Protein 1W1W (pdb70)

Sequence (1535 aa):
GRLVGLELSNFKSYRGVTKVGFGESNFTSIIGPNGSGKSNMMDAISFVLGVLKDLIYRGPQSAYVKAFYQKGNKLVELMRIISRNGDTSYKIDGKTVSYKDYSIFLENENILIKAKNFLVFQGDVEQIAAQSPVELSRMFTFDYVSDHLDAIYRELTGNASLTKYHATPPLKRFKDMEYLSGGEKTVAALALLFAINSYQPSPFFVLDEVDAALDITNVQRIAAYIRRHRNPDLQFIVISLKNTMFEKSDALVGVYRQQQENSSKIITLDLSNYGRLVGLELSNFKSYRGVTKVGFGESNFTSIIGPNGSGKSNMMDAISFVLGVRSLKDLIYRGPQSAYVKAFYQKGNKLVELMRIISRNGDTSYKIDGKTVSYKDYSIFLENENILIKAKNFLVFQGDVEQIAAQSPVELSRMFEEVSGSIQYKKEYEELKEKIKILNQFLKIKKKRKELFEKTFDYVSDHLDAIYRELTGNASLTIEDEDEPFNAGIKYHATPPLKRFKDMEYLSGGEKTVAALALLFAINSYQPSPFFVLDEVDAALDITNVQRIAAYIRRHRNPDLQFIVISLKNTMFEKSDALVGVYRQQQENSSKIITLDLSNYGRLVGLELSNFKSYRGVTKVGFGESNFTSIIGPNGSGKSNMMDAISFVLGVRSLKDLIYRGPQSAYVKAFYQKGNKLVELMRIISRNGDTSYKIDGKTVSYKDYSIFLENENILIKAKNFLVFQGDVEQIAAQSPVELSRMFEEVSGSIQYKKEYEELKEKIKILNQFLKIKKKRKELFEKTFDYVSDHLDAIYRELTGNASLTIEDEDEPFNAGIKYHATPPLKRFKDMEYLSGGEKTVAALALLFAINSYQPSPFFVLDEVDAALDITNVQRIAAYIRRHRNPDLQFIVISLKNTMFEKSDALVGVYRQQQENSSKIITLDLSNYGRLVGLELSNFKSYRGVTKVGFGESNFTSIIGPNGSGKSNMMDAISFVLGVRSLKDLIYRGPQSAYVKAFYQKGNKLVELMRIISRNGDTSYKIDGKTVSYKDYSIFLENENILIKAKNFLVFQGDVEQIAAQSPVELSRMFEEVSGSIQYKKEYEELKEKIKILNQFLKIKKKRKELFEKTFDYVSDHLDAIYRELTGNASLTIEDEDEPFNAGIKYHATPPLKRFKDMEYLSGGEKTVAALALLFAINSYQPSPFFVLDEVDAALDITNVQRIAAYIRRHRNPDLQFIVISLKNTMFEKSDALVGVYRQQQENSSKIITLDLSNYKAIVQMAKILRKELSEEKEVIFTDVLKSQAKREASRGFFDILSLATEGCIGLSQTEAFGNIKIDAKPALFKAIVQMAKILRKELSEEKEVIFTDVLKSQAKREASRGFFDILSLATEGCIGLSQTEAFGNIKIDAKPALFKAIVQMAKILRKELSEEKEVIFTDVLKSQAKREASRGFFDILSLATEGCIGLSQTEAFGNIKIDAKPALFKAIVQMAKILRKELSEEKEVIFTDVLKSQAKREASRGFFDILSLATEGCIGLSQTEAFGNIKIDAKPALF

GO terms:
  GO:0000217 DNA secondary structure binding (F, IDA)
  GO:0003680 minor groove of adenine-thymine-rich DNA binding (F, IDA)
  GO:0003690 double-stranded DNA binding (F, IDA)
  GO:0030892 mitotic cohesin complex (C, IDA)
  GO:0007064 mitotic sister chromatid cohesion (P, IGI)
  GO:0005634 nucleus (C, HDA)
  GO:0006302 double-strand break repair (P, IMP)
  GO:0000070 mitotic sister chromatid segregation (P, IMP)
  GO:0042802 identical protein binding (F, IPI)
  GO:0005515 protein binding (F, IPI)

Nearest PDB structures (foldseek):
  1w1w-assembly1_B  TM=9.994E-01  e=2.437E-64  Saccharomyces cerevisiae
  1w1w-assembly5_A  TM=9.953E-01  e=4.715E-52  Saccharomyces cerevisiae
  6zz6-assembly1_A  TM=9.911E-01  e=1.883E-52  Saccharomyces cerevisiae S288C
  6qpq-assembly2_C  TM=9.463E-01  e=2.352E-43  Thermochaetoides thermophila DSM 1495
  6qpq-assembly1_A  TM=9.453E-01  e=1.393E-42  Thermochaetoides thermophila DSM 1495

Structure (mmCIF, N/CA/C/O backbone):
data_1W1W
#
_entry.id   1W1W
#
_cell.length_a   138.465
_cell.length_b   138.465
_cell.length_c   284.074
_cell.angle_alpha   90.00
_cell.angle_beta   90.00
_cell.angle_gamma   90.00
#
_symmetry.space_group_name_H-M   'P 43 21 2'
#
loop_
_entity.id
_entity.type
_entity.pdbx_description
1 polymer 'STRUCTURAL MAINTENANCE OF CHROMOSOME 1'
2 polymer 'SISTER CHROMATID COHESION PROTEIN 1'
3 non-polymer 'MAGNESIUM ION'
4 non-polymer 'PHOSPHOTHIOPHOSPHORIC ACID-ADENYLATE ESTER'
#
loop_
_atom_site.group_PDB
_atom_site.id
_atom_site.type_symbol
_atom_site.label_atom_id
_atom_site.label_alt_id
_atom_site.label_comp_id
_atom_site.label_asym_id
_atom_site.label_entity_id
_atom_site.label_seq_id
_atom_site.pdbx_PDB_ins_code
_atom_site.Cartn_x
_atom_site.Cartn_y
_atom_site.Cartn_z
_atom_site.occupancy
_atom_site.B_iso_or_equiv
_atom_site.auth_seq_id
_atom_site.auth_comp_id
_atom_site.auth_asym_id
_atom_site.auth_atom_id
_atom_site.pdbx_PDB_model_num
ATOM 1 N N . GLY A 1 2 ? -68.320 94.852 46.520 1.00 67.14 2 GLY A N 1
ATOM 2 C CA . GLY A 1 2 ? -68.185 95.734 45.324 1.00 72.64 2 GLY A CA 1
ATOM 3 C C . GLY A 1 2 ? -69.130 95.283 44.229 1.00 75.42 2 GLY A C 1
ATOM 4 O O . GLY A 1 2 ? -69.203 94.091 43.940 1.00 79.72 2 GLY A O 1
ATOM 5 N N . ARG A 1 3 ? -69.848 96.220 43.615 1.00 75.58 3 ARG A N 1
ATOM 6 C CA . ARG A 1 3 ? -70.816 95.892 42.571 1.00 74.23 3 ARG A CA 1
ATOM 7 C C . ARG A 1 3 ? -70.252 95.883 41.169 1.00 73.52 3 ARG A C 1
ATOM 8 O O . ARG A 1 3 ? -69.209 96.472 40.897 1.00 74.09 3 ARG A O 1
ATOM 16 N N . LEU A 1 4 ? -70.957 95.200 40.276 1.00 71.87 4 LEU A N 1
ATOM 17 C CA . LEU A 1 4 ? -70.557 95.140 38.882 1.00 68.67 4 LEU A CA 1
ATOM 18 C C . LEU A 1 4 ? -71.363 96.254 38.227 1.00 68.51 4 LEU A C 1
ATOM 19 O O . LEU A 1 4 ? -72.528 96.069 37.874 1.00 69.48 4 LEU A O 1
ATOM 24 N N . VAL A 1 5 ? -70.738 97.416 38.089 1.00 65.78 5 VAL A N 1
ATOM 25 C CA . VAL A 1 5 ? -71.386 98.587 37.515 1.00 61.56 5 VAL A CA 1
ATOM 26 C C . VAL A 1 5 ? -71.670 98.483 36.024 1.00 60.28 5 VAL A C 1
ATOM 27 O O . VAL A 1 5 ? -72.722 98.922 35.562 1.00 65.00 5 VAL A O 1
ATOM 31 N N . GLY A 1 6 ? -70.741 97.913 35.267 1.00 56.42 6 GLY A N 1
ATOM 32 C CA . GLY A 1 6 ? -70.958 97.788 33.839 1.00 51.85 6 GLY A CA 1
ATOM 33 C C . GLY A 1 6 ? -69.894 96.946 33.177 1.00 51.48 6 GLY A C 1
ATOM 34 O O . GLY A 1 6 ? -68.921 96.561 33.816 1.00 54.22 6 GLY A O 1
ATOM 35 N N . LEU A 1 7 ? -70.081 96.647 31.898 1.00 50.30 7 LEU A N 1
ATOM 36 C CA . LEU A 1 7 ? -69.116 95.851 31.149 1.00 49.56 7 LEU A CA 1
ATOM 37 C C . LEU A 1 7 ? -68.909 96.536 29.813 1.00 49.85 7 LEU A C 1
ATOM 38 O O . LEU A 1 7 ? -69.730 97.349 29.391 1.00 51.41 7 LEU A O 1
ATOM 43 N N . GLU A 1 8 ? -67.809 96.211 29.151 1.00 51.27 8 GLU A N 1
ATOM 44 C CA . GLU A 1 8 ? -67.523 96.763 27.835 1.00 52.12 8 GLU A CA 1
ATOM 45 C C . GLU A 1 8 ? -66.923 95.614 27.052 1.00 54.35 8 GLU A C 1
ATOM 46 O O . GLU A 1 8 ? -65.879 95.079 27.429 1.00 57.20 8 GLU A O 1
ATOM 52 N N . LEU A 1 9 ? -67.590 95.210 25.980 1.00 53.61 9 LEU A N 1
ATOM 53 C CA . LEU A 1 9 ? -67.092 94.104 25.193 1.00 54.74 9 LEU A CA 1
ATOM 54 C C . LEU A 1 9 ? -66.570 94.617 23.871 1.00 55.78 9 LEU A C 1
ATOM 55 O O . LEU A 1 9 ? -67.042 95.635 23.367 1.00 58.57 9 LEU A O 1
ATOM 60 N N . SER A 1 10 ? -65.598 93.900 23.316 1.00 54.40 10 SER A N 1
ATOM 61 C CA . SER A 1 10 ? -64.996 94.251 22.039 1.00 54.71 10 SER A CA 1
ATOM 62 C C . SER A 1 10 ? -64.874 92.982 21.197 1.00 53.54 10 SER A C 1
ATOM 63 O O . SER A 1 10 ? -63.982 92.164 21.418 1.00 55.44 10 SER A O 1
ATOM 66 N N . ASN A 1 11 ? -65.768 92.824 20.228 1.00 51.31 11 ASN A N 1
ATOM 67 C CA . ASN A 1 11 ? -65.774 91.632 19.387 1.00 50.23 11 ASN A CA 1
ATOM 68 C C . ASN A 1 11 ? -65.780 90.390 20.259 1.00 48.06 11 ASN A C 1
ATOM 69 O O . ASN A 1 11 ? -65.142 89.402 19.904 1.00 43.84 11 ASN A O 1
ATOM 74 N N . PHE A 1 12 ? -66.512 90.425 21.377 1.00 49.71 12 PHE A N 1
ATOM 75 C CA . PHE A 1 12 ? -66.512 89.288 22.288 1.00 51.65 12 PHE A CA 1
ATOM 76 C C . PHE A 1 12 ? -67.090 87.995 21.810 1.00 54.31 12 PHE A C 1
ATOM 77 O O . PHE A 1 12 ? -66.486 86.963 22.054 1.00 60.96 12 PHE A O 1
ATOM 85 N N . LYS A 1 13 ? -68.276 87.991 21.228 1.00 49.31 13 LYS A N 1
ATOM 86 C CA . LYS A 1 13 ? -68.751 86.724 20.689 1.00 48.79 13 LYS A CA 1
ATOM 87 C C . LYS A 1 13 ? -69.725 87.054 19.597 1.00 50.35 13 LYS A C 1
ATOM 88 O O . LYS A 1 13 ? -69.375 87.060 18.422 1.00 49.92 13 LYS A O 1
ATOM 94 N N . SER A 1 14 ? -70.953 87.342 19.979 1.00 52.16 14 SER A N 1
ATOM 95 C CA . SER A 1 14 ? -71.934 87.711 18.993 1.00 52.12 14 SER A CA 1
ATOM 96 C C . SER A 1 14 ? -72.003 89.231 19.067 1.00 52.95 14 SER A C 1
ATOM 97 O O . SER A 1 14 ? -72.755 89.857 18.331 1.00 52.97 14 SER A O 1
ATOM 100 N N . TYR A 1 15 ? -71.201 89.814 19.959 1.00 54.68 15 TYR A N 1
ATOM 101 C CA . TYR A 1 15 ? -71.170 91.260 20.139 1.00 53.06 15 TYR A CA 1
ATOM 102 C C . TYR A 1 15 ? -70.072 91.962 19.347 1.00 54.00 15 TYR A C 1
ATOM 103 O O . TYR A 1 15 ? -69.092 92.442 19.907 1.00 55.43 15 TYR A O 1
ATOM 112 N N . ARG A 1 16 ? -70.275 92.036 18.039 1.00 55.01 16 ARG A N 1
ATOM 113 C CA . ARG A 1 16 ? -69.351 92.662 17.102 1.00 55.25 16 ARG A CA 1
ATOM 114 C C . ARG A 1 16 ? -69.104 94.146 17.432 1.00 52.71 16 ARG A C 1
ATOM 115 O O . ARG A 1 16 ? -70.032 94.866 17.781 1.00 52.67 16 ARG A O 1
ATOM 123 N N . GLY A 1 17 ? -67.854 94.594 17.329 1.00 49.89 17 GLY A N 1
ATOM 124 C CA . GLY A 1 17 ? -67.537 95.978 17.637 1.00 49.10 17 GLY A CA 1
ATOM 125 C C . GLY A 1 17 ? -67.414 96.232 19.133 1.00 51.94 17 GLY A C 1
ATOM 126 O O . GLY A 1 17 ? -67.005 95.345 19.885 1.00 53.72 17 GLY A O 1
ATOM 127 N N . VAL A 1 18 ? -67.757 97.442 19.574 1.00 51.70 18 VAL A N 1
ATOM 128 C CA . VAL A 1 18 ? -67.687 97.775 20.996 1.00 50.58 18 VAL A CA 1
ATOM 129 C C . VAL A 1 18 ? -69.082 97.892 21.579 1.00 51.13 18 VAL A C 1
ATOM 130 O O . VAL A 1 18 ? -69.923 98.612 21.053 1.00 50.45 18 VAL A O 1
ATOM 134 N N . THR A 1 19 ? -69.307 97.184 22.678 1.00 51.78 19 THR A N 1
ATOM 135 C CA . THR A 1 19 ? -70.599 97.153 23.331 1.00 52.89 19 THR A CA 1
ATOM 136 C C . THR A 1 19 ? -70.495 97.581 24.779 1.00 54.90 19 THR A C 1
ATOM 137 O O . THR A 1 19 ? -69.658 97.077 25.529 1.00 56.79 19 THR A O 1
ATOM 141 N N . LYS A 1 20 ? -71.361 98.498 25.182 1.00 54.29 20 LYS A N 1
ATOM 142 C CA . LYS A 1 20 ? -71.345 98.961 26.555 1.00 53.88 20 LYS A CA 1
ATOM 143 C C . LYS A 1 20 ? -72.621 98.535 27.272 1.00 52.47 20 LYS A C 1
ATOM 144 O O . LYS A 1 20 ? -73.729 98.824 26.823 1.00 53.93 20 LYS A O 1
ATOM 150 N N . VAL A 1 21 ? -72.466 97.845 28.391 1.00 47.83 21 VAL A N 1
ATOM 151 C CA . VAL A 1 21 ? -73.616 97.417 29.153 1.00 45.18 21 VAL A CA 1
ATOM 152 C C . VAL A 1 21 ? -73.531 98.076 30.509 1.00 46.17 21 VAL A C 1
ATOM 153 O O . VAL A 1 21 ? -72.542 97.908 31.218 1.00 46.69 21 VAL A O 1
ATOM 157 N N . GLY A 1 22 ? -74.563 98.834 30.864 1.00 46.04 22 GLY A N 1
ATOM 158 C CA . GLY A 1 22 ? -74.574 99.502 32.145 1.00 46.11 22 GLY A CA 1
ATOM 159 C C . GLY A 1 22 ? -75.611 98.894 33.060 1.00 48.34 22 GLY A C 1
ATOM 160 O O . GLY A 1 22 ? -76.759 98.733 32.674 1.00 46.63 22 GLY A O 1
ATOM 161 N N . PHE A 1 23 ? -75.224 98.549 34.278 1.00 52.10 23 PHE A N 1
ATOM 162 C CA . PHE A 1 23 ? -76.191 97.966 35.191 1.00 61.51 23 PHE A CA 1
ATOM 163 C C . PHE A 1 23 ? -76.806 99.036 36.065 1.00 65.85 23 PHE A C 1
ATOM 164 O O . PHE A 1 23 ? -77.794 98.789 36.769 1.00 70.10 23 PHE A O 1
ATOM 172 N N . GLY A 1 24 ? -76.233 100.236 35.997 1.00 68.79 24 GLY A N 1
ATOM 173 C CA . GLY A 1 24 ? -76.729 101.333 36.803 1.00 68.06 24 GLY A CA 1
ATOM 174 C C . GLY A 1 24 ? -76.668 100.945 38.264 1.00 69.02 24 GLY A C 1
ATOM 175 O O . GLY A 1 24 ? -75.761 100.234 38.683 1.00 66.00 24 GLY A O 1
ATOM 176 N N . GLU A 1 25 ? -77.637 101.394 39.046 1.00 73.20 25 GLU A N 1
ATOM 177 C CA . GLU A 1 25 ? -77.638 101.063 40.458 1.00 78.34 25 GLU A CA 1
ATOM 178 C C . GLU A 1 25 ? -78.538 99.890 40.759 1.00 78.81 25 GLU A C 1
ATOM 179 O O . GLU A 1 25 ? -78.877 99.637 41.918 1.00 79.31 25 GLU A O 1
ATOM 185 N N . SER A 1 26 ? -78.919 99.169 39.710 1.00 78.37 26 SER A N 1
ATOM 186 C CA . SER A 1 26 ? -79.765 97.995 39.865 1.00 77.73 26 SER A CA 1
ATOM 187 C C . SER A 1 26 ? -79.033 96.901 40.649 1.00 76.36 26 SER A C 1
ATOM 188 O O . SER A 1 26 ? -77.855 96.622 40.406 1.00 79.19 26 SER A O 1
ATOM 191 N N . ASN A 1 27 ? -79.725 96.291 41.599 1.00 72.28 27 ASN A N 1
ATOM 192 C CA . ASN A 1 27 ? -79.129 95.225 42.384 1.00 69.21 27 ASN A CA 1
ATOM 193 C C . ASN A 1 27 ? -79.853 93.934 42.051 1.00 65.52 27 ASN A C 1
ATOM 194 O O . ASN A 1 27 ? -79.669 92.907 42.700 1.00 67.28 27 ASN A O 1
ATOM 199 N N . PHE A 1 28 ? -80.690 94.014 41.027 1.00 59.23 28 PHE A N 1
ATOM 200 C CA . PHE A 1 28 ? -81.446 92.877 40.537 1.00 53.49 28 PHE A CA 1
ATOM 201 C C . PHE A 1 28 ? -81.702 93.279 39.098 1.00 52.35 28 PHE A C 1
ATOM 202 O O . PHE A 1 28 ? -82.644 94.004 38.807 1.00 54.82 28 PHE A O 1
ATOM 210 N N . THR A 1 29 ? -80.824 92.844 38.203 1.00 48.98 29 THR A N 1
ATOM 211 C CA . THR A 1 29 ? -80.966 93.151 36.791 1.00 48.11 29 THR A CA 1
ATOM 212 C C . THR A 1 29 ? -81.324 91.852 36.112 1.00 48.74 29 THR A C 1
ATOM 213 O O . THR A 1 29 ? -80.874 90.799 36.540 1.00 53.88 29 THR A O 1
ATOM 217 N N . SER A 1 30 ? -82.156 91.914 35.081 1.00 45.84 30 SER A N 1
ATOM 218 C CA . SER A 1 30 ? -82.517 90.719 34.345 1.00 41.60 30 SER A CA 1
ATOM 219 C C . SER A 1 30 ? -82.094 90.944 32.918 1.00 43.61 30 SER A C 1
ATOM 220 O O . SER A 1 30 ? -82.343 92.012 32.364 1.00 45.59 30 SER A O 1
ATOM 223 N N . ILE A 1 31 ? -81.418 89.963 32.332 1.00 42.63 31 ILE A N 1
ATOM 224 C CA . ILE A 1 31 ? -80.976 90.080 30.950 1.00 44.78 31 ILE A CA 1
ATOM 225 C C . ILE A 1 31 ? -82.040 89.345 30.142 1.00 46.49 31 ILE A C 1
ATOM 226 O O . ILE A 1 31 ? -82.189 88.128 30.274 1.00 48.43 31 ILE A O 1
ATOM 231 N N . ILE A 1 32 ? -82.795 90.076 29.326 1.00 42.71 32 ILE A N 1
ATOM 232 C CA . ILE A 1 32 ? -83.849 89.436 28.560 1.00 42.83 32 ILE A CA 1
ATOM 233 C C . ILE A 1 32 ? -83.765 89.675 27.072 1.00 41.40 32 ILE A C 1
ATOM 234 O O . ILE A 1 32 ? -83.109 90.603 26.610 1.00 41.42 32 ILE A O 1
ATOM 239 N N . GLY A 1 33 ? -84.440 88.817 26.322 1.00 42.37 33 GLY A N 1
ATOM 240 C CA . GLY A 1 33 ? -84.408 88.923 24.874 1.00 42.71 33 GLY A CA 1
ATOM 241 C C . GLY A 1 33 ? -84.742 87.576 24.272 1.00 40.54 33 GLY A C 1
ATOM 242 O O . GLY A 1 33 ? -84.707 86.571 24.976 1.00 39.18 33 GLY A O 1
ATOM 243 N N . PRO A 1 34 ? -85.072 87.521 22.976 1.00 42.56 34 PRO A N 1
ATOM 244 C CA . PRO A 1 34 ? -85.419 86.270 22.295 1.00 40.40 34 PRO A CA 1
ATOM 245 C C . PRO A 1 34 ? -84.294 85.243 22.267 1.00 37.95 34 PRO A C 1
ATOM 246 O O . PRO A 1 34 ? -83.154 85.538 22.613 1.00 33.77 34 PRO A O 1
ATOM 250 N N . ASN A 1 35 ? -84.651 84.030 21.856 1.00 36.58 35 ASN A N 1
ATOM 251 C CA . ASN A 1 35 ? -83.725 82.915 21.750 1.00 36.78 35 ASN A CA 1
ATOM 252 C C . ASN A 1 35 ? -82.636 83.279 20.763 1.00 38.64 35 ASN A C 1
ATOM 253 O O . ASN A 1 35 ? -82.899 83.874 19.718 1.00 42.26 35 ASN A O 1
ATOM 258 N N . GLY A 1 36 ? -81.405 82.933 21.101 1.00 40.05 36 GLY A N 1
ATOM 259 C CA . GLY A 1 36 ? -80.299 83.213 20.205 1.00 41.78 36 GLY A CA 1
ATOM 260 C C . GLY A 1 36 ? -79.879 84.658 20.051 1.00 40.06 36 GLY A C 1
ATOM 261 O O . GLY A 1 36 ? -79.002 84.951 19.233 1.00 41.41 36 GLY A O 1
ATOM 262 N N . SER A 1 37 ? -80.469 85.552 20.841 1.00 38.56 37 SER A N 1
ATOM 263 C CA . SER A 1 37 ? -80.137 86.964 20.750 1.00 40.85 37 SER A CA 1
ATOM 264 C C . SER A 1 37 ? -78.735 87.264 21.275 1.00 42.71 37 SER A C 1
ATOM 265 O O . SER A 1 37 ? -78.090 88.217 20.830 1.00 46.10 37 SER A O 1
ATOM 268 N N . GLY A 1 38 ? -78.258 86.455 22.214 1.00 42.07 38 GLY A N 1
ATOM 269 C CA . GLY A 1 38 ? -76.919 86.663 22.728 1.00 39.73 38 GLY A CA 1
ATOM 270 C C . GLY A 1 38 ? -76.820 86.911 24.218 1.00 42.43 38 GLY A C 1
ATOM 271 O O . GLY A 1 38 ? -75.852 87.522 24.664 1.00 46.17 38 GLY A O 1
ATOM 272 N N . LYS A 1 39 ? -77.796 86.438 24.991 1.00 41.56 39 LYS A N 1
ATOM 273 C CA . LYS A 1 39 ? -77.796 86.624 26.445 1.00 39.19 39 LYS A CA 1
ATOM 274 C C . LYS A 1 39 ? -76.728 85.795 27.158 1.00 41.15 39 LYS A C 1
ATOM 275 O O . LYS A 1 39 ? -75.966 86.308 27.975 1.00 41.02 39 LYS A O 1
ATOM 281 N N . SER A 1 40 ? -76.663 84.506 26.857 1.00 42.65 40 SER A N 1
ATOM 282 C CA . SER A 1 40 ? -75.678 83.663 27.514 1.00 37.85 40 SER A CA 1
ATOM 283 C C . SER A 1 40 ? -74.285 84.122 27.106 1.00 38.48 40 SER A C 1
ATOM 284 O O . SER A 1 40 ? -73.346 84.021 27.893 1.00 37.07 40 SER A O 1
ATOM 287 N N . ASN A 1 41 ? -74.144 84.639 25.887 1.00 37.08 41 ASN A N 1
ATOM 288 C CA . ASN A 1 41 ? -72.844 85.122 25.455 1.00 42.88 41 ASN A CA 1
ATOM 289 C C . ASN A 1 41 ? -72.443 86.237 26.424 1.00 46.35 41 ASN A C 1
ATOM 290 O O . ASN A 1 41 ? -71.272 86.400 26.770 1.00 45.41 41 ASN A O 1
ATOM 295 N N . MET A 1 42 ? -73.434 86.989 26.883 1.00 48.51 42 MET A N 1
ATOM 296 C CA . MET A 1 42 ? -73.179 88.074 27.811 1.00 51.47 42 MET A CA 1
ATOM 297 C C . MET A 1 42 ? -72.572 87.539 29.098 1.00 50.30 42 MET A C 1
ATOM 298 O O . MET A 1 42 ? -71.621 88.105 29.612 1.00 51.83 42 MET A O 1
ATOM 303 N N . MET A 1 43 ? -73.128 86.450 29.621 1.00 49.98 43 MET A N 1
ATOM 304 C CA . MET A 1 43 ? -72.621 85.846 30.849 1.00 45.30 43 MET A CA 1
ATOM 305 C C . MET A 1 43 ? -71.249 85.273 30.563 1.00 46.89 43 MET A C 1
ATOM 306 O O . MET A 1 43 ? -70.359 85.298 31.406 1.00 47.56 43 MET A O 1
ATOM 311 N N . ASP A 1 44 ? -71.081 84.743 29.361 1.00 47.17 44 ASP A N 1
ATOM 312 C CA . ASP A 1 44 ? -69.799 84.186 28.979 1.00 48.46 44 ASP A CA 1
ATOM 313 C C . ASP A 1 44 ? -68.726 85.279 29.109 1.00 49.35 44 ASP A C 1
ATOM 314 O O . ASP A 1 44 ? -67.580 85.001 29.475 1.00 48.48 44 ASP A O 1
ATOM 319 N N . ALA A 1 45 ? -69.107 86.521 28.822 1.00 46.45 45 ALA A N 1
ATOM 320 C CA . ALA A 1 45 ? -68.170 87.627 28.911 1.00 43.24 45 ALA A CA 1
ATOM 321 C C . ALA A 1 45 ? -67.881 87.960 30.378 1.00 44.73 45 ALA A C 1
ATOM 322 O O . ALA A 1 45 ? -66.757 88.356 30.721 1.00 42.37 45 ALA A O 1
ATOM 324 N N . ILE A 1 46 ? -68.879 87.802 31.247 1.00 40.27 46 ILE A N 1
ATOM 325 C CA . ILE A 1 46 ? -68.662 88.093 32.658 1.00 42.08 46 ILE A CA 1
ATOM 326 C C . ILE A 1 46 ? -67.721 87.046 33.259 1.00 46.36 46 ILE A C 1
ATOM 327 O O . ILE A 1 46 ? -66.775 87.389 33.972 1.00 48.82 46 ILE A O 1
ATOM 332 N N . SER A 1 47 ? -67.956 85.771 32.964 1.00 47.69 47 SER A N 1
ATOM 333 C CA . SER A 1 47 ? -67.090 84.739 33.515 1.00 47.97 47 SER A CA 1
ATOM 334 C C . SER A 1 47 ? -65.703 84.835 32.885 1.00 45.02 47 SER A C 1
ATOM 335 O O . SER A 1 47 ? -64.740 84.303 33.408 1.00 49.21 47 SER A O 1
ATOM 338 N N . PHE A 1 48 ? -65.602 85.527 31.762 1.00 45.67 48 PHE A N 1
ATOM 339 C CA . PHE A 1 48 ? -64.320 85.686 31.099 1.00 46.81 48 PHE A CA 1
ATOM 340 C C . PHE A 1 48 ? -63.447 86.730 31.802 1.00 50.92 48 PHE A C 1
ATOM 341 O O . PHE A 1 48 ? -62.292 86.458 32.100 1.00 54.67 48 PHE A O 1
ATOM 349 N N . VAL A 1 49 ? -63.977 87.926 32.059 1.00 52.95 49 VAL A N 1
ATOM 350 C CA . VAL A 1 49 ? -63.179 88.952 32.737 1.00 52.22 49 VAL A CA 1
ATOM 351 C C . VAL A 1 49 ? -62.796 88.523 34.122 1.00 51.58 49 VAL A C 1
ATOM 352 O O . VAL A 1 49 ? -61.814 89.018 34.661 1.00 51.86 49 VAL A O 1
ATOM 356 N N . LEU A 1 50 ? -63.571 87.635 34.728 1.00 49.19 50 LEU A N 1
ATOM 357 C CA . LEU A 1 50 ? -63.202 87.207 36.059 1.00 53.71 50 LEU A CA 1
ATOM 358 C C . LEU A 1 50 ? -62.094 86.146 36.008 1.00 59.82 50 LEU A C 1
ATOM 359 O O . LEU A 1 50 ? -62.100 85.163 36.743 1.00 56.80 50 LEU A O 1
ATOM 364 N N . GLY A 1 51 ? -61.139 86.420 35.109 1.00 68.49 51 GLY A N 1
ATOM 365 C CA . GLY A 1 51 ? -59.925 85.642 34.872 1.00 71.93 51 GLY A CA 1
ATOM 366 C C . GLY A 1 51 ? -59.869 84.137 34.798 1.00 78.20 51 GLY A C 1
ATOM 367 O O . GLY A 1 51 ? -58.802 83.572 35.049 1.00 77.78 51 GLY A O 1
ATOM 368 N N . VAL A 1 52 ? -60.994 83.497 34.464 1.00 86.17 52 VAL A N 1
ATOM 369 C CA . VAL A 1 52 ? -61.087 82.026 34.323 1.00 91.73 52 VAL A CA 1
ATOM 370 C C . VAL A 1 52 ? -60.763 81.621 32.868 1.00 91.34 52 VAL A C 1
ATOM 371 O O . VAL A 1 52 ? -61.473 81.996 31.924 1.00 88.73 52 VAL A O 1
ATOM 375 N N . LEU A 1 62 ? -61.321 79.138 24.536 1.00 85.41 62 LEU A N 1
ATOM 376 C CA . LEU A 1 62 ? -60.841 80.517 24.417 1.00 89.73 62 LEU A CA 1
ATOM 377 C C . LEU A 1 62 ? -61.005 81.124 23.018 1.00 92.02 62 LEU A C 1
ATOM 378 O O . LEU A 1 62 ? -61.776 82.066 22.838 1.00 93.84 62 LEU A O 1
ATOM 383 N N . LYS A 1 63 ? -60.270 80.598 22.036 1.00 93.89 63 LYS A N 1
ATOM 384 C CA . LYS A 1 63 ? -60.331 81.107 20.658 1.00 94.31 63 LYS A CA 1
ATOM 385 C C . LYS A 1 63 ? -61.777 81.380 20.193 1.00 93.43 63 LYS A C 1
ATOM 386 O O . LYS A 1 63 ? -62.034 82.366 19.471 1.00 93.84 63 LYS A O 1
ATOM 392 N N . ASP A 1 64 ? -62.713 80.523 20.622 1.00 88.92 64 ASP A N 1
ATOM 393 C CA . ASP A 1 64 ? -64.123 80.667 20.255 1.00 81.93 64 ASP A CA 1
ATOM 394 C C . ASP A 1 64 ? -64.795 81.904 20.822 1.00 75.09 64 ASP A C 1
ATOM 395 O O . ASP A 1 64 ? -65.955 82.185 20.522 1.00 74.60 64 ASP A O 1
ATOM 400 N N . LEU A 1 65 ? -64.063 82.634 21.650 1.00 66.17 65 LEU A N 1
ATOM 401 C CA . LEU A 1 65 ? -64.586 83.841 22.228 1.00 59.92 65 LEU A CA 1
ATOM 402 C C . LEU A 1 65 ? -64.452 84.952 21.211 1.00 60.76 65 LEU A C 1
ATOM 403 O O . LEU A 1 65 ? -65.371 85.707 21.015 1.00 64.81 65 LEU A O 1
ATOM 408 N N . ILE A 1 66 ? -63.324 85.058 20.529 1.00 59.29 66 ILE A N 1
ATOM 409 C CA . ILE A 1 66 ? -63.215 86.113 19.536 1.00 57.03 66 ILE A CA 1
ATOM 410 C C . ILE A 1 66 ? -64.338 85.978 18.496 1.00 57.94 66 ILE A C 1
ATOM 411 O O . ILE A 1 66 ? -64.573 84.891 17.959 1.00 60.44 66 ILE A O 1
ATOM 416 N N . TYR A 1 67 ? -65.036 87.079 18.229 1.00 56.78 67 TYR A N 1
ATOM 417 C CA . TYR A 1 67 ? -66.140 87.107 17.264 1.00 56.61 67 TYR A CA 1
ATOM 418 C C . TYR A 1 67 ? -65.730 86.636 15.864 1.00 56.00 67 TYR A C 1
ATOM 419 O O . TYR A 1 67 ? -64.590 86.810 15.459 1.00 53.97 67 TYR A O 1
ATOM 428 N N . ARG A 1 68 ? -66.676 86.054 15.131 1.00 61.12 68 ARG A N 1
ATOM 429 C CA . ARG A 1 68 ? -66.444 85.560 13.762 1.00 68.57 68 ARG A CA 1
ATOM 430 C C . ARG A 1 68 ? -67.512 86.059 12.767 1.00 72.32 68 ARG A C 1
ATOM 431 O O . ARG A 1 68 ? -68.594 86.493 13.175 1.00 78.07 68 ARG A O 1
ATOM 439 N N . GLY A 1 69 ? -67.214 85.991 11.468 1.00 72.80 69 GLY A N 1
ATOM 440 C CA . GLY A 1 69 ? -68.165 86.441 10.460 1.00 68.93 69 GLY A CA 1
ATOM 441 C C . GLY A 1 69 ? -68.423 85.415 9.367 1.00 68.67 69 GLY A C 1
ATOM 442 O O . GLY A 1 69 ? -67.520 84.695 8.926 1.00 66.99 69 GLY A O 1
ATOM 443 N N . PRO A 1 89 ? -60.942 90.398 12.723 1.00 71.40 89 PRO A N 1
ATOM 444 C CA . PRO A 1 89 ? -61.096 90.410 14.186 1.00 69.60 89 PRO A CA 1
ATOM 445 C C . PRO A 1 89 ? -60.043 89.494 14.815 1.00 70.23 89 PRO A C 1
ATOM 446 O O . PRO A 1 89 ? -60.315 88.328 15.102 1.00 70.78 89 PRO A O 1
ATOM 450 N N . GLN A 1 90 ? -58.842 90.027 15.026 1.00 70.05 90 GLN A N 1
ATOM 451 C CA . GLN A 1 90 ? -57.740 89.244 15.580 1.00 68.60 90 GLN A CA 1
ATOM 452 C C . GLN A 1 90 ? -57.700 89.082 17.096 1.00 66.60 90 GLN A C 1
ATOM 453 O O . GLN A 1 90 ? -57.036 88.181 17.611 1.00 63.25 90 GLN A O 1
ATOM 459 N N . SER A 1 91 ? -58.407 89.950 17.809 1.00 65.52 91 SER A N 1
ATOM 460 C CA . SER A 1 91 ? -58.453 89.875 19.263 1.00 62.04 91 SER A CA 1
ATOM 461 C C . SER A 1 91 ? -59.799 90.352 19.799 1.00 60.29 91 SER A C 1
ATOM 462 O O . SER A 1 91 ? -60.549 91.061 19.117 1.00 59.36 91 SER A O 1
ATOM 465 N N . ALA A 1 92 ? -60.096 89.952 21.029 1.00 55.75 92 ALA A N 1
ATOM 466 C CA . ALA A 1 92 ? -61.336 90.334 21.681 1.00 51.58 92 ALA A CA 1
ATOM 467 C C . ALA A 1 92 ? -61.003 90.668 23.122 1.00 52.00 92 ALA A C 1
ATOM 468 O O . ALA A 1 92 ? -60.075 90.102 23.690 1.00 54.32 92 ALA A O 1
ATOM 470 N N . TYR A 1 93 ? -61.738 91.596 23.717 1.00 50.56 93 TYR A N 1
ATOM 471 C CA . TYR A 1 93 ? -61.486 91.926 25.107 1.00 47.79 93 TYR A CA 1
ATOM 472 C C . TYR A 1 93 ? -62.786 92.204 25.830 1.00 45.08 93 TYR A C 1
ATOM 473 O O . TYR A 1 93 ? -63.822 92.405 25.207 1.00 44.29 93 TYR A O 1
ATOM 482 N N . VAL A 1 94 ? -62.721 92.201 27.152 1.00 44.40 94 VAL A N 1
ATOM 483 C CA . VAL A 1 94 ? -63.873 92.488 27.984 1.00 44.14 94 VAL A CA 1
ATOM 484 C C . VAL A 1 94 ? -63.410 93.298 29.186 1.00 49.65 94 VAL A C 1
ATOM 485 O O . VAL A 1 94 ? -62.377 93.000 29.812 1.00 48.22 94 VAL A O 1
ATOM 489 N N . LYS A 1 95 ? -64.179 94.331 29.503 1.00 52.20 95 LYS A N 1
ATOM 490 C CA . LYS A 1 95 ? -63.875 95.180 30.640 1.00 50.31 95 LYS A CA 1
ATOM 491 C C . LYS A 1 95 ? -65.010 95.115 31.645 1.00 52.10 95 LYS A C 1
ATOM 492 O O . LYS A 1 95 ? -66.192 95.106 31.284 1.00 53.22 95 LYS A O 1
ATOM 498 N N . ALA A 1 96 ? -64.640 95.057 32.913 1.00 52.08 96 ALA A N 1
ATOM 499 C CA . ALA A 1 96 ? -65.609 95.018 33.985 1.00 54.04 96 ALA A CA 1
ATOM 500 C C . ALA A 1 96 ? -65.293 96.236 34.839 1.00 57.92 96 ALA A C 1
ATOM 501 O O . ALA A 1 96 ? -64.124 96.538 35.103 1.00 57.44 96 ALA A O 1
ATOM 503 N N . PHE A 1 97 ? -66.333 96.955 35.246 1.00 60.53 97 PHE A N 1
ATOM 504 C CA . PHE A 1 97 ? -66.155 98.123 36.084 1.00 57.70 97 PHE A CA 1
ATOM 505 C C . PHE A 1 97 ? -66.688 97.771 37.452 1.00 59.43 97 PHE A C 1
ATOM 506 O O . PHE A 1 97 ? -67.887 97.856 37.717 1.00 62.11 97 PHE A O 1
ATOM 514 N N . TYR A 1 98 ? -65.762 97.345 38.303 1.00 61.08 98 TYR A N 1
ATOM 515 C CA . TYR A 1 98 ? -66.033 96.921 39.669 1.00 62.78 98 TYR A CA 1
ATOM 516 C C . TYR A 1 98 ? -66.040 98.113 40.623 1.00 67.78 98 TYR A C 1
ATOM 517 O O . TYR A 1 98 ? -65.195 99.001 40.527 1.00 69.68 98 TYR A O 1
ATOM 526 N N . GLN A 1 99 ? -66.990 98.124 41.548 1.00 71.84 99 GLN A N 1
ATOM 527 C CA . GLN A 1 99 ? -67.108 99.206 42.520 1.00 76.62 99 GLN A CA 1
ATOM 528 C C . GLN A 1 99 ? -66.455 98.795 43.835 1.00 79.02 99 GLN A C 1
ATOM 529 O O . GLN A 1 99 ? -67.115 98.226 44.701 1.00 79.04 99 GLN A O 1
ATOM 535 N N . LYS A 1 100 ? -65.163 99.074 43.982 1.00 82.96 100 LYS A N 1
ATOM 536 C CA . LYS A 1 100 ? -64.441 98.732 45.209 1.00 87.44 100 LYS A CA 1
ATOM 537 C C . LYS A 1 100 ? -64.302 99.975 46.079 1.00 90.10 100 LYS A C 1
ATOM 538 O O . LYS A 1 100 ? -63.332 100.728 45.962 1.00 89.55 100 LYS A O 1
ATOM 544 N N . GLY A 1 101 ? -65.283 100.187 46.951 1.00 92.25 101 GLY A N 1
ATOM 545 C CA . GLY A 1 101 ? -65.257 101.350 47.812 1.00 93.82 101 GLY A CA 1
ATOM 546 C C . GLY A 1 101 ? -65.550 102.622 47.039 1.00 94.90 101 GLY A C 1
ATOM 547 O O . GLY A 1 101 ? -66.467 102.669 46.217 1.00 96.87 101 GLY A O 1
ATOM 548 N N . ASN A 1 102 ? -64.761 103.657 47.298 1.00 94.94 102 ASN A N 1
ATOM 549 C CA . ASN A 1 102 ? -64.940 104.942 46.638 1.00 94.97 102 ASN A CA 1
ATOM 550 C C . ASN A 1 102 ? -64.513 104.845 45.190 1.00 91.98 102 ASN A C 1
ATOM 551 O O . ASN A 1 102 ? -65.138 105.429 44.307 1.00 92.11 102 ASN A O 1
ATOM 556 N N . LYS A 1 103 ? -63.435 104.104 44.960 1.00 88.97 103 LYS A N 1
ATOM 557 C CA . LYS A 1 103 ? -62.886 103.945 43.619 1.00 84.79 103 LYS A CA 1
ATOM 558 C C . LYS A 1 103 ? -63.611 102.920 42.759 1.00 80.40 103 LYS A C 1
ATOM 559 O O . LYS A 1 103 ? -64.157 101.931 43.255 1.00 79.86 103 LYS A O 1
ATOM 565 N N . LEU A 1 104 ? -63.603 103.181 41.458 1.00 74.14 104 LEU A N 1
ATOM 566 C CA . LEU A 1 104 ? -64.226 102.316 40.473 1.00 69.30 104 LEU A CA 1
ATOM 567 C C . LEU A 1 104 ? -63.071 101.638 39.720 1.00 68.30 104 LEU A C 1
ATOM 568 O O . LEU A 1 104 ? -62.385 102.269 38.917 1.00 68.64 104 LEU A O 1
ATOM 573 N N . VAL A 1 105 ? -62.852 100.356 39.984 1.00 67.47 105 VAL A N 1
ATOM 574 C CA . VAL A 1 105 ? -61.768 99.624 39.335 1.00 64.95 105 VAL A CA 1
ATOM 575 C C . VAL A 1 105 ? -62.168 99.019 37.997 1.00 63.15 105 VAL A C 1
ATOM 576 O O . VAL A 1 105 ? -63.245 98.440 37.865 1.00 62.60 105 VAL A O 1
ATOM 580 N N . GLU A 1 106 ? -61.300 99.153 37.002 1.00 61.86 106 GLU A N 1
ATOM 581 C CA . GLU A 1 106 ? -61.573 98.577 35.695 1.00 62.34 106 GLU A CA 1
ATOM 582 C C . GLU A 1 106 ? -60.752 97.318 35.497 1.00 64.47 106 GLU A C 1
ATOM 583 O O . GLU A 1 106 ? -59.524 97.366 35.486 1.00 66.17 106 GLU A O 1
ATOM 589 N N . LEU A 1 107 ? -61.431 96.190 35.348 1.00 63.13 107 LEU A N 1
ATOM 590 C CA . LEU A 1 107 ? -60.750 94.935 35.106 1.00 59.77 107 LEU A CA 1
ATOM 591 C C . LEU A 1 107 ? -60.871 94.672 33.605 1.00 60.60 107 LEU A C 1
ATOM 592 O O . LEU A 1 107 ? -61.956 94.810 33.034 1.00 62.90 107 LEU A O 1
ATOM 597 N N . MET A 1 108 ? -59.767 94.322 32.955 1.00 59.22 108 MET A N 1
ATOM 598 C CA . MET A 1 108 ? -59.816 94.028 31.528 1.00 58.15 108 MET A CA 1
ATOM 599 C C . MET A 1 108 ? -59.120 92.703 31.248 1.00 59.39 108 MET A C 1
ATOM 600 O O . MET A 1 108 ? -58.225 92.298 31.991 1.00 62.66 108 MET A O 1
ATOM 605 N N . ARG A 1 109 ? -59.552 92.011 30.200 1.00 57.22 109 ARG A N 1
ATOM 606 C CA . ARG A 1 109 ? -58.935 90.745 29.823 1.00 57.20 109 ARG A CA 1
ATOM 607 C C . ARG A 1 109 ? -58.996 90.685 28.312 1.00 57.13 109 ARG A C 1
ATOM 608 O O . ARG A 1 109 ? -60.010 91.029 27.709 1.00 58.71 109 ARG A O 1
ATOM 616 N N . ILE A 1 110 ? -57.911 90.231 27.701 1.00 55.90 110 ILE A N 1
ATOM 617 C CA . ILE A 1 110 ? -57.821 90.186 26.255 1.00 51.67 110 ILE A CA 1
ATOM 618 C C . ILE A 1 110 ? -57.404 88.812 25.758 1.00 54.81 110 ILE A C 1
ATOM 619 O O . ILE A 1 110 ? -56.613 88.150 26.410 1.00 59.71 110 ILE A O 1
ATOM 624 N N . ILE A 1 111 ? -57.948 88.382 24.619 1.00 55.80 111 ILE A N 1
ATOM 625 C CA . ILE A 1 111 ? -57.578 87.103 24.012 1.00 55.72 111 ILE A CA 1
ATOM 626 C C . ILE A 1 111 ? -57.141 87.421 22.610 1.00 57.27 111 ILE A C 1
ATOM 627 O O . ILE A 1 111 ? -57.873 88.086 21.883 1.00 57.81 111 ILE A O 1
ATOM 632 N N . SER A 1 112 ? -55.958 86.963 22.230 1.00 59.02 112 SER A N 1
ATOM 633 C CA . SER A 1 112 ? -55.484 87.191 20.880 1.00 65.68 112 SER A CA 1
ATOM 634 C C . SER A 1 112 ? -55.898 85.939 20.125 1.00 68.48 112 SER A C 1
ATOM 635 O O . SER A 1 112 ? -56.262 84.945 20.749 1.00 69.63 112 SER A O 1
ATOM 638 N N . ARG A 1 113 ? -55.867 85.966 18.801 1.00 71.58 113 ARG A N 1
ATOM 639 C CA . ARG A 1 113 ? -56.308 84.790 18.068 1.00 77.32 113 ARG A CA 1
ATOM 640 C C . ARG A 1 113 ? -55.464 83.552 18.370 1.00 77.25 113 ARG A C 1
ATOM 641 O O . ARG A 1 113 ? -55.915 82.422 18.140 1.00 77.13 113 ARG A O 1
ATOM 649 N N . ASN A 1 114 ? -54.256 83.760 18.902 1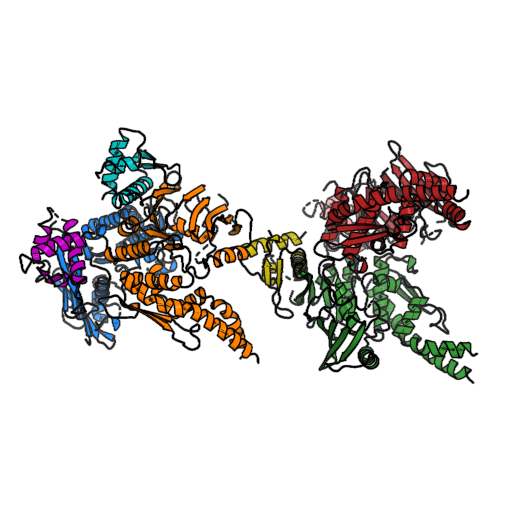.00 77.49 114 ASN A N 1
ATOM 650 C CA . ASN A 1 114 ? -53.352 82.648 19.230 1.00 76.05 114 ASN A CA 1
ATOM 651 C C . ASN A 1 114 ? -53.707 81.961 20.536 1.00 72.09 114 ASN A C 1
ATOM 652 O O . ASN A 1 114 ? -53.179 80.898 20.844 1.00 71.43 114 ASN A O 1
ATOM 657 N N . GLY A 1 115 ? -54.603 82.574 21.300 1.00 69.27 115 GLY A N 1
ATOM 658 C CA . GLY A 1 115 ? -55.036 81.986 22.553 1.00 65.06 115 GLY A CA 1
ATOM 659 C C . GLY A 1 115 ? -54.434 82.659 23.765 1.00 66.59 115 GLY A C 1
ATOM 660 O O . GLY A 1 115 ? -54.855 82.419 24.900 1.00 62.58 115 GLY A O 1
ATOM 661 N N . ASP A 1 116 ? -53.444 83.512 23.522 1.00 68.17 116 ASP A N 1
ATOM 662 C CA . ASP A 1 116 ? -52.760 84.219 24.597 1.00 67.40 116 ASP A CA 1
ATOM 663 C C . ASP A 1 116 ? -53.632 85.244 25.292 1.00 63.67 116 ASP A C 1
ATOM 664 O O . ASP A 1 116 ? -54.046 86.235 24.690 1.00 64.12 116 ASP A O 1
ATOM 669 N N . THR A 1 117 ? -53.910 85.014 26.564 1.00 60.89 117 THR A N 1
ATOM 670 C CA . THR A 1 117 ? -54.693 85.982 27.292 1.00 58.25 117 THR A CA 1
ATOM 671 C C . THR A 1 117 ? -53.751 86.989 27.921 1.00 59.94 117 THR A C 1
ATOM 672 O O . THR A 1 117 ? -52.566 86.718 28.150 1.00 59.34 117 THR A O 1
ATOM 676 N N . SER A 1 118 ? -54.298 88.171 28.163 1.00 62.75 118 SER A N 1
ATOM 677 C CA . SER A 1 118 ? -53.579 89.279 28.764 1.00 63.49 118 SER A CA 1
ATOM 678 C C . SER A 1 118 ? -54.525 89.953 29.757 1.00 62.64 118 SER A C 1
ATOM 679 O O . SER A 1 118 ? -55.706 90.144 29.476 1.00 58.86 118 SER A O 1
ATOM 682 N N . TYR A 1 119 ? -54.012 90.305 30.922 1.00 62.21 119 TYR A N 1
ATOM 683 C CA . TYR A 1 119 ? -54.866 90.910 31.904 1.00 62.66 119 TYR A CA 1
ATOM 684 C C . TYR A 1 119 ? -54.439 92.358 32.153 1.00 63.50 119 TYR A C 1
ATOM 685 O O . TYR A 1 119 ? -53.356 92.763 31.739 1.00 62.87 119 TYR A O 1
ATOM 694 N N . LYS A 1 120 ? -55.317 93.140 32.783 1.00 65.03 120 LYS A N 1
ATOM 695 C CA . LYS A 1 120 ? -55.062 94.553 33.115 1.00 65.05 120 LYS A CA 1
ATOM 696 C C . LYS A 1 120 ? -55.950 95.105 34.233 1.00 64.08 120 LYS A C 1
ATOM 697 O O . LYS A 1 120 ? -57.146 94.821 34.281 1.00 67.19 120 LYS A O 1
ATOM 703 N N . ILE A 1 121 ? -55.370 95.901 35.126 1.00 60.68 121 ILE A N 1
ATOM 704 C CA . ILE A 1 121 ? -56.148 96.494 36.198 1.00 56.64 121 ILE A CA 1
ATOM 705 C C . ILE A 1 121 ? -55.958 97.994 36.128 1.00 56.46 121 ILE A C 1
ATOM 706 O O . ILE A 1 121 ? -54.849 98.496 36.195 1.00 55.20 121 ILE A O 1
ATOM 711 N N . ASP A 1 122 ? -57.060 98.703 35.954 1.00 59.23 122 ASP A N 1
ATOM 712 C CA . ASP A 1 122 ? -57.052 100.155 35.861 1.00 60.51 122 ASP A CA 1
ATOM 713 C C . ASP A 1 122 ? -56.178 100.687 34.750 1.00 60.19 122 ASP A C 1
ATOM 714 O O . ASP A 1 122 ? -55.733 101.816 34.812 1.00 60.95 122 ASP A O 1
ATOM 719 N N . GLY A 1 123 ? -55.931 99.880 33.727 1.00 64.35 123 GLY A N 1
ATOM 720 C CA . GLY A 1 123 ? -55.116 100.349 32.615 1.00 62.63 123 GLY A CA 1
ATOM 721 C C . GLY A 1 123 ? -53.701 99.813 32.558 1.00 66.47 123 GLY A C 1
ATOM 722 O O . GLY A 1 123 ? -53.103 99.799 31.490 1.00 62.67 123 GLY A O 1
ATOM 723 N N . LYS A 1 124 ? -53.171 99.375 33.701 1.00 71.14 124 LYS A N 1
ATOM 724 C CA . LYS A 1 124 ? -51.812 98.842 33.790 1.00 74.84 124 LYS A CA 1
ATOM 725 C C . LYS A 1 124 ? -51.809 97.315 33.686 1.00 76.55 124 LYS A C 1
ATOM 726 O O . LYS A 1 124 ? -52.629 96.643 34.326 1.00 83.03 124 LYS A O 1
ATOM 732 N N . THR A 1 125 ? -50.888 96.769 32.897 1.00 71.55 125 THR A N 1
ATOM 733 C CA . THR A 1 125 ? -50.806 95.325 32.746 1.00 71.40 125 THR A CA 1
ATOM 734 C C . THR A 1 125 ? -50.433 94.605 34.028 1.00 68.43 125 THR A C 1
ATOM 735 O O . THR A 1 125 ? -49.730 95.146 34.870 1.00 68.94 125 THR A O 1
ATOM 739 N N . VAL A 1 126 ? -50.913 93.381 34.171 1.00 64.95 126 VAL A N 1
ATOM 740 C CA . VAL A 1 126 ? -50.600 92.603 35.337 1.00 64.20 126 VAL A CA 1
ATOM 741 C C . VAL A 1 126 ? -50.512 91.175 34.860 1.00 62.96 126 VAL A C 1
ATOM 742 O O . VAL A 1 126 ? -51.336 90.720 34.081 1.00 65.72 126 VAL A O 1
ATOM 746 N N . SER A 1 127 ? -49.460 90.493 35.264 1.00 61.15 127 SER A N 1
ATOM 747 C CA . SER A 1 127 ? -49.299 89.108 34.888 1.00 61.65 127 SER A CA 1
ATOM 748 C C . SER A 1 127 ? -50.591 88.408 35.312 1.00 61.66 127 SER A C 1
ATOM 749 O O . SER A 1 127 ? -51.259 88.877 36.227 1.00 60.21 127 SER A O 1
ATOM 752 N N . TYR A 1 128 ? -50.958 87.309 34.653 1.00 61.46 128 TYR A N 1
ATOM 753 C CA . TYR A 1 128 ? -52.173 86.603 35.035 1.00 64.53 128 TYR A CA 1
ATOM 754 C C . TYR A 1 128 ? -52.151 86.606 36.564 1.00 66.24 128 TYR A C 1
ATOM 755 O O . TYR A 1 128 ? -53.167 86.869 37.213 1.00 67.18 128 TYR A O 1
ATOM 764 N N . LYS A 1 129 ? -50.971 86.361 37.135 1.00 65.83 129 LYS A N 1
ATOM 765 C CA . LYS A 1 129 ? -50.826 86.310 38.583 1.00 66.40 129 LYS A CA 1
ATOM 766 C C . LYS A 1 129 ? -51.234 87.591 39.329 1.00 64.89 129 LYS A C 1
ATOM 767 O O . LYS A 1 129 ? -51.912 87.513 40.358 1.00 65.18 129 LYS A O 1
ATOM 773 N N . ASP A 1 130 ? -50.846 88.762 38.836 1.00 62.79 130 ASP A N 1
ATOM 774 C CA . ASP A 1 130 ? -51.241 90.003 39.511 1.00 62.51 130 ASP A CA 1
ATOM 775 C C . ASP A 1 130 ? -52.764 90.236 39.428 1.00 61.09 130 ASP A C 1
ATOM 776 O O . ASP A 1 130 ? -53.378 90.773 40.356 1.00 60.71 130 ASP A O 1
ATOM 781 N N . TYR A 1 131 ? -53.363 89.833 38.309 1.00 58.41 131 TYR A N 1
ATOM 782 C CA . TYR A 1 131 ? -54.799 89.982 38.092 1.00 54.95 131 TYR A CA 1
ATOM 783 C C . TYR A 1 131 ? -55.515 89.024 39.009 1.00 54.95 131 TYR A C 1
ATOM 784 O O . TYR A 1 131 ? -56.593 89.317 39.520 1.00 58.28 131 TYR A O 1
ATOM 793 N N . SER A 1 132 ? -54.922 87.857 39.191 1.00 52.80 132 SER A N 1
ATOM 794 C CA . SER A 1 132 ? -55.515 86.876 40.065 1.00 53.61 132 SER A CA 1
ATOM 795 C C . SER A 1 132 ? -55.505 87.388 41.504 1.00 56.76 132 SER A C 1
ATOM 796 O O . SER A 1 132 ? -56.451 87.134 42.247 1.00 55.36 132 SER A O 1
ATOM 799 N N . ILE A 1 133 ? -54.461 88.110 41.917 1.00 57.53 133 ILE A N 1
ATOM 800 C CA . ILE A 1 133 ? -54.468 88.585 43.296 1.00 62.79 133 ILE A CA 1
ATOM 801 C C . ILE A 1 133 ? -55.508 89.668 43.486 1.00 64.24 133 ILE A C 1
ATOM 802 O O . ILE A 1 133 ? -55.826 90.022 44.614 1.00 68.14 133 ILE A O 1
ATOM 807 N N . PHE A 1 134 ? -56.051 90.197 42.395 1.00 64.38 134 PHE A N 1
ATOM 808 C CA . PHE A 1 134 ? -57.082 91.215 42.537 1.00 62.72 134 PHE A CA 1
ATOM 809 C C . PHE A 1 134 ? -58.437 90.550 42.658 1.00 60.61 134 PHE A C 1
ATOM 810 O O . PHE A 1 134 ? -59.242 90.915 43.502 1.00 61.11 134 PHE A O 1
ATOM 818 N N . LEU A 1 135 ? -58.692 89.584 41.790 1.00 59.68 135 LEU A N 1
ATOM 819 C CA . LEU A 1 135 ? -59.957 88.873 41.811 1.00 61.16 135 LEU A CA 1
ATOM 820 C C . LEU A 1 135 ? -60.112 88.104 43.115 1.00 63.16 135 LEU A C 1
ATOM 821 O O . LEU A 1 135 ? -61.220 87.797 43.539 1.00 62.95 135 LEU A O 1
ATOM 826 N N . GLU A 1 136 ? -58.989 87.808 43.756 1.00 66.51 136 GLU A N 1
ATOM 827 C CA . GLU A 1 136 ? -58.993 87.051 44.995 1.00 69.24 136 GLU A CA 1
ATOM 828 C C . GLU A 1 136 ? -59.341 87.917 46.204 1.00 70.89 136 GLU A C 1
ATOM 829 O O . GLU A 1 136 ? -60.122 87.515 47.064 1.00 70.52 136 GLU A O 1
ATOM 835 N N . ASN A 1 137 ? -58.756 89.109 46.261 1.00 74.38 137 ASN A N 1
ATOM 836 C CA . ASN A 1 137 ? -58.995 90.043 47.359 1.00 77.51 137 ASN A CA 1
ATOM 837 C C . ASN A 1 137 ? -60.444 90.546 47.377 1.00 79.92 137 ASN A C 1
ATOM 838 O O . ASN A 1 137 ? -60.898 91.103 48.381 1.00 81.38 137 ASN A O 1
ATOM 843 N N . GLU A 1 138 ? -61.154 90.353 46.263 1.00 80.18 138 GLU A N 1
ATOM 844 C CA . GLU A 1 138 ? -62.548 90.780 46.124 1.00 78.89 138 GLU A CA 1
ATOM 845 C C . GLU A 1 138 ? -63.466 89.582 46.091 1.00 79.58 138 GLU A C 1
ATOM 846 O O . GLU A 1 138 ? -64.519 89.613 45.467 1.00 80.65 138 GLU A O 1
ATOM 852 N N . ASN A 1 139 ? -63.053 88.527 46.773 1.00 81.54 139 ASN A N 1
ATOM 853 C CA . ASN A 1 139 ? -63.816 87.295 46.837 1.00 86.06 139 ASN A CA 1
ATOM 854 C C . ASN A 1 139 ? -64.492 86.907 45.519 1.00 87.41 139 ASN A C 1
ATOM 855 O O . ASN A 1 139 ? -65.593 86.356 45.516 1.00 88.95 139 ASN A O 1
ATOM 860 N N . ILE A 1 140 ? -63.841 87.212 44.401 1.00 89.34 140 ILE A N 1
ATOM 861 C CA . ILE A 1 140 ? -64.362 86.836 43.091 1.00 89.69 140 ILE A CA 1
ATOM 862 C C . ILE A 1 140 ? -63.648 85.519 42.746 1.00 95.79 140 ILE A C 1
ATOM 863 O O . ILE A 1 140 ? -63.098 85.349 41.654 1.00 92.66 140 ILE A O 1
ATOM 868 N N . LEU A 1 141 ? -63.648 84.610 43.727 1.00 101.80 141 LEU A N 1
ATOM 869 C CA . LEU A 1 141 ? -63.033 83.281 43.624 1.00 106.29 141 LEU A CA 1
ATOM 870 C C . LEU A 1 141 ? -63.764 82.481 42.553 1.00 108.98 141 LEU A C 1
ATOM 871 O O . LEU A 1 141 ? -64.509 81.538 42.845 1.00 110.47 141 LEU A O 1
ATOM 876 N N . ILE A 1 142 ? -63.547 82.887 41.308 1.00 110.45 142 ILE A N 1
ATOM 877 C CA . ILE A 1 142 ? -64.158 82.254 40.151 1.00 111.36 142 ILE A CA 1
ATOM 878 C C . ILE A 1 142 ? -63.741 80.794 40.014 1.00 114.15 142 ILE A C 1
ATOM 879 O O . ILE A 1 142 ? -64.006 80.175 38.985 1.00 114.56 142 ILE A O 1
ATOM 884 N N . LYS A 1 143 ? -63.091 80.250 41.045 1.00 117.17 143 LYS A N 1
ATOM 885 C CA . LYS A 1 143 ? -62.630 78.859 41.026 1.00 120.63 143 LYS A CA 1
ATOM 886 C C . LYS A 1 143 ? -63.731 77.883 41.470 1.00 122.49 143 LYS A C 1
ATOM 887 O O . LYS A 1 143 ? -63.992 76.879 40.791 1.00 122.80 143 LYS A O 1
ATOM 893 N N . ALA A 1 144 ? -64.367 78.162 42.606 1.00 122.43 144 ALA A N 1
ATOM 894 C CA . ALA A 1 144 ? -65.455 77.310 43.073 1.00 122.25 144 ALA A CA 1
ATOM 895 C C . ALA A 1 144 ? -66.616 77.506 42.095 1.00 122.37 144 ALA A C 1
ATOM 896 O O . ALA A 1 144 ? -67.490 76.645 41.963 1.00 123.24 144 ALA A O 1
ATOM 898 N N . LYS A 1 145 ? -66.603 78.652 41.411 1.00 121.01 145 LYS A N 1
ATOM 899 C CA . LYS A 1 145 ? -67.629 79.010 40.428 1.00 118.15 145 LYS A CA 1
ATOM 900 C C . LYS A 1 145 ? -69.019 78.992 41.052 1.00 114.71 145 LYS A C 1
ATOM 901 O O . LYS A 1 145 ? -70.030 79.031 40.346 1.00 114.88 145 LYS A O 1
ATOM 907 N N . ASN A 1 146 ? -69.057 78.937 42.378 1.00 108.60 146 ASN A N 1
ATOM 908 C CA . ASN A 1 146 ? -70.307 78.887 43.115 1.00 101.11 146 ASN A CA 1
ATOM 909 C C . ASN A 1 146 ? -71.162 80.157 43.038 1.00 93.77 146 ASN A C 1
ATOM 910 O O . ASN A 1 146 ? -72.173 80.262 43.735 1.00 95.38 146 ASN A O 1
ATOM 915 N N . PHE A 1 147 ? -70.761 81.124 42.218 1.00 83.52 147 PHE A N 1
ATOM 916 C CA . PHE A 1 147 ? -71.551 82.343 42.070 1.00 74.31 147 PHE A CA 1
ATOM 917 C C . PHE A 1 147 ? -72.032 82.528 40.613 1.00 68.09 147 PHE A C 1
ATOM 918 O O . PHE A 1 147 ? -72.666 83.519 40.271 1.00 68.75 147 PHE A O 1
ATOM 926 N N . LEU A 1 148 ? -71.733 81.556 39.760 1.00 60.43 148 LEU A N 1
ATOM 927 C CA . LEU A 1 148 ? -72.150 81.593 38.367 1.00 52.74 148 LEU A CA 1
ATOM 928 C C . LEU A 1 148 ? -72.878 80.292 38.076 1.00 51.85 148 LEU A C 1
ATOM 929 O O . LEU A 1 148 ? -72.308 79.222 38.257 1.00 58.93 148 LEU A O 1
ATOM 934 N N . VAL A 1 149 ? -74.133 80.363 37.650 1.00 45.90 149 VAL A N 1
ATOM 935 C CA . VAL A 1 149 ? -74.873 79.144 37.321 1.00 40.14 149 VAL A CA 1
ATOM 936 C C . VAL A 1 149 ? -75.161 79.220 35.825 1.00 39.53 149 VAL A C 1
ATOM 937 O O . VAL A 1 149 ? -76.013 79.990 35.400 1.00 36.96 149 VAL A O 1
ATOM 941 N N . PHE A 1 150 ? -74.435 78.437 35.030 1.00 39.94 150 PHE A N 1
ATOM 942 C CA . PHE A 1 150 ? -74.613 78.459 33.580 1.00 40.40 150 PHE A CA 1
ATOM 943 C C . PHE A 1 150 ? -75.880 77.780 33.076 1.00 42.20 150 PHE A C 1
ATOM 944 O O . PHE A 1 150 ? -76.422 76.880 33.726 1.00 41.95 150 PHE A O 1
ATOM 952 N N . GLN A 1 151 ? -76.349 78.233 31.911 1.00 43.89 151 GLN A N 1
ATOM 953 C CA . GLN A 1 151 ? -77.564 77.700 31.304 1.00 43.74 151 GLN A CA 1
ATOM 954 C C . GLN A 1 151 ? -77.552 76.184 31.357 1.00 44.75 151 GLN A C 1
ATOM 955 O O . GLN A 1 151 ? -76.533 75.555 31.070 1.00 41.80 151 GLN A O 1
ATOM 961 N N . GLY A 1 152 ? -78.690 75.616 31.755 1.00 48.81 152 GLY A N 1
ATOM 962 C CA . GLY A 1 152 ? -78.834 74.174 31.860 1.00 50.73 152 GLY A CA 1
ATOM 963 C C . GLY A 1 152 ? -78.162 73.482 33.046 1.00 51.53 152 GLY A C 1
ATOM 964 O O . GLY A 1 152 ? -78.388 72.294 33.256 1.00 50.41 152 GLY A O 1
ATOM 965 N N . ASP A 1 153 ? -77.371 74.204 33.837 1.00 51.98 153 ASP A N 1
ATOM 966 C CA . ASP A 1 153 ? -76.662 73.595 34.959 1.00 54.37 153 ASP A CA 1
ATOM 967 C C . ASP A 1 153 ? -77.260 73.695 36.351 1.00 57.54 153 ASP A C 1
ATOM 968 O O . ASP A 1 153 ? -76.716 73.122 37.279 1.00 58.61 153 ASP A O 1
ATOM 973 N N . VAL A 1 154 ? -78.370 74.399 36.521 1.00 62.04 154 VAL A N 1
ATOM 974 C CA . VAL A 1 154 ? -78.913 74.553 37.862 1.00 62.12 154 VAL A CA 1
ATOM 975 C C . VAL A 1 154 ? -79.213 73.264 38.607 1.00 70.07 154 VAL A C 1
ATOM 976 O O . VAL A 1 154 ? -78.744 73.092 39.732 1.00 69.68 154 VAL A O 1
ATOM 980 N N . GLU A 1 155 ? -79.968 72.354 37.992 1.00 78.31 155 GLU A N 1
ATOM 981 C CA . GLU A 1 155 ? -80.356 71.110 38.666 1.00 87.37 155 GLU A CA 1
ATOM 982 C C . GLU A 1 155 ? -79.237 70.196 39.114 1.00 92.37 155 GLU A C 1
ATOM 983 O O . GLU A 1 155 ? -79.469 69.282 39.903 1.00 95.84 155 GLU A O 1
ATOM 989 N N . GLN A 1 156 ? -78.031 70.438 38.619 1.00 97.63 156 GLN A N 1
ATOM 990 C CA . GLN A 1 156 ? -76.892 69.615 38.987 1.00 101.25 156 GLN A CA 1
ATOM 991 C C . GLN A 1 156 ? -76.306 69.954 40.355 1.00 102.58 156 GLN A C 1
ATOM 992 O O . GLN A 1 156 ? -75.731 69.090 41.012 1.00 103.50 156 GLN A O 1
ATOM 998 N N . ILE A 1 157 ? -76.449 71.204 40.787 1.00 105.31 157 ILE A N 1
ATOM 999 C CA . ILE A 1 157 ? -75.931 71.621 42.094 1.00 109.63 157 ILE A CA 1
ATOM 1000 C C . ILE A 1 157 ? -76.501 70.719 43.192 1.00 112.86 157 ILE A C 1
ATOM 1001 O O . ILE A 1 157 ? -75.874 70.505 44.233 1.00 112.82 157 ILE A O 1
ATOM 1006 N N . ALA A 1 158 ? -77.700 70.200 42.948 1.00 116.09 158 ALA A N 1
ATOM 1007 C CA . ALA A 1 158 ? -78.382 69.328 43.897 1.00 119.80 158 ALA A CA 1
ATOM 1008 C C . ALA A 1 158 ? -78.185 67.853 43.544 1.00 121.70 158 ALA A C 1
ATOM 1009 O O . ALA A 1 158 ? -77.785 67.053 44.389 1.00 120.22 158 ALA A O 1
ATOM 1011 N N . ALA A 1 159 ? -78.468 67.510 42.288 1.00 124.25 159 ALA A N 1
ATOM 1012 C CA . ALA A 1 159 ? -78.349 66.139 41.798 1.00 126.15 159 ALA A CA 1
ATOM 1013 C C . ALA A 1 159 ? -76.910 65.616 41.695 1.00 127.71 159 ALA A C 1
ATOM 1014 O O . ALA A 1 159 ? -76.694 64.482 41.255 1.00 126.93 159 ALA A O 1
ATOM 1016 N N . GLN A 1 160 ? -75.932 66.429 42.095 1.00 129.03 160 GLN A N 1
ATOM 1017 C CA . GLN A 1 160 ? -74.535 66.000 42.046 1.00 131.10 160 GLN A CA 1
ATOM 1018 C C . GLN A 1 160 ? -74.320 64.938 43.129 1.00 132.70 160 GLN A C 1
ATOM 1019 O O . GLN A 1 160 ? -75.032 64.927 44.133 1.00 133.73 160 GLN A O 1
ATOM 1025 N N . SER A 1 161 ? -73.349 64.046 42.926 1.00 133.67 161 SER A N 1
ATOM 1026 C CA . SER A 1 161 ? -73.071 62.978 43.891 1.00 132.93 161 SER A CA 1
ATOM 1027 C C . SER A 1 161 ? -72.483 63.513 45.201 1.00 132.61 161 SER A C 1
ATOM 1028 O O . SER A 1 161 ? -71.881 64.593 45.227 1.00 131.94 161 SER A O 1
ATOM 1031 N N . PRO A 1 162 ? -72.658 62.761 46.308 1.00 132.03 162 PRO A N 1
ATOM 1032 C CA . PRO A 1 162 ? -72.139 63.167 47.623 1.00 131.81 162 PRO A CA 1
ATOM 1033 C C . PRO A 1 162 ? -70.630 63.394 47.622 1.00 132.92 162 PRO A C 1
ATOM 1034 O O . PRO A 1 162 ? -70.102 64.148 48.438 1.00 132.46 162 PRO A O 1
ATOM 1038 N N . VAL A 1 163 ? -69.938 62.740 46.695 1.00 135.00 163 VAL A N 1
ATOM 1039 C CA . VAL A 1 163 ? -68.494 62.897 46.574 1.00 135.78 163 VAL A CA 1
ATOM 1040 C C . VAL A 1 163 ? -68.221 64.257 45.924 1.00 136.80 163 VAL A C 1
ATOM 1041 O O . VAL A 1 163 ? -67.393 65.032 46.401 1.00 135.66 163 VAL A O 1
ATOM 1045 N N . GLU A 1 164 ? -68.939 64.539 44.841 1.00 138.42 164 GLU A N 1
ATOM 1046 C CA . GLU A 1 164 ? -68.801 65.797 44.114 1.00 140.13 164 GLU A CA 1
ATOM 1047 C C . GLU A 1 164 ? -69.146 66.990 45.002 1.00 141.38 164 GLU A C 1
ATOM 1048 O O . GLU A 1 164 ? -68.483 68.029 44.948 1.00 140.95 164 GLU A O 1
ATOM 1054 N N . LEU A 1 165 ? -70.194 66.836 45.809 1.00 142.73 165 LEU A N 1
ATOM 1055 C CA . LEU A 1 165 ? -70.641 67.894 46.713 1.00 144.16 165 LEU A CA 1
ATOM 1056 C C . LEU A 1 165 ? -69.574 68.140 47.779 1.00 144.40 165 LEU A C 1
ATOM 1057 O O . LEU A 1 165 ? -69.342 69.277 48.200 1.00 144.61 165 LEU A O 1
ATOM 1062 N N . SER A 1 166 ? -68.934 67.064 48.219 1.00 144.42 166 SER A N 1
ATOM 1063 C CA . SER A 1 166 ? -67.889 67.173 49.222 1.00 144.77 166 SER A CA 1
ATOM 1064 C C . SER A 1 166 ? -66.703 67.893 48.589 1.00 147.08 166 SER A C 1
ATOM 1065 O O . SER A 1 166 ? -66.079 68.760 49.206 1.00 147.46 166 SER A O 1
ATOM 1068 N N . ARG A 1 167 ? -66.413 67.527 47.343 1.00 149.19 167 ARG A N 1
ATOM 1069 C CA . ARG A 1 167 ? -65.312 68.108 46.581 1.00 150.94 167 ARG A CA 1
ATOM 1070 C C . ARG A 1 167 ? -65.510 69.618 46.466 1.00 150.69 167 ARG A C 1
ATOM 1071 O O . ARG A 1 167 ? -64.545 70.387 46.462 1.00 150.95 167 ARG A O 1
ATOM 1079 N N . MET A 1 168 ? -66.771 70.032 46.385 1.00 150.16 168 MET A N 1
ATOM 1080 C CA . MET A 1 168 ? -67.114 71.444 46.271 1.00 149.48 168 MET A CA 1
ATOM 1081 C C . MET A 1 168 ? -66.559 72.244 47.467 1.00 147.37 168 MET A C 1
ATOM 1082 O O . MET A 1 168 ? -66.589 73.479 47.462 1.00 147.03 168 MET A O 1
ATOM 1087 N N . PHE A 1 169 ? -66.028 71.539 48.473 1.00 143.54 169 PHE A N 1
ATOM 1088 C CA . PHE A 1 169 ? -65.450 72.183 49.659 1.00 139.13 169 PHE A CA 1
ATOM 1089 C C . PHE A 1 169 ? -63.973 72.530 49.476 1.00 138.43 169 PHE A C 1
ATOM 1090 O O . PHE A 1 169 ? -63.409 73.310 50.247 1.00 137.16 169 PHE A O 1
ATOM 1098 N N . THR A 1 272 ? -66.475 76.051 57.003 1.00 137.76 1067 THR A N 1
ATOM 1099 C CA . THR A 1 272 ? -67.320 76.530 55.913 1.00 138.47 1067 THR A CA 1
ATOM 1100 C C . THR A 1 272 ? -68.581 75.666 55.784 1.00 138.83 1067 THR A C 1
ATOM 1101 O O . THR A 1 272 ? -69.626 76.150 55.343 1.00 139.06 1067 THR A O 1
ATOM 1105 N N . PHE A 1 273 ? -68.475 74.394 56.178 1.00 138.63 1068 PHE A N 1
ATOM 1106 C CA . PHE A 1 273 ? -69.596 73.444 56.125 1.00 136.77 1068 PHE A CA 1
ATOM 1107 C C . PHE A 1 273 ? -70.637 73.745 57.202 1.00 135.62 1068 PHE A C 1
ATOM 1108 O O . PHE A 1 273 ? -71.833 73.837 56.920 1.00 136.04 1068 PHE A O 1
ATOM 1116 N N . ASP A 1 274 ? -70.172 73.875 58.441 1.00 133.92 1069 ASP A N 1
ATOM 1117 C CA . ASP A 1 274 ? -71.052 74.160 59.568 1.00 130.76 1069 ASP A CA 1
ATOM 1118 C C . ASP A 1 274 ? -71.961 75.352 59.287 1.00 127.33 1069 ASP A C 1
ATOM 1119 O O . ASP A 1 274 ? -73.168 75.276 59.496 1.00 125.09 1069 ASP A O 1
ATOM 1124 N N . TYR A 1 275 ? -71.375 76.447 58.808 1.00 125.12 1070 TYR A N 1
ATOM 1125 C CA . TYR A 1 275 ? -72.137 77.659 58.507 1.00 122.48 1070 TYR A CA 1
ATOM 1126 C C . TYR A 1 275 ? -73.239 77.386 57.489 1.00 120.50 1070 TYR A C 1
ATOM 1127 O O . TYR A 1 275 ? -74.394 77.760 57.688 1.00 119.78 1070 TYR A O 1
ATOM 1136 N N . VAL A 1 276 ? -72.863 76.741 56.390 1.00 118.70 1071 VAL A N 1
ATOM 1137 C CA . VAL A 1 276 ? -73.794 76.404 55.321 1.00 115.85 1071 VAL A CA 1
ATOM 1138 C C . VAL A 1 276 ? -74.957 75.569 55.846 1.00 113.55 1071 VAL A C 1
ATOM 1139 O O . VAL A 1 276 ? -76.124 75.924 55.676 1.00 110.50 1071 VAL A O 1
ATOM 1143 N N . SER A 1 277 ? -74.626 74.462 56.496 1.00 112.55 1072 SER A N 1
ATOM 1144 C CA . SER A 1 277 ? -75.633 73.570 57.043 1.00 111.10 1072 SER A CA 1
ATOM 1145 C C . SER A 1 277 ? -76.637 74.326 57.911 1.00 111.07 1072 SER A C 1
ATOM 1146 O O . SER A 1 277 ? -77.841 74.125 57.796 1.00 109.25 1072 SER A O 1
ATOM 1149 N N . ASP A 1 278 ? -76.132 75.201 58.776 1.00 114.18 1073 ASP A N 1
ATOM 1150 C CA . ASP A 1 278 ? -76.979 75.990 59.676 1.00 115.05 1073 ASP A CA 1
ATOM 1151 C C . ASP A 1 278 ? -77.977 76.878 58.927 1.00 112.92 1073 ASP A C 1
ATOM 1152 O O . ASP A 1 278 ? -79.137 76.981 59.320 1.00 112.10 1073 ASP A O 1
ATOM 1157 N N . HIS A 1 279 ? -77.522 77.513 57.848 1.00 111.09 1074 HIS A N 1
ATOM 1158 C CA . HIS A 1 279 ? -78.370 78.411 57.063 1.00 108.01 1074 HIS A CA 1
ATOM 1159 C C . HIS A 1 279 ? -79.142 77.725 55.946 1.00 105.62 1074 HIS A C 1
ATOM 1160 O O . HIS A 1 279 ? -80.018 78.333 55.330 1.00 105.11 1074 HIS A O 1
ATOM 1167 N N . LEU A 1 280 ? -78.818 76.463 55.684 1.00 101.69 1075 LEU A N 1
ATOM 1168 C CA . LEU A 1 280 ? -79.473 75.715 54.616 1.00 96.57 1075 LEU A CA 1
ATOM 1169 C C . LEU A 1 280 ? -80.989 75.569 54.767 1.00 95.43 1075 LEU A C 1
ATOM 1170 O O . LEU A 1 280 ? -81.742 75.949 53.874 1.00 95.38 1075 LEU A O 1
ATOM 1175 N N . ASP A 1 281 ? -81.441 75.033 55.894 1.00 94.46 1076 ASP A N 1
ATOM 1176 C CA . ASP A 1 281 ? -82.870 74.840 56.101 1.00 93.96 1076 ASP A CA 1
ATOM 1177 C C . ASP A 1 281 ? -83.675 76.138 56.027 1.00 91.11 1076 ASP A C 1
ATOM 1178 O O . ASP A 1 281 ? -84.762 76.163 55.453 1.00 89.86 1076 ASP A O 1
ATOM 1183 N N . ALA A 1 282 ? -83.144 77.214 56.597 1.00 87.73 1077 ALA A N 1
ATOM 1184 C CA . ALA A 1 282 ? -83.845 78.493 56.584 1.00 85.99 1077 ALA A CA 1
ATOM 1185 C C . ALA A 1 282 ? -84.101 78.969 55.161 1.00 84.81 1077 ALA A C 1
ATOM 1186 O O . ALA A 1 282 ? -85.205 79.410 54.829 1.00 83.39 1077 ALA A O 1
ATOM 1188 N N . ILE A 1 283 ? -83.069 78.882 54.326 1.00 83.85 1078 ILE A N 1
ATOM 1189 C CA . ILE A 1 283 ? -83.169 79.304 52.932 1.00 81.86 1078 ILE A CA 1
ATOM 1190 C C . ILE A 1 283 ? -84.160 78.435 52.153 1.00 79.41 1078 ILE A C 1
ATOM 1191 O O . ILE A 1 283 ? -85.015 78.954 51.434 1.00 77.02 1078 ILE A O 1
ATOM 1196 N N . TYR A 1 284 ? -84.058 77.118 52.306 1.00 76.54 1079 TYR A N 1
ATOM 1197 C CA . TYR A 1 284 ? -84.970 76.222 51.610 1.00 75.91 1079 TYR A CA 1
ATOM 1198 C C . TYR A 1 284 ? -86.430 76.526 51.962 1.00 78.75 1079 TYR A C 1
ATOM 1199 O O . TYR A 1 284 ? -87.288 76.625 51.078 1.00 78.96 1079 TYR A O 1
ATOM 1208 N N . ARG A 1 285 ? -86.716 76.667 53.255 1.00 81.81 1080 ARG A N 1
ATOM 1209 C CA . ARG A 1 285 ? -88.077 76.965 53.692 1.00 80.69 1080 ARG A CA 1
ATOM 1210 C C . ARG A 1 285 ? -88.558 78.278 53.089 1.00 77.05 1080 ARG A C 1
ATOM 1211 O O . ARG A 1 285 ? -89.728 78.402 52.732 1.00 75.61 1080 ARG A O 1
ATOM 1219 N N . GLU A 1 286 ? -87.659 79.251 52.953 1.00 74.04 1081 GLU A N 1
ATOM 1220 C CA . GLU A 1 286 ? -88.053 80.528 52.373 1.00 71.88 1081 GLU A CA 1
ATOM 1221 C C . GLU A 1 286 ? -88.448 80.361 50.916 1.00 71.73 1081 GLU A C 1
ATOM 1222 O O . GLU A 1 286 ? -89.405 80.981 50.452 1.00 67.99 1081 GLU A O 1
ATOM 1228 N N . LEU A 1 287 ? -87.699 79.531 50.193 1.00 72.95 1082 LEU A N 1
ATOM 1229 C CA . LEU A 1 287 ? -87.988 79.272 48.788 1.00 71.97 1082 LEU A CA 1
ATOM 1230 C C . LEU A 1 287 ? -89.214 78.380 48.689 1.00 76.06 1082 LEU A C 1
ATOM 1231 O O . LEU A 1 287 ? -89.482 77.788 47.648 1.00 78.46 1082 LEU A O 1
ATOM 1236 N N . THR A 1 288 ? -89.964 78.309 49.785 1.00 79.91 1083 THR A N 1
ATOM 1237 C CA . THR A 1 288 ? -91.168 77.491 49.859 1.00 79.55 1083 THR A CA 1
ATOM 1238 C C . THR A 1 288 ? -92.229 78.118 50.778 1.00 80.80 1083 THR A C 1
ATOM 1239 O O . THR A 1 288 ? -92.835 79.152 50.465 1.00 80.93 1083 THR A O 1
ATOM 1243 N N . GLY A 1 300 ? -91.630 73.017 54.111 1.00 89.13 1095 GLY A N 1
ATOM 1244 C CA . GLY A 1 300 ? -90.381 72.592 53.504 1.00 89.87 1095 GLY A CA 1
ATOM 1245 C C . GLY A 1 300 ? -89.287 72.281 54.509 1.00 91.83 1095 GLY A C 1
ATOM 1246 O O . GLY A 1 300 ? -89.334 72.720 55.657 1.00 93.44 1095 GLY A O 1
ATOM 1247 N N . ASN A 1 301 ? -88.294 71.511 54.081 1.00 93.28 1096 ASN A N 1
ATOM 1248 C CA . ASN A 1 301 ? -87.188 71.158 54.959 1.00 94.39 1096 ASN A CA 1
ATOM 1249 C C . ASN A 1 301 ? -86.005 70.514 54.228 1.00 93.42 1096 ASN A C 1
ATOM 1250 O O . ASN A 1 301 ? -86.164 69.538 53.489 1.00 91.97 1096 ASN A O 1
ATOM 1255 N N . ALA A 1 302 ? -84.816 71.068 54.451 1.00 92.01 1097 ALA A N 1
ATOM 1256 C CA . ALA A 1 302 ? -83.603 70.569 53.817 1.00 91.03 1097 ALA A CA 1
ATOM 1257 C C . ALA A 1 302 ? -82.500 70.349 54.848 1.00 91.18 1097 ALA A C 1
ATOM 1258 O O . ALA A 1 302 ? -82.473 71.013 55.882 1.00 91.83 1097 ALA A O 1
ATOM 1260 N N . SER A 1 303 ? -81.585 69.425 54.560 1.00 91.83 1098 SER A N 1
ATOM 1261 C CA . SER A 1 303 ? -80.496 69.128 55.484 1.00 92.07 1098 SER A CA 1
ATOM 1262 C C . SER A 1 303 ? -79.267 68.503 54.839 1.00 93.86 1098 SER A C 1
ATOM 1263 O O . SER A 1 303 ? -79.353 67.807 53.826 1.00 93.86 1098 SER A O 1
ATOM 1266 N N . LEU A 1 304 ? -78.119 68.750 55.451 1.00 95.20 1099 LEU A N 1
ATOM 1267 C CA . LEU A 1 304 ? -76.871 68.193 54.966 1.00 97.44 1099 LEU A CA 1
ATOM 1268 C C . LEU A 1 304 ? -76.471 67.135 56.004 1.00 97.18 1099 LEU A C 1
ATOM 1269 O O . LEU A 1 304 ? -76.221 67.462 57.164 1.00 97.11 1099 LEU A O 1
ATOM 1274 N N . THR A 1 305 ? -76.459 65.864 55.596 1.00 95.70 1100 THR A N 1
ATOM 1275 C CA . THR A 1 305 ? -76.107 64.771 56.507 1.00 93.59 1100 THR A CA 1
ATOM 1276 C C . THR A 1 305 ? -74.941 63.922 55.997 1.00 91.97 1100 THR A C 1
ATOM 1277 O O . THR A 1 305 ? -74.078 63.496 56.772 1.00 90.50 1100 THR A O 1
ATOM 1281 N N . LYS A 1 318 ? -74.065 64.353 51.919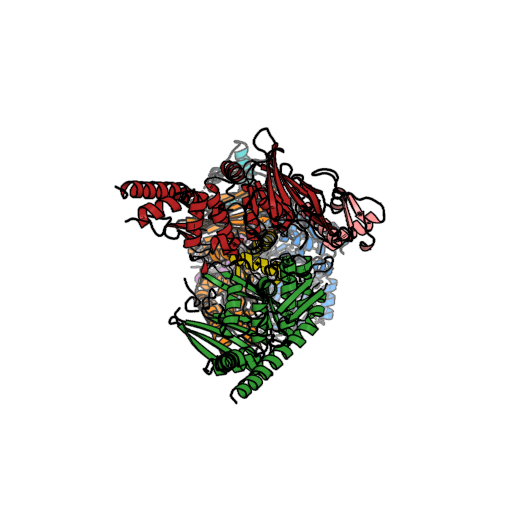 1.00 99.61 1113 LYS A N 1
ATOM 1282 C CA . LYS A 1 318 ? -75.415 63.849 51.666 1.00 103.53 1113 LYS A CA 1
ATOM 1283 C C . LYS A 1 318 ? -76.504 64.919 51.850 1.00 103.86 1113 LYS A C 1
ATOM 1284 O O . LYS A 1 318 ? -76.924 65.230 52.976 1.00 102.62 1113 LYS A O 1
ATOM 1290 N N . TYR A 1 319 ? -76.964 65.465 50.726 1.00 103.13 1114 TYR A N 1
ATOM 1291 C CA . TYR A 1 319 ? -77.984 66.510 50.720 1.00 100.59 1114 TYR A CA 1
ATOM 1292 C C . TYR A 1 319 ? -79.387 65.914 50.705 1.00 100.09 1114 TYR A C 1
ATOM 1293 O O . TYR A 1 319 ? -79.691 65.002 49.932 1.00 99.33 1114 TYR A O 1
ATOM 1302 N N . HIS A 1 320 ? -80.234 66.440 51.580 1.00 100.10 1115 HIS A N 1
ATOM 1303 C CA . HIS A 1 320 ? -81.614 65.989 51.702 1.00 100.12 1115 HIS A CA 1
ATOM 1304 C C . HIS A 1 320 ? -82.568 67.170 51.652 1.00 98.05 1115 HIS A C 1
ATOM 1305 O O . HIS A 1 320 ? -82.471 68.097 52.453 1.00 97.76 1115 HIS A O 1
ATOM 1312 N N . ALA A 1 321 ? -83.491 67.137 50.704 1.00 95.57 1116 ALA A N 1
ATOM 1313 C CA . ALA A 1 321 ? -84.463 68.205 50.573 1.00 92.79 1116 ALA A CA 1
ATOM 1314 C C . ALA A 1 321 ? -85.823 67.553 50.480 1.00 92.41 1116 ALA A C 1
ATOM 1315 O O . ALA A 1 321 ? -85.994 66.544 49.794 1.00 90.26 1116 ALA A O 1
ATOM 1317 N N . THR A 1 322 ? -86.787 68.123 51.189 1.00 91.14 1117 THR A N 1
ATOM 1318 C CA . THR A 1 322 ? -88.137 67.588 51.187 1.00 90.17 1117 THR A CA 1
ATOM 1319 C C . THR A 1 322 ? -89.118 68.712 50.885 1.00 89.38 1117 THR A C 1
ATOM 1320 O O . THR A 1 322 ? -89.384 69.547 51.741 1.00 90.59 1117 THR A O 1
ATOM 1324 N N . PRO A 1 323 ? -89.656 68.762 49.654 1.00 89.14 1118 PRO A N 1
ATOM 1325 C CA . PRO A 1 323 ? -90.607 69.830 49.335 1.00 88.77 1118 PRO A CA 1
ATOM 1326 C C . PRO A 1 323 ? -91.743 69.761 50.337 1.00 90.27 1118 PRO A C 1
ATOM 1327 O O . PRO A 1 323 ? -92.005 68.706 50.903 1.00 91.46 1118 PRO A O 1
ATOM 1331 N N . PRO A 1 324 ? -92.438 70.882 50.561 1.00 91.88 1119 PRO A N 1
ATOM 1332 C CA . PRO A 1 324 ? -93.554 70.976 51.508 1.00 93.66 1119 PRO A CA 1
ATOM 1333 C C . PRO A 1 324 ? -94.501 69.785 51.648 1.00 95.02 1119 PRO A C 1
ATOM 1334 O O . PRO A 1 324 ? -94.164 68.785 52.280 1.00 98.65 1119 PRO A O 1
ATOM 1338 N N . LEU A 1 325 ? -95.685 69.900 51.064 1.00 93.79 1120 LEU A N 1
ATOM 1339 C CA . LEU A 1 325 ? -96.713 68.867 51.158 1.00 92.76 1120 LEU A CA 1
ATOM 1340 C C . LEU A 1 325 ? -96.342 67.424 50.810 1.00 93.98 1120 LEU A C 1
ATOM 1341 O O . LEU A 1 325 ? -97.222 66.615 50.511 1.00 92.70 1120 LEU A O 1
ATOM 1346 N N . LYS A 1 326 ? -95.056 67.096 50.852 1.00 97.28 1121 LYS A N 1
ATOM 1347 C CA . LYS A 1 326 ? -94.604 65.741 50.544 1.00 100.18 1121 LYS A CA 1
ATOM 1348 C C . LYS A 1 326 ? -93.750 65.181 51.681 1.00 103.03 1121 LYS A C 1
ATOM 1349 O O . LYS A 1 326 ? -93.720 65.740 52.779 1.00 102.00 1121 LYS A O 1
ATOM 1355 N N . ARG A 1 327 ? -93.062 64.073 51.430 1.00 107.17 1122 ARG A N 1
ATOM 1356 C CA . ARG A 1 327 ? -92.215 63.497 52.462 1.00 112.03 1122 ARG A CA 1
ATOM 1357 C C . ARG A 1 327 ? -91.291 62.415 51.924 1.00 114.22 1122 ARG A C 1
ATOM 1358 O O . ARG A 1 327 ? -91.602 61.229 51.967 1.00 115.39 1122 ARG A O 1
ATOM 1366 N N . PHE A 1 328 ? -90.151 62.852 51.409 1.00 116.79 1123 PHE A N 1
ATOM 1367 C CA . PHE A 1 328 ? -89.132 61.974 50.852 1.00 120.37 1123 PHE A CA 1
ATOM 1368 C C . PHE A 1 328 ? -87.851 62.760 51.064 1.00 121.00 1123 PHE A C 1
ATOM 1369 O O . PHE A 1 328 ? -87.907 63.896 51.527 1.00 121.34 1123 PHE A O 1
ATOM 1377 N N . LYS A 1 329 ? -86.701 62.182 50.740 1.00 121.83 1124 LYS A N 1
ATOM 1378 C CA . LYS A 1 329 ? -85.451 62.902 50.949 1.00 122.54 1124 LYS A CA 1
ATOM 1379 C C . LYS A 1 329 ? -84.402 62.693 49.865 1.00 123.70 1124 LYS A C 1
ATOM 1380 O O . LYS A 1 329 ? -83.612 63.601 49.580 1.00 125.75 1124 LYS A O 1
ATOM 1386 N N . ASP A 1 330 ? -84.385 61.509 49.262 1.00 123.08 1125 ASP A N 1
ATOM 1387 C CA . ASP A 1 330 ? -83.418 61.235 48.210 1.00 122.78 1125 ASP A CA 1
ATOM 1388 C C . ASP A 1 330 ? -83.732 62.081 46.989 1.00 120.85 1125 ASP A C 1
ATOM 1389 O O . ASP A 1 330 ? -84.812 61.972 46.410 1.00 119.07 1125 ASP A O 1
ATOM 1394 N N . MET A 1 331 ? -82.783 62.933 46.616 1.00 119.53 1126 MET A N 1
ATOM 1395 C CA . MET A 1 331 ? -82.935 63.802 45.459 1.00 119.09 1126 MET A CA 1
ATOM 1396 C C . MET A 1 331 ? -83.538 63.022 44.288 1.00 118.25 1126 MET A C 1
ATOM 1397 O O . MET A 1 331 ? -84.144 63.611 43.396 1.00 120.05 1126 MET A O 1
ATOM 1402 N N . GLU A 1 332 ? -83.366 61.699 44.308 1.00 116.38 1127 GLU A N 1
ATOM 1403 C CA . GLU A 1 332 ? -83.858 60.797 43.261 1.00 112.71 1127 GLU A CA 1
ATOM 1404 C C . GLU A 1 332 ? -85.368 60.854 43.069 1.00 108.84 1127 GLU A C 1
ATOM 1405 O O . GLU A 1 332 ? -85.883 60.521 41.999 1.00 107.84 1127 GLU A O 1
ATOM 1411 N N . TYR A 1 333 ? -86.073 61.260 44.117 1.00 105.61 1128 TYR A N 1
ATOM 1412 C CA . TYR A 1 333 ? -87.530 61.327 44.077 1.00 102.07 1128 TYR A CA 1
ATOM 1413 C C . TYR A 1 333 ? -88.105 62.696 43.715 1.00 95.11 1128 TYR A C 1
ATOM 1414 O O . TYR A 1 333 ? -89.270 62.804 43.337 1.00 94.03 1128 TYR A O 1
ATOM 1423 N N . LEU A 1 334 ? -87.298 63.739 43.840 1.00 86.73 1129 LEU A N 1
ATOM 1424 C CA . LEU A 1 334 ? -87.753 65.072 43.503 1.00 79.00 1129 LEU A CA 1
ATOM 1425 C C . LEU A 1 334 ? -88.000 65.189 41.994 1.00 78.25 1129 LEU A C 1
ATOM 1426 O O . LEU A 1 334 ? -87.389 64.469 41.197 1.00 78.75 1129 LEU A O 1
ATOM 1431 N N . SER A 1 335 ? -88.899 66.093 41.607 1.00 74.50 1130 SER A N 1
ATOM 1432 C CA . SER A 1 335 ? -89.215 66.320 40.200 1.00 69.29 1130 SER A CA 1
ATOM 1433 C C . SER A 1 335 ? -88.293 67.396 39.627 1.00 68.91 1130 SER A C 1
ATOM 1434 O O . SER A 1 335 ? -87.477 67.990 40.343 1.00 68.92 1130 SER A O 1
ATOM 1437 N N . GLY A 1 336 ? -88.443 67.653 38.332 1.00 64.91 1131 GLY A N 1
ATOM 1438 C CA . GLY A 1 336 ? -87.624 68.657 37.690 1.00 61.64 1131 GLY A CA 1
ATOM 1439 C C . GLY A 1 336 ? -87.679 69.951 38.464 1.00 59.20 1131 GLY A C 1
ATOM 1440 O O . GLY A 1 336 ? -86.649 70.464 38.906 1.00 61.19 1131 GLY A O 1
ATOM 1441 N N . GLY A 1 337 ? -88.889 70.470 38.638 1.00 55.05 1132 G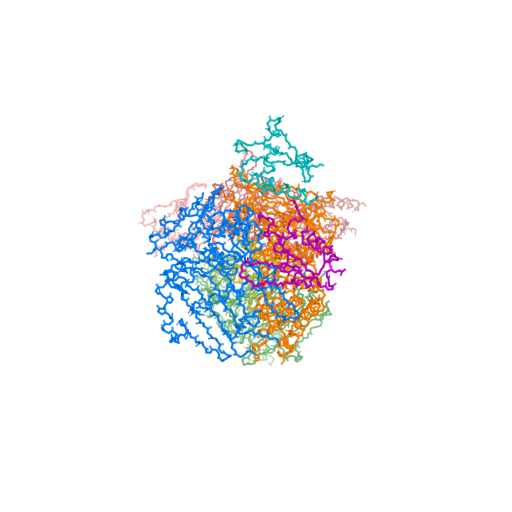LY A N 1
ATOM 1442 C CA . GLY A 1 337 ? -89.054 71.712 39.359 1.00 52.33 1132 GLY A CA 1
ATOM 1443 C C . GLY A 1 337 ? -88.523 71.608 40.769 1.00 49.88 1132 GLY A C 1
ATOM 1444 O O . GLY A 1 337 ? -87.739 72.447 41.223 1.00 47.74 1132 GLY A O 1
ATOM 1445 N N . GLU A 1 338 ? -88.933 70.556 41.460 1.00 47.22 1133 GLU A N 1
ATOM 1446 C CA . GLU A 1 338 ? -88.502 70.380 42.822 1.00 48.63 1133 GLU A CA 1
ATOM 1447 C C . GLU A 1 338 ? -86.991 70.380 42.949 1.00 52.59 1133 GLU A C 1
ATOM 1448 O O . GLU A 1 338 ? -86.435 71.068 43.807 1.00 54.29 1133 GLU A O 1
ATOM 1454 N N . LYS A 1 339 ? -86.323 69.643 42.070 1.00 57.01 1134 LYS A N 1
ATOM 1455 C CA . LYS A 1 339 ? -84.866 69.566 42.090 1.00 59.03 1134 LYS A CA 1
ATOM 1456 C C . LYS A 1 339 ? -84.241 70.951 41.863 1.00 58.41 1134 LYS A C 1
ATOM 1457 O O . LYS A 1 339 ? -83.201 71.280 42.453 1.00 58.59 1134 LYS A O 1
ATOM 1463 N N . THR A 1 340 ? -84.884 71.756 41.015 1.00 55.15 1135 THR A N 1
ATOM 1464 C CA . THR A 1 340 ? -84.412 73.100 40.723 1.00 53.82 1135 THR A CA 1
ATOM 1465 C C . THR A 1 340 ? -84.441 73.945 41.978 1.00 55.60 1135 THR A C 1
ATOM 1466 O O . THR A 1 340 ? -83.458 74.611 42.306 1.00 58.70 1135 THR A O 1
ATOM 1470 N N . VAL A 1 341 ? -85.570 73.928 42.680 1.00 54.61 1136 VAL A N 1
ATOM 1471 C CA . VAL A 1 341 ? -85.689 74.717 43.898 1.00 54.12 1136 VAL A CA 1
ATOM 1472 C C . VAL A 1 341 ? -84.682 74.237 44.929 1.00 53.15 1136 VAL A C 1
ATOM 1473 O O . VAL A 1 341 ? -84.057 75.048 45.612 1.00 53.53 1136 VAL A O 1
ATOM 1477 N N . ALA A 1 342 ? -84.513 72.921 45.022 1.00 52.18 1137 ALA A N 1
ATOM 1478 C CA . ALA A 1 342 ? -83.574 72.340 45.974 1.00 55.58 1137 ALA A CA 1
ATOM 1479 C C . ALA A 1 342 ? -82.165 72.811 45.657 1.00 55.56 1137 ALA A C 1
ATOM 1480 O O . ALA A 1 342 ? -81.398 73.176 46.556 1.00 57.43 1137 ALA A O 1
ATOM 1482 N N . ALA A 1 343 ? -81.837 72.801 44.371 1.00 54.23 1138 ALA A N 1
ATOM 1483 C CA . ALA A 1 343 ? -80.528 73.233 43.905 1.00 54.37 1138 ALA A CA 1
ATOM 1484 C C . ALA A 1 343 ? -80.283 74.701 44.219 1.00 54.07 1138 ALA A C 1
ATOM 1485 O O . ALA A 1 343 ? -79.210 75.068 44.688 1.00 53.18 1138 ALA A O 1
ATOM 1487 N N . LEU A 1 344 ? -81.273 75.542 43.945 1.00 53.71 1139 LEU A N 1
ATOM 1488 C CA . LEU A 1 344 ? -81.124 76.953 44.226 1.00 57.25 1139 LEU A CA 1
ATOM 1489 C C . LEU A 1 344 ? -80.914 77.181 45.729 1.00 60.50 1139 LEU A C 1
ATOM 1490 O O . LEU A 1 344 ? -80.195 78.100 46.132 1.00 61.24 1139 LEU A O 1
ATOM 1495 N N . ALA A 1 345 ? -81.520 76.336 46.560 1.00 61.44 1140 ALA A N 1
ATOM 1496 C CA . ALA A 1 345 ? -81.367 76.479 48.004 1.00 61.40 1140 ALA A CA 1
ATOM 1497 C C . ALA A 1 345 ? -79.921 76.194 48.393 1.00 61.06 1140 ALA A C 1
ATOM 1498 O O . ALA A 1 345 ? -79.281 77.008 49.054 1.00 63.29 1140 ALA A O 1
ATOM 1500 N N . LEU A 1 346 ? -79.404 75.047 47.969 1.00 59.27 1141 LEU A N 1
ATOM 1501 C CA . LEU A 1 346 ? -78.028 74.682 48.280 1.00 61.97 1141 LEU A CA 1
ATOM 1502 C C . LEU A 1 346 ? -77.072 75.772 47.773 1.00 65.39 1141 LEU A C 1
ATOM 1503 O O . LEU A 1 346 ? -76.185 76.239 48.497 1.00 66.56 1141 LEU A O 1
ATOM 1508 N N . LEU A 1 347 ? -77.263 76.169 46.519 1.00 68.48 1142 LEU A N 1
ATOM 1509 C CA . LEU A 1 347 ? -76.444 77.196 45.889 1.00 69.59 1142 LEU A CA 1
ATOM 1510 C C . LEU A 1 347 ? -76.351 78.448 46.771 1.00 69.92 1142 LEU A C 1
ATOM 1511 O O . LEU A 1 347 ? -75.258 78.944 47.040 1.00 69.20 1142 LEU A O 1
ATOM 1516 N N . PHE A 1 348 ? -77.494 78.951 47.225 1.00 69.29 1143 PHE A N 1
ATOM 1517 C CA . PHE A 1 348 ? -77.508 80.136 48.070 1.00 70.30 1143 PHE A CA 1
ATOM 1518 C C . PHE A 1 348 ? -76.903 79.835 49.443 1.00 72.11 1143 PHE A C 1
ATOM 1519 O O . PHE A 1 348 ? -76.161 80.647 49.999 1.00 72.57 1143 PHE A O 1
ATOM 1527 N N . ALA A 1 349 ? -77.216 78.667 49.987 1.00 72.31 1144 ALA A N 1
ATOM 1528 C CA . ALA A 1 349 ? -76.688 78.297 51.286 1.00 75.20 1144 ALA A CA 1
ATOM 1529 C C . ALA A 1 349 ? -75.170 78.343 51.220 1.00 77.03 1144 ALA A C 1
ATOM 1530 O O . ALA A 1 349 ? -74.526 79.069 51.971 1.00 78.36 1144 ALA A O 1
ATOM 1532 N N . ILE A 1 350 ? -74.600 77.572 50.307 1.00 78.99 1145 ILE A N 1
ATOM 1533 C CA . ILE A 1 350 ? -73.158 77.539 50.155 1.00 81.82 1145 ILE A CA 1
ATOM 1534 C C . ILE A 1 350 ? -72.554 78.929 50.049 1.00 85.72 1145 ILE A C 1
ATOM 1535 O O . ILE A 1 350 ? -71.585 79.234 50.729 1.00 90.22 1145 ILE A O 1
ATOM 1540 N N . ASN A 1 351 ? -73.125 79.778 49.206 1.00 89.37 1146 ASN A N 1
ATOM 1541 C CA . ASN A 1 351 ? -72.585 81.117 49.029 1.00 93.42 1146 ASN A CA 1
ATOM 1542 C C . ASN A 1 351 ? -72.780 82.051 50.232 1.00 94.40 1146 ASN A C 1
ATOM 1543 O O . ASN A 1 351 ? -72.212 83.140 50.265 1.00 95.43 1146 ASN A O 1
ATOM 1548 N N . SER A 1 352 ? -73.549 81.631 51.231 1.00 95.58 1147 SER A N 1
ATOM 1549 C CA . SER A 1 352 ? -73.778 82.496 52.385 1.00 97.48 1147 SER A CA 1
ATOM 1550 C C . SER A 1 352 ? -72.564 82.602 53.304 1.00 98.20 1147 SER A C 1
ATOM 1551 O O . SER A 1 352 ? -72.472 83.538 54.105 1.00 96.70 1147 SER A O 1
ATOM 1554 N N . TYR A 1 353 ? -71.629 81.660 53.189 1.00 99.16 1148 TYR A N 1
ATOM 1555 C CA . TYR A 1 353 ? -70.447 81.695 54.047 1.00 102.69 1148 TYR A CA 1
ATOM 1556 C C . TYR A 1 353 ? -69.564 82.907 53.761 1.00 100.54 1148 TYR A C 1
ATOM 1557 O O . TYR A 1 353 ? -69.441 83.808 54.599 1.00 102.25 1148 TYR A O 1
ATOM 1566 N N . GLN A 1 354 ? -68.940 82.916 52.588 1.00 96.39 1149 GLN A N 1
ATOM 1567 C CA . GLN A 1 354 ? -68.091 84.027 52.179 1.00 92.93 1149 GLN A CA 1
ATOM 1568 C C . GLN A 1 354 ? -68.781 84.639 50.978 1.00 89.64 1149 GLN A C 1
ATOM 1569 O O . GLN A 1 354 ? -68.365 84.457 49.837 1.00 88.15 1149 GLN A O 1
ATOM 1575 N N . PRO A 1 355 ? -69.858 85.384 51.235 1.00 87.02 1150 PRO A N 1
ATOM 1576 C CA . PRO A 1 355 ? -70.669 86.047 50.224 1.00 86.11 1150 PRO A CA 1
ATOM 1577 C C . PRO A 1 355 ? -69.910 86.662 49.073 1.00 85.91 1150 PRO A C 1
ATOM 1578 O O . PRO A 1 355 ? -69.018 87.480 49.273 1.00 87.62 1150 PRO A O 1
ATOM 1582 N N . SER A 1 356 ? -70.257 86.250 47.863 1.00 84.94 1151 SER A N 1
ATOM 1583 C CA . SER A 1 356 ? -69.651 86.835 46.686 1.00 81.64 1151 SER A CA 1
ATOM 1584 C C . SER A 1 356 ? -70.474 88.116 46.499 1.00 77.51 1151 SER A C 1
ATOM 1585 O O . SER A 1 356 ? -71.610 88.206 46.962 1.00 75.98 1151 SER A O 1
ATOM 1588 N N . PRO A 1 357 ? -69.914 89.130 45.836 1.00 74.21 1152 PRO A N 1
ATOM 1589 C CA . PRO A 1 357 ? -70.702 90.352 45.661 1.00 72.32 1152 PRO A CA 1
ATOM 1590 C C . PRO A 1 357 ? -71.879 90.253 44.691 1.00 71.10 1152 PRO A C 1
ATOM 1591 O O . PRO A 1 357 ? -72.765 91.109 44.710 1.00 73.11 1152 PRO A O 1
ATOM 1595 N N . PHE A 1 358 ? -71.899 89.221 43.851 1.00 68.80 1153 PHE A N 1
ATOM 1596 C CA . PHE A 1 358 ? -72.992 89.075 42.901 1.00 65.57 1153 PHE A CA 1
ATOM 1597 C C . PHE A 1 358 ? -73.152 87.667 42.357 1.00 63.25 1153 PHE A C 1
ATOM 1598 O O . PHE A 1 358 ? -72.212 86.878 42.391 1.00 66.59 1153 PHE A O 1
ATOM 1606 N N . PHE A 1 359 ? -74.357 87.364 41.877 1.00 58.63 1154 PHE A N 1
ATOM 1607 C CA . PHE A 1 359 ? -74.682 86.075 41.267 1.00 54.09 1154 PHE A CA 1
ATOM 1608 C C . PHE A 1 359 ? -75.062 86.319 39.819 1.00 54.76 1154 PHE A C 1
ATOM 1609 O O . PHE A 1 359 ? -75.724 87.319 39.508 1.00 55.34 1154 PHE A O 1
ATOM 1617 N N . VAL A 1 360 ? -74.669 85.405 38.940 1.00 50.82 1155 VAL A N 1
ATOM 1618 C CA . VAL A 1 360 ? -75.066 85.507 37.547 1.00 50.39 1155 VAL A CA 1
ATOM 1619 C C . VAL A 1 360 ? -75.787 84.191 37.271 1.00 51.78 1155 VAL A C 1
ATOM 1620 O O . VAL A 1 360 ? -75.147 83.153 37.125 1.00 57.12 1155 VAL A O 1
ATOM 1624 N N . LEU A 1 361 ? -77.117 84.233 37.238 1.00 49.51 1156 LEU A N 1
ATOM 1625 C CA . LEU A 1 361 ? -77.926 83.035 37.011 1.00 51.71 1156 LEU A CA 1
ATOM 1626 C C . LEU A 1 361 ? -78.469 83.020 35.598 1.00 51.90 1156 LEU A C 1
ATOM 1627 O O . LEU A 1 361 ? -79.152 83.972 35.215 1.00 52.41 1156 LEU A O 1
ATOM 1632 N N . ASP A 1 362 ? -78.179 81.966 34.819 1.00 52.64 1157 ASP A N 1
ATOM 1633 C CA . ASP A 1 362 ? -78.684 81.914 33.446 1.00 50.80 1157 ASP A CA 1
ATOM 1634 C C . ASP A 1 362 ? -80.123 81.480 33.521 1.00 50.47 1157 ASP A C 1
ATOM 1635 O O . ASP A 1 362 ? -80.905 82.150 34.168 1.00 60.45 1157 ASP A O 1
ATOM 1640 N N . GLU A 1 363 ? -80.521 80.373 32.926 1.00 48.64 1158 GLU A N 1
ATOM 1641 C CA . GLU A 1 363 ? -81.952 80.075 32.999 1.00 47.25 1158 GLU A CA 1
ATOM 1642 C C . GLU A 1 363 ? -82.387 79.167 34.136 1.00 45.00 1158 GLU A C 1
ATOM 1643 O O . GLU A 1 363 ? -83.053 78.158 33.932 1.00 42.06 1158 GLU A O 1
ATOM 1649 N N . VAL A 1 364 ? -82.025 79.551 35.350 1.00 45.86 1159 VAL A N 1
ATOM 1650 C CA . VAL A 1 364 ? -82.363 78.765 36.524 1.00 43.74 1159 VAL A CA 1
ATOM 1651 C C . VAL A 1 364 ? -83.860 78.501 36.693 1.00 44.62 1159 VAL A C 1
ATOM 1652 O O . VAL A 1 364 ? -84.238 77.551 37.364 1.00 45.21 1159 VAL A O 1
ATOM 1656 N N . ASP A 1 365 ? -84.713 79.317 36.079 1.00 44.79 1160 ASP A N 1
ATOM 1657 C CA . ASP A 1 365 ? -86.156 79.132 36.226 1.00 47.03 1160 ASP A CA 1
ATOM 1658 C C . ASP A 1 365 ? -86.843 78.304 35.143 1.00 46.91 1160 ASP A C 1
ATOM 1659 O O . ASP A 1 365 ? -88.069 78.250 35.099 1.00 47.23 1160 ASP A O 1
ATOM 1664 N N . ALA A 1 366 ? -86.070 77.646 34.287 1.00 46.63 1161 ALA A N 1
ATOM 1665 C CA . ALA A 1 366 ? -86.633 76.858 33.183 1.00 45.25 1161 ALA A CA 1
ATOM 1666 C C . ALA A 1 366 ? -87.624 75.740 33.522 1.00 44.18 1161 ALA A C 1
ATOM 1667 O O . ALA A 1 366 ? -88.612 75.558 32.813 1.00 42.59 1161 ALA A O 1
ATOM 1669 N N . ALA A 1 367 ? -87.366 74.997 34.591 1.00 43.29 1162 ALA A N 1
ATOM 1670 C CA . ALA A 1 367 ? -88.238 73.888 34.974 1.00 45.72 1162 ALA A CA 1
ATOM 1671 C C . ALA A 1 367 ? -89.343 74.256 35.955 1.00 47.46 1162 ALA A C 1
ATOM 1672 O O . ALA A 1 367 ? -90.144 73.401 36.339 1.00 47.13 1162 ALA A O 1
ATOM 1674 N N . LEU A 1 368 ? -89.403 75.532 36.326 1.00 49.65 1163 LEU A N 1
ATOM 1675 C CA . LEU A 1 368 ? -90.352 76.007 37.322 1.00 49.05 1163 LEU A CA 1
ATOM 1676 C C . LEU A 1 368 ? -91.786 76.380 36.974 1.00 51.51 1163 LEU A C 1
ATOM 1677 O O . LEU A 1 368 ? -92.113 76.793 35.865 1.00 46.53 1163 LEU A O 1
ATOM 1682 N N . ASP A 1 369 ? -92.614 76.223 38.005 1.00 57.77 1164 ASP A N 1
ATOM 1683 C CA . ASP A 1 369 ? -94.041 76.547 38.059 1.00 60.51 1164 ASP A CA 1
ATOM 1684 C C . ASP A 1 369 ? -94.136 78.039 37.896 1.00 61.27 1164 ASP A C 1
ATOM 1685 O O . ASP A 1 369 ? -93.131 78.740 37.976 1.00 64.30 1164 ASP A O 1
ATOM 1690 N N . ILE A 1 370 ? -95.343 78.546 37.709 1.00 61.10 1165 ILE A N 1
ATOM 1691 C CA . ILE A 1 370 ? -95.473 79.987 37.647 1.00 60.89 1165 ILE A CA 1
ATOM 1692 C C . ILE A 1 370 ? -95.409 80.396 39.129 1.00 60.13 1165 ILE A C 1
ATOM 1693 O O . ILE A 1 370 ? -94.979 81.507 39.476 1.00 57.75 1165 ILE A O 1
ATOM 1698 N N . THR A 1 371 ? -95.821 79.466 39.991 1.00 54.67 1166 THR A N 1
ATOM 1699 C CA . THR A 1 371 ? -95.798 79.678 41.428 1.00 57.31 1166 THR A CA 1
ATOM 1700 C C . THR A 1 371 ? -94.359 79.711 41.918 1.00 58.14 1166 THR A C 1
ATOM 1701 O O . THR A 1 371 ? -93.960 80.601 42.672 1.00 55.36 1166 THR A O 1
ATOM 1705 N N . ASN A 1 372 ? -93.583 78.722 41.489 1.00 60.20 1167 ASN A N 1
ATOM 1706 C CA . ASN A 1 372 ? -92.191 78.645 41.892 1.00 59.16 1167 ASN A CA 1
ATOM 1707 C C . ASN A 1 372 ? -91.357 79.800 41.315 1.00 59.78 1167 ASN A C 1
ATOM 1708 O O . ASN A 1 372 ? -90.479 80.340 42.000 1.00 60.12 1167 ASN A O 1
ATOM 1713 N N . VAL A 1 373 ? -91.621 80.190 40.071 1.00 56.44 1168 VAL A N 1
ATOM 1714 C CA . VAL A 1 373 ? -90.873 81.299 39.503 1.00 56.52 1168 VAL A CA 1
ATOM 1715 C C . VAL A 1 373 ? -91.059 82.473 40.449 1.00 59.07 1168 VAL A C 1
ATOM 1716 O O . VAL A 1 373 ? -90.113 83.188 40.752 1.00 61.46 1168 VAL A O 1
ATOM 1720 N N . GLN A 1 374 ? -92.289 82.653 40.924 1.00 60.83 1169 GLN A N 1
ATOM 1721 C CA . GLN A 1 374 ? -92.619 83.740 41.841 1.00 60.30 1169 GLN A CA 1
ATOM 1722 C C . GLN A 1 374 ? -91.843 83.669 43.148 1.00 58.75 1169 GLN A C 1
ATOM 1723 O O . GLN A 1 374 ? -91.398 84.697 43.662 1.00 61.42 1169 GLN A O 1
ATOM 1729 N N . ARG A 1 375 ? -91.675 82.469 43.690 1.00 54.20 1170 ARG A N 1
ATOM 1730 C CA . ARG A 1 375 ? -90.955 82.342 44.940 1.00 52.82 1170 ARG A CA 1
ATOM 1731 C C . ARG A 1 375 ? -89.507 82.735 44.760 1.00 54.09 1170 ARG A C 1
ATOM 1732 O O . ARG A 1 375 ? -88.935 83.419 45.606 1.00 57.36 1170 ARG A O 1
ATOM 1740 N N . ILE A 1 376 ? -88.903 82.316 43.658 1.00 52.10 1171 ILE A N 1
ATOM 1741 C CA . ILE A 1 376 ? -87.513 82.663 43.425 1.00 50.45 1171 ILE A CA 1
ATOM 1742 C C . ILE A 1 376 ? -87.407 84.178 43.239 1.00 50.76 1171 ILE A C 1
ATOM 1743 O O . ILE A 1 376 ? -86.521 84.822 43.808 1.00 45.10 1171 ILE A O 1
ATOM 1748 N N . ALA A 1 377 ? -88.326 84.745 42.459 1.00 52.89 1172 ALA A N 1
ATOM 1749 C CA . ALA A 1 377 ? -88.340 86.187 42.212 1.00 58.60 1172 ALA A CA 1
ATOM 1750 C C . ALA A 1 377 ? -88.480 86.886 43.549 1.00 61.20 1172 ALA A C 1
ATOM 1751 O O . ALA A 1 377 ? -87.803 87.879 43.820 1.00 62.76 1172 ALA A O 1
ATOM 1753 N N . ALA A 1 378 ? -89.370 86.355 44.379 1.00 60.42 1173 ALA A N 1
ATOM 1754 C CA . ALA A 1 378 ? -89.592 86.898 45.707 1.00 60.93 1173 ALA A CA 1
ATOM 1755 C C . ALA A 1 378 ? -88.251 86.950 46.429 1.00 60.80 1173 ALA A C 1
ATOM 1756 O O . ALA A 1 378 ? -87.757 88.021 46.774 1.00 62.61 1173 ALA A O 1
ATOM 1758 N N . TYR A 1 379 ? -87.676 85.772 46.644 1.00 60.58 1174 TYR A N 1
ATOM 1759 C CA . TYR A 1 379 ? -86.393 85.616 47.318 1.00 58.67 1174 TYR A CA 1
ATOM 1760 C C . TYR A 1 379 ? -85.330 86.589 46.798 1.00 59.82 1174 TYR A C 1
ATOM 1761 O O . TYR A 1 379 ? -84.692 87.299 47.576 1.00 60.96 1174 TYR A O 1
ATOM 1770 N N . ILE A 1 380 ? -85.127 86.613 45.486 1.00 59.29 1175 ILE A N 1
ATOM 1771 C CA . ILE A 1 380 ? -84.129 87.506 44.914 1.00 60.68 1175 ILE A CA 1
ATOM 1772 C C . ILE A 1 380 ? -84.402 88.942 45.333 1.00 60.50 1175 ILE A C 1
ATOM 1773 O O . ILE A 1 380 ? -83.536 89.603 45.888 1.00 59.12 1175 ILE A O 1
ATOM 1778 N N . ARG A 1 381 ? -85.619 89.409 45.085 1.00 63.11 1176 ARG A N 1
ATOM 1779 C CA . ARG A 1 381 ? -85.996 90.779 45.415 1.00 64.80 1176 ARG A CA 1
ATOM 1780 C C . ARG A 1 381 ? -85.788 91.073 46.891 1.00 64.02 1176 ARG A C 1
ATOM 1781 O O . ARG A 1 381 ? -85.230 92.107 47.260 1.00 65.12 1176 ARG A O 1
ATOM 1789 N N . ARG A 1 382 ? -86.226 90.143 47.727 1.00 64.37 1177 ARG A N 1
ATOM 1790 C CA . ARG A 1 382 ? -86.120 90.272 49.169 1.00 66.02 1177 ARG A CA 1
ATOM 1791 C C . ARG A 1 382 ? -84.693 90.227 49.697 1.00 66.05 1177 ARG A C 1
ATOM 1792 O O . ARG A 1 382 ? -84.446 90.640 50.821 1.00 69.56 1177 ARG A O 1
ATOM 1800 N N . HIS A 1 383 ? -83.751 89.732 48.899 1.00 66.39 1178 HIS A N 1
ATOM 1801 C CA . HIS A 1 383 ? -82.358 89.645 49.336 1.00 63.46 1178 HIS A CA 1
ATOM 1802 C C . HIS A 1 383 ? -81.379 90.504 48.552 1.00 63.40 1178 HIS A C 1
ATOM 1803 O O . HIS A 1 383 ? -80.239 90.673 48.966 1.00 61.68 1178 HIS A O 1
ATOM 1810 N N . ARG A 1 384 ? -81.805 91.035 47.416 1.00 65.85 1179 ARG A N 1
ATOM 1811 C CA . ARG A 1 384 ? -80.911 91.867 46.626 1.00 68.07 1179 ARG A CA 1
ATOM 1812 C C . ARG A 1 384 ? -80.658 93.144 47.396 1.00 69.00 1179 ARG A C 1
ATOM 1813 O O . ARG A 1 384 ? -81.554 93.664 48.057 1.00 71.39 1179 ARG A O 1
ATOM 1821 N N . ASN A 1 385 ? -79.429 93.636 47.319 1.00 71.32 1180 ASN A N 1
ATOM 1822 C CA . ASN A 1 385 ? -79.043 94.864 48.001 1.00 73.40 1180 ASN A CA 1
ATOM 1823 C C . ASN A 1 385 ? -77.675 95.337 47.490 1.00 73.27 1180 ASN A C 1
ATOM 1824 O O . ASN A 1 385 ? -77.045 94.663 46.678 1.00 71.05 1180 ASN A O 1
ATOM 1829 N N . PRO A 1 386 ? -77.204 96.506 47.953 1.00 74.52 1181 PRO A N 1
ATOM 1830 C CA . PRO A 1 386 ? -75.906 97.000 47.487 1.00 75.32 1181 PRO A CA 1
ATOM 1831 C C . PRO A 1 386 ? -74.762 96.007 47.638 1.00 75.05 1181 PRO A C 1
ATOM 1832 O O . PRO A 1 386 ? -73.780 96.074 46.909 1.00 75.75 1181 PRO A O 1
ATOM 1836 N N . ASP A 1 387 ? -74.889 95.083 48.581 1.00 73.77 1182 ASP A N 1
ATOM 1837 C CA . ASP A 1 387 ? -73.839 94.096 48.805 1.00 74.17 1182 ASP A CA 1
ATOM 1838 C C . ASP A 1 387 ? -74.028 92.781 48.060 1.00 73.35 1182 ASP A C 1
ATOM 1839 O O . ASP A 1 387 ? -73.078 92.020 47.906 1.00 74.60 1182 ASP A O 1
ATOM 1844 N N . LEU A 1 388 ? -75.252 92.500 47.622 1.00 70.78 1183 LEU A N 1
ATOM 1845 C CA . LEU A 1 388 ? -75.541 91.257 46.910 1.00 63.79 1183 LEU A CA 1
ATOM 1846 C C . LEU A 1 388 ? -76.327 91.548 45.643 1.00 62.80 1183 LEU A C 1
ATOM 1847 O O . LEU A 1 388 ? -77.550 91.670 45.669 1.00 64.72 1183 LEU A O 1
ATOM 1852 N N . GLN A 1 389 ? -75.614 91.646 44.533 1.00 58.80 1184 GLN A N 1
ATOM 1853 C CA . GLN A 1 389 ? -76.216 91.939 43.241 1.00 58.43 1184 GLN A CA 1
ATOM 1854 C C . GLN A 1 389 ? -76.646 90.666 42.483 1.00 57.94 1184 GLN A C 1
ATOM 1855 O O . GLN A 1 389 ? -75.895 89.695 42.418 1.00 58.78 1184 GLN A O 1
ATOM 1861 N N . PHE A 1 390 ? -77.860 90.667 41.929 1.00 55.59 1185 PHE A N 1
ATOM 1862 C CA . PHE A 1 390 ? -78.361 89.520 41.177 1.00 52.94 1185 PHE A CA 1
ATOM 1863 C C . PHE A 1 390 ? -78.564 89.843 39.707 1.00 52.90 1185 PHE A C 1
ATOM 1864 O O . PHE A 1 390 ? -79.428 90.647 39.362 1.00 52.92 1185 PHE A O 1
ATOM 1872 N N . ILE A 1 391 ? -77.778 89.209 38.841 1.00 51.51 1186 ILE A N 1
ATOM 1873 C CA . ILE A 1 391 ? -77.918 89.398 37.398 1.00 49.19 1186 ILE A CA 1
ATOM 1874 C C . ILE A 1 391 ? -78.564 88.106 36.894 1.00 46.70 1186 ILE A C 1
ATOM 1875 O O . ILE A 1 391 ? -77.947 87.053 36.932 1.00 50.90 1186 ILE A O 1
ATOM 1880 N N . VAL A 1 392 ? -79.811 88.188 36.445 1.00 42.70 1187 VAL A N 1
ATOM 1881 C CA . VAL A 1 392 ? -80.535 87.012 35.994 1.00 43.98 1187 VAL A CA 1
ATOM 1882 C C . VAL A 1 392 ? -80.961 86.988 34.533 1.00 45.29 1187 VAL A C 1
ATOM 1883 O O . VAL A 1 392 ? -81.499 87.966 34.018 1.00 46.81 1187 VAL A O 1
ATOM 1887 N N . ILE A 1 393 ? -80.732 85.857 33.868 1.00 44.13 1188 ILE A N 1
ATOM 1888 C CA . ILE A 1 393 ? -81.139 85.712 32.471 1.00 42.65 1188 ILE A CA 1
ATOM 1889 C C . ILE A 1 393 ? -82.406 84.880 32.485 1.00 42.13 1188 ILE A C 1
ATOM 1890 O O . ILE A 1 393 ? -82.394 83.748 32.941 1.00 43.37 1188 ILE A O 1
ATOM 1895 N N . SER A 1 394 ? -83.507 85.442 32.005 1.00 41.51 1189 SER A N 1
ATOM 1896 C CA . SER A 1 394 ? -84.756 84.709 32.017 1.00 40.87 1189 SER A CA 1
ATOM 1897 C C . SER A 1 394 ? -85.584 85.029 30.808 1.00 41.50 1189 SER A C 1
ATOM 1898 O O . SER A 1 394 ? -85.433 86.076 30.202 1.00 43.72 1189 SER A O 1
ATOM 1901 N N . LEU A 1 395 ? -86.457 84.102 30.451 1.00 43.48 1190 LEU A N 1
ATOM 1902 C CA . LEU A 1 395 ? -87.344 84.294 29.324 1.00 42.01 1190 LEU A CA 1
ATOM 1903 C C . LEU A 1 395 ? -88.732 84.564 29.886 1.00 43.88 1190 LEU A C 1
ATOM 1904 O O . LEU A 1 395 ? -89.626 85.019 29.175 1.00 46.43 1190 LEU A O 1
ATOM 1909 N N . LYS A 1 396 ? -88.892 84.308 31.178 1.00 42.31 1191 LYS A N 1
ATOM 1910 C CA . LYS A 1 396 ? -90.176 84.463 31.836 1.00 47.44 1191 LYS A CA 1
ATOM 1911 C C . LYS A 1 396 ? -90.542 85.828 32.443 1.00 49.98 1191 LYS A C 1
ATOM 1912 O O . LYS A 1 396 ? -89.879 86.310 33.365 1.00 50.41 1191 LYS A O 1
ATOM 1918 N N . ASN A 1 397 ? -91.613 86.440 31.940 1.00 50.29 1192 ASN A N 1
ATOM 1919 C CA . ASN A 1 397 ? -92.074 87.717 32.481 1.00 52.73 1192 ASN A CA 1
ATOM 1920 C C . ASN A 1 397 ? -92.193 87.646 33.993 1.00 50.66 1192 ASN A C 1
ATOM 1921 O O . ASN A 1 397 ? -91.812 88.565 34.694 1.00 50.88 1192 ASN A O 1
ATOM 1926 N N . THR A 1 398 ? -92.728 86.544 34.492 1.00 50.18 1193 THR A N 1
ATOM 1927 C CA . THR A 1 398 ? -92.910 86.371 35.917 1.00 50.81 1193 THR A CA 1
ATOM 1928 C C . THR A 1 398 ? -91.642 86.619 36.701 1.00 55.28 1193 THR A C 1
ATOM 1929 O O . THR A 1 398 ? -91.708 86.991 37.875 1.00 56.99 1193 THR A O 1
ATOM 1933 N N . MET A 1 399 ? -90.492 86.398 36.059 1.00 58.90 1194 MET A N 1
ATOM 1934 C CA . MET A 1 399 ? -89.184 86.610 36.695 1.00 59.75 1194 MET A CA 1
ATOM 1935 C C . MET A 1 399 ? -88.691 88.047 36.537 1.00 62.10 1194 MET A C 1
ATOM 1936 O O . MET A 1 399 ? -88.515 88.756 37.523 1.00 63.37 1194 MET A O 1
ATOM 1941 N N . PHE A 1 400 ? -88.477 88.486 35.297 1.00 63.01 1195 PHE A N 1
ATOM 1942 C CA . PHE A 1 400 ? -87.964 89.829 35.080 1.00 63.78 1195 PHE A CA 1
ATOM 1943 C C . PHE A 1 400 ? -88.888 91.022 35.357 1.00 65.28 1195 PHE A C 1
ATOM 1944 O O . PHE A 1 400 ? -88.421 92.161 35.395 1.00 68.16 1195 PHE A O 1
ATOM 1952 N N . GLU A 1 401 ? -90.180 90.780 35.562 1.00 65.01 1196 GLU A N 1
ATOM 1953 C CA . GLU A 1 401 ? -91.104 91.873 35.871 1.00 61.97 1196 GLU A CA 1
ATOM 1954 C C . GLU A 1 401 ? -90.584 92.536 37.124 1.00 61.68 1196 GLU A C 1
ATOM 1955 O O . GLU A 1 401 ? -90.526 93.759 37.222 1.00 64.09 1196 GLU A O 1
ATOM 1961 N N . LYS A 1 402 ? -90.205 91.698 38.081 1.00 59.65 1197 LYS A N 1
ATOM 1962 C CA . LYS A 1 402 ? -89.742 92.147 39.381 1.00 59.59 1197 LYS A CA 1
ATOM 1963 C C . LYS A 1 402 ? -88.308 92.646 39.483 1.00 59.21 1197 LYS A C 1
ATOM 1964 O O . LYS A 1 402 ? -87.775 92.804 40.579 1.00 60.53 1197 LYS A O 1
ATOM 1970 N N . SER A 1 403 ? -87.688 92.914 38.342 1.00 61.38 1198 SER A N 1
ATOM 1971 C CA . SER A 1 403 ? -86.312 93.415 38.315 1.00 60.31 1198 SER A CA 1
ATOM 1972 C C . SER A 1 403 ? -86.266 94.908 38.638 1.00 58.08 1198 SER A C 1
ATOM 1973 O O . SER A 1 403 ? -87.276 95.609 38.560 1.00 58.18 1198 SER A O 1
ATOM 1976 N N . ASP A 1 404 ? -85.078 95.382 38.988 1.00 56.60 1199 ASP A N 1
ATOM 1977 C CA . ASP A 1 404 ? -84.862 96.789 39.266 1.00 53.76 1199 ASP A CA 1
ATOM 1978 C C . ASP A 1 404 ? -84.595 97.414 37.912 1.00 54.81 1199 ASP A C 1
ATOM 1979 O O . ASP A 1 404 ? -85.085 98.495 37.610 1.00 60.43 1199 ASP A O 1
ATOM 1984 N N . ALA A 1 405 ? -83.818 96.723 37.089 1.00 52.81 1200 ALA A N 1
ATOM 1985 C CA . ALA A 1 405 ? -83.508 97.216 35.756 1.00 52.82 1200 ALA A CA 1
ATOM 1986 C C . ALA A 1 405 ? -83.476 96.033 34.803 1.00 53.35 1200 ALA A C 1
ATOM 1987 O O . ALA A 1 405 ? -83.542 94.880 35.237 1.00 55.73 1200 ALA A O 1
ATOM 1989 N N . LEU A 1 406 ? -83.374 96.321 33.512 1.00 48.56 1201 LEU A N 1
ATOM 1990 C CA . LEU A 1 406 ? -83.350 95.282 32.510 1.00 48.22 1201 LEU A CA 1
ATOM 1991 C C . LEU A 1 406 ? -82.286 95.563 31.469 1.00 52.71 1201 LEU A C 1
ATOM 1992 O O . LEU A 1 406 ? -82.040 96.717 31.106 1.00 55.08 1201 LEU A O 1
ATOM 1997 N N . VAL A 1 407 ? -81.649 94.499 30.992 1.00 53.29 1202 VAL A N 1
ATOM 1998 C CA . VAL A 1 407 ? -80.664 94.617 29.940 1.00 50.18 1202 VAL A CA 1
ATOM 1999 C C . VAL A 1 407 ? -81.288 93.801 28.820 1.00 52.20 1202 VAL A C 1
ATOM 2000 O O . VAL A 1 407 ? -81.356 92.578 28.897 1.00 56.03 1202 VAL A O 1
ATOM 2004 N N . GLY A 1 408 ? -81.793 94.489 27.804 1.00 52.27 1203 GLY A N 1
ATOM 2005 C CA . GLY A 1 408 ? -82.425 93.817 26.689 1.00 48.13 1203 GLY A CA 1
ATOM 2006 C C . GLY A 1 408 ? -81.417 93.534 25.600 1.00 49.58 1203 GLY A C 1
ATOM 2007 O O . GLY A 1 408 ? -80.658 94.407 25.182 1.00 52.13 1203 GLY A O 1
ATOM 2008 N N . VAL A 1 409 ? -81.402 92.300 25.132 1.00 48.95 1204 VAL A N 1
ATOM 2009 C CA . VAL A 1 409 ? -80.475 91.918 24.094 1.00 46.65 1204 VAL A CA 1
ATOM 2010 C C . VAL A 1 409 ? -81.312 91.604 22.874 1.00 47.13 1204 VAL A C 1
ATOM 2011 O O . VAL A 1 409 ? -82.388 91.020 23.002 1.00 44.51 1204 VAL A O 1
ATOM 2015 N N . TYR A 1 410 ? -80.832 92.006 21.699 1.00 47.60 1205 TYR A N 1
ATOM 2016 C CA . TYR A 1 410 ? -81.539 91.724 20.452 1.00 51.73 1205 TYR A CA 1
ATOM 2017 C C . TYR A 1 410 ? -80.515 91.569 19.335 1.00 51.93 1205 TYR A C 1
ATOM 2018 O O . TYR A 1 410 ? -79.370 91.958 19.503 1.00 51.51 1205 TYR A O 1
ATOM 2027 N N . ARG A 1 411 ? -80.916 90.980 18.210 1.00 54.58 1206 ARG A N 1
ATOM 2028 C CA . ARG A 1 411 ? -80.004 90.806 17.083 1.00 57.94 1206 ARG A CA 1
ATOM 2029 C C . ARG A 1 411 ? -80.258 91.924 16.080 1.00 59.71 1206 ARG A C 1
ATOM 2030 O O . ARG A 1 411 ? -81.321 92.534 16.073 1.00 60.91 1206 ARG A O 1
ATOM 2038 N N . GLN A 1 412 ? -79.263 92.198 15.249 1.00 61.67 1207 GLN A N 1
ATOM 2039 C CA . GLN A 1 412 ? -79.360 93.208 14.211 1.00 64.35 1207 GLN A CA 1
ATOM 2040 C C . GLN A 1 412 ? -78.766 92.457 13.034 1.00 68.37 1207 GLN A C 1
ATOM 2041 O O . GLN A 1 412 ? -77.618 92.673 12.643 1.00 68.97 1207 GLN A O 1
ATOM 2047 N N . GLN A 1 413 ? -79.575 91.548 12.499 1.00 71.85 1208 GLN A N 1
ATOM 2048 C CA . GLN A 1 413 ? -79.208 90.655 11.403 1.00 72.14 1208 GLN A CA 1
ATOM 2049 C C . GLN A 1 413 ? -78.291 91.148 10.301 1.00 71.35 1208 GLN A C 1
ATOM 2050 O O . GLN A 1 413 ? -77.372 90.431 9.917 1.00 70.30 1208 GLN A O 1
ATOM 2056 N N . GLN A 1 414 ? -78.539 92.346 9.778 1.00 72.73 1209 GLN A N 1
ATOM 2057 C CA . GLN A 1 414 ? -77.705 92.886 8.702 1.00 72.93 1209 GLN A CA 1
ATOM 2058 C C . GLN A 1 414 ? -76.267 92.898 9.181 1.00 71.75 1209 GLN A C 1
ATOM 2059 O O . GLN A 1 414 ? -75.378 92.287 8.588 1.00 67.38 1209 GLN A O 1
ATOM 2065 N N . GLU A 1 415 ? -76.076 93.605 10.286 1.00 71.46 1210 GLU A N 1
ATOM 2066 C CA . GLU A 1 415 ? -74.785 93.786 10.917 1.00 72.00 1210 GLU A CA 1
ATOM 2067 C C . GLU A 1 415 ? -74.271 92.497 11.582 1.00 70.18 1210 GLU A C 1
ATOM 2068 O O . GLU A 1 415 ? -73.109 92.429 12.002 1.00 69.06 1210 GLU A O 1
ATOM 2074 N N . ASN A 1 416 ? -75.137 91.481 11.652 1.00 68.30 1211 ASN A N 1
ATOM 2075 C CA . ASN A 1 416 ? -74.827 90.175 12.266 1.00 64.91 1211 ASN A CA 1
ATOM 2076 C C . ASN A 1 416 ? -74.170 90.316 13.636 1.00 61.66 1211 ASN A C 1
ATOM 2077 O O . ASN A 1 416 ? -73.071 89.807 13.875 1.00 58.43 1211 ASN A O 1
ATOM 2082 N N . SER A 1 417 ? -74.874 90.988 14.539 1.00 59.39 1212 SER A N 1
ATOM 2083 C CA . SER A 1 417 ? -74.358 91.256 15.870 1.00 54.70 1212 SER A CA 1
ATOM 2084 C C . SER A 1 417 ? -75.464 91.337 16.902 1.00 52.32 1212 SER A C 1
ATOM 2085 O O . SER A 1 417 ? -76.630 91.465 16.568 1.00 53.10 1212 SER A O 1
ATOM 2088 N N . SER A 1 418 ? -75.088 91.232 18.166 1.00 52.42 1213 SER A N 1
ATOM 2089 C CA . SER A 1 418 ? -76.041 91.349 19.250 1.00 51.69 1213 SER A CA 1
ATOM 2090 C C . SER A 1 418 ? -75.959 92.816 19.637 1.00 51.20 1213 SER A C 1
ATOM 2091 O O . SER A 1 418 ? -74.967 93.484 19.357 1.00 52.50 1213 SER A O 1
ATOM 2094 N N . LYS A 1 419 ? -77.009 93.328 20.258 1.00 49.49 1214 LYS A N 1
ATOM 2095 C CA . LYS A 1 419 ? -77.027 94.717 20.646 1.00 47.43 1214 LYS A CA 1
ATOM 2096 C C . LYS A 1 419 ? -77.649 94.819 22.013 1.00 49.94 1214 LYS A C 1
ATOM 2097 O O . LYS A 1 419 ? -78.283 93.884 22.497 1.00 50.60 1214 LYS A O 1
ATOM 2103 N N . ILE A 1 420 ? -77.473 95.978 22.627 1.00 52.35 1215 ILE A N 1
ATOM 2104 C CA . ILE A 1 420 ? -77.979 96.225 23.960 1.00 50.49 1215 ILE A CA 1
ATOM 2105 C C . ILE A 1 420 ? -78.756 97.532 24.031 1.00 54.32 1215 ILE A C 1
ATOM 2106 O O . ILE A 1 420 ? -78.491 98.466 23.271 1.00 59.20 1215 ILE A O 1
ATOM 2111 N N . ILE A 1 421 ? -79.745 97.569 24.916 1.00 55.76 1216 ILE A N 1
ATOM 2112 C CA . ILE A 1 421 ? -80.523 98.774 25.203 1.00 56.29 1216 ILE A CA 1
ATOM 2113 C C . ILE A 1 421 ? -80.915 98.484 26.634 1.00 57.22 1216 ILE A C 1
ATOM 2114 O O . ILE A 1 421 ? -81.088 97.328 26.998 1.00 56.20 1216 ILE A O 1
ATOM 2119 N N . THR A 1 422 ? -81.017 99.510 27.461 1.00 59.19 1217 THR A N 1
ATOM 2120 C CA . THR A 1 422 ? -81.364 99.286 28.854 1.00 61.45 1217 THR A CA 1
ATOM 2121 C C . THR A 1 422 ? -82.636 100.001 29.239 1.00 62.34 1217 THR A C 1
ATOM 2122 O O . THR A 1 422 ? -83.065 100.919 28.547 1.00 65.53 1217 THR A O 1
ATOM 2126 N N . LEU A 1 423 ? -83.238 99.569 30.342 1.00 63.07 1218 LEU A N 1
ATOM 2127 C CA . LEU A 1 423 ? -84.488 100.145 30.826 1.00 65.87 1218 LEU A CA 1
ATOM 2128 C C . LEU A 1 423 ? -84.529 100.021 32.347 1.00 66.54 1218 LEU A C 1
ATOM 2129 O O . LEU A 1 423 ? -84.218 98.972 32.908 1.00 66.49 1218 LEU A O 1
ATOM 2134 N N . ASP A 1 424 ? -84.912 101.100 33.013 1.00 68.15 1219 ASP A N 1
ATOM 2135 C CA . ASP A 1 424 ? -85.002 101.087 34.456 1.00 69.01 1219 ASP A CA 1
ATOM 2136 C C . ASP A 1 424 ? -86.465 100.867 34.834 1.00 70.80 1219 ASP A C 1
ATOM 2137 O O . ASP A 1 424 ? -87.316 101.689 34.511 1.00 73.01 1219 ASP A O 1
ATOM 2142 N N . LEU A 1 425 ? -86.758 99.757 35.507 1.00 72.15 1220 LEU A N 1
ATOM 2143 C CA . LEU A 1 425 ? -88.132 99.437 35.903 1.00 73.33 1220 LEU A CA 1
ATOM 2144 C C . LEU A 1 425 ? -88.530 99.963 37.271 1.00 75.92 1220 LEU A C 1
ATOM 2145 O O . LEU A 1 425 ? -89.681 99.805 37.676 1.00 76.62 1220 LEU A O 1
ATOM 2150 N N . SER A 1 426 ? -87.593 100.563 37.996 1.00 78.36 1221 SER A N 1
ATOM 2151 C CA . SER A 1 426 ? -87.912 101.076 39.328 1.00 82.70 1221 SER A CA 1
ATOM 2152 C C . SER A 1 426 ? -88.876 102.276 39.258 1.00 83.02 1221 SER A C 1
ATOM 2153 O O . SER A 1 426 ? -89.466 102.682 40.267 1.00 84.01 1221 SER A O 1
ATOM 2156 N N . ASN A 1 427 ? -89.042 102.819 38.054 1.00 81.22 1222 ASN A N 1
ATOM 2157 C CA . ASN A 1 427 ? -89.922 103.960 37.816 1.00 78.24 1222 ASN A CA 1
ATOM 2158 C C . ASN A 1 427 ? -91.377 103.562 37.632 1.00 75.95 1222 ASN A C 1
ATOM 2159 O O . ASN A 1 427 ? -92.267 104.399 37.724 1.00 77.13 1222 ASN A O 1
ATOM 2164 N N . TYR A 1 428 ? -91.615 102.286 37.356 1.00 72.37 1223 TYR A N 1
ATOM 2165 C CA . TYR A 1 428 ? -92.970 101.796 37.165 1.00 65.94 1223 TYR A CA 1
ATOM 2166 C C . TYR A 1 428 ? -93.319 100.849 38.325 1.00 67.01 1223 TYR A C 1
ATOM 2167 O O . TYR A 1 428 ? -94.123 101.162 39.210 1.00 64.24 1223 TYR A O 1
ATOM 2176 N N . GLY B 1 2 ? -102.128 53.179 14.476 1.00 68.53 2 GLY B N 1
ATOM 2177 C CA . GLY B 1 2 ? -102.957 52.912 15.700 1.00 71.06 2 GLY B CA 1
ATOM 2178 C C . GLY B 1 2 ? -102.931 54.097 16.639 1.00 70.52 2 GLY B C 1
ATOM 2179 O O . GLY B 1 2 ? -102.220 55.061 16.368 1.00 74.81 2 GLY B O 1
ATOM 2180 N N . ARG B 1 3 ? -103.693 54.044 17.731 1.00 69.44 3 ARG B N 1
ATOM 2181 C CA . ARG B 1 3 ? -103.729 55.149 18.697 1.00 69.65 3 ARG B CA 1
ATOM 2182 C C . ARG B 1 3 ? -103.744 54.683 20.131 1.00 67.26 3 ARG B C 1
ATOM 2183 O O . ARG B 1 3 ? -104.234 53.600 20.443 1.00 67.78 3 ARG B O 1
ATOM 2191 N N . LEU B 1 4 ? -103.201 55.517 21.005 1.00 64.50 4 LEU B N 1
ATOM 2192 C CA . LEU B 1 4 ? -103.175 55.211 22.418 1.00 62.38 4 LEU B CA 1
ATOM 2193 C C . LEU B 1 4 ? -104.478 55.817 22.920 1.00 63.94 4 LEU B C 1
ATOM 2194 O O . LEU B 1 4 ? -104.561 57.032 23.124 1.00 67.02 4 LEU B O 1
ATOM 2199 N N . VAL B 1 5 ? -105.497 54.980 23.090 1.00 60.85 5 VAL B N 1
ATOM 2200 C CA . VAL B 1 5 ? -106.795 55.447 23.551 1.00 57.48 5 VAL B CA 1
ATOM 2201 C C . VAL B 1 5 ? -106.813 55.835 25.021 1.00 56.90 5 VAL B C 1
ATOM 2202 O O . VAL B 1 5 ? -107.460 56.818 25.399 1.00 59.89 5 VAL B O 1
ATOM 2206 N N . GLY B 1 6 ? -106.110 55.073 25.851 1.00 52.14 6 GLY B N 1
ATOM 2207 C CA . GLY B 1 6 ? -106.092 55.389 27.264 1.00 50.09 6 GLY B CA 1
ATOM 2208 C C . GLY B 1 6 ? -105.162 54.520 28.079 1.00 51.65 6 GLY B C 1
ATOM 2209 O O . GLY B 1 6 ? -104.536 53.596 27.556 1.00 52.05 6 GLY B O 1
ATOM 2210 N N . LEU B 1 7 ? -105.078 54.818 29.371 1.00 50.45 7 LEU B N 1
ATOM 2211 C CA . LEU B 1 7 ? -104.220 54.072 30.272 1.00 50.63 7 LEU B CA 1
ATOM 2212 C C . LEU B 1 7 ? -104.977 53.696 31.537 1.00 53.39 7 LEU B C 1
ATOM 2213 O O . LEU B 1 7 ? -106.058 54.229 31.806 1.00 54.23 7 LEU B O 1
ATOM 2218 N N . GLU B 1 8 ? -104.408 52.768 32.302 1.00 52.94 8 GLU B N 1
ATOM 2219 C CA . GLU B 1 8 ? -104.972 52.384 33.584 1.00 54.64 8 GLU B CA 1
ATOM 2220 C C . GLU B 1 8 ? -103.800 52.055 34.478 1.00 55.53 8 GLU B C 1
ATOM 2221 O O . GLU B 1 8 ? -103.047 51.131 34.200 1.00 59.16 8 GLU B O 1
ATOM 2227 N N . LEU B 1 9 ? -103.623 52.829 35.539 1.00 56.38 9 LEU B N 1
ATOM 2228 C CA . LEU B 1 9 ? -102.510 52.594 36.443 1.00 59.01 9 LEU B CA 1
ATOM 2229 C C . LEU B 1 9 ? -103.013 52.043 37.762 1.00 61.62 9 LEU B C 1
ATOM 2230 O O . LEU B 1 9 ? -104.105 52.382 38.214 1.00 64.22 9 LEU B O 1
ATOM 2235 N N . SER B 1 10 ? -102.204 51.189 38.376 1.00 61.12 10 SER B N 1
ATOM 2236 C CA . SER B 1 10 ? -102.547 50.611 39.664 1.00 58.61 10 SER B CA 1
ATOM 2237 C C . SER B 1 10 ? -101.333 50.751 40.571 1.00 56.69 10 SER B C 1
ATOM 2238 O O . SER B 1 10 ? -100.339 50.051 40.413 1.00 55.03 10 SER B O 1
ATOM 2241 N N . ASN B 1 11 ? -101.414 51.677 41.515 1.00 55.48 11 ASN B N 1
ATOM 2242 C CA . ASN B 1 11 ? -100.305 51.922 42.417 1.00 55.91 11 ASN B CA 1
ATOM 2243 C C . ASN B 1 11 ? -99.032 52.095 41.599 1.00 54.69 11 ASN B C 1
ATOM 2244 O O . ASN B 1 11 ? -97.990 51.583 41.992 1.00 54.20 11 ASN B O 1
ATOM 2249 N N . PHE B 1 12 ? -99.093 52.825 40.481 1.00 56.59 12 PHE B N 1
ATOM 2250 C CA . PHE B 1 12 ? -97.891 52.975 39.669 1.00 56.02 12 PHE B CA 1
ATOM 2251 C C . PHE B 1 12 ? -96.747 53.740 40.303 1.00 55.96 12 PHE B C 1
ATOM 2252 O O . PHE B 1 12 ? -95.677 53.171 40.534 1.00 61.29 12 PHE B O 1
ATOM 2260 N N . LYS B 1 13 ? -96.901 55.026 40.550 1.00 52.03 13 LYS B N 1
ATOM 2261 C CA . LYS B 1 13 ? -95.787 55.684 41.212 1.00 54.61 13 LYS B CA 1
ATOM 2262 C C . LYS B 1 13 ? -96.367 56.577 42.269 1.00 57.26 13 LYS B C 1
ATOM 2263 O O . LYS B 1 13 ? -96.316 56.267 43.450 1.00 61.33 13 LYS B O 1
ATOM 2269 N N . SER B 1 14 ? -96.949 57.679 41.835 1.00 58.45 14 SER B N 1
ATOM 2270 C CA . SER B 1 14 ? -97.548 58.615 42.748 1.00 56.36 14 SER B CA 1
ATOM 2271 C C . SER B 1 14 ? -99.038 58.432 42.543 1.00 58.37 14 SER B C 1
ATOM 2272 O O . SER B 1 14 ? -99.850 59.122 43.158 1.00 59.59 14 SER B O 1
ATOM 2275 N N . TYR B 1 15 ? -99.385 57.489 41.672 1.00 57.52 15 TYR B N 1
ATOM 2276 C CA . TYR B 1 15 ? -100.779 57.213 41.362 1.00 59.48 15 TYR B CA 1
ATOM 2277 C C . TYR B 1 15 ? -101.430 56.077 42.160 1.00 60.46 15 TYR B C 1
ATOM 2278 O O . TYR B 1 15 ? -101.905 55.080 41.596 1.00 60.58 15 TYR B O 1
ATOM 2287 N N . ARG B 1 16 ? -101.458 56.269 43.474 1.00 58.94 16 ARG B N 1
ATOM 2288 C CA . ARG B 1 16 ? -102.046 55.336 44.423 1.00 60.38 16 ARG B CA 1
ATOM 2289 C C . ARG B 1 16 ? -103.425 54.804 43.979 1.00 56.96 16 ARG B C 1
ATOM 2290 O O . ARG B 1 16 ? -104.233 55.545 43.432 1.00 57.20 16 ARG B O 1
ATOM 2298 N N . GLY B 1 17 ? -103.682 53.518 44.210 1.00 52.05 17 GLY B N 1
ATOM 2299 C CA . GLY B 1 17 ? -104.953 52.941 43.813 1.00 52.26 17 GLY B CA 1
ATOM 2300 C C . GLY B 1 17 ? -105.085 52.724 42.315 1.00 55.12 17 GLY B C 1
ATOM 2301 O O . GLY B 1 17 ? -104.103 52.450 41.627 1.00 58.79 17 GLY B O 1
ATOM 2302 N N . VAL B 1 18 ? -106.305 52.836 41.803 1.00 55.96 18 VAL B N 1
ATOM 2303 C CA . VAL B 1 18 ? -106.555 52.659 40.375 1.00 56.58 18 VAL B CA 1
ATOM 2304 C C . VAL B 1 18 ? -106.887 53.990 39.697 1.00 58.46 18 VAL B C 1
ATOM 2305 O O . VAL B 1 18 ? -107.805 54.700 40.110 1.00 60.80 18 VAL B O 1
ATOM 2309 N N . THR B 1 19 ? -106.143 54.315 38.645 1.00 56.30 19 THR B N 1
ATOM 2310 C CA . THR B 1 19 ? -106.337 55.558 37.921 1.00 52.59 19 THR B CA 1
ATOM 2311 C C . THR B 1 19 ? -106.649 55.305 36.466 1.00 54.56 19 THR B C 1
ATOM 2312 O O . THR B 1 19 ? -105.962 54.530 35.818 1.00 59.45 19 THR B O 1
ATOM 2316 N N . LYS B 1 20 ? -107.669 55.956 35.933 1.00 54.62 20 LYS B N 1
ATOM 2317 C CA . LYS B 1 20 ? -107.971 55.772 34.524 1.00 58.65 20 LYS B CA 1
ATOM 2318 C C . LYS B 1 20 ? -107.685 57.080 33.802 1.00 59.97 20 LYS B C 1
ATOM 2319 O O . LYS B 1 20 ? -108.035 58.148 34.296 1.00 65.93 20 LYS B O 1
ATOM 2325 N N . VAL B 1 21 ? -107.024 57.007 32.653 1.00 56.32 21 VAL B N 1
ATOM 2326 C CA . VAL B 1 21 ? -106.736 58.209 31.887 1.00 51.08 21 VAL B CA 1
ATOM 2327 C C . VAL B 1 21 ? -107.271 58.008 30.493 1.00 50.51 21 VAL B C 1
ATOM 2328 O O . VAL B 1 21 ? -106.845 57.096 29.798 1.00 53.28 21 VAL B O 1
ATOM 2332 N N . GLY B 1 22 ? -108.218 58.843 30.089 1.00 48.92 22 GLY B N 1
ATOM 2333 C CA . GLY B 1 22 ? -108.781 58.717 28.762 1.00 50.86 22 GLY B CA 1
ATOM 2334 C C . GLY B 1 22 ? -108.305 59.838 27.857 1.00 55.59 22 GLY B C 1
ATOM 2335 O O . GLY B 1 22 ? -108.435 61.012 28.196 1.00 56.89 22 GLY B O 1
ATOM 2336 N N . PHE B 1 23 ? -107.742 59.495 26.708 1.00 57.15 23 PHE B N 1
ATOM 2337 C CA . PHE B 1 23 ? -107.277 60.526 25.798 1.00 59.98 23 PHE B CA 1
ATOM 2338 C C . PHE B 1 23 ? -108.378 60.910 24.821 1.00 61.53 23 PHE B C 1
ATOM 2339 O O . PHE B 1 23 ? -108.265 61.897 24.089 1.00 60.61 23 PHE B O 1
ATOM 2347 N N . GLY B 1 24 ? -109.460 60.140 24.837 1.00 63.06 24 GLY B N 1
ATOM 2348 C CA . GLY B 1 24 ? -110.554 60.414 23.928 1.00 63.43 24 GLY B CA 1
ATOM 2349 C C . GLY B 1 24 ? -110.035 60.331 22.508 1.00 64.30 24 GLY B C 1
ATOM 2350 O O . GLY B 1 24 ? -109.097 59.573 22.227 1.00 65.86 24 GLY B O 1
ATOM 2351 N N . GLU B 1 25 ? -110.625 61.109 21.607 1.00 63.88 25 GLU B N 1
ATOM 2352 C CA . GLU B 1 25 ? -110.187 61.098 20.221 1.00 65.30 25 GLU B CA 1
ATOM 2353 C C . GLU B 1 25 ? -109.151 62.178 19.926 1.00 63.08 25 GLU B C 1
ATOM 2354 O O . GLU B 1 25 ? -108.910 62.537 18.782 1.00 59.88 25 GLU B O 1
ATOM 2360 N N . SER B 1 26 ? -108.525 62.674 20.983 1.00 62.91 26 SER B N 1
ATOM 2361 C CA . SER B 1 26 ? -107.513 63.702 20.864 1.00 60.83 26 SER B CA 1
ATOM 2362 C C . SER B 1 26 ? -106.289 63.158 20.156 1.00 61.22 26 SER B C 1
ATOM 2363 O O . SER B 1 26 ? -105.822 62.059 20.456 1.00 61.70 26 SER B O 1
ATOM 2366 N N . ASN B 1 27 ? -105.775 63.928 19.205 1.00 59.65 27 ASN B N 1
ATOM 2367 C CA . ASN B 1 27 ? -104.583 63.530 18.480 1.00 57.91 27 ASN B CA 1
ATOM 2368 C C . ASN B 1 27 ? -103.490 64.496 18.865 1.00 56.98 27 ASN B C 1
ATOM 2369 O O . ASN B 1 27 ? -102.411 64.493 18.288 1.00 59.84 27 ASN B O 1
ATOM 2374 N N . PHE B 1 28 ? -103.800 65.326 19.855 1.00 53.33 28 PHE B N 1
ATOM 2375 C CA . PHE B 1 28 ? -102.871 66.307 20.406 1.00 51.42 28 PHE B CA 1
ATOM 2376 C C . PHE B 1 28 ? -103.356 66.551 21.829 1.00 49.80 28 PHE B C 1
ATOM 2377 O O . PHE B 1 28 ? -104.243 67.366 22.064 1.00 51.37 28 PHE B O 1
ATOM 2385 N N . THR B 1 29 ? -102.769 65.829 22.773 1.00 44.82 29 THR B N 1
ATOM 2386 C CA . THR B 1 29 ? -103.141 65.941 24.166 1.00 43.12 29 THR B CA 1
ATOM 2387 C C . THR B 1 29 ? -101.995 66.511 24.991 1.00 44.67 29 THR B C 1
ATOM 2388 O O . THR B 1 29 ? -100.851 66.096 24.832 1.00 49.19 29 THR B O 1
ATOM 2392 N N . SER B 1 30 ? -102.284 67.461 25.870 1.00 42.83 30 SER B N 1
ATOM 2393 C CA . SER B 1 30 ? -101.233 68.015 26.711 1.00 42.67 30 SER B CA 1
ATOM 2394 C C . SER B 1 30 ? -101.514 67.565 28.126 1.00 44.75 30 SER B C 1
ATOM 2395 O O . SER B 1 30 ? -102.662 67.619 28.565 1.00 50.88 30 SER B O 1
ATOM 2398 N N . ILE B 1 31 ? -100.490 67.091 28.832 1.00 43.87 31 ILE B N 1
ATOM 2399 C CA . ILE B 1 31 ? -100.651 66.652 30.225 1.00 43.67 31 ILE B CA 1
ATOM 2400 C C . ILE B 1 31 ? -100.118 67.816 31.057 1.00 46.18 31 ILE B C 1
ATOM 2401 O O . ILE B 1 31 ? -98.909 68.006 31.175 1.00 49.27 31 ILE B O 1
ATOM 2406 N N . ILE B 1 32 ? -101.021 68.608 31.623 1.00 47.90 32 ILE B N 1
ATOM 2407 C CA . ILE B 1 32 ? -100.607 69.785 32.380 1.00 50.13 32 ILE B CA 1
ATOM 2408 C C . ILE B 1 32 ? -100.908 69.686 33.859 1.00 48.54 32 ILE B C 1
ATOM 2409 O O . ILE B 1 32 ? -101.758 68.904 34.287 1.00 51.52 32 ILE B O 1
ATOM 2414 N N . GLY B 1 33 ? -100.207 70.492 34.640 1.00 45.61 33 GLY B N 1
ATOM 2415 C CA . GLY B 1 33 ? -100.394 70.452 36.072 1.00 42.04 33 GLY B CA 1
ATOM 2416 C C . GLY B 1 33 ? -99.196 71.096 36.721 1.00 42.27 33 GLY B C 1
ATOM 2417 O O . GLY B 1 33 ? -98.178 71.285 36.063 1.00 39.92 33 GLY B O 1
ATOM 2418 N N . PRO B 1 34 ? -99.291 71.475 38.003 1.00 45.83 34 PRO B N 1
ATOM 2419 C CA . PRO B 1 34 ? -98.175 72.109 38.710 1.00 46.38 34 PRO B CA 1
ATOM 2420 C C . PRO B 1 34 ? -96.975 71.195 38.950 1.00 46.77 34 PRO B C 1
ATOM 2421 O O . PRO B 1 34 ? -97.061 69.969 38.824 1.00 45.00 34 PRO B O 1
ATOM 2425 N N . ASN B 1 35 ? -95.855 71.818 39.296 1.00 46.99 35 ASN B N 1
ATOM 2426 C CA . ASN B 1 35 ? -94.619 71.106 39.595 1.00 46.71 35 ASN B CA 1
ATOM 2427 C C . ASN B 1 35 ? -94.876 70.050 40.678 1.00 47.56 35 ASN B C 1
ATOM 2428 O O . ASN B 1 35 ? -95.603 70.286 41.650 1.00 52.24 35 ASN B O 1
ATOM 2433 N N . GLY B 1 36 ? -94.290 68.878 40.497 1.00 45.21 36 GLY B N 1
ATOM 2434 C CA . GLY B 1 36 ? -94.448 67.815 41.466 1.00 42.04 36 GLY B CA 1
ATOM 2435 C C . GLY B 1 36 ? -95.779 67.100 41.449 1.00 41.39 36 GLY B C 1
ATOM 2436 O O . GLY B 1 36 ? -95.948 66.159 42.224 1.00 43.76 36 GLY B O 1
ATOM 2437 N N . SER B 1 37 ? -96.706 67.493 40.575 1.00 39.05 37 SER B N 1
ATOM 2438 C CA . SER B 1 37 ? -98.017 66.848 40.578 1.00 41.76 37 SER B CA 1
ATOM 2439 C C . SER B 1 37 ? -98.009 65.417 40.056 1.00 41.29 37 SER B C 1
ATOM 2440 O O . SER B 1 37 ? -98.866 64.620 40.433 1.00 45.32 37 SER B O 1
ATOM 2443 N N . GLY B 1 38 ? -97.049 65.074 39.206 1.00 39.25 38 GLY B N 1
ATOM 2444 C CA . GLY B 1 38 ? -96.990 63.708 38.722 1.00 39.44 38 GLY B CA 1
ATOM 2445 C C . GLY B 1 38 ? -97.152 63.504 37.231 1.00 43.10 38 GLY B C 1
ATOM 2446 O O . GLY B 1 38 ? -97.582 62.434 36.784 1.00 39.46 38 GLY B O 1
ATOM 2447 N N . LYS B 1 39 ? -96.791 64.519 36.453 1.00 45.64 39 LYS B N 1
ATOM 2448 C CA . LYS B 1 39 ? -96.915 64.434 35.004 1.00 47.03 39 LYS B CA 1
ATOM 2449 C C . LYS B 1 39 ? -95.894 63.484 34.385 1.00 48.98 39 LYS B C 1
ATOM 2450 O O . LYS B 1 39 ? -96.237 62.634 33.555 1.00 47.99 39 LYS B O 1
ATOM 2456 N N . SER B 1 40 ? -94.639 63.620 34.789 1.00 48.12 40 SER B N 1
ATOM 2457 C CA . SER B 1 40 ? -93.612 62.760 34.245 1.00 45.19 40 SER B CA 1
ATOM 2458 C C . SER B 1 40 ? -93.841 61.317 34.676 1.00 49.71 40 SER B C 1
ATOM 2459 O O . SER B 1 40 ? -93.526 60.400 33.921 1.00 54.30 40 SER B O 1
ATOM 2462 N N . ASN B 1 41 ? -94.395 61.103 35.874 1.00 51.97 41 ASN B N 1
ATOM 2463 C CA . ASN B 1 41 ? -94.683 59.742 36.344 1.00 47.81 41 ASN B CA 1
ATOM 2464 C C . ASN B 1 41 ? -95.647 59.137 35.338 1.00 47.35 41 ASN B C 1
ATOM 2465 O O . ASN B 1 41 ? -95.593 57.956 35.054 1.00 49.44 41 ASN B O 1
ATOM 2470 N N . MET B 1 42 ? -96.519 59.969 34.786 1.00 47.82 42 MET B N 1
ATOM 2471 C CA . MET B 1 42 ? -97.495 59.531 33.804 1.00 50.41 42 MET B CA 1
ATOM 2472 C C . MET B 1 42 ? -96.829 59.082 32.511 1.00 51.39 42 MET B C 1
ATOM 2473 O O . MET B 1 42 ? -97.356 58.243 31.784 1.00 51.32 42 MET B O 1
ATOM 2478 N N . MET B 1 43 ? -95.681 59.670 32.201 1.00 51.82 43 MET B N 1
ATOM 2479 C CA . MET B 1 43 ? -94.958 59.287 30.997 1.00 51.84 43 MET B CA 1
ATOM 2480 C C . MET B 1 43 ? -94.176 58.028 31.349 1.00 53.00 43 MET B C 1
ATOM 2481 O O . MET B 1 43 ? -94.011 57.129 30.519 1.00 52.20 43 MET B O 1
ATOM 2486 N N . ASP B 1 44 ? -93.698 57.973 32.589 1.00 50.84 44 ASP B N 1
ATOM 2487 C CA . ASP B 1 44 ? -92.960 56.820 33.071 1.00 50.12 44 ASP B CA 1
ATOM 2488 C C . ASP B 1 44 ? -93.856 55.592 32.972 1.00 51.19 44 ASP B C 1
ATOM 2489 O O . ASP B 1 44 ? -93.377 54.481 32.759 1.00 55.15 44 ASP B O 1
ATOM 2494 N N . ALA B 1 45 ? -95.162 55.798 33.110 1.00 48.52 45 ALA B N 1
ATOM 2495 C CA . ALA B 1 45 ? -96.116 54.703 33.020 1.00 45.48 45 ALA B CA 1
ATOM 2496 C C . ALA B 1 45 ? -96.246 54.261 31.569 1.00 42.99 45 ALA B C 1
ATOM 2497 O O . ALA B 1 45 ? -96.323 53.071 31.281 1.00 45.19 45 ALA B O 1
ATOM 2499 N N . ILE B 1 46 ? -96.274 55.214 30.650 1.00 39.72 46 ILE B N 1
ATOM 2500 C CA . ILE B 1 46 ? -96.392 54.867 29.248 1.00 38.76 46 ILE B CA 1
ATOM 2501 C C . ILE B 1 46 ? -95.142 54.130 28.796 1.00 43.00 46 ILE B C 1
ATOM 2502 O O . ILE B 1 46 ? -95.228 53.099 28.131 1.00 46.47 46 ILE B O 1
ATOM 2507 N N . SER B 1 47 ? -93.969 54.627 29.166 1.00 43.73 47 SER B N 1
ATOM 2508 C CA . SER B 1 47 ? -92.767 53.950 28.721 1.00 45.15 47 SER B CA 1
ATOM 2509 C C . SER B 1 47 ? -92.698 52.571 29.330 1.00 44.88 47 SER B C 1
ATOM 2510 O O . SER B 1 47 ? -92.204 51.653 28.695 1.00 48.25 47 SER B O 1
ATOM 2513 N N . PHE B 1 48 ? -93.211 52.428 30.551 1.00 46.19 48 PHE B N 1
ATOM 2514 C CA . PHE B 1 48 ? -93.214 51.149 31.271 1.00 43.45 48 PHE B CA 1
ATOM 2515 C C . PHE B 1 48 ? -94.053 50.054 30.599 1.00 44.94 48 PHE B C 1
ATOM 2516 O O . PHE B 1 48 ? -93.563 48.933 30.419 1.00 42.40 48 PHE B O 1
ATOM 2524 N N . VAL B 1 49 ? -95.305 50.352 30.244 1.00 43.94 49 VAL B N 1
ATOM 2525 C CA . VAL B 1 49 ? -96.126 49.339 29.582 1.00 48.11 49 VAL B CA 1
ATOM 2526 C C . VAL B 1 49 ? -95.530 48.891 28.266 1.00 50.24 49 VAL B C 1
ATOM 2527 O O . VAL B 1 49 ? -95.738 47.757 27.838 1.00 53.59 49 VAL B O 1
ATOM 2531 N N . LEU B 1 50 ? -94.804 49.787 27.612 1.00 48.80 50 LEU B N 1
ATOM 2532 C CA . LEU B 1 50 ? -94.224 49.473 26.323 1.00 46.98 50 LEU B CA 1
ATOM 2533 C C . LEU B 1 50 ? -92.898 48.717 26.344 1.00 47.22 50 LEU B C 1
ATOM 2534 O O . LEU B 1 50 ? -92.377 48.391 25.287 1.00 46.65 50 LEU B O 1
ATOM 2539 N N . GLY B 1 51 ? -92.372 48.402 27.525 1.00 47.81 51 GLY B N 1
ATOM 2540 C CA . GLY B 1 51 ? -91.084 47.730 27.601 1.00 52.76 51 GLY B CA 1
ATOM 2541 C C . GLY B 1 51 ? -90.174 48.893 27.911 1.00 58.65 51 GLY B C 1
ATOM 2542 O O . GLY B 1 51 ? -90.442 49.611 28.854 1.00 68.06 51 GLY B O 1
ATOM 2543 N N . VAL B 1 52 ? -89.115 49.120 27.156 1.00 62.00 52 VAL B N 1
ATOM 2544 C CA . VAL B 1 52 ? -88.260 50.287 27.422 1.00 65.79 52 VAL B CA 1
ATOM 2545 C C . VAL B 1 52 ? -87.492 50.287 28.748 1.00 70.09 52 VAL B C 1
ATOM 2546 O O . VAL B 1 52 ? -88.081 50.257 29.832 1.00 65.15 52 VAL B O 1
ATOM 2550 N N . ARG B 1 53 ? -86.165 50.350 28.632 1.00 79.21 53 ARG B N 1
ATOM 2551 C CA . ARG B 1 53 ? -85.254 50.353 29.778 1.00 87.89 53 ARG B CA 1
ATOM 2552 C C . ARG B 1 53 ? -84.181 51.441 29.544 1.00 91.63 53 ARG B C 1
ATOM 2553 O O . ARG B 1 53 ? -83.047 51.139 29.171 1.00 93.52 53 ARG B O 1
ATOM 2561 N N . SER B 1 54 ? -84.543 52.707 29.757 1.00 95.71 54 SER B N 1
ATOM 2562 C CA . SER B 1 54 ? -83.598 53.816 29.549 1.00 98.75 54 SER B CA 1
ATOM 2563 C C . SER B 1 54 ? -82.613 54.010 30.704 1.00 98.68 54 SER B C 1
ATOM 2564 O O . SER B 1 54 ? -82.819 53.513 31.814 1.00 99.23 54 SER B O 1
ATOM 2567 N N . LEU B 1 62 ? -86.419 48.976 39.725 1.00 91.63 62 LEU B N 1
ATOM 2568 C CA . LEU B 1 62 ? -87.739 48.621 39.199 1.00 95.22 62 LEU B CA 1
ATOM 2569 C C . LEU B 1 62 ? -88.844 48.677 40.260 1.00 96.91 62 LEU B C 1
ATOM 2570 O O . LEU B 1 62 ? -89.871 49.324 40.050 1.00 98.36 62 LEU B O 1
ATOM 2575 N N . LYS B 1 63 ? -88.645 48.000 41.392 1.00 98.95 63 LYS B N 1
ATOM 2576 C CA . LYS B 1 63 ? -89.641 48.010 42.472 1.00 98.92 63 LYS B CA 1
ATOM 2577 C C . LYS B 1 63 ? -89.861 49.458 42.925 1.00 98.41 63 LYS B C 1
ATOM 2578 O O . LYS B 1 63 ? -90.826 49.752 43.646 1.00 99.74 63 LYS B O 1
ATOM 2584 N N . ASP B 1 64 ? -88.954 50.351 42.509 1.00 96.24 64 ASP B N 1
ATOM 2585 C CA . ASP B 1 64 ? -89.044 51.772 42.857 1.00 90.99 64 ASP B CA 1
ATOM 2586 C C . ASP B 1 64 ? -90.185 52.464 42.126 1.00 84.49 64 ASP B C 1
ATOM 2587 O O . ASP B 1 64 ? -90.393 53.669 42.278 1.00 83.18 64 ASP B O 1
ATOM 2592 N N . LEU B 1 65 ? -90.894 51.696 41.305 1.00 77.61 65 LEU B N 1
ATOM 2593 C CA . LEU B 1 65 ? -92.065 52.204 40.619 1.00 73.12 65 LEU B CA 1
ATOM 2594 C C . LEU B 1 65 ? -93.077 51.926 41.742 1.00 74.03 65 LEU B C 1
ATOM 2595 O O . LEU B 1 65 ? -93.060 52.654 42.725 1.00 79.67 65 LEU B O 1
ATOM 2600 N N . ILE B 1 66 ? -93.915 50.895 41.659 1.00 71.44 66 ILE B N 1
ATOM 2601 C CA . ILE B 1 66 ? -94.846 50.572 42.769 1.00 69.07 66 ILE B CA 1
ATOM 2602 C C . ILE B 1 66 ? -95.072 51.668 43.847 1.00 70.75 66 ILE B C 1
ATOM 2603 O O . ILE B 1 66 ? -94.155 52.001 44.617 1.00 65.56 66 ILE B O 1
ATOM 2608 N N . TYR B 1 67 ? -96.300 52.181 43.935 1.00 72.02 67 TYR B N 1
ATOM 2609 C CA . TYR B 1 67 ? -96.644 53.220 44.907 1.00 76.00 67 TYR B CA 1
ATOM 2610 C C . TYR B 1 67 ? -96.077 53.003 46.312 1.00 78.99 67 TYR B C 1
ATOM 2611 O O . TYR B 1 67 ? -95.849 51.872 46.735 1.00 78.39 67 TYR B O 1
ATOM 2620 N N . ARG B 1 68 ? -95.875 54.107 47.033 1.00 85.00 68 ARG B N 1
ATOM 2621 C CA . ARG B 1 68 ? -95.341 54.093 48.405 1.00 90.16 68 ARG B CA 1
ATOM 2622 C C . ARG B 1 68 ? -96.048 55.106 49.310 1.00 91.96 68 ARG B C 1
ATOM 2623 O O . ARG B 1 68 ? -95.979 56.317 49.068 1.00 93.80 68 ARG B O 1
ATOM 2631 N N . GLY B 1 69 ? -96.707 54.609 50.357 1.00 91.19 69 GLY B N 1
ATOM 2632 C CA . GLY B 1 69 ? -97.417 55.482 51.276 1.00 91.10 69 GLY B CA 1
ATOM 2633 C C . GLY B 1 69 ? -96.633 56.716 51.689 1.00 90.57 69 GLY B C 1
ATOM 2634 O O . GLY B 1 69 ? -96.002 56.743 52.747 1.00 90.19 69 GLY B O 1
ATOM 2635 N N . PRO B 1 89 ? -98.739 48.755 48.840 1.00 73.92 89 PRO B N 1
ATOM 2636 C CA . PRO B 1 89 ? -99.062 47.583 48.022 1.00 74.47 89 PRO B CA 1
ATOM 2637 C C . PRO B 1 89 ? -97.814 46.771 47.697 1.00 76.25 89 PRO B C 1
ATOM 2638 O O . PRO B 1 89 ? -96.687 47.218 47.945 1.00 78.67 89 PRO B O 1
ATOM 2642 N N . GLN B 1 90 ? -98.010 45.578 47.146 1.00 76.51 90 GLN B N 1
ATOM 2643 C CA . GLN B 1 90 ? -96.885 44.716 46.817 1.00 76.77 90 GLN B CA 1
ATOM 2644 C C . GLN B 1 90 ? -96.581 44.646 45.331 1.00 74.59 90 GLN B C 1
ATOM 2645 O O . GLN B 1 90 ? -95.482 44.259 44.938 1.00 76.76 90 GLN B O 1
ATOM 2651 N N . SER B 1 91 ? -97.551 45.016 44.505 1.00 70.83 91 SER B N 1
ATOM 2652 C CA . SER B 1 91 ? -97.345 44.993 43.067 1.00 68.75 91 SER B CA 1
ATOM 2653 C C . SER B 1 91 ? -98.063 46.161 42.406 1.00 68.69 91 SER B C 1
ATOM 2654 O O . SER B 1 91 ? -99.027 46.705 42.956 1.00 70.63 91 SER B O 1
ATOM 2657 N N . ALA B 1 92 ? -97.587 46.536 41.220 1.00 64.51 92 ALA B N 1
ATOM 2658 C CA . ALA B 1 92 ? -98.161 47.639 40.468 1.00 57.21 92 ALA B CA 1
ATOM 2659 C C . ALA B 1 92 ? -98.308 47.188 39.046 1.00 53.97 92 ALA B C 1
ATOM 2660 O O . ALA B 1 92 ? -97.551 46.343 38.587 1.00 54.75 92 ALA B O 1
ATOM 2662 N N . TYR B 1 93 ? -99.292 47.732 38.348 1.00 51.92 93 TYR B N 1
ATOM 2663 C CA . TYR B 1 93 ? -99.468 47.378 36.955 1.00 52.06 93 TYR B CA 1
ATOM 2664 C C . TYR B 1 93 ? -99.919 48.591 36.161 1.00 50.28 93 TYR B C 1
ATOM 2665 O O . TYR B 1 93 ? -100.414 49.553 36.740 1.00 54.06 93 TYR B O 1
ATOM 2674 N N . VAL B 1 94 ? -99.719 48.554 34.846 1.00 46.22 94 VAL B N 1
ATOM 2675 C CA . VAL B 1 94 ? -100.158 49.633 33.967 1.00 43.91 94 VAL B CA 1
ATOM 2676 C C . VAL B 1 94 ? -100.789 48.981 32.746 1.00 44.19 94 VAL B C 1
ATOM 2677 O O . VAL B 1 94 ? -100.307 47.965 32.269 1.00 47.07 94 VAL B O 1
ATOM 2681 N N . LYS B 1 95 ? -101.883 49.534 32.254 1.00 43.75 95 LYS B N 1
ATOM 2682 C CA . LYS B 1 95 ? -102.513 48.974 31.072 1.00 45.83 95 LYS B CA 1
ATOM 2683 C C . LYS B 1 95 ? -102.604 50.089 30.057 1.00 48.40 95 LYS B C 1
ATOM 2684 O O . LYS B 1 95 ? -102.813 51.246 30.421 1.00 52.13 95 LYS B O 1
ATOM 2690 N N . ALA B 1 96 ? -102.458 49.739 28.787 1.00 47.12 96 ALA B N 1
ATOM 2691 C CA . ALA B 1 96 ? -102.541 50.709 27.708 1.00 47.53 96 ALA B CA 1
ATOM 2692 C C . ALA B 1 96 ? -103.569 50.182 26.733 1.00 48.34 96 ALA B C 1
ATOM 2693 O O . ALA B 1 96 ? -103.549 49.009 26.383 1.00 48.68 96 ALA B O 1
ATOM 2695 N N . PHE B 1 97 ? -104.479 51.034 26.295 1.00 51.19 97 PHE B N 1
ATOM 2696 C CA . PHE B 1 97 ? -105.478 50.573 25.352 1.00 56.44 97 PHE B CA 1
ATOM 2697 C C . PHE B 1 97 ? -105.148 51.105 23.968 1.00 57.84 97 PHE B C 1
ATOM 2698 O O . PHE B 1 97 ? -105.408 52.256 23.630 1.00 60.21 97 PHE B O 1
ATOM 2706 N N . TYR B 1 98 ? -104.543 50.225 23.185 1.00 59.87 98 TYR B N 1
ATOM 2707 C CA . TYR B 1 98 ? -104.113 50.508 21.835 1.00 60.27 98 TYR B CA 1
ATOM 2708 C C . TYR B 1 98 ? -105.211 50.174 20.834 1.00 62.14 98 TYR B C 1
ATOM 2709 O O . TYR B 1 98 ? -105.893 49.161 20.957 1.00 60.74 98 TYR B O 1
ATOM 2718 N N . GLN B 1 99 ? -105.357 51.032 19.834 1.00 65.35 99 GLN B N 1
ATOM 2719 C CA . GLN B 1 99 ? -106.370 50.875 18.799 1.00 69.18 99 GLN B CA 1
ATOM 2720 C C . GLN B 1 99 ? -105.751 50.278 17.540 1.00 71.48 99 GLN B C 1
ATOM 2721 O O . GLN B 1 99 ? -105.268 51.002 16.675 1.00 73.86 99 GLN B O 1
ATOM 2727 N N . LYS B 1 100 ? -105.757 48.958 17.437 1.00 73.72 100 LYS B N 1
ATOM 2728 C CA . LYS B 1 100 ? -105.200 48.296 16.263 1.00 74.82 100 LYS B CA 1
ATOM 2729 C C . LYS B 1 100 ? -106.339 47.938 15.315 1.00 76.96 100 LYS B C 1
ATOM 2730 O O . LYS B 1 100 ? -106.917 46.853 15.398 1.00 78.79 100 LYS B O 1
ATOM 2736 N N . GLY B 1 101 ? -106.669 48.858 14.417 1.00 77.81 101 GLY B N 1
ATOM 2737 C CA . GLY B 1 101 ? -107.754 48.600 13.494 1.00 81.85 101 GLY B CA 1
ATOM 2738 C C . GLY B 1 101 ? -109.089 48.625 14.216 1.00 85.73 101 GLY B C 1
ATOM 2739 O O . GLY B 1 101 ? -109.316 49.476 15.081 1.00 87.91 101 GLY B O 1
ATOM 2740 N N . ASN B 1 102 ? -109.967 47.685 13.878 1.00 86.59 102 ASN B N 1
ATOM 2741 C CA . ASN B 1 102 ? -111.292 47.617 14.486 1.00 88.75 102 ASN B CA 1
ATOM 2742 C C . ASN B 1 102 ? -111.214 47.304 15.967 1.00 88.35 102 ASN B C 1
ATOM 2743 O O . ASN B 1 102 ? -111.913 47.910 16.784 1.00 89.74 102 ASN B O 1
ATOM 2748 N N . LYS B 1 103 ? -110.353 46.349 16.301 1.00 86.51 103 LYS B N 1
ATOM 2749 C CA . LYS B 1 103 ? -110.188 45.903 17.677 1.00 83.98 103 LYS B CA 1
ATOM 2750 C C . LYS B 1 103 ? -109.378 46.848 18.567 1.00 79.62 103 LYS B C 1
ATOM 2751 O O . LYS B 1 103 ? -108.507 47.579 18.098 1.00 77.55 103 LYS B O 1
ATOM 2757 N N . LEU B 1 104 ? -109.688 46.822 19.858 1.00 73.49 104 LEU B N 1
ATOM 2758 C CA . LEU B 1 104 ? -109.007 47.646 20.836 1.00 70.41 104 LEU B CA 1
ATOM 2759 C C . LEU B 1 104 ? -108.152 46.698 21.659 1.00 68.84 104 LEU B C 1
ATOM 2760 O O . LEU B 1 104 ? -108.680 45.950 22.472 1.00 72.26 104 LEU B O 1
ATOM 2765 N N . VAL B 1 105 ? -106.838 46.722 21.460 1.00 65.34 105 VAL B N 1
ATOM 2766 C CA . VAL B 1 105 ? -105.952 45.831 22.207 1.00 62.29 105 VAL B CA 1
ATOM 2767 C C . VAL B 1 105 ? -105.564 46.347 23.587 1.00 61.59 105 VAL B C 1
ATOM 2768 O O . VAL B 1 105 ? -105.278 47.525 23.759 1.00 60.32 105 VAL B O 1
ATOM 2772 N N . GLU B 1 106 ? -105.552 45.456 24.570 1.00 61.24 106 GLU B N 1
ATOM 2773 C CA . GLU B 1 106 ? -105.154 45.832 25.919 1.00 63.27 106 GLU B CA 1
ATOM 2774 C C . GLU B 1 106 ? -103.734 45.316 26.174 1.00 64.37 106 GLU B C 1
ATOM 2775 O O . GLU B 1 106 ? -103.491 44.111 26.118 1.00 66.87 106 GLU B O 1
ATOM 2781 N N . LEU B 1 107 ? -102.799 46.227 26.435 1.00 61.18 107 LEU B N 1
ATOM 2782 C CA . LEU B 1 107 ? -101.414 45.856 26.711 1.00 58.30 107 LEU B CA 1
ATOM 2783 C C . LEU B 1 107 ? -101.184 46.070 28.187 1.00 55.91 107 LEU B C 1
ATOM 2784 O O . LEU B 1 107 ? -101.362 47.171 28.678 1.00 62.18 107 LEU B O 1
ATOM 2789 N N . MET B 1 108 ? -100.783 45.033 28.902 1.00 52.82 108 MET B N 1
ATOM 2790 C CA . MET B 1 108 ? -100.573 45.177 30.333 1.00 50.95 108 MET B CA 1
ATOM 2791 C C . MET B 1 108 ? -99.190 44.736 30.770 1.00 49.48 108 MET B C 1
ATOM 2792 O O . MET B 1 108 ? -98.560 43.915 30.120 1.00 53.08 108 MET B O 1
ATOM 2797 N N . ARG B 1 109 ? -98.709 45.295 31.867 1.00 45.37 109 ARG B N 1
ATOM 2798 C CA . ARG B 1 109 ? -97.418 44.903 32.385 1.00 45.33 109 ARG B CA 1
ATOM 2799 C C . ARG B 1 109 ? -97.485 45.072 33.884 1.00 48.94 109 ARG B C 1
ATOM 2800 O O . ARG B 1 109 ? -98.031 46.059 34.378 1.00 51.15 109 ARG B O 1
ATOM 2808 N N . ILE B 1 110 ? -96.908 44.118 34.602 1.00 47.99 110 ILE B N 1
ATOM 2809 C CA . ILE B 1 110 ? -96.942 44.125 36.048 1.00 50.14 110 ILE B CA 1
ATOM 2810 C C . ILE B 1 110 ? -95.548 44.033 36.643 1.00 55.08 110 ILE B C 1
ATOM 2811 O O . ILE B 1 110 ? -94.631 43.553 35.994 1.00 56.51 110 ILE B O 1
ATOM 2816 N N . ILE B 1 111 ? -95.390 44.518 37.868 1.00 60.26 111 ILE B N 1
ATOM 2817 C CA . ILE B 1 111 ? -94.116 44.425 38.576 1.00 70.21 111 ILE B CA 1
ATOM 2818 C C . ILE B 1 111 ? -94.489 44.001 39.972 1.00 76.03 111 ILE B C 1
ATOM 2819 O O . ILE B 1 111 ? -95.398 44.578 40.567 1.00 81.02 111 ILE B O 1
ATOM 2824 N N . SER B 1 112 ? -93.809 42.993 40.497 1.00 79.05 112 SER B N 1
ATOM 2825 C CA . SER B 1 112 ? -94.082 42.556 41.853 1.00 81.80 112 SER B CA 1
ATOM 2826 C C . SER B 1 112 ? -92.962 43.203 42.652 1.00 83.45 112 SER B C 1
ATOM 2827 O O . SER B 1 112 ? -92.006 43.702 42.059 1.00 82.80 112 SER B O 1
ATOM 2830 N N . ARG B 1 113 ? -93.064 43.217 43.977 1.00 86.76 113 ARG B N 1
ATOM 2831 C CA . ARG B 1 113 ? -92.031 43.874 44.764 1.00 90.92 113 ARG B CA 1
ATOM 2832 C C . ARG B 1 113 ? -90.652 43.230 44.653 1.00 90.69 113 ARG B C 1
ATOM 2833 O O . ARG B 1 113 ? -89.649 43.844 45.018 1.00 90.38 113 ARG B O 1
ATOM 2841 N N . ASN B 1 114 ? -90.602 42.002 44.143 1.00 90.76 114 ASN B N 1
ATOM 2842 C CA . ASN B 1 114 ? -89.336 41.287 43.966 1.00 89.99 114 ASN B CA 1
ATOM 2843 C C . ASN B 1 114 ? -88.615 41.691 42.674 1.00 90.98 114 ASN B C 1
ATOM 2844 O O . ASN B 1 114 ? -87.432 41.393 42.497 1.00 92.95 114 ASN B O 1
ATOM 2849 N N . GLY B 1 115 ? -89.330 42.362 41.773 1.00 89.24 115 GLY B N 1
ATOM 2850 C CA . GLY B 1 115 ? -88.723 42.803 40.530 1.00 85.04 115 GLY B CA 1
ATOM 2851 C C . GLY B 1 115 ? -89.208 42.042 39.317 1.00 82.33 115 GLY B C 1
ATOM 2852 O O . GLY B 1 115 ? -88.936 42.429 38.176 1.00 84.06 115 GLY B O 1
ATOM 2853 N N . ASP B 1 116 ? -89.937 40.962 39.562 1.00 77.76 116 ASP B N 1
ATOM 2854 C CA . ASP B 1 116 ? -90.451 40.138 38.482 1.00 77.11 116 ASP B CA 1
ATOM 2855 C C . ASP B 1 116 ? -91.531 40.821 37.660 1.00 74.76 116 ASP B C 1
ATOM 2856 O O . ASP B 1 116 ? -92.594 41.151 38.180 1.00 77.06 116 ASP B O 1
ATOM 2861 N N . THR B 1 117 ? -91.269 41.034 36.374 1.00 71.56 117 THR B N 1
ATOM 2862 C CA . THR B 1 117 ? -92.274 41.650 35.520 1.00 68.56 117 THR B CA 1
ATOM 2863 C C . THR B 1 117 ? -92.993 40.550 34.777 1.00 64.00 117 THR B C 1
ATOM 2864 O O . THR B 1 117 ? -92.523 39.418 34.711 1.00 64.24 117 THR B O 1
ATOM 2868 N N . SER B 1 118 ? -94.134 40.896 34.206 1.00 60.26 118 SER B N 1
ATOM 2869 C CA . SER B 1 118 ? -94.945 39.950 33.471 1.00 54.65 118 SER B CA 1
ATOM 2870 C C . SER B 1 118 ? -95.675 40.765 32.445 1.00 53.63 118 SER B C 1
ATOM 2871 O O . SER B 1 118 ? -96.039 41.898 32.727 1.00 58.03 118 SER B O 1
ATOM 2874 N N . TYR B 1 119 ? -95.884 40.218 31.255 1.00 51.62 119 TYR B N 1
ATOM 2875 C CA . TYR B 1 119 ? -96.600 40.957 30.218 1.00 50.68 119 TYR B CA 1
ATOM 2876 C C . TYR B 1 119 ? -97.846 40.209 29.816 1.00 52.38 119 TYR B C 1
ATOM 2877 O O . TYR B 1 119 ? -97.900 38.988 29.908 1.00 55.04 119 TYR B O 1
ATOM 2886 N N . LYS B 1 120 ? -98.849 40.947 29.365 1.00 53.92 120 LYS B N 1
ATOM 2887 C CA . LYS B 1 120 ? -100.113 40.358 28.951 1.00 55.34 120 LYS B CA 1
ATOM 2888 C C . LYS B 1 120 ? -100.656 41.094 27.741 1.00 56.37 120 LYS B C 1
ATOM 2889 O O . LYS B 1 120 ? -100.360 42.268 27.529 1.00 57.53 120 LYS B O 1
ATOM 2895 N N . ILE B 1 121 ? -101.439 40.395 26.934 1.00 57.26 121 ILE B N 1
ATOM 2896 C CA . ILE B 1 121 ? -102.065 41.015 25.780 1.00 58.19 121 ILE B CA 1
ATOM 2897 C C . ILE B 1 121 ? -103.505 40.530 25.754 1.00 61.68 121 ILE B C 1
ATOM 2898 O O . ILE B 1 121 ? -103.770 39.330 25.703 1.00 63.62 121 ILE B O 1
ATOM 2903 N N . ASP B 1 122 ? -104.435 41.473 25.809 1.00 63.71 122 ASP B N 1
ATOM 2904 C CA . ASP B 1 122 ? -105.841 41.133 25.825 1.00 63.45 122 ASP B CA 1
ATOM 2905 C C . ASP B 1 122 ? -106.121 40.143 26.949 1.00 63.31 122 ASP B C 1
ATOM 2906 O O . ASP B 1 122 ? -106.943 39.244 26.812 1.00 62.85 122 ASP B O 1
ATOM 2911 N N . GLY B 1 123 ? -105.406 40.312 28.055 1.00 63.62 123 GLY B N 1
ATOM 2912 C CA . GLY B 1 123 ? -105.613 39.466 29.213 1.00 65.10 123 GLY B CA 1
ATOM 2913 C C . GLY B 1 123 ? -104.789 38.201 29.298 1.00 66.95 123 GLY B C 1
ATOM 2914 O O . GLY B 1 123 ? -104.577 37.673 30.394 1.00 69.60 123 GLY B O 1
ATOM 2915 N N . LYS B 1 124 ? -104.320 37.705 28.159 1.00 66.33 124 LYS B N 1
ATOM 2916 C CA . LYS B 1 124 ? -103.537 36.479 28.157 1.00 65.35 124 LYS B CA 1
ATOM 2917 C C . LYS B 1 124 ? -102.044 36.748 28.274 1.00 63.36 124 LYS B C 1
ATOM 2918 O O . LYS B 1 124 ? -101.469 37.456 27.456 1.00 61.51 124 LYS B O 1
ATOM 2924 N N . THR B 1 125 ? -101.424 36.180 29.302 1.00 62.67 125 THR B N 1
ATOM 2925 C CA . THR B 1 125 ? -99.990 36.337 29.538 1.00 63.10 125 THR B CA 1
ATOM 2926 C C . THR B 1 125 ? -99.164 35.984 28.293 1.00 64.21 125 THR B C 1
ATOM 2927 O O . THR B 1 125 ? -99.569 35.138 27.496 1.00 67.56 125 THR B O 1
ATOM 2931 N N . VAL B 1 126 ? -98.019 36.643 28.120 1.00 61.70 126 VAL B N 1
ATOM 2932 C CA . VAL B 1 126 ? -97.139 36.376 26.983 1.00 60.62 126 VAL B CA 1
ATOM 2933 C C . VAL B 1 126 ? -95.707 36.706 27.347 1.00 63.52 126 VAL B C 1
ATOM 2934 O O . VAL B 1 126 ? -95.449 37.280 28.403 1.00 65.68 126 VAL B O 1
ATOM 2938 N N . SER B 1 127 ? -94.781 36.363 26.457 1.00 64.94 127 SER B N 1
ATOM 2939 C CA . SER B 1 127 ? -93.359 36.611 26.689 1.00 66.52 127 SER B CA 1
ATOM 2940 C C . SER B 1 127 ? -92.940 37.957 26.138 1.00 67.52 127 SER B C 1
ATOM 2941 O O . SER B 1 127 ? -93.560 38.470 25.204 1.00 65.10 127 SER B O 1
ATOM 2944 N N . TYR B 1 128 ? -91.859 38.504 26.689 1.00 68.42 128 TYR B N 1
ATOM 2945 C CA . TYR B 1 128 ? -91.359 39.798 26.240 1.00 71.10 128 TYR B CA 1
ATOM 2946 C C . TYR B 1 128 ? -90.990 39.808 24.753 1.00 70.86 128 TYR B C 1
ATOM 2947 O O . TYR B 1 128 ? -90.951 40.868 24.126 1.00 70.77 128 TYR B O 1
ATOM 2956 N N . LYS B 1 129 ? -90.722 38.634 24.185 1.00 72.80 129 LYS B N 1
ATOM 2957 C CA . LYS B 1 129 ? -90.378 38.563 22.768 1.00 72.95 129 LYS B CA 1
ATOM 2958 C C . LYS B 1 129 ? -91.652 38.782 21.979 1.00 71.08 129 LYS B C 1
ATOM 2959 O O . LYS B 1 129 ? -91.686 39.608 21.070 1.00 71.00 129 LYS B O 1
ATOM 2965 N N . ASP B 1 130 ? -92.701 38.042 22.329 1.00 68.51 130 ASP B N 1
ATOM 2966 C CA . ASP B 1 130 ? -93.977 38.193 21.642 1.00 69.35 130 ASP B CA 1
ATOM 2967 C C . ASP B 1 130 ? -94.487 39.625 21.821 1.00 66.04 130 ASP B C 1
ATOM 2968 O O . ASP B 1 130 ? -95.104 40.188 20.914 1.00 64.78 130 ASP B O 1
ATOM 2973 N N . TYR B 1 131 ? -94.228 40.194 23.001 1.00 61.78 131 TYR B N 1
ATOM 2974 C CA . TYR B 1 131 ? -94.639 41.555 23.334 1.00 56.16 131 TYR B CA 1
ATOM 2975 C C . TYR B 1 131 ? -93.881 42.548 22.466 1.00 55.70 131 TYR B C 1
ATOM 2976 O O . TYR B 1 131 ? -94.477 43.361 21.765 1.00 54.56 131 TYR B O 1
ATOM 2985 N N . SER B 1 132 ? -92.556 42.477 22.525 1.00 54.44 132 SER B N 1
ATOM 2986 C CA . SER B 1 132 ? -91.712 43.353 21.731 1.00 56.03 132 SER B CA 1
ATOM 2987 C C . SER B 1 132 ? -92.102 43.352 20.257 1.00 55.41 132 SER B C 1
ATOM 2988 O O . SER B 1 132 ? -92.127 44.388 19.613 1.00 53.95 132 SER B O 1
ATOM 2991 N N . ILE B 1 133 ? -92.393 42.177 19.722 1.00 57.44 133 ILE B N 1
ATOM 2992 C CA . ILE B 1 133 ? -92.774 42.064 18.326 1.00 57.27 133 ILE B CA 1
ATOM 2993 C C . ILE B 1 133 ? -94.097 42.765 18.055 1.00 56.35 133 ILE B C 1
ATOM 2994 O O . ILE B 1 133 ? -94.215 43.525 17.100 1.00 56.44 133 ILE B O 1
ATOM 2999 N N . PHE B 1 134 ? -95.098 42.522 18.889 1.00 57.15 134 PHE B N 1
ATOM 3000 C CA . PHE B 1 134 ? -96.386 43.166 18.668 1.00 58.55 134 PHE B CA 1
ATOM 3001 C C . PHE B 1 134 ? -96.158 44.658 18.445 1.00 60.44 134 PHE B C 1
ATOM 3002 O O . PHE B 1 134 ? -96.615 45.233 17.446 1.00 59.32 134 PHE B O 1
ATOM 3010 N N . LEU B 1 135 ? -95.437 45.266 19.387 1.00 59.73 135 LEU B N 1
ATOM 3011 C CA . LEU B 1 135 ? -95.122 46.684 19.344 1.00 58.99 135 LEU B CA 1
ATOM 3012 C C . LEU B 1 135 ? -94.201 47.008 18.171 1.00 61.54 135 LEU B C 1
ATOM 3013 O O . LEU B 1 135 ? -94.453 47.936 17.401 1.00 61.66 135 LEU B O 1
ATOM 3018 N N . GLU B 1 136 ? -93.137 46.226 18.041 1.00 64.18 136 GLU B N 1
ATOM 3019 C CA . GLU B 1 136 ? -92.155 46.414 16.985 1.00 65.54 136 GLU B CA 1
ATOM 3020 C C . GLU B 1 136 ? -92.828 46.384 15.627 1.00 64.57 136 GLU B C 1
ATOM 3021 O O . GLU B 1 136 ? -92.292 46.890 14.651 1.00 66.55 136 GLU B O 1
ATOM 3027 N N . ASN B 1 137 ? -94.015 45.802 15.563 1.00 65.23 137 ASN B N 1
ATOM 3028 C CA . ASN B 1 137 ? -94.730 45.730 14.301 1.00 66.41 137 ASN B CA 1
ATOM 3029 C C . ASN B 1 137 ? -95.589 46.957 14.075 1.00 66.46 137 ASN B C 1
ATOM 3030 O O . ASN B 1 137 ? -95.855 47.323 12.937 1.00 66.51 137 ASN B O 1
ATOM 3035 N N . GLU B 1 138 ? -96.031 47.593 15.155 1.00 67.94 138 GLU B N 1
ATOM 3036 C CA . GLU B 1 138 ? -96.849 48.797 15.026 1.00 64.76 138 GLU B CA 1
ATOM 3037 C C . GLU B 1 138 ? -95.947 50.024 14.978 1.00 61.15 138 GLU B C 1
ATOM 3038 O O . GLU B 1 138 ? -96.397 51.145 15.141 1.00 60.98 138 GLU B O 1
ATOM 3044 N N . ASN B 1 139 ? -94.667 49.783 14.739 1.00 58.65 139 ASN B N 1
ATOM 3045 C CA . ASN B 1 139 ? -93.669 50.835 14.655 1.00 58.22 139 ASN B CA 1
ATOM 3046 C C . ASN B 1 139 ? -93.263 51.500 15.961 1.00 57.61 139 ASN B C 1
ATOM 3047 O O . ASN B 1 139 ? -92.750 52.617 15.972 1.00 59.13 139 ASN B O 1
ATOM 3052 N N . ILE B 1 140 ? -93.480 50.795 17.060 1.00 54.86 140 ILE B N 1
ATOM 3053 C CA . ILE B 1 140 ? -93.097 51.290 18.362 1.00 52.57 140 ILE B CA 1
ATOM 3054 C C . ILE B 1 140 ? -91.795 50.551 18.687 1.00 55.20 140 ILE B C 1
ATOM 3055 O O . ILE B 1 140 ? -91.813 49.431 19.202 1.00 55.02 140 ILE B O 1
ATOM 3060 N N . LEU B 1 141 ? -90.664 51.171 18.354 1.00 56.57 141 LEU B N 1
ATOM 3061 C CA . LEU B 1 141 ? -89.354 50.578 18.609 1.00 56.88 141 LEU B CA 1
ATOM 3062 C C . LEU B 1 141 ? -88.859 51.006 19.982 1.00 57.42 141 LEU B C 1
ATOM 3063 O O . LEU B 1 141 ? -88.190 52.023 20.121 1.00 55.86 141 LEU B O 1
ATOM 3068 N N . ILE B 1 142 ? -89.184 50.218 20.995 1.00 60.43 142 ILE B N 1
ATOM 3069 C CA . ILE B 1 142 ? -88.775 50.526 22.356 1.00 64.40 142 ILE B CA 1
ATOM 3070 C C . ILE B 1 142 ? -87.269 50.426 22.506 1.00 64.99 142 ILE B C 1
ATOM 3071 O O . ILE B 1 142 ? -86.723 50.671 23.585 1.00 63.87 142 ILE B O 1
ATOM 3076 N N . LYS B 1 143 ? -86.614 50.061 21.405 1.00 67.88 143 LYS B N 1
ATOM 3077 C CA . LYS B 1 143 ? -85.162 49.909 21.332 1.00 69.14 143 LYS B CA 1
ATOM 3078 C C . LYS B 1 143 ? -84.522 51.267 21.100 1.00 67.10 143 LYS B C 1
ATOM 3079 O O . LYS B 1 143 ? -83.611 51.679 21.821 1.00 64.54 143 LYS B O 1
ATOM 3085 N N . ALA B 1 144 ? -85.015 51.958 20.081 1.00 65.86 144 ALA B N 1
ATOM 3086 C CA . ALA B 1 144 ? -84.501 53.270 19.737 1.00 65.24 144 ALA B CA 1
ATOM 3087 C C . ALA B 1 144 ? -85.043 54.341 20.680 1.00 64.60 144 ALA B C 1
ATOM 3088 O O . ALA B 1 144 ? -84.376 55.339 20.940 1.00 61.29 144 ALA B O 1
ATOM 3090 N N . LYS B 1 145 ? -86.250 54.113 21.197 1.00 66.77 145 LYS B N 1
ATOM 3091 C CA . LYS B 1 145 ? -86.925 55.053 22.102 1.00 68.57 145 LYS B CA 1
ATOM 3092 C C . LYS B 1 145 ? -87.127 56.400 21.404 1.00 68.78 145 LYS B C 1
ATOM 3093 O O . LYS B 1 145 ? -87.499 57.383 22.045 1.00 68.58 145 LYS B O 1
ATOM 3099 N N . ASN B 1 146 ? -86.874 56.429 20.096 1.00 67.13 146 ASN B N 1
ATOM 3100 C CA . ASN B 1 146 ? -86.976 57.635 19.274 1.00 64.56 146 ASN B CA 1
ATOM 3101 C C . ASN B 1 146 ? -88.355 58.283 19.203 1.00 62.36 146 ASN B C 1
ATOM 3102 O O . ASN B 1 146 ? -88.565 59.192 18.396 1.00 63.35 146 ASN B O 1
ATOM 3107 N N . PHE B 1 147 ? -89.296 57.803 20.011 1.00 56.28 147 PHE B N 1
ATOM 3108 C CA . PHE B 1 147 ? -90.636 58.366 20.021 1.00 51.47 147 PHE B CA 1
ATOM 3109 C C . PHE B 1 147 ? -90.962 58.897 21.416 1.00 48.37 147 PHE B C 1
ATOM 3110 O O . PHE B 1 147 ? -92.049 59.409 21.659 1.00 47.70 147 PHE B O 1
ATOM 3118 N N . LEU B 1 148 ? -90.003 58.777 22.326 1.00 43.84 148 LEU B N 1
ATOM 3119 C CA . LEU B 1 148 ? -90.160 59.240 23.696 1.00 40.28 148 LEU B CA 1
ATOM 3120 C C . LEU B 1 148 ? -89.068 60.221 24.045 1.00 40.51 148 LEU B C 1
ATOM 3121 O O . LEU B 1 148 ? -87.910 59.848 24.057 1.00 46.10 148 LEU B O 1
ATOM 3126 N N . VAL B 1 149 ? -89.404 61.467 24.338 1.00 39.86 149 VAL B N 1
ATOM 3127 C CA . VAL B 1 149 ? -88.362 62.401 24.732 1.00 37.39 149 VAL B CA 1
ATOM 3128 C C . VAL B 1 149 ? -88.616 62.710 26.211 1.00 39.02 149 VAL B C 1
ATOM 3129 O O . VAL B 1 149 ? -89.549 63.420 26.542 1.00 39.40 149 VAL B O 1
ATOM 3133 N N . PHE B 1 150 ? -87.803 62.135 27.097 1.00 43.06 150 PHE B N 1
ATOM 3134 C CA . PHE B 1 150 ? -87.937 62.344 28.541 1.00 42.75 150 PHE B CA 1
ATOM 3135 C C . PHE B 1 150 ? -87.484 63.724 28.999 1.00 43.93 150 PHE B C 1
ATOM 3136 O O . PHE B 1 150 ? -86.609 64.351 28.388 1.00 43.60 150 PHE B O 1
ATOM 3144 N N . GLN B 1 151 ? -88.078 64.179 30.101 1.00 47.14 151 GLN B N 1
ATOM 3145 C CA . GLN B 1 151 ? -87.777 65.487 30.687 1.00 46.20 151 GLN B CA 1
ATOM 3146 C C . GLN B 1 151 ? -86.275 65.770 30.783 1.00 45.90 151 GLN B C 1
ATOM 3147 O O . GLN B 1 151 ? -85.505 64.976 31.318 1.00 43.92 151 GLN B O 1
ATOM 3153 N N . GLY B 1 152 ? -85.876 66.907 30.223 1.00 48.39 152 GLY B N 1
ATOM 3154 C CA . GLY B 1 152 ? -84.494 67.334 30.258 1.00 45.45 152 GLY B CA 1
ATOM 3155 C C . GLY B 1 152 ? -83.621 66.748 29.183 1.00 46.92 152 GLY B C 1
ATOM 3156 O O . GLY B 1 152 ? -82.450 67.098 29.100 1.00 49.85 152 GLY B O 1
ATOM 3157 N N . ASP B 1 153 ? -84.176 65.885 28.337 1.00 47.91 153 ASP B N 1
ATOM 3158 C CA . ASP B 1 153 ? -83.364 65.241 27.300 1.00 50.05 153 ASP B CA 1
ATOM 3159 C C . ASP B 1 153 ? -83.472 65.743 25.864 1.00 47.27 153 ASP B C 1
ATOM 3160 O O . ASP B 1 153 ? -82.715 65.318 25.003 1.00 49.26 153 ASP B O 1
ATOM 3165 N N . VAL B 1 154 ? -84.395 66.647 25.590 1.00 47.30 154 VAL B N 1
ATOM 3166 C CA . VAL B 1 154 ? -84.568 67.104 24.224 1.00 42.87 154 VAL B CA 1
ATOM 3167 C C . VAL B 1 154 ? -83.323 67.663 23.540 1.00 45.89 154 VAL B C 1
ATOM 3168 O O . VAL B 1 154 ? -83.012 67.262 22.425 1.00 49.19 154 VAL B O 1
ATOM 3172 N N . GLU B 1 155 ? -82.593 68.565 24.189 1.00 47.17 155 GLU B N 1
ATOM 3173 C CA . GLU B 1 155 ? -81.411 69.146 23.553 1.00 50.05 155 GLU B CA 1
ATOM 3174 C C . GLU B 1 155 ? -80.326 68.148 23.145 1.00 54.07 155 GLU B C 1
ATOM 3175 O O . GLU B 1 155 ? -79.585 68.389 22.182 1.00 54.48 155 GLU B O 1
ATOM 3181 N N . GLN B 1 156 ? -80.238 67.024 23.857 1.00 56.05 156 GLN B N 1
ATOM 3182 C CA . GLN B 1 156 ? -79.228 66.016 23.548 1.00 53.64 156 GLN B CA 1
ATOM 3183 C C . GLN B 1 156 ? -79.395 65.386 22.192 1.00 52.41 156 GLN B C 1
ATOM 3184 O O . GLN B 1 156 ? -78.400 65.054 21.555 1.00 51.58 156 GLN B O 1
ATOM 3190 N N . ILE B 1 157 ? -80.638 65.212 21.745 1.00 49.64 157 ILE B N 1
ATOM 3191 C CA . ILE B 1 157 ? -80.867 64.617 20.431 1.00 47.94 157 ILE B CA 1
ATOM 3192 C C . ILE B 1 157 ? -80.009 65.337 19.381 1.00 49.29 157 ILE B C 1
ATOM 3193 O O . ILE B 1 157 ? -79.566 64.738 18.401 1.00 48.12 157 ILE B O 1
ATOM 3198 N N . ALA B 1 158 ? -79.765 66.623 19.592 1.00 48.90 158 ALA B N 1
ATOM 3199 C CA . ALA B 1 158 ? -78.961 67.378 18.644 1.00 50.99 158 ALA B CA 1
ATOM 3200 C C . ALA B 1 158 ? -77.515 67.391 19.080 1.00 51.06 158 ALA B C 1
ATOM 3201 O O . ALA B 1 158 ? -76.614 67.083 18.288 1.00 52.58 158 ALA B O 1
ATOM 3203 N N . ALA B 1 159 ? -77.315 67.737 20.351 1.00 48.41 159 ALA B N 1
ATOM 3204 C CA . ALA B 1 159 ? -75.995 67.845 20.952 1.00 46.03 159 ALA B CA 1
ATOM 3205 C C . ALA B 1 159 ? -75.201 66.547 21.135 1.00 45.03 159 ALA B C 1
ATOM 3206 O O . ALA B 1 159 ? -74.042 66.584 21.544 1.00 46.46 159 ALA B O 1
ATOM 3208 N N . GLN B 1 160 ? -75.800 65.400 20.852 1.00 43.29 160 GLN B N 1
ATOM 3209 C CA . GLN B 1 160 ? -75.061 64.159 21.014 1.00 43.56 160 GLN B CA 1
ATOM 3210 C C . GLN B 1 160 ? -73.907 64.173 20.029 1.00 43.84 160 GLN B C 1
ATOM 3211 O O . GLN B 1 160 ? -73.893 64.976 19.109 1.00 45.53 160 GLN B O 1
ATOM 3217 N N . SER B 1 161 ? -72.939 63.288 20.228 1.00 45.61 161 SER B N 1
ATOM 3218 C CA . SER B 1 161 ? -71.777 63.208 19.355 1.00 47.94 161 SER B CA 1
ATOM 3219 C C . SER B 1 161 ? -72.098 62.475 18.064 1.00 48.77 161 SER B C 1
ATOM 3220 O O . SER B 1 161 ? -73.024 61.648 18.017 1.00 47.49 161 SER B O 1
ATOM 3223 N N . PRO B 1 162 ? -71.329 62.759 16.994 1.00 49.58 162 PRO B N 1
ATOM 3224 C CA . PRO B 1 162 ? -71.551 62.094 15.700 1.00 51.72 162 PRO B CA 1
ATOM 3225 C C . PRO B 1 162 ? -71.548 60.570 15.837 1.00 52.27 162 PRO B C 1
ATOM 3226 O O . PRO B 1 162 ? -72.338 59.875 15.179 1.00 52.49 162 PRO B O 1
ATOM 3230 N N . VAL B 1 163 ? -70.677 60.059 16.711 1.00 51.48 163 VAL B N 1
ATOM 3231 C CA . VAL B 1 163 ? -70.602 58.619 16.949 1.00 49.56 163 VAL B CA 1
ATOM 3232 C C . VAL B 1 163 ? -71.935 58.162 17.526 1.00 49.95 163 VAL B C 1
ATOM 3233 O O . VAL B 1 163 ? -72.494 57.149 17.086 1.00 50.73 163 VAL B O 1
ATOM 3237 N N . GLU B 1 164 ? -72.449 58.916 18.500 1.00 50.12 164 GLU B N 1
ATOM 3238 C CA . GLU B 1 164 ? -73.734 58.587 19.134 1.00 52.01 164 GLU B CA 1
ATOM 3239 C C . GLU B 1 164 ? -74.896 58.654 18.137 1.00 50.86 164 GLU B C 1
ATOM 3240 O O . GLU B 1 164 ? -75.753 57.756 18.113 1.00 48.10 164 GLU B O 1
ATOM 3246 N N . LEU B 1 165 ? -74.912 59.713 17.319 1.00 47.21 165 LEU B N 1
ATOM 3247 C CA . LEU B 1 165 ? -75.948 59.892 16.306 1.00 44.77 165 LEU B CA 1
ATOM 3248 C C . LEU B 1 165 ? -75.900 58.700 15.362 1.00 46.58 165 LEU B C 1
ATOM 3249 O O . LEU B 1 165 ? -76.937 58.172 14.938 1.00 45.19 165 LEU B O 1
ATOM 3254 N N . SER B 1 166 ? -74.684 58.282 15.026 1.00 44.64 166 SER B N 1
ATOM 3255 C CA . SER B 1 166 ? -74.520 57.144 14.144 1.00 45.72 166 SER B CA 1
ATOM 3256 C C . SER B 1 166 ? -75.127 55.894 14.783 1.00 48.12 166 SER B C 1
ATOM 3257 O O . SER B 1 166 ? -75.877 55.139 14.145 1.00 48.01 166 SER B O 1
ATOM 3260 N N . ARG B 1 167 ? -74.809 55.703 16.059 1.00 48.86 167 ARG B N 1
ATOM 3261 C CA . ARG B 1 167 ? -75.293 54.571 16.830 1.00 48.92 167 ARG B CA 1
ATOM 3262 C C . ARG B 1 167 ? -76.813 54.537 16.819 1.00 47.02 167 ARG B C 1
ATOM 3263 O O . ARG B 1 167 ? -77.411 53.476 16.684 1.00 46.16 167 ARG B O 1
ATOM 3271 N N . MET B 1 168 ? -77.434 55.707 16.956 1.00 48.16 168 MET B N 1
ATOM 3272 C CA . MET B 1 168 ? -78.897 55.816 16.942 1.00 47.67 168 MET B CA 1
ATOM 3273 C C . MET B 1 168 ? -79.466 55.405 15.590 1.00 47.39 168 MET B C 1
ATOM 3274 O O . MET B 1 168 ? -80.470 54.686 15.527 1.00 43.16 168 MET B O 1
ATOM 3279 N N . PHE B 1 169 ? -78.838 55.888 14.513 1.00 46.60 169 PHE B N 1
ATOM 3280 C CA . PHE B 1 169 ? -79.279 55.547 13.167 1.00 47.30 169 PHE B CA 1
ATOM 3281 C C . PHE B 1 169 ? -79.222 54.038 13.038 1.00 51.00 169 PHE B C 1
ATOM 3282 O O . PHE B 1 169 ? -80.169 53.386 12.565 1.00 48.66 169 PHE B O 1
ATOM 3290 N N . GLU B 1 170 ? -78.102 53.489 13.487 1.00 52.49 170 GLU B N 1
ATOM 3291 C CA . GLU B 1 170 ? -77.905 52.058 13.460 1.00 54.87 170 GLU B CA 1
ATOM 3292 C C . GLU B 1 170 ? -79.004 51.390 14.282 1.00 56.33 170 GLU B C 1
ATOM 3293 O O . GLU B 1 170 ? -79.496 50.315 13.936 1.00 54.91 170 GLU B O 1
ATOM 3299 N N . GLU B 1 171 ? -79.397 52.056 15.366 1.00 58.74 171 GLU B N 1
ATOM 3300 C CA . GLU B 1 171 ? -80.435 51.554 16.254 1.00 57.86 171 GLU B CA 1
ATOM 3301 C C . GLU B 1 171 ? -81.846 51.704 15.672 1.00 56.05 171 GLU B C 1
ATOM 3302 O O . GLU B 1 171 ? -82.690 50.826 15.833 1.00 55.73 171 GLU B O 1
ATOM 3308 N N . VAL B 1 172 ? -82.108 52.807 14.985 1.00 55.32 172 VAL B N 1
ATOM 3309 C CA . VAL B 1 172 ? -83.436 53.004 14.430 1.00 54.67 172 VAL B CA 1
ATOM 3310 C C . VAL B 1 172 ? -83.678 52.193 13.164 1.00 54.23 172 VAL B C 1
ATOM 3311 O O . VAL B 1 172 ? -84.767 51.665 12.961 1.00 54.48 172 VAL B O 1
ATOM 3315 N N . SER B 1 173 ? -82.664 52.088 12.316 1.00 53.16 173 SER B N 1
ATOM 3316 C CA . SER B 1 173 ? -82.798 51.334 11.073 1.00 52.28 173 SER B CA 1
ATOM 3317 C C . SER B 1 173 ? -82.874 49.849 11.347 1.00 52.12 173 SER B C 1
ATOM 3318 O O . SER B 1 173 ? -83.600 49.122 10.672 1.00 50.82 173 SER B O 1
ATOM 3321 N N . GLY B 1 174 ? -82.111 49.414 12.347 1.00 53.79 174 GLY B N 1
ATOM 3322 C CA . GLY B 1 174 ? -82.063 48.010 12.713 1.00 54.68 174 GLY B CA 1
ATOM 3323 C C . GLY B 1 174 ? -80.699 47.423 12.386 1.00 56.80 174 GLY B C 1
ATOM 3324 O O . GLY B 1 174 ? -80.378 46.296 12.770 1.00 58.69 174 GLY B O 1
ATOM 3325 N N . SER B 1 175 ? -79.886 48.200 11.679 1.00 56.10 175 SER B N 1
ATOM 3326 C CA . SER B 1 175 ? -78.558 47.758 11.289 1.00 56.34 175 SER B CA 1
ATOM 3327 C C . SER B 1 175 ? -77.686 47.327 12.470 1.00 58.74 175 SER B C 1
ATOM 3328 O O . SER B 1 175 ? -76.638 46.710 12.275 1.00 58.96 175 SER B O 1
ATOM 3331 N N . ILE B 1 176 ? -78.106 47.645 13.692 1.00 59.86 176 ILE B N 1
ATOM 3332 C CA . ILE B 1 176 ? -77.301 47.291 14.858 1.00 59.35 176 ILE B CA 1
ATOM 3333 C C . ILE B 1 176 ? -77.246 45.792 15.055 1.00 61.64 176 ILE B C 1
ATOM 3334 O O . ILE B 1 176 ? -76.280 45.282 15.622 1.00 63.31 176 ILE B O 1
ATOM 3339 N N . GLN B 1 177 ? -78.268 45.081 14.579 1.00 60.87 177 GLN B N 1
ATOM 3340 C CA . GLN B 1 177 ? -78.284 43.633 14.724 1.00 60.15 177 GLN B CA 1
ATOM 3341 C C . GLN B 1 177 ? -77.000 43.026 14.142 1.00 61.45 177 GLN B C 1
ATOM 3342 O O . GLN B 1 177 ? -76.239 42.369 14.855 1.00 64.71 177 GLN B O 1
ATOM 3348 N N . TYR B 1 178 ? -76.741 43.275 12.862 1.00 60.80 178 TYR B N 1
ATOM 3349 C CA . TYR B 1 178 ? -75.554 42.736 12.206 1.00 60.53 178 TYR B CA 1
ATOM 3350 C C . TYR B 1 178 ? -74.252 43.242 12.819 1.00 62.76 178 TYR B C 1
ATOM 3351 O O . TYR B 1 178 ? -73.169 42.915 12.326 1.00 61.32 178 TYR B O 1
ATOM 3360 N N . LYS B 1 179 ? -74.355 44.040 13.881 1.00 64.77 179 LYS B N 1
ATOM 3361 C CA . LYS B 1 179 ? -73.175 44.595 14.547 1.00 68.46 179 LYS B CA 1
ATOM 3362 C C . LYS B 1 179 ? -72.274 43.524 15.170 1.00 71.65 179 LYS B C 1
ATOM 3363 O O . LYS B 1 179 ? -71.050 43.572 15.015 1.00 71.45 179 LYS B O 1
ATOM 3369 N N . LYS B 1 180 ? -72.879 42.561 15.867 1.00 73.99 180 LYS B N 1
ATOM 3370 C CA . LYS B 1 180 ? -72.123 41.484 16.503 1.00 74.17 180 LYS B CA 1
ATOM 3371 C C . LYS B 1 180 ? -71.372 40.648 15.465 1.00 74.77 180 LYS B C 1
ATOM 3372 O O . LYS B 1 180 ? -70.141 40.691 15.388 1.00 70.72 180 LYS B O 1
ATOM 3378 N N . GLU B 1 181 ? -72.128 39.893 14.671 1.00 75.71 181 GLU B N 1
ATOM 3379 C CA . GLU B 1 181 ? -71.556 39.044 13.630 1.00 79.73 181 GLU B CA 1
ATOM 3380 C C . GLU B 1 181 ? -70.489 39.777 12.813 1.00 81.55 181 GLU B C 1
ATOM 3381 O O . GLU B 1 181 ? -69.392 39.260 12.593 1.00 81.01 181 GLU B O 1
ATOM 3387 N N . TYR B 1 182 ? -70.821 40.981 12.361 1.00 83.32 182 TYR B N 1
ATOM 3388 C CA . TYR B 1 182 ? -69.898 41.796 11.580 1.00 84.63 182 TYR B CA 1
ATOM 3389 C C . TYR B 1 182 ? -68.574 41.944 12.324 1.00 86.88 182 TYR B C 1
ATOM 3390 O O . TYR B 1 182 ? -67.509 41.966 11.713 1.00 85.53 182 TYR B O 1
ATOM 3399 N N . GLU B 1 183 ? -68.648 42.056 13.646 1.00 89.84 183 GLU B N 1
ATOM 3400 C CA . GLU B 1 183 ? -67.447 42.202 14.455 1.00 94.54 183 GLU B CA 1
ATOM 3401 C C . GLU B 1 183 ? -66.670 40.889 14.532 1.00 95.96 183 GLU B C 1
ATOM 3402 O O . GLU B 1 183 ? -65.440 40.879 14.422 1.00 95.27 183 GLU B O 1
ATOM 3408 N N . GLU B 1 184 ? -67.395 39.787 14.715 1.00 97.01 184 GLU B N 1
ATOM 3409 C CA . GLU B 1 184 ? -66.786 38.460 14.794 1.00 96.85 184 GLU B CA 1
ATOM 3410 C C . GLU B 1 184 ? -65.984 38.159 13.518 1.00 97.65 184 GLU B C 1
ATOM 3411 O O . GLU B 1 184 ? -64.778 37.898 13.578 1.00 97.26 184 GLU B O 1
ATOM 3417 N N . LEU B 1 185 ? -66.664 38.210 12.372 1.00 97.64 185 LEU B N 1
ATOM 3418 C CA . LEU B 1 185 ? -66.046 37.957 11.071 1.00 96.32 185 LEU B CA 1
ATOM 3419 C C . LEU B 1 185 ? -64.995 39.008 10.724 1.00 98.29 185 LEU B C 1
ATOM 3420 O O . LEU B 1 185 ? -64.077 38.745 9.953 1.00 98.97 185 LEU B O 1
ATOM 3425 N N . LYS B 1 186 ? -65.142 40.201 11.288 1.00 101.92 186 LYS B N 1
ATOM 3426 C CA . LYS B 1 186 ? -64.202 41.296 11.050 1.00 106.17 186 LYS B CA 1
ATOM 3427 C C . LYS B 1 186 ? -62.833 40.987 11.652 1.00 108.35 186 LYS B C 1
ATOM 3428 O O . LYS B 1 186 ? -61.798 41.357 11.094 1.00 108.14 186 LYS B O 1
ATOM 3434 N N . GLU B 1 187 ? -62.845 40.302 12.793 1.00 111.06 187 GLU B N 1
ATOM 3435 C CA . GLU B 1 187 ? -61.625 39.956 13.520 1.00 113.16 187 GLU B CA 1
ATOM 3436 C C . GLU B 1 187 ? -60.856 38.771 12.939 1.00 113.55 187 GLU B C 1
ATOM 3437 O O . GLU B 1 187 ? -59.626 38.822 12.828 1.00 113.80 187 GLU B O 1
ATOM 3443 N N . LYS B 1 188 ? -61.578 37.709 12.579 1.00 113.62 188 LYS B N 1
ATOM 3444 C CA . LYS B 1 188 ? -60.964 36.508 12.009 1.00 112.48 188 LYS B CA 1
ATOM 3445 C C . LYS B 1 188 ? -59.875 36.866 11.000 1.00 112.01 188 LYS B C 1
ATOM 3446 O O . LYS B 1 188 ? -58.768 36.322 11.049 1.00 113.64 188 LYS B O 1
ATOM 3452 N N . ILE B 1 189 ? -60.192 37.789 10.095 1.00 110.26 189 ILE B N 1
ATOM 3453 C CA . ILE B 1 189 ? -59.244 38.228 9.076 1.00 107.60 189 ILE B CA 1
ATOM 3454 C C . ILE B 1 189 ? -58.300 39.294 9.639 1.00 106.80 189 ILE B C 1
ATOM 3455 O O . ILE B 1 189 ? -57.685 39.109 10.693 1.00 104.66 189 ILE B O 1
ATOM 3460 N N . LYS B 1 253 ? -62.356 32.566 2.045 1.00 103.23 1048 LYS B N 1
ATOM 3461 C CA . LYS B 1 253 ? -63.746 32.167 1.859 1.00 105.86 1048 LYS B CA 1
ATOM 3462 C C . LYS B 1 253 ? -64.627 32.636 3.012 1.00 106.90 1048 LYS B C 1
ATOM 3463 O O . LYS B 1 253 ? -65.855 32.674 2.893 1.00 106.38 1048 LYS B O 1
ATOM 3469 N N . ILE B 1 254 ? -63.994 32.980 4.132 1.00 107.59 1049 ILE B N 1
ATOM 3470 C CA . ILE B 1 254 ? -64.714 33.466 5.311 1.00 106.70 1049 ILE B CA 1
ATOM 3471 C C . ILE B 1 254 ? -65.046 34.949 5.084 1.00 106.80 1049 ILE B C 1
ATOM 3472 O O . ILE B 1 254 ? -65.767 35.568 5.865 1.00 107.41 1049 ILE B O 1
ATOM 3477 N N . LEU B 1 255 ? -64.506 35.501 3.999 1.00 106.12 1050 LEU B N 1
ATOM 3478 C CA . LEU B 1 255 ? -64.708 36.898 3.629 1.00 103.32 1050 LEU B CA 1
ATOM 3479 C C . LEU B 1 255 ? -66.036 37.147 2.917 1.00 103.42 1050 LEU B C 1
ATOM 3480 O O . LEU B 1 255 ? -66.545 38.262 2.918 1.00 104.54 1050 LEU B O 1
ATOM 3485 N N . ASN B 1 256 ? -66.589 36.117 2.295 1.00 103.68 1051 ASN B N 1
ATOM 3486 C CA . ASN B 1 256 ? -67.862 36.261 1.604 1.00 104.85 1051 ASN B CA 1
ATOM 3487 C C . ASN B 1 256 ? -68.966 36.354 2.628 1.00 104.60 1051 ASN B C 1
ATOM 3488 O O . ASN B 1 256 ? -70.027 36.913 2.373 1.00 106.03 1051 ASN B O 1
ATOM 3493 N N . GLN B 1 257 ? -68.698 35.797 3.798 1.00 104.73 1052 GLN B N 1
ATOM 3494 C CA . GLN B 1 257 ? -69.654 35.807 4.890 1.00 104.12 1052 GLN B CA 1
ATOM 3495 C C . GLN B 1 257 ? -69.583 37.188 5.541 1.00 99.90 1052 GLN B C 1
ATOM 3496 O O . GLN B 1 257 ? -70.481 37.591 6.285 1.00 101.05 1052 GLN B O 1
ATOM 3502 N N . PHE B 1 258 ? -68.504 37.909 5.242 1.00 93.30 1053 PHE B N 1
ATOM 3503 C CA . PHE B 1 258 ? -68.292 39.247 5.777 1.00 86.21 1053 PHE B CA 1
ATOM 3504 C C . PHE B 1 258 ? -68.823 40.329 4.853 1.00 83.38 1053 PHE B C 1
ATOM 3505 O O . PHE B 1 258 ? -69.279 41.372 5.309 1.00 82.83 1053 PHE B O 1
ATOM 3513 N N . LEU B 1 259 ? -68.722 40.093 3.551 1.00 80.91 1054 LEU B N 1
ATOM 3514 C CA . LEU B 1 259 ? -69.214 41.048 2.574 1.00 78.23 1054 LEU B CA 1
ATOM 3515 C C . LEU B 1 259 ? -70.731 40.957 2.593 1.00 76.93 1054 LEU B C 1
ATOM 3516 O O . LEU B 1 259 ? -71.427 41.977 2.574 1.00 76.24 1054 LEU B O 1
ATOM 3521 N N . LYS B 1 260 ? -71.224 39.721 2.651 1.00 75.51 1055 LYS B N 1
ATOM 3522 C CA . LYS B 1 260 ? -72.655 39.424 2.676 1.00 75.44 1055 LYS B CA 1
ATOM 3523 C C . LYS B 1 260 ? -73.362 40.154 3.816 1.00 74.37 1055 LYS B C 1
ATOM 3524 O O . LYS B 1 260 ? -74.445 40.725 3.630 1.00 71.33 1055 LYS B O 1
ATOM 3530 N N . ILE B 1 261 ? -72.745 40.124 4.996 1.00 72.91 1056 ILE B N 1
ATOM 3531 C CA . ILE B 1 261 ? -73.308 40.781 6.164 1.00 72.08 1056 ILE B CA 1
ATOM 3532 C C . ILE B 1 261 ? -73.065 42.292 6.112 1.00 72.26 1056 ILE B C 1
ATOM 3533 O O . ILE B 1 261 ? -73.922 43.068 6.536 1.00 73.24 1056 ILE B O 1
ATOM 3538 N N . LYS B 1 262 ? -71.915 42.709 5.581 1.00 69.97 1057 LYS B N 1
ATOM 3539 C CA . LYS B 1 262 ? -71.601 44.133 5.462 1.00 66.00 1057 LYS B CA 1
ATOM 3540 C C . LYS B 1 262 ? -72.655 44.782 4.569 1.00 64.68 1057 LYS B C 1
ATOM 3541 O O . LYS B 1 262 ? -73.136 45.884 4.853 1.00 62.55 1057 LYS B O 1
ATOM 3547 N N . LYS B 1 263 ? -73.017 44.084 3.495 1.00 62.89 1058 LYS B N 1
ATOM 3548 C CA . LYS B 1 263 ? -74.032 44.575 2.555 1.00 63.71 1058 LYS B CA 1
ATOM 3549 C C . LYS B 1 263 ? -75.405 44.761 3.220 1.00 64.12 1058 LYS B C 1
ATOM 3550 O O . LYS B 1 263 ? -76.225 45.553 2.766 1.00 65.78 1058 LYS B O 1
ATOM 3556 N N . LYS B 1 264 ? -75.660 44.021 4.289 1.00 64.13 1059 LYS B N 1
ATOM 3557 C CA . LYS B 1 264 ? -76.935 44.140 4.973 1.00 62.85 1059 LYS B CA 1
ATOM 3558 C C . LYS B 1 264 ? -76.915 45.250 6.025 1.00 60.71 1059 LYS B C 1
ATOM 3559 O O . LYS B 1 264 ? -77.841 46.057 6.107 1.00 58.32 1059 LYS B O 1
ATOM 3565 N N . ARG B 1 265 ? -75.860 45.283 6.831 1.00 56.50 1060 ARG B N 1
ATOM 3566 C CA . ARG B 1 265 ? -75.737 46.304 7.856 1.00 55.37 1060 ARG B CA 1
ATOM 3567 C C . ARG B 1 265 ? -75.751 47.658 7.144 1.00 56.63 1060 ARG B C 1
ATOM 3568 O O . ARG B 1 265 ? -76.420 48.603 7.577 1.00 56.13 1060 ARG B O 1
ATOM 3576 N N . LYS B 1 266 ? -75.031 47.739 6.030 1.00 55.43 1061 LYS B N 1
ATOM 3577 C CA . LYS B 1 266 ? -74.950 48.988 5.288 1.00 52.49 1061 LYS B CA 1
ATOM 3578 C C . LYS B 1 266 ? -76.238 49.375 4.566 1.00 50.77 1061 LYS B C 1
ATOM 3579 O O . LYS B 1 266 ? -76.692 50.515 4.667 1.00 48.15 1061 LYS B O 1
ATOM 3585 N N . GLU B 1 267 ? -76.836 48.440 3.841 1.00 50.24 1062 GLU B N 1
ATOM 3586 C CA . GLU B 1 267 ? -78.061 48.768 3.118 1.00 50.97 1062 GLU B CA 1
ATOM 3587 C C . GLU B 1 267 ? -79.225 49.075 4.047 1.00 49.59 1062 GLU B C 1
ATOM 3588 O O . GLU B 1 267 ? -80.016 49.961 3.763 1.00 52.58 1062 GLU B O 1
ATOM 3594 N N . LEU B 1 268 ? -79.308 48.362 5.167 1.00 50.79 1063 LEU B N 1
ATOM 3595 C CA . LEU B 1 268 ? -80.370 48.568 6.146 1.00 45.28 1063 LEU B CA 1
ATOM 3596 C C . LEU B 1 268 ? -80.156 49.923 6.794 1.00 45.28 1063 LEU B C 1
ATOM 3597 O O . LEU B 1 268 ? -81.112 50.639 7.087 1.00 44.89 1063 LEU B O 1
ATOM 3602 N N . PHE B 1 269 ? -78.891 50.265 7.019 1.00 42.95 1064 PHE B N 1
ATOM 3603 C CA . PHE B 1 269 ? -78.544 51.539 7.625 1.00 43.36 1064 PHE B CA 1
ATOM 3604 C C . PHE B 1 269 ? -78.891 52.680 6.689 1.00 46.53 1064 PHE B C 1
ATOM 3605 O O . PHE B 1 269 ? -79.366 53.723 7.118 1.00 51.74 1064 PHE B O 1
ATOM 3613 N N . GLU B 1 270 ? -78.648 52.484 5.402 1.00 48.67 1065 GLU B N 1
ATOM 3614 C CA . GLU B 1 270 ? -78.932 53.519 4.418 1.00 48.38 1065 GLU B CA 1
ATOM 3615 C C . GLU B 1 270 ? -80.418 53.632 4.122 1.00 49.40 1065 GLU B C 1
ATOM 3616 O O . GLU B 1 270 ? -80.924 54.717 3.819 1.00 49.43 1065 GLU B O 1
ATOM 3622 N N . LYS B 1 271 ? -81.114 52.507 4.223 1.00 48.52 1066 LYS B N 1
ATOM 3623 C CA . LYS B 1 271 ? -82.547 52.469 3.964 1.00 50.17 1066 LYS B CA 1
ATOM 3624 C C . LYS B 1 271 ? -83.256 53.472 4.878 1.00 50.75 1066 LYS B C 1
ATOM 3625 O O . LYS B 1 271 ? -84.301 54.016 4.522 1.00 50.78 1066 LYS B O 1
ATOM 3631 N N . THR B 1 272 ? -82.662 53.728 6.041 1.00 48.29 1067 THR B N 1
ATOM 3632 C CA . THR B 1 272 ? -83.227 54.653 7.006 1.00 46.98 1067 THR B CA 1
ATOM 3633 C C . THR B 1 272 ? -82.581 56.020 6.895 1.00 47.09 1067 THR B C 1
ATOM 3634 O O . THR B 1 272 ? -83.272 57.027 6.823 1.00 52.79 1067 THR B O 1
ATOM 3638 N N . PHE B 1 273 ? -81.257 56.060 6.872 1.00 45.05 1068 PHE B N 1
ATOM 3639 C CA . PHE B 1 273 ? -80.544 57.329 6.815 1.00 42.00 1068 PHE B CA 1
ATOM 3640 C C . PHE B 1 273 ? -80.943 58.212 5.638 1.00 44.03 1068 PHE B C 1
ATOM 3641 O O . PHE B 1 273 ? -81.243 59.397 5.818 1.00 41.85 1068 PHE B O 1
ATOM 3649 N N . ASP B 1 274 ? -80.941 57.628 4.440 1.00 45.41 1069 ASP B N 1
ATOM 3650 C CA . ASP B 1 274 ? -81.285 58.357 3.224 1.00 43.80 1069 ASP B CA 1
ATOM 3651 C C . ASP B 1 274 ? -82.639 59.042 3.331 1.00 43.32 1069 ASP B C 1
ATOM 3652 O O . ASP B 1 274 ? -82.780 60.213 2.967 1.00 43.28 1069 ASP B O 1
ATOM 3657 N N . TYR B 1 275 ? -83.629 58.319 3.843 1.00 40.49 1070 TYR B N 1
ATOM 3658 C CA . TYR B 1 275 ? -84.955 58.881 3.963 1.00 40.79 1070 TYR B CA 1
ATOM 3659 C C . TYR B 1 275 ? -84.904 60.055 4.923 1.00 41.20 1070 TYR B C 1
ATOM 3660 O O . TYR B 1 275 ? -85.371 61.158 4.612 1.00 43.21 1070 TYR B O 1
ATOM 3669 N N . VAL B 1 276 ? -84.318 59.823 6.087 1.00 38.96 1071 VAL B N 1
ATOM 3670 C CA . VAL B 1 276 ? -84.224 60.865 7.088 1.00 41.14 1071 VAL B CA 1
ATOM 3671 C C . VAL B 1 276 ? -83.529 62.092 6.547 1.00 40.63 1071 VAL B C 1
ATOM 3672 O O . VAL B 1 276 ? -84.001 63.207 6.727 1.00 43.02 1071 VAL B O 1
ATOM 3676 N N . SER B 1 277 ? -82.409 61.892 5.874 1.00 40.91 1072 SER B N 1
ATOM 3677 C CA . SER B 1 277 ? -81.659 63.011 5.338 1.00 41.68 1072 SER B CA 1
ATOM 3678 C C . SER B 1 277 ? -82.492 63.847 4.372 1.00 42.91 1072 SER B C 1
ATOM 3679 O O . SER B 1 277 ? -82.536 65.082 4.463 1.00 44.37 1072 SER B O 1
ATOM 3682 N N . ASP B 1 278 ? -83.175 63.164 3.460 1.00 42.55 1073 ASP B N 1
ATOM 3683 C CA . ASP B 1 278 ? -84.009 63.824 2.462 1.00 41.70 1073 ASP B CA 1
ATOM 3684 C C . ASP B 1 278 ? -85.147 64.665 3.052 1.00 43.30 1073 ASP B C 1
ATOM 3685 O O . ASP B 1 278 ? -85.502 65.700 2.485 1.00 49.03 1073 ASP B O 1
ATOM 3690 N N . HIS B 1 279 ? -85.715 64.237 4.183 1.00 42.13 1074 HIS B N 1
ATOM 3691 C CA . HIS B 1 279 ? -86.816 64.968 4.812 1.00 41.62 1074 HIS B CA 1
ATOM 3692 C C . HIS B 1 279 ? -86.413 65.913 5.939 1.00 42.78 1074 HIS B C 1
ATOM 3693 O O . HIS B 1 279 ? -87.240 66.665 6.444 1.00 43.77 1074 HIS B O 1
ATOM 3700 N N . LEU B 1 280 ? -85.143 65.880 6.325 1.00 44.96 1075 LEU B N 1
ATOM 3701 C CA . LEU B 1 280 ? -84.646 66.714 7.417 1.00 44.49 1075 LEU B CA 1
ATOM 3702 C C . LEU B 1 280 ? -84.785 68.212 7.168 1.00 45.67 1075 LEU B C 1
ATOM 3703 O O . LEU B 1 280 ? -85.394 68.923 7.968 1.00 47.26 1075 LEU B O 1
ATOM 3708 N N . ASP B 1 281 ? -84.253 68.690 6.048 1.00 45.26 1076 ASP B N 1
ATOM 3709 C CA . ASP B 1 281 ? -84.298 70.114 5.751 1.00 44.86 1076 ASP B CA 1
ATOM 3710 C C . ASP B 1 281 ? -85.704 70.733 5.695 1.00 46.35 1076 ASP B C 1
ATOM 3711 O O . ASP B 1 281 ? -85.919 71.841 6.178 1.00 49.82 1076 ASP B O 1
ATOM 3716 N N . ALA B 1 282 ? -86.667 70.024 5.124 1.00 45.71 1077 ALA B N 1
ATOM 3717 C CA . ALA B 1 282 ? -88.025 70.547 5.048 1.00 42.59 1077 ALA B CA 1
ATOM 3718 C C . ALA B 1 282 ? -88.590 70.762 6.439 1.00 44.41 1077 ALA B C 1
ATOM 3719 O O . ALA B 1 282 ? -89.240 71.771 6.706 1.00 45.52 1077 ALA B O 1
ATOM 3721 N N . ILE B 1 283 ? -88.348 69.790 7.315 1.00 43.87 1078 ILE B N 1
ATOM 3722 C CA . ILE B 1 283 ? -88.843 69.827 8.682 1.00 40.48 1078 ILE B CA 1
ATOM 3723 C C . ILE B 1 283 ? -88.173 70.942 9.458 1.00 40.49 1078 ILE B C 1
ATOM 3724 O O . ILE B 1 283 ? -88.836 71.693 10.178 1.00 43.00 1078 ILE B O 1
ATOM 3729 N N . TYR B 1 284 ? -86.864 71.076 9.314 1.00 38.52 1079 TYR B N 1
ATOM 3730 C CA . TYR B 1 284 ? -86.201 72.133 10.044 1.00 40.18 1079 TYR B CA 1
ATOM 3731 C C . TYR B 1 284 ? -86.759 73.475 9.614 1.00 41.06 1079 TYR B C 1
ATOM 3732 O O . TYR B 1 284 ? -87.091 74.305 10.456 1.00 41.40 1079 TYR B O 1
ATOM 3741 N N . ARG B 1 285 ? -86.873 73.681 8.304 1.00 43.37 1080 ARG B N 1
ATOM 3742 C CA . ARG B 1 285 ? -87.411 74.938 7.781 1.00 46.64 1080 ARG B CA 1
ATOM 3743 C C . ARG B 1 285 ? -88.815 75.246 8.301 1.00 43.77 1080 ARG B C 1
ATOM 3744 O O . ARG B 1 285 ? -89.127 76.388 8.615 1.00 40.64 1080 ARG B O 1
ATOM 3752 N N . GLU B 1 286 ? -89.657 74.229 8.408 1.00 45.32 1081 GLU B N 1
ATOM 3753 C CA . GLU B 1 286 ? -91.002 74.446 8.910 1.00 48.81 1081 GLU B CA 1
ATOM 3754 C C . GLU B 1 286 ? -90.935 74.918 10.364 1.00 52.64 1081 GLU B C 1
ATOM 3755 O O . GLU B 1 286 ? -91.671 75.825 10.768 1.00 56.17 1081 GLU B O 1
ATOM 3761 N N . LEU B 1 287 ? -90.042 74.323 11.149 1.00 52.65 1082 LEU B N 1
ATOM 3762 C CA . LEU B 1 287 ? -89.899 74.726 12.538 1.00 49.99 1082 LEU B CA 1
ATOM 3763 C C . LEU B 1 287 ? -89.214 76.092 12.646 1.00 49.36 1082 LEU B C 1
ATOM 3764 O O . LEU B 1 287 ? -88.911 76.562 13.740 1.00 50.29 1082 LEU B O 1
ATOM 3769 N N . THR B 1 288 ? -88.981 76.737 11.511 1.00 48.32 1083 THR B N 1
ATOM 3770 C CA . THR B 1 288 ? -88.329 78.039 11.517 1.00 51.32 1083 THR B CA 1
ATOM 3771 C C . THR B 1 288 ? -89.240 79.216 11.126 1.00 52.91 1083 THR B C 1
ATOM 3772 O O . THR B 1 288 ? -89.527 79.479 9.949 1.00 53.74 1083 THR B O 1
ATOM 3776 N N . GLY B 1 300 ? -84.457 78.856 7.308 1.00 54.29 1095 GLY B N 1
ATOM 3777 C CA . GLY B 1 300 ? -83.708 77.888 8.103 1.00 57.07 1095 GLY B CA 1
ATOM 3778 C C . GLY B 1 300 ? -83.064 76.777 7.276 1.00 58.65 1095 GLY B C 1
ATOM 3779 O O . GLY B 1 300 ? -83.535 76.462 6.180 1.00 59.35 1095 GLY B O 1
ATOM 3780 N N . ASN B 1 301 ? -81.991 76.167 7.781 1.00 58.25 1096 ASN B N 1
ATOM 3781 C CA . ASN B 1 301 ? -81.321 75.101 7.026 1.00 57.03 1096 ASN B CA 1
ATOM 3782 C C . ASN B 1 301 ? -80.545 74.035 7.828 1.00 53.08 1096 ASN B C 1
ATOM 3783 O O . ASN B 1 301 ? -79.650 74.348 8.620 1.00 51.40 1096 ASN B O 1
ATOM 3788 N N . ALA B 1 302 ? -80.871 72.767 7.584 1.00 48.98 1097 ALA B N 1
ATOM 3789 C CA . ALA B 1 302 ? -80.235 71.665 8.301 1.00 46.66 1097 ALA B CA 1
ATOM 3790 C C . ALA B 1 302 ? -79.818 70.512 7.406 1.00 45.34 1097 ALA B C 1
ATOM 3791 O O . ALA B 1 302 ? -80.420 70.274 6.365 1.00 47.09 1097 ALA B O 1
ATOM 3793 N N . SER B 1 303 ? -78.800 69.772 7.831 1.00 43.83 1098 SER B N 1
ATOM 3794 C CA . SER B 1 303 ? -78.319 68.645 7.044 1.00 44.02 1098 SER B CA 1
ATOM 3795 C C . SER B 1 303 ? -77.556 67.588 7.854 1.00 45.09 1098 SER B C 1
ATOM 3796 O O . SER B 1 303 ? -77.061 67.852 8.946 1.00 47.64 1098 SER B O 1
ATOM 3799 N N . LEU B 1 304 ? -77.472 66.384 7.302 1.00 43.10 1099 LEU B N 1
ATOM 3800 C CA . LEU B 1 304 ? -76.761 65.284 7.933 1.00 41.30 1099 LEU B CA 1
ATOM 3801 C C . LEU B 1 304 ? -75.590 64.915 7.023 1.00 45.07 1099 LEU B C 1
ATOM 3802 O O . LEU B 1 304 ? -75.707 64.981 5.807 1.00 51.59 1099 LEU B O 1
ATOM 3807 N N . THR B 1 305 ? -74.462 64.526 7.600 1.00 45.96 1100 THR B N 1
ATOM 3808 C CA . THR B 1 305 ? -73.306 64.170 6.797 1.00 45.21 1100 THR B CA 1
ATOM 3809 C C . THR B 1 305 ? -72.573 62.937 7.323 1.00 48.57 1100 THR B C 1
ATOM 3810 O O . THR B 1 305 ? -72.099 62.917 8.459 1.00 47.60 1100 THR B O 1
ATOM 3814 N N . ILE B 1 306 ? -72.490 61.913 6.474 1.00 49.65 1101 ILE B N 1
ATOM 3815 C CA . ILE B 1 306 ? -71.817 60.658 6.791 1.00 45.98 1101 ILE B CA 1
ATOM 3816 C C . ILE B 1 306 ? -70.319 60.891 6.728 1.00 48.20 1101 ILE B C 1
ATOM 3817 O O . ILE B 1 306 ? -69.845 61.574 5.835 1.00 47.64 1101 ILE B O 1
ATOM 3822 N N . GLU B 1 307 ? -69.572 60.342 7.680 1.00 53.50 1102 GLU B N 1
ATOM 3823 C CA . GLU B 1 307 ? -68.123 60.533 7.696 1.00 58.25 1102 GLU B CA 1
ATOM 3824 C C . GLU B 1 307 ? -67.356 59.382 7.055 1.00 59.22 1102 GLU B C 1
ATOM 3825 O O . GLU B 1 307 ? -66.470 59.596 6.222 1.00 60.13 1102 GLU B O 1
ATOM 3831 N N . ASP B 1 308 ? -67.671 58.161 7.458 1.00 60.13 1103 ASP B N 1
ATOM 3832 C CA . ASP B 1 308 ? -67.020 57.016 6.853 1.00 63.09 1103 ASP B CA 1
ATOM 3833 C C . ASP B 1 308 ? -67.998 56.587 5.775 1.00 63.06 1103 ASP B C 1
ATOM 3834 O O . ASP B 1 308 ? -68.934 55.832 6.031 1.00 63.98 1103 ASP B O 1
ATOM 3839 N N . GLU B 1 309 ? -67.782 57.085 4.565 1.00 62.78 1104 GLU B N 1
ATOM 3840 C CA . GLU B 1 309 ? -68.681 56.783 3.469 1.00 62.48 1104 GLU B CA 1
ATOM 3841 C C . GLU B 1 309 ? -68.848 55.307 3.150 1.00 58.81 1104 GLU B C 1
ATOM 3842 O O . GLU B 1 309 ? -69.963 54.870 2.874 1.00 53.57 1104 GLU B O 1
ATOM 3848 N N . ASP B 1 310 ? -67.756 54.540 3.191 1.00 59.44 1105 ASP B N 1
ATOM 3849 C CA . ASP B 1 310 ? -67.829 53.114 2.872 1.00 60.16 1105 ASP B CA 1
ATOM 3850 C C . ASP B 1 310 ? -68.535 52.323 3.956 1.00 59.37 1105 ASP B C 1
ATOM 3851 O O . ASP B 1 310 ? -69.297 51.401 3.681 1.00 54.95 1105 ASP B O 1
ATOM 3856 N N . GLU B 1 311 ? -68.264 52.690 5.198 1.00 61.99 1106 GLU B N 1
ATOM 3857 C CA . GLU B 1 311 ? -68.890 52.045 6.338 1.00 64.53 1106 GLU B CA 1
ATOM 3858 C C . GLU B 1 311 ? -69.380 53.125 7.289 1.00 62.36 1106 GLU B C 1
ATOM 3859 O O . GLU B 1 311 ? -68.779 53.374 8.333 1.00 62.11 1106 GLU B O 1
ATOM 3865 N N . PRO B 1 312 ? -70.490 53.785 6.927 1.00 60.88 1107 PRO B N 1
ATOM 3866 C CA . PRO B 1 312 ? -71.042 54.847 7.767 1.00 59.30 1107 PRO B CA 1
ATOM 3867 C C . PRO B 1 312 ? -71.246 54.441 9.224 1.00 56.75 1107 PRO B C 1
ATOM 3868 O O . PRO B 1 312 ? -70.989 55.229 10.126 1.00 55.81 1107 PRO B O 1
ATOM 3872 N N . PHE B 1 313 ? -71.677 53.211 9.462 1.00 55.74 1108 PHE B N 1
ATOM 3873 C CA . PHE B 1 313 ? -71.898 52.767 10.834 1.00 60.14 1108 PHE B CA 1
ATOM 3874 C C . PHE B 1 313 ? -70.652 52.687 11.712 1.00 60.12 1108 PHE B C 1
ATOM 3875 O O . PHE B 1 313 ? -70.760 52.449 12.912 1.00 63.07 1108 PHE B O 1
ATOM 3883 N N . ASN B 1 314 ? -69.475 52.889 11.127 1.00 60.66 1109 ASN B N 1
ATOM 3884 C CA . ASN B 1 314 ? -68.231 52.826 11.892 1.00 58.24 1109 ASN B CA 1
ATOM 3885 C C . ASN B 1 314 ? -67.640 54.203 12.105 1.00 54.81 1109 ASN B C 1
ATOM 3886 O O . ASN B 1 314 ? -66.432 54.352 12.242 1.00 55.22 1109 ASN B O 1
ATOM 3891 N N . ALA B 1 315 ? -68.497 55.212 12.134 1.00 52.63 1110 ALA B N 1
ATOM 3892 C CA . ALA B 1 315 ? -68.037 56.578 12.353 1.00 54.68 1110 ALA B CA 1
ATOM 3893 C C . ALA B 1 315 ? -69.196 57.517 12.651 1.00 55.49 1110 ALA B C 1
ATOM 3894 O O . ALA B 1 315 ? -70.361 57.109 12.698 1.00 54.18 1110 ALA B O 1
ATOM 3896 N N . GLY B 1 316 ? -68.876 58.786 12.847 1.00 54.05 1111 GLY B N 1
ATOM 3897 C CA . GLY B 1 316 ? -69.927 59.720 13.163 1.00 55.61 1111 GLY B CA 1
ATOM 3898 C C . GLY B 1 316 ? -70.777 60.188 12.003 1.00 55.68 1111 GLY B C 1
ATOM 3899 O O . GLY B 1 316 ? -70.439 60.002 10.830 1.00 55.55 1111 GLY B O 1
ATOM 3900 N N . ILE B 1 317 ? -71.913 60.773 12.371 1.00 55.36 1112 ILE B N 1
ATOM 3901 C CA . ILE B 1 317 ? -72.863 61.372 11.449 1.00 52.89 1112 ILE B CA 1
ATOM 3902 C C . ILE B 1 317 ? -72.895 62.812 11.962 1.00 52.57 1112 ILE B C 1
ATOM 3903 O O . ILE B 1 317 ? -73.349 63.074 13.076 1.00 51.74 1112 ILE B O 1
ATOM 3908 N N . LYS B 1 318 ? -72.383 63.733 11.161 1.00 50.74 1113 LYS B N 1
ATOM 3909 C CA . LYS B 1 318 ? -72.338 65.125 11.546 1.00 51.85 1113 LYS B CA 1
ATOM 3910 C C . LYS B 1 318 ? -73.644 65.843 11.224 1.00 51.73 1113 LYS B C 1
ATOM 3911 O O . LYS B 1 318 ? -73.980 66.035 10.053 1.00 51.64 1113 LYS B O 1
ATOM 3917 N N . TYR B 1 319 ? -74.371 66.237 12.270 1.00 50.71 1114 TYR B N 1
ATOM 3918 C CA . TYR B 1 319 ? -75.630 66.967 12.124 1.00 48.61 1114 TYR B CA 1
ATOM 3919 C C . TYR B 1 319 ? -75.349 68.466 12.115 1.00 48.89 1114 TYR B C 1
ATOM 3920 O O . TYR B 1 319 ? -74.674 68.988 12.999 1.00 48.08 1114 TYR B O 1
ATOM 3929 N N . HIS B 1 320 ? -75.866 69.153 11.105 1.00 51.89 1115 HIS B N 1
ATOM 3930 C CA . HIS B 1 320 ? -75.669 70.589 10.975 1.00 54.36 1115 HIS B CA 1
ATOM 3931 C C . HIS B 1 320 ? -76.989 71.310 10.887 1.00 54.30 1115 HIS B C 1
ATOM 3932 O O . HIS B 1 320 ? -77.849 70.937 10.093 1.00 54.48 1115 HIS B O 1
ATOM 3939 N N . ALA B 1 321 ? -77.149 72.340 11.706 1.00 53.98 1116 ALA B N 1
ATOM 3940 C CA . ALA B 1 321 ? -78.364 73.133 11.681 1.00 53.21 1116 ALA B CA 1
ATOM 3941 C C . ALA B 1 321 ? -77.946 74.588 11.742 1.00 54.97 1116 ALA B C 1
ATOM 3942 O O . ALA B 1 321 ? -77.035 74.953 12.486 1.00 52.49 1116 ALA B O 1
ATOM 3944 N N . THR B 1 322 ? -78.604 75.409 10.935 1.00 55.48 1117 THR B N 1
ATOM 3945 C CA . THR B 1 322 ? -78.310 76.833 10.878 1.00 56.21 1117 THR B CA 1
ATOM 3946 C C . THR B 1 322 ? -79.593 77.626 11.086 1.00 54.87 1117 THR B C 1
ATOM 3947 O O . THR B 1 322 ? -80.382 77.777 10.154 1.00 53.99 1117 THR B O 1
ATOM 3951 N N . PRO B 1 323 ? -79.825 78.144 12.305 1.00 53.67 1118 PRO B N 1
ATOM 3952 C CA . PRO B 1 323 ? -81.064 78.903 12.485 1.00 53.62 1118 PRO B CA 1
ATOM 3953 C C . PRO B 1 323 ? -81.119 79.971 11.409 1.00 57.26 1118 PRO B C 1
ATOM 3954 O O . PRO B 1 323 ? -80.081 80.389 10.899 1.00 56.06 1118 PRO B O 1
ATOM 3958 N N . PRO B 1 324 ? -82.329 80.407 11.033 1.00 61.45 1119 PRO B N 1
ATOM 3959 C CA . PRO B 1 324 ? -82.529 81.423 9.998 1.00 64.52 1119 PRO B CA 1
ATOM 3960 C C . PRO B 1 324 ? -81.542 82.591 9.912 1.00 67.95 1119 PRO B C 1
ATOM 3961 O O . PRO B 1 324 ? -80.424 82.421 9.439 1.00 71.99 1119 PRO B O 1
ATOM 3965 N N . LEU B 1 325 ? -81.945 83.770 10.361 1.00 71.73 1120 LEU B N 1
ATOM 3966 C CA . LEU B 1 325 ? -81.104 84.968 10.264 1.00 75.03 1120 LEU B CA 1
ATOM 3967 C C . LEU B 1 325 ? -79.628 84.869 10.691 1.00 75.58 1120 LEU B C 1
ATOM 3968 O O . LEU B 1 325 ? -78.945 85.890 10.824 1.00 76.09 1120 LEU B O 1
ATOM 3973 N N . LYS B 1 326 ? -79.130 83.659 10.906 1.00 75.65 1121 LYS B N 1
ATOM 3974 C CA . LYS B 1 326 ? -77.747 83.491 11.317 1.00 74.54 1121 LYS B CA 1
ATOM 3975 C C . LYS B 1 326 ? -76.970 82.717 10.284 1.00 77.74 1121 LYS B C 1
ATOM 3976 O O . LYS B 1 326 ? -77.458 82.481 9.179 1.00 76.70 1121 LYS B O 1
ATOM 3982 N N . ARG B 1 327 ? -75.751 82.325 10.640 1.00 82.55 1122 ARG B N 1
ATOM 3983 C CA . ARG B 1 327 ? -74.920 81.572 9.716 1.00 88.63 1122 ARG B CA 1
ATOM 3984 C C . ARG B 1 327 ? -73.737 80.900 10.405 1.00 88.91 1122 ARG B C 1
ATOM 3985 O O . ARG B 1 327 ? -72.669 81.484 10.540 1.00 90.09 1122 ARG B O 1
ATOM 3993 N N . PHE B 1 328 ? -73.961 79.664 10.841 1.00 89.50 1123 PHE B N 1
ATOM 3994 C CA . PHE B 1 328 ? -72.974 78.829 11.521 1.00 90.81 1123 PHE B CA 1
ATOM 3995 C C . PHE B 1 328 ? -73.503 77.421 11.308 1.00 90.01 1123 PHE B C 1
ATOM 3996 O O . PHE B 1 328 ? -74.561 77.257 10.710 1.00 90.14 1123 PHE B O 1
ATOM 4004 N N . LYS B 1 329 ? -72.794 76.402 11.780 1.00 88.81 1124 LYS B N 1
ATOM 4005 C CA . LYS B 1 329 ? -73.281 75.041 11.587 1.00 87.35 1124 LYS B CA 1
ATOM 4006 C C . LYS B 1 329 ? -73.044 74.096 12.756 1.00 88.19 1124 LYS B C 1
ATOM 4007 O O . LYS B 1 329 ? -73.895 73.258 13.054 1.00 90.37 1124 LYS B O 1
ATOM 4013 N N . ASP B 1 330 ? -71.900 74.228 13.419 1.00 88.83 1125 ASP B N 1
ATOM 4014 C CA . ASP B 1 330 ? -71.586 73.369 14.559 1.00 88.50 1125 ASP B CA 1
ATOM 4015 C C . ASP B 1 330 ? -72.538 73.579 15.728 1.00 84.20 1125 ASP B C 1
ATOM 4016 O O . ASP B 1 330 ? -72.665 74.685 16.246 1.00 82.21 1125 ASP B O 1
ATOM 4021 N N . MET B 1 331 ? -73.199 72.507 16.146 1.00 79.35 1126 MET B N 1
ATOM 4022 C CA . MET B 1 331 ? -74.137 72.575 17.257 1.00 78.76 1126 MET B CA 1
ATOM 4023 C C . MET B 1 331 ? -73.562 73.347 18.438 1.00 78.14 1126 MET B C 1
ATOM 4024 O O . MET B 1 331 ? -74.305 73.822 19.296 1.00 77.41 1126 MET B O 1
ATOM 4029 N N . GLU B 1 332 ? -72.236 73.455 18.476 1.00 78.70 1127 GLU B N 1
ATOM 4030 C CA . GLU B 1 332 ? -71.520 74.146 19.552 1.00 79.08 1127 GLU B CA 1
ATOM 4031 C C . GLU B 1 332 ? -71.926 75.609 19.662 1.00 76.06 1127 GLU B C 1
ATOM 4032 O O . GLU B 1 332 ? -71.922 76.195 20.741 1.00 74.71 1127 GLU B O 1
ATOM 4038 N N . TYR B 1 333 ? -72.271 76.196 18.527 1.00 74.03 1128 TYR B N 1
ATOM 4039 C CA . TYR B 1 333 ? -72.635 77.603 18.470 1.00 73.44 1128 TYR B CA 1
ATOM 4040 C C . TYR B 1 333 ? -74.111 77.918 18.751 1.00 66.10 1128 TYR B C 1
ATOM 4041 O O . TYR B 1 333 ? -74.449 79.031 19.141 1.00 67.95 1128 TYR B O 1
ATOM 4050 N N . LEU B 1 334 ? -74.984 76.942 18.563 1.00 57.16 1129 LEU B N 1
ATOM 4051 C CA . LEU B 1 334 ? -76.395 77.157 18.798 1.00 50.30 1129 LEU B CA 1
ATOM 4052 C C . LEU B 1 334 ? -76.675 77.392 20.275 1.00 50.20 1129 LEU B C 1
ATOM 4053 O O . LEU B 1 334 ? -75.982 76.861 21.142 1.00 51.47 1129 LEU B O 1
ATOM 4058 N N . SER B 1 335 ? -77.698 78.192 20.558 1.00 46.74 1130 SER B N 1
ATOM 4059 C CA . SER B 1 335 ? -78.078 78.495 21.930 1.00 44.58 1130 SER B CA 1
ATOM 4060 C C . SER B 1 335 ? -79.047 77.423 22.410 1.00 44.41 1130 SER B C 1
ATOM 4061 O O . SER B 1 335 ? -79.422 76.547 21.642 1.00 46.23 1130 SER B O 1
ATOM 4064 N N . GLY B 1 336 ? -79.467 77.507 23.669 1.00 41.02 1131 GLY B N 1
ATOM 4065 C CA . GLY B 1 336 ? -80.408 76.536 24.204 1.00 40.09 1131 GLY B CA 1
ATOM 4066 C C . GLY B 1 336 ? -81.712 76.402 23.416 1.00 40.86 1131 GLY B C 1
ATOM 4067 O O . GLY B 1 336 ? -82.157 75.297 23.090 1.00 39.78 1131 GLY B O 1
ATOM 4068 N N . GLY B 1 337 ? -82.349 77.524 23.116 1.00 39.15 1132 GLY B N 1
ATOM 4069 C CA . GLY B 1 337 ? -83.578 77.464 22.363 1.00 36.44 1132 GLY B CA 1
ATOM 4070 C C . GLY B 1 337 ? -83.281 77.020 20.945 1.00 39.19 1132 GLY B C 1
ATOM 4071 O O . GLY B 1 337 ? -84.079 76.319 20.333 1.00 42.04 1132 GLY B O 1
ATOM 4072 N N . GLU B 1 338 ? -82.134 77.419 20.406 1.00 39.43 1133 GLU B N 1
ATOM 4073 C CA . GLU B 1 338 ? -81.790 77.032 19.046 1.00 39.80 1133 GLU B CA 1
ATOM 4074 C C . GLU B 1 338 ? -81.502 75.550 18.954 1.00 40.11 1133 GLU B C 1
ATOM 4075 O O . GLU B 1 338 ? -81.904 74.877 18.000 1.00 39.11 1133 GLU B O 1
ATOM 4081 N N . LYS B 1 339 ? -80.814 75.044 19.969 1.00 42.24 1134 LYS B N 1
ATOM 4082 C CA . LYS B 1 339 ? -80.446 73.635 20.034 1.00 40.30 1134 LYS B CA 1
ATOM 4083 C C . LYS B 1 339 ? -81.719 72.816 20.186 1.00 38.45 1134 LYS B C 1
ATOM 4084 O O . LYS B 1 339 ? -81.840 71.742 19.616 1.00 38.46 1134 LYS B O 1
ATOM 4090 N N . THR B 1 340 ? -82.679 73.338 20.939 1.00 37.17 1135 THR B N 1
ATOM 4091 C CA . THR B 1 340 ? -83.931 72.624 21.128 1.00 38.30 1135 THR B CA 1
ATOM 4092 C C . THR B 1 340 ? -84.659 72.443 19.800 1.00 39.97 1135 THR B C 1
ATOM 4093 O O . THR B 1 340 ? -85.064 71.330 19.447 1.00 42.91 1135 THR B O 1
ATOM 4097 N N . VAL B 1 341 ? -84.813 73.531 19.055 1.00 38.28 1136 VAL B N 1
ATOM 4098 C CA . VAL B 1 341 ? -85.501 73.473 17.767 1.00 34.10 1136 VAL B CA 1
ATOM 4099 C C . VAL B 1 341 ? -84.769 72.570 16.787 1.00 34.49 1136 VAL B C 1
ATOM 4100 O O . VAL B 1 341 ? -85.396 71.849 16.022 1.00 31.95 1136 VAL B O 1
ATOM 4104 N N . ALA B 1 342 ? -83.441 72.603 16.804 1.00 34.12 1137 ALA B N 1
ATOM 4105 C CA . ALA B 1 342 ? -82.688 71.753 15.896 1.00 33.60 1137 ALA B CA 1
ATOM 4106 C C . ALA B 1 342 ? -82.961 70.305 16.270 1.00 34.76 1137 ALA B C 1
ATOM 4107 O O . ALA B 1 342 ? -83.137 69.439 15.399 1.00 33.40 1137 ALA B O 1
ATOM 4109 N N . ALA B 1 343 ? -83.026 70.059 17.576 1.00 33.92 1138 ALA B N 1
ATOM 4110 C CA . ALA B 1 343 ? -83.276 68.719 18.099 1.00 36.09 1138 ALA B CA 1
ATOM 4111 C C . ALA B 1 343 ? -84.666 68.202 17.735 1.00 34.39 1138 ALA B C 1
ATOM 4112 O O . ALA B 1 343 ? -84.832 67.061 17.318 1.00 31.24 1138 ALA B O 1
ATOM 4114 N N . LEU B 1 344 ? -85.675 69.035 17.909 1.00 33.82 1139 LEU B N 1
ATOM 4115 C CA . LEU B 1 344 ? -87.008 68.592 17.584 1.00 37.31 1139 LEU B CA 1
ATOM 4116 C C . LEU B 1 344 ? -87.102 68.285 16.089 1.00 38.49 1139 LEU B C 1
ATOM 4117 O O . LEU B 1 344 ? -87.882 67.436 15.676 1.00 40.63 1139 LEU B O 1
ATOM 4122 N N . ALA B 1 345 ? -86.297 68.954 15.274 1.00 40.60 1140 ALA B N 1
ATOM 4123 C CA . ALA B 1 345 ? -86.347 68.712 13.840 1.00 40.08 1140 ALA B CA 1
ATOM 4124 C C . ALA B 1 345 ? -85.747 67.349 13.555 1.00 41.39 1140 ALA B C 1
ATOM 4125 O O . ALA B 1 345 ? -86.354 66.552 12.827 1.00 41.71 1140 ALA B O 1
ATOM 4127 N N . LEU B 1 346 ? -84.569 67.075 14.127 1.00 37.76 1141 LEU B N 1
ATOM 4128 C CA . LEU B 1 346 ? -83.918 65.781 13.929 1.00 36.08 1141 LEU B CA 1
ATOM 4129 C C . LEU B 1 346 ? -84.868 64.696 14.417 1.00 38.89 1141 LEU B C 1
ATOM 4130 O O . LEU B 1 346 ? -85.139 63.722 13.717 1.00 43.33 1141 LEU B O 1
ATOM 4135 N N . LEU B 1 347 ? -85.382 64.877 15.628 1.00 39.54 1142 LEU B N 1
ATOM 4136 C CA . LEU B 1 347 ? -86.294 63.928 16.237 1.00 37.64 1142 LEU B CA 1
ATOM 4137 C C . LEU B 1 347 ? -87.424 63.575 15.287 1.00 40.42 1142 LEU B C 1
ATOM 4138 O O . LEU B 1 347 ? -87.735 62.400 15.094 1.00 43.37 1142 LEU B O 1
ATOM 4143 N N . PHE B 1 348 ? -88.040 64.587 14.682 1.00 42.55 1143 PHE B N 1
ATOM 4144 C CA . PHE B 1 348 ? -89.147 64.348 13.749 1.00 41.88 1143 PHE B CA 1
ATOM 4145 C C . PHE B 1 348 ? -88.660 63.754 12.424 1.00 41.64 1143 PHE B C 1
ATOM 4146 O O . PHE B 1 348 ? -89.331 62.911 11.837 1.00 41.53 1143 PHE B O 1
ATOM 4154 N N . ALA B 1 349 ? -87.503 64.198 11.945 1.00 38.23 1144 ALA B N 1
ATOM 4155 C CA . ALA B 1 349 ? -86.988 63.660 10.698 1.00 38.85 1144 ALA B CA 1
ATOM 4156 C C . ALA B 1 349 ? -86.736 62.157 10.859 1.00 39.16 1144 ALA B C 1
ATOM 4157 O O . ALA B 1 349 ? -87.222 61.351 10.070 1.00 40.54 1144 ALA B O 1
ATOM 4159 N N . ILE B 1 350 ? -85.991 61.776 11.886 1.00 38.02 1145 ILE B N 1
ATOM 4160 C CA . ILE B 1 350 ? -85.708 60.367 12.119 1.00 40.58 1145 ILE B CA 1
ATOM 4161 C C . ILE B 1 350 ? -86.966 59.514 12.240 1.00 42.04 1145 ILE B C 1
ATOM 4162 O O . ILE B 1 350 ? -86.977 58.362 11.840 1.00 44.70 1145 ILE B O 1
ATOM 4167 N N . ASN B 1 351 ? -88.030 60.062 12.802 1.00 43.93 1146 ASN B N 1
ATOM 4168 C CA . ASN B 1 351 ? -89.237 59.270 12.953 1.00 46.16 1146 ASN B CA 1
ATOM 4169 C C . ASN B 1 351 ? -90.048 59.208 11.657 1.00 47.60 1146 ASN B C 1
ATOM 4170 O O . ASN B 1 351 ? -90.952 58.386 11.507 1.00 47.77 1146 ASN B O 1
ATOM 4175 N N . SER B 1 352 ? -89.709 60.053 10.697 1.00 49.78 1147 SER B N 1
ATOM 4176 C CA . SER B 1 352 ? -90.467 60.069 9.461 1.00 51.29 1147 SER B CA 1
ATOM 4177 C C . SER B 1 352 ? -90.321 58.812 8.622 1.00 56.34 1147 SER B C 1
ATOM 4178 O O . SER B 1 352 ? -91.152 58.562 7.757 1.00 58.37 1147 SER B O 1
ATOM 4181 N N . TYR B 1 353 ? -89.278 58.021 8.867 1.00 61.72 1148 TYR B N 1
ATOM 4182 C CA . TYR B 1 353 ? -89.066 56.811 8.079 1.00 65.54 1148 TYR B CA 1
ATOM 4183 C C . TYR B 1 353 ? -90.119 55.749 8.347 1.00 64.06 1148 TYR B C 1
ATOM 4184 O O . TYR B 1 353 ? -90.904 55.418 7.463 1.00 65.49 1148 TYR B O 1
ATOM 4193 N N . GLN B 1 354 ? -90.109 55.196 9.555 1.00 60.94 1149 GLN B N 1
ATOM 4194 C CA . GLN B 1 354 ? -91.099 54.202 9.959 1.00 59.97 1149 GLN B CA 1
ATOM 4195 C C . GLN B 1 354 ? -91.829 54.844 11.132 1.00 56.13 1149 GLN B C 1
ATOM 4196 O O . GLN B 1 354 ? -91.574 54.519 12.288 1.00 56.48 1149 GLN B O 1
ATOM 4202 N N . PRO B 1 355 ? -92.754 55.770 10.837 1.00 53.40 1150 PRO B N 1
ATOM 4203 C CA . PRO B 1 355 ? -93.587 56.545 11.758 1.00 51.53 1150 PRO B CA 1
ATOM 4204 C C . PRO B 1 355 ? -94.197 55.827 12.943 1.00 52.96 1150 PRO B C 1
ATOM 4205 O O . PRO B 1 355 ? -95.029 54.929 12.779 1.00 52.96 1150 PRO B O 1
ATOM 4209 N N . SER B 1 356 ? -93.790 56.230 14.140 1.00 51.91 1151 SER B N 1
ATOM 4210 C CA . SER B 1 356 ? -94.367 55.660 15.340 1.00 51.82 1151 SER B CA 1
ATOM 4211 C C . SER B 1 356 ? -95.793 56.210 15.338 1.00 51.29 1151 SER B C 1
ATOM 4212 O O . SER B 1 356 ? -96.061 57.243 14.713 1.00 52.50 1151 SER B O 1
ATOM 4215 N N . PRO B 1 357 ? -96.734 55.529 16.012 1.00 49.34 1152 PRO B N 1
ATOM 4216 C CA . PRO B 1 357 ? -98.103 56.062 16.006 1.00 46.30 1152 PRO B CA 1
ATOM 4217 C C . PRO B 1 357 ? -98.295 57.255 16.945 1.00 47.85 1152 PRO B C 1
ATOM 4218 O O . PRO B 1 357 ? -99.252 58.014 16.807 1.00 45.15 1152 PRO B O 1
ATOM 4222 N N . PHE B 1 358 ? -97.377 57.433 17.890 1.00 47.48 1153 PHE B N 1
ATOM 4223 C CA . PHE B 1 358 ? -97.494 58.547 18.815 1.00 47.17 1153 PHE B CA 1
ATOM 4224 C C . PHE B 1 358 ? -96.177 58.995 19.430 1.00 46.71 1153 PHE B C 1
ATOM 4225 O O . PHE B 1 358 ? -95.215 58.229 19.485 1.00 51.20 1153 PHE B O 1
ATOM 4233 N N . PHE B 1 359 ? -96.137 60.250 19.864 1.00 43.09 1154 PHE B N 1
ATOM 4234 C CA . PHE B 1 359 ? -94.957 60.818 20.504 1.00 42.31 1154 PHE B CA 1
ATOM 4235 C C . PHE B 1 359 ? -95.365 61.178 21.921 1.00 43.06 1154 PHE B C 1
ATOM 4236 O O . PHE B 1 359 ? -96.519 61.521 22.161 1.00 46.05 1154 PHE B O 1
ATOM 4244 N N . VAL B 1 360 ? -94.429 61.104 22.854 1.00 38.52 1155 VAL B N 1
ATOM 4245 C CA . VAL B 1 360 ? -94.696 61.497 24.224 1.00 40.09 1155 VAL B CA 1
ATOM 4246 C C . VAL B 1 360 ? -93.518 62.387 24.529 1.00 42.72 1155 VAL B C 1
ATOM 4247 O O . VAL B 1 360 ? -92.401 61.919 24.760 1.00 44.35 1155 VAL B O 1
ATOM 4251 N N . LEU B 1 361 ? -93.767 63.686 24.477 1.00 44.87 1156 LEU B N 1
ATOM 4252 C CA . LEU B 1 361 ? -92.724 64.679 24.709 1.00 47.95 1156 LEU B CA 1
ATOM 4253 C C . LEU B 1 361 ? -92.922 65.308 26.078 1.00 49.65 1156 LEU B C 1
ATOM 4254 O O . LEU B 1 361 ? -93.993 65.863 26.342 1.00 48.70 1156 LEU B O 1
ATOM 4259 N N . ASP B 1 362 ? -91.911 65.219 26.949 1.00 51.02 1157 ASP B N 1
ATOM 4260 C CA . ASP B 1 362 ? -92.023 65.826 28.273 1.00 54.27 1157 ASP B CA 1
ATOM 4261 C C . ASP B 1 362 ? -91.828 67.333 28.104 1.00 57.91 1157 ASP B C 1
ATOM 4262 O O . ASP B 1 362 ? -92.465 67.942 27.240 1.00 66.28 1157 ASP B O 1
ATOM 4267 N N . GLU B 1 363 ? -90.956 67.967 28.865 1.00 54.09 1158 GLU B N 1
ATOM 4268 C CA . GLU B 1 363 ? -90.879 69.417 28.706 1.00 51.29 1158 GLU B CA 1
ATOM 4269 C C . GLU B 1 363 ? -90.001 69.904 27.572 1.00 48.08 1158 GLU B C 1
ATOM 4270 O O . GLU B 1 363 ? -89.109 70.714 27.785 1.00 44.73 1158 GLU B O 1
ATOM 4276 N N . VAL B 1 364 ? -90.272 69.437 26.361 1.00 44.89 1159 VAL B N 1
ATOM 4277 C CA . VAL B 1 364 ? -89.449 69.818 25.228 1.00 43.57 1159 VAL B CA 1
ATOM 4278 C C . VAL B 1 364 ? -89.345 71.316 25.002 1.00 45.08 1159 VAL B C 1
ATOM 4279 O O . VAL B 1 364 ? -88.351 71.785 24.447 1.00 47.66 1159 VAL B O 1
ATOM 4283 N N . ASP B 1 365 ? -90.350 72.070 25.447 1.00 44.73 1160 ASP B N 1
ATOM 4284 C CA . ASP B 1 365 ? -90.368 73.528 25.253 1.00 43.57 1160 ASP B CA 1
ATOM 4285 C C . ASP B 1 365 ? -89.715 74.395 26.341 1.00 41.67 1160 ASP B C 1
ATOM 4286 O O . ASP B 1 365 ? -89.740 75.610 26.273 1.00 39.47 1160 ASP B O 1
ATOM 4291 N N . ALA B 1 366 ? -89.111 73.763 27.331 1.00 41.85 1161 ALA B N 1
ATOM 4292 C CA . ALA B 1 366 ? -88.486 74.469 28.432 1.00 39.59 1161 ALA B CA 1
ATOM 4293 C C . ALA B 1 366 ? -87.535 75.604 28.088 1.00 40.47 1161 ALA B C 1
ATOM 4294 O O . ALA B 1 366 ? -87.496 76.601 28.796 1.00 49.41 1161 ALA B O 1
ATOM 4296 N N . ALA B 1 367 ? -86.771 75.469 27.016 1.00 40.68 1162 ALA B N 1
ATOM 4297 C CA . ALA B 1 367 ? -85.799 76.493 26.665 1.00 41.74 1162 ALA B CA 1
ATOM 4298 C C . ALA B 1 367 ? -86.249 77.439 25.577 1.00 45.55 1162 ALA B C 1
ATOM 4299 O O . ALA B 1 367 ? -85.476 78.303 25.146 1.00 47.91 1162 ALA B O 1
ATOM 4301 N N . LEU B 1 368 ? -87.499 77.299 25.154 1.00 43.96 1163 LEU B N 1
ATOM 4302 C CA . LEU B 1 368 ? -88.022 78.103 24.067 1.00 44.15 1163 LEU B CA 1
ATOM 4303 C C . LEU B 1 368 ? -88.624 79.479 24.328 1.00 46.20 1163 LEU B C 1
ATOM 4304 O O . LEU B 1 368 ? -89.131 79.783 25.399 1.00 44.88 1163 LEU B O 1
ATOM 4309 N N . ASP B 1 369 ? -88.532 80.284 23.278 1.00 51.05 1164 ASP B N 1
ATOM 4310 C CA . ASP B 1 369 ? -89.075 81.634 23.145 1.00 54.38 1164 ASP B CA 1
ATOM 4311 C C . ASP B 1 369 ? -90.570 81.450 23.223 1.00 56.67 1164 ASP B C 1
ATOM 4312 O O . ASP B 1 369 ? -91.054 80.328 23.262 1.00 60.10 1164 ASP B O 1
ATOM 4317 N N . ILE B 1 370 ? -91.311 82.547 23.190 1.00 59.45 1165 ILE B N 1
ATOM 4318 C CA . ILE B 1 370 ? -92.758 82.424 23.171 1.00 62.85 1165 ILE B CA 1
ATOM 4319 C C . ILE B 1 370 ? -93.060 82.204 21.693 1.00 61.82 1165 ILE B C 1
ATOM 4320 O O . ILE B 1 370 ? -94.023 81.528 21.323 1.00 64.05 1165 ILE B O 1
ATOM 4325 N N . THR B 1 371 ? -92.203 82.780 20.856 1.00 59.20 1166 THR B N 1
ATOM 4326 C CA . THR B 1 371 ? -92.313 82.665 19.413 1.00 55.55 1166 THR B CA 1
ATOM 4327 C C . THR B 1 371 ? -92.056 81.222 19.018 1.00 56.90 1166 THR B C 1
ATOM 4328 O O . THR B 1 371 ? -92.825 80.635 18.255 1.00 54.54 1166 THR B O 1
ATOM 4332 N N . ASN B 1 372 ? -90.967 80.651 19.538 1.00 56.88 1167 ASN B N 1
ATOM 4333 C CA . ASN B 1 372 ? -90.622 79.261 19.238 1.00 52.17 1167 ASN B CA 1
ATOM 4334 C C . ASN B 1 372 ? -91.641 78.277 19.809 1.00 50.67 1167 ASN B C 1
ATOM 4335 O O . ASN B 1 372 ? -91.981 77.295 19.146 1.00 50.70 1167 ASN B O 1
ATOM 4340 N N . VAL B 1 373 ? -92.144 78.529 21.019 1.00 46.39 1168 VAL B N 1
ATOM 4341 C CA . VAL B 1 373 ? -93.150 77.635 21.571 1.00 41.73 1168 VAL B CA 1
ATOM 4342 C C . VAL B 1 373 ? -94.286 77.610 20.558 1.00 43.51 1168 VAL B C 1
ATOM 4343 O O . VAL B 1 373 ? -94.854 76.565 20.258 1.00 45.00 1168 VAL B O 1
ATOM 4347 N N . GLN B 1 374 ? -94.604 78.772 20.007 1.00 45.01 1169 GLN B N 1
ATOM 4348 C CA . GLN B 1 374 ? -95.661 78.859 19.007 1.00 44.75 1169 GLN B CA 1
ATOM 4349 C C . GLN B 1 374 ? -95.415 78.008 17.758 1.00 41.39 1169 GLN B C 1
ATOM 4350 O O . GLN B 1 374 ? -96.341 77.372 17.244 1.00 39.12 1169 GLN B O 1
ATOM 4356 N N . ARG B 1 375 ? -94.175 77.994 17.275 1.00 38.96 1170 ARG B N 1
ATOM 4357 C CA . ARG B 1 375 ? -93.850 77.230 16.079 1.00 38.89 1170 ARG B CA 1
ATOM 4358 C C . ARG B 1 375 ? -93.965 75.734 16.336 1.00 40.91 1170 ARG B C 1
ATOM 4359 O O . ARG B 1 375 ? -94.454 74.984 15.477 1.00 40.05 1170 ARG B O 1
ATOM 4367 N N . ILE B 1 376 ? -93.503 75.289 17.503 1.00 37.50 1171 ILE B N 1
ATOM 4368 C CA . ILE B 1 376 ? -93.604 73.877 17.814 1.00 38.67 1171 ILE B CA 1
ATOM 4369 C C . ILE B 1 376 ? -95.083 73.514 17.910 1.00 41.34 1171 ILE B C 1
ATOM 4370 O O . ILE B 1 376 ? -95.531 72.537 17.300 1.00 44.51 1171 ILE B O 1
ATOM 4375 N N . ALA B 1 377 ? -95.848 74.312 18.650 1.00 41.73 1172 ALA B N 1
ATOM 4376 C CA . ALA B 1 377 ? -97.286 74.065 18.793 1.00 41.58 1172 ALA B CA 1
ATOM 4377 C C . ALA B 1 377 ? -97.957 74.044 17.414 1.00 39.88 1172 ALA B C 1
ATOM 4378 O O . ALA B 1 377 ? -98.799 73.188 17.129 1.00 36.13 1172 ALA B O 1
ATOM 4380 N N . ALA B 1 378 ? -97.572 74.992 16.564 1.00 39.73 1173 ALA B N 1
ATOM 4381 C CA . ALA B 1 378 ? -98.103 75.076 15.206 1.00 38.92 1173 ALA B CA 1
ATOM 4382 C C . ALA B 1 378 ? -97.805 73.773 14.472 1.00 40.80 1173 ALA B C 1
ATOM 4383 O O . ALA B 1 378 ? -98.691 73.164 13.889 1.00 42.20 1173 ALA B O 1
ATOM 4385 N N . TYR B 1 379 ? -96.542 73.352 14.510 1.00 44.57 1174 TYR B N 1
ATOM 4386 C CA . TYR B 1 379 ? -96.121 72.131 13.843 1.00 43.80 1174 TYR B CA 1
ATOM 4387 C C . TYR B 1 379 ? -96.918 70.930 14.328 1.00 46.90 1174 TYR B C 1
ATOM 4388 O O . TYR B 1 379 ? -97.429 70.147 13.516 1.00 47.95 1174 TYR B O 1
ATOM 4397 N N . ILE B 1 380 ? -96.997 70.772 15.648 1.00 45.01 1175 ILE B N 1
ATOM 4398 C CA . ILE B 1 380 ? -97.733 69.661 16.230 1.00 46.83 1175 ILE B CA 1
ATOM 4399 C C . ILE B 1 380 ? -99.174 69.671 15.738 1.00 48.93 1175 ILE B C 1
ATOM 4400 O O . ILE B 1 380 ? -99.687 68.673 15.236 1.00 49.37 1175 ILE B O 1
ATOM 4405 N N . ARG B 1 381 ? -99.830 70.811 15.870 1.00 52.77 1176 ARG B N 1
ATOM 4406 C CA . ARG B 1 381 ? -101.213 70.914 15.435 1.00 56.95 1176 ARG B CA 1
ATOM 4407 C C . ARG B 1 381 ? -101.349 70.601 13.941 1.00 55.72 1176 ARG B C 1
ATOM 4408 O O . ARG B 1 381 ? -102.200 69.815 13.532 1.00 57.87 1176 ARG B O 1
ATOM 4416 N N . ARG B 1 382 ? -100.483 71.203 13.139 1.00 54.40 1177 ARG B N 1
ATOM 4417 C CA . ARG B 1 382 ? -100.483 71.017 11.698 1.00 56.46 1177 ARG B CA 1
ATOM 4418 C C . ARG B 1 382 ? -100.259 69.574 11.231 1.00 59.16 1177 ARG B C 1
ATOM 4419 O O . ARG B 1 382 ? -100.728 69.184 10.159 1.00 60.02 1177 ARG B O 1
ATOM 4427 N N . HIS B 1 383 ? -99.555 68.774 12.028 1.00 59.41 1178 HIS B N 1
ATOM 4428 C CA . HIS B 1 383 ? -99.269 67.396 11.636 1.00 56.45 1178 HIS B CA 1
ATOM 4429 C C . HIS B 1 383 ? -100.033 66.325 12.402 1.00 58.04 1178 HIS B C 1
ATOM 4430 O O . HIS B 1 383 ? -100.080 65.169 11.967 1.00 55.88 1178 HIS B O 1
ATOM 4437 N N . ARG B 1 384 ? -100.624 66.689 13.538 1.00 57.88 1179 ARG B N 1
ATOM 4438 C CA . ARG B 1 384 ? -101.348 65.699 14.320 1.00 60.38 1179 ARG B CA 1
ATOM 4439 C C . ARG B 1 384 ? -102.511 65.174 13.495 1.00 61.73 1179 ARG B C 1
ATOM 4440 O O . ARG B 1 384 ? -103.076 65.901 12.679 1.00 64.93 1179 ARG B O 1
ATOM 4448 N N . ASN B 1 385 ? -102.841 63.902 13.679 1.00 62.09 1180 ASN B N 1
ATOM 4449 C CA . ASN B 1 385 ? -103.954 63.285 12.964 1.00 60.93 1180 ASN B CA 1
ATOM 4450 C C . ASN B 1 385 ? -104.163 61.881 13.532 1.00 60.73 1180 ASN B C 1
ATOM 4451 O O . ASN B 1 385 ? -103.382 61.426 14.371 1.00 60.44 1180 ASN B O 1
ATOM 4456 N N . PRO B 1 386 ? -105.219 61.180 13.097 1.00 60.44 1181 PRO B N 1
ATOM 4457 C CA . PRO B 1 386 ? -105.495 59.831 13.602 1.00 59.63 1181 PRO B CA 1
ATOM 4458 C C . PRO B 1 386 ? -104.326 58.846 13.578 1.00 60.62 1181 PRO B C 1
ATOM 4459 O O . PRO B 1 386 ? -104.296 57.913 14.381 1.00 59.75 1181 PRO B O 1
ATOM 4463 N N . ASP B 1 387 ? -103.372 59.045 12.667 1.00 60.78 1182 ASP B N 1
ATOM 4464 C CA . ASP B 1 387 ? -102.211 58.155 12.578 1.00 61.18 1182 ASP B CA 1
ATOM 4465 C C . ASP B 1 387 ? -101.007 58.647 13.369 1.00 60.22 1182 ASP B C 1
ATOM 4466 O O . ASP B 1 387 ? -100.141 57.852 13.735 1.00 65.36 1182 ASP B O 1
ATOM 4471 N N . LEU B 1 388 ? -100.945 59.952 13.626 1.00 57.23 1183 LEU B N 1
ATOM 4472 C CA . LEU B 1 388 ? -99.843 60.534 14.390 1.00 51.92 1183 LEU B CA 1
ATOM 4473 C C . LEU B 1 388 ? -100.414 61.334 15.558 1.00 51.36 1183 LEU B C 1
ATOM 4474 O O . LEU B 1 388 ? -100.887 62.452 15.391 1.00 50.36 1183 LEU B O 1
ATOM 4479 N N . GLN B 1 389 ? -100.347 60.742 16.740 1.00 50.18 1184 GLN B N 1
ATOM 4480 C CA . GLN B 1 389 ? -100.857 61.343 17.959 1.00 49.70 1184 GLN B CA 1
ATOM 4481 C C . GLN B 1 389 ? -99.716 61.957 18.793 1.00 48.08 1184 GLN B C 1
ATOM 4482 O O . GLN B 1 389 ? -98.656 61.358 18.951 1.00 50.89 1184 GLN B O 1
ATOM 4488 N N . PHE B 1 390 ? -99.925 63.162 19.311 1.00 46.07 1185 PHE B N 1
ATOM 4489 C CA . PHE B 1 390 ? -98.909 63.824 20.132 1.00 42.81 1185 PHE B CA 1
ATOM 4490 C C . PHE B 1 390 ? -99.353 63.981 21.592 1.00 43.56 1185 PHE B C 1
ATOM 4491 O O . PHE B 1 390 ? -100.353 64.644 21.865 1.00 44.99 1185 PHE B O 1
ATOM 4499 N N . ILE B 1 391 ? -98.623 63.382 22.526 1.00 37.44 1186 ILE B N 1
ATOM 4500 C CA . ILE B 1 391 ? -98.940 63.538 23.933 1.00 35.93 1186 ILE B CA 1
ATOM 4501 C C . ILE B 1 391 ? -97.811 64.413 24.462 1.00 38.40 1186 ILE B C 1
ATOM 4502 O O . ILE B 1 391 ? -96.653 63.990 24.489 1.00 40.63 1186 ILE B O 1
ATOM 4507 N N . VAL B 1 392 ? -98.144 65.639 24.860 1.00 37.73 1187 VAL B N 1
ATOM 4508 C CA . VAL B 1 392 ? -97.140 66.595 25.341 1.00 40.37 1187 VAL B CA 1
ATOM 4509 C C . VAL B 1 392 ? -97.318 67.042 26.781 1.00 42.95 1187 VAL B C 1
ATOM 4510 O O . VAL B 1 392 ? -98.437 67.299 27.233 1.00 45.32 1187 VAL B O 1
ATOM 4514 N N . ILE B 1 393 ? -96.208 67.147 27.501 1.00 43.68 1188 ILE B N 1
ATOM 4515 C CA . ILE B 1 393 ? -96.253 67.603 28.888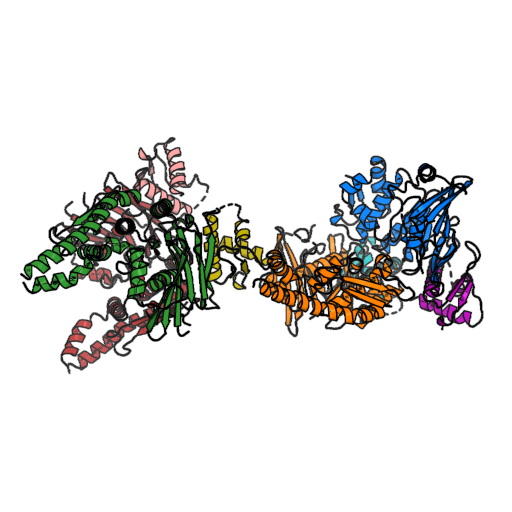 1.00 45.63 1188 ILE B CA 1
ATOM 4516 C C . ILE B 1 393 ? -95.641 68.985 28.865 1.00 46.60 1188 ILE B C 1
ATOM 4517 O O . ILE B 1 393 ? -94.450 69.120 28.611 1.00 47.30 1188 ILE B O 1
ATOM 4522 N N . SER B 1 394 ? -96.444 70.013 29.114 1.00 45.04 1189 SER B N 1
ATOM 4523 C CA . SER B 1 394 ? -95.919 71.369 29.091 1.00 43.88 1189 SER B CA 1
ATOM 4524 C C . SER B 1 394 ? -96.437 72.195 30.229 1.00 42.93 1189 SER B C 1
ATOM 4525 O O . SER B 1 394 ? -97.543 71.979 30.706 1.00 44.15 1189 SER B O 1
ATOM 4528 N N . LEU B 1 395 ? -95.629 73.140 30.680 1.00 44.77 1190 LEU B N 1
ATOM 4529 C CA . LEU B 1 395 ? -96.069 74.024 31.750 1.00 46.91 1190 LEU B CA 1
ATOM 4530 C C . LEU B 1 395 ? -96.570 75.326 31.129 1.00 50.92 1190 LEU B C 1
ATOM 4531 O O . LEU B 1 395 ? -97.196 76.141 31.808 1.00 54.22 1190 LEU B O 1
ATOM 4536 N N . LYS B 1 396 ? -96.303 75.490 29.832 1.00 52.39 1191 LYS B N 1
ATOM 4537 C CA . LYS B 1 396 ? -96.647 76.692 29.075 1.00 52.83 1191 LYS B CA 1
ATOM 4538 C C . LYS B 1 396 ? -98.017 76.725 28.390 1.00 53.65 1191 LYS B C 1
ATOM 4539 O O . LYS B 1 396 ? -98.351 75.852 27.585 1.00 53.97 1191 LYS B O 1
ATOM 4545 N N . ASN B 1 397 ? -98.807 77.749 28.714 1.00 55.66 1192 ASN B N 1
ATOM 4546 C CA . ASN B 1 397 ? -100.137 77.923 28.131 1.00 53.91 1192 ASN B CA 1
ATOM 4547 C C . ASN B 1 397 ? -100.014 77.991 26.630 1.00 51.58 1192 ASN B C 1
ATOM 4548 O O . ASN B 1 397 ? -100.811 77.402 25.914 1.00 50.25 1192 ASN B O 1
ATOM 4553 N N . THR B 1 398 ? -99.004 78.727 26.171 1.00 51.09 1193 THR B N 1
ATOM 4554 C CA . THR B 1 398 ? -98.730 78.894 24.748 1.00 50.34 1193 THR B CA 1
ATOM 4555 C C . THR B 1 398 ? -98.764 77.544 24.054 1.00 50.85 1193 THR B C 1
ATOM 4556 O O . THR B 1 398 ? -99.212 77.436 22.917 1.00 54.92 1193 THR B O 1
ATOM 4560 N N . MET B 1 399 ? -98.282 76.521 24.756 1.00 51.11 1194 MET B N 1
ATOM 4561 C CA . MET B 1 399 ? -98.249 75.155 24.252 1.00 50.41 1194 MET B CA 1
ATOM 4562 C C . MET B 1 399 ? -99.595 74.448 24.378 1.00 49.52 1194 MET B C 1
ATOM 4563 O O . MET B 1 399 ? -100.222 74.118 23.375 1.00 47.64 1194 MET B O 1
ATOM 4568 N N . PHE B 1 400 ? -100.064 74.232 25.601 1.00 48.31 1195 PHE B N 1
ATOM 4569 C CA . PHE B 1 400 ? -101.303 73.499 25.734 1.00 50.30 1195 PHE B CA 1
ATOM 4570 C C . PHE B 1 400 ? -102.604 74.174 25.323 1.00 53.29 1195 PHE B C 1
ATOM 4571 O O . PHE B 1 400 ? -103.631 73.514 25.224 1.00 55.65 1195 PHE B O 1
ATOM 4579 N N . GLU B 1 401 ? -102.576 75.475 25.063 1.00 57.01 1196 GLU B N 1
ATOM 4580 C CA . GLU B 1 401 ? -103.782 76.168 24.620 1.00 57.31 1196 GLU B CA 1
ATOM 4581 C C . GLU B 1 401 ? -104.252 75.519 23.336 1.00 58.33 1196 GLU B C 1
ATOM 4582 O O . GLU B 1 401 ? -105.434 75.268 23.158 1.00 62.89 1196 GLU B O 1
ATOM 4588 N N . LYS B 1 402 ? -103.313 75.261 22.433 1.00 58.37 1197 LYS B N 1
ATOM 4589 C CA . LYS B 1 402 ? -103.643 74.701 21.130 1.00 61.45 1197 LYS B CA 1
ATOM 4590 C C . LYS B 1 402 ? -103.927 73.204 21.053 1.00 61.74 1197 LYS B C 1
ATOM 4591 O O . LYS B 1 402 ? -104.038 72.644 19.959 1.00 64.41 1197 LYS B O 1
ATOM 4597 N N . SER B 1 403 ? -104.070 72.566 22.211 1.00 61.31 1198 SER B N 1
ATOM 4598 C CA . SER B 1 403 ? -104.337 71.137 22.280 1.00 59.28 1198 SER B CA 1
ATOM 4599 C C . SER B 1 403 ? -105.764 70.801 21.889 1.00 58.70 1198 SER B C 1
ATOM 4600 O O . SER B 1 403 ? -106.618 71.680 21.807 1.00 59.95 1198 SER B O 1
ATOM 4603 N N . ASP B 1 404 ? -106.006 69.517 21.639 1.00 56.16 1199 ASP B N 1
ATOM 4604 C CA . ASP B 1 404 ? -107.332 69.025 21.301 1.00 51.32 1199 ASP B CA 1
ATOM 4605 C C . ASP B 1 404 ? -108.006 68.706 22.618 1.00 50.48 1199 ASP B C 1
ATOM 4606 O O . ASP B 1 404 ? -109.200 68.895 22.776 1.00 53.65 1199 ASP B O 1
ATOM 4611 N N . ALA B 1 405 ? -107.224 68.214 23.568 1.00 49.60 1200 ALA B N 1
ATOM 4612 C CA . ALA B 1 405 ? -107.742 67.867 24.881 1.00 48.51 1200 ALA B CA 1
ATOM 4613 C C . ALA B 1 405 ? -106.642 68.048 25.930 1.00 49.52 1200 ALA B C 1
ATOM 4614 O O . ALA B 1 405 ? -105.464 68.225 25.586 1.00 50.15 1200 ALA B O 1
ATOM 4616 N N . LEU B 1 406 ? -107.018 68.018 27.204 1.00 46.12 1201 LEU B N 1
ATOM 4617 C CA . LEU B 1 406 ? -106.039 68.184 28.266 1.00 48.04 1201 LEU B CA 1
ATOM 4618 C C . LEU B 1 406 ? -106.171 67.124 29.345 1.00 50.27 1201 LEU B C 1
ATOM 4619 O O . LEU B 1 406 ? -107.279 66.723 29.708 1.00 54.05 1201 LEU B O 1
ATOM 4624 N N . VAL B 1 407 ? -105.039 66.659 29.857 1.00 48.45 1202 VAL B N 1
ATOM 4625 C CA . VAL B 1 407 ? -105.064 65.687 30.941 1.00 47.38 1202 VAL B CA 1
ATOM 4626 C C . VAL B 1 407 ? -104.445 66.444 32.109 1.00 49.81 1202 VAL B C 1
ATOM 4627 O O . VAL B 1 407 ? -103.223 66.612 32.187 1.00 52.27 1202 VAL B O 1
ATOM 4631 N N . GLY B 1 408 ? -105.299 66.929 33.000 1.00 48.18 1203 GLY B N 1
ATOM 4632 C CA . GLY B 1 408 ? -104.811 67.687 34.132 1.00 47.90 1203 GLY B CA 1
ATOM 4633 C C . GLY B 1 408 ? -104.422 66.801 35.281 1.00 47.85 1203 GLY B C 1
ATOM 4634 O O . GLY B 1 408 ? -105.190 65.926 35.679 1.00 51.23 1203 GLY B O 1
ATOM 4635 N N . VAL B 1 409 ? -103.230 67.024 35.818 1.00 46.38 1204 VAL B N 1
ATOM 4636 C CA . VAL B 1 409 ? -102.750 66.218 36.930 1.00 44.67 1204 VAL B CA 1
ATOM 4637 C C . VAL B 1 409 ? -102.634 67.112 38.147 1.00 48.57 1204 VAL B C 1
ATOM 4638 O O . VAL B 1 409 ? -102.101 68.222 38.061 1.00 45.82 1204 VAL B O 1
ATOM 4642 N N . TYR B 1 410 ? -103.143 66.630 39.277 1.00 50.07 1205 TYR B N 1
ATOM 4643 C CA . TYR B 1 410 ? -103.068 67.392 40.514 1.00 51.83 1205 TYR B CA 1
ATOM 4644 C C . TYR B 1 410 ? -102.828 66.460 41.681 1.00 51.80 1205 TYR B C 1
ATOM 4645 O O . TYR B 1 410 ? -103.062 65.262 41.577 1.00 50.89 1205 TYR B O 1
ATOM 4654 N N . ARG B 1 411 ? -102.329 67.006 42.781 1.00 55.09 1206 ARG B N 1
ATOM 4655 C CA . ARG B 1 411 ? -102.084 66.201 43.966 1.00 62.20 1206 ARG B CA 1
ATOM 4656 C C . ARG B 1 411 ? -103.285 66.311 44.898 1.00 66.53 1206 ARG B C 1
ATOM 4657 O O . ARG B 1 411 ? -104.069 67.257 44.816 1.00 69.51 1206 ARG B O 1
ATOM 4665 N N . GLN B 1 412 ? -103.432 65.322 45.766 1.00 69.13 1207 GLN B N 1
ATOM 4666 C CA . GLN B 1 412 ? -104.509 65.278 46.741 1.00 70.26 1207 GLN B CA 1
ATOM 4667 C C . GLN B 1 412 ? -103.750 64.873 48.002 1.00 71.84 1207 GLN B C 1
ATOM 4668 O O . GLN B 1 412 ? -103.758 63.714 48.413 1.00 71.01 1207 GLN B O 1
ATOM 4674 N N . GLN B 1 413 ? -103.071 65.858 48.581 1.00 73.60 1208 GLN B N 1
ATOM 4675 C CA . GLN B 1 413 ? -102.232 65.693 49.763 1.00 78.82 1208 GLN B CA 1
ATOM 4676 C C . GLN B 1 413 ? -102.686 64.770 50.890 1.00 79.26 1208 GLN B C 1
ATOM 4677 O O . GLN B 1 413 ? -101.863 64.042 51.452 1.00 79.75 1208 GLN B O 1
ATOM 4683 N N . GLN B 1 414 ? -103.970 64.795 51.237 1.00 80.85 1209 GLN B N 1
ATOM 4684 C CA . GLN B 1 414 ? -104.467 63.926 52.310 1.00 82.72 1209 GLN B CA 1
ATOM 4685 C C . GLN B 1 414 ? -104.197 62.491 51.893 1.00 80.77 1209 GLN B C 1
ATOM 4686 O O . GLN B 1 414 ? -103.521 61.731 52.582 1.00 81.27 1209 GLN B O 1
ATOM 4692 N N . GLU B 1 415 ? -104.724 62.152 50.729 1.00 79.16 1210 GLU B N 1
ATOM 4693 C CA . GLU B 1 415 ? -104.603 60.831 50.151 1.00 77.19 1210 GLU B CA 1
ATOM 4694 C C . GLU B 1 415 ? -103.201 60.528 49.603 1.00 75.15 1210 GLU B C 1
ATOM 4695 O O . GLU B 1 415 ? -102.922 59.391 49.217 1.00 75.64 1210 GLU B O 1
ATOM 4701 N N . ASN B 1 416 ? -102.326 61.538 49.595 1.00 71.77 1211 ASN B N 1
ATOM 4702 C CA . ASN B 1 416 ? -100.956 61.417 49.077 1.00 67.11 1211 ASN B CA 1
ATOM 4703 C C . ASN B 1 416 ? -100.909 60.642 47.762 1.00 65.43 1211 ASN B C 1
ATOM 4704 O O . ASN B 1 416 ? -100.296 59.583 47.669 1.00 65.53 1211 ASN B O 1
ATOM 4709 N N . SER B 1 417 ? -101.551 61.190 46.738 1.00 62.87 1212 SER B N 1
ATOM 4710 C CA . SER B 1 417 ? -101.609 60.541 45.440 1.00 60.34 1212 SER B CA 1
ATOM 4711 C C . SER B 1 417 ? -101.873 61.549 44.331 1.00 59.45 1212 SER B C 1
ATOM 4712 O O . SER B 1 417 ? -102.389 62.628 44.573 1.00 61.82 1212 SER B O 1
ATOM 4715 N N . SER B 1 418 ? -101.497 61.209 43.111 1.00 56.75 1213 SER B N 1
ATOM 4716 C CA . SER B 1 418 ? -101.763 62.107 42.009 1.00 57.34 1213 SER B CA 1
ATOM 4717 C C . SER B 1 418 ? -103.168 61.747 41.565 1.00 55.64 1213 SER B C 1
ATOM 4718 O O . SER B 1 418 ? -103.637 60.645 41.833 1.00 54.57 1213 SER B O 1
ATOM 4721 N N . LYS B 1 419 ? -103.843 62.678 40.905 1.00 54.97 1214 LYS B N 1
ATOM 4722 C CA . LYS B 1 419 ? -105.203 62.441 40.442 1.00 55.06 1214 LYS B CA 1
ATOM 4723 C C . LYS B 1 419 ? -105.353 62.998 39.049 1.00 53.58 1214 LYS B C 1
ATOM 4724 O O . LYS B 1 419 ? -104.568 63.841 38.626 1.00 55.73 1214 LYS B O 1
ATOM 4730 N N . ILE B 1 420 ? -106.390 62.561 38.352 1.00 51.76 1215 ILE B N 1
ATOM 4731 C CA . ILE B 1 420 ? -106.603 62.999 36.987 1.00 54.23 1215 ILE B CA 1
ATOM 4732 C C . ILE B 1 420 ? -108.001 63.527 36.719 1.00 56.69 1215 ILE B C 1
ATOM 4733 O O . ILE B 1 420 ? -108.972 63.041 37.287 1.00 60.68 1215 ILE B O 1
ATOM 4738 N N . ILE B 1 421 ? -108.090 64.548 35.876 1.00 56.77 1216 ILE B N 1
ATOM 4739 C CA . ILE B 1 421 ? -109.372 65.085 35.439 1.00 59.44 1216 ILE B CA 1
ATOM 4740 C C . ILE B 1 421 ? -109.083 65.438 33.985 1.00 60.89 1216 ILE B C 1
ATOM 4741 O O . ILE B 1 421 ? -107.959 65.805 33.649 1.00 61.74 1216 ILE B O 1
ATOM 4746 N N . THR B 1 422 ? -110.072 65.292 33.117 1.00 61.15 1217 THR B N 1
ATOM 4747 C CA . THR B 1 422 ? -109.866 65.579 31.715 1.00 62.16 1217 THR B CA 1
ATOM 4748 C C . THR B 1 422 ? -110.779 66.678 31.233 1.00 62.46 1217 THR B C 1
ATOM 4749 O O . THR B 1 422 ? -111.827 66.925 31.822 1.00 62.92 1217 THR B O 1
ATOM 4753 N N . LEU B 1 423 ? -110.371 67.322 30.144 1.00 62.94 1218 LEU B N 1
ATOM 4754 C CA . LEU B 1 423 ? -111.113 68.425 29.552 1.00 60.53 1218 LEU B CA 1
ATOM 4755 C C . LEU B 1 423 ? -110.916 68.393 28.039 1.00 59.84 1218 LEU B C 1
ATOM 4756 O O . LEU B 1 423 ? -109.805 68.193 27.556 1.00 61.21 1218 LEU B O 1
ATOM 4761 N N . ASP B 1 424 ? -111.995 68.597 27.297 1.00 59.72 1219 ASP B N 1
ATOM 4762 C CA . ASP B 1 424 ? -111.928 68.606 25.847 1.00 60.07 1219 ASP B CA 1
ATOM 4763 C C . ASP B 1 424 ? -111.934 70.045 25.346 1.00 60.88 1219 ASP B C 1
ATOM 4764 O O . ASP B 1 424 ? -112.952 70.723 25.448 1.00 64.14 1219 ASP B O 1
ATOM 4769 N N . LEU B 1 425 ? -110.813 70.505 24.792 1.00 61.56 1220 LEU B N 1
ATOM 4770 C CA . LEU B 1 425 ? -110.699 71.878 24.283 1.00 60.92 1220 LEU B CA 1
ATOM 4771 C C . LEU B 1 425 ? -111.155 72.080 22.846 1.00 62.38 1220 LEU B C 1
ATOM 4772 O O . LEU B 1 425 ? -111.087 73.199 22.341 1.00 61.25 1220 LEU B O 1
ATOM 4777 N N . SER B 1 426 ? -111.606 71.019 22.178 1.00 65.60 1221 SER B N 1
ATOM 4778 C CA . SER B 1 426 ? -112.037 71.147 20.780 1.00 70.70 1221 SER B CA 1
ATOM 4779 C C . SER B 1 426 ? -113.353 71.922 20.650 1.00 73.35 1221 SER B C 1
ATOM 4780 O O . SER B 1 426 ? -113.773 72.302 19.547 1.00 72.54 1221 SER B O 1
ATOM 4783 N N . ASN B 1 427 ? -113.979 72.169 21.797 1.00 76.25 1222 ASN B N 1
ATOM 4784 C CA . ASN B 1 427 ? -115.245 72.890 21.878 1.00 76.14 1222 ASN B CA 1
ATOM 4785 C C . ASN B 1 427 ? -115.059 74.413 22.026 1.00 73.13 1222 ASN B C 1
ATOM 4786 O O . ASN B 1 427 ? -115.774 75.187 21.397 1.00 74.07 1222 ASN B O 1
ATOM 4791 N N . TYR B 1 428 ? -114.102 74.832 22.853 1.00 68.13 1223 TYR B N 1
ATOM 4792 C CA . TYR B 1 428 ? -113.834 76.249 23.090 1.00 62.54 1223 TYR B CA 1
ATOM 4793 C C . TYR B 1 428 ? -113.088 76.935 21.950 1.00 61.44 1223 TYR B C 1
ATOM 4794 O O . TYR B 1 428 ? -113.099 76.468 20.818 1.00 59.58 1223 TYR B O 1
ATOM 4803 N N . GLY C 1 2 ? -59.259 3.656 16.985 1.00 63.64 2 GLY C N 1
ATOM 4804 C CA . GLY C 1 2 ? -59.926 4.826 16.341 1.00 67.04 2 GLY C CA 1
ATOM 4805 C C . GLY C 1 2 ? -61.200 5.174 17.076 1.00 67.37 2 GLY C C 1
ATOM 4806 O O . GLY C 1 2 ? -61.730 4.331 17.791 1.00 72.64 2 GLY C O 1
ATOM 4807 N N . ARG C 1 3 ? -61.704 6.392 16.903 1.00 66.29 3 ARG C N 1
ATOM 4808 C CA . ARG C 1 3 ? -62.919 6.827 17.594 1.00 65.07 3 ARG C CA 1
ATOM 4809 C C . ARG C 1 3 ? -64.010 7.294 16.669 1.00 61.31 3 ARG C C 1
ATOM 4810 O O . ARG C 1 3 ? -63.759 7.668 15.532 1.00 61.55 3 ARG C O 1
ATOM 4818 N N . LEU C 1 4 ? -65.235 7.274 17.172 1.00 59.21 4 LEU C N 1
ATOM 4819 C CA . LEU C 1 4 ? -66.363 7.735 16.388 1.00 56.13 4 LEU C CA 1
ATOM 4820 C C . LEU C 1 4 ? -66.468 9.219 16.726 1.00 55.08 4 LEU C C 1
ATOM 4821 O O . LEU C 1 4 ? -67.003 9.582 17.771 1.00 55.10 4 LEU C O 1
ATOM 4826 N N . VAL C 1 5 ? -65.933 10.066 15.845 1.00 53.46 5 VAL C N 1
ATOM 4827 C CA . VAL C 1 5 ? -65.931 11.523 16.029 1.00 50.08 5 VAL C CA 1
ATOM 4828 C C . VAL C 1 5 ? -67.288 12.212 15.889 1.00 46.96 5 VAL C C 1
ATOM 4829 O O . VAL C 1 5 ? -67.589 13.147 16.629 1.00 44.61 5 VAL C O 1
ATOM 4833 N N . GLY C 1 6 ? -68.088 11.761 14.927 1.00 44.70 6 GLY C N 1
ATOM 4834 C CA . GLY C 1 6 ? -69.398 12.349 14.715 1.00 40.81 6 GLY C CA 1
ATOM 4835 C C . GLY C 1 6 ? -70.211 11.605 13.667 1.00 41.91 6 GLY C C 1
ATOM 4836 O O . GLY C 1 6 ? -69.749 10.648 13.057 1.00 42.72 6 GLY C O 1
ATOM 4837 N N . LEU C 1 7 ? -71.438 12.049 13.456 1.00 42.58 7 LEU C N 1
ATOM 4838 C CA . LEU C 1 7 ? -72.313 11.427 12.484 1.00 44.02 7 LEU C CA 1
ATOM 4839 C C . LEU C 1 7 ? -73.039 12.528 11.747 1.00 45.21 7 LEU C C 1
ATOM 4840 O O . LEU C 1 7 ? -73.076 13.671 12.202 1.00 48.31 7 LEU C O 1
ATOM 4845 N N . GLU C 1 8 ? -73.617 12.180 10.608 1.00 45.42 8 GLU C N 1
ATOM 4846 C CA . GLU C 1 8 ? -74.404 13.121 9.839 1.00 45.41 8 GLU C CA 1
ATOM 4847 C C . GLU C 1 8 ? -75.554 12.312 9.263 1.00 46.41 8 GLU C C 1
ATOM 4848 O O . GLU C 1 8 ? -75.344 11.349 8.533 1.00 45.93 8 GLU C O 1
ATOM 4854 N N . LEU C 1 9 ? -76.771 12.685 9.619 1.00 46.24 9 LEU C N 1
ATOM 4855 C CA . LEU C 1 9 ? -77.921 11.960 9.146 1.00 48.85 9 LEU C CA 1
ATOM 4856 C C . LEU C 1 9 ? -78.711 12.832 8.187 1.00 53.52 9 LEU C C 1
ATOM 4857 O O . LEU C 1 9 ? -78.774 14.049 8.355 1.00 57.16 9 LEU C O 1
ATOM 4862 N N . SER C 1 10 ? -79.315 12.205 7.184 1.00 53.96 10 SER C N 1
ATOM 4863 C CA . SER C 1 10 ? -80.146 12.913 6.224 1.00 54.09 10 SER C CA 1
ATOM 4864 C C . SER C 1 10 ? -81.456 12.137 6.070 1.00 53.89 10 SER C C 1
ATOM 4865 O O . SER C 1 10 ? -81.497 11.061 5.471 1.00 51.71 10 SER C O 1
ATOM 4868 N N . ASN C 1 11 ? -82.526 12.690 6.624 1.00 53.34 11 ASN C N 1
ATOM 4869 C CA . ASN C 1 11 ? -83.827 12.042 6.581 1.00 54.34 11 ASN C CA 1
ATOM 4870 C C . ASN C 1 11 ? -83.722 10.598 7.033 1.00 51.84 11 ASN C C 1
ATOM 4871 O O . ASN C 1 11 ? -84.331 9.727 6.414 1.00 47.66 11 ASN C O 1
ATOM 4876 N N . PHE C 1 12 ? -82.977 10.340 8.115 1.00 53.52 12 PHE C N 1
ATOM 4877 C CA . PHE C 1 12 ? -82.814 8.967 8.582 1.00 52.15 12 PHE C CA 1
ATOM 4878 C C . PHE C 1 12 ? -84.044 8.294 9.153 1.00 53.94 12 PHE C C 1
ATOM 4879 O O . PHE C 1 12 ? -84.490 7.272 8.620 1.00 60.11 12 PHE C O 1
ATOM 4887 N N . LYS C 1 13 ? -84.587 8.785 10.250 1.00 49.54 13 LYS C N 1
ATOM 4888 C CA . LYS C 1 13 ? -85.800 8.128 10.721 1.00 54.75 13 LYS C CA 1
ATOM 4889 C C . LYS C 1 13 ? -86.719 9.204 11.209 1.00 56.66 13 LYS C C 1
ATOM 4890 O O . LYS C 1 13 ? -87.664 9.557 10.535 1.00 61.66 13 LYS C O 1
ATOM 4896 N N . SER C 1 14 ? -86.427 9.738 12.381 1.00 57.28 14 SER C N 1
ATOM 4897 C CA . SER C 1 14 ? -87.220 10.807 12.924 1.00 54.70 14 SER C CA 1
ATOM 4898 C C . SER C 1 14 ? -86.351 12.056 12.784 1.00 54.97 14 SER C C 1
ATOM 4899 O O . SER C 1 14 ? -86.713 13.134 13.254 1.00 55.21 14 SER C O 1
ATOM 4902 N N . TYR C 1 15 ? -85.197 11.902 12.140 1.00 52.27 15 TYR C N 1
ATOM 4903 C CA . TYR C 1 15 ? -84.295 13.025 11.941 1.00 53.57 15 TYR C CA 1
ATOM 4904 C C . TYR C 1 15 ? -84.398 13.663 10.550 1.00 58.28 15 TYR C C 1
ATOM 4905 O O . TYR C 1 15 ? -83.473 13.597 9.728 1.00 55.94 15 TYR C O 1
ATOM 4914 N N . ARG C 1 16 ? -85.545 14.296 10.320 1.00 61.24 16 ARG C N 1
ATOM 4915 C CA . ARG C 1 16 ? -85.869 14.988 9.079 1.00 60.54 16 ARG C CA 1
ATOM 4916 C C . ARG C 1 16 ? -84.775 15.988 8.692 1.00 58.68 16 ARG C C 1
ATOM 4917 O O . ARG C 1 16 ? -84.259 16.708 9.548 1.00 58.86 16 ARG C O 1
ATOM 4925 N N . GLY C 1 17 ? -84.425 16.025 7.407 1.00 54.81 17 GLY C N 1
ATOM 4926 C CA . GLY C 1 17 ? -83.393 16.942 6.951 1.00 51.73 17 GLY C CA 1
ATOM 4927 C C . GLY C 1 17 ? -81.965 16.496 7.228 1.00 50.51 17 GLY C C 1
ATOM 4928 O O . GLY C 1 17 ? -81.655 15.309 7.163 1.00 54.94 17 GLY C O 1
ATOM 4929 N N . VAL C 1 18 ? -81.079 17.441 7.518 1.00 47.41 18 VAL C N 1
ATOM 4930 C CA . VAL C 1 18 ? -79.697 17.090 7.813 1.00 47.28 18 VAL C CA 1
ATOM 4931 C C . VAL C 1 18 ? -79.381 17.353 9.283 1.00 47.17 18 VAL C C 1
ATOM 4932 O O . VAL C 1 18 ? -79.615 18.441 9.803 1.00 45.60 18 VAL C O 1
ATOM 4936 N N . THR C 1 19 ? -78.853 16.338 9.951 1.00 46.91 19 THR C N 1
ATOM 4937 C CA . THR C 1 19 ? -78.524 16.464 11.355 1.00 46.51 19 THR C CA 1
ATOM 4938 C C . THR C 1 19 ? -77.063 16.136 11.570 1.00 46.31 19 THR C C 1
ATOM 4939 O O . THR C 1 19 ? -76.540 15.178 11.008 1.00 47.02 19 THR C O 1
ATOM 4943 N N . LYS C 1 20 ? -76.401 16.932 12.389 1.00 45.03 20 LYS C N 1
ATOM 4944 C CA . LYS C 1 20 ? -75.005 16.681 12.666 1.00 46.39 20 LYS C CA 1
ATOM 4945 C C . LYS C 1 20 ? -74.863 16.392 14.141 1.00 46.51 20 LYS C C 1
ATOM 4946 O O . LYS C 1 20 ? -75.370 17.141 14.969 1.00 45.90 20 LYS C O 1
ATOM 4952 N N . VAL C 1 21 ? -74.176 15.303 14.466 1.00 45.78 21 VAL C N 1
ATOM 4953 C CA . VAL C 1 21 ? -73.956 14.939 15.852 1.00 46.53 21 VAL C CA 1
ATOM 4954 C C . VAL C 1 21 ? -72.460 14.889 16.080 1.00 45.64 21 VAL C C 1
ATOM 4955 O O . VAL C 1 21 ? -71.771 14.108 15.445 1.00 47.27 21 VAL C O 1
ATOM 4959 N N . GLY C 1 22 ? -71.954 15.730 16.975 1.00 46.68 22 GLY C N 1
ATOM 4960 C CA . GLY C 1 22 ? -70.525 15.744 17.258 1.00 46.73 22 GLY C CA 1
ATOM 4961 C C . GLY C 1 22 ? -70.239 15.169 18.632 1.00 48.67 22 GLY C C 1
ATOM 4962 O O . GLY C 1 22 ? -70.802 15.611 19.629 1.00 52.84 22 GLY C O 1
ATOM 4963 N N . PHE C 1 23 ? -69.373 14.174 18.710 1.00 48.63 23 PHE C N 1
ATOM 4964 C CA . PHE C 1 23 ? -69.088 13.586 20.006 1.00 50.77 23 PHE C CA 1
ATOM 4965 C C . PHE C 1 23 ? -67.897 14.283 20.658 1.00 51.97 23 PHE C C 1
ATOM 4966 O O . PHE C 1 23 ? -67.549 14.016 21.811 1.00 52.83 23 PHE C O 1
ATOM 4974 N N . GLY C 1 24 ? -67.279 15.194 19.919 1.00 52.55 24 GLY C N 1
ATOM 4975 C CA . GLY C 1 24 ? -66.135 15.890 20.468 1.00 54.30 24 GLY C CA 1
ATOM 4976 C C . GLY C 1 24 ? -65.120 14.863 20.907 1.00 56.83 24 GLY C C 1
ATOM 4977 O O . GLY C 1 24 ? -65.049 13.782 20.320 1.00 60.51 24 GLY C O 1
ATOM 4978 N N . GLU C 1 25 ? -64.345 15.170 21.940 1.00 57.74 25 GLU C N 1
ATOM 4979 C CA . GLU C 1 25 ? -63.337 14.227 22.403 1.00 59.72 25 GLU C CA 1
ATOM 4980 C C . GLU C 1 25 ? -63.818 13.357 23.550 1.00 57.12 25 GLU C C 1
ATOM 4981 O O . GLU C 1 25 ? -63.019 12.764 24.272 1.00 57.72 25 GLU C O 1
ATOM 4987 N N . SER C 1 26 ? -65.132 13.278 23.709 1.00 54.47 26 SER C N 1
ATOM 4988 C CA . SER C 1 26 ? -65.715 12.471 24.768 1.00 53.51 26 SER C CA 1
ATOM 4989 C C . SER C 1 26 ? -65.486 10.988 24.524 1.00 54.10 26 SER C C 1
ATOM 4990 O O . SER C 1 26 ? -65.639 10.494 23.408 1.00 57.55 26 SER C O 1
ATOM 4993 N N . ASN C 1 27 ? -65.114 10.282 25.577 1.00 52.93 27 ASN C N 1
ATOM 4994 C CA . ASN C 1 27 ? -64.900 8.854 25.488 1.00 51.48 27 ASN C CA 1
ATOM 4995 C C . ASN C 1 27 ? -65.987 8.157 26.299 1.00 50.25 27 ASN C C 1
ATOM 4996 O O . ASN C 1 27 ? -65.989 6.941 26.480 1.00 50.18 27 ASN C O 1
ATOM 5001 N N . PHE C 1 28 ? -66.919 8.974 26.774 1.00 47.35 28 PHE C N 1
ATOM 5002 C CA . PHE C 1 28 ? -68.073 8.526 27.538 1.00 43.94 28 PHE C CA 1
ATOM 5003 C C . PHE C 1 28 ? -69.155 9.546 27.229 1.00 41.24 28 PHE C C 1
ATOM 5004 O O . PHE C 1 28 ? -69.253 10.562 27.886 1.00 47.18 28 PHE C O 1
ATOM 5012 N N . THR C 1 29 ? -69.954 9.268 26.212 1.00 36.88 29 THR C N 1
ATOM 5013 C CA . THR C 1 29 ? -71.011 10.152 25.787 1.00 33.25 29 THR C CA 1
ATOM 5014 C C . THR C 1 29 ? -72.349 9.488 26.085 1.00 38.08 29 THR C C 1
ATOM 5015 O O . THR C 1 29 ? -72.553 8.319 25.757 1.00 41.68 29 THR C O 1
ATOM 5019 N N . SER C 1 30 ? -73.258 10.218 26.721 1.00 36.80 30 SER C N 1
ATOM 5020 C CA . SER C 1 30 ? -74.567 9.670 27.010 1.00 35.46 30 SER C CA 1
ATOM 5021 C C . SER C 1 30 ? -75.542 10.377 26.108 1.00 36.97 30 SER C C 1
ATOM 5022 O O . SER C 1 30 ? -75.476 11.594 25.963 1.00 40.73 30 SER C O 1
ATOM 5025 N N . ILE C 1 31 ? -76.431 9.625 25.481 1.00 36.09 31 ILE C N 1
ATOM 5026 C CA . ILE C 1 31 ? -77.430 10.222 24.610 1.00 35.79 31 ILE C CA 1
ATOM 5027 C C . ILE C 1 31 ? -78.640 10.209 25.516 1.00 37.40 31 ILE C C 1
ATOM 5028 O O . ILE C 1 31 ? -79.081 9.140 25.938 1.00 38.07 31 ILE C O 1
ATOM 5033 N N . ILE C 1 32 ? -79.150 11.396 25.849 1.00 37.91 32 ILE C N 1
ATOM 5034 C CA . ILE C 1 32 ? -80.298 11.514 26.752 1.00 36.23 32 ILE C CA 1
ATOM 5035 C C . ILE C 1 32 ? -81.415 12.348 26.148 1.00 37.88 32 ILE C C 1
ATOM 5036 O O . ILE C 1 32 ? -81.185 13.157 25.236 1.00 39.01 32 ILE C O 1
ATOM 5041 N N . GLY C 1 33 ? -82.622 12.151 26.675 1.00 36.54 33 GLY C N 1
ATOM 5042 C CA . GLY C 1 33 ? -83.780 12.876 26.187 1.00 33.04 33 GLY C CA 1
ATOM 5043 C C . GLY C 1 33 ? -85.044 12.156 26.608 1.00 34.81 33 GLY C C 1
ATOM 5044 O O . GLY C 1 33 ? -84.987 11.003 27.025 1.00 35.50 33 GLY C O 1
ATOM 5045 N N . PRO C 1 34 ? -86.212 12.802 26.513 1.00 35.83 34 PRO C N 1
ATOM 5046 C CA . PRO C 1 34 ? -87.464 12.152 26.910 1.00 33.54 34 PRO C CA 1
ATOM 5047 C C . PRO C 1 34 ? -87.836 10.942 26.060 1.00 34.58 34 PRO C C 1
ATOM 5048 O O . PRO C 1 34 ? -87.181 10.635 25.066 1.00 33.55 34 PRO C O 1
ATOM 5052 N N . ASN C 1 35 ? -88.903 10.261 26.461 1.00 34.82 35 ASN C N 1
ATOM 5053 C CA . ASN C 1 35 ? -89.382 9.094 25.736 1.00 35.97 35 ASN C CA 1
ATOM 5054 C C . ASN C 1 35 ? -89.845 9.538 24.346 1.00 39.64 35 ASN C C 1
ATOM 5055 O O . ASN C 1 35 ? -90.385 10.634 24.174 1.00 44.95 35 ASN C O 1
ATOM 5060 N N . GLY C 1 36 ? -89.599 8.701 23.347 1.00 42.51 36 GLY C N 1
ATOM 5061 C CA . GLY C 1 36 ? -90.015 9.016 21.990 1.00 41.23 36 GLY C CA 1
ATOM 5062 C C . GLY C 1 36 ? -89.289 10.149 21.292 1.00 40.11 36 GLY C C 1
ATOM 5063 O O . GLY C 1 36 ? -89.615 10.466 20.152 1.00 42.08 36 GLY C O 1
ATOM 5064 N N . SER C 1 37 ? -88.305 10.753 21.947 1.00 36.32 37 SER C N 1
ATOM 5065 C CA . SER C 1 37 ? -87.591 11.854 21.333 1.00 38.13 37 SER C CA 1
ATOM 5066 C C . SER C 1 37 ? -86.754 11.422 20.117 1.00 39.28 37 SER C C 1
ATOM 5067 O O . SER C 1 37 ? -86.599 12.193 19.165 1.00 42.01 37 SER C O 1
ATOM 5070 N N . GLY C 1 38 ? -86.213 10.205 20.143 1.00 36.85 38 GLY C N 1
ATOM 5071 C CA . GLY C 1 38 ? -85.429 9.720 19.018 1.00 36.18 38 GLY C CA 1
ATOM 5072 C C . GLY C 1 38 ? -84.033 9.210 19.328 1.00 39.99 38 GLY C C 1
ATOM 5073 O O . GLY C 1 38 ? -83.170 9.146 18.441 1.00 40.26 38 GLY C O 1
ATOM 5074 N N . LYS C 1 39 ? -83.797 8.825 20.576 1.00 40.34 39 LYS C N 1
ATOM 5075 C CA . LYS C 1 39 ? -82.474 8.347 20.966 1.00 40.13 39 LYS C CA 1
ATOM 5076 C C . LYS C 1 39 ? -82.133 6.996 20.328 1.00 40.44 39 LYS C C 1
ATOM 5077 O O . LYS C 1 39 ? -81.048 6.825 19.760 1.00 38.75 39 LYS C O 1
ATOM 5083 N N . SER C 1 40 ? -83.054 6.040 20.418 1.00 38.40 40 SER C N 1
ATOM 5084 C CA . SER C 1 40 ? -82.827 4.731 19.829 1.00 35.81 40 SER C CA 1
ATOM 5085 C C . SER C 1 40 ? -82.650 4.882 18.310 1.00 39.27 40 SER C C 1
ATOM 5086 O O . SER C 1 40 ? -81.837 4.181 17.703 1.00 40.71 40 SER C O 1
ATOM 5089 N N . ASN C 1 41 ? -83.397 5.798 17.691 1.00 39.81 41 ASN C N 1
ATOM 5090 C CA . ASN C 1 41 ? -83.262 5.999 16.256 1.00 37.67 41 ASN C CA 1
ATOM 5091 C C . ASN C 1 41 ? -81.825 6.385 15.975 1.00 38.79 41 ASN C C 1
ATOM 5092 O O . ASN C 1 41 ? -81.263 6.013 14.952 1.00 41.08 41 ASN C O 1
ATOM 5097 N N . MET C 1 42 ? -81.216 7.101 16.910 1.00 38.61 42 MET C N 1
ATOM 5098 C CA . MET C 1 42 ? -79.839 7.522 16.753 1.00 37.97 42 MET C CA 1
ATOM 5099 C C . MET C 1 42 ? -78.902 6.345 16.731 1.00 39.46 42 MET C C 1
ATOM 5100 O O . MET C 1 42 ? -77.908 6.351 16.009 1.00 40.89 42 MET C O 1
ATOM 5105 N N . MET C 1 43 ? -79.194 5.336 17.542 1.00 40.26 43 MET C N 1
ATOM 5106 C CA . MET C 1 43 ? -78.344 4.158 17.556 1.00 41.44 43 MET C CA 1
ATOM 5107 C C . MET C 1 43 ? -78.599 3.428 16.237 1.00 43.45 43 MET C C 1
ATOM 5108 O O . MET C 1 43 ? -77.676 2.905 15.601 1.00 41.65 43 MET C O 1
ATOM 5113 N N . ASP C 1 44 ? -79.863 3.405 15.829 1.00 41.39 44 ASP C N 1
ATOM 5114 C CA . ASP C 1 44 ? -80.243 2.762 14.588 1.00 41.80 44 ASP C CA 1
ATOM 5115 C C . ASP C 1 44 ? -79.405 3.306 13.437 1.00 42.91 44 ASP C C 1
ATOM 5116 O O . ASP C 1 44 ? -79.099 2.596 12.485 1.00 45.90 44 ASP C O 1
ATOM 5121 N N . ALA C 1 45 ? -79.022 4.573 13.537 1.00 43.65 45 ALA C N 1
ATOM 5122 C CA . ALA C 1 45 ? -78.208 5.211 12.510 1.00 39.33 45 ALA C CA 1
ATOM 5123 C C . ALA C 1 45 ? -76.794 4.661 12.572 1.00 38.43 45 ALA C C 1
ATOM 5124 O O . ALA C 1 45 ? -76.202 4.336 11.557 1.00 39.31 45 ALA C O 1
ATOM 5126 N N . ILE C 1 46 ? -76.245 4.558 13.774 1.00 39.27 46 ILE C N 1
ATOM 5127 C CA . ILE C 1 46 ? -74.891 4.055 13.921 1.00 37.33 46 ILE C CA 1
ATOM 5128 C C . ILE C 1 46 ? -74.800 2.627 13.430 1.00 38.33 46 ILE C C 1
ATOM 5129 O O . ILE C 1 46 ? -73.877 2.290 12.713 1.00 41.22 46 ILE C O 1
ATOM 5134 N N . SER C 1 47 ? -75.759 1.784 13.800 1.00 40.93 47 SER C N 1
ATOM 5135 C CA . SER C 1 47 ? -75.708 0.393 13.373 1.00 42.37 47 SER C CA 1
ATOM 5136 C C . SER C 1 47 ? -75.858 0.334 11.864 1.00 44.27 47 SER C C 1
ATOM 5137 O O . SER C 1 47 ? -75.247 -0.512 11.204 1.00 46.42 47 SER C O 1
ATOM 5140 N N . PHE C 1 48 ? -76.659 1.245 11.321 1.00 43.58 48 PHE C N 1
ATOM 5141 C CA . PHE C 1 48 ? -76.880 1.314 9.882 1.00 43.11 48 PHE C CA 1
ATOM 5142 C C . PHE C 1 48 ? -75.580 1.609 9.111 1.00 43.55 48 PHE C C 1
ATOM 5143 O O . PHE C 1 48 ? -75.218 0.838 8.235 1.00 41.49 48 PHE C O 1
ATOM 5151 N N . VAL C 1 49 ? -74.878 2.699 9.428 1.00 42.19 49 VAL C N 1
ATOM 5152 C CA . VAL C 1 49 ? -73.645 3.004 8.713 1.00 47.22 49 VAL C CA 1
ATOM 5153 C C . VAL C 1 49 ? -72.641 1.879 8.777 1.00 48.95 49 VAL C C 1
ATOM 5154 O O . VAL C 1 49 ? -71.848 1.706 7.851 1.00 52.64 49 VAL C O 1
ATOM 5158 N N . LEU C 1 50 ? -72.648 1.126 9.870 1.00 47.68 50 LEU C N 1
ATOM 5159 C CA . LEU C 1 50 ? -71.693 0.037 10.005 1.00 48.43 50 LEU C CA 1
ATOM 5160 C C . LEU C 1 50 ? -72.156 -1.221 9.279 1.00 49.57 50 LEU C C 1
ATOM 5161 O O . LEU C 1 50 ? -71.452 -2.220 9.252 1.00 46.72 50 LEU C O 1
ATOM 5166 N N . GLY C 1 51 ? -73.353 -1.147 8.698 1.00 54.00 51 GLY C N 1
ATOM 5167 C CA . GLY C 1 51 ? -73.920 -2.241 7.928 1.00 57.06 51 GLY C CA 1
ATOM 5168 C C . GLY C 1 51 ? -74.368 -3.446 8.714 1.00 59.93 51 GLY C C 1
ATOM 5169 O O . GLY C 1 51 ? -73.885 -4.546 8.486 1.00 63.93 51 GLY C O 1
ATOM 5170 N N . VAL C 1 52 ? -75.315 -3.252 9.619 1.00 64.13 52 VAL C N 1
ATOM 5171 C CA . VAL C 1 52 ? -75.807 -4.339 10.453 1.00 67.79 52 VAL C CA 1
ATOM 5172 C C . VAL C 1 52 ? -77.214 -4.777 10.063 1.00 72.79 52 VAL C C 1
ATOM 5173 O O . VAL C 1 52 ? -77.999 -3.975 9.556 1.00 71.81 52 VAL C O 1
ATOM 5177 N N . ARG C 1 53 ? -77.518 -6.056 10.280 1.00 79.75 53 ARG C N 1
ATOM 5178 C CA . ARG C 1 53 ? -78.850 -6.591 9.984 1.00 88.76 53 ARG C CA 1
ATOM 5179 C C . ARG C 1 53 ? -79.551 -6.945 11.313 1.00 91.48 53 ARG C C 1
ATOM 5180 O O . ARG C 1 53 ? -79.402 -8.063 11.837 1.00 89.87 53 ARG C O 1
ATOM 5188 N N . SER C 1 54 ? -80.300 -5.969 11.842 1.00 93.70 54 SER C N 1
ATOM 5189 C CA . SER C 1 54 ? -81.050 -6.076 13.107 1.00 95.08 54 SER C CA 1
ATOM 5190 C C . SER C 1 54 ? -80.626 -7.230 14.023 1.00 95.58 54 SER C C 1
ATOM 5191 O O . SER C 1 54 ? -81.456 -7.822 14.722 1.00 96.53 54 SER C O 1
ATOM 5194 N N . LEU C 1 62 ? -85.955 -2.206 4.696 1.00 93.36 62 LEU C N 1
ATOM 5195 C CA . LEU C 1 62 ? -85.068 -1.091 5.025 1.00 94.88 62 LEU C CA 1
ATOM 5196 C C . LEU C 1 62 ? -85.537 0.232 4.416 1.00 95.25 62 LEU C C 1
ATOM 5197 O O . LEU C 1 62 ? -84.830 1.237 4.492 1.00 96.46 62 LEU C O 1
ATOM 5202 N N . LYS C 1 63 ? -86.711 0.232 3.791 1.00 95.36 63 LYS C N 1
ATOM 5203 C CA . LYS C 1 63 ? -87.237 1.462 3.201 1.00 93.76 63 LYS C CA 1
ATOM 5204 C C . LYS C 1 63 ? -88.007 2.185 4.301 1.00 91.75 63 LYS C C 1
ATOM 5205 O O . LYS C 1 63 ? -88.299 3.383 4.197 1.00 90.07 63 LYS C O 1
ATOM 5211 N N . ASP C 1 64 ? -88.316 1.433 5.359 1.00 89.98 64 ASP C N 1
ATOM 5212 C CA . ASP C 1 64 ? -89.054 1.955 6.501 1.00 88.09 64 ASP C CA 1
ATOM 5213 C C . ASP C 1 64 ? -88.207 2.856 7.379 1.00 84.13 64 ASP C C 1
ATOM 5214 O O . ASP C 1 64 ? -88.693 3.384 8.381 1.00 84.38 64 ASP C O 1
ATOM 5219 N N . LEU C 1 65 ? -86.933 3.003 7.005 1.00 79.62 65 LEU C N 1
ATOM 5220 C CA . LEU C 1 65 ? -86.020 3.920 7.682 1.00 74.08 65 LEU C CA 1
ATOM 5221 C C . LEU C 1 65 ? -86.474 5.150 6.886 1.00 75.38 65 LEU C C 1
ATOM 5222 O O . LEU C 1 65 ? -87.676 5.382 6.819 1.00 81.51 65 LEU C O 1
ATOM 5227 N N . ILE C 1 66 ? -85.598 5.928 6.260 1.00 73.00 66 ILE C N 1
ATOM 5228 C CA . ILE C 1 66 ? -86.094 7.075 5.461 1.00 69.48 66 ILE C CA 1
ATOM 5229 C C . ILE C 1 66 ? -87.229 7.885 6.127 1.00 68.45 66 ILE C C 1
ATOM 5230 O O . ILE C 1 66 ? -88.362 7.415 6.214 1.00 67.38 66 ILE C O 1
ATOM 5235 N N . TYR C 1 67 ? -86.943 9.110 6.552 1.00 68.12 67 TYR C N 1
ATOM 5236 C CA . TYR C 1 67 ? -87.952 9.960 7.196 1.00 69.77 67 TYR C CA 1
ATOM 5237 C C . TYR C 1 67 ? -89.372 9.960 6.582 1.00 69.75 67 TYR C C 1
ATOM 5238 O O . TYR C 1 67 ? -89.541 9.767 5.385 1.00 69.36 67 TYR C O 1
ATOM 5247 N N . ARG C 1 68 ? -90.389 10.201 7.409 1.00 72.96 68 ARG C N 1
ATOM 5248 C CA . ARG C 1 68 ? -91.785 10.236 6.935 1.00 76.30 68 ARG C CA 1
ATOM 5249 C C . ARG C 1 68 ? -92.662 11.399 7.445 1.00 76.63 68 ARG C C 1
ATOM 5250 O O . ARG C 1 68 ? -92.173 12.343 8.076 1.00 76.30 68 ARG C O 1
ATOM 5258 N N . GLY C 1 69 ? -93.966 11.316 7.170 1.00 75.51 69 GLY C N 1
ATOM 5259 C CA . GLY C 1 69 ? -94.870 12.371 7.605 1.00 74.92 69 GLY C CA 1
ATOM 5260 C C . GLY C 1 69 ? -96.341 12.144 7.310 1.00 73.89 69 GLY C C 1
ATOM 5261 O O . GLY C 1 69 ? -97.190 12.918 7.768 1.00 72.68 69 GLY C O 1
ATOM 5262 N N . PRO C 1 89 ? -89.465 12.632 0.464 1.00 75.85 89 PRO C N 1
ATOM 5263 C CA . PRO C 1 89 ? -88.133 12.106 0.810 1.00 76.72 89 PRO C CA 1
ATOM 5264 C C . PRO C 1 89 ? -87.945 10.722 0.178 1.00 77.88 89 PRO C C 1
ATOM 5265 O O . PRO C 1 89 ? -88.562 9.747 0.614 1.00 80.00 89 PRO C O 1
ATOM 5269 N N . GLN C 1 90 ? -87.095 10.630 -0.841 1.00 77.47 90 GLN C N 1
ATOM 5270 C CA . GLN C 1 90 ? -86.899 9.353 -1.531 1.00 76.32 90 GLN C CA 1
ATOM 5271 C C . GLN C 1 90 ? -85.686 8.529 -1.117 1.00 72.82 90 GLN C C 1
ATOM 5272 O O . GLN C 1 90 ? -85.622 7.329 -1.391 1.00 69.73 90 GLN C O 1
ATOM 5278 N N . SER C 1 91 ? -84.726 9.168 -0.463 1.00 69.12 91 SER C N 1
ATOM 5279 C CA . SER C 1 91 ? -83.539 8.460 -0.018 1.00 67.36 91 SER C CA 1
ATOM 5280 C C . SER C 1 91 ? -83.025 9.012 1.306 1.00 65.77 91 SER C C 1
ATOM 5281 O O . SER C 1 91 ? -83.277 10.170 1.658 1.00 68.05 91 SER C O 1
ATOM 5284 N N . ALA C 1 92 ? -82.306 8.172 2.040 1.00 61.18 92 ALA C N 1
ATOM 5285 C CA . ALA C 1 92 ? -81.763 8.561 3.329 1.00 55.73 92 ALA C CA 1
ATOM 5286 C C . ALA C 1 92 ? -80.340 8.085 3.373 1.00 51.98 92 ALA C C 1
ATOM 5287 O O . ALA C 1 92 ? -79.999 7.110 2.721 1.00 53.39 92 ALA C O 1
ATOM 5289 N N . TYR C 1 93 ? -79.503 8.772 4.132 1.00 49.01 93 TYR C N 1
ATOM 5290 C CA . TYR C 1 93 ? -78.116 8.368 4.236 1.00 46.13 93 TYR C CA 1
ATOM 5291 C C . TYR C 1 93 ? -77.600 8.723 5.608 1.00 46.30 93 TYR C C 1
ATOM 5292 O O . TYR C 1 93 ? -78.159 9.588 6.275 1.00 49.24 93 TYR C O 1
ATOM 5301 N N . VAL C 1 94 ? -76.535 8.052 6.026 1.00 43.46 94 VAL C N 1
ATOM 5302 C CA . VAL C 1 94 ? -75.912 8.318 7.313 1.00 41.35 94 VAL C CA 1
ATOM 5303 C C . VAL C 1 94 ? -74.412 8.342 7.069 1.00 44.51 94 VAL C C 1
ATOM 5304 O O . VAL C 1 94 ? -73.908 7.556 6.269 1.00 42.73 94 VAL C O 1
ATOM 5308 N N . LYS C 1 95 ? -73.701 9.253 7.727 1.00 46.11 95 LYS C N 1
ATOM 5309 C CA . LYS C 1 95 ? -72.250 9.314 7.575 1.00 50.44 95 LYS C CA 1
ATOM 5310 C C . LYS C 1 95 ? -71.649 9.187 8.962 1.00 52.16 95 LYS C C 1
ATOM 5311 O O . LYS C 1 95 ? -72.198 9.695 9.936 1.00 54.53 95 LYS C O 1
ATOM 5317 N N . ALA C 1 96 ? -70.510 8.521 9.050 1.00 50.99 96 ALA C N 1
ATOM 5318 C CA . ALA C 1 96 ? -69.837 8.363 10.318 1.00 48.26 96 ALA C CA 1
ATOM 5319 C C . ALA C 1 96 ? -68.437 8.893 10.072 1.00 48.16 96 ALA C C 1
ATOM 5320 O O . ALA C 1 96 ? -67.867 8.659 9.017 1.00 45.81 96 ALA C O 1
ATOM 5322 N N . PHE C 1 97 ? -67.896 9.633 11.029 1.00 50.49 97 PHE C N 1
ATOM 5323 C CA . PHE C 1 97 ? -66.556 10.171 10.886 1.00 51.58 97 PHE C CA 1
ATOM 5324 C C . PHE C 1 97 ? -65.636 9.455 11.846 1.00 54.47 97 PHE C C 1
ATOM 5325 O O . PHE C 1 97 ? -65.501 9.829 13.015 1.00 54.45 97 PHE C O 1
ATOM 5333 N N . TYR C 1 98 ? -65.015 8.406 11.313 1.00 56.70 98 TYR C N 1
ATOM 5334 C CA . TYR C 1 98 ? -64.099 7.544 12.039 1.00 57.65 98 TYR C CA 1
ATOM 5335 C C . TYR C 1 98 ? -62.685 8.099 12.057 1.00 59.29 98 TYR C C 1
ATOM 5336 O O . TYR C 1 98 ? -62.180 8.566 11.047 1.00 59.58 98 TYR C O 1
ATOM 5345 N N . GLN C 1 99 ? -62.041 8.019 13.209 1.00 62.00 99 GLN C N 1
ATOM 5346 C CA . GLN C 1 99 ? -60.690 8.524 13.366 1.00 65.89 99 GLN C CA 1
ATOM 5347 C C . GLN C 1 99 ? -59.667 7.395 13.272 1.00 70.39 99 GLN C C 1
ATOM 5348 O O . GLN C 1 99 ? -59.327 6.772 14.278 1.00 71.80 99 GLN C O 1
ATOM 5354 N N . LYS C 1 100 ? -59.174 7.133 12.065 1.00 74.84 100 LYS C N 1
ATOM 5355 C CA . LYS C 1 100 ? -58.173 6.085 11.850 1.00 76.88 100 LYS C CA 1
ATOM 5356 C C . LYS C 1 100 ? -56.784 6.718 11.752 1.00 79.59 100 LYS C C 1
ATOM 5357 O O . LYS C 1 100 ? -56.344 7.119 10.674 1.00 79.46 100 LYS C O 1
ATOM 5363 N N . GLY C 1 101 ? -56.102 6.817 12.890 1.00 82.50 101 GLY C N 1
ATOM 5364 C CA . GLY C 1 101 ? -54.782 7.418 12.913 1.00 84.93 101 GLY C CA 1
ATOM 5365 C C . GLY C 1 101 ? -54.846 8.923 12.748 1.00 87.83 101 GLY C C 1
ATOM 5366 O O . GLY C 1 101 ? -55.622 9.597 13.421 1.00 88.64 101 GLY C O 1
ATOM 5367 N N . ASN C 1 102 ? -54.034 9.451 11.842 1.00 91.08 102 ASN C N 1
ATOM 5368 C CA . ASN C 1 102 ? -53.987 10.889 11.584 1.00 95.16 102 ASN C CA 1
ATOM 5369 C C . ASN C 1 102 ? -55.169 11.332 10.746 1.00 93.89 102 ASN C C 1
ATOM 5370 O O . ASN C 1 102 ? -55.724 12.416 10.945 1.00 94.71 102 ASN C O 1
ATOM 5375 N N . LYS C 1 103 ? -55.539 10.485 9.795 1.00 92.21 103 LYS C N 1
ATOM 5376 C CA . LYS C 1 103 ? -56.642 10.787 8.895 1.00 89.69 103 LYS C CA 1
ATOM 5377 C C . LYS C 1 103 ? -58.026 10.508 9.479 1.00 83.56 103 LYS C C 1
ATOM 5378 O O . LYS C 1 103 ? -58.208 9.602 10.292 1.00 81.11 103 LYS C O 1
ATOM 5384 N N . LEU C 1 104 ? -58.994 11.307 9.041 1.00 77.41 104 LEU C N 1
ATOM 5385 C CA . LEU C 1 104 ? -60.375 11.184 9.474 1.00 71.37 104 LEU C CA 1
ATOM 5386 C C . LEU C 1 104 ? -61.153 10.573 8.311 1.00 68.63 104 LEU C C 1
ATOM 5387 O O . LEU C 1 104 ? -61.403 11.241 7.311 1.00 68.53 104 LEU C O 1
ATOM 5392 N N . VAL C 1 105 ? -61.535 9.307 8.443 1.00 64.30 105 VAL C N 1
ATOM 5393 C CA . VAL C 1 105 ? -62.274 8.607 7.397 1.00 59.79 105 VAL C CA 1
ATOM 5394 C C . VAL C 1 105 ? -63.772 8.834 7.457 1.00 59.58 105 VAL C C 1
ATOM 5395 O O . VAL C 1 105 ? -64.372 8.755 8.532 1.00 60.59 105 VAL C O 1
ATOM 5399 N N . GLU C 1 106 ? -64.375 9.093 6.297 1.00 56.36 106 GLU C N 1
ATOM 5400 C CA . GLU C 1 106 ? -65.815 9.305 6.215 1.00 54.43 106 GLU C CA 1
ATOM 5401 C C . GLU C 1 106 ? -66.499 8.058 5.685 1.00 55.82 106 GLU C C 1
ATOM 5402 O O . GLU C 1 106 ? -66.289 7.680 4.539 1.00 60.99 106 GLU C O 1
ATOM 5408 N N . LEU C 1 107 ? -67.315 7.420 6.517 1.00 52.96 107 LEU C N 1
ATOM 5409 C CA . LEU C 1 107 ? -68.028 6.220 6.108 1.00 49.91 107 LEU C CA 1
ATOM 5410 C C . LEU C 1 107 ? -69.456 6.630 5.829 1.00 50.55 107 LEU C C 1
ATOM 5411 O O . LEU C 1 107 ? -70.104 7.239 6.682 1.00 54.45 107 LEU C O 1
ATOM 5416 N N . MET C 1 108 ? -69.954 6.304 4.642 1.00 49.07 108 MET C N 1
ATOM 5417 C CA . MET C 1 108 ? -71.327 6.654 4.304 1.00 49.37 108 MET C CA 1
ATOM 5418 C C . MET C 1 108 ? -72.119 5.453 3.820 1.00 47.91 108 MET C C 1
ATOM 5419 O O . MET C 1 108 ? -71.558 4.497 3.303 1.00 49.87 108 MET C O 1
ATOM 5424 N N . ARG C 1 109 ? -73.428 5.496 4.018 1.00 46.09 109 ARG C N 1
ATOM 5425 C CA . ARG C 1 109 ? -74.292 4.438 3.540 1.00 46.62 109 ARG C CA 1
ATOM 5426 C C . ARG C 1 109 ? -75.603 5.080 3.125 1.00 50.36 109 ARG C C 1
ATOM 5427 O O . ARG C 1 109 ? -76.113 5.966 3.819 1.00 52.72 109 ARG C O 1
ATOM 5435 N N . ILE C 1 110 ? -76.160 4.626 2.005 1.00 49.03 110 ILE C N 1
ATOM 5436 C CA . ILE C 1 110 ? -77.383 5.221 1.500 1.00 49.93 110 ILE C CA 1
ATOM 5437 C C . ILE C 1 110 ? -78.478 4.209 1.244 1.00 53.64 110 ILE C C 1
ATOM 5438 O O . ILE C 1 110 ? -78.189 3.056 0.968 1.00 55.39 110 ILE C O 1
ATOM 5443 N N . ILE C 1 111 ? -79.734 4.633 1.358 1.00 58.17 111 ILE C N 1
ATOM 5444 C CA . ILE C 1 111 ? -80.864 3.755 1.048 1.00 66.71 111 ILE C CA 1
ATOM 5445 C C . ILE C 1 111 ? -81.818 4.546 0.194 1.00 70.63 111 ILE C C 1
ATOM 5446 O O . ILE C 1 111 ? -82.186 5.664 0.555 1.00 71.91 111 ILE C O 1
ATOM 5451 N N . SER C 1 112 ? -82.214 3.967 -0.935 1.00 76.02 112 SER C N 1
ATOM 5452 C CA . SER C 1 112 ? -83.168 4.599 -1.828 1.00 78.37 112 SER C CA 1
ATOM 5453 C C . SER C 1 112 ? -84.483 3.955 -1.434 1.00 82.10 112 SER C C 1
ATOM 5454 O O . SER C 1 112 ? -84.490 2.899 -0.799 1.00 79.72 112 SER C O 1
ATOM 5457 N N . ARG C 1 113 ? -85.594 4.581 -1.793 1.00 86.87 113 ARG C N 1
ATOM 5458 C CA . ARG C 1 113 ? -86.881 4.034 -1.408 1.00 92.58 113 ARG C CA 1
ATOM 5459 C C . ARG C 1 113 ? -87.116 2.615 -1.931 1.00 93.02 113 ARG C C 1
ATOM 5460 O O . ARG C 1 113 ? -87.926 1.873 -1.367 1.00 92.58 113 ARG C O 1
ATOM 5468 N N . ASN C 1 114 ? -86.399 2.235 -2.991 1.00 93.78 114 ASN C N 1
ATOM 5469 C CA . ASN C 1 114 ? -86.527 0.899 -3.585 1.00 93.57 114 ASN C CA 1
ATOM 5470 C C . ASN C 1 114 ? -85.847 -0.208 -2.777 1.00 93.38 114 ASN C C 1
ATOM 5471 O O . ASN C 1 114 ? -86.126 -1.386 -2.978 1.00 9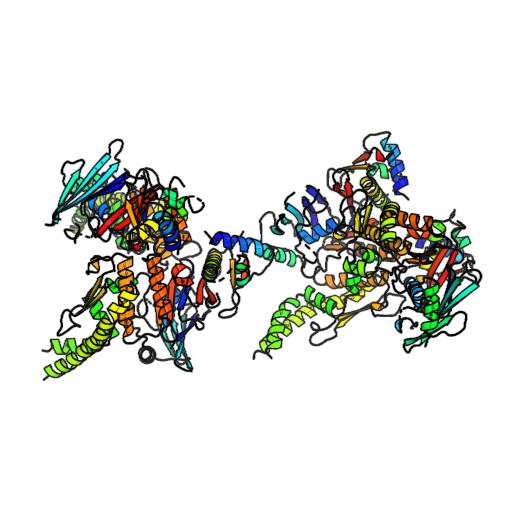3.66 114 ASN C O 1
ATOM 5476 N N . GLY C 1 115 ? -84.954 0.168 -1.867 1.00 93.17 115 GLY C N 1
ATOM 5477 C CA . GLY C 1 115 ? -84.272 -0.826 -1.052 1.00 89.27 115 GLY C CA 1
ATOM 5478 C C . GLY C 1 115 ? -82.795 -0.950 -1.372 1.00 85.69 115 GLY C C 1
ATOM 5479 O O . GLY C 1 115 ? -82.032 -1.593 -0.646 1.00 84.05 115 GLY C O 1
ATOM 5480 N N . ASP C 1 116 ? -82.391 -0.316 -2.462 1.00 81.14 116 ASP C N 1
ATOM 5481 C CA . ASP C 1 116 ? -81.010 -0.363 -2.890 1.00 78.26 116 ASP C CA 1
ATOM 5482 C C . ASP C 1 116 ? -80.031 0.402 -2.013 1.00 74.18 116 ASP C C 1
ATOM 5483 O O . ASP C 1 116 ? -80.054 1.634 -1.978 1.00 72.54 116 ASP C O 1
ATOM 5488 N N . THR C 1 117 ? -79.163 -0.325 -1.315 1.00 67.73 117 THR C N 1
ATOM 5489 C CA . THR C 1 117 ? -78.167 0.334 -0.486 1.00 65.43 117 THR C CA 1
ATOM 5490 C C . THR C 1 117 ? -76.883 0.517 -1.279 1.00 61.18 117 THR C C 1
ATOM 5491 O O . THR C 1 117 ? -76.652 -0.156 -2.277 1.00 59.21 117 THR C O 1
ATOM 5495 N N . SER C 1 118 ? -76.057 1.442 -0.820 1.00 58.63 118 SER C N 1
ATOM 5496 C CA . SER C 1 118 ? -74.803 1.762 -1.464 1.00 55.72 118 SER C CA 1
ATOM 5497 C C . SER C 1 118 ? -73.839 2.192 -0.367 1.00 57.27 118 SER C C 1
ATOM 5498 O O . SER C 1 118 ? -74.256 2.832 0.601 1.00 60.15 118 SER C O 1
ATOM 5501 N N . TYR C 1 119 ? -72.563 1.842 -0.488 1.00 55.00 119 TYR C N 1
ATOM 5502 C CA . TYR C 1 119 ? -71.599 2.253 0.531 1.00 56.44 119 TYR C CA 1
ATOM 5503 C C . TYR C 1 119 ? -70.541 3.140 -0.079 1.00 58.04 119 TYR C C 1
ATOM 5504 O O . TYR C 1 119 ? -70.277 3.052 -1.266 1.00 62.00 119 TYR C O 1
ATOM 5513 N N . LYS C 1 120 ? -69.939 3.998 0.736 1.00 59.72 120 LYS C N 1
ATOM 5514 C CA . LYS C 1 120 ? -68.900 4.899 0.264 1.00 60.73 120 LYS C CA 1
ATOM 5515 C C . LYS C 1 120 ? -67.863 5.132 1.339 1.00 61.62 120 LYS C C 1
ATOM 5516 O O . LYS C 1 120 ? -68.182 5.189 2.521 1.00 60.21 120 LYS C O 1
ATOM 5522 N N . ILE C 1 121 ? -66.616 5.275 0.921 1.00 63.21 121 ILE C N 1
ATOM 5523 C CA . ILE C 1 121 ? -65.550 5.544 1.860 1.00 67.30 121 ILE C CA 1
ATOM 5524 C C . ILE C 1 121 ? -64.766 6.767 1.403 1.00 69.63 121 ILE C C 1
ATOM 5525 O O . ILE C 1 121 ? -64.145 6.757 0.344 1.00 71.30 121 ILE C O 1
ATOM 5530 N N . ASP C 1 122 ? -64.809 7.823 2.208 1.00 72.44 122 ASP C N 1
ATOM 5531 C CA . ASP C 1 122 ? -64.110 9.054 1.886 1.00 72.76 122 ASP C CA 1
ATOM 5532 C C . ASP C 1 122 ? -64.675 9.645 0.603 1.00 73.26 122 ASP C C 1
ATOM 5533 O O . ASP C 1 122 ? -63.973 10.312 -0.150 1.00 74.10 122 ASP C O 1
ATOM 5538 N N . GLY C 1 123 ? -65.953 9.387 0.358 1.00 72.58 123 GLY C N 1
ATOM 5539 C CA . GLY C 1 123 ? -66.592 9.926 -0.826 1.00 71.96 123 GLY C CA 1
ATOM 5540 C C . GLY C 1 123 ? -66.730 8.953 -1.976 1.00 72.74 123 GLY C C 1
ATOM 5541 O O . GLY C 1 123 ? -67.735 8.971 -2.687 1.00 71.12 123 GLY C O 1
ATOM 5542 N N . LYS C 1 124 ? -65.728 8.098 -2.155 1.00 74.14 124 LYS C N 1
ATOM 5543 C CA . LYS C 1 124 ? -65.723 7.127 -3.243 1.00 75.05 124 LYS C CA 1
ATOM 5544 C C . LYS C 1 124 ? -66.504 5.857 -2.916 1.00 72.94 124 LYS C C 1
ATOM 5545 O O . LYS C 1 124 ? -66.263 5.214 -1.898 1.00 72.87 124 LYS C O 1
ATOM 5551 N N . THR C 1 125 ? -67.436 5.501 -3.798 1.00 70.37 125 THR C N 1
ATOM 5552 C CA . THR C 1 125 ? -68.267 4.300 -3.638 1.00 64.85 125 THR C CA 1
ATOM 5553 C C . THR C 1 125 ? -67.423 3.028 -3.538 1.00 63.22 125 THR C C 1
ATOM 5554 O O . THR C 1 125 ? -66.334 2.954 -4.102 1.00 67.61 125 THR C O 1
ATOM 5558 N N . VAL C 1 126 ? -67.931 2.038 -2.810 1.00 60.34 126 VAL C N 1
ATOM 5559 C CA . VAL C 1 126 ? -67.260 0.748 -2.647 1.00 60.00 126 VAL C CA 1
ATOM 5560 C C . VAL C 1 126 ? -68.296 -0.345 -2.425 1.00 61.49 126 VAL C C 1
ATOM 5561 O O . VAL C 1 126 ? -69.491 -0.064 -2.300 1.00 59.98 126 VAL C O 1
ATOM 5565 N N . SER C 1 127 ? -67.824 -1.589 -2.358 1.00 63.59 127 SER C N 1
ATOM 5566 C CA . SER C 1 127 ? -68.692 -2.752 -2.160 1.00 67.03 127 SER C CA 1
ATOM 5567 C C . SER C 1 127 ? -68.681 -3.230 -0.718 1.00 68.42 127 SER C C 1
ATOM 5568 O O . SER C 1 127 ? -67.712 -3.024 0.008 1.00 69.45 127 SER C O 1
ATOM 5571 N N . TYR C 1 128 ? -69.752 -3.900 -0.317 1.00 70.02 128 TYR C N 1
ATOM 5572 C CA . TYR C 1 128 ? -69.870 -4.393 1.047 1.00 73.52 128 TYR C CA 1
ATOM 5573 C C . TYR C 1 128 ? -68.646 -5.180 1.497 1.00 73.28 128 TYR C C 1
ATOM 5574 O O . TYR C 1 128 ? -68.296 -5.161 2.672 1.00 75.87 128 TYR C O 1
ATOM 5583 N N . LYS C 1 129 ? -67.992 -5.867 0.567 1.00 74.71 129 LYS C N 1
ATOM 5584 C CA . LYS C 1 129 ? -66.813 -6.647 0.912 1.00 74.77 129 LYS C CA 1
ATOM 5585 C C . LYS C 1 129 ? -65.680 -5.709 1.279 1.00 75.20 129 LYS C C 1
ATOM 5586 O O . LYS C 1 129 ? -64.994 -5.916 2.280 1.00 73.12 129 LYS C O 1
ATOM 5592 N N . ASP C 1 130 ? -65.485 -4.675 0.467 1.00 75.63 130 ASP C N 1
ATOM 5593 C CA . ASP C 1 130 ? -64.443 -3.696 0.748 1.00 77.71 130 ASP C CA 1
ATOM 5594 C C . ASP C 1 130 ? -64.753 -3.093 2.117 1.00 75.05 130 ASP C C 1
ATOM 5595 O O . ASP C 1 130 ? -63.971 -3.224 3.062 1.00 74.64 130 ASP C O 1
ATOM 5600 N N . TYR C 1 131 ? -65.914 -2.441 2.196 1.00 72.38 131 TYR C N 1
ATOM 5601 C CA . TYR C 1 131 ? -66.418 -1.784 3.404 1.00 68.44 131 TYR C CA 1
ATOM 5602 C C . TYR C 1 131 ? -66.152 -2.617 4.652 1.00 66.82 131 TYR C C 1
ATOM 5603 O O . TYR C 1 131 ? -65.366 -2.236 5.528 1.00 63.90 131 TYR C O 1
ATOM 5612 N N . SER C 1 132 ? -66.829 -3.757 4.719 1.00 63.24 132 SER C N 1
ATOM 5613 C CA . SER C 1 132 ? -66.699 -4.670 5.835 1.00 63.01 132 SER C CA 1
ATOM 5614 C C . SER C 1 132 ? -65.237 -4.921 6.219 1.00 61.61 132 SER C C 1
ATOM 5615 O O . SER C 1 132 ? -64.870 -4.817 7.381 1.00 61.22 132 SER C O 1
ATOM 5618 N N . ILE C 1 133 ? -64.400 -5.244 5.246 1.00 62.49 133 ILE C N 1
ATOM 5619 C CA . ILE C 1 133 ? -62.995 -5.482 5.537 1.00 63.22 133 ILE C CA 1
ATOM 5620 C C . ILE C 1 133 ? -62.416 -4.279 6.268 1.00 61.91 133 ILE C C 1
ATOM 5621 O O . ILE C 1 133 ? -61.631 -4.425 7.203 1.00 63.54 133 ILE C O 1
ATOM 5626 N N . PHE C 1 134 ? -62.801 -3.087 5.839 1.00 60.00 134 PHE C N 1
ATOM 5627 C CA . PHE C 1 134 ? -62.302 -1.872 6.468 1.00 59.36 134 PHE C CA 1
ATOM 5628 C C . PHE C 1 134 ? -62.624 -1.879 7.962 1.00 58.73 134 PHE C C 1
ATOM 5629 O O . PHE C 1 134 ? -61.744 -1.665 8.802 1.00 56.81 134 PHE C O 1
ATOM 5637 N N . LEU C 1 135 ? -63.898 -2.118 8.267 1.00 56.71 135 LEU C N 1
ATOM 5638 C CA . LEU C 1 135 ? -64.398 -2.152 9.637 1.00 56.95 135 LEU C CA 1
ATOM 5639 C C . LEU C 1 135 ? -63.799 -3.294 10.451 1.00 59.00 135 LEU C C 1
ATOM 5640 O O . LEU C 1 135 ? -63.355 -3.107 11.584 1.00 58.47 135 LEU C O 1
ATOM 5645 N N . GLU C 1 136 ? -63.815 -4.483 9.867 1.00 60.64 136 GLU C N 1
ATOM 5646 C CA . GLU C 1 136 ? -63.289 -5.666 10.514 1.00 60.62 136 GLU C CA 1
ATOM 5647 C C . GLU C 1 136 ? -61.838 -5.440 10.927 1.00 59.15 136 GLU C C 1
ATOM 5648 O O . GLU C 1 136 ? -61.417 -5.853 12.001 1.00 56.94 136 GLU C O 1
ATOM 5654 N N . ASN C 1 137 ? -61.071 -4.775 10.077 1.00 60.20 137 ASN C N 1
ATOM 5655 C CA . ASN C 1 137 ? -59.678 -4.505 10.392 1.00 64.36 137 ASN C CA 1
ATOM 5656 C C . ASN C 1 137 ? -59.571 -3.390 11.412 1.00 63.43 137 ASN C C 1
ATOM 5657 O O . ASN C 1 137 ? -58.492 -2.865 11.670 1.00 65.77 137 ASN C O 1
ATOM 5662 N N . GLU C 1 138 ? -60.709 -3.049 11.999 1.00 65.20 138 GLU C N 1
ATOM 5663 C CA . GLU C 1 138 ? -60.796 -1.989 12.997 1.00 65.62 138 GLU C CA 1
ATOM 5664 C C . GLU C 1 138 ? -61.435 -2.579 14.243 1.00 65.02 138 GLU C C 1
ATOM 5665 O O . GLU C 1 138 ? -61.691 -1.884 15.220 1.00 67.32 138 GLU C O 1
ATOM 5671 N N . ASN C 1 139 ? -61.702 -3.877 14.179 1.00 64.68 139 ASN C N 1
ATOM 5672 C CA . ASN C 1 139 ? -62.312 -4.612 15.267 1.00 63.32 139 ASN C CA 1
ATOM 5673 C C . ASN C 1 139 ? -63.785 -4.302 15.444 1.00 62.41 139 ASN C C 1
ATOM 5674 O O . ASN C 1 139 ? -64.382 -4.562 16.494 1.00 62.07 139 ASN C O 1
ATOM 5679 N N . ILE C 1 140 ? -64.362 -3.748 14.387 1.00 59.39 140 ILE C N 1
ATOM 5680 C CA . ILE C 1 140 ? -65.777 -3.447 14.347 1.00 55.17 140 ILE C CA 1
ATOM 5681 C C . ILE C 1 140 ? -66.349 -4.638 13.578 1.00 56.00 140 ILE C C 1
ATOM 5682 O O . ILE C 1 140 ? -66.341 -4.648 12.353 1.00 55.65 140 ILE C O 1
ATOM 5687 N N . LEU C 1 141 ? -66.809 -5.651 14.309 1.00 55.90 141 LEU C N 1
ATOM 5688 C CA . LEU C 1 141 ? -67.360 -6.858 13.704 1.00 60.76 141 LEU C CA 1
ATOM 5689 C C . LEU C 1 141 ? -68.882 -6.881 13.649 1.00 62.06 141 LEU C C 1
ATOM 5690 O O . LEU C 1 141 ? -69.528 -7.487 14.495 1.00 63.23 141 LEU C O 1
ATOM 5695 N N . ILE C 1 142 ? -69.456 -6.248 12.638 1.00 64.72 142 ILE C N 1
ATOM 5696 C CA . ILE C 1 142 ? -70.910 -6.206 12.495 1.00 66.75 142 ILE C CA 1
ATOM 5697 C C . ILE C 1 142 ? -71.557 -7.589 12.547 1.00 66.19 142 ILE C C 1
ATOM 5698 O O . ILE C 1 142 ? -72.743 -7.718 12.835 1.00 65.71 142 ILE C O 1
ATOM 5703 N N . LYS C 1 143 ? -70.763 -8.616 12.266 1.00 68.03 143 LYS C N 1
ATOM 5704 C CA . LYS C 1 143 ? -71.215 -10.008 12.273 1.00 69.61 143 LYS C CA 1
ATOM 5705 C C . LYS C 1 143 ? -71.689 -10.435 13.670 1.00 67.60 143 LYS C C 1
ATOM 5706 O O . LYS C 1 143 ? -72.813 -10.909 13.861 1.00 62.12 143 LYS C O 1
ATOM 5712 N N . ALA C 1 144 ? -70.806 -10.262 14.642 1.00 65.60 144 ALA C N 1
ATOM 5713 C CA . ALA C 1 144 ? -71.099 -10.628 16.009 1.00 65.24 144 ALA C CA 1
ATOM 5714 C C . ALA C 1 144 ? -72.005 -9.618 16.694 1.00 65.99 144 ALA C C 1
ATOM 5715 O O . ALA C 1 144 ? -72.721 -9.964 17.632 1.00 67.22 144 ALA C O 1
ATOM 5717 N N . LYS C 1 145 ? -71.970 -8.372 16.225 1.00 66.80 145 LYS C N 1
ATOM 5718 C CA . LYS C 1 145 ? -72.772 -7.287 16.804 1.00 66.36 145 LYS C CA 1
ATOM 5719 C C . LYS C 1 145 ? -72.503 -7.158 18.306 1.00 64.84 145 LYS C C 1
ATOM 5720 O O . LYS C 1 145 ? -73.244 -6.491 19.012 1.00 66.67 145 LYS C O 1
ATOM 5726 N N . ASN C 1 146 ? -71.444 -7.797 18.783 1.00 62.94 146 ASN C N 1
ATOM 5727 C CA . ASN C 1 146 ? -71.092 -7.789 20.194 1.00 59.96 146 ASN C CA 1
ATOM 5728 C C . ASN C 1 146 ? -70.688 -6.440 20.783 1.00 59.09 146 ASN C C 1
ATOM 5729 O O . ASN C 1 146 ? -70.298 -6.376 21.950 1.00 64.27 146 ASN C O 1
ATOM 5734 N N . PHE C 1 147 ? -70.750 -5.369 19.999 1.00 54.92 147 PHE C N 1
ATOM 5735 C CA . PHE C 1 147 ? -70.387 -4.045 20.516 1.00 51.22 147 PHE C CA 1
ATOM 5736 C C . PHE C 1 147 ? -71.624 -3.141 20.538 1.00 48.61 147 PHE C C 1
ATOM 5737 O O . PHE C 1 147 ? -71.550 -1.966 20.875 1.00 47.08 147 PHE C O 1
ATOM 5745 N N . LEU C 1 148 ? -72.764 -3.715 20.183 1.00 43.91 148 LEU C N 1
ATOM 5746 C CA . LEU C 1 148 ? -74.025 -2.998 20.147 1.00 43.18 148 LEU C CA 1
ATOM 5747 C C . LEU C 1 148 ? -75.083 -3.702 20.997 1.00 42.65 148 LEU C C 1
ATOM 5748 O O . LEU C 1 148 ? -75.450 -4.834 20.704 1.00 50.07 148 LEU C O 1
ATOM 5753 N N . VAL C 1 149 ? -75.583 -3.063 22.046 1.00 37.94 149 VAL C N 1
ATOM 5754 C CA . VAL C 1 149 ? -76.636 -3.699 22.830 1.00 33.87 149 VAL C CA 1
ATOM 5755 C C . VAL C 1 149 ? -77.900 -2.859 22.581 1.00 34.62 149 VAL C C 1
ATOM 5756 O O . VAL C 1 149 ? -78.013 -1.748 23.080 1.00 31.78 149 VAL C O 1
ATOM 5760 N N . PHE C 1 150 ? -78.829 -3.385 21.781 1.00 33.83 150 PHE C N 1
ATOM 5761 C CA . PHE C 1 150 ? -80.054 -2.662 21.457 1.00 31.16 150 PHE C CA 1
ATOM 5762 C C . PHE C 1 150 ? -81.017 -2.659 22.616 1.00 31.81 150 PHE C C 1
ATOM 5763 O O . PHE C 1 150 ? -80.992 -3.551 23.468 1.00 31.30 150 PHE C O 1
ATOM 5771 N N . GLN C 1 151 ? -81.889 -1.659 22.635 1.00 31.62 151 GLN C N 1
ATOM 5772 C CA . GLN C 1 151 ? -82.852 -1.519 23.722 1.00 33.09 151 GLN C CA 1
ATOM 5773 C C . GLN C 1 151 ? -83.589 -2.813 24.036 1.00 34.51 151 GLN C C 1
ATOM 5774 O O . GLN C 1 151 ? -83.997 -3.538 23.144 1.00 38.95 151 GLN C O 1
ATOM 5780 N N . GLY C 1 152 ? -83.724 -3.109 25.321 1.00 38.22 152 GLY C N 1
ATOM 5781 C CA . GLY C 1 152 ? -84.434 -4.297 25.745 1.00 36.37 152 GLY C CA 1
ATOM 5782 C C . GLY C 1 152 ? -83.731 -5.614 25.534 1.00 36.89 152 GLY C C 1
ATOM 5783 O O . GLY C 1 152 ? -84.297 -6.644 25.849 1.00 39.03 152 GLY C O 1
ATOM 5784 N N . ASP C 1 153 ? -82.497 -5.603 25.049 1.00 36.97 153 ASP C N 1
ATOM 5785 C CA . ASP C 1 153 ? -81.797 -6.856 24.787 1.00 38.77 153 ASP C CA 1
ATOM 5786 C C . ASP C 1 153 ? -80.686 -7.270 25.739 1.00 40.30 153 ASP C C 1
ATOM 5787 O O . ASP C 1 153 ? -80.246 -8.411 25.700 1.00 43.02 153 ASP C O 1
ATOM 5792 N N . VAL C 1 154 ? -80.216 -6.349 26.572 1.00 42.23 154 VAL C N 1
ATOM 5793 C CA . VAL C 1 154 ? -79.109 -6.632 27.473 1.00 36.89 154 VAL C CA 1
ATOM 5794 C C . VAL C 1 154 ? -79.204 -7.929 28.264 1.00 39.14 154 VAL C C 1
ATOM 5795 O O . VAL C 1 154 ? -78.250 -8.697 28.278 1.00 39.70 154 VAL C O 1
ATOM 5799 N N . GLU C 1 155 ? -80.334 -8.205 28.904 1.00 41.78 155 GLU C N 1
ATOM 5800 C CA . GLU C 1 155 ? -80.431 -9.431 29.696 1.00 47.07 155 GLU C CA 1
ATOM 5801 C C . GLU C 1 155 ? -80.228 -10.729 28.914 1.00 50.97 155 GLU C C 1
ATOM 5802 O O . GLU C 1 155 ? -79.716 -11.719 29.456 1.00 53.40 155 GLU C O 1
ATOM 5808 N N . GLN C 1 156 ? -80.608 -10.726 27.643 1.00 52.58 156 GLN C N 1
ATOM 5809 C CA . GLN C 1 156 ? -80.448 -11.909 26.816 1.00 51.63 156 GLN C CA 1
ATOM 5810 C C . GLN C 1 156 ? -79.011 -12.347 26.653 1.00 51.98 156 GLN C C 1
ATOM 5811 O O . GLN C 1 156 ? -78.759 -13.526 26.440 1.00 57.18 156 GLN C O 1
ATOM 5817 N N . ILE C 1 157 ? -78.067 -11.414 26.728 1.00 49.32 157 ILE C N 1
ATOM 5818 C CA . ILE C 1 157 ? -76.660 -11.775 26.581 1.00 46.40 157 ILE C CA 1
ATOM 5819 C C . ILE C 1 157 ? -76.314 -12.871 27.590 1.00 47.32 157 ILE C C 1
ATOM 5820 O O . ILE C 1 157 ? -75.511 -13.757 27.311 1.00 46.69 157 ILE C O 1
ATOM 5825 N N . ALA C 1 158 ? -76.950 -12.815 28.753 1.00 45.18 158 ALA C N 1
ATOM 5826 C CA . ALA C 1 158 ? -76.707 -13.786 29.803 1.00 46.86 158 ALA C CA 1
ATOM 5827 C C . ALA C 1 158 ? -77.679 -14.941 29.683 1.00 48.67 158 ALA C C 1
ATOM 5828 O O . ALA C 1 158 ? -77.285 -16.121 29.668 1.00 48.81 158 ALA C O 1
ATOM 5830 N N . ALA C 1 159 ? -78.956 -14.579 29.596 1.00 47.80 159 ALA C N 1
ATOM 5831 C CA . ALA C 1 159 ? -80.051 -15.537 29.509 1.00 45.41 159 ALA C CA 1
ATOM 5832 C C . ALA C 1 159 ? -80.137 -16.387 28.240 1.00 44.62 159 ALA C C 1
ATOM 5833 O O . ALA C 1 159 ? -81.008 -17.244 28.132 1.00 43.75 159 ALA C O 1
ATOM 5835 N N . GLN C 1 160 ? -79.256 -16.162 27.274 1.00 42.84 160 GLN C N 1
ATOM 5836 C CA . GLN C 1 160 ? -79.309 -16.970 26.065 1.00 44.16 160 GLN C CA 1
ATOM 5837 C C . GLN C 1 160 ? -78.930 -18.405 26.421 1.00 46.92 160 GLN C C 1
ATOM 5838 O O . GLN C 1 160 ? -78.391 -18.669 27.502 1.00 47.12 160 GLN C O 1
ATOM 5844 N N . SER C 1 161 ? -79.216 -19.326 25.506 1.00 47.80 161 SER C N 1
ATOM 5845 C CA . SER C 1 161 ? -78.940 -20.745 25.718 1.00 47.29 161 SER C CA 1
ATOM 5846 C C . SER C 1 161 ? -77.483 -21.075 25.481 1.00 45.25 161 SER C C 1
ATOM 5847 O O . SER C 1 161 ? -76.809 -20.412 24.682 1.00 41.83 161 SER C O 1
ATOM 5850 N N . PRO C 1 162 ? -76.978 -22.112 26.174 1.00 44.18 162 PRO C N 1
ATOM 5851 C CA . PRO C 1 162 ? -75.584 -22.522 26.011 1.00 44.78 162 PRO C CA 1
ATOM 5852 C C . PRO C 1 162 ? -75.266 -22.728 24.552 1.00 44.13 162 PRO C C 1
ATOM 5853 O O . PRO C 1 162 ? -74.162 -22.436 24.105 1.00 44.13 162 PRO C O 1
ATOM 5857 N N . VAL C 1 163 ? -76.251 -23.212 23.807 1.00 45.85 163 VAL C N 1
ATOM 5858 C CA . VAL C 1 163 ? -76.070 -23.446 22.379 1.00 46.26 163 VAL C CA 1
ATOM 5859 C C . VAL C 1 163 ? -75.872 -22.103 21.687 1.00 45.43 163 VAL C C 1
ATOM 5860 O O . VAL C 1 163 ? -74.967 -21.928 20.863 1.00 44.56 163 VAL C O 1
ATOM 5864 N N . GLU C 1 164 ? -76.730 -21.152 22.036 1.00 44.29 164 GLU C N 1
ATOM 5865 C CA . GLU C 1 164 ? -76.657 -19.817 21.455 1.00 44.07 164 GLU C CA 1
ATOM 5866 C C . GLU C 1 164 ? -75.340 -19.114 21.785 1.00 43.39 164 GLU C C 1
ATOM 5867 O O . GLU C 1 164 ? -74.697 -18.554 20.901 1.00 42.14 164 GLU C O 1
ATOM 5873 N N . LEU C 1 165 ? -74.949 -19.147 23.058 1.00 42.76 165 LEU C N 1
ATOM 5874 C CA . LEU C 1 165 ? -73.714 -18.515 23.511 1.00 41.85 165 LEU C CA 1
ATOM 5875 C C . LEU C 1 165 ? -72.542 -19.145 22.770 1.00 42.96 165 LEU C C 1
ATOM 5876 O O . LEU C 1 165 ? -71.537 -18.489 22.479 1.00 41.70 165 LEU C O 1
ATOM 5881 N N . SER C 1 166 ? -72.663 -20.431 22.472 1.00 42.94 166 SER C N 1
ATOM 5882 C CA . SER C 1 166 ? -71.588 -21.105 21.766 1.00 46.07 166 SER C CA 1
ATOM 5883 C C . SER C 1 166 ? -71.542 -20.563 20.354 1.00 45.89 166 SER C C 1
ATOM 5884 O O . SER C 1 166 ? -70.472 -20.309 19.790 1.00 42.54 166 SER C O 1
ATOM 5887 N N . ARG C 1 167 ? -72.728 -20.376 19.795 1.00 47.50 167 ARG C N 1
ATOM 5888 C CA . ARG C 1 167 ? -72.850 -19.862 18.442 1.00 52.24 167 ARG C CA 1
ATOM 5889 C C . ARG C 1 167 ? -72.152 -18.502 18.386 1.00 50.83 167 ARG C C 1
ATOM 5890 O O . ARG C 1 167 ? -71.415 -18.197 17.445 1.00 48.02 167 ARG C O 1
ATOM 5898 N N . MET C 1 168 ? -72.366 -17.707 19.429 1.00 49.95 168 MET C N 1
ATOM 5899 C CA . MET C 1 168 ? -71.772 -16.385 19.514 1.00 50.26 168 MET C CA 1
ATOM 5900 C C . MET C 1 168 ? -70.261 -16.458 19.572 1.00 49.56 168 MET C C 1
ATOM 5901 O O . MET C 1 168 ? -69.583 -15.626 18.990 1.00 49.33 168 MET C O 1
ATOM 5906 N N . PHE C 1 169 ? -69.715 -17.430 20.290 1.00 49.37 169 PHE C N 1
ATOM 5907 C CA . PHE C 1 169 ? -68.267 -17.499 20.336 1.00 48.79 169 PHE C CA 1
ATOM 5908 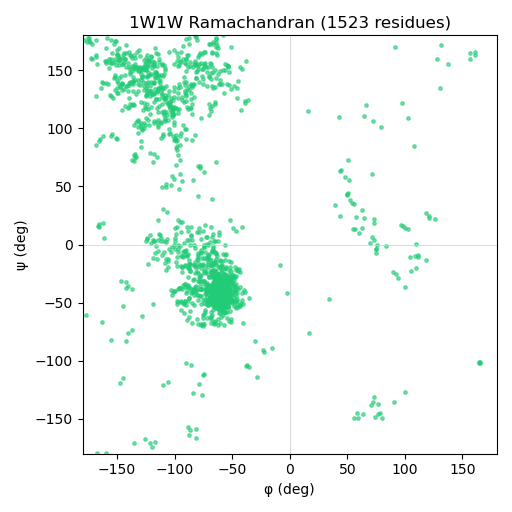C C . PHE C 1 169 ? -67.739 -17.803 18.939 1.00 48.84 169 PHE C C 1
ATOM 5909 O O . PHE C 1 169 ? -66.725 -17.241 18.513 1.00 45.16 169 PHE C O 1
ATOM 5917 N N . GLU C 1 170 ? -68.433 -18.679 18.219 1.00 48.82 170 GLU C N 1
ATOM 5918 C CA . GLU C 1 170 ? -68.020 -19.018 16.867 1.00 50.93 170 GLU C CA 1
ATOM 5919 C C . GLU C 1 170 ? -67.869 -17.720 16.086 1.00 52.33 170 GLU C C 1
ATOM 5920 O O . GLU C 1 170 ? -66.839 -17.472 15.443 1.00 48.80 170 GLU C O 1
ATOM 5926 N N . GLU C 1 171 ? -68.921 -16.903 16.180 1.00 52.70 171 GLU C N 1
ATOM 5927 C CA . GLU C 1 171 ? -69.043 -15.600 15.523 1.00 50.80 171 GLU C CA 1
ATOM 5928 C C . GLU C 1 171 ? -67.960 -14.577 15.889 1.00 49.43 171 GLU C C 1
ATOM 5929 O O . GLU C 1 171 ? -67.381 -13.945 15.016 1.00 54.98 171 GLU C O 1
ATOM 5935 N N . VAL C 1 172 ? -67.702 -14.412 17.180 1.00 47.78 172 VAL C N 1
ATOM 5936 C CA . VAL C 1 172 ? -66.702 -13.473 17.670 1.00 45.37 172 VAL C CA 1
ATOM 5937 C C . VAL C 1 172 ? -65.301 -13.896 17.304 1.00 45.95 172 VAL C C 1
ATOM 5938 O O . VAL C 1 172 ? -64.466 -13.059 16.989 1.00 50.16 172 VAL C O 1
ATOM 5942 N N . SER C 1 173 ? -65.040 -15.196 17.357 1.00 48.54 173 SER C N 1
ATOM 5943 C CA . SER C 1 173 ? -63.712 -15.724 17.050 1.00 50.78 173 SER C CA 1
ATOM 5944 C C . SER C 1 173 ? -63.438 -15.935 15.563 1.00 50.84 173 SER C C 1
ATOM 5945 O O . SER C 1 173 ? -62.296 -15.852 15.131 1.00 49.30 173 SER C O 1
ATOM 5948 N N . GLY C 1 174 ? -64.480 -16.225 14.789 1.00 53.52 174 GLY C N 1
ATOM 5949 C CA . GLY C 1 174 ? -64.296 -16.437 13.365 1.00 57.67 174 GLY C CA 1
ATOM 5950 C C . GLY C 1 174 ? -64.481 -17.881 12.940 1.00 60.14 174 GLY C C 1
ATOM 5951 O O . GLY C 1 174 ? -64.724 -18.173 11.765 1.00 59.57 174 GLY C O 1
ATOM 5952 N N . SER C 1 175 ? -64.367 -18.792 13.901 1.00 61.01 175 SER C N 1
ATOM 5953 C CA . SER C 1 175 ? -64.532 -20.208 13.621 1.00 60.53 175 SER C CA 1
ATOM 5954 C C . SER C 1 175 ? -65.855 -20.443 12.899 1.00 59.51 175 SER C C 1
ATOM 5955 O O . SER C 1 175 ? -66.082 -21.511 12.343 1.00 59.96 175 SER C O 1
ATOM 5958 N N . ILE C 1 176 ? -66.734 -19.449 12.908 1.00 58.20 176 ILE C N 1
ATOM 5959 C CA . ILE C 1 176 ? -68.010 -19.597 12.229 1.00 58.47 176 ILE C CA 1
ATOM 5960 C C . ILE C 1 176 ? -67.767 -19.746 10.728 1.00 62.51 176 ILE C C 1
ATOM 5961 O O . ILE C 1 176 ? -68.665 -20.139 9.982 1.00 63.26 176 ILE C O 1
ATOM 5966 N N . GLN C 1 177 ? -66.555 -19.429 10.276 1.00 64.51 177 GLN C N 1
ATOM 5967 C CA . GLN C 1 177 ? -66.249 -19.556 8.854 1.00 67.57 177 GLN C CA 1
ATOM 5968 C C . GLN C 1 177 ? -66.097 -21.034 8.473 1.00 69.00 177 GLN C C 1
ATOM 5969 O O . GLN C 1 177 ? -66.827 -21.533 7.612 1.00 71.03 177 GLN C O 1
ATOM 5975 N N . TYR C 1 178 ? -65.170 -21.732 9.129 1.00 68.50 178 TYR C N 1
ATOM 5976 C CA . TYR C 1 178 ? -64.936 -23.148 8.865 1.00 68.41 178 TYR C CA 1
ATOM 5977 C C . TYR C 1 178 ? -66.189 -24.009 9.031 1.00 69.48 178 TYR C C 1
ATOM 5978 O O . TYR C 1 178 ? -66.185 -25.181 8.673 1.00 72.33 178 TYR C O 1
ATOM 5987 N N . LYS C 1 179 ? -67.255 -23.425 9.567 1.00 70.15 179 LYS C N 1
ATOM 5988 C CA . LYS C 1 179 ? -68.517 -24.135 9.803 1.00 71.13 179 LYS C CA 1
ATOM 5989 C C . LYS C 1 179 ? -69.080 -24.893 8.605 1.00 72.62 179 LYS C C 1
ATOM 5990 O O . LYS C 1 179 ? -69.201 -26.115 8.640 1.00 69.88 179 LYS C O 1
ATOM 5996 N N . LYS C 1 180 ? -69.432 -24.158 7.554 1.00 76.28 180 LYS C N 1
ATOM 5997 C CA . LYS C 1 180 ? -70.020 -24.751 6.355 1.00 78.95 180 LYS C CA 1
ATOM 5998 C C . LYS C 1 180 ? -69.202 -25.896 5.755 1.00 79.46 180 LYS C C 1
ATOM 5999 O O . LYS C 1 180 ? -69.751 -26.958 5.463 1.00 79.01 180 LYS C O 1
ATOM 6005 N N . GLU C 1 181 ? -67.900 -25.693 5.572 1.00 79.56 181 GLU C N 1
ATOM 6006 C CA . GLU C 1 181 ? -67.063 -26.747 5.003 1.00 81.10 181 GLU C CA 1
ATOM 6007 C C . GLU C 1 181 ? -67.029 -27.960 5.925 1.00 79.80 181 GLU C C 1
ATOM 6008 O O . GLU C 1 181 ? -67.192 -29.097 5.485 1.00 81.87 181 GLU C O 1
ATOM 6014 N N . TYR C 1 182 ? -66.809 -27.702 7.207 1.00 77.68 182 TYR C N 1
ATOM 6015 C CA . TYR C 1 182 ? -66.760 -28.745 8.219 1.00 74.11 182 TYR C CA 1
ATOM 6016 C C . TYR C 1 182 ? -67.995 -29.656 8.169 1.00 76.18 182 TYR C C 1
ATOM 6017 O O . TYR C 1 182 ? -67.868 -30.867 8.274 1.00 76.68 182 TYR C O 1
ATOM 6026 N N . GLU C 1 183 ? -69.181 -29.072 8.009 1.00 79.19 183 GLU C N 1
ATOM 6027 C CA . GLU C 1 183 ? -70.442 -29.828 7.966 1.00 82.68 183 GLU C CA 1
ATOM 6028 C C . GLU C 1 183 ? -70.517 -30.867 6.843 1.00 85.23 183 GLU C C 1
ATOM 6029 O O . GLU C 1 183 ? -70.995 -31.990 7.050 1.00 84.12 183 GLU C O 1
ATOM 6035 N N . GLU C 1 184 ? -70.066 -30.473 5.652 1.00 87.42 184 GLU C N 1
ATOM 6036 C CA . GLU C 1 184 ? -70.079 -31.336 4.470 1.00 86.55 184 GLU C CA 1
ATOM 6037 C C . GLU C 1 184 ? -69.083 -32.486 4.575 1.00 86.02 184 GLU C C 1
ATOM 6038 O O . GLU C 1 184 ? -69.473 -33.654 4.561 1.00 83.84 184 GLU C O 1
ATOM 6044 N N . LEU C 1 185 ? -67.799 -32.156 4.676 1.00 84.86 185 LEU C N 1
ATOM 6045 C CA . LEU C 1 185 ? -66.773 -33.182 4.784 1.00 86.86 185 LEU C CA 1
ATOM 6046 C C . LEU C 1 185 ? -67.115 -34.180 5.886 1.00 88.50 185 LEU C C 1
ATOM 6047 O O . LEU C 1 185 ? -66.629 -35.311 5.885 1.00 89.50 185 LEU C O 1
ATOM 6052 N N . LYS C 1 186 ? -67.950 -33.753 6.829 1.00 91.94 186 LYS C N 1
ATOM 6053 C CA . LYS C 1 186 ? -68.366 -34.615 7.932 1.00 94.42 186 LYS C CA 1
ATOM 6054 C C . LYS C 1 186 ? -69.475 -35.523 7.432 1.00 95.97 186 LYS C C 1
ATOM 6055 O O . LYS C 1 186 ? -69.530 -36.700 7.779 1.00 95.54 186 LYS C O 1
ATOM 6061 N N . GLU C 1 187 ? -70.358 -34.970 6.609 1.00 97.95 187 GLU C N 1
ATOM 6062 C CA . GLU C 1 187 ? -71.454 -35.753 6.071 1.00 100.84 187 GLU C CA 1
ATOM 6063 C C . GLU C 1 187 ? -70.932 -36.810 5.099 1.00 100.56 187 GLU C C 1
ATOM 6064 O O . GLU C 1 187 ? -71.290 -37.980 5.211 1.00 102.25 187 GLU C O 1
ATOM 6070 N N . LYS C 1 188 ? -70.088 -36.404 4.150 1.00 99.87 188 LYS C N 1
ATOM 6071 C CA . LYS C 1 188 ? -69.535 -37.347 3.177 1.00 98.00 188 LYS C CA 1
ATOM 6072 C C . LYS C 1 188 ? -69.108 -38.648 3.851 1.00 96.74 188 LYS C C 1
ATOM 6073 O O . LYS C 1 188 ? -69.528 -39.735 3.443 1.00 97.74 188 LYS C O 1
ATOM 6079 N N . ILE C 1 189 ? -68.284 -38.529 4.888 1.00 93.81 189 ILE C N 1
ATOM 6080 C CA . ILE C 1 189 ? -67.802 -39.691 5.628 1.00 91.96 189 ILE C CA 1
ATOM 6081 C C . ILE C 1 189 ? -68.936 -40.397 6.382 1.00 92.67 189 ILE C C 1
ATOM 6082 O O . ILE C 1 189 ? -69.948 -40.803 5.800 1.00 92.71 189 ILE C O 1
ATOM 6087 N N . LYS C 1 253 ? -58.712 -40.146 3.131 1.00 107.59 1048 LYS C N 1
ATOM 6088 C CA . LYS C 1 253 ? -58.236 -39.195 2.127 1.00 109.01 1048 LYS C CA 1
ATOM 6089 C C . LYS C 1 253 ? -58.982 -37.852 2.245 1.00 107.71 1048 LYS C C 1
ATOM 6090 O O . LYS C 1 253 ? -58.367 -36.782 2.213 1.00 107.54 1048 LYS C O 1
ATOM 6096 N N . ILE C 1 254 ? -60.308 -37.915 2.358 1.00 105.48 1049 ILE C N 1
ATOM 6097 C CA . ILE C 1 254 ? -61.135 -36.719 2.517 1.00 99.59 1049 ILE C CA 1
ATOM 6098 C C . ILE C 1 254 ? -61.135 -36.479 4.022 1.00 99.72 1049 ILE C C 1
ATOM 6099 O O . ILE C 1 254 ? -61.378 -35.374 4.504 1.00 98.42 1049 ILE C O 1
ATOM 6104 N N . LEU C 1 255 ? -60.861 -37.556 4.749 1.00 98.74 1050 LEU C N 1
ATOM 6105 C CA . LEU C 1 255 ? -60.807 -37.535 6.197 1.00 98.34 1050 LEU C CA 1
ATOM 6106 C C . LEU C 1 255 ? -59.635 -36.670 6.652 1.00 99.66 1050 LEU C C 1
ATOM 6107 O O . LEU C 1 255 ? -59.361 -36.560 7.842 1.00 101.22 1050 LEU C O 1
ATOM 6112 N N . ASN C 1 256 ? -58.940 -36.055 5.703 1.00 100.07 1051 ASN C N 1
ATOM 6113 C CA . ASN C 1 256 ? -57.824 -35.187 6.048 1.00 100.72 1051 ASN C CA 1
ATOM 6114 C C . ASN C 1 256 ? -58.224 -33.734 5.933 1.00 101.29 1051 ASN C C 1
ATOM 6115 O O . ASN C 1 256 ? -57.820 -32.912 6.748 1.00 100.95 1051 ASN C O 1
ATOM 6120 N N . GLN C 1 257 ? -59.015 -33.416 4.913 1.00 102.87 1052 GLN C N 1
ATOM 6121 C CA . GLN C 1 257 ? -59.484 -32.051 4.725 1.00 103.65 1052 GLN C CA 1
ATOM 6122 C C . GLN C 1 257 ? -60.367 -31.759 5.928 1.00 101.82 1052 GLN C C 1
ATOM 6123 O O . GLN C 1 257 ? -60.530 -30.610 6.319 1.00 103.96 1052 GLN C O 1
ATOM 6129 N N . PHE C 1 258 ? -60.938 -32.816 6.503 1.00 99.15 1053 PHE C N 1
ATOM 6130 C CA . PHE C 1 258 ? -61.788 -32.691 7.681 1.00 95.30 1053 PHE C CA 1
ATOM 6131 C C . PHE C 1 258 ? -60.908 -32.429 8.898 1.00 94.94 1053 PHE C C 1
ATOM 6132 O O . PHE C 1 258 ? -60.940 -31.342 9.469 1.00 94.54 1053 PHE C O 1
ATOM 6140 N N . LEU C 1 259 ? -60.120 -33.429 9.289 1.00 94.07 1054 LEU C N 1
ATOM 6141 C CA . LEU C 1 259 ? -59.227 -33.301 10.440 1.00 94.52 1054 LEU C CA 1
ATOM 6142 C C . LEU C 1 259 ? -58.270 -32.118 10.281 1.00 94.27 1054 LEU C C 1
ATOM 6143 O O . LEU C 1 259 ? -57.437 -31.857 11.152 1.00 94.21 1054 LEU C O 1
ATOM 6148 N N . LYS C 1 260 ? -58.384 -31.414 9.159 1.00 93.21 1055 LYS C N 1
ATOM 6149 C CA . LYS C 1 260 ? -57.545 -30.251 8.880 1.00 90.34 1055 LYS C CA 1
ATOM 6150 C C . LYS C 1 260 ? -58.380 -28.996 9.143 1.00 87.11 1055 LYS C C 1
ATOM 6151 O O . LYS C 1 260 ? -57.910 -28.036 9.757 1.00 85.24 1055 LYS C O 1
ATOM 6157 N N . ILE C 1 261 ? -59.625 -29.021 8.676 1.00 83.41 1056 ILE C N 1
ATOM 6158 C CA . ILE C 1 261 ? -60.539 -27.911 8.869 1.00 79.27 1056 ILE C CA 1
ATOM 6159 C C . ILE C 1 261 ? -60.972 -27.927 10.327 1.00 80.93 1056 ILE C C 1
ATOM 6160 O O . ILE C 1 261 ? -60.955 -26.897 10.993 1.00 83.33 1056 ILE C O 1
ATOM 6165 N N . LYS C 1 262 ? -61.342 -29.104 10.827 1.00 80.59 1057 LYS C N 1
ATOM 6166 C CA . LYS C 1 262 ? -61.775 -29.253 12.217 1.00 77.25 1057 LYS C CA 1
ATOM 6167 C C . LYS C 1 262 ? -60.722 -28.746 13.200 1.00 76.74 1057 LYS C C 1
ATOM 6168 O O . LYS C 1 262 ? -61.055 -28.260 14.277 1.00 77.79 1057 LYS C O 1
ATOM 6174 N N . LYS C 1 263 ? -59.452 -28.870 12.828 1.00 76.91 1058 LYS C N 1
ATOM 6175 C CA . LYS C 1 263 ? -58.350 -28.421 13.675 1.00 76.70 1058 LYS C CA 1
ATOM 6176 C C . LYS C 1 263 ? -58.354 -26.897 13.774 1.00 75.79 1058 LYS C C 1
ATOM 6177 O O . LYS C 1 263 ? -58.139 -26.334 14.839 1.00 75.43 1058 LYS C O 1
ATOM 6183 N N . LYS C 1 264 ? -58.598 -26.230 12.654 1.00 75.11 1059 LYS C N 1
ATOM 6184 C CA . LYS C 1 264 ? -58.622 -24.779 12.638 1.00 74.86 1059 LYS C CA 1
ATOM 6185 C C . LYS C 1 264 ? -59.852 -24.254 13.359 1.00 73.53 1059 LYS C C 1
ATOM 6186 O O . LYS C 1 264 ? -59.742 -23.418 14.254 1.00 76.19 1059 LYS C O 1
ATOM 6192 N N . ARG C 1 265 ? -61.022 -24.751 12.973 1.00 71.89 1060 ARG C N 1
ATOM 6193 C CA . ARG C 1 265 ? -62.275 -24.322 13.588 1.00 68.67 1060 ARG C CA 1
ATOM 6194 C C . ARG C 1 265 ? -62.220 -24.449 15.098 1.00 68.39 1060 ARG C C 1
ATOM 6195 O O . ARG C 1 265 ? -62.689 -23.576 15.813 1.00 70.87 1060 ARG C O 1
ATOM 6203 N N . LYS C 1 266 ? -61.646 -25.541 15.579 1.00 68.10 1061 LYS C N 1
ATOM 6204 C CA . LYS C 1 266 ? -61.542 -25.770 17.009 1.00 69.15 1061 LYS C CA 1
ATOM 6205 C C . LYS C 1 266 ? -60.478 -24.864 17.622 1.00 68.63 1061 LYS C C 1
ATOM 6206 O O . LYS C 1 266 ? -60.760 -24.094 18.532 1.00 65.94 1061 LYS C O 1
ATOM 6212 N N . GLU C 1 267 ? -59.256 -24.952 17.109 1.00 72.22 1062 GLU C N 1
ATOM 6213 C CA . GLU C 1 267 ? -58.145 -24.135 17.602 1.00 75.03 1062 GLU C CA 1
ATOM 6214 C C . GLU C 1 267 ? -58.493 -22.644 17.688 1.00 73.60 1062 GLU C C 1
ATOM 6215 O O . GLU C 1 267 ? -58.137 -21.967 18.662 1.00 74.30 1062 GLU C O 1
ATOM 6221 N N . LEU C 1 268 ? -59.180 -22.137 16.668 1.00 69.91 1063 LEU C N 1
ATOM 6222 C CA . LEU C 1 268 ? -59.581 -20.741 16.651 1.00 66.73 1063 LEU C CA 1
ATOM 6223 C C . LEU C 1 268 ? -60.570 -20.525 17.805 1.00 65.71 1063 LEU C C 1
ATOM 6224 O O . LEU C 1 268 ? -60.267 -19.833 18.779 1.00 65.76 1063 LEU C O 1
ATOM 6229 N N . PHE C 1 269 ? -61.746 -21.136 17.683 1.00 61.95 1064 PHE C N 1
ATOM 6230 C CA . PHE C 1 269 ? -62.805 -21.047 18.687 1.00 56.22 1064 PHE C CA 1
ATOM 6231 C C . PHE C 1 269 ? -62.297 -21.095 20.128 1.00 57.99 1064 PHE C C 1
ATOM 6232 O O . PHE C 1 269 ? -62.806 -20.388 21.001 1.00 59.82 1064 PHE C O 1
ATOM 6240 N N . GLU C 1 270 ? -61.306 -21.932 20.390 1.00 57.71 1065 GLU C N 1
ATOM 6241 C CA . GLU C 1 270 ? -60.802 -22.048 21.746 1.00 59.14 1065 GLU C CA 1
ATOM 6242 C C . GLU C 1 270 ? -59.860 -20.925 22.121 1.00 58.72 1065 GLU C C 1
ATOM 6243 O O . GLU C 1 270 ? -59.703 -20.607 23.302 1.00 55.87 1065 GLU C O 1
ATOM 6249 N N . LYS C 1 271 ? -59.240 -20.320 21.112 1.00 58.85 1066 LYS C N 1
ATOM 6250 C CA . LYS C 1 271 ? -58.306 -19.224 21.340 1.00 58.00 1066 LYS C CA 1
ATOM 6251 C C . LYS C 1 271 ? -59.073 -18.060 21.950 1.00 55.41 1066 LYS C C 1
ATOM 6252 O O . LYS C 1 271 ? -58.655 -17.497 22.959 1.00 55.57 1066 LYS C O 1
ATOM 6258 N N . THR C 1 272 ? -60.200 -17.712 21.328 1.00 52.95 1067 THR C N 1
ATOM 6259 C CA . THR C 1 272 ? -61.046 -16.616 21.797 1.00 48.94 1067 THR C CA 1
ATOM 6260 C C . THR C 1 272 ? -61.590 -16.993 23.151 1.00 47.89 1067 THR C C 1
ATOM 6261 O O . THR C 1 272 ? -61.432 -16.264 24.127 1.00 51.15 1067 THR C O 1
ATOM 6265 N N . PHE C 1 273 ? -62.219 -18.154 23.204 1.00 45.22 1068 PHE C N 1
ATOM 6266 C CA . PHE C 1 273 ? -62.799 -18.634 24.434 1.00 45.07 1068 PHE C CA 1
ATOM 6267 C C . PHE C 1 273 ? -61.858 -18.547 25.648 1.00 46.63 1068 PHE C C 1
ATOM 6268 O O . PHE C 1 273 ? -62.239 -18.046 26.706 1.00 43.84 1068 PHE C O 1
ATOM 6276 N N . ASP C 1 274 ? -60.629 -19.027 25.510 1.00 47.51 1069 ASP C N 1
ATOM 6277 C CA . ASP C 1 274 ? -59.708 -18.985 26.645 1.00 51.07 1069 ASP C CA 1
ATOM 6278 C C . ASP C 1 274 ? -59.495 -17.563 27.156 1.00 51.11 1069 ASP C C 1
ATOM 6279 O O . ASP C 1 274 ? -59.559 -17.309 28.367 1.00 46.48 1069 ASP C O 1
ATOM 6284 N N . TYR C 1 275 ? -59.256 -16.631 26.237 1.00 50.01 1070 TYR C N 1
ATOM 6285 C CA . TYR C 1 275 ? -59.035 -15.254 26.636 1.00 52.27 1070 TYR C CA 1
ATOM 6286 C C . TYR C 1 275 ? -60.233 -14.728 27.409 1.00 52.74 1070 TYR C C 1
ATOM 6287 O O . TYR C 1 275 ? -60.086 -14.210 28.513 1.00 54.98 1070 TYR C O 1
ATOM 6296 N N . VAL C 1 276 ? -61.419 -14.856 26.823 1.00 50.70 1071 VAL C N 1
ATOM 6297 C CA . VAL C 1 276 ? -62.643 -14.398 27.473 1.00 49.19 1071 VAL C CA 1
ATOM 6298 C C . VAL C 1 276 ? -62.841 -15.054 28.845 1.00 47.90 1071 VAL C C 1
ATOM 6299 O O . VAL C 1 276 ? -63.153 -14.394 29.830 1.00 48.12 1071 VAL C O 1
ATOM 6303 N N . SER C 1 277 ? -62.649 -16.359 28.907 1.00 47.81 1072 SER C N 1
ATOM 6304 C CA . SER C 1 277 ? -62.825 -17.069 30.156 1.00 48.43 1072 SER C CA 1
ATOM 6305 C C . SER C 1 277 ? -61.885 -16.527 31.226 1.00 48.05 1072 SER C C 1
ATOM 6306 O O . SER C 1 277 ? -62.298 -16.293 32.363 1.00 46.99 1072 SER C O 1
ATOM 6309 N N . ASP C 1 278 ? -60.626 -16.315 30.859 1.00 47.52 1073 ASP C N 1
ATOM 6310 C CA . ASP C 1 278 ? -59.647 -15.813 31.814 1.00 48.98 1073 ASP C CA 1
ATOM 6311 C C . ASP C 1 278 ? -59.963 -14.417 32.348 1.00 49.27 1073 ASP C C 1
ATOM 6312 O O . ASP C 1 278 ? -59.672 -14.127 33.512 1.00 54.21 1073 ASP C O 1
ATOM 6317 N N . HIS C 1 279 ? -60.558 -13.555 31.520 1.00 46.42 1074 HIS C N 1
ATOM 6318 C CA . HIS C 1 279 ? -60.879 -12.197 31.958 1.00 44.52 1074 HIS C CA 1
ATOM 6319 C C . HIS C 1 279 ? -62.279 -12.013 32.527 1.00 44.25 1074 HIS C C 1
ATOM 6320 O O . HIS C 1 279 ? -62.583 -10.973 33.124 1.00 46.15 1074 HIS C O 1
ATOM 6327 N N . LEU C 1 280 ? -63.123 -13.027 32.366 1.00 40.68 1075 LEU C N 1
ATOM 6328 C CA . LEU C 1 280 ? -64.496 -12.959 32.846 1.00 39.50 1075 LEU C CA 1
ATOM 6329 C C . LEU C 1 280 ? -64.661 -12.646 34.344 1.00 39.57 1075 LEU C C 1
ATOM 6330 O O . LEU C 1 280 ? -65.284 -11.653 34.715 1.00 37.22 1075 LEU C O 1
ATOM 6335 N N . ASP C 1 281 ? -64.075 -13.474 35.199 1.00 41.50 1076 ASP C N 1
ATOM 6336 C CA . ASP C 1 281 ? -64.203 -13.299 36.638 1.00 41.11 1076 ASP C CA 1
ATOM 6337 C C . ASP C 1 281 ? -63.762 -11.947 37.195 1.00 41.65 1076 ASP C C 1
ATOM 6338 O O . ASP C 1 281 ? -64.404 -11.412 38.110 1.00 42.80 1076 ASP C O 1
ATOM 6343 N N . ALA C 1 282 ? -62.679 -11.381 36.674 1.00 37.82 1077 ALA C N 1
ATOM 6344 C CA . ALA C 1 282 ? -62.251 -10.091 37.203 1.00 35.95 1077 ALA C CA 1
ATOM 6345 C C . ALA C 1 282 ? -63.277 -9.047 36.835 1.00 38.17 1077 ALA C C 1
ATOM 6346 O O . ALA C 1 282 ? -63.635 -8.210 37.657 1.00 38.84 1077 ALA C O 1
ATOM 6348 N N . ILE C 1 283 ? -63.751 -9.092 35.592 1.00 37.46 1078 ILE C N 1
ATOM 6349 C CA . ILE C 1 283 ? -64.728 -8.116 35.151 1.00 34.44 1078 ILE C CA 1
ATOM 6350 C C . ILE C 1 283 ? -65.994 -8.208 35.981 1.00 32.88 1078 ILE C C 1
ATOM 6351 O O . ILE C 1 283 ? -66.529 -7.184 36.406 1.00 27.61 1078 ILE C O 1
ATOM 6356 N N . TYR C 1 284 ? -66.458 -9.430 36.234 1.00 32.80 1079 TYR C N 1
ATOM 6357 C CA . TYR C 1 284 ? -67.673 -9.622 37.025 1.00 37.25 1079 TYR C CA 1
ATOM 6358 C C . TYR C 1 284 ? -67.505 -9.128 38.460 1.00 40.61 1079 TYR C C 1
ATOM 6359 O O . TYR C 1 284 ? -68.409 -8.498 39.021 1.00 39.30 1079 TYR C O 1
ATOM 6368 N N . ARG C 1 285 ? -66.346 -9.407 39.058 1.00 45.54 1080 ARG C N 1
ATOM 6369 C CA . ARG C 1 285 ? -66.100 -8.951 40.421 1.00 45.12 1080 ARG C CA 1
ATOM 6370 C C . ARG C 1 285 ? -66.082 -7.431 40.473 1.00 43.08 1080 ARG C C 1
ATOM 6371 O O . ARG C 1 285 ? -66.644 -6.836 41.374 1.00 44.72 1080 ARG C O 1
ATOM 6379 N N . GLU C 1 286 ? -65.469 -6.798 39.484 1.00 44.57 1081 GLU C N 1
ATOM 6380 C CA . GLU C 1 286 ? -65.424 -5.350 39.446 1.00 41.79 1081 GLU C CA 1
ATOM 6381 C C . GLU C 1 286 ? -66.830 -4.783 39.363 1.00 42.94 1081 GLU C C 1
ATOM 6382 O O . GLU C 1 286 ? -67.118 -3.777 39.999 1.00 46.62 1081 GLU C O 1
ATOM 6388 N N . LEU C 1 287 ? -67.714 -5.410 38.588 1.00 43.03 1082 LEU C N 1
ATOM 6389 C CA . LEU C 1 287 ? -69.089 -4.908 38.476 1.00 42.74 1082 LEU C CA 1
ATOM 6390 C C . LEU C 1 287 ? -69.915 -5.269 39.711 1.00 45.27 1082 LEU C C 1
ATOM 6391 O O . LEU C 1 287 ? -71.045 -4.819 39.865 1.00 46.37 1082 LEU C O 1
ATOM 6396 N N . THR C 1 288 ? -69.326 -6.059 40.602 1.00 47.43 1083 THR C N 1
ATOM 6397 C CA . THR C 1 288 ? -70.012 -6.543 41.786 1.00 47.10 1083 THR C CA 1
ATOM 6398 C C . THR C 1 288 ? -69.687 -5.941 43.165 1.00 47.02 1083 THR C C 1
ATOM 6399 O O . THR C 1 288 ? -68.531 -5.716 43.541 1.00 51.57 1083 THR C O 1
ATOM 6403 N N . GLY C 1 300 ? -68.087 -11.147 44.279 1.00 53.72 1095 GLY C N 1
ATOM 6404 C CA . GLY C 1 300 ? -68.885 -11.892 43.318 1.00 57.10 1095 GLY C CA 1
ATOM 6405 C C . GLY C 1 300 ? -68.056 -12.890 42.528 1.00 58.91 1095 GLY C C 1
ATOM 6406 O O . GLY C 1 300 ? -66.820 -12.874 42.617 1.00 63.71 1095 GLY C O 1
ATOM 6407 N N . ASN C 1 301 ? -68.708 -13.749 41.742 1.00 56.09 1096 ASN C N 1
ATOM 6408 C CA . ASN C 1 301 ? -67.966 -14.746 40.975 1.00 54.42 1096 ASN C CA 1
ATOM 6409 C C . ASN C 1 301 ? -68.651 -15.309 39.715 1.00 50.97 1096 ASN C C 1
ATOM 6410 O O . ASN C 1 301 ? -69.779 -15.790 39.781 1.00 52.15 1096 ASN C O 1
ATOM 6415 N N . ALA C 1 302 ? -67.955 -15.281 38.577 1.00 45.08 1097 ALA C N 1
ATOM 6416 C CA . ALA C 1 302 ? -68.532 -15.761 37.313 1.00 41.38 1097 ALA C CA 1
ATOM 6417 C C . ALA C 1 302 ? -67.617 -16.686 36.502 1.00 39.57 1097 ALA C C 1
ATOM 6418 O O . ALA C 1 302 ? -66.401 -16.577 36.586 1.00 37.44 1097 ALA C O 1
ATOM 6420 N N . SER C 1 303 ? -68.186 -17.582 35.694 1.00 36.29 1098 SER C N 1
ATOM 6421 C CA . SER C 1 303 ? -67.335 -18.485 34.911 1.00 39.22 1098 SER C CA 1
ATOM 6422 C C . SER C 1 303 ? -67.954 -19.020 33.635 1.00 40.46 1098 SER C C 1
ATOM 6423 O O . SER C 1 303 ? -69.163 -18.946 33.452 1.00 43.73 1098 SER C O 1
ATOM 6426 N N . LEU C 1 304 ? -67.113 -19.578 32.762 1.00 39.79 1099 LEU C N 1
ATOM 6427 C CA . LEU C 1 304 ? -67.576 -20.167 31.500 1.00 37.80 1099 LEU C CA 1
ATOM 6428 C C . LEU C 1 304 ? -67.139 -21.620 31.401 1.00 39.37 1099 LEU C C 1
ATOM 6429 O O . LEU C 1 304 ? -66.130 -22.007 31.975 1.00 41.59 1099 LEU C O 1
ATOM 6434 N N . THR C 1 305 ? -67.888 -22.424 30.655 1.00 42.55 1100 THR C N 1
ATOM 6435 C CA . THR C 1 305 ? -67.571 -23.842 30.515 1.00 43.78 1100 THR C CA 1
ATOM 6436 C C . THR C 1 305 ? -67.967 -24.467 29.198 1.00 45.52 1100 THR C C 1
ATOM 6437 O O . THR C 1 305 ? -69.111 -24.346 28.762 1.00 46.59 1100 THR C O 1
ATOM 6441 N N . ILE C 1 306 ? -67.017 -25.166 28.585 1.00 48.66 1101 ILE C N 1
ATOM 6442 C CA . ILE C 1 306 ? -67.246 -25.856 27.321 1.00 49.44 1101 ILE C CA 1
ATOM 6443 C C . ILE C 1 306 ? -67.841 -27.239 27.596 1.00 51.70 1101 ILE C C 1
ATOM 6444 O O . ILE C 1 306 ? -67.267 -28.021 28.346 1.00 53.76 1101 ILE C O 1
ATOM 6449 N N . GLU C 1 307 ? -68.990 -27.542 27.002 1.00 53.48 1102 GLU C N 1
ATOM 6450 C CA . GLU C 1 307 ? -69.615 -28.841 27.213 1.00 52.73 1102 GLU C CA 1
ATOM 6451 C C . GLU C 1 307 ? -68.903 -29.909 26.401 1.00 53.23 1102 GLU C C 1
ATOM 6452 O O . GLU C 1 307 ? -68.241 -30.762 26.958 1.00 56.59 1102 GLU C O 1
ATOM 6458 N N . ASP C 1 308 ? -69.020 -29.865 25.083 1.00 58.37 1103 ASP C N 1
ATOM 6459 C CA . ASP C 1 308 ? -68.350 -30.855 24.242 1.00 62.45 1103 ASP C CA 1
ATOM 6460 C C . ASP C 1 308 ? -66.898 -30.447 24.026 1.00 65.05 1103 ASP C C 1
ATOM 6461 O O . ASP C 1 308 ? -66.589 -29.689 23.111 1.00 64.86 1103 ASP C O 1
ATOM 6466 N N . GLU C 1 309 ? -66.007 -30.971 24.858 1.00 67.56 1104 GLU C N 1
ATOM 6467 C CA . GLU C 1 309 ? -64.597 -30.631 24.768 1.00 70.51 1104 GLU C CA 1
ATOM 6468 C C . GLU C 1 309 ? -63.902 -30.872 23.443 1.00 70.93 1104 GLU C C 1
ATOM 6469 O O . GLU C 1 309 ? -63.045 -30.090 23.038 1.00 71.02 1104 GLU C O 1
ATOM 6475 N N . ASP C 1 310 ? -64.249 -31.952 22.766 1.00 72.28 1105 ASP C N 1
ATOM 6476 C CA . ASP C 1 310 ? -63.604 -32.232 21.497 1.00 75.95 1105 ASP C CA 1
ATOM 6477 C C . ASP C 1 310 ? -64.123 -31.291 20.418 1.00 75.93 1105 ASP C C 1
ATOM 6478 O O . ASP C 1 310 ? -63.393 -30.896 19.510 1.00 75.56 1105 ASP C O 1
ATOM 6483 N N . GLU C 1 311 ? -65.393 -30.931 20.521 1.00 76.60 1106 GLU C N 1
ATOM 6484 C CA . GLU C 1 311 ? -65.993 -30.035 19.543 1.00 77.63 1106 GLU C CA 1
ATOM 6485 C C . GLU C 1 311 ? -66.838 -28.959 20.239 1.00 73.22 1106 GLU C C 1
ATOM 6486 O O . GLU C 1 311 ? -68.070 -28.964 20.159 1.00 72.24 1106 GLU C O 1
ATOM 6492 N N . PRO C 1 312 ? -66.171 -28.003 20.908 1.00 68.35 1107 PRO C N 1
ATOM 6493 C CA . PRO C 1 312 ? -66.860 -26.927 21.622 1.00 65.41 1107 PRO C CA 1
ATOM 6494 C C . PRO C 1 312 ? -67.915 -26.229 20.792 1.00 62.55 1107 PRO C C 1
ATOM 6495 O O . PRO C 1 312 ? -68.954 -25.840 21.306 1.00 63.36 1107 PRO C O 1
ATOM 6499 N N . PHE C 1 313 ? -67.661 -26.090 19.502 1.00 61.02 1108 PHE C N 1
ATOM 6500 C CA . PHE C 1 313 ? -68.610 -25.421 18.629 1.00 61.59 1108 PHE C CA 1
ATOM 6501 C C . PHE C 1 313 ? -69.833 -26.249 18.313 1.00 62.29 1108 PHE C C 1
ATOM 6502 O O . PHE C 1 313 ? -70.712 -25.788 17.594 1.00 63.27 1108 PHE C O 1
ATOM 6510 N N . ASN C 1 314 ? -69.895 -27.463 18.848 1.00 65.07 1109 ASN C N 1
ATOM 6511 C CA . ASN C 1 314 ? -71.025 -28.350 18.581 1.00 67.22 1109 ASN C CA 1
ATOM 6512 C C . ASN C 1 314 ? -71.876 -28.666 19.798 1.00 65.73 1109 ASN C C 1
ATOM 6513 O O . ASN C 1 314 ? -72.596 -29.655 19.820 1.00 67.01 1109 ASN C O 1
ATOM 6518 N N . ALA C 1 315 ? -71.786 -27.820 20.813 1.00 64.17 1110 ALA C N 1
ATOM 6519 C CA . ALA C 1 315 ? -72.556 -27.979 22.041 1.00 60.22 1110 ALA C CA 1
ATOM 6520 C C . ALA C 1 315 ? -72.376 -26.656 22.722 1.00 58.94 1110 ALA C C 1
ATOM 6521 O O . ALA C 1 315 ? -71.386 -25.973 22.494 1.00 60.11 1110 ALA C O 1
ATOM 6523 N N . GLY C 1 316 ? -73.317 -26.296 23.573 1.00 57.31 1111 GLY C N 1
ATOM 6524 C CA . GLY C 1 316 ? -73.225 -25.014 24.234 1.00 52.76 1111 GLY C CA 1
ATOM 6525 C C . GLY C 1 316 ? -72.074 -24.739 25.176 1.00 48.49 1111 GLY C C 1
ATOM 6526 O O . GLY C 1 316 ? -71.206 -25.572 25.421 1.00 48.18 1111 GLY C O 1
ATOM 6527 N N . ILE C 1 317 ? -72.080 -23.510 25.674 1.00 47.33 1112 ILE C N 1
ATOM 6528 C CA . ILE C 1 317 ? -71.124 -23.020 26.645 1.00 43.60 1112 ILE C CA 1
ATOM 6529 C C . ILE C 1 317 ? -72.022 -22.644 27.811 1.00 44.84 1112 ILE C C 1
ATOM 6530 O O . ILE C 1 317 ? -73.027 -21.936 27.650 1.00 42.59 1112 ILE C O 1
ATOM 6535 N N . LYS C 1 318 ? -71.677 -23.126 28.987 1.00 47.00 1113 LYS C N 1
ATOM 6536 C CA . LYS C 1 318 ? -72.477 -22.822 30.151 1.00 49.77 1113 LYS C CA 1
ATOM 6537 C C . LYS C 1 318 ? -71.878 -21.601 30.832 1.00 47.23 1113 LYS C C 1
ATOM 6538 O O . LYS C 1 318 ? -70.683 -21.561 31.112 1.00 46.50 1113 LYS C O 1
ATOM 6544 N N . TYR C 1 319 ? -72.703 -20.591 31.065 1.00 45.34 1114 TYR C N 1
ATOM 6545 C CA . TYR C 1 319 ? -72.241 -19.386 31.740 1.00 46.87 1114 TYR C CA 1
ATOM 6546 C C . TYR C 1 319 ? -72.785 -19.404 33.165 1.00 47.29 1114 TYR C C 1
ATOM 6547 O O . TYR C 1 319 ? -73.971 -19.617 33.390 1.00 48.66 1114 TYR C O 1
ATOM 6556 N N . HIS C 1 320 ? -71.902 -19.212 34.132 1.00 51.64 1115 HIS C N 1
ATOM 6557 C CA . HIS C 1 320 ? -72.302 -19.201 35.534 1.00 55.63 1115 HIS C CA 1
ATOM 6558 C C . HIS C 1 320 ? -71.936 -17.877 36.192 1.00 54.38 1115 HIS C C 1
ATOM 6559 O O . HIS C 1 320 ? -70.788 -17.418 36.104 1.00 52.89 1115 HIS C O 1
ATOM 6566 N N . ALA C 1 321 ? -72.924 -17.266 36.837 1.00 50.42 1116 ALA C N 1
ATOM 6567 C CA . ALA C 1 321 ? -72.722 -16.006 37.528 1.00 50.25 1116 ALA C CA 1
ATOM 6568 C C . ALA C 1 321 ? -73.330 -16.130 38.919 1.00 49.84 1116 ALA C C 1
ATOM 6569 O O . ALA C 1 321 ? -74.448 -16.604 39.076 1.00 47.95 1116 ALA C O 1
ATOM 6571 N N . THR C 1 322 ? -72.577 -15.718 39.928 1.00 49.70 1117 THR C N 1
ATOM 6572 C CA . THR C 1 322 ? -73.045 -15.790 41.299 1.00 47.95 1117 THR C CA 1
ATOM 6573 C C . THR C 1 322 ? -72.886 -14.437 41.953 1.00 51.06 1117 THR C C 1
ATOM 6574 O O . THR C 1 322 ? -71.786 -14.064 42.371 1.00 52.75 1117 THR C O 1
ATOM 6578 N N . PRO C 1 323 ? -73.980 -13.667 42.034 1.00 51.89 1118 PRO C N 1
ATOM 6579 C CA . PRO C 1 323 ? -73.850 -12.357 42.664 1.00 53.55 1118 PRO C CA 1
ATOM 6580 C C . PRO C 1 323 ? -73.252 -12.508 44.048 1.00 57.02 1118 PRO C C 1
ATOM 6581 O O . PRO C 1 323 ? -73.368 -13.555 44.671 1.00 56.87 1118 PRO C O 1
ATOM 6585 N N . PRO C 1 324 ? -72.599 -11.456 44.540 1.00 62.08 1119 PRO C N 1
ATOM 6586 C CA . PRO C 1 324 ? -71.962 -11.455 45.853 1.00 66.20 1119 PRO C CA 1
ATOM 6587 C C . PRO C 1 324 ? -72.633 -12.224 46.982 1.00 69.22 1119 PRO C C 1
ATOM 6588 O O . PRO C 1 324 ? -72.580 -13.450 47.016 1.00 73.72 1119 PRO C O 1
ATOM 6592 N N . LEU C 1 325 ? -73.258 -11.506 47.905 1.00 71.28 1120 LEU C N 1
ATOM 6593 C CA . LEU C 1 325 ? -73.874 -12.109 49.086 1.00 73.29 1120 LEU C CA 1
ATOM 6594 C C . LEU C 1 325 ? -74.802 -13.306 48.883 1.00 73.00 1120 LEU C C 1
ATOM 6595 O O . LEU C 1 325 ? -75.533 -13.692 49.796 1.00 74.84 1120 LEU C O 1
ATOM 6600 N N . LYS C 1 326 ? -74.771 -13.903 47.698 1.00 73.79 1121 LYS C N 1
ATOM 6601 C CA . LYS C 1 326 ? -75.634 -15.039 47.405 1.00 72.69 1121 LYS C CA 1
ATOM 6602 C C . LYS C 1 326 ? -74.826 -16.266 47.065 1.00 75.58 1121 LYS C C 1
ATOM 6603 O O . LYS C 1 326 ? -73.606 -16.256 47.170 1.00 75.56 1121 LYS C O 1
ATOM 6609 N N . ARG C 1 327 ? -75.513 -17.328 46.663 1.00 81.38 1122 ARG C N 1
ATOM 6610 C CA . ARG C 1 327 ? -74.839 -18.561 46.296 1.00 88.96 1122 ARG C CA 1
ATOM 6611 C C . ARG C 1 327 ? -75.740 -19.481 45.478 1.00 91.46 1122 ARG C C 1
ATOM 6612 O O . ARG C 1 327 ? -76.510 -20.270 46.022 1.00 92.40 1122 ARG C O 1
ATOM 6620 N N . PHE C 1 328 ? -75.627 -19.348 44.159 1.00 94.19 1123 PHE C N 1
ATOM 6621 C CA . PHE C 1 328 ? -76.381 -20.116 43.169 1.00 95.18 1123 PHE C CA 1
ATOM 6622 C C . PHE C 1 328 ? -75.569 -19.987 41.891 1.00 95.63 1123 PHE C C 1
ATOM 6623 O O . PHE C 1 328 ? -74.522 -19.340 41.895 1.00 95.63 1123 PHE C O 1
ATOM 6631 N N . LYS C 1 329 ? -76.022 -20.586 40.796 1.00 95.41 1124 LYS C N 1
ATOM 6632 C CA . LYS C 1 329 ? -75.252 -20.468 39.561 1.00 95.28 1124 LYS C CA 1
ATOM 6633 C C . LYS C 1 329 ? -76.062 -20.440 38.267 1.00 94.72 1124 LYS C C 1
ATOM 6634 O O . LYS C 1 329 ? -75.658 -19.799 37.295 1.00 96.24 1124 LYS C O 1
ATOM 6640 N N . ASP C 1 330 ? -77.201 -21.124 38.249 1.00 93.30 1125 ASP C N 1
ATOM 6641 C CA . ASP C 1 330 ? -78.041 -21.149 37.057 1.00 91.99 1125 ASP C CA 1
ATOM 6642 C C . ASP C 1 330 ? -78.709 -19.817 36.792 1.00 88.06 1125 ASP C C 1
ATOM 6643 O O . ASP C 1 330 ? -79.466 -19.327 37.625 1.00 85.02 1125 ASP C O 1
ATOM 6648 N N . MET C 1 331 ? -78.438 -19.246 35.621 1.00 85.19 1126 MET C N 1
ATOM 6649 C CA . MET C 1 331 ? -79.005 -17.957 35.230 1.00 82.02 1126 MET C CA 1
ATOM 6650 C C . MET C 1 331 ? -80.487 -17.875 35.566 1.00 81.97 1126 MET C C 1
ATOM 6651 O O . MET C 1 331 ? -81.048 -16.790 35.688 1.00 83.93 1126 MET C O 1
ATOM 6656 N N . GLU C 1 332 ? -81.113 -19.033 35.718 1.00 83.27 1127 GLU C N 1
ATOM 6657 C CA . GLU C 1 332 ? -82.535 -19.117 36.029 1.00 82.88 1127 GLU C CA 1
ATOM 6658 C C . GLU C 1 332 ? -82.876 -18.510 37.380 1.00 79.52 1127 GLU C C 1
ATOM 6659 O O . GLU C 1 332 ? -84.001 -18.088 37.610 1.00 78.69 1127 GLU C O 1
ATOM 6665 N N . TYR C 1 333 ? -81.901 -18.479 38.276 1.00 78.94 1128 TYR C N 1
ATOM 6666 C CA . TYR C 1 333 ? -82.118 -17.956 39.619 1.00 78.21 1128 TYR C CA 1
ATOM 6667 C C . TYR C 1 333 ? -81.830 -16.459 39.789 1.00 71.80 1128 TYR C C 1
ATOM 6668 O O . TYR C 1 333 ? -82.277 -15.843 40.757 1.00 75.11 1128 TYR C O 1
ATOM 6677 N N . LEU C 1 334 ? -81.092 -15.877 38.854 1.00 60.54 1129 LEU C N 1
ATOM 6678 C CA . LEU C 1 334 ? -80.774 -14.467 38.928 1.00 52.99 1129 LEU C CA 1
ATOM 6679 C C . LEU C 1 334 ? -82.001 -13.593 38.669 1.00 49.12 1129 LEU C C 1
ATOM 6680 O O . LEU C 1 334 ? -82.856 -13.939 37.863 1.00 48.43 1129 LEU C O 1
ATOM 6685 N N . SER C 1 335 ? -82.082 -12.465 39.369 1.00 42.03 1130 SER C N 1
ATOM 6686 C CA . SER C 1 335 ? -83.175 -11.519 39.194 1.00 39.23 1130 SER C CA 1
ATOM 6687 C C . SER C 1 335 ? -82.882 -10.658 37.964 1.00 39.16 1130 SER C C 1
ATOM 6688 O O . SER C 1 335 ? -81.810 -10.747 37.365 1.00 37.75 1130 SER C O 1
ATOM 6691 N N . GLY C 1 336 ? -83.830 -9.794 37.624 1.00 36.28 1131 GLY C N 1
ATOM 6692 C CA . GLY C 1 336 ? -83.671 -8.926 36.481 1.00 30.81 1131 GLY C CA 1
ATOM 6693 C C . GLY C 1 336 ? -82.394 -8.128 36.534 1.00 34.70 1131 GLY C C 1
ATOM 6694 O O . GLY C 1 336 ? -81.620 -8.151 35.574 1.00 33.47 1131 GLY C O 1
ATOM 6695 N N . GLY C 1 337 ? -82.168 -7.428 37.652 1.00 38.81 1132 GLY C N 1
ATOM 6696 C CA . GLY C 1 337 ? -80.975 -6.601 37.811 1.00 35.76 1132 GLY C CA 1
ATOM 6697 C C . GLY C 1 337 ? -79.696 -7.417 37.808 1.00 36.93 1132 GLY C C 1
ATOM 6698 O O . GLY C 1 337 ? -78.690 -7.019 37.214 1.00 33.36 1132 GLY C O 1
ATOM 6699 N N . GLU C 1 338 ? -79.744 -8.567 38.476 1.00 36.56 1133 GLU C N 1
ATOM 6700 C CA . GLU C 1 338 ? -78.604 -9.462 38.564 1.00 39.80 1133 GLU C CA 1
ATOM 6701 C C . GLU C 1 338 ? -78.261 -9.990 37.188 1.00 39.04 1133 GLU C C 1
ATOM 6702 O O . GLU C 1 338 ? -77.123 -9.918 36.754 1.00 41.87 1133 GLU C O 1
ATOM 6708 N N . LYS C 1 339 ? -79.255 -10.522 36.496 1.00 39.66 1134 LYS C N 1
ATOM 6709 C CA . LYS C 1 339 ? -79.050 -11.029 35.145 1.00 36.11 1134 LYS C CA 1
ATOM 6710 C C . LYS C 1 339 ? -78.425 -9.909 34.259 1.00 34.86 1134 LYS C C 1
ATOM 6711 O O . LYS C 1 339 ? -77.581 -10.169 33.396 1.00 31.06 1134 LYS C O 1
ATOM 6717 N N . THR C 1 340 ? -78.853 -8.664 34.469 1.00 32.62 1135 THR C N 1
ATOM 6718 C CA . THR C 1 340 ? -78.308 -7.544 33.714 1.00 30.76 1135 THR C CA 1
ATOM 6719 C C . THR C 1 340 ? -76.818 -7.396 34.009 1.00 32.55 1135 THR C C 1
ATOM 6720 O O . THR C 1 340 ? -76.000 -7.357 33.089 1.00 35.65 1135 THR C O 1
ATOM 6724 N N . VAL C 1 341 ? -76.456 -7.306 35.287 1.00 29.83 1136 VAL C N 1
ATOM 6725 C CA . VAL C 1 341 ? -75.052 -7.149 35.629 1.00 29.69 1136 VAL C CA 1
ATOM 6726 C C . VAL C 1 341 ? -74.250 -8.322 35.074 1.00 30.44 1136 VAL C C 1
ATOM 6727 O O . VAL C 1 341 ? -73.151 -8.140 34.538 1.00 31.06 1136 VAL C O 1
ATOM 6731 N N . ALA C 1 342 ? -74.798 -9.526 35.187 1.00 30.40 1137 ALA C N 1
ATOM 6732 C CA . ALA C 1 342 ? -74.115 -10.708 34.663 1.00 29.97 1137 ALA C CA 1
ATOM 6733 C C . ALA C 1 342 ? -73.954 -10.515 33.153 1.00 30.03 1137 ALA C C 1
ATOM 6734 O O . ALA C 1 342 ? -72.863 -10.694 32.598 1.00 30.65 1137 ALA C O 1
ATOM 6736 N N . ALA C 1 343 ? -75.036 -10.120 32.494 1.00 27.94 1138 ALA C N 1
ATOM 6737 C CA . ALA C 1 343 ? -74.983 -9.907 31.063 1.00 30.74 1138 ALA C CA 1
ATOM 6738 C C . ALA C 1 343 ? -73.941 -8.856 30.696 1.00 33.06 1138 ALA C C 1
ATOM 6739 O O . ALA C 1 343 ? -73.168 -9.049 29.747 1.00 34.72 1138 ALA C O 1
ATOM 6741 N N . LEU C 1 344 ? -73.918 -7.742 31.426 1.00 29.08 1139 LEU C N 1
ATOM 6742 C CA . LEU C 1 344 ? -72.936 -6.726 31.128 1.00 28.40 1139 LEU C CA 1
ATOM 6743 C C . LEU C 1 344 ? -71.510 -7.251 31.322 1.00 28.98 1139 LEU C C 1
ATOM 6744 O O . LEU C 1 344 ? -70.610 -6.874 30.577 1.00 29.56 1139 LEU C O 1
ATOM 6749 N N . ALA C 1 345 ? -71.283 -8.129 32.294 1.00 26.26 1140 ALA C N 1
ATOM 6750 C CA . ALA C 1 345 ? -69.926 -8.649 32.461 1.00 28.84 1140 ALA C CA 1
ATOM 6751 C C . ALA C 1 345 ? -69.520 -9.517 31.267 1.00 30.85 1140 ALA C C 1
ATOM 6752 O O . ALA C 1 345 ? -68.433 -9.340 30.710 1.00 26.62 1140 ALA C O 1
ATOM 6754 N N . LEU C 1 346 ? -70.397 -10.449 30.877 1.00 30.92 1141 LEU C N 1
ATOM 6755 C CA . LEU C 1 346 ? -70.099 -11.337 29.764 1.00 30.03 1141 LEU C CA 1
ATOM 6756 C C . LEU C 1 346 ? -69.790 -10.496 28.546 1.00 32.04 1141 LEU C C 1
ATOM 6757 O O . LEU C 1 346 ? -68.811 -10.755 27.847 1.00 32.79 1141 LEU C O 1
ATOM 6762 N N . LEU C 1 347 ? -70.633 -9.489 28.307 1.00 32.75 1142 LEU C N 1
ATOM 6763 C CA . LEU C 1 347 ? -70.500 -8.583 27.171 1.00 33.88 1142 LEU C CA 1
ATOM 6764 C C . LEU C 1 347 ? -69.110 -7.953 27.146 1.00 35.55 1142 LEU C C 1
ATOM 6765 O O . LEU C 1 347 ? -68.445 -7.929 26.115 1.00 35.72 1142 LEU C O 1
ATOM 6770 N N . PHE C 1 348 ? -68.658 -7.465 28.294 1.00 37.71 1143 PHE C N 1
ATOM 6771 C CA . PHE C 1 348 ? -67.334 -6.852 28.385 1.00 37.65 1143 PHE C CA 1
ATOM 6772 C C . PHE C 1 348 ? -66.197 -7.874 28.257 1.00 38.60 1143 PHE C C 1
ATOM 6773 O O . PHE C 1 348 ? -65.169 -7.597 27.630 1.00 41.78 1143 PHE C O 1
ATOM 6781 N N . ALA C 1 349 ? -66.373 -9.049 28.852 1.00 36.14 1144 ALA C N 1
ATOM 6782 C CA . ALA C 1 349 ? -65.351 -10.078 28.781 1.00 32.74 1144 ALA C CA 1
ATOM 6783 C C . ALA C 1 349 ? -65.196 -10.542 27.331 1.00 35.77 1144 ALA C C 1
ATOM 6784 O O . ALA C 1 349 ? -64.083 -10.662 26.828 1.00 32.06 1144 ALA C O 1
ATOM 6786 N N . ILE C 1 350 ? -66.314 -10.785 26.649 1.00 37.49 1145 ILE C N 1
ATOM 6787 C CA . ILE C 1 350 ? -66.254 -11.222 25.261 1.00 38.59 1145 ILE C CA 1
ATOM 6788 C C . ILE C 1 350 ? -65.569 -10.188 24.398 1.00 40.94 1145 ILE C C 1
ATOM 6789 O O . ILE C 1 350 ? -64.819 -10.534 23.491 1.00 45.23 1145 ILE C O 1
ATOM 6794 N N . ASN C 1 351 ? -65.825 -8.918 24.673 1.00 42.41 1146 ASN C N 1
ATOM 6795 C CA . ASN C 1 351 ? -65.224 -7.858 23.873 1.00 44.60 1146 ASN C CA 1
ATOM 6796 C C . ASN C 1 351 ? -63.764 -7.607 24.199 1.00 43.60 1146 ASN C C 1
ATOM 6797 O O . ASN C 1 351 ? -63.058 -6.914 23.464 1.00 39.10 1146 ASN C O 1
ATOM 6802 N N . SER C 1 352 ? -63.306 -8.195 25.293 1.00 45.04 1147 SER C N 1
ATOM 6803 C CA . SER C 1 352 ? -61.929 -8.024 25.710 1.00 50.87 1147 SER C CA 1
ATOM 6804 C C . SER C 1 352 ? -60.885 -8.677 24.789 1.00 55.67 1147 SER C C 1
ATOM 6805 O O . SER C 1 352 ? -59.717 -8.266 24.795 1.00 57.39 1147 SER C O 1
ATOM 6808 N N . TYR C 1 353 ? -61.290 -9.683 24.008 1.00 57.53 1148 TYR C N 1
ATOM 6809 C CA . TYR C 1 353 ? -60.360 -10.377 23.126 1.00 59.54 1148 TYR C CA 1
ATOM 6810 C C . TYR C 1 353 ? -59.809 -9.476 22.024 1.00 62.65 1148 TYR C C 1
ATOM 6811 O O . TYR C 1 353 ? -58.606 -9.193 21.989 1.00 64.99 1148 TYR C O 1
ATOM 6820 N N . GLN C 1 354 ? -60.683 -9.040 21.122 1.00 62.62 1149 GLN C N 1
ATOM 6821 C CA . GLN C 1 354 ? -60.297 -8.157 20.026 1.00 62.20 1149 GLN C CA 1
ATOM 6822 C C . GLN C 1 354 ? -61.160 -6.931 20.209 1.00 57.71 1149 GLN C C 1
ATOM 6823 O O . GLN C 1 354 ? -62.151 -6.752 19.512 1.00 63.16 1149 GLN C O 1
ATOM 6829 N N . PRO C 1 355 ? -60.785 -6.060 21.148 1.00 52.29 1150 PRO C N 1
ATOM 6830 C CA . PRO C 1 355 ? -61.471 -4.819 21.508 1.00 49.63 1150 PRO C CA 1
ATOM 6831 C C . PRO C 1 355 ? -62.073 -3.985 20.398 1.00 47.88 1150 PRO C C 1
ATOM 6832 O O . PRO C 1 355 ? -61.377 -3.562 19.479 1.00 48.75 1150 PRO C O 1
ATOM 6836 N N . SER C 1 356 ? -63.378 -3.754 20.480 1.00 45.57 1151 SER C N 1
ATOM 6837 C CA . SER C 1 356 ? -64.019 -2.899 19.504 1.00 45.02 1151 SER C CA 1
ATOM 6838 C C . SER C 1 356 ? -63.601 -1.520 19.995 1.00 43.08 1151 SER C C 1
ATOM 6839 O O . SER C 1 356 ? -63.275 -1.350 21.173 1.00 41.89 1151 SER C O 1
ATOM 6842 N N . PRO C 1 357 ? -63.589 -0.517 19.112 1.00 41.32 1152 PRO C N 1
ATOM 6843 C CA . PRO C 1 357 ? -63.178 0.794 19.599 1.00 38.75 1152 PRO C CA 1
ATOM 6844 C C . PRO C 1 357 ? -64.307 1.506 20.352 1.00 41.78 1152 PRO C C 1
ATOM 6845 O O . PRO C 1 357 ? -64.081 2.510 21.042 1.00 42.03 1152 PRO C O 1
ATOM 6849 N N . PHE C 1 358 ? -65.528 0.998 20.237 1.00 38.31 1153 PHE C N 1
ATOM 6850 C CA . PHE C 1 358 ? -66.614 1.654 20.942 1.00 38.45 1153 PHE C CA 1
ATOM 6851 C C . PHE C 1 358 ? -67.843 0.795 21.183 1.00 37.36 1153 PHE C C 1
ATOM 6852 O O . PHE C 1 358 ? -68.097 -0.178 20.481 1.00 41.90 1153 PHE C O 1
ATOM 6860 N N . PHE C 1 359 ? -68.599 1.164 22.204 1.00 36.52 1154 PHE C N 1
ATOM 6861 C CA . PHE C 1 359 ? -69.821 0.461 22.542 1.00 36.91 1154 PHE C CA 1
ATOM 6862 C C . PHE C 1 359 ? -71.011 1.388 22.368 1.00 36.26 1154 PHE C C 1
ATOM 6863 O O . PHE C 1 359 ? -70.914 2.588 22.585 1.00 38.80 1154 PHE C O 1
ATOM 6871 N N . VAL C 1 360 ? -72.139 0.836 21.967 1.00 35.42 1155 VAL C N 1
ATOM 6872 C CA . VAL C 1 360 ? -73.329 1.641 21.866 1.00 37.83 1155 VAL C CA 1
ATOM 6873 C C . VAL C 1 360 ? -74.354 0.839 22.652 1.00 40.57 1155 VAL C C 1
ATOM 6874 O O . VAL C 1 360 ? -74.920 -0.144 22.160 1.00 42.79 1155 VAL C O 1
ATOM 6878 N N . LEU C 1 361 ? -74.544 1.253 23.901 1.00 39.90 1156 LEU C N 1
ATOM 6879 C CA . LEU C 1 361 ? -75.453 0.592 24.831 1.00 39.14 1156 LEU C CA 1
ATOM 6880 C C . LEU C 1 361 ? -76.748 1.382 24.931 1.00 39.13 1156 LEU C C 1
ATOM 6881 O O . LEU C 1 361 ? -76.711 2.536 25.362 1.00 37.73 1156 LEU C O 1
ATOM 6886 N N . ASP C 1 362 ? -77.881 0.783 24.541 1.00 37.40 1157 ASP C N 1
ATOM 6887 C CA . ASP C 1 362 ? -79.137 1.507 24.611 1.00 40.35 1157 ASP C CA 1
ATOM 6888 C C . ASP C 1 362 ? -79.581 1.578 26.055 1.00 44.36 1157 ASP C C 1
ATOM 6889 O O . ASP C 1 362 ? -78.909 2.234 26.836 1.00 57.18 1157 ASP C O 1
ATOM 6894 N N . GLU C 1 363 ? -80.654 0.939 26.480 1.00 37.92 1158 GLU C N 1
ATOM 6895 C CA . GLU C 1 363 ? -80.962 1.149 27.888 1.00 37.11 1158 GLU C CA 1
ATOM 6896 C C . GLU C 1 363 ? -80.532 0.019 28.794 1.00 37.15 1158 GLU C C 1
ATOM 6897 O O . GLU C 1 363 ? -81.334 -0.527 29.533 1.00 35.23 1158 GLU C O 1
ATOM 6903 N N . VAL C 1 364 ? -79.253 -0.316 28.753 1.00 36.23 1159 VAL C N 1
ATOM 6904 C CA . VAL C 1 364 ? -78.745 -1.403 29.553 1.00 33.53 1159 VAL C CA 1
ATOM 6905 C C . VAL C 1 364 ? -79.075 -1.298 31.037 1.00 37.96 1159 VAL C C 1
ATOM 6906 O O . VAL C 1 364 ? -79.219 -2.319 31.707 1.00 43.12 1159 VAL C O 1
ATOM 6910 N N . ASP C 1 365 ? -79.234 -0.085 31.555 1.00 35.92 1160 ASP C N 1
ATOM 6911 C CA . ASP C 1 365 ? -79.503 0.081 32.981 1.00 35.77 1160 ASP C CA 1
ATOM 6912 C C . ASP C 1 365 ? -80.955 0.035 33.464 1.00 33.29 1160 ASP C C 1
ATOM 6913 O O . ASP C 1 365 ? -81.217 0.210 34.638 1.00 35.26 1160 ASP C O 1
ATOM 6918 N N . ALA C 1 366 ? -81.895 -0.230 32.581 1.00 29.77 1161 ALA C N 1
ATOM 6919 C CA . ALA C 1 366 ? -83.303 -0.236 32.957 1.00 29.26 1161 ALA C CA 1
ATOM 6920 C C . ALA C 1 366 ? -83.739 -1.079 34.147 1.00 31.17 1161 ALA C C 1
ATOM 6921 O O . ALA C 1 366 ? -84.674 -0.707 34.856 1.00 39.42 1161 ALA C O 1
ATOM 6923 N N . ALA C 1 367 ? -83.094 -2.210 34.368 1.00 26.78 1162 ALA C N 1
ATOM 6924 C CA . ALA C 1 367 ? -83.495 -3.078 35.457 1.00 27.51 1162 ALA C CA 1
ATOM 6925 C C . ALA C 1 367 ? -82.648 -2.880 36.714 1.00 34.30 1162 ALA C C 1
ATOM 6926 O O . ALA C 1 367 ? -82.891 -3.513 37.755 1.00 40.05 1162 ALA C O 1
ATOM 6928 N N . LEU C 1 368 ? -81.681 -1.980 36.636 1.00 31.08 1163 LEU C N 1
ATOM 6929 C CA . LEU C 1 368 ? -80.787 -1.762 37.744 1.00 32.74 1163 LEU C CA 1
ATOM 6930 C C . LEU C 1 368 ? -81.202 -0.875 38.914 1.00 35.92 1163 LEU C C 1
ATOM 6931 O O . LEU C 1 368 ? -82.039 0.011 38.782 1.00 33.45 1163 LEU C O 1
ATOM 6936 N N . ASP C 1 369 ? -80.549 -1.163 40.046 1.00 42.26 1164 ASP C N 1
ATOM 6937 C CA . ASP C 1 369 ? -80.626 -0.489 41.357 1.00 43.64 1164 ASP C CA 1
ATOM 6938 C C . ASP C 1 369 ? -79.959 0.849 41.169 1.00 46.78 1164 ASP C C 1
ATOM 6939 O O . ASP C 1 369 ? -79.332 1.098 40.145 1.00 52.34 1164 ASP C O 1
ATOM 6944 N N . ILE C 1 370 ? -80.029 1.702 42.174 1.00 47.74 1165 ILE C N 1
ATOM 6945 C CA . ILE C 1 370 ? -79.330 2.961 42.043 1.00 48.28 1165 ILE C CA 1
ATOM 6946 C C . ILE C 1 370 ? -77.887 2.583 42.358 1.00 47.32 1165 ILE C C 1
ATOM 6947 O O . ILE C 1 370 ? -76.933 3.157 41.826 1.00 49.28 1165 ILE C O 1
ATOM 6952 N N . THR C 1 371 ? -77.735 1.591 43.220 1.00 42.24 1166 THR C N 1
ATOM 6953 C CA . THR C 1 371 ? -76.410 1.126 43.567 1.00 41.45 1166 THR C CA 1
ATOM 6954 C C . THR C 1 371 ? -75.750 0.483 42.333 1.00 44.09 1166 THR C C 1
ATOM 6955 O O . THR C 1 371 ? -74.581 0.734 42.022 1.00 40.49 1166 THR C O 1
ATOM 6959 N N . ASN C 1 372 ? -76.507 -0.354 41.630 1.00 45.01 1167 ASN C N 1
ATOM 6960 C CA . ASN C 1 372 ? -75.977 -1.014 40.448 1.00 41.84 1167 ASN C CA 1
ATOM 6961 C C . ASN C 1 372 ? -75.748 -0.030 39.300 1.00 40.08 1167 ASN C C 1
ATOM 6962 O O . ASN C 1 372 ? -74.758 -0.145 38.573 1.00 40.38 1167 ASN C O 1
ATOM 6967 N N . VAL C 1 373 ? -76.641 0.941 39.133 1.00 35.55 1168 VAL C N 1
ATOM 6968 C CA . VAL C 1 373 ? -76.433 1.917 38.083 1.00 34.65 1168 VAL C CA 1
ATOM 6969 C C . VAL C 1 373 ? -75.061 2.519 38.340 1.00 38.32 1168 VAL C C 1
ATOM 6970 O O . VAL C 1 373 ? -74.256 2.661 37.427 1.00 42.20 1168 VAL C O 1
ATOM 6974 N N . GLN C 1 374 ? -74.790 2.855 39.599 1.00 40.81 1169 GLN C N 1
ATOM 6975 C CA . GLN C 1 374 ? -73.506 3.433 39.982 1.00 40.30 1169 GLN C CA 1
ATOM 6976 C C . GLN C 1 374 ? -72.295 2.593 39.590 1.00 38.27 1169 GLN C C 1
ATOM 6977 O O . GLN C 1 374 ? -71.327 3.104 39.015 1.00 37.84 1169 GLN C O 1
ATOM 6983 N N . ARG C 1 375 ? -72.352 1.306 39.896 1.00 34.80 1170 ARG C N 1
ATOM 6984 C CA . ARG C 1 375 ? -71.252 0.416 39.575 1.00 37.12 1170 ARG C CA 1
ATOM 6985 C C . ARG C 1 375 ? -70.961 0.367 38.075 1.00 41.39 1170 ARG C C 1
ATOM 6986 O O . ARG C 1 375 ? -69.789 0.256 37.670 1.00 39.13 1170 ARG C O 1
ATOM 6994 N N . ILE C 1 376 ? -72.021 0.412 37.260 1.00 37.34 1171 ILE C N 1
ATOM 6995 C CA . ILE C 1 376 ? -71.851 0.373 35.824 1.00 35.32 1171 ILE C CA 1
ATOM 6996 C C . ILE C 1 376 ? -71.247 1.689 35.385 1.00 38.08 1171 ILE C C 1
ATOM 6997 O O . ILE C 1 376 ? -70.337 1.720 34.554 1.00 39.61 1171 ILE C O 1
ATOM 7002 N N . ALA C 1 377 ? -71.731 2.782 35.963 1.00 38.17 1172 ALA C N 1
ATOM 7003 C CA . ALA C 1 377 ? -71.224 4.096 35.594 1.00 38.67 1172 ALA C CA 1
ATOM 7004 C C . ALA C 1 377 ? -69.763 4.158 35.971 1.00 38.06 1172 ALA C C 1
ATOM 7005 O O . ALA C 1 377 ? -68.942 4.686 35.230 1.00 36.63 1172 ALA C O 1
ATOM 7007 N N . ALA C 1 378 ? -69.453 3.604 37.135 1.00 37.67 1173 ALA C N 1
ATOM 7008 C CA . ALA C 1 378 ? -68.088 3.587 37.636 1.00 40.47 1173 ALA C CA 1
ATOM 7009 C C . ALA C 1 378 ? -67.179 2.859 36.660 1.00 43.08 1173 ALA C C 1
ATOM 7010 O O . ALA C 1 378 ? -66.135 3.389 36.244 1.00 41.97 1173 ALA C O 1
ATOM 7012 N N . TYR C 1 379 ? -67.585 1.632 36.323 1.00 43.02 1174 TYR C N 1
ATOM 7013 C CA . TYR C 1 379 ? -66.841 0.786 35.414 1.00 40.08 1174 TYR C CA 1
ATOM 7014 C C . TYR C 1 379 ? -66.591 1.543 34.114 1.00 42.67 1174 TYR C C 1
ATOM 7015 O O . TYR C 1 379 ? -65.441 1.666 33.678 1.00 43.49 1174 TYR C O 1
ATOM 7024 N N . ILE C 1 380 ? -67.658 2.058 33.503 1.00 39.36 1175 ILE C N 1
ATOM 7025 C CA . ILE C 1 380 ? -67.528 2.789 32.250 1.00 40.56 1175 ILE C CA 1
ATOM 7026 C C . ILE C 1 380 ? -66.509 3.915 32.381 1.00 41.98 1175 ILE C C 1
ATOM 7027 O O . ILE C 1 380 ? -65.558 4.017 31.602 1.00 41.40 1175 ILE C O 1
ATOM 7032 N N . ARG C 1 381 ? -66.698 4.760 33.378 1.00 45.13 1176 ARG C N 1
ATOM 7033 C CA . ARG C 1 381 ? -65.788 5.874 33.593 1.00 49.41 1176 ARG C CA 1
ATOM 7034 C C . ARG C 1 381 ? -64.365 5.396 33.810 1.00 49.62 1176 ARG C C 1
ATOM 7035 O O . ARG C 1 381 ? -63.425 5.932 33.237 1.00 54.03 1176 ARG C O 1
ATOM 7043 N N . ARG C 1 382 ? -64.211 4.379 34.638 1.00 48.40 1177 ARG C N 1
ATOM 7044 C CA . ARG C 1 382 ? -62.898 3.841 34.928 1.00 50.16 1177 ARG C CA 1
ATOM 7045 C C . ARG C 1 382 ? -62.206 3.218 33.718 1.00 51.54 1177 ARG C C 1
ATOM 7046 O O . ARG C 1 382 ? -60.986 3.180 33.666 1.00 53.17 1177 ARG C O 1
ATOM 7054 N N . HIS C 1 383 ? -62.975 2.748 32.737 1.00 52.65 1178 HIS C N 1
ATOM 7055 C CA . HIS C 1 383 ? -62.400 2.097 31.559 1.00 48.50 1178 HIS C CA 1
ATOM 7056 C C . HIS C 1 383 ? -62.444 2.870 30.263 1.00 50.48 1178 HIS C C 1
ATOM 7057 O O . HIS C 1 383 ? -61.794 2.469 29.291 1.00 51.19 1178 HIS C O 1
ATOM 7064 N N . ARG C 1 384 ? -63.212 3.956 30.220 1.00 49.93 1179 ARG C N 1
ATOM 7065 C CA . ARG C 1 384 ? -63.288 4.731 28.989 1.00 50.72 1179 ARG C CA 1
ATOM 7066 C C . ARG C 1 384 ? -61.938 5.397 28.761 1.00 48.78 1179 ARG C C 1
ATOM 7067 O O . ARG C 1 384 ? -61.237 5.728 29.712 1.00 47.93 1179 ARG C O 1
ATOM 7075 N N . ASN C 1 385 ? -61.565 5.568 27.502 1.00 48.16 1180 ASN C N 1
ATOM 7076 C CA . ASN C 1 385 ? -60.297 6.195 27.158 1.00 49.06 1180 ASN C CA 1
ATOM 7077 C C . ASN C 1 385 ? -60.248 6.363 25.640 1.00 47.89 1180 ASN C C 1
ATOM 7078 O O . ASN C 1 385 ? -61.148 5.920 24.935 1.00 48.62 1180 ASN C O 1
ATOM 7083 N N . PRO C 1 386 ? -59.202 7.012 25.113 1.00 50.13 1181 PRO C N 1
ATOM 7084 C CA . PRO C 1 386 ? -59.129 7.199 23.662 1.00 51.23 1181 PRO C CA 1
ATOM 7085 C C . PRO C 1 386 ? -59.331 5.935 22.827 1.00 49.67 1181 PRO C C 1
ATOM 7086 O O . PRO C 1 386 ? -59.816 6.001 21.703 1.00 50.34 1181 PRO C O 1
ATOM 7090 N N . ASP C 1 387 ? -58.977 4.787 23.388 1.00 50.43 1182 ASP C N 1
ATOM 7091 C CA . ASP C 1 387 ? -59.120 3.523 22.679 1.00 52.34 1182 ASP C CA 1
ATOM 7092 C C . ASP C 1 387 ? -60.441 2.799 22.889 1.00 50.95 1182 ASP C C 1
ATOM 7093 O O . ASP C 1 387 ? -60.794 1.922 22.105 1.00 58.27 1182 ASP C O 1
ATOM 7098 N N . LEU C 1 388 ? -61.168 3.151 23.940 1.00 47.44 1183 LEU C N 1
ATOM 7099 C CA . LEU C 1 388 ? -62.444 2.511 24.223 1.00 44.87 1183 LEU C CA 1
ATOM 7100 C C . LEU C 1 388 ? -63.447 3.612 24.538 1.00 46.13 1183 LEU C C 1
ATOM 7101 O O . LEU C 1 388 ? -63.422 4.196 25.610 1.00 48.72 1183 LEU C O 1
ATOM 7106 N N . GLN C 1 389 ? -64.337 3.882 23.596 1.00 48.06 1184 GLN C N 1
ATOM 7107 C CA . GLN C 1 389 ? -65.329 4.937 23.726 1.00 42.48 1184 GLN C CA 1
ATOM 7108 C C . GLN C 1 389 ? -66.701 4.333 24.018 1.00 43.18 1184 GLN C C 1
ATOM 7109 O O . GLN C 1 389 ? -67.114 3.377 23.364 1.00 44.58 1184 GLN C O 1
ATOM 7115 N N . PHE C 1 390 ? -67.403 4.875 25.012 1.00 40.94 1185 PHE C N 1
ATOM 7116 C CA . PHE C 1 390 ? -68.731 4.370 25.366 1.00 36.79 1185 PHE C CA 1
ATOM 7117 C C . PHE C 1 390 ? -69.825 5.370 25.008 1.00 35.80 1185 PHE C C 1
ATOM 7118 O O . PHE C 1 390 ? -69.812 6.487 25.483 1.00 37.75 1185 PHE C O 1
ATOM 7126 N N . ILE C 1 391 ? -70.770 4.972 24.171 1.00 34.55 1186 ILE C N 1
ATOM 7127 C CA . ILE C 1 391 ? -71.885 5.838 23.817 1.00 31.44 1186 ILE C CA 1
ATOM 7128 C C . ILE C 1 391 ? -73.065 5.138 24.483 1.00 32.40 1186 ILE C C 1
ATOM 7129 O O . ILE C 1 391 ? -73.417 4.013 24.120 1.00 30.94 1186 ILE C O 1
ATOM 7134 N N . VAL C 1 392 ? -73.652 5.802 25.476 1.00 31.86 1187 VAL C N 1
ATOM 7135 C CA . VAL C 1 392 ? -74.748 5.232 26.249 1.00 33.26 1187 VAL C CA 1
ATOM 7136 C C . VAL C 1 392 ? -76.065 5.997 26.215 1.00 32.66 1187 VAL C C 1
ATOM 7137 O O . VAL C 1 392 ? -76.113 7.199 26.476 1.00 34.53 1187 VAL C O 1
ATOM 7141 N N . ILE C 1 393 ? -77.145 5.292 25.923 1.00 29.53 1188 ILE C N 1
ATOM 7142 C CA . ILE C 1 393 ? -78.448 5.935 25.943 1.00 33.60 1188 ILE C CA 1
ATOM 7143 C C . ILE C 1 393 ? -79.138 5.571 27.272 1.00 32.83 1188 ILE C C 1
ATOM 7144 O O . ILE C 1 393 ? -79.622 4.462 27.423 1.00 32.24 1188 ILE C O 1
ATOM 7149 N N . SER C 1 394 ? -79.200 6.506 28.215 1.00 32.74 1189 SER C N 1
ATOM 7150 C CA . SER C 1 394 ? -79.832 6.244 29.497 1.00 33.73 1189 SER C CA 1
ATOM 7151 C C . SER C 1 394 ? -80.825 7.319 29.893 1.00 36.95 1189 SER C C 1
ATOM 7152 O O . SER C 1 394 ? -80.686 8.476 29.501 1.00 37.97 1189 SER C O 1
ATOM 7155 N N . LEU C 1 395 ? -81.837 6.928 30.662 1.00 38.32 1190 LEU C N 1
ATOM 7156 C CA . LEU C 1 395 ? -82.839 7.878 31.143 1.00 36.53 1190 LEU C CA 1
ATOM 7157 C C . LEU C 1 395 ? -82.491 8.237 32.575 1.00 40.78 1190 LEU C C 1
ATOM 7158 O O . LEU C 1 395 ? -83.151 9.079 33.170 1.00 47.42 1190 LEU C O 1
ATOM 7163 N N . LYS C 1 396 ? -81.464 7.598 33.128 1.00 41.35 1191 LYS C N 1
ATOM 7164 C CA . LYS C 1 396 ? -81.092 7.814 34.525 1.00 43.22 1191 LYS C CA 1
ATOM 7165 C C . LYS C 1 396 ? -79.946 8.784 34.834 1.00 45.06 1191 LYS C C 1
ATOM 7166 O O . LYS C 1 396 ? -78.801 8.543 34.458 1.00 46.62 1191 LYS C O 1
ATOM 7172 N N . ASN C 1 397 ? -80.263 9.876 35.532 1.00 47.40 1192 ASN C N 1
ATOM 7173 C CA . ASN C 1 397 ? -79.264 10.876 35.911 1.00 47.49 1192 ASN C CA 1
ATOM 7174 C C . ASN C 1 397 ? -78.053 10.200 36.500 1.00 44.34 1192 ASN C C 1
ATOM 7175 O O . ASN C 1 397 ? -76.930 10.585 36.230 1.00 44.50 1192 ASN C O 1
ATOM 7180 N N . THR C 1 398 ? -78.303 9.191 37.319 1.00 42.99 1193 THR C N 1
ATOM 7181 C CA . THR C 1 398 ? -77.254 8.435 37.969 1.00 42.83 1193 THR C CA 1
ATOM 7182 C C . THR C 1 398 ? -76.231 7.932 36.962 1.00 43.43 1193 THR C C 1
ATOM 7183 O O . THR C 1 398 ? -75.054 7.812 37.278 1.00 45.31 1193 THR C O 1
ATOM 7187 N N . MET C 1 399 ? -76.689 7.626 35.754 1.00 42.19 1194 MET C N 1
ATOM 7188 C CA . MET C 1 399 ? -75.806 7.149 34.711 1.00 41.95 1194 MET C CA 1
ATOM 7189 C C . MET C 1 399 ? -75.182 8.307 33.949 1.00 43.23 1194 MET C C 1
ATOM 7190 O O . MET C 1 399 ? -73.964 8.424 33.895 1.00 46.29 1194 MET C O 1
ATOM 7195 N N . PHE C 1 400 ? -75.994 9.184 33.369 1.00 40.16 1195 PHE C N 1
ATOM 7196 C CA . PHE C 1 400 ? -75.392 10.232 32.576 1.00 40.92 1195 PHE C CA 1
ATOM 7197 C C . PHE C 1 400 ? -74.699 11.386 33.278 1.00 42.81 1195 PHE C C 1
ATOM 7198 O O . PHE C 1 400 ? -73.990 12.155 32.634 1.00 44.13 1195 PHE C O 1
ATOM 7206 N N . GLU C 1 401 ? -74.883 11.502 34.590 1.00 45.48 1196 GLU C N 1
ATOM 7207 C CA . GLU C 1 401 ? -74.209 12.543 35.377 1.00 43.97 1196 GLU C CA 1
ATOM 7208 C C . GLU C 1 401 ? -72.722 12.383 35.188 1.00 45.63 1196 GLU C C 1
ATOM 7209 O O . GLU C 1 401 ? -71.992 13.357 35.124 1.00 48.37 1196 GLU C O 1
ATOM 7215 N N . LYS C 1 402 ? -72.283 11.131 35.120 1.00 45.62 1197 LYS C N 1
ATOM 7216 C CA . LYS C 1 402 ? -70.876 10.817 35.016 1.00 45.67 1197 LYS C CA 1
ATOM 7217 C C . LYS C 1 402 ? -70.256 10.802 33.634 1.00 44.52 1197 LYS C C 1
ATOM 7218 O O . LYS C 1 402 ? -69.098 10.428 33.474 1.00 48.51 1197 LYS C O 1
ATOM 7224 N N . SER C 1 403 ? -71.006 11.239 32.635 1.00 43.61 1198 SER C N 1
ATOM 7225 C CA . SER C 1 403 ? -70.491 11.286 31.269 1.00 44.00 1198 SER C CA 1
ATOM 7226 C C . SER C 1 403 ? -69.406 12.351 31.116 1.00 46.96 1198 SER C C 1
ATOM 7227 O O . SER C 1 403 ? -69.144 13.149 32.024 1.00 49.28 1198 SER C O 1
ATOM 7230 N N . ASP C 1 404 ? -68.774 12.352 29.950 1.00 46.76 1199 ASP C N 1
ATOM 7231 C CA . ASP C 1 404 ? -67.770 13.346 29.629 1.00 44.90 1199 ASP C CA 1
ATOM 7232 C C . ASP C 1 404 ? -68.544 14.394 28.881 1.00 44.63 1199 ASP C C 1
ATOM 7233 O O . ASP C 1 404 ? -68.294 15.572 29.033 1.00 51.75 1199 ASP C O 1
ATOM 7238 N N . ALA C 1 405 ? -69.499 13.954 28.072 1.00 44.45 1200 ALA C N 1
ATOM 7239 C CA . ALA C 1 405 ? -70.325 14.868 27.290 1.00 43.43 1200 ALA C CA 1
ATOM 7240 C C . ALA C 1 405 ? -71.710 14.260 27.078 1.00 42.78 1200 ALA C C 1
ATOM 7241 O O . ALA C 1 405 ? -71.912 13.060 27.273 1.00 43.83 1200 ALA C O 1
ATOM 7243 N N . LEU C 1 406 ? -72.662 15.091 26.682 1.00 37.19 1201 LEU C N 1
ATOM 7244 C CA . LEU C 1 406 ? -74.012 14.624 26.492 1.00 37.32 1201 LEU C CA 1
ATOM 7245 C C . LEU C 1 406 ? -74.566 15.016 25.138 1.00 41.10 1201 LEU C C 1
ATOM 7246 O O . LEU C 1 406 ? -74.317 16.119 24.658 1.00 43.52 1201 LEU C O 1
ATOM 7251 N N . VAL C 1 407 ? -75.321 14.112 24.525 1.00 37.96 1202 VAL C N 1
ATOM 7252 C CA . VAL C 1 407 ? -75.955 14.412 23.261 1.00 36.47 1202 VAL C CA 1
ATOM 7253 C C . VAL C 1 407 ? -77.433 14.385 23.604 1.00 39.03 1202 VAL C C 1
ATOM 7254 O O . VAL C 1 407 ? -78.007 13.316 23.858 1.00 42.68 1202 VAL C O 1
ATOM 7258 N N . GLY C 1 408 ? -78.034 15.572 23.642 1.00 37.31 1203 GLY C N 1
ATOM 7259 C CA . GLY C 1 408 ? -79.433 15.695 23.997 1.00 35.05 1203 GLY C CA 1
ATOM 7260 C C . GLY C 1 408 ? -80.321 15.616 22.791 1.00 39.26 1203 GLY C C 1
ATOM 7261 O O . GLY C 1 408 ? -80.098 16.312 21.804 1.00 40.01 1203 GLY C O 1
ATOM 7262 N N . VAL C 1 409 ? -81.326 14.754 22.871 1.00 38.54 1204 VAL C N 1
ATOM 7263 C CA . VAL C 1 409 ? -82.277 14.584 21.795 1.00 40.07 1204 VAL C CA 1
ATOM 7264 C C . VAL C 1 409 ? -83.630 15.124 22.235 1.00 43.89 1204 VAL C C 1
ATOM 7265 O O . VAL C 1 409 ? -84.069 14.864 23.352 1.00 45.85 1204 VAL C O 1
ATOM 7269 N N . TYR C 1 410 ? -84.293 15.874 21.360 1.00 47.63 1205 TYR C N 1
ATOM 7270 C CA . TYR C 1 410 ? -85.620 16.404 21.670 1.00 47.75 1205 TYR C CA 1
ATOM 7271 C C . TYR C 1 410 ? -86.440 16.475 20.393 1.00 48.18 1205 TYR C C 1
ATOM 7272 O O . TYR C 1 410 ? -85.890 16.457 19.292 1.00 46.31 1205 TYR C O 1
ATOM 7281 N N . ARG C 1 411 ? -87.758 16.519 20.540 1.00 50.48 1206 ARG C N 1
ATOM 7282 C CA . ARG C 1 411 ? -88.631 16.626 19.385 1.00 53.10 1206 ARG C CA 1
ATOM 7283 C C . ARG C 1 411 ? -88.968 18.093 19.201 1.00 56.49 1206 ARG C C 1
ATOM 7284 O O . ARG C 1 411 ? -88.935 18.878 20.149 1.00 55.77 1206 ARG C O 1
ATOM 7292 N N . GLN C 1 412 ? -89.279 18.448 17.962 1.00 60.96 1207 GLN C N 1
ATOM 7293 C CA . GLN C 1 412 ? -89.684 19.796 17.595 1.00 64.21 1207 GLN C CA 1
ATOM 7294 C C . GLN C 1 412 ? -90.956 19.463 16.819 1.00 66.80 1207 GLN C C 1
ATOM 7295 O O . GLN C 1 412 ? -90.936 19.316 15.600 1.00 67.03 1207 GLN C O 1
ATOM 7301 N N . GLN C 1 413 ? -92.049 19.307 17.562 1.00 68.92 1208 GLN C N 1
ATOM 7302 C CA . GLN C 1 413 ? -93.350 18.917 17.023 1.00 71.98 1208 GLN C CA 1
ATOM 7303 C C . GLN C 1 413 ? -93.866 19.595 15.766 1.00 72.32 1208 GLN C C 1
ATOM 7304 O O . GLN C 1 413 ? -94.437 18.921 14.909 1.00 71.26 1208 GLN C O 1
ATOM 7310 N N . GLN C 1 414 ? -93.693 20.912 15.651 1.00 74.40 1209 GLN C N 1
ATOM 7311 C CA . GLN C 1 414 ? -94.170 21.632 14.463 1.00 75.49 1209 GLN C CA 1
ATOM 7312 C C . GLN C 1 414 ? -93.528 20.996 13.250 1.00 72.42 1209 GLN C C 1
ATOM 7313 O O . GLN C 1 414 ? -94.203 20.546 12.325 1.00 72.04 1209 GLN C O 1
ATOM 7319 N N . GLU C 1 415 ? -92.204 20.953 13.295 1.00 69.41 1210 GLU C N 1
ATOM 7320 C CA . GLU C 1 415 ? -91.374 20.402 12.238 1.00 66.28 1210 GLU C CA 1
ATOM 7321 C C . GLU C 1 415 ? -91.425 18.864 12.155 1.00 63.45 1210 GLU C C 1
ATOM 7322 O O . GLU C 1 415 ? -90.971 18.276 11.174 1.00 61.61 1210 GLU C O 1
ATOM 7328 N N . ASN C 1 416 ? -91.996 18.229 13.180 1.00 60.99 1211 ASN C N 1
ATOM 7329 C CA . ASN C 1 416 ? -92.109 16.770 13.265 1.00 57.65 1211 ASN C CA 1
ATOM 7330 C C . ASN C 1 416 ? -90.778 16.069 13.034 1.00 56.20 1211 ASN C C 1
ATOM 7331 O O . ASN C 1 416 ? -90.667 15.203 12.178 1.00 53.68 1211 ASN C O 1
ATOM 7336 N N . SER C 1 417 ? -89.777 16.436 13.825 1.00 56.14 1212 SER C N 1
ATOM 7337 C CA . SER C 1 417 ? -88.441 15.884 13.681 1.00 55.24 1212 SER C CA 1
ATOM 7338 C C . SER C 1 417 ? -87.683 15.869 15.005 1.00 55.53 1212 SER C C 1
ATOM 7339 O O . SER C 1 417 ? -88.025 16.591 15.938 1.00 57.54 1212 SER C O 1
ATOM 7342 N N . SER C 1 418 ? -86.657 15.031 15.085 1.00 53.78 1213 SER C N 1
ATOM 7343 C CA . SER C 1 418 ? -85.831 14.964 16.279 1.00 49.38 1213 SER C CA 1
ATOM 7344 C C . SER C 1 418 ? -84.716 15.970 16.048 1.00 47.65 1213 SER C C 1
ATOM 7345 O O . SER C 1 418 ? -84.329 16.220 14.914 1.00 48.91 1213 SER C O 1
ATOM 7348 N N . LYS C 1 419 ? -84.207 16.566 17.113 1.00 47.10 1214 LYS C N 1
ATOM 7349 C CA . LYS C 1 419 ? -83.142 17.540 16.974 1.00 46.70 1214 LYS C CA 1
ATOM 7350 C C . LYS C 1 419 ? -82.051 17.190 17.955 1.00 47.92 1214 LYS C C 1
ATOM 7351 O O . LYS C 1 419 ? -82.262 16.392 18.869 1.00 50.00 1214 LYS C O 1
ATOM 7357 N N . ILE C 1 420 ? -80.891 17.812 17.781 1.00 46.93 1215 ILE C N 1
ATOM 7358 C CA . ILE C 1 420 ? -79.735 17.555 18.633 1.00 45.19 1215 ILE C CA 1
ATOM 7359 C C . ILE C 1 420 ? -79.066 18.826 19.159 1.00 48.21 1215 ILE C C 1
ATOM 7360 O O . ILE C 1 420 ? -78.938 19.811 18.430 1.00 53.54 1215 ILE C O 1
ATOM 7365 N N . ILE C 1 421 ? -78.672 18.819 20.431 1.00 45.83 1216 ILE C N 1
ATOM 7366 C CA . ILE C 1 421 ? -77.919 19.938 20.996 1.00 44.33 1216 ILE C CA 1
ATOM 7367 C C . ILE C 1 421 ? -76.866 19.197 21.782 1.00 44.13 1216 ILE C C 1
ATOM 7368 O O . ILE C 1 421 ? -77.087 18.064 22.160 1.00 47.29 1216 ILE C O 1
ATOM 7373 N N . THR C 1 422 ? -75.712 19.797 22.003 1.00 46.49 1217 THR C N 1
ATOM 7374 C CA . THR C 1 422 ? -74.672 19.104 22.738 1.00 48.05 1217 THR C CA 1
ATOM 7375 C C . THR C 1 422 ? -74.131 19.907 23.906 1.00 48.27 1217 THR C C 1
ATOM 7376 O O . THR C 1 422 ? -74.100 21.135 23.862 1.00 47.90 1217 THR C O 1
ATOM 7380 N N . LEU C 1 423 ? -73.686 19.196 24.940 1.00 49.55 1218 LEU C N 1
ATOM 7381 C CA . LEU C 1 423 ? -73.161 19.815 26.149 1.00 47.51 1218 LEU C CA 1
ATOM 7382 C C . LEU C 1 423 ? -71.958 19.043 26.646 1.00 47.25 1218 LEU C C 1
ATOM 7383 O O . LEU C 1 423 ? -71.995 17.820 26.738 1.00 48.59 1218 LEU C O 1
ATOM 7388 N N . ASP C 1 424 ? -70.889 19.759 26.967 1.00 48.73 1219 ASP C N 1
ATOM 7389 C CA . ASP C 1 424 ? -69.684 19.130 27.482 1.00 50.93 1219 ASP C CA 1
ATOM 7390 C C . ASP C 1 424 ? -69.713 19.197 29.014 1.00 52.55 1219 ASP C C 1
ATOM 7391 O O . ASP C 1 424 ? -69.694 20.279 29.585 1.00 58.13 1219 ASP C O 1
ATOM 7396 N N . LEU C 1 425 ? -69.765 18.044 29.676 1.00 53.38 1220 LEU C N 1
ATOM 7397 C CA . LEU C 1 425 ? -69.805 17.991 31.136 1.00 51.33 1220 LEU C CA 1
ATOM 7398 C C . LEU C 1 425 ? -68.440 17.966 31.797 1.00 53.44 1220 LEU C C 1
ATOM 7399 O O . LEU C 1 425 ? -68.354 18.048 33.019 1.00 53.06 1220 LEU C O 1
ATOM 7404 N N . SER C 1 426 ? -67.374 17.830 31.015 1.00 55.60 1221 SER C N 1
ATOM 7405 C CA . SER C 1 426 ? -66.035 17.761 31.603 1.00 62.42 1221 SER C CA 1
ATOM 7406 C C . SER C 1 426 ? -65.630 19.050 32.324 1.00 65.21 1221 SER C C 1
ATOM 7407 O O . SER C 1 426 ? -64.653 19.078 33.078 1.00 64.68 1221 SER C O 1
ATOM 7410 N N . ASN C 1 427 ? -66.404 20.108 32.103 1.00 69.20 1222 ASN C N 1
ATOM 7411 C CA . ASN C 1 427 ? -66.132 21.408 32.702 1.00 71.58 1222 ASN C CA 1
ATOM 7412 C C . ASN C 1 427 ? -66.645 21.566 34.125 1.00 69.50 1222 ASN C C 1
ATOM 7413 O O . ASN C 1 427 ? -66.112 22.362 34.882 1.00 74.67 1222 ASN C O 1
ATOM 7418 N N . TYR C 1 428 ? -67.662 20.797 34.493 1.00 64.39 1223 TYR C N 1
ATOM 7419 C CA . TYR C 1 428 ? -68.257 20.882 35.816 1.00 56.13 1223 TYR C CA 1
ATOM 7420 C C . TYR C 1 428 ? -67.705 19.818 36.783 1.00 55.92 1223 TYR C C 1
ATOM 7421 O O . TYR C 1 428 ? -68.020 19.791 37.993 1.00 55.89 1223 TYR C O 1
ATOM 7430 N N . GLY D 1 2 ? -113.801 -8.004 46.113 1.00 64.60 2 GLY D N 1
ATOM 7431 C CA . GLY D 1 2 ? -112.703 -8.837 46.710 1.00 66.49 2 GLY D CA 1
ATOM 7432 C C . GLY D 1 2 ? -111.380 -8.091 46.756 1.00 68.32 2 GLY D C 1
ATOM 7433 O O . GLY D 1 2 ? -111.011 -7.412 45.794 1.00 73.54 2 GLY D O 1
ATOM 7434 N N . ARG D 1 3 ? -110.677 -8.178 47.882 1.00 67.51 3 ARG D N 1
ATOM 7435 C CA . ARG D 1 3 ? -109.384 -7.516 48.035 1.00 64.92 3 ARG D CA 1
ATOM 7436 C C . ARG D 1 3 ? -108.400 -8.508 48.567 1.00 63.96 3 ARG D C 1
ATOM 7437 O O . ARG D 1 3 ? -108.753 -9.442 49.283 1.00 66.74 3 ARG D O 1
ATOM 7445 N N . LEU D 1 4 ? -107.150 -8.313 48.203 1.00 61.70 4 LEU D N 1
ATOM 7446 C CA . LEU D 1 4 ? -106.119 -9.199 48.672 1.00 61.04 4 LEU D CA 1
ATOM 7447 C C . LEU D 1 4 ? -105.603 -8.525 49.944 1.00 60.44 4 LEU D C 1
ATOM 7448 O O . LEU D 1 4 ? -104.868 -7.536 49.889 1.00 59.02 4 LEU D O 1
ATOM 7453 N N . VAL D 1 5 ? -106.012 -9.042 51.093 1.00 59.08 5 VAL D N 1
ATOM 7454 C CA . VAL D 1 5 ? -105.590 -8.458 52.359 1.00 57.93 5 VAL D CA 1
ATOM 7455 C C . VAL D 1 5 ? -104.160 -8.849 52.765 1.00 56.01 5 VAL D C 1
ATOM 7456 O O . VAL D 1 5 ? -103.450 -8.057 53.392 1.00 55.48 5 VAL D O 1
ATOM 7460 N N . GLY D 1 6 ? -103.728 -10.053 52.399 1.00 53.19 6 GLY D N 1
ATOM 7461 C CA . GLY D 1 6 ? -102.387 -10.480 52.757 1.00 49.25 6 GLY D CA 1
ATOM 7462 C C . GLY D 1 6 ? -102.019 -11.859 52.250 1.00 47.95 6 GLY D C 1
ATOM 7463 O O . GLY D 1 6 ? -102.839 -12.556 51.664 1.00 48.77 6 GLY D O 1
ATOM 7464 N N . LEU D 1 7 ? -100.777 -12.256 52.482 1.00 45.61 7 LEU D N 1
ATOM 7465 C CA . LEU D 1 7 ? -100.297 -13.556 52.049 1.00 47.53 7 LEU D CA 1
ATOM 7466 C C . LEU D 1 7 ? -99.463 -14.203 53.148 1.00 50.79 7 LEU D C 1
ATOM 7467 O O . LEU D 1 7 ? -98.956 -13.525 54.050 1.00 51.80 7 LEU D O 1
ATOM 7472 N N . GLU D 1 8 ? -99.312 -15.517 53.058 1.00 50.79 8 GLU D N 1
ATOM 7473 C CA . GLU D 1 8 ? -98.492 -16.243 53.999 1.00 53.84 8 GLU D CA 1
ATOM 7474 C C . GLU D 1 8 ? -97.705 -17.208 53.137 1.00 55.28 8 GLU D C 1
ATOM 7475 O O . GLU D 1 8 ? -98.286 -18.030 52.428 1.00 55.09 8 GLU D O 1
ATOM 7481 N N . LEU D 1 9 ? -96.385 -17.086 53.180 1.00 55.34 9 LEU D N 1
ATOM 7482 C CA . LEU D 1 9 ? -95.515 -17.949 52.394 1.00 56.99 9 LEU D CA 1
ATOM 7483 C C . LEU D 1 9 ? -94.712 -18.856 53.303 1.00 56.75 9 LEU D C 1
ATOM 7484 O O . LEU D 1 9 ? -94.207 -18.413 54.338 1.00 57.20 9 LEU D O 1
ATOM 7489 N N . SER D 1 10 ? -94.578 -20.115 52.895 1.00 54.82 10 SER D N 1
ATOM 7490 C CA . SER D 1 10 ? -93.822 -21.103 53.652 1.00 54.69 10 SER D CA 1
ATOM 7491 C C . SER D 1 10 ? -92.781 -21.743 52.753 1.00 52.64 10 SER D C 1
ATOM 7492 O O . SER D 1 10 ? -93.106 -22.577 51.910 1.00 52.92 10 SER D O 1
ATOM 7495 N N . ASN D 1 11 ? -91.530 -21.351 52.932 1.00 52.81 11 ASN D N 1
ATOM 7496 C CA . ASN D 1 11 ? -90.451 -21.884 52.112 1.00 58.66 11 ASN D CA 1
ATOM 7497 C C . ASN D 1 11 ? -90.812 -21.763 50.640 1.00 59.52 11 ASN D C 1
ATOM 7498 O O . ASN D 1 11 ? -90.596 -22.714 49.879 1.00 58.84 11 ASN D O 1
ATOM 7503 N N . PHE D 1 12 ? -91.342 -20.609 50.226 1.00 59.57 12 PHE D N 1
ATOM 7504 C CA . PHE D 1 12 ? -91.759 -20.463 48.838 1.00 56.31 12 PHE D CA 1
ATOM 7505 C C . PHE D 1 12 ? -90.658 -20.439 47.796 1.00 56.54 12 PHE D C 1
ATOM 7506 O O . PHE D 1 12 ? -90.631 -21.288 46.893 1.00 59.02 12 PHE D O 1
ATOM 7514 N N . LYS D 1 13 ? -89.776 -19.457 47.866 1.00 51.39 13 LYS D N 1
ATOM 7515 C CA . LYS D 1 13 ? -88.682 -19.443 46.906 1.00 50.76 13 LYS D CA 1
ATOM 7516 C C . LYS D 1 13 ? -87.488 -18.956 47.667 1.00 49.51 13 LYS D C 1
ATOM 7517 O O . LYS D 1 13 ? -86.691 -19.735 48.152 1.00 53.52 13 LYS D O 1
ATOM 7523 N N . SER D 1 14 ? -87.381 -17.654 47.794 1.00 47.20 14 SER D N 1
ATOM 7524 C CA . SER D 1 14 ? -86.289 -17.082 48.526 1.00 43.89 14 SER D CA 1
ATOM 7525 C C . SER D 1 14 ? -86.845 -16.749 49.900 1.00 45.16 14 SER D C 1
ATOM 7526 O O . SER D 1 14 ? -86.148 -16.166 50.724 1.00 44.98 14 SER D O 1
ATOM 7529 N N . TYR D 1 15 ? -88.110 -17.104 50.133 1.00 46.04 15 TYR D N 1
ATOM 7530 C CA . TYR D 1 15 ? -88.750 -16.830 51.415 1.00 48.69 15 TYR D CA 1
ATOM 7531 C C . TYR D 1 15 ? -88.720 -18.037 52.356 1.00 52.54 15 TYR D C 1
ATOM 7532 O O . TYR D 1 15 ? -89.709 -18.739 52.547 1.00 51.31 15 TYR D O 1
ATOM 7541 N N . ARG D 1 16 ? -87.551 -18.253 52.945 1.00 56.50 16 ARG D N 1
ATOM 7542 C CA . ARG D 1 16 ? -87.306 -19.352 53.863 1.00 59.52 16 ARG D CA 1
ATOM 7543 C C . ARG D 1 16 ? -88.202 -19.261 55.095 1.00 57.97 16 ARG D C 1
ATOM 7544 O O . ARG D 1 16 ? -88.409 -18.180 55.646 1.00 56.39 16 ARG D O 1
ATOM 7552 N N . GLY D 1 17 ? -88.742 -20.398 55.516 1.00 55.00 17 GLY D N 1
ATOM 7553 C CA . GLY D 1 17 ? -89.603 -20.401 56.683 1.00 57.18 17 GLY D CA 1
ATOM 7554 C C . GLY D 1 17 ? -91.003 -19.876 56.434 1.00 57.29 17 GLY D C 1
ATOM 7555 O O . GLY D 1 17 ? -91.559 -20.078 55.355 1.00 62.05 17 GLY D O 1
ATOM 7556 N N . VAL D 1 18 ? -91.583 -19.216 57.433 1.00 55.31 18 VAL D N 1
ATOM 7557 C CA . VAL D 1 18 ? -92.931 -18.666 57.299 1.00 52.81 18 VAL D CA 1
ATOM 7558 C C . VAL D 1 18 ? -92.893 -17.141 57.219 1.00 53.45 18 VAL D C 1
ATOM 7559 O O . VAL D 1 18 ? -92.324 -16.472 58.090 1.00 53.65 18 VAL D O 1
ATOM 7563 N N . THR D 1 19 ? -93.501 -16.599 56.165 1.00 51.65 19 THR D N 1
ATOM 7564 C CA . THR D 1 19 ? -93.514 -15.161 55.955 1.00 49.17 19 THR D CA 1
ATOM 7565 C C . THR D 1 19 ? -94.923 -14.647 55.815 1.00 49.72 19 THR D C 1
ATOM 7566 O O . THR D 1 19 ? -95.734 -15.218 55.102 1.00 53.96 19 THR D O 1
ATOM 7570 N N . LYS D 1 20 ? -95.213 -13.555 56.496 1.00 50.64 20 LYS D N 1
ATOM 7571 C CA . LYS D 1 20 ? -96.536 -12.978 56.442 1.00 49.82 20 LYS D CA 1
ATOM 7572 C C . LYS D 1 20 ? -96.444 -11.603 55.817 1.00 49.18 20 LYS D C 1
ATOM 7573 O O . LYS D 1 20 ? -95.690 -10.744 56.278 1.00 48.87 20 LYS D O 1
ATOM 7579 N N . VAL D 1 21 ? -97.215 -11.382 54.768 1.00 46.37 21 VAL D N 1
ATOM 7580 C CA . VAL D 1 21 ? -97.200 -10.079 54.128 1.00 46.02 21 VAL D CA 1
ATOM 7581 C C . VAL D 1 21 ? -98.584 -9.513 54.309 1.00 42.69 21 VAL D C 1
ATOM 7582 O O . VAL D 1 21 ? -99.558 -10.158 53.945 1.00 47.18 21 VAL D O 1
ATOM 7586 N N . GLY D 1 22 ? -98.687 -8.323 54.876 1.00 37.84 22 GLY D N 1
ATOM 7587 C CA . GLY D 1 22 ? -100.000 -7.742 55.059 1.00 40.03 22 GLY D CA 1
ATOM 7588 C C . GLY D 1 22 ? -100.134 -6.494 54.227 1.00 43.86 22 GLY D C 1
ATOM 7589 O O . GLY D 1 22 ? -99.264 -5.636 54.260 1.00 48.74 22 GLY D O 1
ATOM 7590 N N . PHE D 1 23 ? -101.210 -6.363 53.473 1.00 46.07 23 PHE D N 1
ATOM 7591 C CA . PHE D 1 23 ? -101.339 -5.168 52.661 1.00 50.36 23 PHE D CA 1
ATOM 7592 C C . PHE D 1 23 ? -102.156 -4.119 53.391 1.00 53.07 23 PHE D C 1
ATOM 7593 O O . PHE D 1 23 ? -102.211 -2.953 52.982 1.00 53.02 23 PHE D O 1
ATOM 7601 N N . GLY D 1 24 ? -102.766 -4.529 54.497 1.00 54.56 24 GLY D N 1
ATOM 7602 C CA . GLY D 1 24 ? -103.585 -3.605 55.255 1.00 59.32 24 GLY D CA 1
ATOM 7603 C C . GLY D 1 24 ? -104.752 -3.163 54.401 1.00 62.07 24 GLY D C 1
ATOM 7604 O O . GLY D 1 24 ? -105.262 -3.934 53.598 1.00 64.46 24 GLY D O 1
ATOM 7605 N N . GLU D 1 25 ? -105.181 -1.922 54.552 1.00 64.11 25 GLU D N 1
ATOM 7606 C CA . GLU D 1 25 ? -106.298 -1.445 53.757 1.00 67.36 25 GLU D CA 1
ATOM 7607 C C . GLU D 1 25 ? -105.838 -0.671 52.527 1.00 67.08 25 GLU D C 1
ATOM 7608 O O . GLU D 1 25 ? -106.594 0.123 51.955 1.00 67.45 25 GLU D O 1
ATOM 7614 N N . SER D 1 26 ? -104.596 -0.916 52.122 1.00 65.13 26 SER D N 1
ATOM 7615 C CA . SER D 1 26 ? -104.015 -0.239 50.971 1.00 62.32 26 SER D CA 1
ATOM 7616 C C . SER D 1 26 ? -104.633 -0.735 49.681 1.00 61.09 26 SER D C 1
ATOM 7617 O O . SER D 1 26 ? -104.837 -1.938 49.501 1.00 61.11 26 SER D O 1
ATOM 7620 N N . ASN D 1 27 ? -104.946 0.196 48.787 1.00 60.24 27 ASN D N 1
ATOM 7621 C CA . ASN D 1 27 ? -105.518 -0.166 47.494 1.00 58.68 27 ASN D CA 1
ATOM 7622 C C . ASN D 1 27 ? -104.527 0.140 46.386 1.00 54.56 27 ASN D C 1
ATOM 7623 O O . ASN D 1 27 ? -104.811 -0.032 45.214 1.00 56.36 27 ASN D O 1
ATOM 7628 N N . PHE D 1 28 ? -103.353 0.597 46.793 1.00 50.23 28 PHE D N 1
ATOM 7629 C CA . PHE D 1 28 ? -102.261 0.906 45.892 1.00 44.63 28 PHE D CA 1
ATOM 7630 C C . PHE D 1 28 ? -101.021 0.628 46.733 1.00 45.04 28 PHE D C 1
ATOM 7631 O O . PHE D 1 28 ? -100.534 1.497 47.461 1.00 47.27 28 PHE D O 1
ATOM 7639 N N . THR D 1 29 ? -100.538 -0.607 46.648 1.00 41.56 29 THR D N 1
ATOM 7640 C CA . THR D 1 29 ? -99.362 -1.032 47.390 1.00 40.85 29 THR D CA 1
ATOM 7641 C C . THR D 1 29 ? -98.174 -1.190 46.439 1.00 43.51 29 THR D C 1
ATOM 7642 O O . THR D 1 29 ? -98.314 -1.737 45.349 1.00 44.51 29 THR D O 1
ATOM 7646 N N . SER D 1 30 ? -97.008 -0.701 46.840 1.00 41.51 30 SER D N 1
ATOM 7647 C CA . SER D 1 30 ? -95.823 -0.862 46.022 1.00 38.99 30 SER D CA 1
ATOM 7648 C C . SER D 1 30 ? -94.886 -1.808 46.766 1.00 40.59 30 SER D C 1
ATOM 7649 O O . SER D 1 30 ? -94.699 -1.679 47.979 1.00 42.41 30 SER D O 1
ATOM 7652 N N . ILE D 1 31 ? -94.326 -2.775 46.050 1.00 38.00 31 ILE D N 1
ATOM 7653 C CA . ILE D 1 31 ? -93.399 -3.717 46.647 1.00 36.93 31 ILE D CA 1
ATOM 7654 C C . ILE D 1 31 ? -92.028 -3.198 46.201 1.00 38.64 31 ILE D C 1
ATOM 7655 O O . ILE D 1 31 ? -91.705 -3.211 45.015 1.00 36.53 31 ILE D O 1
ATOM 7660 N N . ILE D 1 32 ? -91.233 -2.710 47.149 1.00 38.91 32 ILE D N 1
ATOM 7661 C CA . ILE D 1 32 ? -89.933 -2.162 46.807 1.00 37.76 32 ILE D CA 1
ATOM 7662 C C . ILE D 1 32 ? -88.801 -2.821 47.555 1.00 40.23 32 ILE D C 1
ATOM 7663 O O . ILE D 1 32 ? -89.009 -3.500 48.569 1.00 42.69 32 ILE D O 1
ATOM 7668 N N . GLY D 1 33 ? -87.595 -2.614 47.044 1.00 38.77 33 GLY D N 1
ATOM 7669 C CA . GLY D 1 33 ? -86.432 -3.238 47.630 1.00 37.61 33 GLY D CA 1
ATOM 7670 C C . GLY D 1 33 ? -85.342 -3.325 46.585 1.00 35.47 33 GLY D C 1
ATOM 7671 O O . GLY D 1 33 ? -85.615 -3.262 45.404 1.00 35.24 33 GLY D O 1
ATOM 7672 N N . PRO D 1 34 ? -84.088 -3.477 46.996 1.00 36.96 34 PRO D N 1
ATOM 7673 C CA . PRO D 1 34 ? -82.988 -3.558 46.041 1.00 35.95 34 PRO D CA 1
ATOM 7674 C C . PRO D 1 34 ? -83.053 -4.766 45.109 1.00 34.95 34 PRO D C 1
ATOM 7675 O O . PRO D 1 34 ? -83.890 -5.661 45.282 1.00 33.09 34 PRO D O 1
ATOM 7679 N N . ASN D 1 35 ? -82.162 -4.778 44.122 1.00 32.33 35 ASN D N 1
ATOM 7680 C CA . ASN D 1 35 ? -82.115 -5.860 43.151 1.00 34.02 35 ASN D CA 1
ATOM 7681 C C . ASN D 1 35 ? -81.834 -7.177 43.843 1.00 33.70 35 ASN D C 1
ATOM 7682 O O . ASN D 1 35 ? -81.056 -7.234 44.784 1.00 38.62 35 ASN D O 1
ATOM 7687 N N . GLY D 1 36 ? -82.485 -8.234 43.382 1.00 36.29 36 GLY D N 1
ATOM 7688 C CA . GLY D 1 36 ? -82.284 -9.553 43.951 1.00 34.65 36 GLY D CA 1
ATOM 7689 C C . GLY D 1 36 ? -82.922 -9.790 45.301 1.00 34.73 36 GLY D C 1
ATOM 7690 O O . GLY D 1 36 ? -82.885 -10.917 45.793 1.00 39.17 36 GLY D O 1
ATOM 7691 N N . SER D 1 37 ? -83.533 -8.770 45.895 1.00 32.97 37 SER D N 1
ATOM 7692 C CA . SER D 1 37 ? -84.111 -8.937 47.222 1.00 37.90 37 SER D CA 1
ATOM 7693 C C . SER D 1 37 ? -85.210 -9.993 47.332 1.00 40.05 37 SER D C 1
ATOM 7694 O O . SER D 1 37 ? -85.369 -10.614 48.394 1.00 39.62 37 SER D O 1
ATOM 7697 N N . GLY D 1 38 ? -85.967 -10.195 46.253 1.00 38.41 38 GLY D N 1
ATOM 7698 C CA . GLY D 1 38 ? -87.019 -11.199 46.273 1.00 34.05 38 GLY D CA 1
ATOM 7699 C C . GLY D 1 38 ? -88.421 -10.694 46.012 1.00 37.39 38 GLY D C 1
ATOM 7700 O O . GLY D 1 38 ? -89.398 -11.341 46.413 1.00 37.82 38 GLY D O 1
ATOM 7701 N N . LYS D 1 39 ? -88.527 -9.544 45.343 1.00 38.23 39 LYS D N 1
ATOM 7702 C CA . LYS D 1 39 ? -89.819 -8.946 45.030 1.00 34.94 39 LYS D CA 1
ATOM 7703 C C . LYS D 1 39 ? -90.575 -9.772 43.983 1.00 38.17 39 LYS D C 1
ATOM 7704 O O . LYS D 1 39 ? -91.737 -10.125 44.190 1.00 40.89 39 LYS D O 1
ATOM 7710 N N . SER D 1 40 ? -89.924 -10.094 42.866 1.00 35.98 40 SER D N 1
ATOM 7711 C CA . SER D 1 40 ? -90.604 -10.854 41.817 1.00 35.61 40 SER D CA 1
ATOM 7712 C C . SER D 1 40 ? -91.033 -12.228 42.325 1.00 36.33 40 SER D C 1
ATOM 7713 O O . SER D 1 40 ? -92.050 -12.764 41.880 1.00 35.08 40 SER D O 1
ATOM 7716 N N . ASN D 1 41 ? -90.269 -12.792 43.263 1.00 39.50 41 ASN D N 1
ATOM 7717 C CA . ASN D 1 41 ? -90.610 -14.095 43.839 1.00 40.59 41 ASN D CA 1
ATOM 7718 C C . ASN D 1 41 ? -91.933 -13.884 44.552 1.00 41.51 41 ASN D C 1
ATOM 7719 O O . ASN D 1 41 ? -92.804 -14.764 44.543 1.00 41.66 41 ASN D O 1
ATOM 7724 N N . MET D 1 42 ? -92.086 -12.704 45.150 1.00 38.70 42 MET D N 1
ATOM 7725 C CA . MET D 1 42 ? -93.316 -12.366 45.843 1.00 41.40 42 MET D CA 1
ATOM 7726 C C . MET D 1 42 ? -94.480 -12.454 44.889 1.00 40.34 42 MET D C 1
ATOM 7727 O O . MET D 1 42 ? -95.500 -13.027 45.217 1.00 41.23 42 MET D O 1
ATOM 7732 N N . MET D 1 43 ? -94.336 -11.877 43.704 1.00 40.62 43 MET D N 1
ATOM 7733 C CA . MET D 1 43 ? -95.409 -11.943 42.725 1.00 42.40 43 MET D CA 1
ATOM 7734 C C . MET D 1 43 ? -95.622 -13.397 42.284 1.00 43.60 43 MET D C 1
ATOM 7735 O O . MET D 1 43 ? -96.743 -13.825 41.992 1.00 42.97 43 MET D O 1
ATOM 7740 N N . ASP D 1 44 ? -94.535 -14.151 42.230 1.00 40.44 44 ASP D N 1
ATOM 7741 C CA . ASP D 1 44 ? -94.614 -15.540 41.845 1.00 42.35 44 ASP D CA 1
ATOM 7742 C C . ASP D 1 44 ? -95.508 -16.280 42.830 1.00 42.33 44 ASP D C 1
ATOM 7743 O O . ASP D 1 44 ? -96.260 -17.192 42.469 1.00 39.60 44 ASP D O 1
ATOM 7748 N N . ALA D 1 45 ? -95.434 -15.870 44.086 1.00 43.02 45 ALA D N 1
ATOM 7749 C CA . ALA D 1 45 ? -96.249 -16.487 45.116 1.00 43.44 45 ALA D CA 1
ATOM 7750 C C . ALA D 1 45 ? -97.735 -16.163 44.875 1.00 44.08 45 ALA D C 1
ATOM 7751 O O . ALA D 1 45 ? -98.600 -17.031 45.017 1.00 45.47 45 ALA D O 1
ATOM 7753 N N . ILE D 1 46 ? -98.034 -14.919 44.516 1.00 41.39 46 ILE D N 1
ATOM 7754 C CA . ILE D 1 46 ? -99.408 -14.548 44.252 1.00 42.55 46 ILE D CA 1
ATOM 7755 C C . ILE D 1 46 ? -99.942 -15.355 43.076 1.00 44.03 46 ILE D C 1
ATOM 7756 O O . ILE D 1 46 ? -100.995 -15.989 43.171 1.00 42.96 46 ILE D O 1
ATOM 7761 N N . SER D 1 47 ? -99.215 -15.359 41.964 1.00 45.97 47 SER D N 1
ATOM 7762 C CA . SER D 1 47 ? -99.726 -16.083 40.818 1.00 47.70 47 SER D CA 1
ATOM 7763 C C . SER D 1 47 ? -99.799 -17.571 41.132 1.00 47.92 47 SER D C 1
ATOM 7764 O O . SER D 1 47 ? -100.619 -18.282 40.569 1.00 49.84 47 SER D O 1
ATOM 7767 N N . PHE D 1 48 ? -98.965 -18.035 42.052 1.00 48.10 48 PHE D N 1
ATOM 7768 C CA . PHE D 1 48 ? -98.968 -19.444 42.435 1.00 49.35 48 PHE D CA 1
ATOM 7769 C C . PHE D 1 48 ? -100.262 -19.871 43.163 1.00 53.60 48 PHE D C 1
ATOM 7770 O O . PHE D 1 48 ? -100.856 -20.891 42.809 1.00 55.29 48 PHE D O 1
ATOM 7778 N N . VAL D 1 49 ? -100.698 -19.116 44.177 1.00 54.36 49 VAL D N 1
ATOM 7779 C CA . VAL D 1 49 ? -101.923 -19.481 44.896 1.00 53.94 49 VAL D CA 1
ATOM 7780 C C . VAL D 1 49 ? -103.127 -19.479 43.976 1.00 51.78 49 VAL D C 1
ATOM 7781 O O . VAL D 1 49 ? -104.011 -20.315 44.105 1.00 54.04 49 VAL D O 1
ATOM 7785 N N . LEU D 1 50 ? -103.164 -18.534 43.052 1.00 47.51 50 LEU D N 1
ATOM 7786 C CA . LEU D 1 50 ? -104.280 -18.443 42.135 1.00 47.48 50 LEU D CA 1
ATOM 7787 C C . LEU D 1 50 ? -104.278 -19.467 40.981 1.00 48.19 50 LEU D C 1
ATOM 7788 O O . LEU D 1 50 ? -105.162 -19.411 40.127 1.00 49.14 50 LEU D O 1
ATOM 7793 N N . GLY D 1 51 ? -103.329 -20.406 40.949 1.00 46.70 51 GLY D N 1
ATOM 7794 C CA . GLY D 1 51 ? -103.269 -21.348 39.830 1.00 48.08 51 GLY D CA 1
ATOM 7795 C C . GLY D 1 51 ? -102.358 -20.635 38.847 1.00 51.54 51 GLY D C 1
ATOM 7796 O O . GLY D 1 51 ? -101.343 -20.109 39.270 1.00 60.02 51 GLY D O 1
ATOM 7797 N N . VAL D 1 52 ? -102.659 -20.575 37.560 1.00 49.88 52 VAL D N 1
ATOM 7798 C CA . VAL D 1 52 ? -101.762 -19.809 36.668 1.00 50.61 52 VAL D CA 1
ATOM 7799 C C . VAL D 1 52 ? -100.416 -20.479 36.405 1.00 52.31 52 VAL D C 1
ATOM 7800 O O . VAL D 1 52 ? -99.545 -20.483 37.270 1.00 47.06 52 VAL D O 1
ATOM 7804 N N . ARG D 1 53 ? -100.262 -21.012 35.192 1.00 58.18 53 ARG D N 1
ATOM 7805 C CA . ARG D 1 53 ? -99.057 -21.710 34.752 1.00 64.18 53 ARG D CA 1
ATOM 7806 C C . ARG D 1 53 ? -98.090 -20.733 34.037 1.00 66.90 53 ARG D C 1
ATOM 7807 O O . ARG D 1 53 ? -98.471 -19.592 33.748 1.00 67.36 53 ARG D O 1
ATOM 7815 N N . SER D 1 54 ? -96.858 -21.183 33.749 1.00 69.24 54 SER D N 1
ATOM 7816 C CA . SER D 1 54 ? -95.814 -20.362 33.087 1.00 70.74 54 SER D CA 1
ATOM 7817 C C . SER D 1 54 ? -95.611 -18.994 33.764 1.00 71.60 54 SER D C 1
ATOM 7818 O O . SER D 1 54 ? -94.918 -18.113 33.242 1.00 70.16 54 SER D O 1
ATOM 7821 N N . LEU D 1 62 ? -92.012 -27.432 38.863 1.00 68.46 62 LEU D N 1
ATOM 7822 C CA . LEU D 1 62 ? -92.797 -26.998 40.019 1.00 73.00 62 LEU D CA 1
ATOM 7823 C C . LEU D 1 62 ? -92.062 -27.121 41.346 1.00 73.79 62 LEU D C 1
ATOM 7824 O O . LEU D 1 62 ? -92.211 -26.278 42.239 1.00 73.04 62 LEU D O 1
ATOM 7829 N N . LYS D 1 63 ? -91.293 -28.195 41.481 1.00 75.82 63 LYS D N 1
ATOM 7830 C CA . LYS D 1 63 ? -90.525 -28.439 42.693 1.00 75.63 63 LYS D CA 1
ATOM 7831 C C . LYS D 1 63 ? -89.435 -27.377 42.800 1.00 74.21 63 LYS D C 1
ATOM 7832 O O . LYS D 1 63 ? -88.937 -27.109 43.890 1.00 73.45 63 LYS D O 1
ATOM 7838 N N . ASP D 1 64 ? -89.067 -26.772 41.668 1.00 73.83 64 ASP D N 1
ATOM 7839 C CA . ASP D 1 64 ? -88.015 -25.751 41.655 1.00 74.83 64 ASP D CA 1
ATOM 7840 C C . ASP D 1 64 ? -88.341 -24.545 42.525 1.00 71.47 64 ASP D C 1
ATOM 7841 O O . ASP D 1 64 ? -87.465 -23.720 42.809 1.00 67.35 64 ASP D O 1
ATOM 7846 N N . LEU D 1 65 ? -89.613 -24.457 42.926 1.00 70.28 65 LEU D N 1
ATOM 7847 C CA . LEU D 1 65 ? -90.102 -23.426 43.838 1.00 67.04 65 LEU D CA 1
ATOM 7848 C C . LEU D 1 65 ? -89.649 -24.084 45.140 1.00 69.43 65 LEU D C 1
ATOM 7849 O O . LEU D 1 65 ? -88.770 -24.945 45.097 1.00 75.44 65 LEU D O 1
ATOM 7854 N N . ILE D 1 66 ? -90.208 -23.752 46.290 1.00 67.92 66 ILE D N 1
ATOM 7855 C CA . ILE D 1 66 ? -89.711 -24.411 47.517 1.00 68.39 66 ILE D CA 1
ATOM 7856 C C . ILE D 1 66 ? -88.243 -24.036 47.805 1.00 67.90 66 ILE D C 1
ATOM 7857 O O . ILE D 1 66 ? -87.320 -24.455 47.097 1.00 63.79 66 ILE D O 1
ATOM 7862 N N . TYR D 1 67 ? -88.050 -23.265 48.868 1.00 67.62 67 TYR D N 1
ATOM 7863 C CA . TYR D 1 67 ? -86.738 -22.797 49.296 1.00 69.12 67 TYR D CA 1
ATOM 7864 C C . TYR D 1 67 ? -85.549 -23.783 49.162 1.00 70.78 67 TYR D C 1
ATOM 7865 O O . TYR D 1 67 ? -85.730 -25.003 49.113 1.00 69.17 67 TYR D O 1
ATOM 7874 N N . ARG D 1 68 ? -84.334 -23.227 49.111 1.00 74.40 68 ARG D N 1
ATOM 7875 C CA . ARG D 1 68 ? -83.095 -24.009 48.996 1.00 77.58 68 ARG D CA 1
ATOM 7876 C C . ARG D 1 68 ? -81.884 -23.361 49.688 1.00 80.28 68 ARG D C 1
ATOM 7877 O O . ARG D 1 68 ? -81.816 -22.132 49.845 1.00 81.05 68 ARG D O 1
ATOM 7885 N N . GLY D 1 69 ? -80.920 -24.206 50.070 1.00 81.20 69 GLY D N 1
ATOM 7886 C CA . GLY D 1 69 ? -79.706 -23.742 50.725 1.00 79.42 69 GLY D CA 1
ATOM 7887 C C . GLY D 1 69 ? -78.478 -24.089 49.897 1.00 78.23 69 GLY D C 1
ATOM 7888 O O . GLY D 1 69 ? -77.615 -24.856 50.322 1.00 78.79 69 GLY D O 1
ATOM 7889 N N . PRO D 1 89 ? -86.102 -28.846 53.234 1.00 71.23 89 PRO D N 1
ATOM 7890 C CA . PRO D 1 89 ? -87.523 -28.528 53.030 1.00 71.63 89 PRO D CA 1
ATOM 7891 C C . PRO D 1 89 ? -88.119 -29.350 51.890 1.00 74.83 89 PRO D C 1
ATOM 7892 O O . PRO D 1 89 ? -87.644 -29.291 50.749 1.00 73.64 89 PRO D O 1
ATOM 7896 N N . GLN D 1 90 ? -89.164 -30.113 52.204 1.00 77.96 90 GLN D N 1
ATOM 7897 C CA . GLN D 1 90 ? -89.798 -30.983 51.214 1.00 81.26 90 GLN D CA 1
ATOM 7898 C C . GLN D 1 90 ? -91.064 -30.460 50.541 1.00 78.92 90 GLN D C 1
ATOM 7899 O O . GLN D 1 90 ? -91.491 -30.998 49.516 1.00 80.16 90 GLN D O 1
ATOM 7905 N N . SER D 1 91 ? -91.663 -29.422 51.109 1.00 75.08 91 SER D N 1
ATOM 7906 C CA . SER D 1 91 ? -92.877 -28.859 50.539 1.00 70.91 91 SER D CA 1
ATOM 7907 C C . SER D 1 91 ? -92.972 -27.381 50.855 1.00 67.34 91 SER D C 1
ATOM 7908 O O . SER D 1 91 ? -92.428 -26.909 51.854 1.00 65.22 91 SER D O 1
ATOM 7911 N N . ALA D 1 92 ? -93.681 -26.655 50.005 1.00 62.01 92 ALA D N 1
ATOM 7912 C CA . ALA D 1 92 ? -93.846 -25.226 50.197 1.00 57.26 92 ALA D CA 1
ATOM 7913 C C . ALA D 1 92 ? -95.306 -24.896 49.986 1.00 54.33 92 ALA D C 1
ATOM 7914 O O . ALA D 1 92 ? -96.014 -25.628 49.293 1.00 56.55 92 ALA D O 1
ATOM 7916 N N . TYR D 1 93 ? -95.771 -23.807 50.580 1.00 47.88 93 TYR D N 1
ATOM 7917 C CA . TYR D 1 93 ? -97.161 -23.449 50.386 1.00 46.75 93 TYR D CA 1
ATOM 7918 C C . TYR D 1 93 ? -97.304 -21.962 50.425 1.00 45.45 93 TYR D C 1
ATOM 7919 O O . TYR D 1 93 ? -96.422 -21.276 50.931 1.00 48.46 93 TYR D O 1
ATOM 7928 N N . VAL D 1 94 ? -98.409 -21.466 49.877 1.00 42.00 94 VAL D N 1
ATOM 7929 C CA . VAL D 1 94 ? -98.694 -20.038 49.890 1.00 42.90 94 VAL D CA 1
ATOM 7930 C C . VAL D 1 94 ? -100.165 -19.863 50.259 1.00 48.30 94 VAL D C 1
ATOM 7931 O O . VAL D 1 94 ? -101.011 -20.656 49.834 1.00 51.81 94 VAL D O 1
ATOM 7935 N N . LYS D 1 95 ? -100.469 -18.858 51.077 1.00 48.83 95 LYS D N 1
ATOM 7936 C CA . LYS D 1 95 ? -101.851 -18.603 51.450 1.00 52.75 95 LYS D CA 1
ATOM 7937 C C . LYS D 1 95 ? -102.174 -17.175 51.070 1.00 51.77 95 LYS D C 1
ATOM 7938 O O . LYS D 1 95 ? -101.351 -16.287 51.251 1.00 53.07 95 LYS D O 1
ATOM 7944 N N . ALA D 1 96 ? -103.372 -16.957 50.548 1.00 49.09 96 ALA D N 1
ATOM 7945 C CA . ALA D 1 96 ? -103.802 -15.618 50.182 1.00 48.61 96 ALA D CA 1
ATOM 7946 C C . ALA D 1 96 ? -105.092 -15.365 50.937 1.00 49.36 96 ALA D C 1
ATOM 7947 O O . ALA D 1 96 ? -105.982 -16.223 50.944 1.00 50.71 96 ALA D O 1
ATOM 7949 N N . PHE D 1 97 ? -105.198 -14.203 51.576 1.00 49.45 97 PHE D N 1
ATOM 7950 C CA . PHE D 1 97 ? -106.395 -13.880 52.341 1.00 52.04 97 PHE D CA 1
ATOM 7951 C C . PHE D 1 97 ? -107.278 -12.895 51.596 1.00 54.15 97 PHE D C 1
ATOM 7952 O O . PHE D 1 97 ? -107.086 -11.681 51.642 1.00 54.78 97 PHE D O 1
ATOM 7960 N N . TYR D 1 98 ? -108.254 -13.469 50.902 1.00 57.79 98 TYR D N 1
ATOM 7961 C CA . TYR D 1 98 ? -109.207 -12.751 50.075 1.00 62.73 98 TYR D CA 1
ATOM 7962 C C . TYR D 1 98 ? -110.380 -12.224 50.903 1.00 68.79 98 TYR D C 1
ATOM 7963 O O . TYR D 1 98 ? -110.921 -12.925 51.758 1.00 69.73 98 TYR D O 1
ATOM 7972 N N . GLN D 1 99 ? -110.778 -10.990 50.629 1.00 75.49 99 GLN D N 1
ATOM 7973 C CA . GLN D 1 99 ? -111.874 -10.349 51.340 1.00 83.78 99 GLN D CA 1
ATOM 7974 C C . GLN D 1 99 ? -113.173 -10.459 50.554 1.00 89.28 99 GLN D C 1
ATOM 7975 O O . GLN D 1 99 ? -113.525 -9.543 49.814 1.00 90.49 99 GLN D O 1
ATOM 7981 N N . LYS D 1 100 ? -113.886 -11.571 50.708 1.00 95.78 100 LYS D N 1
ATOM 7982 C CA . LYS D 1 100 ? -115.145 -11.760 49.988 1.00 100.68 100 LYS D CA 1
ATOM 7983 C C . LYS D 1 100 ? -116.307 -11.348 50.879 1.00 103.29 100 LYS D C 1
ATOM 7984 O O . LYS D 1 100 ? -116.906 -12.178 51.572 1.00 105.20 100 LYS D O 1
ATOM 7990 N N . GLY D 1 101 ? -116.614 -10.056 50.862 1.00 104.43 101 GLY D N 1
ATOM 7991 C CA . GLY D 1 101 ? -117.706 -9.550 51.668 1.00 105.58 101 GLY D CA 1
ATOM 7992 C C . GLY D 1 101 ? -117.325 -9.427 53.129 1.00 105.65 101 GLY D C 1
ATOM 7993 O O . GLY D 1 101 ? -116.234 -8.970 53.467 1.00 103.74 101 GLY D O 1
ATOM 7994 N N . ASN D 1 102 ? -118.236 -9.840 54.000 1.00 107.31 102 ASN D N 1
ATOM 7995 C CA . ASN D 1 102 ? -118.018 -9.780 55.443 1.00 106.97 102 ASN D CA 1
ATOM 7996 C C . ASN D 1 102 ? -116.907 -10.756 55.838 1.00 104.25 102 ASN D C 1
ATOM 7997 O O . ASN D 1 102 ? -116.007 -10.414 56.606 1.00 100.79 102 ASN D O 1
ATOM 8002 N N . LYS D 1 103 ? -116.991 -11.971 55.297 1.00 102.87 103 LYS D N 1
ATOM 8003 C CA . LYS D 1 103 ? -116.031 -13.038 55.571 1.00 98.69 103 LYS D CA 1
ATOM 8004 C C . LYS D 1 103 ? -114.671 -12.834 54.898 1.00 94.47 103 LYS D C 1
ATOM 8005 O O . LYS D 1 103 ? -114.557 -12.135 53.889 1.00 95.85 103 LYS D O 1
ATOM 8011 N N . LEU D 1 104 ? -113.646 -13.452 55.475 1.00 87.51 104 LEU D N 1
ATOM 8012 C CA . LEU D 1 104 ? -112.288 -13.380 54.949 1.00 79.51 104 LEU D CA 1
ATOM 8013 C C . LEU D 1 104 ? -111.903 -14.794 54.484 1.00 76.58 104 LEU D C 1
ATOM 8014 O O . LEU D 1 104 ? -111.583 -15.643 55.310 1.00 78.26 104 LEU D O 1
ATOM 8019 N N . VAL D 1 105 ? -111.929 -15.052 53.177 1.00 72.22 105 VAL D N 1
ATOM 8020 C CA . VAL D 1 105 ? -111.601 -16.382 52.652 1.00 69.00 105 VAL D CA 1
ATOM 8021 C C . VAL D 1 105 ? -110.106 -16.670 52.574 1.00 68.44 105 VAL D C 1
ATOM 8022 O O . VAL D 1 105 ? -109.323 -15.803 52.196 1.00 70.45 105 VAL D O 1
ATOM 8026 N N . GLU D 1 106 ? -109.717 -17.894 52.921 1.00 65.22 106 GLU D N 1
ATOM 8027 C CA . GLU D 1 106 ? -108.316 -18.299 52.870 1.00 60.96 106 GLU D CA 1
ATOM 8028 C C . GLU D 1 106 ? -108.080 -19.252 51.714 1.00 59.25 106 GLU D C 1
ATOM 8029 O O . GLU D 1 106 ? -108.599 -20.368 51.707 1.00 59.51 106 GLU D O 1
ATOM 8035 N N . LEU D 1 107 ? -107.300 -18.802 50.734 1.00 55.80 107 LEU D N 1
ATOM 8036 C CA . LEU D 1 107 ? -106.955 -19.624 49.577 1.00 53.07 107 LEU D CA 1
ATOM 8037 C C . LEU D 1 107 ? -105.549 -20.161 49.807 1.00 53.83 107 LEU D C 1
ATOM 8038 O O . LEU D 1 107 ? -104.629 -19.386 50.068 1.00 55.72 107 LEU D O 1
ATOM 8043 N N . MET D 1 108 ? -105.372 -21.474 49.715 1.00 52.27 108 MET D N 1
ATOM 8044 C CA . MET D 1 108 ? -104.057 -22.066 49.939 1.00 52.58 108 MET D CA 1
ATOM 8045 C C . MET D 1 108 ? -103.702 -23.035 48.833 1.00 53.09 108 MET D C 1
ATOM 8046 O O . MET D 1 108 ? -104.578 -23.622 48.203 1.00 56.65 108 MET D O 1
ATOM 8051 N N . ARG D 1 109 ? -102.411 -23.198 48.592 1.00 52.71 109 ARG D N 1
ATOM 8052 C CA . ARG D 1 109 ? -101.945 -24.127 47.576 1.00 52.66 109 ARG D CA 1
ATOM 8053 C C . ARG D 1 109 ? -100.641 -24.718 48.058 1.00 55.70 109 ARG D C 1
ATOM 8054 O O . ARG D 1 109 ? -99.788 -24.006 48.589 1.00 57.17 109 ARG D O 1
ATOM 8062 N N . ILE D 1 110 ? -100.473 -26.017 47.858 1.00 57.18 110 ILE D N 1
ATOM 8063 C CA . ILE D 1 110 ? -99.272 -26.690 48.328 1.00 62.67 110 ILE D CA 1
ATOM 8064 C C . ILE D 1 110 ? -98.557 -27.496 47.265 1.00 64.37 110 ILE D C 1
ATOM 8065 O O . ILE D 1 110 ? -99.191 -28.077 46.394 1.00 65.22 110 ILE D O 1
ATOM 8070 N N . ILE D 1 111 ? -97.231 -27.518 47.333 1.00 68.54 111 ILE D N 1
ATOM 8071 C CA . ILE D 1 111 ? -96.435 -28.311 46.402 1.00 76.66 111 ILE D CA 1
ATOM 8072 C C . ILE D 1 111 ? -95.541 -29.175 47.260 1.00 82.54 111 ILE D C 1
ATOM 8073 O O . ILE D 1 111 ? -94.973 -28.710 48.253 1.00 81.36 111 ILE D O 1
ATOM 8078 N N . SER D 1 112 ? -95.428 -30.438 46.881 1.00 89.79 112 SER D N 1
ATOM 8079 C CA . SER D 1 112 ? -94.554 -31.360 47.580 1.00 97.76 112 SER D CA 1
ATOM 8080 C C . SER D 1 112 ? -93.377 -31.488 46.631 1.00 102.34 112 SER D C 1
ATOM 8081 O O . SER D 1 112 ? -93.481 -31.092 45.466 1.00 105.53 112 SER D O 1
ATOM 8084 N N . ARG D 1 113 ? -92.260 -32.029 47.099 1.00 106.76 113 ARG D N 1
ATOM 8085 C CA . ARG D 1 113 ? -91.101 -32.125 46.224 1.00 112.45 113 ARG D CA 1
ATOM 8086 C C . ARG D 1 113 ? -91.327 -32.982 44.974 1.00 113.36 113 ARG D C 1
ATOM 8087 O O . ARG D 1 113 ? -90.591 -32.858 43.990 1.00 114.50 113 ARG D O 1
ATOM 8095 N N . ASN D 1 114 ? -92.352 -33.832 45.004 1.00 113.57 114 ASN D N 1
ATOM 8096 C CA . ASN D 1 114 ? -92.670 -34.691 43.864 1.00 113.29 114 ASN D CA 1
ATOM 8097 C C . ASN D 1 114 ? -93.379 -33.943 42.725 1.00 114.91 114 ASN D C 1
ATOM 8098 O O . ASN D 1 114 ? -93.385 -34.399 41.574 1.00 115.06 114 ASN D O 1
ATOM 8103 N N . GLY D 1 115 ? -93.969 -32.793 43.050 1.00 115.32 115 GLY D N 1
ATOM 8104 C CA . GLY D 1 115 ? -94.664 -32.000 42.048 1.00 113.15 115 GLY D CA 1
ATOM 8105 C C . GLY D 1 115 ? -96.167 -32.022 42.243 1.00 111.25 115 GLY D C 1
ATOM 8106 O O . GLY D 1 115 ? -96.912 -31.408 41.473 1.00 111.08 115 GLY D O 1
ATOM 8107 N N . ASP D 1 116 ? -96.609 -32.730 43.281 1.00 108.89 116 ASP D N 1
ATOM 8108 C CA . ASP D 1 116 ? -98.030 -32.851 43.597 1.00 105.73 116 ASP D CA 1
ATOM 8109 C C . ASP D 1 116 ? -98.615 -31.625 44.279 1.00 100.76 116 ASP D C 1
ATOM 8110 O O . ASP D 1 116 ? -98.310 -31.364 45.440 1.00 99.85 116 ASP D O 1
ATOM 8115 N N . THR D 1 117 ? -99.455 -30.880 43.561 1.00 94.97 117 THR D N 1
ATOM 8116 C CA . THR D 1 117 ? -100.083 -29.703 44.143 1.00 89.26 117 THR D CA 1
ATOM 8117 C C . THR D 1 117 ? -101.379 -30.115 44.820 1.00 84.08 117 THR D C 1
ATOM 8118 O O . THR D 1 117 ? -101.914 -31.193 44.578 1.00 83.47 117 THR D O 1
ATOM 8122 N N . SER D 1 118 ? -101.872 -29.235 45.672 1.00 78.61 118 SER D N 1
ATOM 8123 C CA . SER D 1 118 ? -103.090 -29.464 46.414 1.00 72.70 118 SER D CA 1
ATOM 8124 C C . SER D 1 118 ? -103.709 -28.090 46.652 1.00 70.36 118 SER D C 1
ATOM 8125 O O . SER D 1 118 ? -103.000 -27.120 46.900 1.00 71.58 118 SER D O 1
ATOM 8128 N N . TYR D 1 119 ? -105.024 -27.993 46.553 1.00 67.94 119 TYR D N 1
ATOM 8129 C CA . TYR D 1 119 ? -105.686 -26.717 46.775 1.00 66.51 119 TYR D CA 1
ATOM 8130 C C . TYR D 1 119 ? -106.637 -26.803 47.952 1.00 68.19 119 TYR D C 1
ATOM 8131 O O . TYR D 1 119 ? -107.250 -27.837 48.189 1.00 70.42 119 TYR D O 1
ATOM 8140 N N . LYS D 1 120 ? -106.764 -25.707 48.686 1.00 67.96 120 LYS D N 1
ATOM 8141 C CA . LYS D 1 120 ? -107.648 -25.671 49.836 1.00 68.60 120 LYS D CA 1
ATOM 8142 C C . LYS D 1 120 ? -108.372 -24.341 49.884 1.00 69.63 120 LYS D C 1
ATOM 8143 O O . LYS D 1 120 ? -107.881 -23.337 49.379 1.00 69.69 120 LYS D O 1
ATOM 8149 N N . ILE D 1 121 ? -109.556 -24.343 50.478 1.00 71.04 121 ILE D N 1
ATOM 8150 C CA . ILE D 1 121 ? -110.311 -23.119 50.650 1.00 68.91 121 ILE D CA 1
ATOM 8151 C C . ILE D 1 121 ? -110.836 -23.130 52.076 1.00 72.88 121 ILE D C 1
ATOM 8152 O O . ILE D 1 121 ? -111.553 -24.048 52.481 1.00 74.57 121 ILE D O 1
ATOM 8157 N N . ASP D 1 122 ? -110.449 -22.118 52.843 1.00 74.29 122 ASP D N 1
ATOM 8158 C CA . ASP D 1 122 ? -110.874 -22.025 54.221 1.00 76.85 122 ASP D CA 1
ATOM 8159 C C . ASP D 1 122 ? -110.494 -23.291 54.981 1.00 80.47 122 ASP D C 1
ATOM 8160 O O . ASP D 1 122 ? -111.224 -23.744 55.860 1.00 83.68 122 ASP D O 1
ATOM 8165 N N . GLY D 1 123 ? -109.351 -23.867 54.629 1.00 82.79 123 GLY D N 1
ATOM 8166 C CA . GLY D 1 123 ? -108.889 -25.056 55.320 1.00 84.75 123 GLY D CA 1
ATOM 8167 C C . GLY D 1 123 ? -109.302 -26.386 54.725 1.00 84.84 123 GLY D C 1
ATOM 8168 O O . GLY D 1 123 ? -108.610 -27.389 54.922 1.00 86.47 123 GLY D O 1
ATOM 8169 N N . LYS D 1 124 ? -110.414 -26.409 53.997 1.00 83.33 124 LYS D N 1
ATOM 8170 C CA . LYS D 1 124 ? -110.886 -27.658 53.408 1.00 84.85 124 LYS D CA 1
ATOM 8171 C C . LYS D 1 124 ? -110.406 -27.874 51.973 1.00 82.86 124 LYS D C 1
ATOM 8172 O O . LYS D 1 124 ? -110.628 -27.038 51.100 1.00 81.16 124 LYS D O 1
ATOM 8178 N N . THR D 1 125 ? -109.755 -29.011 51.739 1.00 82.23 125 THR D N 1
ATOM 8179 C CA . THR D 1 125 ? -109.230 -29.365 50.416 1.00 79.79 125 THR D CA 1
ATOM 8180 C C . THR D 1 125 ? -110.307 -29.297 49.335 1.00 78.13 125 THR D C 1
ATOM 8181 O O . THR D 1 125 ? -111.487 -29.464 49.621 1.00 79.90 125 THR D O 1
ATOM 8185 N N . VAL D 1 126 ? -109.890 -29.042 48.097 1.00 78.24 126 VAL D N 1
ATOM 8186 C CA . VAL D 1 126 ? -110.794 -28.951 46.937 1.00 79.30 126 VAL D CA 1
ATOM 8187 C C . VAL D 1 126 ? -110.027 -29.162 45.621 1.00 77.65 126 VAL D C 1
ATOM 8188 O O . VAL D 1 126 ? -108.799 -29.134 45.610 1.00 77.42 126 VAL D O 1
ATOM 8192 N N . SER D 1 127 ? -110.747 -29.331 44.510 1.00 75.32 127 SER D N 1
ATOM 8193 C CA . SER D 1 127 ? -110.113 -29.589 43.211 1.00 74.19 127 SER D CA 1
ATOM 8194 C C . SER D 1 127 ? -109.768 -28.334 42.434 1.00 75.58 127 SER D C 1
ATOM 8195 O O . SER D 1 127 ? -110.300 -27.264 42.722 1.00 80.33 127 SER D O 1
ATOM 8198 N N . TYR D 1 128 ? -108.897 -28.484 41.433 1.00 72.59 128 TYR D N 1
ATOM 8199 C CA . TYR D 1 128 ? -108.439 -27.368 40.597 1.00 70.30 128 TYR D CA 1
ATOM 8200 C C . TYR D 1 128 ? -109.536 -26.807 39.725 1.00 69.90 128 TYR D C 1
ATOM 8201 O O . TYR D 1 128 ? -109.732 -25.593 39.649 1.00 69.43 128 TYR D O 1
ATOM 8210 N N . LYS D 1 129 ? -110.230 -27.703 39.038 1.00 70.05 129 LYS D N 1
ATOM 8211 C CA . LYS D 1 129 ? -111.311 -27.301 38.164 1.00 68.20 129 LYS D CA 1
ATOM 8212 C C . LYS D 1 129 ? -112.298 -26.426 38.941 1.00 66.12 129 LYS D C 1
ATOM 8213 O O . LYS D 1 129 ? -112.821 -25.451 38.399 1.00 66.04 129 LYS D O 1
ATOM 8219 N N . ASP D 1 130 ? -112.534 -26.758 40.210 1.00 61.73 130 ASP D N 1
ATOM 8220 C CA . ASP D 1 130 ? -113.459 -25.979 41.033 1.00 61.81 130 ASP D CA 1
ATOM 8221 C C . ASP D 1 130 ? -112.809 -24.683 41.502 1.00 60.56 130 ASP D C 1
ATOM 8222 O O . ASP D 1 130 ? -113.460 -23.631 41.584 1.00 58.48 130 ASP D O 1
ATOM 8227 N N . TYR D 1 131 ? -111.520 -24.784 41.824 1.00 60.30 131 TYR D N 1
ATOM 8228 C CA . TYR D 1 131 ? -110.715 -23.661 42.297 1.00 55.83 131 TYR D CA 1
ATOM 8229 C C . TYR D 1 131 ? -110.699 -22.613 41.217 1.00 55.16 131 TYR D C 1
ATOM 8230 O O . TYR D 1 131 ? -110.794 -21.420 41.487 1.00 54.95 131 TYR D O 1
ATOM 8239 N N . SER D 1 132 ? -110.572 -23.086 39.983 1.00 55.88 132 SER D N 1
ATOM 8240 C CA . SER D 1 132 ? -110.541 -22.222 38.820 1.00 57.68 132 SER D CA 1
ATOM 8241 C C . SER D 1 132 ? -111.874 -21.490 38.642 1.00 59.12 132 SER D C 1
ATOM 8242 O O . SER D 1 132 ? -111.902 -20.319 38.255 1.00 60.69 132 SER D O 1
ATOM 8245 N N . ILE D 1 133 ? -112.977 -22.174 38.937 1.00 59.13 133 ILE D N 1
ATOM 8246 C CA . ILE D 1 133 ? -114.297 -21.565 38.800 1.00 57.47 133 ILE D CA 1
ATOM 8247 C C . ILE D 1 133 ? -114.565 -20.570 39.933 1.00 58.45 133 ILE D C 1
ATOM 8248 O O . ILE D 1 133 ? -115.265 -19.564 39.751 1.00 55.71 133 ILE D O 1
ATOM 8253 N N . PHE D 1 134 ? -114.001 -20.843 41.104 1.00 56.91 134 PHE D N 1
ATOM 8254 C CA . PHE D 1 134 ? -114.186 -19.936 42.221 1.00 56.19 134 PHE D CA 1
ATOM 8255 C C . PHE D 1 134 ? -113.598 -18.569 41.846 1.00 55.90 134 PHE D C 1
ATOM 8256 O O . PHE D 1 134 ? -114.234 -17.525 42.025 1.00 56.41 134 PHE D O 1
ATOM 8264 N N . LEU D 1 135 ? -112.377 -18.590 41.325 1.00 53.30 135 LEU D N 1
ATOM 8265 C CA . LEU D 1 135 ? -111.692 -17.369 40.937 1.00 48.95 135 LEU D CA 1
ATOM 8266 C C . LEU D 1 135 ? -112.321 -16.747 39.704 1.00 48.70 135 LEU D C 1
ATOM 8267 O O . LEU D 1 135 ? -112.380 -15.523 39.588 1.00 43.25 135 LEU D O 1
ATOM 8272 N N . GLU D 1 136 ? -112.799 -17.581 38.782 1.00 49.65 136 GLU D N 1
ATOM 8273 C CA . GLU D 1 136 ? -113.416 -17.034 37.580 1.00 50.40 136 GLU D CA 1
ATOM 8274 C C . GLU D 1 136 ? -114.628 -16.217 38.000 1.00 49.68 136 GLU D C 1
ATOM 8275 O O . GLU D 1 136 ? -114.840 -15.119 37.495 1.00 46.84 136 GLU D O 1
ATOM 8281 N N . ASN D 1 137 ? -115.409 -16.752 38.938 1.00 49.91 137 ASN D N 1
ATOM 8282 C CA . ASN D 1 137 ? -116.590 -16.062 39.445 1.00 48.17 137 ASN D CA 1
ATOM 8283 C C . ASN D 1 137 ? -116.190 -14.742 40.064 1.00 48.54 137 ASN D C 1
ATOM 8284 O O . ASN D 1 137 ? -117.015 -13.874 40.249 1.00 50.94 137 ASN D O 1
ATOM 8289 N N . GLU D 1 138 ? -114.917 -14.600 40.394 1.00 49.84 138 GLU D N 1
ATOM 8290 C CA . GLU D 1 138 ? -114.416 -13.385 41.016 1.00 49.06 138 GLU D CA 1
ATOM 8291 C C . GLU D 1 138 ? -113.748 -12.496 39.975 1.00 50.05 138 GLU D C 1
ATOM 8292 O O . GLU D 1 138 ? -113.021 -11.557 40.318 1.00 48.86 138 GLU D O 1
ATOM 8298 N N . ASN D 1 139 ? -113.993 -12.800 38.703 1.00 50.08 139 ASN D N 1
ATOM 8299 C CA . ASN D 1 139 ? -113.390 -12.062 37.591 1.00 49.46 139 ASN D CA 1
ATOM 8300 C C . ASN D 1 139 ? -111.878 -12.197 37.511 1.00 47.43 139 ASN D C 1
ATOM 8301 O O . ASN D 1 139 ? -111.200 -11.344 36.937 1.00 49.87 139 ASN D O 1
ATOM 8306 N N . ILE D 1 140 ? -111.359 -13.268 38.093 1.00 43.31 140 ILE D N 1
ATOM 8307 C CA . ILE D 1 140 ? -109.939 -13.534 38.072 1.00 42.64 140 ILE D CA 1
ATOM 8308 C C . ILE D 1 140 ? -109.714 -14.662 37.072 1.00 46.44 140 ILE D C 1
ATOM 8309 O O . ILE D 1 140 ? -109.829 -15.836 37.401 1.00 50.78 140 ILE D O 1
ATOM 8314 N N . LEU D 1 141 ? -109.396 -14.304 35.839 1.00 44.70 141 LEU D N 1
ATOM 8315 C CA . LEU D 1 141 ? -109.188 -15.306 34.818 1.00 43.86 141 LEU D CA 1
ATOM 8316 C C . LEU D 1 141 ? -107.770 -15.862 34.820 1.00 45.75 141 LEU D C 1
ATOM 8317 O O . LEU D 1 141 ? -106.893 -15.333 34.135 1.00 47.12 141 LEU D O 1
ATOM 8322 N N . ILE D 1 142 ? -107.535 -16.930 35.580 1.00 48.54 142 ILE D N 1
ATOM 8323 C CA . ILE D 1 142 ? -106.198 -17.531 35.620 1.00 49.87 142 ILE D CA 1
ATOM 8324 C C . ILE D 1 142 ? -105.868 -18.079 34.242 1.00 52.46 142 ILE D C 1
ATOM 8325 O O . ILE D 1 142 ? -104.749 -18.484 33.974 1.00 56.70 142 ILE D O 1
ATOM 8330 N N . LYS D 1 143 ? -106.879 -18.054 33.377 1.00 58.22 143 LYS D N 1
ATOM 8331 C CA . LYS D 1 143 ? -106.837 -18.496 31.981 1.00 59.76 143 LYS D CA 1
ATOM 8332 C C . LYS D 1 143 ? -106.090 -17.436 31.155 1.00 56.69 143 LYS D C 1
ATOM 8333 O O . LYS D 1 143 ? -105.033 -17.688 30.587 1.00 57.16 143 LYS D O 1
ATOM 8339 N N . ALA D 1 144 ? -106.667 -16.241 31.116 1.00 55.78 144 ALA D N 1
ATOM 8340 C CA . ALA D 1 144 ? -106.133 -15.105 30.380 1.00 51.58 144 ALA D CA 1
ATOM 8341 C C . ALA D 1 144 ? -104.925 -14.456 31.033 1.00 50.58 144 ALA D C 1
ATOM 8342 O O . ALA D 1 144 ? -104.069 -13.919 30.337 1.00 48.74 144 ALA D O 1
ATOM 8344 N N . LYS D 1 145 ? -104.861 -14.486 32.364 1.00 49.22 145 LYS D N 1
ATOM 8345 C CA . LYS D 1 145 ? -103.749 -13.861 33.097 1.00 49.07 145 LYS D CA 1
ATOM 8346 C C . LYS D 1 145 ? -103.703 -12.342 32.863 1.00 48.55 145 LYS D C 1
ATOM 8347 O O . LYS D 1 145 ? -102.701 -11.696 33.175 1.00 50.20 145 LYS D O 1
ATOM 8353 N N . ASN D 1 146 ? -104.786 -11.783 32.322 1.00 45.91 146 ASN D N 1
ATOM 8354 C CA . ASN D 1 146 ? -104.852 -10.364 32.004 1.00 44.51 146 ASN D CA 1
ATOM 8355 C C . ASN D 1 146 ? -104.833 -9.402 33.185 1.00 44.46 146 ASN D C 1
ATOM 8356 O O . ASN D 1 146 ? -105.065 -8.204 32.997 1.00 48.93 146 ASN D O 1
ATOM 8361 N N . PHE D 1 147 ? -104.577 -9.912 34.390 1.00 42.59 147 PHE D N 1
ATOM 8362 C CA . PHE D 1 147 ? -104.509 -9.069 35.581 1.00 39.26 147 PHE D CA 1
ATOM 8363 C C . PHE D 1 147 ? -103.110 -9.138 36.187 1.00 38.74 147 PHE D C 1
ATOM 8364 O O . PHE D 1 147 ? -102.844 -8.553 37.228 1.00 40.64 147 PHE D O 1
ATOM 8372 N N . LEU D 1 148 ? -102.226 -9.861 35.515 1.00 37.87 148 LEU D N 1
ATOM 8373 C CA . LEU D 1 148 ? -100.848 -10.036 35.949 1.00 38.68 148 LEU D CA 1
ATOM 8374 C C . LEU D 1 148 ? -99.902 -9.615 34.822 1.00 38.31 148 LEU D C 1
ATOM 8375 O O . LEU D 1 148 ? -100.059 -10.061 33.696 1.00 45.38 148 LEU D O 1
ATOM 8380 N N . VAL D 1 149 ? -98.939 -8.749 35.098 1.00 32.26 149 VAL D N 1
ATOM 8381 C CA . VAL D 1 149 ? -97.981 -8.381 34.072 1.00 26.23 149 VAL D CA 1
ATOM 8382 C C . VAL D 1 149 ? -96.647 -8.701 34.730 1.00 29.99 149 VAL D C 1
ATOM 8383 O O . VAL D 1 149 ? -96.251 -8.032 35.677 1.00 25.67 149 VAL D O 1
ATOM 8387 N N . PHE D 1 150 ? -95.969 -9.747 34.258 1.00 32.10 150 PHE D N 1
ATOM 8388 C CA . PHE D 1 150 ? -94.691 -10.143 34.851 1.00 29.22 150 PHE D CA 1
ATOM 8389 C C . PHE D 1 150 ? -93.542 -9.278 34.371 1.00 30.99 150 PHE D C 1
ATOM 8390 O O . PHE D 1 150 ? -93.651 -8.585 33.346 1.00 25.26 150 PHE D O 1
ATOM 8398 N N . GLN D 1 151 ? -92.447 -9.311 35.134 1.00 31.88 151 GLN D N 1
ATOM 8399 C CA . GLN D 1 151 ? -91.262 -8.505 34.829 1.00 32.45 151 GLN D CA 1
ATOM 8400 C C . GLN D 1 151 ? -90.823 -8.692 33.391 1.00 33.93 151 GLN D C 1
ATOM 8401 O O . GLN D 1 151 ? -90.773 -9.809 32.892 1.00 34.12 151 GLN D O 1
ATOM 8407 N N . GLY D 1 152 ? -90.541 -7.575 32.725 1.00 37.29 152 GLY D N 1
ATOM 8408 C CA . GLY D 1 152 ? -90.118 -7.605 31.342 1.00 35.59 152 GLY D CA 1
ATOM 8409 C C . GLY D 1 152 ? -91.176 -7.877 30.282 1.00 35.58 152 GLY D C 1
ATOM 8410 O O . GLY D 1 152 ? -90.860 -7.818 29.108 1.00 39.41 152 GLY D O 1
ATOM 8411 N N . ASP D 1 153 ? -92.421 -8.143 30.658 1.00 36.66 153 ASP D N 1
ATOM 8412 C CA . ASP D 1 153 ? -93.460 -8.440 29.661 1.00 35.65 153 ASP D CA 1
ATOM 8413 C C . ASP D 1 153 ? -94.444 -7.335 29.309 1.00 36.15 153 ASP D C 1
ATOM 8414 O O . ASP D 1 153 ? -95.305 -7.529 28.453 1.00 37.70 153 ASP D O 1
ATOM 8419 N N . VAL D 1 154 ? -94.344 -6.180 29.947 1.00 37.85 154 VAL D N 1
ATOM 8420 C CA . VAL D 1 154 ? -95.332 -5.153 29.665 1.00 37.81 154 VAL D CA 1
ATOM 8421 C C . VAL D 1 154 ? -95.454 -4.762 28.203 1.00 38.79 154 VAL D C 1
ATOM 8422 O O . VAL D 1 154 ? -96.540 -4.801 27.648 1.00 43.13 154 VAL D O 1
ATOM 8426 N N . GLU D 1 155 ? -94.345 -4.420 27.569 1.00 40.68 155 GLU D N 1
ATOM 8427 C CA . GLU D 1 155 ? -94.391 -3.990 26.188 1.00 43.83 155 GLU D CA 1
ATOM 8428 C C . GLU D 1 155 ? -95.032 -4.973 25.221 1.00 48.95 155 GLU D C 1
ATOM 8429 O O . GLU D 1 155 ? -95.557 -4.559 24.185 1.00 50.50 155 GLU D O 1
ATOM 8435 N N . GLN D 1 156 ? -95.015 -6.262 25.549 1.00 51.89 156 GLN D N 1
ATOM 8436 C CA . GLN D 1 156 ? -95.613 -7.256 24.658 1.00 53.34 156 GLN D CA 1
ATOM 8437 C C . GLN D 1 156 ? -97.117 -7.165 24.535 1.00 52.10 156 GLN D C 1
ATOM 8438 O O . GLN D 1 156 ? -97.671 -7.555 23.513 1.00 53.02 156 GLN D O 1
ATOM 8444 N N . ILE D 1 157 ? -97.783 -6.671 25.572 1.00 50.29 157 ILE D N 1
ATOM 8445 C CA . ILE D 1 157 ? -99.233 -6.561 25.536 1.00 48.87 157 ILE D CA 1
ATOM 8446 C C . ILE D 1 157 ? -99.631 -5.761 24.297 1.00 49.11 157 ILE D C 1
ATOM 8447 O O . ILE D 1 157 ? -100.645 -6.050 23.645 1.00 42.59 157 ILE D O 1
ATOM 8452 N N . ALA D 1 158 ? -98.798 -4.778 23.964 1.00 48.84 158 ALA D N 1
ATOM 8453 C CA . ALA D 1 158 ? -99.037 -3.908 22.814 1.00 52.20 158 ALA D CA 1
ATOM 8454 C C . ALA D 1 158 ? -98.446 -4.466 21.525 1.00 52.96 158 ALA D C 1
ATOM 8455 O O . ALA D 1 158 ? -99.116 -4.527 20.490 1.00 55.06 158 ALA D O 1
ATOM 8457 N N . ALA D 1 159 ? -97.187 -4.877 21.611 1.00 52.73 159 ALA D N 1
ATOM 8458 C CA . ALA D 1 159 ? -96.461 -5.411 20.479 1.00 51.98 159 ALA D CA 1
ATOM 8459 C C . ALA D 1 159 ? -96.841 -6.822 20.045 1.00 52.43 159 ALA D C 1
ATOM 8460 O O . ALA D 1 159 ? -96.289 -7.333 19.076 1.00 56.60 159 ALA D O 1
ATOM 8462 N N . GLN D 1 160 ? -97.765 -7.471 20.739 1.00 52.53 160 GLN D N 1
ATOM 8463 C CA . GLN D 1 160 ? -98.163 -8.811 20.311 1.00 52.39 160 GLN D CA 1
ATOM 8464 C C . GLN D 1 160 ? -98.805 -8.702 18.921 1.00 55.38 160 GLN D C 1
ATOM 8465 O O . GLN D 1 160 ? -99.196 -7.611 18.486 1.00 54.35 160 GLN D O 1
ATOM 8471 N N . SER D 1 161 ? -98.901 -9.835 18.230 1.00 57.00 161 SER D N 1
ATOM 8472 C CA . SER D 1 161 ? -99.477 -9.885 16.892 1.00 59.01 161 SER D CA 1
ATOM 8473 C C . SER D 1 161 ? -101.001 -9.787 16.922 1.00 61.20 161 SER D C 1
ATOM 8474 O O . SER D 1 161 ? -101.646 -10.201 17.889 1.00 57.60 161 SER D O 1
ATOM 8477 N N . PRO D 1 162 ? -101.601 -9.230 15.857 1.00 62.86 162 PRO D N 1
ATOM 8478 C CA . PRO D 1 162 ? -103.064 -9.116 15.829 1.00 62.37 162 PRO D CA 1
ATOM 8479 C C . PRO D 1 162 ? -103.717 -10.486 16.035 1.00 62.11 162 PRO D C 1
ATOM 8480 O O . PRO D 1 162 ? -104.815 -10.591 16.566 1.00 59.45 162 PRO D O 1
ATOM 8484 N N . VAL D 1 163 ? -103.029 -11.544 15.634 1.00 64.02 163 VAL D N 1
ATOM 8485 C CA . VAL D 1 163 ? -103.589 -12.873 15.821 1.00 66.57 163 VAL D CA 1
ATOM 8486 C C . VAL D 1 163 ? -103.594 -13.177 17.322 1.00 65.60 163 VAL D C 1
ATOM 8487 O O . VAL D 1 163 ? -104.610 -13.614 17.873 1.00 61.76 163 VAL D O 1
ATOM 8491 N N . GLU D 1 164 ? -102.457 -12.928 17.974 1.00 66.01 164 GLU D N 1
ATOM 8492 C CA . GLU D 1 164 ? -102.310 -13.153 19.421 1.00 63.73 164 GLU D CA 1
ATOM 8493 C C . GLU D 1 164 ? -103.299 -12.323 20.235 1.00 62.10 164 GLU D C 1
ATOM 8494 O O . GLU D 1 164 ? -103.868 -12.812 21.206 1.00 59.56 164 GLU D O 1
ATOM 8500 N N . LEU D 1 165 ? -103.490 -11.065 19.835 1.00 63.42 165 LEU D N 1
ATOM 8501 C CA . LEU D 1 165 ? -104.407 -10.155 20.520 1.00 63.50 165 LEU D CA 1
ATOM 8502 C C . LEU D 1 165 ? -105.825 -10.664 20.382 1.00 66.28 165 LEU D C 1
ATOM 8503 O O . LEU D 1 165 ? -106.618 -10.574 21.312 1.00 68.81 165 LEU D O 1
ATOM 8508 N N . SER D 1 166 ? -106.160 -11.186 19.211 1.00 69.64 166 SER D N 1
ATOM 8509 C CA . SER D 1 166 ? -107.508 -11.699 19.017 1.00 71.19 166 SER D CA 1
ATOM 8510 C C . SER D 1 166 ? -107.681 -12.919 19.905 1.00 69.95 166 SER D C 1
ATOM 8511 O O . SER D 1 166 ? -108.715 -13.098 20.541 1.00 65.93 166 SER D O 1
ATOM 8514 N N . ARG D 1 167 ? -106.642 -13.747 19.946 1.00 71.07 167 ARG D N 1
ATOM 8515 C CA . ARG D 1 167 ? -106.657 -14.956 20.746 1.00 72.48 167 ARG D CA 1
ATOM 8516 C C . ARG D 1 167 ? -106.969 -14.566 22.188 1.00 73.07 167 ARG D C 1
ATOM 8517 O O . ARG D 1 167 ? -107.762 -15.228 22.858 1.00 73.83 167 ARG D O 1
ATOM 8525 N N . MET D 1 168 ? -106.371 -13.467 22.647 1.00 72.36 168 MET D N 1
ATOM 8526 C CA . MET D 1 168 ? -106.578 -12.976 24.014 1.00 72.27 168 MET D CA 1
ATOM 8527 C C . MET D 1 168 ? -108.037 -12.574 24.299 1.00 69.83 168 MET D C 1
ATOM 8528 O O . MET D 1 168 ? -108.537 -12.810 25.404 1.00 67.96 168 MET D O 1
ATOM 8533 N N . PHE D 1 169 ? -108.716 -11.969 23.323 1.00 64.82 169 PHE D N 1
ATOM 8534 C CA . PHE D 1 169 ? -110.106 -11.555 23.524 1.00 63.53 169 PHE D CA 1
ATOM 8535 C C . PHE D 1 169 ? -111.056 -12.725 23.763 1.00 65.64 169 PHE D C 1
ATOM 8536 O O . PHE D 1 169 ? -112.017 -12.605 24.517 1.00 65.61 169 PHE D O 1
ATOM 8544 N N . GLU D 1 170 ? -110.808 -13.856 23.117 1.00 66.71 170 GLU D N 1
ATOM 8545 C CA . GLU D 1 170 ? -111.676 -15.006 23.319 1.00 68.14 170 GLU D CA 1
ATOM 8546 C C . GLU D 1 170 ? -111.574 -15.442 24.770 1.00 67.87 170 GLU D C 1
ATOM 8547 O O . GLU D 1 170 ? -112.572 -15.763 25.416 1.00 66.62 170 GLU D O 1
ATOM 8553 N N . GLU D 1 171 ? -110.340 -15.437 25.263 1.00 68.73 171 GLU D N 1
ATOM 8554 C CA . GLU D 1 171 ? -110.003 -15.844 26.622 1.00 68.84 171 GLU D CA 1
ATOM 8555 C C . GLU D 1 171 ? -110.731 -15.068 27.728 1.00 66.75 171 GLU D C 1
ATOM 8556 O O . GLU D 1 171 ? -111.234 -15.658 28.689 1.00 65.21 171 GLU D O 1
ATOM 8562 N N . VAL D 1 172 ? -110.772 -13.747 27.590 1.00 64.62 172 VAL D N 1
ATOM 8563 C CA . VAL D 1 172 ? -111.428 -12.881 28.564 1.00 64.23 172 VAL D CA 1
ATOM 8564 C C . VAL D 1 172 ? -112.952 -13.011 28.482 1.00 64.93 172 VAL D C 1
ATOM 8565 O O . VAL D 1 172 ? -113.607 -13.450 29.425 1.00 65.40 172 VAL D O 1
ATOM 8569 N N . SER D 1 173 ? -113.500 -12.634 27.337 1.00 66.64 173 SER D N 1
ATOM 8570 C CA . SER D 1 173 ? -114.934 -12.693 27.075 1.00 70.16 173 SER D CA 1
ATOM 8571 C C . SER D 1 173 ? -115.569 -14.072 27.296 1.00 71.81 173 SER D C 1
ATOM 8572 O O . SER D 1 173 ? -116.664 -14.188 27.857 1.00 70.40 173 SER D O 1
ATOM 8575 N N . GLY D 1 174 ? -114.889 -15.110 26.820 1.00 73.70 174 GLY D N 1
ATOM 8576 C CA . GLY D 1 174 ? -115.405 -16.456 26.963 1.00 77.15 174 GLY D CA 1
ATOM 8577 C C . GLY D 1 174 ? -115.669 -17.110 25.619 1.00 79.00 174 GLY D C 1
ATOM 8578 O O . GLY D 1 174 ? -115.864 -18.321 25.548 1.00 79.08 174 GLY D O 1
ATOM 8579 N N . SER D 1 175 ? -115.670 -16.316 24.550 1.00 79.80 175 SER D N 1
ATOM 8580 C CA . SER D 1 175 ? -115.911 -16.844 23.211 1.00 80.95 175 SER D CA 1
ATOM 8581 C C . SER D 1 175 ? -114.761 -17.748 22.759 1.00 80.78 175 SER D C 1
ATOM 8582 O O . SER D 1 175 ? -114.344 -17.716 21.598 1.00 80.75 175 SER D O 1
ATOM 8585 N N . ILE D 1 176 ? -114.243 -18.541 23.690 1.00 79.74 176 ILE D N 1
ATOM 8586 C CA . ILE D 1 176 ? -113.162 -19.469 23.403 1.00 80.15 176 ILE D CA 1
ATOM 8587 C C . ILE D 1 176 ? -113.721 -20.846 23.706 1.00 82.80 176 ILE D C 1
ATOM 8588 O O . ILE D 1 176 ? -113.117 -21.865 23.365 1.00 84.31 176 ILE D O 1
ATOM 8593 N N . GLN D 1 177 ? -114.884 -20.873 24.350 1.00 85.04 177 GLN D N 1
ATOM 8594 C CA . GLN D 1 177 ? -115.530 -22.138 24.674 1.00 90.75 177 GLN D CA 1
ATOM 8595 C C . GLN D 1 177 ? -115.834 -22.798 23.330 1.00 94.29 177 GLN D C 1
ATOM 8596 O O . GLN D 1 177 ? -115.278 -23.857 22.987 1.00 96.92 177 GLN D O 1
ATOM 8602 N N . TYR D 1 178 ? -116.705 -22.138 22.569 1.00 93.06 178 TYR D N 1
ATOM 8603 C CA . TYR D 1 178 ? -117.129 -22.588 21.248 1.00 92.54 178 TYR D CA 1
ATOM 8604 C C . TYR D 1 178 ? -115.990 -23.041 20.327 1.00 92.81 178 TYR D C 1
ATOM 8605 O O . TYR D 1 178 ? -116.220 -23.787 19.386 1.00 94.61 178 TYR D O 1
ATOM 8614 N N . LYS D 1 179 ? -114.765 -22.599 20.589 1.00 94.39 179 LYS D N 1
ATOM 8615 C CA . LYS D 1 179 ? -113.635 -22.985 19.750 1.00 97.10 179 LYS D CA 1
ATOM 8616 C C . LYS D 1 179 ? -113.588 -24.489 19.567 1.00 101.45 179 LYS D C 1
ATOM 8617 O O . LYS D 1 179 ? -112.892 -24.988 18.688 1.00 104.01 179 LYS D O 1
ATOM 8623 N N . LYS D 1 180 ? -114.325 -25.212 20.404 1.00 104.59 180 LYS D N 1
ATOM 8624 C CA . LYS D 1 180 ? -114.361 -26.670 20.326 1.00 107.44 180 LYS D CA 1
ATOM 8625 C C . LYS D 1 180 ? -115.467 -27.158 19.384 1.00 107.47 180 LYS D C 1
ATOM 8626 O O . LYS D 1 180 ? -115.188 -27.746 18.337 1.00 107.34 180 LYS D O 1
ATOM 8632 N N . GLU D 1 181 ? -116.717 -26.893 19.761 1.00 107.55 181 GLU D N 1
ATOM 8633 C CA . GLU D 1 181 ? -117.896 -27.293 18.988 1.00 106.57 181 GLU D CA 1
ATOM 8634 C C . GLU D 1 181 ? -118.049 -26.564 17.648 1.00 105.64 181 GLU D C 1
ATOM 8635 O O . GLU D 1 181 ? -118.821 -26.984 16.786 1.00 105.63 181 GLU D O 1
ATOM 8641 N N . TYR D 1 182 ? -117.325 -25.464 17.481 1.00 104.44 182 TYR D N 1
ATOM 8642 C CA . TYR D 1 182 ? -117.374 -24.703 16.242 1.00 103.53 182 TYR D CA 1
ATOM 8643 C C . TYR D 1 182 ? -116.457 -25.395 15.244 1.00 106.16 182 TYR D C 1
ATOM 8644 O O . TYR D 1 182 ? -116.773 -25.497 14.064 1.00 106.89 182 TYR D O 1
ATOM 8653 N N . GLU D 1 183 ? -115.318 -25.878 15.730 1.00 108.49 183 GLU D N 1
ATOM 8654 C CA . GLU D 1 183 ? -114.354 -26.556 14.876 1.00 111.19 183 GLU D CA 1
ATOM 8655 C C . GLU D 1 183 ? -114.820 -27.926 14.408 1.00 113.07 183 GLU D C 1
ATOM 8656 O O . GLU D 1 183 ? -114.245 -28.490 13.475 1.00 115.15 183 GLU D O 1
ATOM 8662 N N . GLU D 1 184 ? -115.855 -28.461 15.052 1.00 113.14 184 GLU D N 1
ATOM 8663 C CA . GLU D 1 184 ? -116.391 -29.768 14.686 1.00 111.83 184 GLU D CA 1
ATOM 8664 C C . GLU D 1 184 ? -117.501 -29.623 13.664 1.00 111.53 184 GLU D C 1
ATOM 8665 O O . GLU D 1 184 ? -117.416 -30.166 12.563 1.00 111.49 184 GLU D O 1
ATOM 8671 N N . LEU D 1 185 ? -118.544 -28.887 14.032 1.00 111.65 185 LEU D N 1
ATOM 8672 C CA . LEU D 1 185 ? -119.665 -28.673 13.129 1.00 112.52 185 LEU D CA 1
ATOM 8673 C C . LEU D 1 185 ? -119.155 -28.040 11.844 1.00 113.11 185 LEU D C 1
ATOM 8674 O O . LEU D 1 185 ? -119.768 -28.184 10.788 1.00 114.09 185 LEU D O 1
ATOM 8679 N N . LYS D 1 186 ? -118.023 -27.347 11.939 1.00 114.39 186 LYS D N 1
ATOM 8680 C CA . LYS D 1 186 ? -117.421 -26.701 10.777 1.00 115.74 186 LYS D CA 1
ATOM 8681 C C . LYS D 1 186 ? -116.575 -27.686 9.983 1.00 117.80 186 LYS D C 1
ATOM 8682 O O . LYS D 1 186 ? -116.556 -27.642 8.753 1.00 118.51 186 LYS D O 1
ATOM 8688 N N . GLU D 1 187 ? -115.872 -28.571 10.686 1.00 119.82 187 GLU D N 1
ATOM 8689 C CA . GLU D 1 187 ? -115.021 -29.551 10.021 1.00 121.83 187 GLU D CA 1
ATOM 8690 C C . GLU D 1 187 ? -115.855 -30.524 9.196 1.00 122.80 187 GLU D C 1
ATOM 8691 O O . GLU D 1 187 ? -115.379 -31.059 8.187 1.00 123.49 187 GLU D O 1
ATOM 8697 N N . LYS D 1 188 ? -117.094 -30.760 9.628 1.00 122.16 188 LYS D N 1
ATOM 8698 C CA . LYS D 1 188 ? -117.983 -31.661 8.900 1.00 120.99 188 LYS D CA 1
ATOM 8699 C C . LYS D 1 188 ? -118.134 -31.164 7.464 1.00 121.52 188 LYS D C 1
ATOM 8700 O O . LYS D 1 188 ? -117.641 -31.788 6.511 1.00 121.89 188 LYS D O 1
ATOM 8706 N N . ILE D 1 189 ? -118.810 -30.028 7.325 1.00 120.36 189 ILE D N 1
ATOM 8707 C CA . ILE D 1 189 ? -119.046 -29.415 6.025 1.00 119.82 189 ILE D CA 1
ATOM 8708 C C . ILE D 1 189 ? -117.726 -29.118 5.294 1.00 119.50 189 ILE D C 1
ATOM 8709 O O . ILE D 1 189 ? -117.054 -30.025 4.785 1.00 117.82 189 ILE D O 1
ATOM 8714 N N . LYS D 1 253 ? -128.645 -30.113 8.199 1.00 120.96 1048 LYS D N 1
ATOM 8715 C CA . LYS D 1 253 ? -129.060 -29.800 9.566 1.00 122.06 1048 LYS D CA 1
ATOM 8716 C C . LYS D 1 253 ? -127.865 -29.425 10.435 1.00 122.35 1048 LYS D C 1
ATOM 8717 O O . LYS D 1 253 ? -127.935 -28.497 11.241 1.00 120.75 1048 LYS D O 1
ATOM 8723 N N . ILE D 1 254 ? -126.773 -30.166 10.271 1.00 123.44 1049 ILE D N 1
ATOM 8724 C CA . ILE D 1 254 ? -125.557 -29.930 11.038 1.00 123.21 1049 ILE D CA 1
ATOM 8725 C C . ILE D 1 254 ? -124.943 -28.598 10.602 1.00 123.07 1049 ILE D C 1
ATOM 8726 O O . ILE D 1 254 ? -123.782 -28.297 10.890 1.00 123.81 1049 ILE D O 1
ATOM 8731 N N . LEU D 1 255 ? -125.743 -27.804 9.899 1.00 121.61 1050 LEU D N 1
ATOM 8732 C CA . LEU D 1 255 ? -125.313 -26.497 9.437 1.00 120.75 1050 LEU D CA 1
ATOM 8733 C C . LEU D 1 255 ? -126.018 -25.426 10.267 1.00 121.85 1050 LEU D C 1
ATOM 8734 O O . LEU D 1 255 ? -125.543 -24.295 10.365 1.00 123.00 1050 LEU D O 1
ATOM 8739 N N . ASN D 1 256 ? -127.149 -25.785 10.872 1.00 122.15 1051 ASN D N 1
ATOM 8740 C CA . ASN D 1 256 ? -127.895 -24.836 11.695 1.00 121.94 1051 ASN D CA 1
ATOM 8741 C C . ASN D 1 256 ? -127.331 -24.734 13.107 1.00 121.32 1051 ASN D C 1
ATOM 8742 O O . ASN D 1 256 ? -127.329 -23.651 13.691 1.00 121.23 1051 ASN D O 1
ATOM 8747 N N . GLN D 1 257 ? -126.871 -25.855 13.663 1.00 120.74 1052 GLN D N 1
ATOM 8748 C CA . GLN D 1 257 ? -126.278 -25.840 14.999 1.00 120.35 1052 GLN D CA 1
ATOM 8749 C C . GLN D 1 257 ? -124.991 -25.034 14.856 1.00 118.20 1052 GLN D C 1
ATOM 8750 O O . GLN D 1 257 ? -124.516 -24.424 15.814 1.00 119.23 1052 GLN D O 1
ATOM 8756 N N . PHE D 1 258 ? -124.437 -25.050 13.643 1.00 115.02 1053 PHE D N 1
ATOM 8757 C CA . PHE D 1 258 ? -123.208 -24.332 13.314 1.00 109.28 1053 PHE D CA 1
ATOM 8758 C C . PHE D 1 258 ? -123.471 -22.841 13.128 1.00 108.36 1053 PHE D C 1
ATOM 8759 O O . PHE D 1 258 ? -122.699 -22.011 13.597 1.00 109.17 1053 PHE D O 1
ATOM 8767 N N . LEU D 1 259 ? -124.543 -22.503 12.417 1.00 107.97 1054 LEU D N 1
ATOM 8768 C CA . LEU D 1 259 ? -124.904 -21.101 12.211 1.00 108.13 1054 LEU D CA 1
ATOM 8769 C C . LEU D 1 259 ? -125.066 -20.468 13.591 1.00 107.73 1054 LEU D C 1
ATOM 8770 O O . LEU D 1 259 ? -124.539 -19.387 13.862 1.00 108.89 1054 LEU D O 1
ATOM 8775 N N . LYS D 1 260 ? -125.804 -21.166 14.454 1.00 106.26 1055 LYS D N 1
ATOM 8776 C CA . LYS D 1 260 ? -126.064 -20.743 15.830 1.00 102.48 1055 LYS D CA 1
ATOM 8777 C C . LYS D 1 260 ? -124.749 -20.433 16.564 1.00 99.89 1055 LYS D C 1
ATOM 8778 O O . LYS D 1 260 ? -124.486 -19.279 16.914 1.00 101.33 1055 LYS D O 1
ATOM 8784 N N . ILE D 1 261 ? -123.928 -21.460 16.784 1.00 94.14 1056 ILE D N 1
ATOM 8785 C CA . ILE D 1 261 ? -122.650 -21.300 17.472 1.00 88.32 1056 ILE D CA 1
ATOM 8786 C C . ILE D 1 261 ? -121.828 -20.129 16.945 1.00 86.99 1056 ILE D C 1
ATOM 8787 O O . ILE D 1 261 ? -121.217 -19.395 17.717 1.00 84.71 1056 ILE D O 1
ATOM 8792 N N . LYS D 1 262 ? -121.811 -19.951 15.631 1.00 85.96 1057 LYS D N 1
ATOM 8793 C CA . LYS D 1 262 ? -121.058 -18.850 15.066 1.00 84.32 1057 LYS D CA 1
ATOM 8794 C C . LYS D 1 262 ? -121.682 -17.583 15.624 1.00 84.07 1057 LYS D C 1
ATOM 8795 O O . LYS D 1 262 ? -121.007 -16.803 16.287 1.00 84.34 1057 LYS D O 1
ATOM 8801 N N . LYS D 1 263 ? -122.978 -17.398 15.368 1.00 85.50 1058 LYS D N 1
ATOM 8802 C CA . LYS D 1 263 ? -123.727 -16.226 15.839 1.00 86.69 1058 LYS D CA 1
ATOM 8803 C C . LYS D 1 263 ? -123.475 -15.908 17.315 1.00 88.48 1058 LYS D C 1
ATOM 8804 O O . LYS D 1 263 ? -123.100 -14.780 17.661 1.00 87.71 1058 LYS D O 1
ATOM 8810 N N . LYS D 1 264 ? -123.692 -16.901 18.180 1.00 88.36 1059 LYS D N 1
ATOM 8811 C CA . LYS D 1 264 ? -123.493 -16.727 19.616 1.00 86.69 1059 LYS D CA 1
ATOM 8812 C C . LYS D 1 264 ? -122.042 -16.380 19.967 1.00 85.27 1059 LYS D C 1
ATOM 8813 O O . LYS D 1 264 ? -121.800 -15.504 20.798 1.00 86.13 1059 LYS D O 1
ATOM 8819 N N . ARG D 1 265 ? -121.087 -17.059 19.328 1.00 83.01 1060 ARG D N 1
ATOM 8820 C CA . ARG D 1 265 ? -119.656 -16.829 19.563 1.00 78.59 1060 ARG D CA 1
ATOM 8821 C C . ARG D 1 265 ? -119.240 -15.409 19.197 1.00 78.27 1060 ARG D C 1
ATOM 8822 O O . ARG D 1 265 ? -118.462 -14.769 19.907 1.00 75.87 1060 ARG D O 1
ATOM 8830 N N . LYS D 1 266 ? -119.760 -14.930 18.074 1.00 78.54 1061 LYS D N 1
ATOM 8831 C CA . LYS D 1 266 ? -119.480 -13.584 17.617 1.00 78.91 1061 LYS D CA 1
ATOM 8832 C C . LYS D 1 266 ? -120.096 -12.603 18.618 1.00 80.04 1061 LYS D C 1
ATOM 8833 O O . LYS D 1 266 ? -119.543 -11.533 18.872 1.00 79.74 1061 LYS D O 1
ATOM 8839 N N . GLU D 1 267 ? -121.236 -12.981 19.191 1.00 80.69 1062 GLU D N 1
ATOM 8840 C CA . GLU D 1 267 ? -121.929 -12.136 20.166 1.00 84.54 1062 GLU D CA 1
ATOM 8841 C C . GLU D 1 267 ? -121.179 -12.008 21.493 1.00 84.24 1062 GLU D C 1
ATOM 8842 O O . GLU D 1 267 ? -121.037 -10.907 22.030 1.00 84.30 1062 GLU D O 1
ATOM 8848 N N . LEU D 1 268 ? -120.729 -13.142 22.027 1.00 83.02 1063 LEU D N 1
ATOM 8849 C CA . LEU D 1 268 ? -119.994 -13.170 23.290 1.00 79.68 1063 LEU D CA 1
ATOM 8850 C C . LEU D 1 268 ? -118.727 -12.340 23.124 1.00 80.17 1063 LEU D C 1
ATOM 8851 O O . LEU D 1 268 ? -118.450 -11.427 23.910 1.00 81.36 1063 LEU D O 1
ATOM 8856 N N . PHE D 1 269 ? -117.962 -12.675 22.088 1.00 77.52 1064 PHE D N 1
ATOM 8857 C CA . PHE D 1 269 ? -116.721 -11.981 21.776 1.00 73.75 1064 PHE D CA 1
ATOM 8858 C C . PHE D 1 269 ? -116.966 -10.475 21.718 1.00 75.30 1064 PHE D C 1
ATOM 8859 O O . PHE D 1 269 ? -116.468 -9.723 22.557 1.00 75.13 1064 PHE D O 1
ATOM 8867 N N . GLU D 1 270 ? -117.747 -10.039 20.735 1.00 77.03 1065 GLU D N 1
ATOM 8868 C CA . GLU D 1 270 ? -118.029 -8.618 20.563 1.00 79.61 1065 GLU D CA 1
ATOM 8869 C C . GLU D 1 270 ? -118.605 -7.910 21.791 1.00 78.73 1065 GLU D C 1
ATOM 8870 O O . GLU D 1 270 ? -118.385 -6.719 21.971 1.00 78.27 1065 GLU D O 1
ATOM 8876 N N . LYS D 1 271 ? -119.330 -8.630 22.640 1.00 79.60 1066 LYS D N 1
ATOM 8877 C CA . LYS D 1 271 ? -119.914 -8.004 23.825 1.00 80.91 1066 LYS D CA 1
ATOM 8878 C C . LYS D 1 271 ? -118.811 -7.462 24.741 1.00 80.42 1066 LYS D C 1
ATOM 8879 O O . LYS D 1 271 ? -119.021 -6.504 25.491 1.00 81.11 1066 LYS D O 1
ATOM 8885 N N . THR D 1 272 ? -117.635 -8.081 24.675 1.00 77.89 1067 THR D N 1
ATOM 8886 C CA . THR D 1 272 ? -116.490 -7.635 25.459 1.00 72.62 1067 THR D CA 1
ATOM 8887 C C . THR D 1 272 ? -115.697 -6.711 24.542 1.00 70.93 1067 THR D C 1
ATOM 8888 O O . THR D 1 272 ? -115.463 -5.548 24.876 1.00 68.67 1067 THR D O 1
ATOM 8892 N N . PHE D 1 273 ? -115.306 -7.229 23.375 1.00 68.19 1068 PHE D N 1
ATOM 8893 C CA . PHE D 1 273 ? -114.536 -6.436 22.432 1.00 67.08 1068 PHE D CA 1
ATOM 8894 C C . PHE D 1 273 ? -115.135 -5.061 22.327 1.00 66.62 1068 PHE D C 1
ATOM 8895 O O . PHE D 1 273 ? -114.446 -4.056 22.455 1.00 67.63 1068 PHE D O 1
ATOM 8903 N N . ASP D 1 274 ? -116.432 -5.021 22.077 1.00 67.86 1069 ASP D N 1
ATOM 8904 C CA . ASP D 1 274 ? -117.114 -3.749 21.949 1.00 69.15 1069 ASP D CA 1
ATOM 8905 C C . ASP D 1 274 ? -116.868 -2.872 23.160 1.00 68.24 1069 ASP D C 1
ATOM 8906 O O . ASP D 1 274 ? -116.497 -1.708 23.014 1.00 66.66 1069 ASP D O 1
ATOM 8911 N N . TYR D 1 275 ? -117.056 -3.434 24.353 1.00 68.82 1070 TYR D N 1
ATOM 8912 C CA . TYR D 1 275 ? -116.854 -2.674 25.590 1.00 64.78 1070 TYR D CA 1
ATOM 8913 C C . TYR D 1 275 ? -115.431 -2.134 25.691 1.00 62.87 1070 TYR D C 1
ATOM 8914 O O . TYR D 1 275 ? -115.222 -0.934 25.900 1.00 59.98 1070 TYR D O 1
ATOM 8923 N N . VAL D 1 276 ? -114.457 -3.026 25.548 1.00 58.94 1071 VAL D N 1
ATOM 8924 C CA . VAL D 1 276 ? -113.068 -2.624 25.613 1.00 58.42 1071 VAL D CA 1
ATOM 8925 C C . VAL D 1 276 ? -112.820 -1.503 24.609 1.00 60.33 1071 VAL D C 1
ATOM 8926 O O . VAL D 1 276 ? -112.343 -0.433 24.973 1.00 59.16 1071 VAL D O 1
ATOM 8930 N N . SER D 1 277 ? -113.172 -1.732 23.349 1.00 63.93 1072 SER D N 1
ATOM 8931 C CA . SER D 1 277 ? -112.966 -0.720 22.317 1.00 65.51 1072 SER D CA 1
ATOM 8932 C C . SER D 1 277 ? -113.501 0.658 22.721 1.00 65.33 1072 SER D C 1
ATOM 8933 O O . SER D 1 277 ? -112.803 1.665 22.613 1.00 64.39 1072 SER D O 1
ATOM 8936 N N . ASP D 1 278 ? -114.737 0.700 23.198 1.00 66.54 1073 ASP D N 1
ATOM 8937 C CA . ASP D 1 278 ? -115.355 1.960 23.596 1.00 68.24 1073 ASP D CA 1
ATOM 8938 C C . ASP D 1 278 ? -114.564 2.699 24.684 1.00 68.25 1073 ASP D C 1
ATOM 8939 O O . ASP D 1 278 ? -114.451 3.922 24.652 1.00 66.95 1073 ASP D O 1
ATOM 8944 N N . HIS D 1 279 ? -114.005 1.967 25.644 1.00 69.26 1074 HIS D N 1
ATOM 8945 C CA . HIS D 1 279 ? -113.249 2.608 26.727 1.00 67.59 1074 HIS D CA 1
ATOM 8946 C C . HIS D 1 279 ? -111.744 2.741 26.485 1.00 67.31 1074 HIS D C 1
ATOM 8947 O O . HIS D 1 279 ? -111.037 3.378 27.265 1.00 67.55 1074 HIS D O 1
ATOM 8954 N N . LEU D 1 280 ? -111.254 2.151 25.403 1.00 65.77 1075 LEU D N 1
ATOM 8955 C CA . LEU D 1 280 ? -109.836 2.204 25.100 1.00 62.67 1075 LEU D CA 1
ATOM 8956 C C . LEU D 1 280 ? -109.329 3.636 24.972 1.00 64.24 1075 LEU D C 1
ATOM 8957 O O . LEU D 1 280 ? -108.475 4.065 25.747 1.00 65.16 1075 LEU D O 1
ATOM 8962 N N . ASP D 1 281 ? -109.874 4.386 24.021 1.00 64.70 1076 ASP D N 1
ATOM 8963 C CA . ASP D 1 281 ? -109.425 5.756 23.792 1.00 65.55 1076 ASP D CA 1
ATOM 8964 C C . ASP D 1 281 ? -109.421 6.639 25.041 1.00 63.70 1076 ASP D C 1
ATOM 8965 O O . ASP D 1 281 ? -108.484 7.409 25.264 1.00 62.39 1076 ASP D O 1
ATOM 8970 N N . ALA D 1 282 ? -110.455 6.536 25.863 1.00 61.92 1077 ALA D N 1
ATOM 8971 C CA . ALA D 1 282 ? -110.500 7.359 27.062 1.00 59.87 1077 ALA D CA 1
ATOM 8972 C C . ALA D 1 282 ? -109.301 7.055 27.942 1.00 60.88 1077 ALA D C 1
ATOM 8973 O O . ALA D 1 282 ? -108.609 7.964 28.402 1.00 63.12 1077 ALA D O 1
ATOM 8975 N N . ILE D 1 283 ? -109.054 5.771 28.175 1.00 58.28 1078 ILE D N 1
ATOM 8976 C CA . ILE D 1 283 ? -107.942 5.366 29.020 1.00 53.97 1078 ILE D CA 1
ATOM 8977 C C . ILE D 1 283 ? -106.595 5.815 28.466 1.00 54.66 1078 ILE D C 1
ATOM 8978 O O . ILE D 1 283 ? -105.776 6.376 29.200 1.00 54.62 1078 ILE D O 1
ATOM 8983 N N . TYR D 1 284 ? -106.360 5.587 27.177 1.00 51.05 1079 TYR D N 1
ATOM 8984 C CA . TYR D 1 284 ? -105.092 5.990 26.587 1.00 49.29 1079 TYR D CA 1
ATOM 8985 C C . TYR D 1 284 ? -104.869 7.499 26.735 1.00 51.16 1079 TYR D C 1
ATOM 8986 O O . TYR D 1 284 ? -103.781 7.946 27.123 1.00 47.83 1079 TYR D O 1
ATOM 8995 N N . ARG D 1 285 ? -105.901 8.283 26.428 1.00 52.61 1080 ARG D N 1
ATOM 8996 C CA . ARG D 1 285 ? -105.792 9.727 26.532 1.00 54.46 1080 ARG D CA 1
ATOM 8997 C C . ARG D 1 285 ? -105.473 10.165 27.955 1.00 52.38 1080 ARG D C 1
ATOM 8998 O O . ARG D 1 285 ? -104.728 11.125 28.165 1.00 50.40 1080 ARG D O 1
ATOM 9006 N N . GLU D 1 286 ? -106.011 9.458 28.941 1.00 51.81 1081 GLU D N 1
ATOM 9007 C CA . GLU D 1 286 ? -105.722 9.820 30.318 1.00 51.38 1081 GLU D CA 1
ATOM 9008 C C . GLU D 1 286 ? -104.266 9.531 30.653 1.00 51.40 1081 GLU D C 1
ATOM 9009 O O . GLU D 1 286 ? -103.636 10.296 31.372 1.00 53.56 1081 GLU D O 1
ATOM 9015 N N . LEU D 1 287 ? -103.729 8.427 30.141 1.00 51.99 1082 LEU D N 1
ATOM 9016 C CA . LEU D 1 287 ? -102.328 8.090 30.390 1.00 50.06 1082 LEU D CA 1
ATOM 9017 C C . LEU D 1 287 ? -101.415 9.030 29.609 1.00 52.02 1082 LEU D C 1
ATOM 9018 O O . LEU D 1 287 ? -100.201 8.852 29.598 1.00 53.96 1082 LEU D O 1
ATOM 9023 N N . THR D 1 288 ? -102.006 10.039 28.970 1.00 52.36 1083 THR D N 1
ATOM 9024 C CA . THR D 1 288 ? -101.255 11.013 28.177 1.00 50.58 1083 THR D CA 1
ATOM 9025 C C . THR D 1 288 ? -101.862 12.439 28.260 1.00 53.23 1083 THR D C 1
ATOM 9026 O O . THR D 1 288 ? -101.728 13.175 29.264 1.00 53.71 1083 THR D O 1
ATOM 9030 N N . GLY D 1 300 ? -103.446 12.604 22.218 1.00 71.44 1095 GLY D N 1
ATOM 9031 C CA . GLY D 1 300 ? -103.294 11.171 22.411 1.00 78.48 1095 GLY D CA 1
ATOM 9032 C C . GLY D 1 300 ? -104.485 10.397 21.880 1.00 79.20 1095 GLY D C 1
ATOM 9033 O O . GLY D 1 300 ? -105.627 10.763 22.149 1.00 83.54 1095 GLY D O 1
ATOM 9034 N N . ASN D 1 301 ? -104.244 9.311 21.151 1.00 79.31 1096 ASN D N 1
ATOM 9035 C CA . ASN D 1 301 ? -105.356 8.556 20.582 1.00 79.69 1096 ASN D CA 1
ATOM 9036 C C . ASN D 1 301 ? -105.082 7.070 20.277 1.00 76.21 1096 ASN D C 1
ATOM 9037 O O . ASN D 1 301 ? -104.115 6.733 19.588 1.00 76.20 1096 ASN D O 1
ATOM 9042 N N . ALA D 1 302 ? -105.946 6.188 20.778 1.00 71.03 1097 ALA D N 1
ATOM 9043 C CA . ALA D 1 302 ? -105.792 4.750 20.551 1.00 68.92 1097 ALA D CA 1
ATOM 9044 C C . ALA D 1 302 ? -107.086 4.086 20.079 1.00 67.48 1097 ALA D C 1
ATOM 9045 O O . ALA D 1 302 ? -108.176 4.525 20.431 1.00 66.24 1097 ALA D O 1
ATOM 9047 N N . SER D 1 303 ? -106.961 3.009 19.306 1.00 66.89 1098 SER D N 1
ATOM 9048 C CA . SER D 1 303 ? -108.131 2.316 18.769 1.00 66.58 1098 SER D CA 1
ATOM 9049 C C . SER D 1 303 ? -107.911 0.837 18.453 1.00 67.96 1098 SER D C 1
ATOM 9050 O O . SER D 1 303 ? -106.785 0.394 18.209 1.00 68.28 1098 SER D O 1
ATOM 9053 N N . LEU D 1 304 ? -109.010 0.088 18.438 1.00 68.05 1099 LEU D N 1
ATOM 9054 C CA . LEU D 1 304 ? -108.987 -1.338 18.131 1.00 70.03 1099 LEU D CA 1
ATOM 9055 C C . LEU D 1 304 ? -109.813 -1.624 16.878 1.00 72.79 1099 LEU D C 1
ATOM 9056 O O . LEU D 1 304 ? -110.899 -1.074 16.693 1.00 72.86 1099 LEU D O 1
ATOM 9061 N N . THR D 1 305 ? -109.307 -2.508 16.031 1.00 72.65 1100 THR D N 1
ATOM 9062 C CA . THR D 1 305 ? -109.992 -2.828 14.796 1.00 72.01 1100 THR D CA 1
ATOM 9063 C C . THR D 1 305 ? -110.181 -4.330 14.652 1.00 75.35 1100 THR D C 1
ATOM 9064 O O . THR D 1 305 ? -109.285 -5.100 14.989 1.00 78.43 1100 THR D O 1
ATOM 9068 N N . ILE D 1 306 ? -111.344 -4.756 14.163 1.00 76.57 1101 ILE D N 1
ATOM 9069 C CA . ILE D 1 306 ? -111.577 -6.183 13.942 1.00 76.11 1101 ILE D CA 1
ATOM 9070 C C . ILE D 1 306 ? -111.288 -6.447 12.465 1.00 77.12 1101 ILE D C 1
ATOM 9071 O O . ILE D 1 306 ? -111.782 -5.724 11.602 1.00 75.51 1101 ILE D O 1
ATOM 9076 N N . GLU D 1 307 ? -110.484 -7.466 12.172 1.00 78.96 1102 GLU D N 1
ATOM 9077 C CA . GLU D 1 307 ? -110.139 -7.778 10.784 1.00 82.04 1102 GLU D CA 1
ATOM 9078 C C . GLU D 1 307 ? -111.219 -8.566 10.029 1.00 85.54 1102 GLU D C 1
ATOM 9079 O O . GLU D 1 307 ? -111.567 -8.216 8.899 1.00 87.45 1102 GLU D O 1
ATOM 9085 N N . ASP D 1 308 ? -111.731 -9.632 10.643 1.00 88.76 1103 ASP D N 1
ATOM 9086 C CA . ASP D 1 308 ? -112.791 -10.448 10.044 1.00 90.12 1103 ASP D CA 1
ATOM 9087 C C . ASP D 1 308 ? -114.116 -9.984 10.653 1.00 92.33 1103 ASP D C 1
ATOM 9088 O O . ASP D 1 308 ? -114.637 -10.587 11.591 1.00 91.16 1103 ASP D O 1
ATOM 9093 N N . GLU D 1 309 ? -114.644 -8.894 10.109 1.00 95.05 1104 GLU D N 1
ATOM 9094 C CA . GLU D 1 309 ? -115.886 -8.305 10.584 1.00 97.80 1104 GLU D CA 1
ATOM 9095 C C . GLU D 1 309 ? -116.999 -9.328 10.796 1.00 98.36 1104 GLU D C 1
ATOM 9096 O O . GLU D 1 309 ? -117.891 -9.118 11.618 1.00 97.12 1104 GLU D O 1
ATOM 9102 N N . ASP D 1 310 ? -116.944 -10.435 10.060 1.00 100.78 1105 ASP D N 1
ATOM 9103 C CA . ASP D 1 310 ? -117.966 -11.477 10.168 1.00 103.40 1105 ASP D CA 1
ATOM 9104 C C . ASP D 1 310 ? -117.670 -12.480 11.280 1.00 103.02 1105 ASP D C 1
ATOM 9105 O O . ASP D 1 310 ? -118.583 -12.953 11.962 1.00 101.76 1105 ASP D O 1
ATOM 9110 N N . GLU D 1 311 ? -116.392 -12.809 11.443 1.00 102.67 1106 GLU D N 1
ATOM 9111 C CA . GLU D 1 311 ? -115.946 -13.743 12.474 1.00 101.28 1106 GLU D CA 1
ATOM 9112 C C . GLU D 1 311 ? -114.686 -13.184 13.138 1.00 98.66 1106 GLU D C 1
ATOM 9113 O O . GLU D 1 311 ? -113.580 -13.688 12.936 1.00 98.32 1106 GLU D O 1
ATOM 9119 N N . PRO D 1 312 ? -114.849 -12.136 13.955 1.00 95.89 1107 PRO D N 1
ATOM 9120 C CA . PRO D 1 312 ? -113.720 -11.508 14.639 1.00 95.13 1107 PRO D CA 1
ATOM 9121 C C . PRO D 1 312 ? -112.764 -12.493 15.297 1.00 93.70 1107 PRO D C 1
ATOM 9122 O O . PRO D 1 312 ? -111.554 -12.283 15.298 1.00 94.94 1107 PRO D O 1
ATOM 9126 N N . PHE D 1 313 ? -113.307 -13.576 15.840 1.00 91.14 1108 PHE D N 1
ATOM 9127 C CA . PHE D 1 313 ? -112.495 -14.583 16.518 1.00 89.32 1108 PHE D CA 1
ATOM 9128 C C . PHE D 1 313 ? -111.628 -15.443 15.604 1.00 87.48 1108 PHE D C 1
ATOM 9129 O O . PHE D 1 313 ? -110.905 -16.322 16.074 1.00 84.62 1108 PHE D O 1
ATOM 9137 N N . ASN D 1 314 ? -111.686 -15.181 14.303 1.00 86.84 1109 ASN D N 1
ATOM 9138 C CA . ASN D 1 314 ? -110.907 -15.958 13.349 1.00 88.18 1109 ASN D CA 1
ATOM 9139 C C . ASN D 1 314 ? -109.836 -15.135 12.652 1.00 87.19 1109 ASN D C 1
ATOM 9140 O O . ASN D 1 314 ? -109.025 -15.661 11.884 1.00 88.34 1109 ASN D O 1
ATOM 9145 N N . ALA D 1 315 ? -109.836 -13.840 12.924 1.00 84.50 1110 ALA D N 1
ATOM 9146 C CA . ALA D 1 315 ? -108.849 -12.952 12.344 1.00 83.94 1110 ALA D CA 1
ATOM 9147 C C . ALA D 1 315 ? -108.408 -11.989 13.433 1.00 83.32 1110 ALA D C 1
ATOM 9148 O O . ALA D 1 315 ? -109.200 -11.610 14.298 1.00 84.63 1110 ALA D O 1
ATOM 9150 N N . GLY D 1 316 ? -107.146 -11.589 13.388 1.00 80.17 1111 GLY D N 1
ATOM 9151 C CA . GLY D 1 316 ? -106.640 -10.687 14.399 1.00 76.37 1111 GLY D CA 1
ATOM 9152 C C . GLY D 1 316 ? -107.449 -9.432 14.658 1.00 73.24 1111 GLY D C 1
ATOM 9153 O O . GLY D 1 316 ? -108.398 -9.103 13.949 1.00 73.73 1111 GLY D O 1
ATOM 9154 N N . ILE D 1 317 ? -107.065 -8.743 15.720 1.00 71.07 1112 ILE D N 1
ATOM 9155 C CA . ILE D 1 317 ? -107.671 -7.489 16.116 1.00 69.16 1112 ILE D CA 1
ATOM 9156 C C . ILE D 1 317 ? -106.471 -6.567 15.992 1.00 68.00 1112 ILE D C 1
ATOM 9157 O O . ILE D 1 317 ? -105.407 -6.887 16.502 1.00 69.37 1112 ILE D O 1
ATOM 9162 N N . LYS D 1 318 ? -106.616 -5.443 15.305 1.00 68.33 1113 LYS D N 1
ATOM 9163 C CA . LYS D 1 318 ? -105.485 -4.540 15.141 1.00 68.29 1113 LYS D CA 1
ATOM 9164 C C . LYS D 1 318 ? -105.495 -3.405 16.154 1.00 66.79 1113 LYS D C 1
ATOM 9165 O O . LYS D 1 318 ? -106.483 -2.676 16.273 1.00 67.64 1113 LYS D O 1
ATOM 9171 N N . TYR D 1 319 ? -104.385 -3.255 16.874 1.00 62.90 1114 TYR D N 1
ATOM 9172 C CA . TYR D 1 319 ? -104.267 -2.211 17.881 1.00 59.09 1114 TYR D CA 1
ATOM 9173 C C . TYR D 1 319 ? -103.457 -1.028 17.369 1.00 57.28 1114 TYR D C 1
ATOM 9174 O O . TYR D 1 319 ? -102.327 -1.185 16.920 1.00 54.90 1114 TYR D O 1
ATOM 9183 N N . HIS D 1 320 ? -104.049 0.159 17.432 1.00 56.79 1115 HIS D N 1
ATOM 9184 C CA . HIS D 1 320 ? -103.374 1.370 16.981 1.00 60.10 1115 HIS D CA 1
ATOM 9185 C C . HIS D 1 320 ? -103.304 2.371 18.116 1.00 59.09 1115 HIS D C 1
ATOM 9186 O O . HIS D 1 320 ? -104.292 2.618 18.801 1.00 58.06 1115 HIS D O 1
ATOM 9193 N N . ALA D 1 321 ? -102.122 2.934 18.319 1.00 57.77 1116 ALA D N 1
ATOM 9194 C CA . ALA D 1 321 ? -101.934 3.916 19.369 1.00 55.52 1116 ALA D CA 1
ATOM 9195 C C . ALA D 1 321 ? -101.035 5.028 18.851 1.00 54.89 1116 ALA D C 1
ATOM 9196 O O . ALA D 1 321 ? -99.937 4.786 18.346 1.00 51.81 1116 ALA D O 1
ATOM 9198 N N . THR D 1 322 ? -101.522 6.252 18.976 1.00 54.35 1117 THR D N 1
ATOM 9199 C CA . THR D 1 322 ? -100.785 7.410 18.515 1.00 56.56 1117 THR D CA 1
ATOM 9200 C C . THR D 1 322 ? -100.467 8.322 19.693 1.00 57.98 1117 THR D C 1
ATOM 9201 O O . THR D 1 322 ? -101.341 9.019 20.208 1.00 58.65 1117 THR D O 1
ATOM 9205 N N . PRO D 1 323 ? -99.211 8.316 20.150 1.00 58.21 1118 PRO D N 1
ATOM 9206 C CA . PRO D 1 323 ? -98.881 9.188 21.280 1.00 60.05 1118 PRO D CA 1
ATOM 9207 C C . PRO D 1 323 ? -99.150 10.640 20.874 1.00 62.78 1118 PRO D C 1
ATOM 9208 O O . PRO D 1 323 ? -99.013 10.987 19.706 1.00 64.24 1118 PRO D O 1
ATOM 9212 N N . PRO D 1 324 ? -99.528 11.503 21.833 1.00 64.94 1119 PRO D N 1
ATOM 9213 C CA . PRO D 1 324 ? -99.819 12.909 21.566 1.00 66.65 1119 PRO D CA 1
ATOM 9214 C C . PRO D 1 324 ? -99.118 13.630 20.408 1.00 70.56 1119 PRO D C 1
ATOM 9215 O O . PRO D 1 324 ? -99.353 13.314 19.244 1.00 76.01 1119 PRO D O 1
ATOM 9219 N N . LEU D 1 325 ? -98.281 14.610 20.721 1.00 71.95 1120 LEU D N 1
ATOM 9220 C CA . LEU D 1 325 ? -97.589 15.415 19.708 1.00 70.37 1120 LEU D CA 1
ATOM 9221 C C . LEU D 1 325 ? -97.005 14.709 18.472 1.00 71.45 1120 LEU D C 1
ATOM 9222 O O . LEU D 1 325 ? -96.194 15.293 17.755 1.00 72.91 1120 LEU D O 1
ATOM 9227 N N . LYS D 1 326 ? -97.400 13.467 18.220 1.00 71.17 1121 LYS D N 1
ATOM 9228 C CA . LYS D 1 326 ? -96.889 12.733 17.076 1.00 72.96 1121 LYS D CA 1
ATOM 9229 C C . LYS D 1 326 ? -98.034 12.322 16.176 1.00 77.96 1121 LYS D C 1
ATOM 9230 O O . LYS D 1 326 ? -99.168 12.760 16.366 1.00 74.82 1121 LYS D O 1
ATOM 9236 N N . ARG D 1 327 ? -97.739 11.478 15.192 1.00 83.92 1122 ARG D N 1
ATOM 9237 C CA . ARG D 1 327 ? -98.774 11.023 14.291 1.00 91.26 1122 ARG D CA 1
ATOM 9238 C C . ARG D 1 327 ? -98.336 9.823 13.471 1.00 94.13 1122 ARG D C 1
ATOM 9239 O O . ARG D 1 327 ? -97.785 9.958 12.386 1.00 95.00 1122 ARG D O 1
ATOM 9247 N N . PHE D 1 328 ? -98.579 8.645 14.024 1.00 98.56 1123 PHE D N 1
ATOM 9248 C CA . PHE D 1 328 ? -98.262 7.374 13.389 1.00 104.40 1123 PHE D CA 1
ATOM 9249 C C . PHE D 1 328 ? -99.226 6.400 14.037 1.00 105.81 1123 PHE D C 1
ATOM 9250 O O . PHE D 1 328 ? -99.970 6.786 14.936 1.00 105.60 1123 PHE D O 1
ATOM 9258 N N . LYS D 1 329 ? -99.234 5.146 13.604 1.00 107.03 1124 LYS D N 1
ATOM 9259 C CA . LYS D 1 329 ? -100.166 4.204 14.207 1.00 107.74 1124 LYS D CA 1
ATOM 9260 C C . LYS D 1 329 ? -99.622 2.800 14.434 1.00 107.80 1124 LYS D C 1
ATOM 9261 O O . LYS D 1 329 ? -99.966 2.162 15.433 1.00 109.43 1124 LYS D O 1
ATOM 9267 N N . ASP D 1 330 ? -98.774 2.320 13.526 1.00 106.55 1125 ASP D N 1
ATOM 9268 C CA . ASP D 1 330 ? -98.193 0.981 13.663 1.00 104.73 1125 ASP D CA 1
ATOM 9269 C C . ASP D 1 330 ? -97.288 0.883 14.883 1.00 100.96 1125 ASP D C 1
ATOM 9270 O O . ASP D 1 330 ? -96.315 1.624 14.995 1.00 101.30 1125 ASP D O 1
ATOM 9275 N N . MET D 1 331 ? -97.611 -0.032 15.791 1.00 96.25 1126 MET D N 1
ATOM 9276 C CA . MET D 1 331 ? -96.819 -0.224 17.001 1.00 94.23 1126 MET D CA 1
ATOM 9277 C C . MET D 1 331 ? -95.333 -0.314 16.678 1.00 93.15 1126 MET D C 1
ATOM 9278 O O . MET D 1 331 ? -94.489 -0.128 17.550 1.00 93.24 1126 MET D O 1
ATOM 9283 N N . GLU D 1 332 ? -95.021 -0.606 15.421 1.00 92.71 1127 GLU D N 1
ATOM 9284 C CA . GLU D 1 332 ? -93.639 -0.725 14.972 1.00 93.31 1127 GLU D CA 1
ATOM 9285 C C . GLU D 1 332 ? -92.883 0.585 15.152 1.00 90.54 1127 GLU D C 1
ATOM 9286 O O . GLU D 1 332 ? -91.668 0.594 15.331 1.00 90.00 1127 GLU D O 1
ATOM 9292 N N . TYR D 1 333 ? -93.614 1.693 15.098 1.00 88.55 1128 TYR D N 1
ATOM 9293 C CA . TYR D 1 333 ? -93.019 3.020 15.210 1.00 85.71 1128 TYR D CA 1
ATOM 9294 C C . TYR D 1 333 ? -92.867 3.577 16.642 1.00 78.54 1128 TYR D C 1
ATOM 9295 O O . TYR D 1 333 ? -92.060 4.476 16.881 1.00 79.62 1128 TYR D O 1
ATOM 9304 N N . LEU D 1 334 ? -93.628 3.045 17.591 1.00 69.38 1129 LEU D N 1
ATOM 9305 C CA . LEU D 1 334 ? -93.558 3.520 18.966 1.00 61.32 1129 LEU D CA 1
ATOM 9306 C C . LEU D 1 334 ? -92.252 3.138 19.645 1.00 58.64 1129 LEU D C 1
ATOM 9307 O O . LEU D 1 334 ? -91.703 2.071 19.393 1.00 58.53 1129 LEU D O 1
ATOM 9312 N N . SER D 1 335 ? -91.753 4.014 20.512 1.00 54.44 1130 SER D N 1
ATOM 9313 C CA . SER D 1 335 ? -90.508 3.748 21.224 1.00 49.49 1130 SER D CA 1
ATOM 9314 C C . SER D 1 335 ? -90.824 2.858 22.410 1.00 47.51 1130 SER D C 1
ATOM 9315 O O . SER D 1 335 ? -91.985 2.522 22.642 1.00 44.48 1130 SER D O 1
ATOM 9318 N N . GLY D 1 336 ? -89.783 2.492 23.159 1.00 45.11 1131 GLY D N 1
ATOM 9319 C CA . GLY D 1 336 ? -89.947 1.647 24.330 1.00 40.42 1131 GLY D CA 1
ATOM 9320 C C . GLY D 1 336 ? -90.891 2.244 25.363 1.00 39.58 1131 GLY D C 1
ATOM 9321 O O . GLY D 1 336 ? -91.742 1.550 25.920 1.00 34.81 1131 GLY D O 1
ATOM 9322 N N . GLY D 1 337 ? -90.733 3.535 25.636 1.00 40.36 1132 GLY D N 1
ATOM 9323 C CA . GLY D 1 337 ? -91.608 4.192 26.584 1.00 39.52 1132 GLY D CA 1
ATOM 9324 C C . GLY D 1 337 ? -93.011 4.261 26.003 1.00 41.73 1132 GLY D C 1
ATOM 9325 O O . GLY D 1 337 ? -93.991 3.902 26.662 1.00 41.92 1132 GLY D O 1
ATOM 9326 N N . GLU D 1 338 ? -93.112 4.708 24.757 1.00 38.49 1133 GLU D N 1
ATOM 9327 C CA . GLU D 1 338 ? -94.402 4.820 24.112 1.00 40.00 1133 GLU D CA 1
ATOM 9328 C C . GLU D 1 338 ? -95.135 3.484 24.039 1.00 39.51 1133 GLU D C 1
ATOM 9329 O O . GLU D 1 338 ? -96.348 3.407 24.278 1.00 40.47 1133 GLU D O 1
ATOM 9335 N N . LYS D 1 339 ? -94.402 2.427 23.724 1.00 37.49 1134 LYS D N 1
ATOM 9336 C CA . LYS D 1 339 ? -95.007 1.103 23.635 1.00 39.12 1134 LYS D CA 1
ATOM 9337 C C . LYS D 1 339 ? -95.508 0.668 25.023 1.00 39.48 1134 LYS D C 1
ATOM 9338 O O . LYS D 1 339 ? -96.512 -0.023 25.152 1.00 38.83 1134 LYS D O 1
ATOM 9344 N N . THR D 1 340 ? -94.804 1.091 26.062 1.00 40.84 1135 THR D N 1
ATOM 9345 C CA . THR D 1 340 ? -95.174 0.738 27.423 1.00 39.76 1135 THR D CA 1
ATOM 9346 C C . THR D 1 340 ? -96.487 1.382 27.807 1.00 40.04 1135 THR D C 1
ATOM 9347 O O . THR D 1 340 ? -97.379 0.729 28.360 1.00 33.99 1135 THR D O 1
ATOM 9351 N N . VAL D 1 341 ? -96.599 2.676 27.528 1.00 41.73 1136 VAL D N 1
ATOM 9352 C CA . VAL D 1 341 ? -97.820 3.399 27.856 1.00 42.03 1136 VAL D CA 1
ATOM 9353 C C . VAL D 1 341 ? -98.972 2.827 27.051 1.00 45.16 1136 VAL D C 1
ATOM 9354 O O . VAL D 1 341 ? -100.057 2.614 27.587 1.00 48.47 1136 VAL D O 1
ATOM 9358 N N . ALA D 1 342 ? -98.736 2.573 25.765 1.00 45.47 1137 ALA D N 1
ATOM 9359 C CA . ALA D 1 342 ? -99.775 2.006 24.909 1.00 44.43 1137 ALA D CA 1
ATOM 9360 C C . ALA D 1 342 ? -100.222 0.659 25.483 1.00 42.61 1137 ALA D C 1
ATOM 9361 O O . ALA D 1 342 ? -101.410 0.336 25.527 1.00 44.28 1137 ALA D O 1
ATOM 9363 N N . ALA D 1 343 ? -99.262 -0.128 25.934 1.00 38.50 1138 ALA D N 1
ATOM 9364 C CA . ALA D 1 343 ? -99.595 -1.415 26.474 1.00 35.34 1138 ALA D CA 1
ATOM 9365 C C . ALA D 1 343 ? -100.371 -1.276 27.769 1.00 37.34 1138 ALA D C 1
ATOM 9366 O O . ALA D 1 343 ? -101.327 -2.006 27.975 1.00 42.22 1138 ALA D O 1
ATOM 9368 N N . LEU D 1 344 ? -99.989 -0.360 28.656 1.00 37.84 1139 LEU D N 1
ATOM 9369 C CA . LEU D 1 344 ? -100.745 -0.230 29.907 1.00 37.44 1139 LEU D CA 1
ATOM 9370 C C . LEU D 1 344 ? -102.190 0.160 29.606 1.00 39.15 1139 LEU D C 1
ATOM 9371 O O . LEU D 1 344 ? -103.111 -0.263 30.308 1.00 38.85 1139 LEU D O 1
ATOM 9376 N N . ALA D 1 345 ? -102.395 0.949 28.555 1.00 38.08 1140 ALA D N 1
ATOM 9377 C CA . ALA D 1 345 ? -103.740 1.365 28.190 1.00 37.03 1140 ALA D CA 1
ATOM 9378 C C . ALA D 1 345 ? -104.562 0.156 27.755 1.00 39.34 1140 ALA D C 1
ATOM 9379 O O . ALA D 1 345 ? -105.648 -0.092 28.294 1.00 37.67 1140 ALA D O 1
ATOM 9381 N N . LEU D 1 346 ? -104.042 -0.602 26.788 1.00 39.48 1141 LEU D N 1
ATOM 9382 C CA . LEU D 1 346 ? -104.741 -1.785 26.300 1.00 41.17 1141 LEU D CA 1
ATOM 9383 C C . LEU D 1 346 ? -105.051 -2.718 27.475 1.00 44.04 1141 LEU D C 1
ATOM 9384 O O . LEU D 1 346 ? -106.176 -3.193 27.616 1.00 44.88 1141 LEU D O 1
ATOM 9389 N N . LEU D 1 347 ? -104.045 -2.967 28.319 1.00 46.87 1142 LEU D N 1
ATOM 9390 C CA . LEU D 1 347 ? -104.176 -3.844 29.491 1.00 42.49 1142 LEU D CA 1
ATOM 9391 C C . LEU D 1 347 ? -105.337 -3.369 30.349 1.00 41.21 1142 LEU D C 1
ATOM 9392 O O . LEU D 1 347 ? -106.188 -4.158 30.737 1.00 42.35 1142 LEU D O 1
ATOM 9397 N N . PHE D 1 348 ? -105.390 -2.076 30.630 1.00 41.16 1143 PHE D N 1
ATOM 9398 C CA . PHE D 1 348 ? -106.481 -1.540 31.438 1.00 43.89 1143 PHE D CA 1
ATOM 9399 C C . PHE D 1 348 ? -107.821 -1.590 30.698 1.00 45.15 1143 PHE D C 1
ATOM 9400 O O . PHE D 1 348 ? -108.837 -1.948 31.290 1.00 46.16 1143 PHE D O 1
ATOM 9408 N N . ALA D 1 349 ? -107.828 -1.236 29.412 1.00 45.14 1144 ALA D N 1
ATOM 9409 C CA . ALA D 1 349 ? -109.073 -1.261 28.631 1.00 43.28 1144 ALA D CA 1
ATOM 9410 C C . ALA D 1 349 ? -109.682 -2.657 28.653 1.00 39.35 1144 ALA D C 1
ATOM 9411 O O . ALA D 1 349 ? -110.851 -2.816 28.936 1.00 39.12 1144 ALA D O 1
ATOM 9413 N N . ILE D 1 350 ? -108.868 -3.664 28.367 1.00 39.03 1145 ILE D N 1
ATOM 9414 C CA . ILE D 1 350 ? -109.332 -5.032 28.336 1.00 40.02 1145 ILE D CA 1
ATOM 9415 C C . ILE D 1 350 ? -109.923 -5.467 29.659 1.00 44.41 1145 ILE D C 1
ATOM 9416 O O . ILE D 1 350 ? -110.944 -6.142 29.692 1.00 47.73 1145 ILE D O 1
ATOM 9421 N N . ASN D 1 351 ? -109.300 -5.077 30.760 1.00 49.32 1146 ASN D N 1
ATOM 9422 C CA . ASN D 1 351 ? -109.802 -5.499 32.058 1.00 48.67 1146 ASN D CA 1
ATOM 9423 C C . ASN D 1 351 ? -111.015 -4.726 32.510 1.00 49.55 1146 ASN D C 1
ATOM 9424 O O . ASN D 1 351 ? -111.613 -5.054 33.537 1.00 49.48 1146 ASN D O 1
ATOM 9429 N N . SER D 1 352 ? -111.406 -3.720 31.736 1.00 49.48 1147 SER D N 1
ATOM 9430 C CA . SER D 1 352 ? -112.542 -2.903 32.132 1.00 54.26 1147 SER D CA 1
ATOM 9431 C C . SER D 1 352 ? -113.872 -3.625 32.051 1.00 57.23 1147 SER D C 1
ATOM 9432 O O . SER D 1 352 ? -114.798 -3.318 32.799 1.00 60.12 1147 SER D O 1
ATOM 9435 N N . TYR D 1 353 ? -113.972 -4.596 31.157 1.00 60.00 1148 TYR D N 1
ATOM 9436 C CA . TYR D 1 353 ? -115.219 -5.337 30.984 1.00 60.47 1148 TYR D CA 1
ATOM 9437 C C . TYR D 1 353 ? -115.711 -6.083 32.221 1.00 56.76 1148 TYR D C 1
ATOM 9438 O O . TYR D 1 353 ? -116.748 -5.764 32.775 1.00 54.01 1148 TYR D O 1
ATOM 9447 N N . GLN D 1 354 ? -114.975 -7.105 32.627 1.00 55.45 1149 GLN D N 1
ATOM 9448 C CA . GLN D 1 354 ? -115.319 -7.887 33.805 1.00 53.39 1149 GLN D CA 1
ATOM 9449 C C . GLN D 1 354 ? -114.132 -7.685 34.717 1.00 51.97 1149 GLN D C 1
ATOM 9450 O O . GLN D 1 354 ? -113.351 -8.603 34.941 1.00 55.87 1149 GLN D O 1
ATOM 9456 N N . PRO D 1 355 ? -113.997 -6.471 35.270 1.00 52.04 1150 PRO D N 1
ATOM 9457 C CA . PRO D 1 355 ? -112.931 -6.011 36.167 1.00 49.86 1150 PRO D CA 1
ATOM 9458 C C . PRO D 1 355 ? -112.402 -7.029 37.145 1.00 47.70 1150 PRO D C 1
ATOM 9459 O O . PRO D 1 355 ? -113.159 -7.623 37.893 1.00 48.99 1150 PRO D O 1
ATOM 9463 N N . SER D 1 356 ? -111.101 -7.256 37.126 1.00 46.53 1151 SER D N 1
ATOM 9464 C CA . SER D 1 356 ? -110.539 -8.171 38.097 1.00 46.20 1151 SER D CA 1
ATOM 9465 C C . SER D 1 356 ? -110.516 -7.336 39.387 1.00 42.98 1151 SER D C 1
ATOM 9466 O O . SER D 1 356 ? -110.678 -6.113 39.347 1.00 43.79 1151 SER D O 1
ATOM 9469 N N . PRO D 1 357 ? -110.357 -7.972 40.547 1.00 41.66 1152 PRO D N 1
ATOM 9470 C CA . PRO D 1 357 ? -110.352 -7.074 41.699 1.00 41.77 1152 PRO D CA 1
ATOM 9471 C C . PRO D 1 357 ? -108.985 -6.425 41.913 1.00 41.42 1152 PRO D C 1
ATOM 9472 O O . PRO D 1 357 ? -108.890 -5.380 42.543 1.00 41.12 1152 PRO D O 1
ATOM 9476 N N . PHE D 1 358 ? -107.936 -7.023 41.357 1.00 40.06 1153 PHE D N 1
ATOM 9477 C CA . PHE D 1 358 ? -106.606 -6.463 41.523 1.00 41.70 1153 PHE D CA 1
ATOM 9478 C C . PHE D 1 358 ? -105.621 -6.784 40.391 1.00 44.07 1153 PHE D C 1
ATOM 9479 O O . PHE D 1 358 ? -105.790 -7.753 39.655 1.00 43.48 1153 PHE D O 1
ATOM 9487 N N . PHE D 1 359 ? -104.600 -5.935 40.265 1.00 44.43 1154 PHE D N 1
ATOM 9488 C CA . PHE D 1 359 ? -103.530 -6.067 39.276 1.00 41.43 1154 PHE D CA 1
ATOM 9489 C C . PHE D 1 359 ? -102.228 -6.275 40.033 1.00 41.58 1154 PHE D C 1
ATOM 9490 O O . PHE D 1 359 ? -102.047 -5.757 41.128 1.00 45.29 1154 PHE D O 1
ATOM 9498 N N . VAL D 1 360 ? -101.314 -7.018 39.443 1.00 39.55 1155 VAL D N 1
ATOM 9499 C CA . VAL D 1 360 ? -100.002 -7.206 40.038 1.00 40.32 1155 VAL D CA 1
ATOM 9500 C C . VAL D 1 360 ? -99.090 -6.891 38.849 1.00 40.45 1155 VAL D C 1
ATOM 9501 O O . VAL D 1 360 ? -98.954 -7.683 37.922 1.00 42.37 1155 VAL D O 1
ATOM 9505 N N . LEU D 1 361 ? -98.517 -5.695 38.864 1.00 41.70 1156 LEU D N 1
ATOM 9506 C CA . LEU D 1 361 ? -97.637 -5.204 37.802 1.00 39.94 1156 LEU D CA 1
ATOM 9507 C C . LEU D 1 361 ? -96.193 -5.264 38.291 1.00 40.22 1156 LEU D C 1
ATOM 9508 O O . LEU D 1 361 ? -95.871 -4.616 39.282 1.00 38.90 1156 LEU D O 1
ATOM 9513 N N . ASP D 1 362 ? -95.326 -6.033 37.622 1.00 41.17 1157 ASP D N 1
ATOM 9514 C CA . ASP D 1 362 ? -93.935 -6.134 38.073 1.00 44.57 1157 ASP D CA 1
ATOM 9515 C C . ASP D 1 362 ? -93.211 -4.853 37.707 1.00 48.49 1157 ASP D C 1
ATOM 9516 O O . ASP D 1 362 ? -93.528 -3.804 38.262 1.00 62.17 1157 ASP D O 1
ATOM 9521 N N . GLU D 1 363 ? -92.270 -4.854 36.785 1.00 38.76 1158 GLU D N 1
ATOM 9522 C CA . GLU D 1 363 ? -91.642 -3.564 36.564 1.00 35.51 1158 GLU D CA 1
ATOM 9523 C C . GLU D 1 363 ? -92.134 -2.852 35.331 1.00 36.35 1158 GLU D C 1
ATOM 9524 O O . GLU D 1 363 ? -91.349 -2.517 34.448 1.00 32.89 1158 GLU D O 1
ATOM 9530 N N . VAL D 1 364 ? -93.435 -2.591 35.290 1.00 36.10 1159 VAL D N 1
ATOM 9531 C CA . VAL D 1 364 ? -94.042 -1.967 34.131 1.00 33.71 1159 VAL D CA 1
ATOM 9532 C C . VAL D 1 364 ? -93.500 -0.603 33.759 1.00 35.77 1159 VAL D C 1
ATOM 9533 O O . VAL D 1 364 ? -93.674 -0.166 32.622 1.00 38.08 1159 VAL D O 1
ATOM 9537 N N . ASP D 1 365 ? -92.821 0.055 34.696 1.00 35.22 1160 ASP D N 1
ATOM 9538 C CA . ASP D 1 365 ? -92.298 1.402 34.456 1.00 35.18 1160 ASP D CA 1
ATOM 9539 C C . ASP D 1 365 ? -90.819 1.467 34.078 1.00 35.14 1160 ASP D C 1
ATOM 9540 O O . ASP D 1 365 ? -90.230 2.549 34.008 1.00 34.54 1160 ASP D O 1
ATOM 9545 N N . ALA D 1 366 ? -90.220 0.312 33.822 1.00 32.96 1161 ALA D N 1
ATOM 9546 C CA . ALA D 1 366 ? -88.804 0.254 33.492 1.00 30.22 1161 ALA D CA 1
ATOM 9547 C C . ALA D 1 366 ? -88.371 1.122 32.327 1.00 33.33 1161 ALA D C 1
ATOM 9548 O O . ALA D 1 366 ? -87.288 1.700 32.362 1.00 34.11 1161 ALA D O 1
ATOM 9550 N N . ALA D 1 367 ? -89.218 1.230 31.309 1.00 35.47 1162 ALA D N 1
ATOM 9551 C CA . ALA D 1 367 ? -88.883 2.018 30.129 1.00 39.02 1162 ALA D CA 1
ATOM 9552 C C . ALA D 1 367 ? -89.397 3.457 30.112 1.00 40.44 1162 ALA D C 1
ATOM 9553 O O . ALA D 1 367 ? -89.109 4.211 29.174 1.00 41.60 1162 ALA D O 1
ATOM 9555 N N . LEU D 1 368 ? -90.118 3.849 31.152 1.00 38.40 1163 LEU D N 1
ATOM 9556 C CA . LEU D 1 368 ? -90.697 5.178 31.200 1.00 42.00 1163 LEU D CA 1
ATOM 9557 C C . LEU D 1 368 ? -89.870 6.374 31.661 1.00 45.94 1163 LEU D C 1
ATOM 9558 O O . LEU D 1 368 ? -88.897 6.249 32.396 1.00 45.80 1163 LEU D O 1
ATOM 9563 N N . ASP D 1 369 ? -90.317 7.534 31.186 1.00 51.81 1164 ASP D N 1
ATOM 9564 C CA . ASP D 1 369 ? -89.800 8.874 31.483 1.00 53.38 1164 ASP D CA 1
ATOM 9565 C C . ASP D 1 369 ? -90.104 9.092 32.946 1.00 54.13 1164 ASP D C 1
ATOM 9566 O O . ASP D 1 369 ? -90.803 8.296 33.571 1.00 53.76 1164 ASP D O 1
ATOM 9571 N N . ILE D 1 370 ? -89.626 10.201 33.483 1.00 53.06 1165 ILE D N 1
ATOM 9572 C CA . ILE D 1 370 ? -89.989 10.525 34.844 1.00 52.35 1165 ILE D CA 1
ATOM 9573 C C . ILE D 1 370 ? -91.407 11.111 34.685 1.00 51.85 1165 ILE D C 1
ATOM 9574 O O . ILE D 1 370 ? -92.270 10.963 35.549 1.00 48.80 1165 ILE D O 1
ATOM 9579 N N . THR D 1 371 ? -91.640 11.752 33.542 1.00 52.60 1166 THR D N 1
ATOM 9580 C CA . THR D 1 371 ? -92.939 12.342 33.234 1.00 50.59 1166 THR D CA 1
ATOM 9581 C C . THR D 1 371 ? -93.962 11.233 33.028 1.00 50.73 1166 THR D C 1
ATOM 9582 O O . THR D 1 371 ? -95.082 11.310 33.524 1.00 48.95 1166 THR D O 1
ATOM 9586 N N . ASN D 1 372 ? -93.587 10.197 32.291 1.00 50.87 1167 ASN D N 1
ATOM 9587 C CA . ASN D 1 372 ? -94.530 9.106 32.085 1.00 51.86 1167 ASN D CA 1
ATOM 9588 C C . ASN D 1 372 ? -94.746 8.302 33.369 1.00 51.71 1167 ASN D C 1
ATOM 9589 O O . ASN D 1 372 ? -95.863 7.837 33.630 1.00 51.23 1167 ASN D O 1
ATOM 9594 N N . VAL D 1 373 ? -93.690 8.131 34.168 1.00 48.53 1168 VAL D N 1
ATOM 9595 C CA . VAL D 1 373 ? -93.842 7.403 35.419 1.00 46.81 1168 VAL D CA 1
ATOM 9596 C C . VAL D 1 373 ? -94.902 8.126 36.236 1.00 50.40 1168 VAL D C 1
ATOM 9597 O O . VAL D 1 373 ? -95.760 7.498 36.854 1.00 52.18 1168 VAL D O 1
ATOM 9601 N N . GLN D 1 374 ? -94.845 9.454 36.234 1.00 50.01 1169 GLN D N 1
ATOM 9602 C CA . GLN D 1 374 ? -95.827 10.239 36.972 1.00 48.04 1169 GLN D CA 1
ATOM 9603 C C . GLN D 1 374 ? -97.254 9.959 36.499 1.00 46.90 1169 GLN D C 1
ATOM 9604 O O . GLN D 1 374 ? -98.147 9.736 37.326 1.00 47.55 1169 GLN D O 1
ATOM 9610 N N . ARG D 1 375 ? -97.469 9.956 35.182 1.00 42.43 1170 ARG D N 1
ATOM 9611 C CA . ARG D 1 375 ? -98.801 9.716 34.635 1.00 40.23 1170 ARG D CA 1
ATOM 9612 C C . ARG D 1 375 ? -99.356 8.359 35.026 1.00 41.76 1170 ARG D C 1
ATOM 9613 O O . ARG D 1 375 ? -100.529 8.242 35.367 1.00 42.92 1170 ARG D O 1
ATOM 9621 N N . ILE D 1 376 ? -98.531 7.323 34.977 1.00 41.64 1171 ILE D N 1
ATOM 9622 C CA . ILE D 1 376 ? -99.023 6.008 35.364 1.00 43.11 1171 ILE D CA 1
ATOM 9623 C C . ILE D 1 376 ? -99.381 6.020 36.852 1.00 43.45 1171 ILE D C 1
ATOM 9624 O O . ILE D 1 376 ? -100.410 5.492 37.249 1.00 44.33 1171 ILE D O 1
ATOM 9629 N N . ALA D 1 377 ? -98.531 6.637 37.667 1.00 44.05 1172 ALA D N 1
ATOM 9630 C CA . ALA D 1 377 ? -98.771 6.721 39.098 1.00 43.55 1172 ALA D CA 1
ATOM 9631 C C . ALA D 1 377 ? -100.016 7.552 39.336 1.00 43.17 1172 ALA D C 1
ATOM 9632 O O . ALA D 1 377 ? -100.816 7.241 40.211 1.00 43.38 1172 ALA D O 1
ATOM 9634 N N . ALA D 1 378 ? -100.174 8.616 38.556 1.00 41.19 1173 ALA D N 1
ATOM 9635 C CA . ALA D 1 378 ? -101.345 9.470 38.677 1.00 38.73 1173 ALA D CA 1
ATOM 9636 C C . ALA D 1 378 ? -102.580 8.634 38.389 1.00 39.86 1173 ALA D C 1
ATOM 9637 O O . ALA D 1 378 ? -103.509 8.599 39.178 1.00 40.92 1173 ALA D O 1
ATOM 9639 N N . TYR D 1 379 ? -102.579 7.950 37.250 1.00 42.15 1174 TYR D N 1
ATOM 9640 C CA . TYR D 1 379 ? -103.702 7.110 36.866 1.00 40.87 1174 TYR D CA 1
ATOM 9641 C C . TYR D 1 379 ? -104.023 6.079 37.961 1.00 42.76 1174 TYR D C 1
ATOM 9642 O O . TYR D 1 379 ? -105.172 5.955 38.376 1.00 41.56 1174 TYR D O 1
ATOM 9651 N N . ILE D 1 380 ? -103.017 5.347 38.429 1.00 40.84 1175 ILE D N 1
ATOM 9652 C CA . ILE D 1 380 ? -103.259 4.331 39.442 1.00 44.38 1175 ILE D CA 1
ATOM 9653 C C . ILE D 1 380 ? -103.902 4.939 40.672 1.00 48.72 1175 ILE D C 1
ATOM 9654 O O . ILE D 1 380 ? -104.931 4.468 41.155 1.00 49.77 1175 ILE D O 1
ATOM 9659 N N . ARG D 1 381 ? -103.307 6.006 41.174 1.00 54.41 1176 ARG D N 1
ATOM 9660 C CA . ARG D 1 381 ? -103.838 6.661 42.365 1.00 59.03 1176 ARG D CA 1
ATOM 9661 C C . ARG D 1 381 ? -105.296 7.098 42.153 1.00 57.43 1176 ARG D C 1
ATOM 9662 O O . ARG D 1 381 ? -106.157 6.865 43.000 1.00 57.97 1176 ARG D O 1
ATOM 9670 N N . ARG D 1 382 ? -105.558 7.711 41.005 1.00 55.72 1177 ARG D N 1
ATOM 9671 C CA . ARG D 1 382 ? -106.883 8.190 40.647 1.00 56.39 1177 ARG D CA 1
ATOM 9672 C C . ARG D 1 382 ? -107.904 7.069 40.432 1.00 56.86 1177 ARG D C 1
ATOM 9673 O O . ARG D 1 382 ? -109.102 7.298 40.535 1.00 57.03 1177 ARG D O 1
ATOM 9681 N N . HIS D 1 383 ? -107.442 5.856 40.144 1.00 56.55 1178 HIS D N 1
ATOM 9682 C CA . HIS D 1 383 ? -108.357 4.743 39.908 1.00 53.90 1178 HIS D CA 1
ATOM 9683 C C . HIS D 1 383 ? -108.355 3.650 40.970 1.00 54.82 1178 HIS D C 1
ATOM 9684 O O . HIS D 1 383 ? -109.200 2.753 40.926 1.00 51.12 1178 HIS D O 1
ATOM 9691 N N . ARG D 1 384 ? -107.415 3.701 41.911 1.00 54.81 1179 ARG D N 1
ATOM 9692 C CA . ARG D 1 384 ? -107.389 2.684 42.959 1.00 56.18 1179 ARG D CA 1
ATOM 9693 C C . ARG D 1 384 ? -108.573 2.939 43.886 1.00 56.92 1179 ARG D C 1
ATOM 9694 O O . ARG D 1 384 ? -109.009 4.077 44.052 1.00 56.66 1179 ARG D O 1
ATOM 9702 N N . ASN D 1 385 ? -109.110 1.876 44.466 1.00 56.78 1180 ASN D N 1
ATOM 9703 C CA . ASN D 1 385 ? -110.238 1.996 45.373 1.00 55.59 1180 ASN D CA 1
ATOM 9704 C C . ASN D 1 385 ? -110.534 0.611 45.926 1.00 56.88 1180 ASN D C 1
ATOM 9705 O O . ASN D 1 385 ? -109.924 -0.369 45.496 1.00 55.90 1180 ASN D O 1
ATOM 9710 N N . PRO D 1 386 ? -111.474 0.503 46.884 1.00 57.66 1181 PRO D N 1
ATOM 9711 C CA . PRO D 1 386 ? -111.795 -0.808 47.465 1.00 56.80 1181 PRO D CA 1
ATOM 9712 C C . PRO D 1 386 ? -112.087 -1.925 46.464 1.00 55.64 1181 PRO D C 1
ATOM 9713 O O . PRO D 1 386 ? -111.847 -3.101 46.749 1.00 54.60 1181 PRO D O 1
ATOM 9717 N N . ASP D 1 387 ? -112.588 -1.560 45.289 1.00 55.14 1182 ASP D N 1
ATOM 9718 C CA . ASP D 1 387 ? -112.898 -2.554 44.265 1.00 57.84 1182 ASP D CA 1
ATOM 9719 C C . ASP D 1 387 ? -111.787 -2.825 43.248 1.00 56.45 1182 ASP D C 1
ATOM 9720 O O . ASP D 1 387 ? -111.803 -3.859 42.580 1.00 58.07 1182 ASP D O 1
ATOM 9725 N N . LEU D 1 388 ? -110.837 -1.899 43.116 1.00 53.63 1183 LEU D N 1
ATOM 9726 C CA . LEU D 1 388 ? -109.722 -2.076 42.194 1.00 46.30 1183 LEU D CA 1
ATOM 9727 C C . LEU D 1 388 ? -108.408 -1.814 42.921 1.00 47.28 1183 LEU D C 1
ATOM 9728 O O . LEU D 1 388 ? -108.018 -0.670 43.109 1.00 49.05 1183 LEU D O 1
ATOM 9733 N N . GLN D 1 389 ? -107.727 -2.888 43.308 1.00 47.93 1184 GLN D N 1
ATOM 9734 C CA . GLN D 1 389 ? -106.464 -2.828 44.044 1.00 46.82 1184 GLN D CA 1
ATOM 9735 C C . GLN D 1 389 ? -105.244 -2.977 43.119 1.00 45.79 1184 GLN D C 1
ATOM 9736 O O . GLN D 1 389 ? -105.226 -3.841 42.256 1.00 45.45 1184 GLN D O 1
ATOM 9742 N N . PHE D 1 390 ? -104.234 -2.127 43.296 1.00 42.05 1185 PHE D N 1
ATOM 9743 C CA . PHE D 1 390 ? -103.025 -2.199 42.490 1.00 38.58 1185 PHE D CA 1
ATOM 9744 C C . PHE D 1 390 ? -101.787 -2.555 43.308 1.00 40.09 1185 PHE D C 1
ATOM 9745 O O . PHE D 1 390 ? -101.376 -1.799 44.186 1.00 43.24 1185 PHE D O 1
ATOM 9753 N N . ILE D 1 391 ? -101.178 -3.691 43.003 1.00 35.13 1186 ILE D N 1
ATOM 9754 C CA . ILE D 1 391 ? -99.978 -4.121 43.692 1.00 32.61 1186 ILE D CA 1
ATOM 9755 C C . ILE D 1 391 ? -98.880 -3.930 42.655 1.00 34.50 1186 ILE D C 1
ATOM 9756 O O . ILE D 1 391 ? -98.813 -4.673 41.702 1.00 37.25 1186 ILE D O 1
ATOM 9761 N N . VAL D 1 392 ? -98.021 -2.932 42.852 1.00 37.36 1187 VAL D N 1
ATOM 9762 C CA . VAL D 1 392 ? -96.950 -2.603 41.909 1.00 33.71 1187 VAL D CA 1
ATOM 9763 C C . VAL D 1 392 ? -95.527 -2.791 42.423 1.00 37.36 1187 VAL D C 1
ATOM 9764 O O . VAL D 1 392 ? -95.203 -2.329 43.512 1.00 42.45 1187 VAL D O 1
ATOM 9768 N N . ILE D 1 393 ? -94.673 -3.449 41.633 1.00 36.83 1188 ILE D N 1
ATOM 9769 C CA . ILE D 1 393 ? -93.277 -3.629 42.019 1.00 36.33 1188 ILE D CA 1
ATOM 9770 C C . ILE D 1 393 ? -92.470 -2.600 41.219 1.00 37.39 1188 ILE D C 1
ATOM 9771 O O . ILE D 1 393 ? -92.411 -2.679 40.003 1.00 39.32 1188 ILE D O 1
ATOM 9776 N N . SER D 1 394 ? -91.837 -1.642 41.882 1.00 31.32 1189 SER D N 1
ATOM 9777 C CA . SER D 1 394 ? -91.079 -0.660 41.145 1.00 29.48 1189 SER D CA 1
ATOM 9778 C C . SER D 1 394 ? -89.801 -0.313 41.849 1.00 30.82 1189 SER D C 1
ATOM 9779 O O . SER D 1 394 ? -89.680 -0.494 43.041 1.00 32.83 1189 SER D O 1
ATOM 9782 N N . LEU D 1 395 ? -88.829 0.173 41.098 1.00 32.84 1190 LEU D N 1
ATOM 9783 C CA . LEU D 1 395 ? -87.568 0.583 41.681 1.00 32.11 1190 LEU D CA 1
ATOM 9784 C C . LEU D 1 395 ? -87.526 2.087 41.594 1.00 36.45 1190 LEU D C 1
ATOM 9785 O O . LEU D 1 395 ? -86.520 2.675 41.948 1.00 42.52 1190 LEU D O 1
ATOM 9790 N N . LYS D 1 396 ? -88.597 2.709 41.104 1.00 40.70 1191 LYS D N 1
ATOM 9791 C CA . LYS D 1 396 ? -88.636 4.167 40.947 1.00 45.37 1191 LYS D CA 1
ATOM 9792 C C . LYS D 1 396 ? -89.396 4.918 42.045 1.00 48.88 1191 LYS D C 1
ATOM 9793 O O . LYS D 1 396 ? -90.594 4.711 42.229 1.00 45.44 1191 LYS D O 1
ATOM 9799 N N . ASN D 1 397 ? -88.692 5.789 42.771 1.00 55.32 1192 ASN D N 1
ATOM 9800 C CA . ASN D 1 397 ? -89.316 6.581 43.840 1.00 57.41 1192 ASN D CA 1
ATOM 9801 C C . ASN D 1 397 ? -90.545 7.273 43.302 1.00 55.40 1192 ASN D C 1
ATOM 9802 O O . ASN D 1 397 ? -91.583 7.321 43.958 1.00 52.96 1192 ASN D O 1
ATOM 9807 N N . THR D 1 398 ? -90.405 7.800 42.091 1.00 54.08 1193 THR D N 1
ATOM 9808 C CA . THR D 1 398 ? -91.477 8.509 41.422 1.00 52.68 1193 THR D CA 1
ATOM 9809 C C . THR D 1 398 ? -92.760 7.688 41.395 1.00 53.28 1193 THR D C 1
ATOM 9810 O O . THR D 1 398 ? -93.856 8.253 41.363 1.00 51.75 1193 THR D O 1
ATOM 9814 N N . MET D 1 399 ? -92.612 6.360 41.394 1.00 51.08 1194 MET D N 1
ATOM 9815 C CA . MET D 1 399 ? -93.751 5.446 41.389 1.00 47.55 1194 MET D CA 1
ATOM 9816 C C . MET D 1 399 ? -94.256 5.192 42.802 1.00 46.59 1194 MET D C 1
ATOM 9817 O O . MET D 1 399 ? -95.350 5.618 43.138 1.00 46.06 1194 MET D O 1
ATOM 9822 N N . PHE D 1 400 ? -93.460 4.522 43.635 1.00 46.16 1195 PHE D N 1
ATOM 9823 C CA . PHE D 1 400 ? -93.915 4.188 44.984 1.00 47.27 1195 PHE D CA 1
ATOM 9824 C C . PHE D 1 400 ? -94.154 5.331 45.975 1.00 48.02 1195 PHE D C 1
ATOM 9825 O O . PHE D 1 400 ? -94.830 5.144 46.993 1.00 43.35 1195 PHE D O 1
ATOM 9833 N N . GLU D 1 401 ? -93.629 6.514 45.676 1.00 49.13 1196 GLU D N 1
ATOM 9834 C CA . GLU D 1 401 ? -93.865 7.674 46.535 1.00 50.54 1196 GLU D CA 1
ATOM 9835 C C . GLU D 1 401 ? -95.365 7.797 46.734 1.00 51.66 1196 GLU D C 1
ATOM 9836 O O . GLU D 1 401 ? -95.848 8.028 47.839 1.00 55.13 1196 GLU D O 1
ATOM 9842 N N . LYS D 1 402 ? -96.094 7.654 45.635 1.00 48.73 1197 LYS D N 1
ATOM 9843 C CA . LYS D 1 402 ? -97.535 7.818 45.644 1.00 48.83 1197 LYS D CA 1
ATOM 9844 C C . LYS D 1 402 ? -98.393 6.646 46.122 1.00 46.38 1197 LYS D C 1
ATOM 9845 O O . LYS D 1 402 ? -99.616 6.677 46.005 1.00 46.73 1197 LYS D O 1
ATOM 9851 N N . SER D 1 403 ? -97.763 5.632 46.698 1.00 45.60 1198 SER D N 1
ATOM 9852 C CA . SER D 1 403 ? -98.503 4.469 47.178 1.00 49.27 1198 SER D CA 1
ATOM 9853 C C . SER D 1 403 ? -99.261 4.769 48.460 1.00 50.81 1198 SER D C 1
ATOM 9854 O O . SER D 1 403 ? -99.017 5.774 49.130 1.00 55.48 1198 SER D O 1
ATOM 9857 N N . ASP D 1 404 ? -100.178 3.878 48.805 1.00 51.83 1199 ASP D N 1
ATOM 9858 C CA . ASP D 1 404 ? -100.944 4.012 50.037 1.00 52.02 1199 ASP D CA 1
ATOM 9859 C C . ASP D 1 404 ? -100.068 3.375 51.095 1.00 52.33 1199 ASP D C 1
ATOM 9860 O O . ASP D 1 404 ? -99.981 3.847 52.216 1.00 57.00 1199 ASP D O 1
ATOM 9865 N N . ALA D 1 405 ? -99.411 2.290 50.716 1.00 51.69 1200 ALA D N 1
ATOM 9866 C CA . ALA D 1 405 ? -98.537 1.571 51.622 1.00 50.36 1200 ALA D CA 1
ATOM 9867 C C . ALA D 1 405 ? -97.393 0.952 50.815 1.00 49.64 1200 ALA D C 1
ATOM 9868 O O . ALA D 1 405 ? -97.424 0.945 49.575 1.00 48.12 1200 ALA D O 1
ATOM 9870 N N . LEU D 1 406 ? -96.391 0.445 51.527 1.00 44.84 1201 LEU D N 1
ATOM 9871 C CA . LEU D 1 406 ? -95.234 -0.166 50.906 1.00 43.11 1201 LEU D CA 1
ATOM 9872 C C . LEU D 1 406 ? -94.947 -1.498 51.553 1.00 44.40 1201 LEU D C 1
ATOM 9873 O O . LEU D 1 406 ? -95.233 -1.702 52.731 1.00 47.57 1201 LEU D O 1
ATOM 9878 N N . VAL D 1 407 ? -94.403 -2.415 50.763 1.00 40.71 1202 VAL D N 1
ATOM 9879 C CA . VAL D 1 407 ? -94.008 -3.714 51.262 1.00 32.63 1202 VAL D CA 1
ATOM 9880 C C . VAL D 1 407 ? -92.538 -3.724 50.874 1.00 36.09 1202 VAL D C 1
ATOM 9881 O O . VAL D 1 407 ? -92.185 -3.801 49.695 1.00 40.16 1202 VAL D O 1
ATOM 9885 N N . GLY D 1 408 ? -91.682 -3.580 51.876 1.00 37.45 1203 GLY D N 1
ATOM 9886 C CA . GLY D 1 408 ? -90.254 -3.550 51.640 1.00 37.47 1203 GLY D CA 1
ATOM 9887 C C . GLY D 1 408 ? -89.681 -4.940 51.730 1.00 40.00 1203 GLY D C 1
ATOM 9888 O O . GLY D 1 408 ? -89.981 -5.684 52.663 1.00 41.84 1203 GLY D O 1
ATOM 9889 N N . VAL D 1 409 ? -88.873 -5.308 50.745 1.00 39.76 1204 VAL D N 1
ATOM 9890 C CA . VAL D 1 409 ? -88.280 -6.628 50.742 1.00 37.86 1204 VAL D CA 1
ATOM 9891 C C . VAL D 1 409 ? -86.798 -6.411 50.887 1.00 40.34 1204 VAL D C 1
ATOM 9892 O O . VAL D 1 409 ? -86.268 -5.429 50.380 1.00 42.44 1204 VAL D O 1
ATOM 9896 N N . TYR D 1 410 ? -86.132 -7.304 51.607 1.00 41.59 1205 TYR D N 1
ATOM 9897 C CA . TYR D 1 410 ? -84.696 -7.195 51.787 1.00 45.18 1205 TYR D CA 1
ATOM 9898 C C . TYR D 1 410 ? -84.159 -8.576 52.079 1.00 46.49 1205 TYR D C 1
ATOM 9899 O O . TYR D 1 410 ? -84.911 -9.474 52.457 1.00 45.48 1205 TYR D O 1
ATOM 9908 N N . ARG D 1 411 ? -82.864 -8.755 51.862 1.00 50.92 1206 ARG D N 1
ATOM 9909 C CA . ARG D 1 411 ? -82.225 -10.038 52.116 1.00 56.12 1206 ARG D CA 1
ATOM 9910 C C . ARG D 1 411 ? -81.583 -9.986 53.496 1.00 58.64 1206 ARG D C 1
ATOM 9911 O O . ARG D 1 411 ? -81.242 -8.918 54.000 1.00 57.51 1206 ARG D O 1
ATOM 9919 N N . GLN D 1 412 ? -81.443 -11.161 54.097 1.00 63.65 1207 GLN D N 1
ATOM 9920 C CA . GLN D 1 412 ? -80.807 -11.340 55.393 1.00 66.00 1207 GLN D CA 1
ATOM 9921 C C . GLN D 1 412 ? -79.847 -12.457 55.014 1.00 67.20 1207 GLN D C 1
ATOM 9922 O O . GLN D 1 412 ? -80.178 -13.639 55.091 1.00 65.15 1207 GLN D O 1
ATOM 9928 N N . GLN D 1 413 ? -78.669 -12.047 54.558 1.00 69.39 1208 GLN D N 1
ATOM 9929 C CA . GLN D 1 413 ? -77.635 -12.948 54.068 1.00 73.73 1208 GLN D CA 1
ATOM 9930 C C . GLN D 1 413 ? -77.237 -14.129 54.924 1.00 75.42 1208 GLN D C 1
ATOM 9931 O O . GLN D 1 413 ? -77.003 -15.221 54.400 1.00 77.63 1208 GLN D O 1
ATOM 9937 N N . GLN D 1 414 ? -77.143 -13.927 56.230 1.00 77.72 1209 GLN D N 1
ATOM 9938 C CA . GLN D 1 414 ? -76.768 -15.024 57.115 1.00 80.88 1209 GLN D CA 1
ATOM 9939 C C . GLN D 1 414 ? -77.792 -16.139 56.969 1.00 77.90 1209 GLN D C 1
ATOM 9940 O O . GLN D 1 414 ? -77.451 -17.298 56.720 1.00 79.06 1209 GLN D O 1
ATOM 9946 N N . GLU D 1 415 ? -79.054 -15.754 57.108 1.00 73.76 1210 GLU D N 1
ATOM 9947 C CA . GLU D 1 415 ? -80.195 -16.654 57.024 1.00 70.66 1210 GLU D CA 1
ATOM 9948 C C . GLU D 1 415 ? -80.547 -17.038 55.577 1.00 69.13 1210 GLU D C 1
ATOM 9949 O O . GLU D 1 415 ? -81.393 -17.910 55.333 1.00 66.70 1210 GLU D O 1
ATOM 9955 N N . ASN D 1 416 ? -79.882 -16.389 54.625 1.00 66.33 1211 ASN D N 1
ATOM 9956 C CA . ASN D 1 416 ? -80.103 -16.640 53.207 1.00 65.21 1211 ASN D CA 1
ATOM 9957 C C . ASN D 1 416 ? -81.591 -16.721 52.894 1.00 63.06 1211 ASN D C 1
ATOM 9958 O O . ASN D 1 416 ? -82.096 -17.758 52.473 1.00 64.66 1211 ASN D O 1
ATOM 9963 N N . SER D 1 417 ? -82.291 -15.614 53.097 1.00 58.76 1212 SER D N 1
ATOM 9964 C CA . SER D 1 417 ? -83.719 -15.579 52.862 1.00 54.62 1212 SER D CA 1
ATOM 9965 C C . SER D 1 417 ? -84.204 -14.164 52.674 1.00 53.93 1212 SER D C 1
ATOM 9966 O O . SER D 1 417 ? -83.557 -13.218 53.097 1.00 56.90 1212 SER D O 1
ATOM 9969 N N . SER D 1 418 ? -85.349 -14.016 52.031 1.00 53.40 1213 SER D N 1
ATOM 9970 C CA . SER D 1 418 ? -85.904 -12.695 51.818 1.00 53.13 1213 SER D CA 1
ATOM 9971 C C . SER D 1 418 ? -86.754 -12.400 53.034 1.00 51.43 1213 SER D C 1
ATOM 9972 O O . SER D 1 418 ? -87.250 -13.319 53.678 1.00 48.82 1213 SER D O 1
ATOM 9975 N N . LYS D 1 419 ? -86.911 -11.124 53.357 1.00 50.48 1214 LYS D N 1
ATOM 9976 C CA . LYS D 1 419 ? -87.692 -10.740 54.523 1.00 51.81 1214 LYS D CA 1
ATOM 9977 C C . LYS D 1 419 ? -88.604 -9.589 54.176 1.00 51.15 1214 LYS D C 1
ATOM 9978 O O . LYS D 1 419 ? -88.397 -8.898 53.179 1.00 53.03 1214 LYS D O 1
ATOM 9984 N N . ILE D 1 420 ? -89.602 -9.377 55.022 1.00 49.52 1215 ILE D N 1
ATOM 9985 C CA . ILE D 1 420 ? -90.574 -8.318 54.817 1.00 47.56 1215 ILE D CA 1
ATOM 9986 C C . ILE D 1 420 ? -90.703 -7.364 56.015 1.00 50.80 1215 ILE D C 1
ATOM 9987 O O . ILE D 1 420 ? -90.442 -7.730 57.164 1.00 52.78 1215 ILE D O 1
ATOM 9992 N N . ILE D 1 421 ? -91.060 -6.121 55.717 1.00 51.46 1216 ILE D N 1
ATOM 9993 C CA . ILE D 1 421 ? -91.345 -5.107 56.722 1.00 54.60 1216 ILE D CA 1
ATOM 9994 C C . ILE D 1 421 ? -92.306 -4.232 55.940 1.00 55.06 1216 ILE D C 1
ATOM 9995 O O . ILE D 1 421 ? -92.160 -4.074 54.734 1.00 52.55 1216 ILE D O 1
ATOM 10000 N N . THR D 1 422 ? -93.308 -3.692 56.618 1.00 56.76 1217 THR D N 1
ATOM 10001 C CA . THR D 1 422 ? -94.316 -2.875 55.960 1.00 52.91 1217 THR D CA 1
ATOM 10002 C C . THR D 1 422 ? -94.329 -1.463 56.492 1.00 50.90 1217 THR D C 1
ATOM 10003 O O . THR D 1 422 ? -93.891 -1.217 57.612 1.00 54.29 1217 THR D O 1
ATOM 10007 N N . LEU D 1 423 ? -94.841 -0.539 55.690 1.00 47.87 1218 LEU D N 1
ATOM 10008 C CA . LEU D 1 423 ? -94.889 0.865 56.067 1.00 48.76 1218 LEU D CA 1
ATOM 10009 C C . LEU D 1 423 ? -96.118 1.503 55.451 1.00 51.06 1218 LEU D C 1
ATOM 10010 O O . LEU D 1 423 ? -96.414 1.283 54.294 1.00 55.08 1218 LEU D O 1
ATOM 10015 N N . ASP D 1 424 ? -96.836 2.300 56.224 1.00 56.52 1219 ASP D N 1
ATOM 10016 C CA . ASP D 1 424 ? -98.024 2.962 55.715 1.00 58.89 1219 ASP D CA 1
ATOM 10017 C C . ASP D 1 424 ? -97.686 4.415 55.371 1.00 61.15 1219 ASP D C 1
ATOM 10018 O O . ASP D 1 424 ? -97.324 5.202 56.242 1.00 65.74 1219 ASP D O 1
ATOM 10023 N N . LEU D 1 425 ? -97.807 4.770 54.099 1.00 60.68 1220 LEU D N 1
ATOM 10024 C CA . LEU D 1 425 ? -97.488 6.118 53.652 1.00 61.50 1220 LEU D CA 1
ATOM 10025 C C . LEU D 1 425 ? -98.665 7.075 53.673 1.00 64.19 1220 LEU D C 1
ATOM 10026 O O . LEU D 1 425 ? -98.504 8.265 53.402 1.00 62.52 1220 LEU D O 1
ATOM 10031 N N . SER D 1 426 ? -99.853 6.570 53.974 1.00 67.06 1221 SER D N 1
ATOM 10032 C CA . SER D 1 426 ? -101.030 7.430 53.986 1.00 72.00 1221 SER D CA 1
ATOM 10033 C C . SER D 1 426 ? -100.927 8.506 55.063 1.00 73.66 1221 SER D C 1
ATOM 10034 O O . SER D 1 426 ? -101.627 9.522 55.014 1.00 75.00 1221 SER D O 1
ATOM 10037 N N . ASN D 1 427 ? -100.027 8.284 56.016 1.00 74.65 1222 ASN D N 1
ATOM 10038 C CA . ASN D 1 427 ? -99.812 9.210 57.122 1.00 74.59 1222 ASN D CA 1
ATOM 10039 C C . ASN D 1 427 ? -98.958 10.434 56.784 1.00 71.90 1222 ASN D C 1
ATOM 10040 O O . ASN D 1 427 ? -98.861 11.359 57.586 1.00 73.84 1222 ASN D O 1
ATOM 10045 N N . TYR D 1 428 ? -98.357 10.451 55.596 1.00 67.52 1223 TYR D N 1
ATOM 10046 C CA . TYR D 1 428 ? -97.500 11.563 55.186 1.00 61.66 1223 TYR D CA 1
ATOM 10047 C C . TYR D 1 428 ? -98.142 12.362 54.038 1.00 61.14 1223 TYR D C 1
ATOM 10048 O O . TYR D 1 428 ? -97.634 13.403 53.594 1.00 59.78 1223 TYR D O 1
ATOM 10057 N N . LYS E 2 40 ? -100.895 86.433 21.868 1.00 118.80 483 LYS E N 1
ATOM 10058 C CA . LYS E 2 40 ? -99.619 86.950 21.289 1.00 119.63 483 LYS E CA 1
ATOM 10059 C C . LYS E 2 40 ? -99.588 88.484 21.306 1.00 120.68 483 LYS E C 1
ATOM 10060 O O . LYS E 2 40 ? -100.262 89.137 20.504 1.00 120.09 483 LYS E O 1
ATOM 10066 N N . ALA E 2 41 ? -98.795 89.049 22.219 1.00 121.23 484 ALA E N 1
ATOM 10067 C CA . ALA E 2 41 ? -98.672 90.502 22.369 1.00 120.78 484 ALA E CA 1
ATOM 10068 C C . ALA E 2 41 ? -97.674 91.127 21.397 1.00 120.62 484 ALA E C 1
ATOM 10069 O O . ALA E 2 41 ? -97.694 92.341 21.175 1.00 119.93 484 ALA E O 1
ATOM 10071 N N . ILE E 2 42 ? -96.800 90.299 20.828 1.00 120.36 485 ILE E N 1
ATOM 10072 C CA . ILE E 2 42 ? -95.798 90.778 19.876 1.00 119.13 485 ILE E CA 1
ATOM 10073 C C . ILE E 2 42 ? -96.477 91.265 18.594 1.00 117.76 485 ILE E C 1
ATOM 10074 O O . ILE E 2 42 ? -95.829 91.823 17.710 1.00 118.42 485 ILE E O 1
ATOM 10079 N N . VAL E 2 43 ? -97.789 91.059 18.505 1.00 116.50 486 VAL E N 1
ATOM 10080 C CA . VAL E 2 43 ? -98.564 91.499 17.347 1.00 113.88 486 VAL E CA 1
ATOM 10081 C C . VAL E 2 43 ? -99.283 92.803 17.700 1.00 113.08 486 VAL E C 1
ATOM 10082 O O . VAL E 2 43 ? -99.356 93.726 16.886 1.00 112.55 486 VAL E O 1
ATOM 10086 N N . GLN E 2 44 ? -99.803 92.871 18.924 1.00 111.23 487 GLN E N 1
ATOM 10087 C CA . GLN E 2 44 ? -100.511 94.055 19.404 1.00 109.54 487 GLN E CA 1
ATOM 10088 C C . GLN E 2 44 ? -99.534 95.233 19.408 1.00 108.34 487 GLN E C 1
ATOM 10089 O O . GLN E 2 44 ? -99.896 96.356 19.055 1.00 108.23 487 GLN E O 1
ATOM 10095 N N . MET E 2 45 ? -98.293 94.958 19.804 1.00 106.85 488 MET E N 1
ATOM 10096 C CA . MET E 2 45 ? -97.232 95.962 19.848 1.00 103.97 488 MET E CA 1
ATOM 10097 C C . MET E 2 45 ? -96.772 96.306 18.434 1.00 103.24 488 MET E C 1
ATOM 10098 O O . MET E 2 45 ? -96.490 97.460 18.133 1.00 102.91 488 MET E O 1
ATOM 10103 N N . ALA E 2 46 ? -96.695 95.298 17.571 1.00 103.09 489 ALA E N 1
ATOM 10104 C CA . ALA E 2 46 ? -96.283 95.508 16.188 1.00 105.47 489 ALA E CA 1
ATOM 10105 C C . ALA E 2 46 ? -97.338 96.341 15.482 1.00 107.38 489 ALA E C 1
ATOM 10106 O O . ALA E 2 46 ? -97.060 97.009 14.486 1.00 107.18 489 ALA E O 1
ATOM 10108 N N . LYS E 2 47 ? -98.557 96.284 16.007 1.00 109.84 490 LYS E N 1
ATOM 10109 C CA . LYS E 2 47 ? -99.670 97.038 15.447 1.00 111.68 490 LYS E CA 1
ATOM 10110 C C . LYS E 2 47 ? -99.515 98.513 15.836 1.00 110.52 490 LYS E C 1
ATOM 10111 O O . LYS E 2 47 ? -99.388 99.381 14.965 1.00 111.07 490 LYS E O 1
ATOM 10117 N N . ILE E 2 48 ? -99.505 98.788 17.140 1.00 108.19 491 ILE E N 1
ATOM 10118 C CA . ILE E 2 48 ? -99.370 100.155 17.633 1.00 105.87 491 ILE E CA 1
ATOM 10119 C C . ILE E 2 48 ? -98.171 100.852 17.012 1.00 106.19 491 ILE E C 1
ATOM 10120 O O . ILE E 2 48 ? -98.185 102.065 16.812 1.00 107.26 491 ILE E O 1
ATOM 10125 N N . LEU E 2 49 ? -97.136 100.080 16.703 1.00 106.32 492 LEU E N 1
ATOM 10126 C CA . LEU E 2 49 ? -95.936 100.632 16.089 1.00 107.84 492 LEU E CA 1
ATOM 10127 C C . LEU E 2 49 ? -96.110 100.775 14.582 1.00 109.69 492 LEU E C 1
ATOM 10128 O O . LEU E 2 49 ? -95.656 101.754 13.996 1.00 109.38 492 LEU E O 1
ATOM 10133 N N . ARG E 2 50 ? -96.767 99.804 13.955 1.00 112.73 493 ARG E N 1
ATOM 10134 C CA . ARG E 2 50 ? -96.984 99.859 12.514 1.00 116.42 493 ARG E CA 1
ATOM 10135 C C . ARG E 2 50 ? -97.835 101.069 12.153 1.00 117.08 493 ARG E C 1
ATOM 10136 O O . ARG E 2 50 ? -97.761 101.583 11.036 1.00 118.40 493 ARG E O 1
ATOM 10144 N N . LYS E 2 51 ? -98.647 101.514 13.104 1.00 116.92 494 LYS E N 1
ATOM 10145 C CA . LYS E 2 51 ? -99.504 102.672 12.896 1.00 117.44 494 LYS E CA 1
ATOM 10146 C C . LYS E 2 51 ? -98.699 103.958 13.067 1.00 117.22 494 LYS E C 1
ATOM 10147 O O . LYS E 2 51 ? -98.463 104.692 12.105 1.00 115.96 494 LYS E O 1
ATOM 10153 N N . GLU E 2 52 ? -98.279 104.213 14.303 1.00 117.03 495 GLU E N 1
ATOM 10154 C CA . GLU E 2 52 ? -97.513 105.403 14.656 1.00 116.53 495 GLU E CA 1
ATOM 10155 C C . GLU E 2 52 ? -96.310 105.687 13.767 1.00 118.34 495 GLU E C 1
ATOM 10156 O O . GLU E 2 52 ? -95.883 106.835 13.653 1.00 119.20 495 GLU E O 1
ATOM 10162 N N . LEU E 2 53 ? -95.755 104.648 13.152 1.00 120.06 496 LEU E N 1
ATOM 10163 C CA . LEU E 2 53 ? -94.600 104.812 12.276 1.00 120.72 496 LEU E CA 1
ATOM 10164 C C . LEU E 2 53 ? -95.024 105.109 10.848 1.00 121.07 496 LEU E C 1
ATOM 10165 O O . LEU E 2 53 ? -94.214 105.054 9.924 1.00 121.23 496 LEU E O 1
ATOM 10170 N N . SER E 2 54 ? -96.307 105.411 10.679 1.00 121.98 497 SER E N 1
ATOM 10171 C CA . SER E 2 54 ? -96.867 105.763 9.380 1.00 123.69 497 SER E CA 1
ATOM 10172 C C . SER E 2 54 ? -97.340 107.207 9.503 1.00 125.26 497 SER E C 1
ATOM 10173 O O . SER E 2 54 ? -97.839 107.804 8.547 1.00 125.18 497 SER E O 1
ATOM 10176 N N . GLU E 2 55 ? -97.165 107.750 10.706 1.00 127.15 498 GLU E N 1
ATOM 10177 C CA . GLU E 2 55 ? -97.546 109.120 11.038 1.00 127.96 498 GLU E CA 1
ATOM 10178 C C . GLU E 2 55 ? -96.329 109.875 11.569 1.00 127.80 498 GLU E C 1
ATOM 10179 O O . GLU E 2 55 ? -96.444 111.017 12.012 1.00 127.18 498 GLU E O 1
ATOM 10185 N N . GLU E 2 56 ? -95.169 109.225 11.529 1.00 127.70 499 GLU E N 1
ATOM 10186 C CA . GLU E 2 56 ? -93.926 109.820 12.014 1.00 126.75 499 GLU E CA 1
ATOM 10187 C C . GLU E 2 56 ? -92.718 108.933 11.680 1.00 124.86 499 GLU E C 1
ATOM 10188 O O . GLU E 2 56 ? -92.874 107.743 11.410 1.00 125.73 499 GLU E O 1
ATOM 10194 N N . LYS E 2 57 ? -91.522 109.520 11.695 1.00 122.92 500 LYS E N 1
ATOM 10195 C CA . LYS E 2 57 ? -90.282 108.793 11.396 1.00 120.26 500 LYS E CA 1
ATOM 10196 C C . LYS E 2 57 ? -89.660 108.163 12.645 1.00 117.11 500 LYS E C 1
ATOM 10197 O O . LYS E 2 57 ? -89.082 107.076 12.593 1.00 115.02 500 LYS E O 1
ATOM 10203 N N . GLU E 2 58 ? -89.778 108.874 13.760 1.00 113.54 501 GLU E N 1
ATOM 10204 C CA . GLU E 2 58 ? -89.213 108.448 15.032 1.00 109.35 501 GLU E CA 1
ATOM 10205 C C . GLU E 2 58 ? -90.323 108.170 16.028 1.00 104.86 501 GLU E C 1
ATOM 10206 O O . GLU E 2 58 ? -91.402 108.743 15.937 1.00 105.20 501 GLU E O 1
ATOM 10212 N N . VAL E 2 59 ? -90.046 107.296 16.985 1.00 99.72 502 VAL E N 1
ATOM 10213 C CA . VAL E 2 59 ? -91.013 106.960 18.021 1.00 94.32 502 VAL E CA 1
ATOM 10214 C C . VAL E 2 59 ? -90.241 106.589 19.275 1.00 89.54 502 VAL E C 1
ATOM 10215 O O . VAL E 2 59 ? -89.314 105.791 19.222 1.00 89.94 502 VAL E O 1
ATOM 10219 N N . ILE E 2 60 ? -90.606 107.175 20.404 1.00 85.66 503 ILE E N 1
ATOM 10220 C CA . ILE E 2 60 ? -89.921 106.855 21.644 1.00 83.59 503 ILE E CA 1
ATOM 10221 C C . ILE E 2 60 ? -90.623 105.707 22.346 1.00 83.16 503 ILE E C 1
ATOM 10222 O O . ILE E 2 60 ? -91.849 105.665 22.404 1.00 83.87 503 ILE E O 1
ATOM 10227 N N . PHE E 2 61 ? -89.838 104.776 22.878 1.00 81.17 504 PHE E N 1
ATOM 10228 C CA . PHE E 2 61 ? -90.399 103.629 23.568 1.00 78.69 504 PHE E CA 1
ATOM 10229 C C . PHE E 2 61 ? -91.390 104.058 24.657 1.00 81.45 504 PHE E C 1
ATOM 10230 O O . PHE E 2 61 ? -92.496 103.519 24.743 1.00 82.29 504 PHE E O 1
ATOM 10238 N N . THR E 2 62 ? -91.011 105.035 25.474 1.00 81.89 505 THR E N 1
ATOM 10239 C CA . THR E 2 62 ? -91.889 105.489 26.546 1.00 83.07 505 THR E CA 1
ATOM 10240 C C . THR E 2 62 ? -93.225 105.961 25.989 1.00 85.38 505 THR E C 1
ATOM 10241 O O . THR E 2 62 ? -94.261 105.876 26.651 1.00 85.19 505 THR E O 1
ATOM 10245 N N . ASP E 2 63 ? -93.202 106.473 24.768 1.00 87.05 506 ASP E N 1
ATOM 10246 C CA . ASP E 2 63 ? -94.432 106.937 24.145 1.00 90.95 506 ASP E CA 1
ATOM 10247 C C . ASP E 2 63 ? -95.311 105.747 23.777 1.00 90.45 506 ASP E C 1
ATOM 10248 O O . ASP E 2 63 ? -96.486 105.701 24.137 1.00 92.52 506 ASP E O 1
ATOM 10253 N N . VAL E 2 64 ? -94.735 104.782 23.068 1.00 89.16 507 VAL E N 1
ATOM 10254 C CA . VAL E 2 64 ? -95.477 103.601 22.664 1.00 87.63 507 VAL E CA 1
ATOM 10255 C C . VAL E 2 64 ? -96.119 102.922 23.875 1.00 88.03 507 VAL E C 1
ATOM 10256 O O . VAL E 2 64 ? -97.233 102.412 23.777 1.00 87.93 507 VAL E O 1
ATOM 10260 N N . LEU E 2 65 ? -95.429 102.906 25.013 1.00 88.13 508 LEU E N 1
ATOM 10261 C CA . LEU E 2 65 ? -96.007 102.294 26.204 1.00 89.80 508 LEU E CA 1
ATOM 10262 C C . LEU E 2 65 ? -97.199 103.134 26.601 1.00 92.27 508 LEU E C 1
ATOM 10263 O O . LEU E 2 65 ? -98.260 102.603 26.921 1.00 93.37 508 LEU E O 1
ATOM 10268 N N . LYS E 2 66 ? -97.012 104.452 26.569 1.00 95.61 509 LYS E N 1
ATOM 10269 C CA . LYS E 2 66 ? -98.060 105.411 26.915 1.00 99.07 509 LYS E CA 1
ATOM 10270 C C . LYS E 2 66 ? -99.407 105.055 26.283 1.00 99.59 509 LYS E C 1
ATOM 10271 O O . LYS E 2 66 ? -100.419 104.954 26.978 1.00 99.41 509 LYS E O 1
ATOM 10277 N N . SER E 2 67 ? -99.416 104.867 24.966 1.00 100.56 510 SER E N 1
ATOM 10278 C CA . SER E 2 67 ? -100.647 104.529 24.254 1.00 102.21 510 SER E CA 1
ATOM 10279 C C . SER E 2 67 ? -101.101 103.079 24.465 1.00 102.23 510 SER E C 1
ATOM 10280 O O . SER E 2 67 ? -101.181 102.283 23.520 1.00 101.97 510 SER E O 1
ATOM 10283 N N . GLN E 2 68 ? -101.399 102.755 25.720 1.00 100.59 511 GLN E N 1
ATOM 10284 C CA . GLN E 2 68 ? -101.866 101.432 26.101 1.00 101.08 511 GLN E CA 1
ATOM 10285 C C . GLN E 2 68 ? -102.530 101.505 27.477 1.00 102.00 511 GLN E C 1
ATOM 10286 O O . GLN E 2 68 ? -102.700 100.488 28.148 1.00 103.05 511 GLN E O 1
ATOM 10292 N N . ALA E 2 69 ? -102.906 102.720 27.880 1.00 101.79 512 ALA E N 1
ATOM 10293 C CA . ALA E 2 69 ? -103.565 102.971 29.165 1.00 101.78 512 ALA E CA 1
ATOM 10294 C C . ALA E 2 69 ? -103.520 104.463 29.495 1.00 102.12 512 ALA E C 1
ATOM 10295 O O . ALA E 2 69 ? -103.013 104.872 30.543 1.00 102.10 512 ALA E O 1
ATOM 10297 N N . LYS E 2 78 ? -95.706 98.255 35.270 1.00 75.91 521 LYS E N 1
ATOM 10298 C CA . LYS E 2 78 ? -94.323 97.780 35.385 1.00 77.11 521 LYS E CA 1
ATOM 10299 C C . LYS E 2 78 ? -94.185 96.420 34.716 1.00 77.53 521 LYS E C 1
ATOM 10300 O O . LYS E 2 78 ? -93.174 96.106 34.075 1.00 73.90 521 LYS E O 1
ATOM 10306 N N . ARG E 2 79 ? -95.223 95.614 34.901 1.00 77.56 522 ARG E N 1
ATOM 10307 C CA . ARG E 2 79 ? -95.312 94.286 34.322 1.00 76.56 522 ARG E CA 1
ATOM 10308 C C . ARG E 2 79 ? -95.523 94.498 32.837 1.00 74.76 522 ARG E C 1
ATOM 10309 O O . ARG E 2 79 ? -95.278 93.611 32.015 1.00 75.61 522 ARG E O 1
ATOM 10317 N N . GLU E 2 80 ? -95.970 95.704 32.515 1.00 73.83 523 GLU E N 1
ATOM 10318 C CA . GLU E 2 80 ? -96.259 96.095 31.147 1.00 74.34 523 GLU E CA 1
ATOM 10319 C C . GLU E 2 80 ? -95.042 96.706 30.491 1.00 71.77 523 GLU E C 1
ATOM 10320 O O . GLU E 2 80 ? -94.846 96.555 29.290 1.00 69.75 523 GLU E O 1
ATOM 10326 N N . ALA E 2 81 ? -94.233 97.410 31.281 1.00 71.90 524 ALA E N 1
ATOM 10327 C CA . ALA E 2 81 ? -93.024 98.047 30.764 1.00 69.65 524 ALA E CA 1
ATOM 10328 C C . ALA E 2 81 ? -92.084 96.959 30.257 1.00 70.05 524 ALA E C 1
ATOM 10329 O O . ALA E 2 81 ? -91.629 96.994 29.109 1.00 69.20 524 ALA E O 1
ATOM 10331 N N . SER E 2 82 ? -91.803 95.990 31.125 1.00 68.42 525 SER E N 1
ATOM 10332 C CA . SER E 2 82 ? -90.940 94.874 30.777 1.00 66.85 525 SER E CA 1
ATOM 10333 C C . SER E 2 82 ? -91.538 94.099 29.606 1.00 66.68 525 SER E C 1
ATOM 10334 O O . SER E 2 82 ? -90.845 93.764 28.643 1.00 65.14 525 SER E O 1
ATOM 10337 N N . ARG E 2 83 ? -92.834 93.824 29.686 1.00 65.64 526 ARG E N 1
ATOM 10338 C CA . ARG E 2 83 ? -93.507 93.100 28.619 1.00 64.65 526 ARG E CA 1
ATOM 10339 C C . ARG E 2 83 ? -93.276 93.814 27.289 1.00 59.91 526 ARG E C 1
ATOM 10340 O O . ARG E 2 83 ? -92.921 93.191 26.300 1.00 59.98 526 ARG E O 1
ATOM 10348 N N . GLY E 2 84 ? -93.468 95.128 27.275 1.00 60.20 527 GLY E N 1
ATOM 10349 C CA . GLY E 2 84 ? -93.280 95.892 26.055 1.00 60.19 527 GLY E CA 1
ATOM 10350 C C . GLY E 2 84 ? -91.832 95.899 25.611 1.00 61.71 527 GLY E C 1
ATOM 10351 O O . GLY E 2 84 ? -91.514 95.776 24.423 1.00 59.23 527 GLY E O 1
ATOM 10352 N N . PHE E 2 85 ? -90.946 96.046 26.584 1.00 62.43 528 PHE E N 1
ATOM 10353 C CA . PHE E 2 85 ? -89.521 96.061 26.322 1.00 64.01 528 PHE E CA 1
ATOM 10354 C C . PHE E 2 85 ? -89.121 94.811 25.545 1.00 66.07 528 PHE E C 1
ATOM 10355 O O . PHE E 2 85 ? -88.406 94.903 24.543 1.00 67.46 528 PHE E O 1
ATOM 10363 N N . PHE E 2 86 ? -89.583 93.645 26.004 1.00 65.61 529 PHE E N 1
ATOM 10364 C CA . PHE E 2 86 ? -89.276 92.383 25.331 1.00 65.91 529 PHE E CA 1
ATOM 10365 C C . PHE E 2 86 ? -89.802 92.393 23.895 1.00 66.97 529 PHE E C 1
ATOM 10366 O O . PHE E 2 86 ? -89.117 91.952 22.966 1.00 66.15 529 PHE E O 1
ATOM 10374 N N . ASP E 2 87 ? -91.027 92.890 23.726 1.00 66.48 530 ASP E N 1
ATOM 10375 C CA . ASP E 2 87 ? -91.670 92.961 22.417 1.00 66.48 530 ASP E CA 1
ATOM 10376 C C . ASP E 2 87 ? -90.817 93.694 21.394 1.00 67.35 530 ASP E C 1
ATOM 10377 O O . ASP E 2 87 ? -90.663 93.242 20.250 1.00 65.03 530 ASP E O 1
ATOM 10382 N N . ILE E 2 88 ? -90.260 94.826 21.808 1.00 67.17 531 ILE E N 1
ATOM 10383 C CA . ILE E 2 88 ? -89.398 95.603 20.934 1.00 67.98 531 ILE E CA 1
ATOM 10384 C C . ILE E 2 88 ? -88.200 94.750 20.540 1.00 66.74 531 ILE E C 1
ATOM 10385 O O . ILE E 2 88 ? -87.878 94.606 19.354 1.00 65.44 531 ILE E O 1
ATOM 10390 N N . LEU E 2 89 ? -87.532 94.212 21.561 1.00 64.05 532 LEU E N 1
ATOM 10391 C CA . LEU E 2 89 ? -86.358 93.362 21.374 1.00 59.94 532 LEU E CA 1
ATOM 10392 C C . LEU E 2 89 ? -86.663 92.279 20.353 1.00 59.35 532 LEU E C 1
ATOM 10393 O O . LEU E 2 89 ? -85.895 92.048 19.419 1.00 57.76 532 LEU E O 1
ATOM 10398 N N . SER E 2 90 ? -87.803 91.622 20.531 1.00 61.01 533 SER E N 1
ATOM 10399 C CA . SER E 2 90 ? -88.203 90.565 19.623 1.00 60.63 533 SER E CA 1
ATOM 10400 C C . SER E 2 90 ? -88.349 91.128 18.225 1.00 59.19 533 SER E C 1
ATOM 10401 O O . SER E 2 90 ? -87.721 90.632 17.291 1.00 57.60 533 SER E O 1
ATOM 10404 N N . LEU E 2 91 ? -89.165 92.174 18.087 1.00 58.15 534 LEU E N 1
ATOM 10405 C CA . LEU E 2 91 ? -89.401 92.796 16.780 1.00 57.75 534 LEU E CA 1
ATOM 10406 C C . LEU E 2 91 ? -88.117 93.191 16.061 1.00 57.99 534 LEU E C 1
ATOM 10407 O O . LEU E 2 91 ? -87.953 92.918 14.869 1.00 54.66 534 LEU E O 1
ATOM 10412 N N . ALA E 2 92 ? -87.199 93.815 16.795 1.00 60.15 535 ALA E N 1
ATOM 10413 C CA . ALA E 2 92 ? -85.930 94.242 16.220 1.00 59.51 535 ALA E CA 1
ATOM 10414 C C . ALA E 2 92 ? -85.149 93.043 15.702 1.00 60.17 535 ALA E C 1
ATOM 10415 O O . ALA E 2 92 ? -84.511 93.112 14.646 1.00 60.35 535 ALA E O 1
ATOM 10417 N N . THR E 2 93 ? -85.206 91.938 16.442 1.00 61.89 536 THR E N 1
ATOM 10418 C CA . THR E 2 93 ? -84.486 90.735 16.038 1.00 64.75 536 THR E CA 1
ATOM 10419 C C . THR E 2 93 ? -85.087 90.133 14.769 1.00 67.43 536 THR E C 1
ATOM 10420 O O . THR E 2 93 ? -84.356 89.628 13.908 1.00 64.28 536 THR E O 1
ATOM 10424 N N . GLU E 2 94 ? -86.416 90.193 14.658 1.00 71.27 537 GLU E N 1
ATOM 10425 C CA . GLU E 2 94 ? -87.113 89.679 13.481 1.00 75.94 537 GLU E CA 1
ATOM 10426 C C . GLU E 2 94 ? -86.772 90.567 12.285 1.00 75.87 537 GLU E C 1
ATOM 10427 O O . GLU E 2 94 ? -86.836 90.127 11.136 1.00 76.47 537 GLU E O 1
ATOM 10433 N N . GLY E 2 95 ? -86.408 91.817 12.562 1.00 75.53 538 GLY E N 1
ATOM 10434 C CA . GLY E 2 95 ? -86.036 92.735 11.498 1.00 75.05 538 GLY E CA 1
ATOM 10435 C C . GLY E 2 95 ? -87.147 93.669 11.066 1.00 75.43 538 GLY E C 1
ATOM 10436 O O . GLY E 2 95 ? -87.072 94.290 10.005 1.00 73.32 538 GLY E O 1
ATOM 10437 N N . CYS E 2 96 ? -88.179 93.765 11.895 1.00 75.44 539 CYS E N 1
ATOM 10438 C CA . CYS E 2 96 ? -89.322 94.622 11.617 1.00 75.00 539 CYS E CA 1
ATOM 10439 C C . CYS E 2 96 ? -89.106 96.038 12.107 1.00 73.52 539 CYS E C 1
ATOM 10440 O O . CYS E 2 96 ? -89.808 96.948 11.691 1.00 76.18 539 CYS E O 1
ATOM 10443 N N . ILE E 2 97 ? -88.137 96.233 12.987 1.00 72.09 540 ILE E N 1
ATOM 10444 C CA . ILE E 2 97 ? -87.921 97.550 13.550 1.00 69.20 540 ILE E CA 1
ATOM 10445 C C . ILE E 2 97 ? -86.452 97.846 13.793 1.00 69.10 540 ILE E C 1
ATOM 10446 O O . ILE E 2 97 ? -85.625 96.937 13.794 1.00 69.46 540 ILE E O 1
ATOM 10451 N N . GLY E 2 98 ? -86.134 99.125 13.968 1.00 67.97 541 GLY E N 1
ATOM 10452 C CA . GLY E 2 98 ? -84.768 99.527 14.250 1.00 66.05 541 GLY E CA 1
ATOM 10453 C C . GLY E 2 98 ? -84.714 100.115 15.656 1.00 67.42 541 GLY E C 1
ATOM 10454 O O . GLY E 2 98 ? -85.680 100.746 16.103 1.00 66.86 541 GLY E O 1
ATOM 10455 N N . LEU E 2 99 ? -83.609 99.903 16.367 1.00 67.24 542 LEU E N 1
ATOM 10456 C CA . LEU E 2 99 ? -83.469 100.443 17.717 1.00 67.03 542 LEU E CA 1
ATOM 10457 C C . LEU E 2 99 ? -82.174 101.217 17.877 1.00 68.26 542 LEU E C 1
ATOM 10458 O O . LEU E 2 99 ? -81.182 100.942 17.192 1.00 68.09 542 LEU E O 1
ATOM 10463 N N . SER E 2 100 ? -82.192 102.187 18.789 1.00 67.03 543 SER E N 1
ATOM 10464 C CA . SER E 2 100 ? -81.016 103.001 19.069 1.00 63.82 543 SER E CA 1
ATOM 10465 C C . SER E 2 100 ? -81.191 103.736 20.388 1.00 63.61 543 SER E C 1
ATOM 10466 O O . SER E 2 100 ? -82.248 104.295 20.666 1.00 62.56 543 SER E O 1
ATOM 10469 N N . GLN E 2 101 ? -80.148 103.715 21.204 1.00 65.09 544 GLN E N 1
ATOM 10470 C CA . GLN E 2 101 ? -80.167 104.387 22.491 1.00 70.45 544 GLN E CA 1
ATOM 10471 C C . GLN E 2 101 ? -78.852 105.143 22.593 1.00 76.80 544 GLN E C 1
ATOM 10472 O O . GLN E 2 101 ? -77.808 104.649 22.159 1.00 78.10 544 GLN E O 1
ATOM 10478 N N . THR E 2 102 ? -78.897 106.342 23.159 1.00 80.99 545 THR E N 1
ATOM 10479 C CA . THR E 2 102 ? -77.699 107.158 23.269 1.00 84.69 545 THR E CA 1
ATOM 10480 C C . THR E 2 102 ? -76.951 106.972 24.573 1.00 84.74 545 THR E C 1
ATOM 10481 O O . THR E 2 102 ? -75.744 106.748 24.582 1.00 85.00 545 THR E O 1
ATOM 10485 N N . GLU E 2 103 ? -77.676 107.060 25.675 1.00 85.62 546 GLU E N 1
ATOM 10486 C CA . GLU E 2 103 ? -77.050 106.955 26.977 1.00 87.90 546 GLU E CA 1
ATOM 10487 C C . GLU E 2 103 ? -77.598 105.807 27.795 1.00 85.24 546 GLU E C 1
ATOM 10488 O O . GLU E 2 103 ? -78.671 105.292 27.508 1.00 83.31 546 GLU E O 1
ATOM 10494 N N . ALA E 2 104 ? -76.843 105.431 28.823 1.00 84.81 547 ALA E N 1
ATOM 10495 C CA . ALA E 2 104 ? -77.196 104.347 29.729 1.00 83.07 547 ALA E CA 1
ATOM 10496 C C . ALA E 2 104 ? -78.691 104.070 29.737 1.00 81.96 547 ALA E C 1
ATOM 10497 O O . ALA E 2 104 ? -79.184 103.304 28.920 1.00 85.39 547 ALA E O 1
ATOM 10499 N N . PHE E 2 105 ? -79.427 104.688 30.646 1.00 78.26 548 PHE E N 1
ATOM 10500 C CA . PHE E 2 105 ? -80.852 104.433 30.683 1.00 75.17 548 PHE E CA 1
ATOM 10501 C C . PHE E 2 105 ? -81.633 105.565 30.068 1.00 74.65 548 PHE E C 1
ATOM 10502 O O . PHE E 2 105 ? -82.577 106.086 30.651 1.00 72.06 548 PHE E O 1
ATOM 10510 N N . GLY E 2 106 ? -81.226 105.928 28.859 1.00 74.69 549 GLY E N 1
ATOM 10511 C CA . GLY E 2 106 ? -81.882 107.002 28.153 1.00 74.43 549 GLY E CA 1
ATOM 10512 C C . GLY E 2 106 ? -83.078 106.545 27.351 1.00 73.82 549 GLY E C 1
ATOM 10513 O O . GLY E 2 106 ? -83.636 105.479 27.587 1.00 74.25 549 GLY E O 1
ATOM 10514 N N . ASN E 2 107 ? -83.458 107.364 26.382 1.00 75.32 550 ASN E N 1
ATOM 10515 C CA . ASN E 2 107 ? -84.600 107.079 25.539 1.00 76.45 550 ASN E CA 1
ATOM 10516 C C . ASN E 2 107 ? -84.257 106.125 24.427 1.00 74.63 550 ASN E C 1
ATOM 10517 O O . ASN E 2 107 ? -83.172 106.185 23.850 1.00 74.19 550 ASN E O 1
ATOM 10522 N N . ILE E 2 108 ? -85.206 105.254 24.119 1.00 72.56 551 ILE E N 1
ATOM 10523 C CA . ILE E 2 108 ? -85.019 104.280 23.068 1.00 70.85 551 ILE E CA 1
ATOM 10524 C C . ILE E 2 108 ? -85.767 104.727 21.817 1.00 72.34 551 ILE E C 1
ATOM 10525 O O . ILE E 2 108 ? -86.994 104.750 21.792 1.00 72.44 551 ILE E O 1
ATOM 10530 N N . LYS E 2 109 ? -85.023 105.094 20.781 1.00 74.19 552 LYS E N 1
ATOM 10531 C CA . LYS E 2 109 ? -85.635 105.539 19.532 1.00 78.41 552 LYS E CA 1
ATOM 10532 C C . LYS E 2 109 ? -85.949 104.358 18.617 1.00 77.89 552 LYS E C 1
ATOM 10533 O O . LYS E 2 109 ? -85.046 103.635 18.181 1.00 80.15 552 LYS E O 1
ATOM 10539 N N . ILE E 2 110 ? -87.234 104.175 18.327 1.00 75.61 553 ILE E N 1
ATOM 10540 C CA . ILE E 2 110 ? -87.700 103.087 17.469 1.00 72.90 553 ILE E CA 1
ATOM 10541 C C . ILE E 2 110 ? -88.063 103.592 16.074 1.00 75.32 553 ILE E C 1
ATOM 10542 O O . ILE E 2 110 ? -88.891 104.489 15.934 1.00 76.82 553 ILE E O 1
ATOM 10547 N N . ASP E 2 111 ? -87.443 103.023 15.047 1.00 77.57 554 ASP E N 1
ATOM 10548 C CA . ASP E 2 111 ? -87.742 103.414 13.670 1.00 80.98 554 ASP E CA 1
ATOM 10549 C C . ASP E 2 111 ? -88.198 102.171 12.917 1.00 82.48 554 ASP E C 1
ATOM 10550 O O . ASP E 2 111 ? -87.717 101.071 13.183 1.00 84.66 554 ASP E O 1
ATOM 10555 N N . ALA E 2 112 ? -89.121 102.333 11.978 1.00 83.53 555 ALA E N 1
ATOM 10556 C CA . ALA E 2 112 ? -89.618 101.184 11.234 1.00 85.57 555 ALA E CA 1
ATOM 10557 C C . ALA E 2 112 ? -88.720 100.769 10.084 1.00 88.40 555 ALA E C 1
ATOM 10558 O O . ALA E 2 112 ? -87.921 101.554 9.577 1.00 90.20 555 ALA E O 1
ATOM 10560 N N . LYS E 2 113 ? -88.862 99.511 9.689 1.00 91.23 556 LYS E N 1
ATOM 10561 C CA . LYS E 2 113 ? -88.105 98.940 8.585 1.00 93.77 556 LYS E CA 1
ATOM 10562 C C . LYS E 2 113 ? -89.162 98.434 7.611 1.00 96.37 556 LYS E C 1
ATOM 10563 O O . LYS E 2 113 ? -90.311 98.194 8.000 1.00 92.99 556 LYS E O 1
ATOM 10569 N N . PRO E 2 114 ? -88.792 98.263 6.333 1.00 100.37 557 PRO E N 1
ATOM 10570 C CA . PRO E 2 114 ? -89.756 97.784 5.337 1.00 103.73 557 PRO E CA 1
ATOM 10571 C C . PRO E 2 114 ? -90.545 96.552 5.791 1.00 105.21 557 PRO E C 1
ATOM 10572 O O . PRO E 2 114 ? -91.728 96.405 5.467 1.00 106.26 557 PRO E O 1
ATOM 10576 N N . ALA E 2 115 ? -89.890 95.679 6.550 1.00 105.33 558 ALA E N 1
ATOM 10577 C CA . ALA E 2 115 ? -90.523 94.458 7.034 1.00 103.67 558 ALA E CA 1
ATOM 10578 C C . ALA E 2 115 ? -91.682 94.681 8.013 1.00 102.29 558 ALA E C 1
ATOM 10579 O O . ALA E 2 115 ? -92.530 93.803 8.159 1.00 102.83 558 ALA E O 1
ATOM 10581 N N . LEU E 2 116 ? -91.729 95.837 8.677 1.00 99.66 559 LEU E N 1
ATOM 10582 C CA . LEU E 2 116 ? -92.805 96.120 9.633 1.00 96.57 559 LEU E CA 1
ATOM 10583 C C . LEU E 2 116 ? -94.167 96.055 8.941 1.00 96.94 559 LEU E C 1
ATOM 10584 O O . LEU E 2 116 ? -95.204 95.931 9.595 1.00 95.73 559 LEU E O 1
ATOM 10589 N N . PHE E 2 117 ? -94.157 96.136 7.613 1.00 96.85 560 PHE E N 1
ATOM 10590 C CA . PHE E 2 117 ? -95.393 96.100 6.842 1.00 96.38 560 PHE E CA 1
ATOM 10591 C C . PHE E 2 117 ? -95.519 94.846 5.958 1.00 97.44 560 PHE E C 1
ATOM 10592 O O . PHE E 2 117 ? -94.482 94.234 5.610 1.00 98.33 560 PHE E O 1
ATOM 10600 N N . GLU E 2 118 ? -96.665 94.491 5.609 1.00 96.79 561 GLU E N 1
ATOM 10601 N N . LYS F 2 40 ? -101.045 87.498 38.399 1.00 119.39 483 LYS F N 1
ATOM 10602 C CA . LYS F 2 40 ? -101.369 86.156 38.970 1.00 119.62 483 LYS F CA 1
ATOM 10603 C C . LYS F 2 40 ? -102.874 85.881 38.864 1.00 118.76 483 LYS F C 1
ATOM 10604 O O . LYS F 2 40 ? -103.683 86.514 39.547 1.00 117.08 483 LYS F O 1
ATOM 10610 N N . ALA F 2 41 ? -103.236 84.935 37.998 1.00 118.54 484 ALA F N 1
ATOM 10611 C CA . ALA F 2 41 ? -104.633 84.566 37.777 1.00 116.82 484 ALA F CA 1
ATOM 10612 C C . ALA F 2 41 ? -105.118 83.492 38.750 1.00 115.95 484 ALA F C 1
ATOM 10613 O O . ALA F 2 41 ? -106.325 83.325 38.943 1.00 114.96 484 ALA F O 1
ATOM 10615 N N . ILE F 2 42 ? -104.179 82.762 39.352 1.00 114.94 485 ILE F N 1
ATOM 10616 C CA . ILE F 2 42 ? -104.520 81.717 40.316 1.00 113.36 485 ILE F CA 1
ATOM 10617 C C . ILE F 2 42 ? -105.186 82.356 41.543 1.00 113.62 485 ILE F C 1
ATOM 10618 O O . ILE F 2 42 ? -105.690 81.659 42.425 1.00 115.35 485 ILE F O 1
ATOM 10623 N N . VAL F 2 43 ? -105.191 83.689 41.584 1.00 112.59 486 VAL F N 1
ATOM 10624 C CA . VAL F 2 43 ? -105.816 84.435 42.677 1.00 109.09 486 VAL F CA 1
ATOM 10625 C C . VAL F 2 43 ? -107.189 84.911 42.208 1.00 107.71 486 VAL F C 1
ATOM 10626 O O . VAL F 2 43 ? -108.160 84.884 42.962 1.00 107.86 486 VAL F O 1
ATOM 10630 N N . GLN F 2 44 ? -107.260 85.347 40.955 1.00 105.21 487 GLN F N 1
ATOM 10631 C CA . GLN F 2 44 ? -108.515 85.809 40.382 1.00 102.53 487 GLN F CA 1
ATOM 10632 C C . GLN F 2 44 ? -109.488 84.627 40.399 1.00 99.27 487 GLN F C 1
ATOM 10633 O O . GLN F 2 44 ? -110.665 84.784 40.714 1.00 101.36 487 GLN F O 1
ATOM 10639 N N . MET F 2 45 ? -108.981 83.442 40.071 1.00 95.12 488 MET F N 1
ATOM 10640 C CA . MET F 2 45 ? -109.785 82.221 40.058 1.00 89.25 488 MET F CA 1
ATOM 10641 C C . MET F 2 45 ? -110.135 81.780 41.475 1.00 88.26 488 MET F C 1
ATOM 10642 O O . MET F 2 45 ? -111.238 81.306 41.727 1.00 87.59 488 MET F O 1
ATOM 10647 N N . ALA F 2 46 ? -109.188 81.928 42.394 1.00 87.13 489 ALA F N 1
ATOM 10648 C CA . ALA F 2 46 ? -109.414 81.554 43.784 1.00 89.04 489 ALA F CA 1
ATOM 10649 C C . ALA F 2 46 ? -110.501 82.451 44.362 1.00 91.69 489 ALA F C 1
ATOM 10650 O O . ALA F 2 46 ? -111.279 82.038 45.220 1.00 94.72 489 ALA F O 1
ATOM 10652 N N . LYS F 2 47 ? -110.545 83.685 43.878 1.00 93.40 490 LYS F N 1
ATOM 10653 C CA . LYS F 2 47 ? -111.528 84.660 44.323 1.00 94.24 490 LYS F CA 1
ATOM 10654 C C . LYS F 2 47 ? -112.926 84.239 43.879 1.00 92.53 490 LYS F C 1
ATOM 10655 O O . LYS F 2 47 ? -113.800 84.010 44.710 1.00 93.25 490 LYS F O 1
ATOM 10661 N N . ILE F 2 48 ? -113.132 84.132 42.569 1.00 91.02 491 ILE F N 1
ATOM 10662 C CA . ILE F 2 48 ? -114.430 83.742 42.034 1.00 90.74 491 ILE F CA 1
ATOM 10663 C C . ILE F 2 48 ? -114.935 82.448 42.665 1.00 91.37 491 ILE F C 1
ATOM 10664 O O . ILE F 2 48 ? -116.144 82.248 42.791 1.00 91.63 491 ILE F O 1
ATOM 10669 N N . LEU F 2 49 ? -114.014 81.574 43.065 1.00 91.19 492 LEU F N 1
ATOM 10670 C CA . LEU F 2 49 ? -114.396 80.310 43.687 1.00 92.34 492 LEU F CA 1
ATOM 10671 C C . LEU F 2 49 ? -114.673 80.491 45.170 1.00 94.74 492 LEU F C 1
ATOM 10672 O O . LEU F 2 49 ? -115.602 79.884 45.712 1.00 95.25 492 LEU F O 1
ATOM 10677 N N . ARG F 2 50 ? -113.872 81.330 45.822 1.00 97.13 493 ARG F N 1
ATOM 10678 C CA . ARG F 2 50 ? -114.046 81.587 47.250 1.00 99.41 493 ARG F CA 1
ATOM 10679 C C . ARG F 2 50 ? -115.405 82.222 47.503 1.00 99.29 493 ARG F C 1
ATOM 10680 O O . ARG F 2 50 ? -115.997 82.047 48.567 1.00 99.71 493 ARG F O 1
ATOM 10688 N N . LYS F 2 51 ? -115.886 82.972 46.518 1.00 98.82 494 LYS F N 1
ATOM 10689 C CA . LYS F 2 51 ? -117.182 83.616 46.616 1.00 98.74 494 LYS F CA 1
ATOM 10690 C C . LYS F 2 51 ? -118.269 82.568 46.415 1.00 99.86 494 LYS F C 1
ATOM 10691 O O . LYS F 2 51 ? -118.995 82.222 47.344 1.00 101.57 494 LYS F O 1
ATOM 10697 N N . GLU F 2 52 ? -118.360 82.062 45.189 1.00 99.83 495 GLU F N 1
ATOM 10698 C CA . GLU F 2 52 ? -119.358 81.070 44.815 1.00 99.00 495 GLU F CA 1
ATOM 10699 C C . GLU F 2 52 ? -119.487 79.889 45.756 1.00 98.42 495 GLU F C 1
ATOM 10700 O O . GLU F 2 52 ? -120.568 79.315 45.882 1.00 98.20 495 GLU F O 1
ATOM 10706 N N . LEU F 2 53 ? -118.389 79.517 46.406 1.00 97.37 496 LEU F N 1
ATOM 10707 C CA . LEU F 2 53 ? -118.408 78.390 47.329 1.00 97.34 496 LEU F CA 1
ATOM 10708 C C . LEU F 2 53 ? -118.847 78.789 48.727 1.00 97.57 496 LEU F C 1
ATOM 10709 O O . LEU F 2 53 ? -118.655 78.044 49.683 1.00 97.16 496 LEU F O 1
ATOM 10714 N N . SER F 2 54 ? -119.434 79.976 48.832 1.00 99.75 497 SER F N 1
ATOM 10715 C CA . SER F 2 54 ? -119.947 80.494 50.098 1.00 101.35 497 SER F CA 1
ATOM 10716 C C . SER F 2 54 ? -121.453 80.659 49.928 1.00 101.50 497 SER F C 1
ATOM 10717 O O . SER F 2 54 ? -122.179 80.954 50.870 1.00 101.83 497 SER F O 1
ATOM 10720 N N . GLU F 2 55 ? -121.905 80.452 48.700 1.00 103.98 498 GLU F N 1
ATOM 10721 C CA . GLU F 2 55 ? -123.309 80.576 48.353 1.00 107.05 498 GLU F CA 1
ATOM 10722 C C . GLU F 2 55 ? -123.821 79.223 47.869 1.00 106.71 498 GLU F C 1
ATOM 10723 O O . GLU F 2 55 ? -124.977 79.089 47.467 1.00 105.00 498 GLU F O 1
ATOM 10729 N N . GLU F 2 56 ? -122.949 78.219 47.919 1.00 107.64 499 GLU F N 1
ATOM 10730 C CA . GLU F 2 56 ? -123.295 76.871 47.474 1.00 107.76 499 GLU F CA 1
ATOM 10731 C C . GLU F 2 56 ? -122.235 75.843 47.904 1.00 105.05 499 GLU F C 1
ATOM 10732 O O . GLU F 2 56 ? -121.108 76.206 48.248 1.00 102.79 499 GLU F O 1
ATOM 10738 N N . LYS F 2 57 ? -122.608 74.564 47.893 1.00 102.30 500 LYS F N 1
ATOM 10739 C CA . LYS F 2 57 ? -121.696 73.482 48.270 1.00 101.58 500 LYS F CA 1
ATOM 10740 C C . LYS F 2 57 ? -120.902 72.955 47.073 1.00 100.27 500 LYS F C 1
ATOM 10741 O O . LYS F 2 57 ? -119.715 72.646 47.176 1.00 97.47 500 LYS F O 1
ATOM 10747 N N . GLU F 2 58 ? -121.579 72.849 45.938 1.00 99.61 501 GLU F N 1
ATOM 10748 C CA . GLU F 2 58 ? -120.984 72.336 44.714 1.00 97.76 501 GLU F CA 1
ATOM 10749 C C . GLU F 2 58 ? -120.844 73.450 43.685 1.00 95.00 501 GLU F C 1
ATOM 10750 O O . GLU F 2 58 ? -121.576 74.433 43.711 1.00 95.17 501 GLU F O 1
ATOM 10756 N N . VAL F 2 59 ? -119.898 73.292 42.774 1.00 92.37 502 VAL F N 1
ATOM 10757 C CA . VAL F 2 59 ? -119.703 74.266 41.716 1.00 87.98 502 VAL F CA 1
ATOM 10758 C C . VAL F 2 59 ? -119.127 73.508 40.542 1.00 85.48 502 VAL F C 1
ATOM 10759 O O . VAL F 2 59 ? -118.213 72.709 40.704 1.00 85.13 502 VAL F O 1
ATOM 10763 N N . ILE F 2 60 ? -119.671 73.738 39.360 1.00 82.65 503 ILE F N 1
ATOM 10764 C CA . ILE F 2 60 ? -119.159 73.063 38.191 1.00 80.37 503 ILE F CA 1
ATOM 10765 C C . ILE F 2 60 ? -118.086 73.919 37.541 1.00 81.22 503 ILE F C 1
ATOM 10766 O O . ILE F 2 60 ? -118.173 75.148 37.549 1.00 82.54 503 ILE F O 1
ATOM 10771 N N . PHE F 2 61 ? -117.066 73.268 36.993 1.00 80.20 504 PHE F N 1
ATOM 10772 C CA . PHE F 2 61 ? -115.985 73.988 36.344 1.00 78.95 504 PHE F CA 1
ATOM 10773 C C . PHE F 2 61 ? -116.536 74.876 35.233 1.00 79.37 504 PHE F C 1
ATOM 10774 O O . PHE F 2 61 ? -116.268 76.075 35.210 1.00 79.01 504 PHE F O 1
ATOM 10782 N N . THR F 2 62 ? -117.321 74.290 34.329 1.00 80.14 505 THR F N 1
ATOM 10783 C CA . THR F 2 62 ? -117.900 75.029 33.201 1.00 80.99 505 THR F CA 1
ATOM 10784 C C . THR F 2 62 ? -118.553 76.338 33.637 1.00 81.18 505 THR F C 1
ATOM 10785 O O . THR F 2 62 ? -118.452 77.350 32.947 1.00 79.93 505 THR F O 1
ATOM 10789 N N . ASP F 2 63 ? -119.225 76.305 34.784 1.00 82.22 506 ASP F N 1
ATOM 10790 C CA . ASP F 2 63 ? -119.892 77.482 35.335 1.00 81.34 506 ASP F CA 1
ATOM 10791 C C . ASP F 2 63 ? -118.885 78.550 35.751 1.00 79.32 506 ASP F C 1
ATOM 10792 O O . ASP F 2 63 ? -119.019 79.714 35.375 1.00 79.99 506 ASP F O 1
ATOM 10797 N N . VAL F 2 64 ? -117.889 78.158 36.541 1.00 75.88 507 VAL F N 1
ATOM 10798 C CA . VAL F 2 64 ? -116.881 79.110 36.990 1.00 73.56 507 VAL F CA 1
ATOM 10799 C C . VAL F 2 64 ? -116.275 79.826 35.781 1.00 73.63 507 VAL F C 1
ATOM 10800 O O . VAL F 2 64 ? -115.994 81.019 35.833 1.00 71.39 507 VAL F O 1
ATOM 10804 N N . LEU F 2 65 ? -116.069 79.098 34.690 1.00 75.36 508 LEU F N 1
ATOM 10805 C CA . LEU F 2 65 ? -115.513 79.715 33.497 1.00 78.41 508 LEU F CA 1
ATOM 10806 C C . LEU F 2 65 ? -116.529 80.721 33.025 1.00 82.06 508 LEU F C 1
ATOM 10807 O O . LEU F 2 65 ? -116.196 81.870 32.757 1.00 82.51 508 LEU F O 1
ATOM 10812 N N . LYS F 2 66 ? -117.776 80.266 32.934 1.00 88.97 509 LYS F N 1
ATOM 10813 C CA . LYS F 2 66 ? -118.899 81.092 32.497 1.00 93.95 509 LYS F CA 1
ATOM 10814 C C . LYS F 2 66 ? -118.831 82.497 33.081 1.00 95.21 509 LYS F C 1
ATOM 10815 O O . LYS F 2 66 ? -118.933 83.479 32.347 1.00 94.90 509 LYS F O 1
ATOM 10821 N N . SER F 2 67 ? -118.661 82.591 34.397 1.00 96.03 510 SER F N 1
ATOM 10822 C CA . SER F 2 67 ? -118.585 83.890 35.052 1.00 98.23 510 SER F CA 1
ATOM 10823 C C . SER F 2 67 ? -117.204 84.553 34.926 1.00 99.08 510 SER F C 1
ATOM 10824 O O . SER F 2 67 ? -116.472 84.720 35.907 1.00 97.25 510 SER F O 1
ATOM 10827 N N . GLN F 2 68 ? -116.875 84.928 33.691 1.00 101.48 511 GLN F N 1
ATOM 10828 C CA . GLN F 2 68 ? -115.626 85.596 33.342 1.00 102.27 511 GLN F CA 1
ATOM 10829 C C . GLN F 2 68 ? -115.725 86.185 31.929 1.00 104.45 511 GLN F C 1
ATOM 10830 O O . GLN F 2 68 ? -114.710 86.541 31.333 1.00 105.74 511 GLN F O 1
ATOM 10836 N N . ALA F 2 69 ? -116.954 86.285 31.412 1.00 106.18 512 ALA F N 1
ATOM 10837 C CA . ALA F 2 69 ? -117.242 86.833 30.074 1.00 106.61 512 ALA F CA 1
ATOM 10838 C C . ALA F 2 69 ? -118.669 86.489 29.617 1.00 105.94 512 ALA F C 1
ATOM 10839 O O . ALA F 2 69 ? -118.887 85.956 28.519 1.00 102.06 512 ALA F O 1
ATOM 10841 N N . LYS F 2 78 ? -110.983 79.630 24.772 1.00 63.85 521 LYS F N 1
ATOM 10842 C CA . LYS F 2 78 ? -110.219 78.380 24.689 1.00 67.00 521 LYS F CA 1
ATOM 10843 C C . LYS F 2 78 ? -108.858 78.510 25.363 1.00 68.10 521 LYS F C 1
ATOM 10844 O O . LYS F 2 78 ? -108.358 77.583 25.988 1.00 68.13 521 LYS F O 1
ATOM 10850 N N . ARG F 2 79 ? -108.254 79.673 25.203 1.00 70.93 522 ARG F N 1
ATOM 10851 C CA . ARG F 2 79 ? -106.977 79.979 25.825 1.00 70.20 522 ARG F CA 1
ATOM 10852 C C . ARG F 2 79 ? -107.320 80.256 27.270 1.00 69.22 522 ARG F C 1
ATOM 10853 O O . ARG F 2 79 ? -106.466 80.248 28.144 1.00 71.85 522 ARG F O 1
ATOM 10861 N N . GLU F 2 80 ? -108.600 80.509 27.501 1.00 70.19 523 GLU F N 1
ATOM 10862 C CA . GLU F 2 80 ? -109.102 80.817 28.827 1.00 69.53 523 GLU F CA 1
ATOM 10863 C C . GLU F 2 80 ? -109.530 79.540 29.529 1.00 67.27 523 GLU F C 1
ATOM 10864 O O . GLU F 2 80 ? -109.370 79.413 30.741 1.00 66.59 523 GLU F O 1
ATOM 10870 N N . ALA F 2 81 ? -110.091 78.602 28.768 1.00 62.92 524 ALA F N 1
ATOM 10871 C CA . ALA F 2 81 ? -110.529 77.342 29.340 1.00 59.17 524 ALA F CA 1
ATOM 10872 C C . ALA F 2 81 ? -109.294 76.642 29.912 1.00 61.01 524 ALA F C 1
ATOM 10873 O O . ALA F 2 81 ? -109.257 76.263 31.090 1.00 60.71 524 ALA F O 1
ATOM 10875 N N . SER F 2 82 ? -108.270 76.490 29.079 1.00 59.60 525 SER F N 1
ATOM 10876 C CA . SER F 2 82 ? -107.042 75.846 29.514 1.00 61.89 525 SER F CA 1
ATOM 10877 C C . SER F 2 82 ? -106.408 76.586 30.676 1.00 60.73 525 SER F C 1
ATOM 10878 O O . SER F 2 82 ? -105.914 75.969 31.608 1.00 60.28 525 SER F O 1
ATOM 10881 N N . ARG F 2 83 ? -106.433 77.912 30.621 1.00 64.81 526 ARG F N 1
ATOM 10882 C CA . ARG F 2 83 ? -105.865 78.743 31.684 1.00 67.04 526 ARG F CA 1
ATOM 10883 C C . ARG F 2 83 ? -106.578 78.466 33.013 1.00 64.52 526 ARG F C 1
ATOM 10884 O O . ARG F 2 83 ? -105.946 78.335 34.064 1.00 60.53 526 ARG F O 1
ATOM 10892 N N . GLY F 2 84 ? -107.903 78.381 32.954 1.00 62.82 527 GLY F N 1
ATOM 10893 C CA . GLY F 2 84 ? -108.679 78.133 34.151 1.00 61.69 527 GLY F CA 1
ATOM 10894 C C . GLY F 2 84 ? -108.466 76.723 34.640 1.00 61.32 527 GLY F C 1
ATOM 10895 O O . GLY F 2 84 ? -108.369 76.474 35.846 1.00 60.46 527 GLY F O 1
ATOM 10896 N N . PHE F 2 85 ? -108.389 75.797 33.691 1.00 58.50 528 PHE F N 1
ATOM 10897 C CA . PHE F 2 85 ? -108.180 74.396 34.008 1.00 55.52 528 PHE F CA 1
ATOM 10898 C C . PHE F 2 85 ? -106.926 74.222 34.857 1.00 51.16 528 PHE F C 1
ATOM 10899 O O . PHE F 2 85 ? -106.937 73.494 35.840 1.00 48.70 528 PHE F O 1
ATOM 10907 N N . PHE F 2 86 ? -105.847 74.894 34.471 1.00 49.43 529 PHE F N 1
ATOM 10908 C CA . PHE F 2 86 ? -104.590 74.810 35.209 1.00 51.11 529 PHE F CA 1
ATOM 10909 C C . PHE F 2 86 ? -104.774 75.381 36.613 1.00 53.57 529 PHE F C 1
ATOM 10910 O O . PHE F 2 86 ? -104.307 74.811 37.605 1.00 49.91 529 PHE F O 1
ATOM 10918 N N . ASP F 2 87 ? -105.455 76.521 36.676 1.00 57.35 530 ASP F N 1
ATOM 10919 C CA . ASP F 2 87 ? -105.737 77.216 37.927 1.00 57.66 530 ASP F CA 1
ATOM 10920 C C . ASP F 2 87 ? -106.396 76.294 38.959 1.00 56.47 530 ASP F C 1
ATOM 10921 O O . ASP F 2 87 ? -106.031 76.288 40.134 1.00 53.95 530 ASP F O 1
ATOM 10926 N N . ILE F 2 88 ? -107.380 75.520 38.523 1.00 57.73 531 ILE F N 1
ATOM 10927 C CA . ILE F 2 88 ? -108.032 74.584 39.424 1.00 59.43 531 ILE F CA 1
ATOM 10928 C C . ILE F 2 88 ? -106.983 73.595 39.924 1.00 59.24 531 ILE F C 1
ATOM 10929 O O . ILE F 2 88 ? -106.754 73.470 41.124 1.00 60.83 531 ILE F O 1
ATOM 10934 N N . LEU F 2 89 ? -106.362 72.891 38.980 1.00 58.09 532 LEU F N 1
ATOM 10935 C CA . LEU F 2 89 ? -105.330 71.904 39.272 1.00 55.53 532 LEU F CA 1
ATOM 10936 C C . LEU F 2 89 ? -104.334 72.465 40.265 1.00 54.85 532 LEU F C 1
ATOM 10937 O O . LEU F 2 89 ? -103.934 71.798 41.212 1.00 54.29 532 LEU F O 1
ATOM 10942 N N . SER F 2 90 ? -103.921 73.701 40.046 1.00 55.98 533 SER F N 1
ATOM 10943 C CA . SER F 2 90 ? -102.974 74.313 40.959 1.00 59.42 533 SER F CA 1
ATOM 10944 C C . SER F 2 90 ? -103.606 74.385 42.351 1.00 60.40 533 SER F C 1
ATOM 10945 O O . SER F 2 90 ? -103.039 73.878 43.327 1.00 55.45 533 SER F O 1
ATOM 10948 N N . LEU F 2 91 ? -104.792 74.998 42.419 1.00 61.89 534 LEU F N 1
ATOM 10949 C CA . LEU F 2 91 ? -105.534 75.175 43.671 1.00 63.07 534 LEU F CA 1
ATOM 10950 C C . LEU F 2 91 ? -105.811 73.882 44.429 1.00 64.49 534 LEU F C 1
ATOM 10951 O O . LEU F 2 91 ? -105.752 73.848 45.663 1.00 62.62 534 LEU F O 1
ATOM 10956 N N . ALA F 2 92 ? -106.126 72.825 43.688 1.00 65.31 535 ALA F N 1
ATOM 10957 C CA . ALA F 2 92 ? -106.397 71.531 44.293 1.00 65.90 535 ALA F CA 1
ATOM 10958 C C . ALA F 2 92 ? -105.103 71.009 44.925 1.00 68.44 535 ALA F C 1
ATOM 10959 O O . ALA F 2 92 ? -105.109 70.468 46.033 1.00 68.45 535 ALA F O 1
ATOM 10961 N N . THR F 2 93 ? -103.988 71.192 44.225 1.00 69.60 536 THR F N 1
ATOM 10962 C CA . THR F 2 93 ? -102.708 70.725 44.722 1.00 71.27 536 THR F CA 1
ATOM 10963 C C . THR F 2 93 ? -102.307 71.466 45.990 1.00 73.98 536 THR F C 1
ATOM 10964 O O . THR F 2 93 ? -101.794 70.858 46.922 1.00 74.64 536 THR F O 1
ATOM 10968 N N . GLU F 2 94 ? -102.542 72.775 46.033 1.00 79.19 537 GLU F N 1
ATOM 10969 C CA . GLU F 2 94 ? -102.203 73.559 47.226 1.00 82.25 537 GLU F CA 1
ATOM 10970 C C . GLU F 2 94 ? -103.108 73.115 48.382 1.00 81.39 537 GLU F C 1
ATOM 10971 O O . GLU F 2 94 ? -102.758 73.273 49.552 1.00 80.74 537 GLU F O 1
ATOM 10977 N N . GLY F 2 95 ? -104.272 72.562 48.040 1.00 80.52 538 GLY F N 1
ATOM 10978 C CA . GLY F 2 95 ? -105.202 72.080 49.048 1.00 79.22 538 GLY F CA 1
ATOM 10979 C C . GLY F 2 95 ? -106.360 73.002 49.372 1.00 78.15 538 GLY F C 1
ATOM 10980 O O . GLY F 2 95 ? -107.041 72.807 50.374 1.00 77.79 538 GLY F O 1
ATOM 10981 N N . CYS F 2 96 ? -106.589 73.997 48.520 1.00 78.55 539 CYS F N 1
ATOM 10982 C CA . CYS F 2 96 ? -107.661 74.974 48.720 1.00 76.42 539 CYS F CA 1
ATOM 10983 C C . CYS F 2 96 ? -108.970 74.505 48.125 1.00 74.30 539 CYS F C 1
ATOM 10984 O O . CYS F 2 96 ? -110.027 75.060 48.399 1.00 74.45 539 CYS F O 1
ATOM 10987 N N . ILE F 2 97 ? -108.905 73.475 47.305 1.00 73.08 540 ILE F N 1
ATOM 10988 C CA . ILE F 2 97 ? -110.107 73.024 46.658 1.00 70.38 540 ILE F CA 1
ATOM 10989 C C . ILE F 2 97 ? -110.175 71.526 46.462 1.00 67.22 540 ILE F C 1
ATOM 10990 O O . ILE F 2 97 ? -109.165 70.834 46.512 1.00 67.75 540 ILE F O 1
ATOM 10995 N N . GLY F 2 98 ? -111.387 71.035 46.258 1.00 64.30 541 GLY F N 1
ATOM 10996 C CA . GLY F 2 98 ? -111.587 69.622 46.042 1.00 62.41 541 GLY F CA 1
ATOM 10997 C C . GLY F 2 98 ? -112.062 69.398 44.621 1.00 62.59 541 GLY F C 1
ATOM 10998 O O . GLY F 2 98 ? -112.855 70.181 44.094 1.00 61.29 541 GLY F O 1
ATOM 10999 N N . LEU F 2 99 ? -111.582 68.331 43.989 1.00 61.87 542 LEU F N 1
ATOM 11000 C CA . LEU F 2 99 ? -111.984 68.035 42.626 1.00 59.38 542 LEU F CA 1
ATOM 11001 C C . LEU F 2 99 ? -112.548 66.639 42.481 1.00 56.42 542 LEU F C 1
ATOM 11002 O O . LEU F 2 99 ? -112.183 65.738 43.224 1.00 56.18 542 LEU F O 1
ATOM 11007 N N . SER F 2 100 ? -113.463 66.470 41.536 1.00 54.13 543 SER F N 1
ATOM 11008 C CA . SER F 2 100 ? -114.027 65.156 41.284 1.00 55.44 543 SER F CA 1
ATOM 11009 C C . SER F 2 100 ? -114.693 65.143 39.924 1.00 56.08 543 SER F C 1
ATOM 11010 O O . SER F 2 100 ? -115.343 66.104 39.528 1.00 53.88 543 SER F O 1
ATOM 11013 N N . GLN F 2 101 ? -114.503 64.047 39.204 1.00 58.62 544 GLN F N 1
ATOM 11014 C CA . GLN F 2 101 ? -115.073 63.888 37.879 1.00 63.51 544 GLN F CA 1
ATOM 11015 C C . GLN F 2 101 ? -115.547 62.446 37.784 1.00 67.84 544 GLN F C 1
ATOM 11016 O O . GLN F 2 101 ? -114.870 61.534 38.258 1.00 71.51 544 GLN F O 1
ATOM 11022 N N . THR F 2 102 ? -116.709 62.238 37.179 1.00 72.09 545 THR F N 1
ATOM 11023 C CA . THR F 2 102 ? -117.279 60.900 37.069 1.00 76.08 545 THR F CA 1
ATOM 11024 C C . THR F 2 102 ? -116.874 60.140 35.817 1.00 76.83 545 THR F C 1
ATOM 11025 O O . THR F 2 102 ? -116.406 59.007 35.891 1.00 75.80 545 THR F O 1
ATOM 11029 N N . GLU F 2 103 ? -117.060 60.772 34.669 1.00 79.11 546 GLU F N 1
ATOM 11030 C CA . GLU F 2 103 ? -116.758 60.135 33.403 1.00 82.93 546 GLU F CA 1
ATOM 11031 C C . GLU F 2 103 ? -115.648 60.820 32.638 1.00 83.31 546 GLU F C 1
ATOM 11032 O O . GLU F 2 103 ? -115.281 61.951 32.933 1.00 81.90 546 GLU F O 1
ATOM 11038 N N . ALA F 2 104 ? -115.132 60.108 31.643 1.00 86.05 547 ALA F N 1
ATOM 11039 C CA . ALA F 2 104 ? -114.063 60.591 30.780 1.00 87.24 547 ALA F CA 1
ATOM 11040 C C . ALA F 2 104 ? -114.002 62.106 30.756 1.00 86.78 547 ALA F C 1
ATOM 11041 O O . ALA F 2 104 ? -113.319 62.714 31.573 1.00 89.74 547 ALA F O 1
ATOM 11043 N N . PHE F 2 105 ? -114.721 62.718 29.822 1.00 83.92 548 PHE F N 1
ATOM 11044 C CA . PHE F 2 105 ? -114.720 64.165 29.723 1.00 80.71 548 PHE F CA 1
ATOM 11045 C C . PHE F 2 105 ? -116.034 64.752 30.210 1.00 79.19 548 PHE F C 1
ATOM 11046 O O . PHE F 2 105 ? -116.671 65.551 29.522 1.00 79.37 548 PHE F O 1
ATOM 11054 N N . GLY F 2 106 ? -116.427 64.351 31.414 1.00 77.33 549 GLY F N 1
ATOM 11055 C CA . GLY F 2 106 ? -117.665 64.836 31.991 1.00 74.52 549 GLY F CA 1
ATOM 11056 C C . GLY F 2 106 ? -117.465 66.116 32.764 1.00 72.50 549 GLY F C 1
ATOM 11057 O O . GLY F 2 106 ? -116.499 66.837 32.532 1.00 74.26 549 GLY F O 1
ATOM 11058 N N . ASN F 2 107 ? -118.373 66.394 33.691 1.00 71.07 550 ASN F N 1
ATOM 11059 C CA . ASN F 2 107 ? -118.298 67.603 34.496 1.00 71.31 550 ASN F CA 1
ATOM 11060 C C . ASN F 2 107 ? -117.346 67.487 35.671 1.00 69.88 550 ASN F C 1
ATOM 11061 O O . ASN F 2 107 ? -117.237 66.442 36.309 1.00 68.06 550 ASN F O 1
ATOM 11066 N N . ILE F 2 108 ? -116.662 68.584 35.957 1.00 69.56 551 ILE F N 1
ATOM 11067 C CA . ILE F 2 108 ? -115.714 68.621 37.055 1.00 69.97 551 ILE F CA 1
ATOM 11068 C C . ILE F 2 108 ? -116.331 69.339 38.258 1.00 70.38 551 ILE F C 1
ATOM 11069 O O . ILE F 2 108 ? -116.535 70.549 38.240 1.00 69.55 551 ILE F O 1
ATOM 11074 N N . LYS F 2 109 ? -116.634 68.582 39.304 1.00 71.21 552 LYS F N 1
ATOM 11075 C CA . LYS F 2 109 ? -117.225 69.158 40.494 1.00 72.28 552 LYS F CA 1
ATOM 11076 C C . LYS F 2 109 ? -116.173 69.726 41.433 1.00 70.82 552 LYS F C 1
ATOM 11077 O O . LYS F 2 109 ? -115.281 69.016 41.902 1.00 69.94 552 LYS F O 1
ATOM 11083 N N . ILE F 2 110 ? -116.295 71.021 41.699 1.00 70.06 553 ILE F N 1
ATOM 11084 C CA . ILE F 2 110 ? -115.378 71.721 42.586 1.00 69.12 553 ILE F CA 1
ATOM 11085 C C . ILE F 2 110 ? -116.028 72.032 43.936 1.00 69.39 553 ILE F C 1
ATOM 11086 O O . ILE F 2 110 ? -117.058 72.703 43.999 1.00 68.54 553 ILE F O 1
ATOM 11091 N N . ASP F 2 111 ? -115.429 71.532 45.010 1.00 70.16 554 ASP F N 1
ATOM 11092 C CA . ASP F 2 111 ? -115.927 71.807 46.346 1.00 73.29 554 ASP F CA 1
ATOM 11093 C C . ASP F 2 111 ? -114.811 72.539 47.074 1.00 73.81 554 ASP F C 1
ATOM 11094 O O . ASP F 2 111 ? -113.642 72.398 46.720 1.00 72.92 554 ASP F O 1
ATOM 11099 N N . ALA F 2 112 ? -115.166 73.338 48.073 1.00 75.75 555 ALA F N 1
ATOM 11100 C CA . ALA F 2 112 ? -114.163 74.092 48.808 1.00 77.33 555 ALA F CA 1
ATOM 11101 C C . ALA F 2 112 ? -113.629 73.330 50.009 1.00 79.29 555 ALA F C 1
ATOM 11102 O O . ALA F 2 112 ? -114.254 72.393 50.499 1.00 80.53 555 ALA F O 1
ATOM 11104 N N . LYS F 2 113 ? -112.452 73.735 50.463 1.00 81.65 556 LYS F N 1
ATOM 11105 C CA . LYS F 2 113 ? -111.814 73.134 51.622 1.00 84.55 556 LYS F CA 1
ATOM 11106 C C . LYS F 2 113 ? -111.551 74.295 52.565 1.00 86.86 556 LYS F C 1
ATOM 11107 O O . LYS F 2 113 ? -111.467 75.447 52.133 1.00 86.39 556 LYS F O 1
ATOM 11113 N N . PRO F 2 114 ? -111.408 74.013 53.863 1.00 88.83 557 PRO F N 1
ATOM 11114 C CA . PRO F 2 114 ? -111.157 75.095 54.817 1.00 90.31 557 PRO F CA 1
ATOM 11115 C C . PRO F 2 114 ? -110.079 76.087 54.368 1.00 90.83 557 PRO F C 1
ATOM 11116 O O . PRO F 2 114 ? -110.212 77.291 54.573 1.00 92.18 557 PRO F O 1
ATOM 11120 N N . ALA F 2 115 ? -109.024 75.582 53.740 1.00 90.52 558 ALA F N 1
ATOM 11121 C CA . ALA F 2 115 ? -107.924 76.432 53.290 1.00 90.56 558 ALA F CA 1
ATOM 11122 C C . ALA F 2 115 ? -108.286 77.508 52.246 1.00 90.23 558 ALA F C 1
ATOM 11123 O O . ALA F 2 115 ? -107.609 78.538 52.148 1.00 90.40 558 ALA F O 1
ATOM 11125 N N . LEU F 2 116 ? -109.342 77.283 51.471 1.00 87.55 559 LEU F N 1
ATOM 11126 C CA . LEU F 2 116 ? -109.734 78.250 50.452 1.00 85.70 559 LEU F CA 1
ATOM 11127 C C . LEU F 2 116 ? -109.937 79.616 51.092 1.00 87.68 559 LEU F C 1
ATOM 11128 O O . LEU F 2 116 ? -109.925 80.638 50.410 1.00 87.81 559 LEU F O 1
ATOM 11133 N N . PHE F 2 117 ? -110.129 79.630 52.407 1.00 89.14 560 PHE F N 1
ATOM 11134 C CA . PHE F 2 117 ? -110.359 80.880 53.120 1.00 90.23 560 PHE F CA 1
ATOM 11135 C C . PHE F 2 117 ? -109.200 81.282 54.046 1.00 92.21 560 PHE F C 1
ATOM 11136 O O . PHE F 2 117 ? -108.439 80.402 54.513 1.00 92.06 560 PHE F O 1
ATOM 11144 N N . GLU F 2 118 ? -109.080 82.497 54.309 1.00 95.76 561 GLU F N 1
ATOM 11145 N N . LYS G 2 40 ? -90.411 17.270 41.339 1.00 100.57 483 LYS G N 1
ATOM 11146 C CA . LYS G 2 40 ? -90.413 17.542 39.874 1.00 100.03 483 LYS G CA 1
ATOM 11147 C C . LYS G 2 40 ? -89.661 18.839 39.603 1.00 99.70 483 LYS G C 1
ATOM 11148 O O . LYS G 2 40 ? -90.145 19.929 39.909 1.00 97.65 483 LYS G O 1
ATOM 11154 N N . ALA G 2 41 ? -88.467 18.706 39.032 1.00 99.69 484 ALA G N 1
ATOM 11155 C CA . ALA G 2 41 ? -87.616 19.852 38.717 1.00 97.33 484 ALA G CA 1
ATOM 11156 C C . ALA G 2 41 ? -87.933 20.466 37.352 1.00 96.50 484 ALA G C 1
ATOM 11157 O O . ALA G 2 41 ? -87.523 21.594 37.072 1.00 94.38 484 ALA G O 1
ATOM 11159 N N . ILE G 2 42 ? -88.652 19.727 36.506 1.00 94.26 485 ILE G N 1
ATOM 11160 C CA . ILE G 2 42 ? -89.010 20.231 35.185 1.00 92.00 485 ILE G CA 1
ATOM 11161 C C . ILE G 2 42 ? -89.979 21.393 35.345 1.00 90.41 485 ILE G C 1
ATOM 11162 O O . ILE G 2 42 ? -90.344 22.043 34.377 1.00 93.09 485 ILE G O 1
ATOM 11167 N N . VAL G 2 43 ? -90.388 21.652 36.581 1.00 89.52 486 VAL G N 1
ATOM 11168 C CA . VAL G 2 43 ? -91.292 22.761 36.883 1.00 86.72 486 VAL G CA 1
ATOM 11169 C C . VAL G 2 43 ? -90.456 23.913 37.442 1.00 85.74 486 VAL G C 1
ATOM 11170 O O . VAL G 2 43 ? -90.679 25.079 37.111 1.00 83.80 486 VAL G O 1
ATOM 11174 N N . GLN G 2 44 ? -89.491 23.569 38.291 1.00 84.82 487 GLN G N 1
ATOM 11175 C CA . GLN G 2 44 ? -88.606 24.553 38.891 1.00 83.77 487 GLN G CA 1
ATOM 11176 C C . GLN G 2 44 ? -87.865 25.251 37.741 1.00 82.44 487 GLN G C 1
ATOM 11177 O O . GLN G 2 44 ? -87.690 26.472 37.750 1.00 85.42 487 GLN G O 1
ATOM 11183 N N . MET G 2 45 ? -87.457 24.464 36.743 1.00 78.32 488 MET G N 1
ATOM 11184 C CA . MET G 2 45 ? -86.745 24.963 35.558 1.00 69.39 488 MET G CA 1
ATOM 11185 C C . MET G 2 45 ? -87.658 25.802 34.685 1.00 67.28 488 MET G C 1
ATOM 11186 O O . MET G 2 45 ? -87.275 26.868 34.222 1.00 66.98 488 MET G O 1
ATOM 11191 N N . ALA G 2 46 ? -88.866 25.308 34.447 1.00 65.48 489 ALA G N 1
ATOM 11192 C CA . ALA G 2 46 ? -89.823 26.036 33.631 1.00 67.16 489 ALA G CA 1
ATOM 11193 C C . ALA G 2 46 ? -90.103 27.380 34.289 1.00 70.50 489 ALA G C 1
ATOM 11194 O O . ALA G 2 46 ? -90.394 28.370 33.610 1.00 70.85 489 ALA G O 1
ATOM 11196 N N . LYS G 2 47 ? -90.010 27.408 35.616 1.00 72.45 490 LYS G N 1
ATOM 11197 C CA . LYS G 2 47 ? -90.254 28.630 36.371 1.00 73.06 490 LYS G CA 1
ATOM 11198 C C . LYS G 2 47 ? -89.148 29.646 36.108 1.00 70.29 490 LYS G C 1
ATOM 11199 O O . LYS G 2 47 ? -89.408 30.749 35.642 1.00 68.25 490 LYS G O 1
ATOM 11205 N N . ILE G 2 48 ? -87.912 29.271 36.397 1.00 68.30 491 ILE G N 1
ATOM 11206 C CA . ILE G 2 48 ? -86.804 30.179 36.173 1.00 70.66 491 ILE G CA 1
ATOM 11207 C C . ILE G 2 48 ? -86.772 30.674 34.735 1.00 71.44 491 ILE G C 1
ATOM 11208 O O . ILE G 2 48 ? -86.282 31.768 34.465 1.00 72.95 491 ILE G O 1
ATOM 11213 N N . LEU G 2 49 ? -87.288 29.866 33.814 1.00 72.58 492 LEU G N 1
ATOM 11214 C CA . LEU G 2 49 ? -87.317 30.239 32.399 1.00 71.23 492 LEU G CA 1
ATOM 11215 C C . LEU G 2 49 ? -88.531 31.108 32.097 1.00 72.43 492 LEU G C 1
ATOM 11216 O O . LEU G 2 49 ? -88.440 32.082 31.352 1.00 69.35 492 LEU G O 1
ATOM 11221 N N . ARG G 2 50 ? -89.670 30.756 32.682 1.00 76.11 493 ARG G N 1
ATOM 11222 C CA . ARG G 2 50 ? -90.891 31.517 32.456 1.00 80.11 493 ARG G CA 1
ATOM 11223 C C . ARG G 2 50 ? -90.705 32.966 32.898 1.00 80.09 493 ARG G C 1
ATOM 11224 O O . ARG G 2 50 ? -91.316 33.883 32.346 1.00 79.72 493 ARG G O 1
ATOM 11232 N N . LYS G 2 51 ? -89.855 33.160 33.899 1.00 81.44 494 LYS G N 1
ATOM 11233 C CA . LYS G 2 51 ? -89.576 34.485 34.424 1.00 82.65 494 LYS G CA 1
ATOM 11234 C C . LYS G 2 51 ? -88.639 35.217 33.484 1.00 82.88 494 LYS G C 1
ATOM 11235 O O . LYS G 2 51 ? -89.026 36.186 32.839 1.00 84.70 494 LYS G O 1
ATOM 11241 N N . GLU G 2 52 ? -87.402 34.738 33.414 1.00 82.19 495 GLU G N 1
ATOM 11242 C CA . GLU G 2 52 ? -86.383 35.335 32.567 1.00 80.71 495 GLU G CA 1
ATOM 11243 C C . GLU G 2 52 ? -86.801 35.615 31.124 1.00 81.25 495 GLU G C 1
ATOM 11244 O O . GLU G 2 52 ? -86.257 36.520 30.490 1.00 82.30 495 GLU G O 1
ATOM 11250 N N . LEU G 2 53 ? -87.752 34.849 30.597 1.00 79.94 496 LEU G N 1
ATOM 11251 C CA . LEU G 2 53 ? -88.204 35.066 29.222 1.00 78.19 496 LEU G CA 1
ATOM 11252 C C . LEU G 2 53 ? -89.285 36.147 29.152 1.00 78.46 496 LEU G C 1
ATOM 11253 O O . LEU G 2 53 ? -89.835 36.438 28.084 1.00 77.08 496 LEU G O 1
ATOM 11258 N N . SER G 2 54 ? -89.567 36.739 30.310 1.00 79.44 497 SER G N 1
ATOM 11259 C CA . SER G 2 54 ? -90.545 37.821 30.440 1.00 82.21 497 SER G CA 1
ATOM 11260 C C . SER G 2 54 ? -89.743 39.109 30.619 1.00 82.48 497 SER G C 1
ATOM 11261 O O . SER G 2 54 ? -90.295 40.201 30.692 1.00 84.68 497 SER G O 1
ATOM 11264 N N . GLU G 2 55 ? -88.430 38.965 30.691 1.00 81.89 498 GLU G N 1
ATOM 11265 C CA . GLU G 2 55 ? -87.547 40.098 30.870 1.00 81.62 498 GLU G CA 1
ATOM 11266 C C . GLU G 2 55 ? -86.533 40.131 29.738 1.00 82.27 498 GLU G C 1
ATOM 11267 O O . GLU G 2 55 ? -85.622 40.955 29.727 1.00 83.78 498 GLU G O 1
ATOM 11273 N N . GLU G 2 56 ? -86.684 39.224 28.783 1.00 83.05 499 GLU G N 1
ATOM 11274 C CA . GLU G 2 56 ? -85.754 39.165 27.667 1.00 82.82 499 GLU G CA 1
ATOM 11275 C C . GLU G 2 56 ? -86.259 38.250 26.559 1.00 80.72 499 GLU G C 1
ATOM 11276 O O . GLU G 2 56 ? -87.171 37.442 26.763 1.00 80.39 499 GLU G O 1
ATOM 11282 N N . LYS G 2 57 ? -85.666 38.393 25.380 1.00 77.52 500 LYS G N 1
ATOM 11283 C CA . LYS G 2 57 ? -86.049 37.601 24.226 1.00 77.60 500 LYS G CA 1
ATOM 11284 C C . LYS G 2 57 ? -85.252 36.310 24.095 1.00 75.05 500 LYS G C 1
ATOM 11285 O O . LYS G 2 57 ? -85.770 35.294 23.643 1.00 76.39 500 LYS G O 1
ATOM 11291 N N . GLU G 2 58 ? -83.990 36.369 24.489 1.00 72.45 501 GLU G N 1
ATOM 11292 C CA . GLU G 2 58 ? -83.077 35.240 24.380 1.00 74.27 501 GLU G CA 1
ATOM 11293 C C . GLU G 2 58 ? -82.512 34.901 25.745 1.00 74.76 501 GLU G C 1
ATOM 11294 O O . GLU G 2 58 ? -82.326 35.783 26.581 1.00 77.17 501 GLU G O 1
ATOM 11300 N N . VAL G 2 59 ? -82.218 33.627 25.969 1.00 72.72 502 VAL G N 1
ATOM 11301 C CA . VAL G 2 59 ? -81.620 33.208 27.228 1.00 67.87 502 VAL G CA 1
ATOM 11302 C C . VAL G 2 59 ? -80.643 32.099 26.904 1.00 67.21 502 VAL G C 1
ATOM 11303 O O . VAL G 2 59 ? -80.961 31.193 26.137 1.00 68.41 502 VAL G O 1
ATOM 11307 N N . ILE G 2 60 ? -79.446 32.178 27.467 1.00 64.86 503 ILE G N 1
ATOM 11308 C CA . ILE G 2 60 ? -78.451 31.146 27.235 1.00 63.89 503 ILE G CA 1
ATOM 11309 C C . ILE G 2 60 ? -78.561 30.069 28.316 1.00 64.50 503 ILE G C 1
ATOM 11310 O O . ILE G 2 60 ? -78.774 30.374 29.489 1.00 66.31 503 ILE G O 1
ATOM 11315 N N . PHE G 2 61 ? -78.424 28.810 27.918 1.00 63.40 504 PHE G N 1
ATOM 11316 C CA . PHE G 2 61 ? -78.521 27.710 28.864 1.00 62.61 504 PHE G CA 1
ATOM 11317 C C . PHE G 2 61 ? -77.569 27.902 30.046 1.00 64.10 504 PHE G C 1
ATOM 11318 O O . PHE G 2 61 ? -77.973 27.758 31.201 1.00 64.97 504 PHE G O 1
ATOM 11326 N N . THR G 2 62 ? -76.315 28.235 29.765 1.00 64.20 505 THR G N 1
ATOM 11327 C CA . THR G 2 62 ? -75.333 28.432 30.830 1.00 67.76 505 THR G CA 1
ATOM 11328 C C . THR G 2 62 ? -75.805 29.421 31.897 1.00 68.18 505 THR G C 1
ATOM 11329 O O . THR G 2 62 ? -75.554 29.229 33.088 1.00 67.50 505 THR G O 1
ATOM 11333 N N . ASP G 2 63 ? -76.479 30.482 31.465 1.00 68.36 506 ASP G N 1
ATOM 11334 C CA . ASP G 2 63 ? -76.989 31.491 32.387 1.00 68.62 506 ASP G CA 1
ATOM 11335 C C . ASP G 2 63 ? -78.094 30.913 33.253 1.00 68.91 506 ASP G C 1
ATOM 11336 O O . ASP G 2 63 ? -78.087 31.091 34.467 1.00 72.11 506 ASP G O 1
ATOM 11341 N N . VAL G 2 64 ? -79.051 30.227 32.638 1.00 68.05 507 VAL G N 1
ATOM 11342 C CA . VAL G 2 64 ? -80.135 29.626 33.403 1.00 66.30 507 VAL G CA 1
ATOM 11343 C C . VAL G 2 64 ? -79.546 28.751 34.505 1.00 68.50 507 VAL G C 1
ATOM 11344 O O . VAL G 2 64 ? -80.012 28.785 35.641 1.00 71.18 507 VAL G O 1
ATOM 11348 N N . LEU G 2 65 ? -78.518 27.969 34.181 1.00 69.19 508 LEU G N 1
ATOM 11349 C CA . LEU G 2 65 ? -77.902 27.124 35.194 1.00 69.65 508 LEU G CA 1
ATOM 11350 C C . LEU G 2 65 ? -77.355 28.032 36.280 1.00 73.53 508 LEU G C 1
ATOM 11351 O O . LEU G 2 65 ? -77.609 27.815 37.462 1.00 74.49 508 LEU G O 1
ATOM 11356 N N . LYS G 2 66 ? -76.611 29.054 35.863 1.00 76.76 509 LYS G N 1
ATOM 11357 C CA . LYS G 2 66 ? -76.015 30.023 36.775 1.00 80.95 509 LYS G CA 1
ATOM 11358 C C . LYS G 2 66 ? -76.980 30.452 37.885 1.00 83.26 509 LYS G C 1
ATOM 11359 O O . LYS G 2 66 ? -76.625 30.424 39.066 1.00 85.90 509 LYS G O 1
ATOM 11365 N N . SER G 2 67 ? -78.198 30.849 37.520 1.00 82.13 510 SER G N 1
ATOM 11366 C CA . SER G 2 67 ? -79.156 31.272 38.530 1.00 82.00 510 SER G CA 1
ATOM 11367 C C . SER G 2 67 ? -79.808 30.097 39.253 1.00 83.97 510 SER G C 1
ATOM 11368 O O . SER G 2 67 ? -81.011 29.858 39.132 1.00 85.26 510 SER G O 1
ATOM 11371 N N . GLN G 2 68 ? -78.987 29.369 40.005 1.00 85.40 511 GLN G N 1
ATOM 11372 C CA . GLN G 2 68 ? -79.418 28.223 40.802 1.00 86.93 511 GLN G CA 1
ATOM 11373 C C . GLN G 2 68 ? -78.303 27.867 41.793 1.00 89.09 511 GLN G C 1
ATOM 11374 O O . GLN G 2 68 ? -78.280 26.764 42.348 1.00 90.73 511 GLN G O 1
ATOM 11380 N N . ALA G 2 69 ? -77.385 28.815 42.002 1.00 88.53 512 ALA G N 1
ATOM 11381 C CA . ALA G 2 69 ? -76.251 28.665 42.921 1.00 88.44 512 ALA G CA 1
ATOM 11382 C C . ALA G 2 69 ? -75.196 29.747 42.660 1.00 87.89 512 ALA G C 1
ATOM 11383 O O . ALA G 2 69 ? -74.004 29.462 42.503 1.00 85.98 512 ALA G O 1
ATOM 113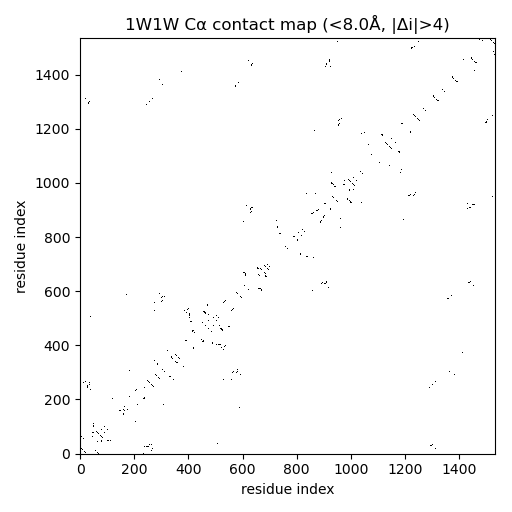85 N N . LYS G 2 78 ? -72.291 19.625 38.293 1.00 60.96 521 LYS G N 1
ATOM 11386 C CA . LYS G 2 78 ? -72.161 18.703 37.151 1.00 61.15 521 LYS G CA 1
ATOM 11387 C C . LYS G 2 78 ? -73.356 17.767 37.045 1.00 62.16 521 LYS G C 1
ATOM 11388 O O . LYS G 2 78 ? -73.794 17.403 35.952 1.00 61.86 521 LYS G O 1
ATOM 11394 N N . ARG G 2 79 ? -73.848 17.353 38.204 1.00 62.31 522 ARG G N 1
ATOM 11395 C CA . ARG G 2 79 ? -75.023 16.507 38.306 1.00 60.63 522 ARG G CA 1
ATOM 11396 C C . ARG G 2 79 ? -76.194 17.440 38.008 1.00 62.69 522 ARG G C 1
ATOM 11397 O O . ARG G 2 79 ? -77.281 17.011 37.609 1.00 63.66 522 ARG G O 1
ATOM 11405 N N . GLU G 2 80 ? -75.940 18.732 38.194 1.00 64.83 523 GLU G N 1
ATOM 11406 C CA . GLU G 2 80 ? -76.942 19.762 37.981 1.00 65.95 523 GLU G CA 1
ATOM 11407 C C . GLU G 2 80 ? -76.936 20.225 36.531 1.00 64.73 523 GLU G C 1
ATOM 11408 O O . GLU G 2 80 ? -77.985 20.566 35.974 1.00 62.71 523 GLU G O 1
ATOM 11414 N N . ALA G 2 81 ? -75.756 20.260 35.922 1.00 61.86 524 ALA G N 1
ATOM 11415 C CA . ALA G 2 81 ? -75.677 20.679 34.533 1.00 61.33 524 ALA G CA 1
ATOM 11416 C C . ALA G 2 81 ? -76.463 19.682 33.679 1.00 61.25 524 ALA G C 1
ATOM 11417 O O . ALA G 2 81 ? -77.274 20.068 32.835 1.00 60.05 524 ALA G O 1
ATOM 11419 N N . SER G 2 82 ? -76.232 18.395 33.911 1.00 59.31 525 SER G N 1
ATOM 11420 C CA . SER G 2 82 ? -76.935 17.375 33.154 1.00 58.66 525 SER G CA 1
ATOM 11421 C C . SER G 2 82 ? -78.417 17.379 33.511 1.00 57.01 525 SER G C 1
ATOM 11422 O O . SER G 2 82 ? -79.273 17.270 32.642 1.00 56.45 525 SER G O 1
ATOM 11425 N N . ARG G 2 83 ? -78.725 17.522 34.790 1.00 56.63 526 ARG G N 1
ATOM 11426 C CA . ARG G 2 83 ? -80.115 17.545 35.211 1.00 58.17 526 ARG G CA 1
ATOM 11427 C C . ARG G 2 83 ? -80.862 18.673 34.478 1.00 55.63 526 ARG G C 1
ATOM 11428 O O . ARG G 2 83 ? -81.958 18.471 33.958 1.00 53.88 526 ARG G O 1
ATOM 11436 N N . GLY G 2 84 ? -80.263 19.861 34.435 1.00 53.51 527 GLY G N 1
ATOM 11437 C CA . GLY G 2 84 ? -80.900 20.981 33.771 1.00 50.29 527 GLY G CA 1
ATOM 11438 C C . GLY G 2 84 ? -80.997 20.749 32.280 1.00 51.55 527 GLY G C 1
ATOM 11439 O O . GLY G 2 84 ? -81.998 21.086 31.648 1.00 51.69 527 GLY G O 1
ATOM 11440 N N . PHE G 2 85 ? -79.943 20.170 31.718 1.00 50.22 528 PHE G N 1
ATOM 11441 C CA . PHE G 2 85 ? -79.889 19.866 30.297 1.00 53.02 528 PHE G CA 1
ATOM 11442 C C . PHE G 2 85 ? -81.091 18.997 29.893 1.00 53.14 528 PHE G C 1
ATOM 11443 O O . PHE G 2 85 ? -81.750 19.251 28.874 1.00 55.52 528 PHE G O 1
ATOM 11451 N N . PHE G 2 86 ? -81.375 17.972 30.689 1.00 49.60 529 PHE G N 1
ATOM 11452 C CA . PHE G 2 86 ? -82.505 17.104 30.406 1.00 48.50 529 PHE G CA 1
ATOM 11453 C C . PHE G 2 86 ? -83.793 17.924 30.466 1.00 50.10 529 PHE G C 1
ATOM 11454 O O . PHE G 2 86 ? -84.673 17.782 29.611 1.00 48.52 529 PHE G O 1
ATOM 11462 N N . ASP G 2 87 ? -83.891 18.774 31.488 1.00 51.22 530 ASP G N 1
ATOM 11463 C CA . ASP G 2 87 ? -85.063 19.623 31.705 1.00 53.26 530 ASP G CA 1
ATOM 11464 C C . ASP G 2 87 ? -85.451 20.447 30.468 1.00 53.43 530 ASP G C 1
ATOM 11465 O O . ASP G 2 87 ? -86.633 20.504 30.082 1.00 47.88 530 ASP G O 1
ATOM 11470 N N . ILE G 2 88 ? -84.453 21.083 29.855 1.00 53.13 531 ILE G N 1
ATOM 11471 C CA . ILE G 2 88 ? -84.665 21.865 28.641 1.00 51.35 531 ILE G CA 1
ATOM 11472 C C . ILE G 2 88 ? -85.202 20.937 27.549 1.00 51.74 531 ILE G C 1
ATOM 11473 O O . ILE G 2 88 ? -86.250 21.198 26.946 1.00 52.25 531 ILE G O 1
ATOM 11478 N N . LEU G 2 89 ? -84.457 19.864 27.283 1.00 49.16 532 LEU G N 1
ATOM 11479 C CA . LEU G 2 89 ? -84.851 18.887 26.277 1.00 46.28 532 LEU G CA 1
ATOM 11480 C C . LEU G 2 89 ? -86.309 18.491 26.480 1.00 45.73 532 LEU G C 1
ATOM 11481 O O . LEU G 2 89 ? -87.078 18.414 25.530 1.00 45.43 532 LEU G O 1
ATOM 11486 N N . SER G 2 90 ? -86.683 18.240 27.730 1.00 47.85 533 SER G N 1
ATOM 11487 C CA . SER G 2 90 ? -88.046 17.846 28.049 1.00 48.63 533 SER G CA 1
ATOM 11488 C C . SER G 2 90 ? -89.022 18.960 27.710 1.00 48.62 533 SER G C 1
ATOM 11489 O O . SER G 2 90 ? -90.039 18.717 27.057 1.00 47.32 533 SER G O 1
ATOM 11492 N N . LEU G 2 91 ? -88.702 20.181 28.149 1.00 50.31 534 LEU G N 1
ATOM 11493 C CA . LEU G 2 91 ? -89.553 21.358 27.912 1.00 47.67 534 LEU G CA 1
ATOM 11494 C C . LEU G 2 91 ? -89.682 21.703 26.439 1.00 47.84 534 LEU G C 1
ATOM 11495 O O . LEU G 2 91 ? -90.738 22.158 25.990 1.00 45.96 534 LEU G O 1
ATOM 11500 N N . ALA G 2 92 ? -88.605 21.489 25.689 1.00 46.42 535 ALA G N 1
ATOM 11501 C CA . ALA G 2 92 ? -88.629 21.764 24.266 1.00 48.01 535 ALA G CA 1
ATOM 11502 C C . ALA G 2 92 ? -89.535 20.738 23.587 1.00 49.32 535 ALA G C 1
ATOM 11503 O O . ALA G 2 92 ? -90.316 21.072 22.693 1.00 49.76 535 ALA G O 1
ATOM 11505 N N . THR G 2 93 ? -89.443 19.492 24.031 1.00 47.85 536 THR G N 1
ATOM 11506 C CA . THR G 2 93 ? -90.263 18.436 23.469 1.00 51.41 536 THR G CA 1
ATOM 11507 C C . THR G 2 93 ? -91.737 18.688 23.774 1.00 53.52 536 THR G C 1
ATOM 11508 O O . THR G 2 93 ? -92.583 18.486 22.906 1.00 55.15 536 THR G O 1
ATOM 11512 N N . GLU G 2 94 ? -92.050 19.139 24.989 1.00 57.85 537 GLU G N 1
ATOM 11513 C CA . GLU G 2 94 ? -93.444 19.423 25.346 1.00 65.38 537 GLU G CA 1
ATOM 11514 C C . GLU G 2 94 ? -93.948 20.594 24.500 1.00 66.30 537 GLU G C 1
ATOM 11515 O O . GLU G 2 94 ? -95.154 20.757 24.302 1.00 66.26 537 GLU G O 1
ATOM 11521 N N . GLY G 2 95 ? -93.014 21.405 24.008 1.00 65.65 538 GLY G N 1
ATOM 11522 C CA . GLY G 2 95 ? -93.378 22.540 23.181 1.00 66.09 538 GLY G CA 1
ATOM 11523 C C . GLY G 2 95 ? -93.475 23.856 23.928 1.00 66.99 538 GLY G C 1
ATOM 11524 O O . GLY G 2 95 ? -94.049 24.820 23.423 1.00 66.96 538 GLY G O 1
ATOM 11525 N N . CYS G 2 96 ? -92.906 23.897 25.127 1.00 66.40 539 CYS G N 1
ATOM 11526 C CA . CYS G 2 96 ? -92.932 25.091 25.956 1.00 64.89 539 CYS G CA 1
ATOM 11527 C C . CYS G 2 96 ? -91.776 26.015 25.644 1.00 65.18 539 CYS G C 1
ATOM 11528 O O . CYS G 2 96 ? -91.791 27.189 26.004 1.00 67.75 539 CYS G O 1
ATOM 11531 N N . ILE G 2 97 ? -90.774 25.486 24.961 1.00 64.16 540 ILE G N 1
ATOM 11532 C CA . ILE G 2 97 ? -89.591 26.265 24.669 1.00 59.32 540 ILE G CA 1
ATOM 11533 C C . ILE G 2 97 ? -88.986 25.964 23.297 1.00 57.23 540 ILE G C 1
ATOM 11534 O O . ILE G 2 97 ? -89.333 24.974 22.647 1.00 56.19 540 ILE G O 1
ATOM 11539 N N . GLY G 2 98 ? -88.101 26.844 22.848 1.00 55.11 541 GLY G N 1
ATOM 11540 C CA . GLY G 2 98 ? -87.441 26.649 21.569 1.00 52.88 541 GLY G CA 1
ATOM 11541 C C . GLY G 2 98 ? -85.939 26.576 21.793 1.00 53.69 541 GLY G C 1
ATOM 11542 O O . GLY G 2 98 ? -85.401 27.332 22.606 1.00 55.75 541 GLY G O 1
ATOM 11543 N N . LEU G 2 99 ? -85.252 25.678 21.090 1.00 51.12 542 LEU G N 1
ATOM 11544 C CA . LEU G 2 99 ? -83.810 25.540 21.264 1.00 48.71 542 LEU G CA 1
ATOM 11545 C C . LEU G 2 99 ? -83.073 25.700 19.959 1.00 51.58 542 LEU G C 1
ATOM 11546 O O . LEU G 2 99 ? -83.616 25.435 18.891 1.00 52.62 542 LEU G O 1
ATOM 11551 N N . SER G 2 100 ? -81.824 26.134 20.051 1.00 54.55 543 SER G N 1
ATOM 11552 C CA . SER G 2 100 ? -80.990 26.320 18.874 1.00 56.50 543 SER G CA 1
ATOM 11553 C C . SER G 2 100 ? -79.529 26.418 19.304 1.00 58.36 543 SER G C 1
ATOM 11554 O O . SER G 2 100 ? -79.203 27.035 20.324 1.00 57.17 543 SER G O 1
ATOM 11557 N N . GLN G 2 101 ? -78.654 25.792 18.525 1.00 60.00 544 GLN G N 1
ATOM 11558 C CA . GLN G 2 101 ? -77.222 25.785 18.810 1.00 61.83 544 GLN G CA 1
ATOM 11559 C C . GLN G 2 101 ? -76.515 25.967 17.474 1.00 63.02 544 GLN G C 1
ATOM 11560 O O . GLN G 2 101 ? -76.922 25.399 16.469 1.00 65.48 544 GLN G O 1
ATOM 11566 N N . THR G 2 102 ? -75.458 26.761 17.455 1.00 65.00 545 THR G N 1
ATOM 11567 C CA . THR G 2 102 ? -74.757 27.009 16.212 1.00 67.60 545 THR G CA 1
ATOM 11568 C C . THR G 2 102 ? -73.624 26.044 15.953 1.00 69.89 545 THR G C 1
ATOM 11569 O O . THR G 2 102 ? -73.509 25.488 14.866 1.00 69.12 545 THR G O 1
ATOM 11573 N N . GLU G 2 103 ? -72.786 25.844 16.955 1.00 72.98 546 GLU G N 1
ATOM 11574 C CA . GLU G 2 103 ? -71.645 24.969 16.793 1.00 77.29 546 GLU G CA 1
ATOM 11575 C C . GLU G 2 103 ? -71.697 23.768 17.719 1.00 76.57 546 GLU G C 1
ATOM 11576 O O . GLU G 2 103 ? -72.512 23.714 18.631 1.00 74.98 546 GLU G O 1
ATOM 11582 N N . ALA G 2 104 ? -70.798 22.821 17.464 1.00 78.16 547 ALA G N 1
ATOM 11583 C CA . ALA G 2 104 ? -70.663 21.583 18.226 1.00 77.59 547 ALA G CA 1
ATOM 11584 C C . ALA G 2 104 ? -71.055 21.717 19.689 1.00 76.67 547 ALA G C 1
ATOM 11585 O O . ALA G 2 104 ? -72.170 21.377 20.066 1.00 80.74 547 ALA G O 1
ATOM 11587 N N . PHE G 2 105 ? -70.149 22.201 20.525 1.00 72.13 548 PHE G N 1
ATOM 11588 C CA . PHE G 2 105 ? -70.481 22.340 21.931 1.00 67.28 548 PHE G CA 1
ATOM 11589 C C . PHE G 2 105 ? -70.575 23.801 22.299 1.00 67.79 548 PHE G C 1
ATOM 11590 O O . PHE G 2 105 ? -69.997 24.252 23.283 1.00 65.03 548 PHE G O 1
ATOM 11598 N N . GLY G 2 106 ? -71.324 24.534 21.487 1.00 68.01 549 GLY G N 1
ATOM 11599 C CA . GLY G 2 106 ? -71.491 25.953 21.718 1.00 69.23 549 GLY G CA 1
ATOM 11600 C C . GLY G 2 106 ? -72.633 26.273 22.655 1.00 67.86 549 GLY G C 1
ATOM 11601 O O . GLY G 2 106 ? -73.134 25.390 23.357 1.00 68.31 549 GLY G O 1
ATOM 11602 N N . ASN G 2 107 ? -73.044 27.539 22.645 1.00 66.02 550 ASN G N 1
ATOM 11603 C CA . ASN G 2 107 ? -74.115 28.034 23.498 1.00 63.86 550 ASN G CA 1
ATOM 11604 C C . ASN G 2 107 ? -75.484 27.616 23.037 1.00 60.90 550 ASN G C 1
ATOM 11605 O O . ASN G 2 107 ? -75.762 27.585 21.845 1.00 61.87 550 ASN G O 1
ATOM 11610 N N . ILE G 2 108 ? -76.348 27.313 23.997 1.00 58.06 551 ILE G N 1
ATOM 11611 C CA . ILE G 2 108 ? -77.705 26.897 23.683 1.00 56.10 551 ILE G CA 1
ATOM 11612 C C . ILE G 2 108 ? -78.658 28.075 23.880 1.00 57.07 551 ILE G C 1
ATOM 11613 O O . ILE G 2 108 ? -78.866 28.538 24.997 1.00 57.31 551 ILE G O 1
ATOM 11618 N N . LYS G 2 109 ? -79.222 28.571 22.783 1.00 56.38 552 LYS G N 1
ATOM 11619 C CA . LYS G 2 109 ? -80.136 29.694 22.853 1.00 54.99 552 LYS G CA 1
ATOM 11620 C C . LYS G 2 109 ? -81.546 29.231 23.135 1.00 53.99 552 LYS G C 1
ATOM 11621 O O . LYS G 2 109 ? -82.138 28.510 22.333 1.00 55.33 552 LYS G O 1
ATOM 11627 N N . ILE G 2 110 ? -82.082 29.657 24.276 1.00 51.39 553 ILE G N 1
ATOM 11628 C CA . ILE G 2 110 ? -83.434 29.286 24.680 1.00 52.35 553 ILE G CA 1
ATOM 11629 C C . ILE G 2 110 ? -84.435 30.423 24.491 1.00 55.09 553 ILE G C 1
ATOM 11630 O O . ILE G 2 110 ? -84.268 31.495 25.060 1.00 59.56 553 ILE G O 1
ATOM 11635 N N . ASP G 2 111 ? -85.472 30.195 23.693 1.00 56.51 554 ASP G N 1
ATOM 11636 C CA . ASP G 2 111 ? -86.503 31.207 23.484 1.00 59.26 554 ASP G CA 1
ATOM 11637 C C . ASP G 2 111 ? -87.862 30.625 23.893 1.00 58.42 554 ASP G C 1
ATOM 11638 O O . ASP G 2 111 ? -88.103 29.436 23.724 1.00 59.45 554 ASP G O 1
ATOM 11643 N N . ALA G 2 112 ? -88.746 31.455 24.435 1.00 58.29 555 ALA G N 1
ATOM 11644 C CA . ALA G 2 112 ? -90.047 30.974 24.891 1.00 59.24 555 ALA G CA 1
ATOM 11645 C C . ALA G 2 112 ? -91.102 30.827 23.798 1.00 61.36 555 ALA G C 1
ATOM 11646 O O . ALA G 2 112 ? -91.036 31.478 22.756 1.00 62.97 555 ALA G O 1
ATOM 11648 N N . LYS G 2 113 ? -92.067 29.944 24.048 1.00 61.57 556 LYS G N 1
ATOM 11649 C CA . LYS G 2 113 ? -93.174 29.694 23.126 1.00 63.72 556 LYS G CA 1
ATOM 11650 C C . LYS G 2 113 ? -94.421 29.996 23.945 1.00 63.68 556 LYS G C 1
ATOM 11651 O O . LYS G 2 113 ? -94.398 29.896 25.169 1.00 63.45 556 LYS G O 1
ATOM 11657 N N . PRO G 2 114 ? -95.529 30.352 23.282 1.00 63.95 557 PRO G N 1
ATOM 11658 C CA . PRO G 2 114 ? -96.768 30.669 23.996 1.00 63.21 557 PRO G CA 1
ATOM 11659 C C . PRO G 2 114 ? -97.148 29.667 25.077 1.00 62.00 557 PRO G C 1
ATOM 11660 O O . PRO G 2 114 ? -97.704 30.035 26.116 1.00 61.75 557 PRO G O 1
ATOM 11664 N N . ALA G 2 115 ? -96.834 28.401 24.840 1.00 62.47 558 ALA G N 1
ATOM 11665 C CA . ALA G 2 115 ? -97.171 27.358 25.799 1.00 59.95 558 ALA G CA 1
ATOM 11666 C C . ALA G 2 115 ? -96.460 27.470 27.144 1.00 59.13 558 ALA G C 1
ATOM 11667 O O . ALA G 2 115 ? -97.007 27.052 28.158 1.00 59.73 558 ALA G O 1
ATOM 11669 N N . LEU G 2 116 ? -95.249 28.025 27.162 1.00 58.08 559 LEU G N 1
ATOM 11670 C CA . LEU G 2 116 ? -94.500 28.169 28.410 1.00 55.36 559 LEU G CA 1
ATOM 11671 C C . LEU G 2 116 ? -95.371 28.868 29.457 1.00 58.20 559 LEU G C 1
ATOM 11672 O O . LEU G 2 116 ? -95.104 28.791 30.651 1.00 59.10 559 LEU G O 1
ATOM 11677 N N . PHE G 2 117 ? -96.415 29.556 29.010 1.00 61.49 560 PHE G N 1
ATOM 11678 C CA . PHE G 2 117 ? -97.288 30.267 29.933 1.00 65.58 560 PHE G CA 1
ATOM 11679 C C . PHE G 2 117 ? -98.681 29.603 30.061 1.00 70.73 560 PHE G C 1
ATOM 11680 O O . PHE G 2 117 ? -99.113 28.903 29.108 1.00 74.57 560 PHE G O 1
ATOM 11688 N N . GLU G 2 118 ? -99.336 29.789 31.116 1.00 70.57 561 GLU G N 1
ATOM 11689 N N . LYS H 2 40 ? -75.820 10.187 46.493 1.00 109.41 483 LYS H N 1
ATOM 11690 C CA . LYS H 2 40 ? -76.080 8.903 47.200 1.00 108.07 483 LYS H CA 1
ATOM 11691 C C . LYS H 2 40 ? -76.570 9.163 48.630 1.00 106.54 483 LYS H C 1
ATOM 11692 O O . LYS H 2 40 ? -75.811 9.602 49.497 1.00 101.94 483 LYS H O 1
ATOM 11698 N N . ALA H 2 41 ? -77.854 8.895 48.856 1.00 106.19 484 ALA H N 1
ATOM 11699 C CA . ALA H 2 41 ? -78.480 9.094 50.160 1.00 104.44 484 ALA H CA 1
ATOM 11700 C C . ALA H 2 41 ? -78.330 7.867 51.051 1.00 103.11 484 ALA H C 1
ATOM 11701 O O . ALA H 2 41 ? -78.465 7.966 52.269 1.00 103.34 484 ALA H O 1
ATOM 11703 N N . ILE H 2 42 ? -78.059 6.711 50.448 1.00 101.19 485 ILE H N 1
ATOM 11704 C CA . ILE H 2 42 ? -77.895 5.485 51.221 1.00 98.06 485 ILE H CA 1
ATOM 11705 C C . ILE H 2 42 ? -76.694 5.640 52.147 1.00 96.75 485 ILE H C 1
ATOM 11706 O O . ILE H 2 42 ? -76.465 4.818 53.027 1.00 98.14 485 ILE H O 1
ATOM 11711 N N . VAL H 2 43 ? -75.937 6.713 51.947 1.00 94.70 486 VAL H N 1
ATOM 11712 C CA . VAL H 2 43 ? -74.773 7.005 52.774 1.00 91.91 486 VAL H CA 1
ATOM 11713 C C . VAL H 2 43 ? -75.214 7.957 53.893 1.00 92.05 486 VAL H C 1
ATOM 11714 O O . VAL H 2 43 ? -74.922 7.740 55.072 1.00 91.03 486 VAL H O 1
ATOM 11718 N N . GLN H 2 44 ? -75.930 9.009 53.509 1.00 90.09 487 GLN H N 1
ATOM 11719 C CA . GLN H 2 44 ? -76.415 9.990 54.460 1.00 87.44 487 GLN H CA 1
ATOM 11720 C C . GLN H 2 44 ? -77.213 9.248 55.531 1.00 84.43 487 GLN H C 1
ATOM 11721 O O . GLN H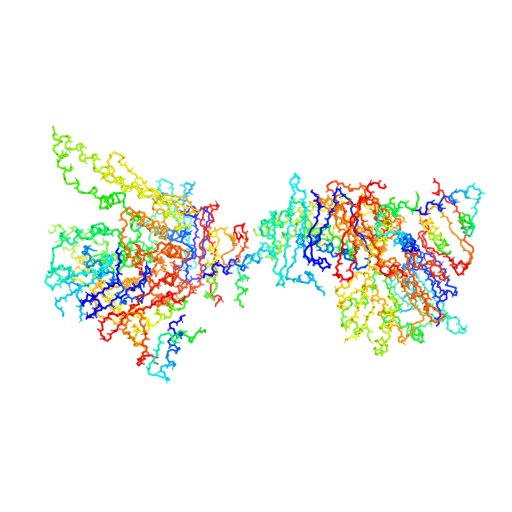 2 44 ? -77.096 9.540 56.712 1.00 87.55 487 GLN H O 1
ATOM 11727 N N . MET H 2 45 ? -78.007 8.273 55.110 1.00 81.23 488 MET H N 1
ATOM 11728 C CA . MET H 2 45 ? -78.826 7.480 56.025 1.00 77.09 488 MET H CA 1
ATOM 11729 C C . MET H 2 45 ? -77.976 6.531 56.856 1.00 76.34 488 MET H C 1
ATOM 11730 O O . MET H 2 45 ? -78.302 6.246 58.000 1.00 78.07 488 MET H O 1
ATOM 11735 N N . ALA H 2 46 ? -76.893 6.029 56.278 1.00 75.13 489 ALA H N 1
ATOM 11736 C CA . ALA H 2 46 ? -76.020 5.115 57.003 1.00 75.65 489 ALA H CA 1
ATOM 11737 C C . ALA H 2 46 ? -75.243 5.904 58.044 1.00 77.83 489 ALA H C 1
ATOM 11738 O O . ALA H 2 46 ? -74.773 5.355 59.035 1.00 78.01 489 ALA H O 1
ATOM 11740 N N . LYS H 2 47 ? -75.111 7.202 57.805 1.00 80.38 490 LYS H N 1
ATOM 11741 C CA . LYS H 2 47 ? -74.398 8.085 58.718 1.00 80.68 490 LYS H CA 1
ATOM 11742 C C . LYS H 2 47 ? -75.260 8.339 59.945 1.00 78.65 490 LYS H C 1
ATOM 11743 O O . LYS H 2 47 ? -74.862 8.022 61.058 1.00 78.83 490 LYS H O 1
ATOM 11749 N N . ILE H 2 48 ? -76.444 8.906 59.734 1.00 77.19 491 ILE H N 1
ATOM 11750 C CA . ILE H 2 48 ? -77.355 9.196 60.829 1.00 76.99 491 ILE H CA 1
ATOM 11751 C C . ILE H 2 48 ? -77.585 7.945 61.684 1.00 78.51 491 ILE H C 1
ATOM 11752 O O . ILE H 2 48 ? -77.801 8.040 62.892 1.00 78.69 491 ILE H O 1
ATOM 11757 N N . LEU H 2 49 ? -77.525 6.771 61.061 1.00 77.40 492 LEU H N 1
ATOM 11758 C CA . LEU H 2 49 ? -77.726 5.523 61.789 1.00 76.18 492 LEU H CA 1
ATOM 11759 C C . LEU H 2 49 ? -76.453 5.092 62.487 1.00 79.23 492 LEU H C 1
ATOM 11760 O O . LEU H 2 49 ? -76.487 4.621 63.619 1.00 80.08 492 LEU H O 1
ATOM 11765 N N . ARG H 2 50 ? -75.325 5.248 61.808 1.00 82.29 493 ARG H N 1
ATOM 11766 C CA . ARG H 2 50 ? -74.049 4.867 62.391 1.00 84.60 493 ARG H CA 1
ATOM 11767 C C . ARG H 2 50 ? -73.795 5.674 63.657 1.00 84.13 493 ARG H C 1
ATOM 11768 O O . ARG H 2 50 ? -73.127 5.208 64.577 1.00 84.28 493 ARG H O 1
ATOM 11776 N N . LYS H 2 51 ? -74.323 6.893 63.691 1.00 82.62 494 LYS H N 1
ATOM 11777 C CA . LYS H 2 51 ? -74.164 7.757 64.847 1.00 81.09 494 LYS H CA 1
ATOM 11778 C C . LYS H 2 51 ? -75.075 7.271 65.956 1.00 80.55 494 LYS H C 1
ATOM 11779 O O . LYS H 2 51 ? -74.610 6.751 66.964 1.00 80.54 494 LYS H O 1
ATOM 11785 N N . GLU H 2 52 ? -76.378 7.444 65.747 1.00 81.52 495 GLU H N 1
ATOM 11786 C CA . GLU H 2 52 ? -77.408 7.048 66.709 1.00 80.98 495 GLU H CA 1
ATOM 11787 C C . GLU H 2 52 ? -77.274 5.644 67.284 1.00 80.10 495 GLU H C 1
ATOM 11788 O O . GLU H 2 52 ? -77.733 5.392 68.386 1.00 80.66 495 GLU H O 1
ATOM 11794 N N . LEU H 2 53 ? -76.674 4.725 66.537 1.00 80.86 496 LEU H N 1
ATOM 11795 C CA . LEU H 2 53 ? -76.498 3.359 67.023 1.00 81.10 496 LEU H CA 1
ATOM 11796 C C . LEU H 2 53 ? -75.222 3.228 67.852 1.00 82.13 496 LEU H C 1
ATOM 11797 O O . LEU H 2 53 ? -74.815 2.126 68.234 1.00 81.18 496 LEU H O 1
ATOM 11802 N N . SER H 2 54 ? -74.596 4.369 68.116 1.00 83.11 497 SER H N 1
ATOM 11803 C CA . SER H 2 54 ? -73.387 4.426 68.923 1.00 85.64 497 SER H CA 1
ATOM 11804 C C . SER H 2 54 ? -73.784 5.080 70.237 1.00 86.80 497 SER H C 1
ATOM 11805 O O . SER H 2 54 ? -73.001 5.153 71.175 1.00 89.31 497 SER H O 1
ATOM 11808 N N . GLU H 2 55 ? -75.024 5.547 70.290 1.00 88.97 498 GLU H N 1
ATOM 11809 C CA . GLU H 2 55 ? -75.570 6.200 71.472 1.00 91.66 498 GLU H CA 1
ATOM 11810 C C . GLU H 2 55 ? -76.810 5.443 71.967 1.00 93.05 498 GLU H C 1
ATOM 11811 O O . GLU H 2 55 ? -77.525 5.906 72.856 1.00 93.75 498 GLU H O 1
ATOM 11817 N N . GLU H 2 56 ? -77.070 4.284 71.375 1.00 93.83 499 GLU H N 1
ATOM 11818 C CA . GLU H 2 56 ? -78.222 3.481 71.752 1.00 93.51 499 GLU H CA 1
ATOM 11819 C C . GLU H 2 56 ? -78.190 2.108 71.083 1.00 93.36 499 GLU H C 1
ATOM 11820 O O . GLU H 2 56 ? -77.507 1.911 70.076 1.00 93.70 499 GLU H O 1
ATOM 11826 N N . LYS H 2 57 ? -78.922 1.160 71.661 1.00 93.12 500 LYS H N 1
ATOM 11827 C CA . LYS H 2 57 ? -78.985 -0.207 71.153 1.00 94.79 500 LYS H CA 1
ATOM 11828 C C . LYS H 2 57 ? -80.026 -0.367 70.056 1.00 93.11 500 LYS H C 1
ATOM 11829 O O . LYS H 2 57 ? -79.816 -1.056 69.051 1.00 91.31 500 LYS H O 1
ATOM 11835 N N . GLU H 2 58 ? -81.158 0.282 70.282 1.00 92.13 501 GLU H N 1
ATOM 11836 C CA . GLU H 2 58 ? -82.305 0.212 69.395 1.00 90.41 501 GLU H CA 1
ATOM 11837 C C . GLU H 2 58 ? -82.614 1.576 68.795 1.00 86.48 501 GLU H C 1
ATOM 11838 O O . GLU H 2 58 ? -82.402 2.606 69.428 1.00 87.44 501 GLU H O 1
ATOM 11844 N N . VAL H 2 59 ? -83.121 1.579 67.571 1.00 82.60 502 VAL H N 1
ATOM 11845 C CA . VAL H 2 59 ? -83.512 2.816 66.911 1.00 77.74 502 VAL H CA 1
ATOM 11846 C C . VAL H 2 59 ? -84.791 2.512 66.145 1.00 76.85 502 VAL H C 1
ATOM 11847 O O . VAL H 2 59 ? -84.908 1.462 65.516 1.00 78.45 502 VAL H O 1
ATOM 11851 N N . ILE H 2 60 ? -85.761 3.411 66.220 1.00 74.54 503 ILE H N 1
ATOM 11852 C CA . ILE H 2 60 ? -87.012 3.209 65.509 1.00 72.94 503 ILE H CA 1
ATOM 11853 C C . ILE H 2 60 ? -86.957 3.953 64.185 1.00 71.62 503 ILE H C 1
ATOM 11854 O O . ILE H 2 60 ? -86.469 5.076 64.123 1.00 71.30 503 ILE H O 1
ATOM 11859 N N . PHE H 2 61 ? -87.458 3.320 63.128 1.00 70.72 504 PHE H N 1
ATOM 11860 C CA . PHE H 2 61 ? -87.447 3.936 61.808 1.00 68.14 504 PHE H CA 1
ATOM 11861 C C . PHE H 2 61 ? -88.044 5.341 61.828 1.00 67.90 504 PHE H C 1
ATOM 11862 O O . PHE H 2 61 ? -87.452 6.283 61.294 1.00 68.07 504 PHE H O 1
ATOM 11870 N N . THR H 2 62 ? -89.209 5.485 62.450 1.00 66.72 505 THR H N 1
ATOM 11871 C CA . THR H 2 62 ? -89.866 6.786 62.522 1.00 66.37 505 THR H CA 1
ATOM 11872 C C . THR H 2 62 ? -88.965 7.869 63.101 1.00 67.51 505 THR H C 1
ATOM 11873 O O . THR H 2 62 ? -89.026 9.020 62.678 1.00 65.76 505 THR H O 1
ATOM 11877 N N . ASP H 2 63 ? -88.132 7.498 64.071 1.00 69.59 506 ASP H N 1
ATOM 11878 C CA . ASP H 2 63 ? -87.215 8.445 64.706 1.00 71.60 506 ASP H CA 1
ATOM 11879 C C . ASP H 2 63 ? -86.112 8.880 63.751 1.00 72.61 506 ASP H C 1
ATOM 11880 O O . ASP H 2 63 ? -85.803 10.064 63.650 1.00 72.76 506 ASP H O 1
ATOM 11885 N N . VAL H 2 64 ? -85.513 7.918 63.057 1.00 75.12 507 VAL H N 1
ATOM 11886 C CA . VAL H 2 64 ? -84.449 8.220 62.107 1.00 75.05 507 VAL H CA 1
ATOM 11887 C C . VAL H 2 64 ? -84.971 9.199 61.062 1.00 76.64 507 VAL H C 1
ATOM 11888 O O . VAL H 2 64 ? -84.254 10.105 60.642 1.00 76.82 507 VAL H O 1
ATOM 11892 N N . LEU H 2 65 ? -86.218 9.015 60.636 1.00 77.96 508 LEU H N 1
ATOM 11893 C CA . LEU H 2 65 ? -86.808 9.924 59.659 1.00 81.09 508 LEU H CA 1
ATOM 11894 C C . LEU H 2 65 ? -86.905 11.296 60.306 1.00 84.78 508 LEU H C 1
ATOM 11895 O O . LEU H 2 65 ? -86.515 12.300 59.717 1.00 85.91 508 LEU H O 1
ATOM 11900 N N . LYS H 2 66 ? -87.434 11.316 61.527 1.00 89.10 509 LYS H N 1
ATOM 11901 C CA . LYS H 2 66 ? -87.600 12.538 62.306 1.00 92.72 509 LYS H CA 1
ATOM 11902 C C . LYS H 2 66 ? -86.369 13.439 62.218 1.00 94.90 509 LYS H C 1
ATOM 11903 O O . LYS H 2 66 ? -86.486 14.622 61.898 1.00 95.51 509 LYS H O 1
ATOM 11909 N N . SER H 2 67 ? -85.192 12.884 62.502 1.00 96.88 510 SER H N 1
ATOM 11910 C CA . SER H 2 67 ? -83.964 13.672 62.453 1.00 99.53 510 SER H CA 1
ATOM 11911 C C . SER H 2 67 ? -83.454 13.893 61.027 1.00 100.22 510 SER H C 1
ATOM 11912 O O . SER H 2 67 ? -82.408 13.377 60.627 1.00 101.00 510 SER H O 1
ATOM 11915 N N . GLN H 2 68 ? -84.222 14.671 60.271 1.00 101.08 511 GLN H N 1
ATOM 11916 C CA . GLN H 2 68 ? -83.905 15.027 58.893 1.00 101.92 511 GLN H CA 1
ATOM 11917 C C . GLN H 2 68 ? -84.812 16.182 58.465 1.00 103.04 511 GLN H C 1
ATOM 11918 O O . GLN H 2 68 ? -84.950 16.467 57.273 1.00 104.89 511 GLN H O 1
ATOM 11924 N N . ALA H 2 69 ? -85.422 16.839 59.453 1.00 103.19 512 ALA H N 1
ATOM 11925 C CA . ALA H 2 69 ? -86.324 17.973 59.236 1.00 103.04 512 ALA H CA 1
ATOM 11926 C C . ALA H 2 69 ? -87.149 18.257 60.496 1.00 103.44 512 ALA H C 1
ATOM 11927 O O . ALA H 2 69 ? -88.375 18.409 60.442 1.00 101.56 512 ALA H O 1
ATOM 11929 N N . LYS H 2 78 ? -93.149 12.514 52.771 1.00 59.61 521 LYS H N 1
ATOM 11930 C CA . LYS H 2 78 ? -93.740 11.289 52.208 1.00 62.66 521 LYS H CA 1
ATOM 11931 C C . LYS H 2 78 ? -92.852 10.699 51.102 1.00 64.57 521 LYS H C 1
ATOM 11932 O O . LYS H 2 78 ? -92.727 9.477 50.945 1.00 59.05 521 LYS H O 1
ATOM 11938 N N . ARG H 2 79 ? -92.267 11.599 50.322 1.00 66.84 522 ARG H N 1
ATOM 11939 C CA . ARG H 2 79 ? -91.348 11.246 49.256 1.00 66.46 522 ARG H CA 1
ATOM 11940 C C . ARG H 2 79 ? -90.093 10.862 50.005 1.00 68.00 522 ARG H C 1
ATOM 11941 O O . ARG H 2 79 ? -89.249 10.106 49.520 1.00 68.65 522 ARG H O 1
ATOM 11949 N N . GLU H 2 80 ? -90.000 11.403 51.214 1.00 69.78 523 GLU H N 1
ATOM 11950 C CA . GLU H 2 80 ? -88.868 11.166 52.089 1.00 69.91 523 GLU H CA 1
ATOM 11951 C C . GLU H 2 80 ? -89.062 9.856 52.838 1.00 67.50 523 GLU H C 1
ATOM 11952 O O . GLU H 2 80 ? -88.127 9.069 52.955 1.00 66.77 523 GLU H O 1
ATOM 11958 N N . ALA H 2 81 ? -90.274 9.626 53.340 1.00 64.62 524 ALA H N 1
ATOM 11959 C CA . ALA H 2 81 ? -90.556 8.405 54.086 1.00 64.03 524 ALA H CA 1
ATOM 11960 C C . ALA H 2 81 ? -90.257 7.169 53.243 1.00 64.66 524 ALA H C 1
ATOM 11961 O O . ALA H 2 81 ? -89.609 6.223 53.708 1.00 64.93 524 ALA H O 1
ATOM 11963 N N . SER H 2 82 ? -90.736 7.173 52.005 1.00 63.05 525 SER H N 1
ATOM 11964 C CA . SER H 2 82 ? -90.493 6.057 51.112 1.00 60.56 525 SER H CA 1
ATOM 11965 C C . SER H 2 82 ? -89.011 6.026 50.727 1.00 58.16 525 SER H C 1
ATOM 11966 O O . SER H 2 82 ? -88.429 4.955 50.583 1.00 55.30 525 SER H O 1
ATOM 11969 N N . ARG H 2 83 ? -88.398 7.199 50.575 1.00 56.23 526 ARG H N 1
ATOM 11970 C CA . ARG H 2 83 ? -86.975 7.275 50.231 1.00 56.86 526 ARG H CA 1
ATOM 11971 C C . ARG H 2 83 ? -86.115 6.637 51.347 1.00 53.99 526 ARG H C 1
ATOM 11972 O O . ARG H 2 83 ? -85.185 5.871 51.084 1.00 53.31 526 ARG H O 1
ATOM 11980 N N . GLY H 2 84 ? -86.437 6.947 52.596 1.00 50.80 527 GLY H N 1
ATOM 11981 C CA . GLY H 2 84 ? -85.684 6.391 53.699 1.00 46.64 527 GLY H CA 1
ATOM 11982 C C . GLY H 2 84 ? -85.977 4.921 53.871 1.00 46.69 527 GLY H C 1
ATOM 11983 O O . GLY H 2 84 ? -85.097 4.131 54.228 1.00 47.32 527 GLY H O 1
ATOM 11984 N N . PHE H 2 85 ? -87.226 4.554 53.615 1.00 46.62 528 PHE H N 1
ATOM 11985 C CA . PHE H 2 85 ? -87.656 3.167 53.734 1.00 47.97 528 PHE H CA 1
ATOM 11986 C C . PHE H 2 85 ? -86.828 2.263 52.829 1.00 48.62 528 PHE H C 1
ATOM 11987 O O . PHE H 2 85 ? -86.464 1.146 53.210 1.00 47.86 528 PHE H O 1
ATOM 11995 N N . PHE H 2 86 ? -86.540 2.752 51.625 1.00 48.94 529 PHE H N 1
ATOM 11996 C CA . PHE H 2 86 ? -85.750 1.997 50.672 1.00 48.04 529 PHE H CA 1
ATOM 11997 C C . PHE H 2 86 ? -84.355 1.855 51.241 1.00 49.00 529 PHE H C 1
ATOM 11998 O O . PHE H 2 86 ? -83.817 0.751 51.317 1.00 49.42 529 PHE H O 1
ATOM 12006 N N . ASP H 2 87 ? -83.780 2.988 51.636 1.00 50.59 530 ASP H N 1
ATOM 12007 C CA . ASP H 2 87 ? -82.436 3.047 52.211 1.00 52.13 530 ASP H CA 1
ATOM 12008 C C . ASP H 2 87 ? -82.169 1.979 53.272 1.00 52.37 530 ASP H C 1
ATOM 12009 O O . ASP H 2 87 ? -81.124 1.314 53.248 1.00 49.18 530 ASP H O 1
ATOM 12014 N N . ILE H 2 88 ? -83.112 1.829 54.201 1.00 50.66 531 ILE H N 1
ATOM 12015 C CA . ILE H 2 88 ? -83.011 0.825 55.247 1.00 49.35 531 ILE H CA 1
ATOM 12016 C C . ILE H 2 88 ? -82.912 -0.547 54.603 1.00 48.01 531 ILE H C 1
ATOM 12017 O O . ILE H 2 88 ? -81.990 -1.316 54.885 1.00 49.44 531 ILE H O 1
ATOM 12022 N N . LEU H 2 89 ? -83.894 -0.850 53.758 1.00 45.33 532 LEU H N 1
ATOM 12023 C CA . LEU H 2 89 ? -83.961 -2.122 53.046 1.00 43.26 532 LEU H CA 1
ATOM 12024 C C . LEU H 2 89 ? -82.633 -2.420 52.345 1.00 42.89 532 LEU H C 1
ATOM 12025 O O . LEU H 2 89 ? -82.139 -3.555 52.343 1.00 35.48 532 LEU H O 1
ATOM 12030 N N . SER H 2 90 ? -82.050 -1.381 51.763 1.00 44.81 533 SER H N 1
ATOM 12031 C CA . SER H 2 90 ? -80.789 -1.515 51.064 1.00 49.01 533 SER H CA 1
ATOM 12032 C C . SER H 2 90 ? -79.672 -1.840 52.053 1.00 48.46 533 SER H C 1
ATOM 12033 O O . SER H 2 90 ? -78.908 -2.796 51.856 1.00 48.66 533 SER H O 1
ATOM 12036 N N . LEU H 2 91 ? -79.586 -1.047 53.120 1.00 46.01 534 LEU H N 1
ATOM 12037 C CA . LEU H 2 91 ? -78.574 -1.260 54.155 1.00 43.67 534 LEU H CA 1
ATOM 12038 C C . LEU H 2 91 ? -78.689 -2.635 54.796 1.00 43.57 534 LEU H C 1
ATOM 12039 O O . LEU H 2 91 ? -77.680 -3.307 55.033 1.00 43.35 534 LEU H O 1
ATOM 12044 N N . ALA H 2 92 ? -79.919 -3.049 55.084 1.00 41.66 535 ALA H N 1
ATOM 12045 C CA . ALA H 2 92 ? -80.149 -4.353 55.677 1.00 41.54 535 ALA H CA 1
ATOM 12046 C C . ALA H 2 92 ? -79.666 -5.434 54.706 1.00 43.93 535 ALA H C 1
ATOM 12047 O O . ALA H 2 92 ? -79.034 -6.414 55.110 1.00 41.36 535 ALA H O 1
ATOM 12049 N N . THR H 2 93 ? -79.947 -5.248 53.417 1.00 48.68 536 THR H N 1
ATOM 12050 C CA . THR H 2 93 ? -79.523 -6.225 52.420 1.00 52.50 536 THR H CA 1
ATOM 12051 C C . THR H 2 93 ? -78.002 -6.280 52.338 1.00 55.17 536 THR H C 1
ATOM 12052 O O . THR H 2 93 ? -77.438 -7.361 52.199 1.00 54.28 536 THR H O 1
ATOM 12056 N N . GLU H 2 94 ? -77.336 -5.127 52.433 1.00 60.71 537 GLU H N 1
ATOM 12057 C CA . GLU H 2 94 ? -75.867 -5.100 52.394 1.00 67.59 537 GLU H CA 1
ATOM 12058 C C . GLU H 2 94 ? -75.288 -5.777 53.643 1.00 67.06 537 GLU H C 1
ATOM 12059 O O . GLU H 2 94 ? -74.174 -6.298 53.616 1.00 67.30 537 GLU H O 1
ATOM 12065 N N . GLY H 2 95 ? -76.049 -5.760 54.736 1.00 66.46 538 GLY H N 1
ATOM 12066 C CA . GLY H 2 95 ? -75.601 -6.395 55.958 1.00 65.64 538 GLY H CA 1
ATOM 12067 C C . GLY H 2 95 ? -75.079 -5.447 57.018 1.00 66.89 538 GLY H C 1
ATOM 12068 O O . GLY H 2 95 ? -74.457 -5.885 57.989 1.00 68.67 538 GLY H O 1
ATOM 12069 N N . CYS H 2 96 ? -75.329 -4.154 56.846 1.00 63.96 539 CYS H N 1
ATOM 12070 C CA . CYS H 2 96 ? -74.871 -3.155 57.804 1.00 63.24 539 CYS H CA 1
ATOM 12071 C C . CYS H 2 96 ? -75.883 -2.922 58.900 1.00 64.49 539 CYS H C 1
ATOM 12072 O O . CYS H 2 96 ? -75.604 -2.240 59.884 1.00 66.67 539 CYS H O 1
ATOM 12075 N N . ILE H 2 97 ? -77.063 -3.493 58.737 1.00 63.33 540 ILE H N 1
ATOM 12076 C CA . ILE H 2 97 ? -78.109 -3.242 59.692 1.00 61.71 540 ILE H CA 1
ATOM 12077 C C . ILE H 2 97 ? -79.061 -4.412 59.842 1.00 62.08 540 ILE H C 1
ATOM 12078 O O . ILE H 2 97 ? -79.160 -5.259 58.953 1.00 60.12 540 ILE H O 1
ATOM 12083 N N . GLY H 2 98 ? -79.741 -4.456 60.989 1.00 61.57 541 GLY H N 1
ATOM 12084 C CA . GLY H 2 98 ? -80.705 -5.504 61.262 1.00 57.31 541 GLY H CA 1
ATOM 12085 C C . GLY H 2 98 ? -82.084 -4.875 61.323 1.00 58.12 541 GLY H C 1
ATOM 12086 O O . GLY H 2 98 ? -82.228 -3.732 61.770 1.00 57.59 541 GLY H O 1
ATOM 12087 N N . LEU H 2 99 ? -83.096 -5.607 60.862 1.00 57.38 542 LEU H N 1
ATOM 12088 C CA . LEU H 2 99 ? -84.466 -5.111 60.877 1.00 55.64 542 LEU H CA 1
ATOM 12089 C C . LEU H 2 99 ? -85.411 -6.109 61.519 1.00 57.36 542 LEU H C 1
ATOM 12090 O O . LEU H 2 99 ? -85.229 -7.321 61.399 1.00 57.23 542 LEU H O 1
ATOM 12095 N N . SER H 2 100 ? -86.428 -5.588 62.196 1.00 60.00 543 SER H N 1
ATOM 12096 C CA . SER H 2 100 ? -87.430 -6.423 62.850 1.00 60.24 543 SER H CA 1
ATOM 12097 C C . SER H 2 100 ? -88.709 -5.617 63.049 1.00 60.10 543 SER H C 1
ATOM 12098 O O . SER H 2 100 ? -88.666 -4.439 63.419 1.00 58.16 543 SER H O 1
ATOM 12101 N N . GLN H 2 101 ? -89.842 -6.262 62.791 1.00 58.97 544 GLN H N 1
ATOM 12102 C CA . GLN H 2 101 ? -91.142 -5.632 62.930 1.00 59.04 544 GLN H CA 1
ATOM 12103 C C . GLN H 2 101 ? -92.039 -6.671 63.589 1.00 64.07 544 GLN H C 1
ATOM 12104 O O . GLN H 2 101 ? -91.981 -7.853 63.256 1.00 64.16 544 GLN H O 1
ATOM 12110 N N . THR H 2 102 ? -92.866 -6.230 64.528 1.00 69.28 545 THR H N 1
ATOM 12111 C CA . THR H 2 102 ? -93.749 -7.133 65.254 1.00 72.47 545 THR H CA 1
ATOM 12112 C C . THR H 2 102 ? -95.118 -7.310 64.628 1.00 74.44 545 THR H C 1
ATOM 12113 O O . THR H 2 102 ? -95.592 -8.438 64.476 1.00 74.02 545 THR H O 1
ATOM 12117 N N . GLU H 2 103 ? -95.756 -6.198 64.280 1.00 75.71 546 GLU H N 1
ATOM 12118 C CA . GLU H 2 103 ? -97.096 -6.245 63.710 1.00 81.00 546 GLU H CA 1
ATOM 12119 C C . GLU H 2 103 ? -97.208 -5.571 62.353 1.00 80.86 546 GLU H C 1
ATOM 12120 O O . GLU H 2 103 ? -96.405 -4.707 62.010 1.00 81.38 546 GLU H O 1
ATOM 12126 N N . ALA H 2 104 ? -98.237 -5.970 61.610 1.00 80.79 547 ALA H N 1
ATOM 12127 C CA . ALA H 2 104 ? -98.537 -5.442 60.290 1.00 79.11 547 ALA H CA 1
ATOM 12128 C C . ALA H 2 104 ? -97.798 -4.152 60.006 1.00 78.49 547 ALA H C 1
ATOM 12129 O O . ALA H 2 104 ? -96.693 -4.170 59.480 1.00 82.86 547 ALA H O 1
ATOM 12131 N N . PHE H 2 105 ? -98.388 -3.021 60.352 1.00 73.15 548 PHE H N 1
ATOM 12132 C CA . PHE H 2 105 ? -97.703 -1.781 60.078 1.00 71.70 548 PHE H CA 1
ATOM 12133 C C . PHE H 2 105 ? -97.190 -1.163 61.360 1.00 72.29 548 PHE H C 1
ATOM 12134 O O . PHE H 2 105 ? -97.395 0.019 61.640 1.00 72.47 548 PHE H O 1
ATOM 12142 N N . GLY H 2 106 ? -96.504 -1.992 62.136 1.00 71.59 549 GLY H N 1
ATOM 12143 C CA . GLY H 2 106 ? -95.944 -1.543 63.393 1.00 71.47 549 GLY H CA 1
ATOM 12144 C C . GLY H 2 106 ? -94.631 -0.800 63.241 1.00 70.84 549 GLY H C 1
ATOM 12145 O O . GLY H 2 106 ? -94.255 -0.396 62.141 1.00 72.92 549 GLY H O 1
ATOM 12146 N N . ASN H 2 107 ? -93.938 -0.620 64.359 1.00 69.21 550 ASN H N 1
ATOM 12147 C CA . ASN H 2 107 ? -92.660 0.074 64.387 1.00 66.39 550 ASN H CA 1
ATOM 12148 C C . ASN H 2 107 ? -91.549 -0.803 63.862 1.00 65.37 550 ASN H C 1
ATOM 12149 O O . ASN H 2 107 ? -91.532 -2.016 64.084 1.00 64.92 550 ASN H O 1
ATOM 12154 N N . ILE H 2 108 ? -90.602 -0.180 63.178 1.00 62.80 551 ILE H N 1
ATOM 12155 C CA . ILE H 2 108 ? -89.493 -0.924 62.627 1.00 57.87 551 ILE H CA 1
ATOM 12156 C C . ILE H 2 108 ? -88.260 -0.717 63.485 1.00 55.74 551 ILE H C 1
ATOM 12157 O O . ILE H 2 108 ? -87.722 0.381 63.573 1.00 51.26 551 ILE H O 1
ATOM 12162 N N . LYS H 2 109 ? -87.821 -1.792 64.123 1.00 55.81 552 LYS H N 1
ATOM 12163 C CA . LYS H 2 109 ? -86.659 -1.739 64.986 1.00 57.90 552 LYS H CA 1
ATOM 12164 C C . LYS H 2 109 ? -85.368 -1.984 64.221 1.00 57.80 552 LYS H C 1
ATOM 12165 O O . LYS H 2 109 ? -85.146 -3.072 63.674 1.00 56.49 552 LYS H O 1
ATOM 12171 N N . ILE H 2 110 ? -84.522 -0.954 64.205 1.00 55.94 553 ILE H N 1
ATOM 12172 C CA . ILE H 2 110 ? -83.230 -0.987 63.525 1.00 55.17 553 ILE H CA 1
ATOM 12173 C C . ILE H 2 110 ? -82.074 -1.150 64.512 1.00 56.39 553 ILE H C 1
ATOM 12174 O O . ILE H 2 110 ? -81.875 -0.307 65.378 1.00 56.36 553 ILE H O 1
ATOM 12179 N N . ASP H 2 111 ? -81.314 -2.227 64.382 1.00 56.83 554 ASP H N 1
ATOM 12180 C CA . ASP H 2 111 ? -80.165 -2.432 65.246 1.00 63.26 554 ASP H CA 1
ATOM 12181 C C . ASP H 2 111 ? -78.933 -2.530 64.337 1.00 63.46 554 ASP H C 1
ATOM 12182 O O . ASP H 2 111 ? -79.027 -3.027 63.217 1.00 65.63 554 ASP H O 1
ATOM 12187 N N . ALA H 2 112 ? -77.785 -2.047 64.805 1.00 62.17 555 ALA H N 1
ATOM 12188 C CA . ALA H 2 112 ? -76.568 -2.069 63.999 1.00 60.71 555 ALA H CA 1
ATOM 12189 C C . ALA H 2 112 ? -75.843 -3.409 63.966 1.00 60.63 555 ALA H C 1
ATOM 12190 O O . ALA H 2 112 ? -75.960 -4.210 64.879 1.00 63.17 555 ALA H O 1
ATOM 12192 N N . LYS H 2 113 ? -75.103 -3.645 62.889 1.00 60.90 556 LYS H N 1
ATOM 12193 C CA . LYS H 2 113 ? -74.320 -4.864 62.724 1.00 62.64 556 LYS H CA 1
ATOM 12194 C C . LYS H 2 113 ? -72.878 -4.404 62.630 1.00 62.45 556 LYS H C 1
ATOM 12195 O O . LYS H 2 113 ? -72.606 -3.271 62.240 1.00 64.20 556 LYS H O 1
ATOM 12201 N N . PRO H 2 114 ? -71.929 -5.281 62.964 1.00 61.52 557 PRO H N 1
ATOM 12202 C CA . PRO H 2 114 ? -70.523 -4.879 62.897 1.00 62.00 557 PRO H CA 1
ATOM 12203 C C . PRO H 2 114 ? -70.157 -4.127 61.615 1.00 61.77 557 PRO H C 1
ATOM 12204 O O . PRO H 2 114 ? -69.385 -3.159 61.637 1.00 62.88 557 PRO H O 1
ATOM 12208 N N . ALA H 2 115 ? -70.733 -4.565 60.505 1.00 59.55 558 ALA H N 1
ATOM 12209 C CA . ALA H 2 115 ? -70.456 -3.953 59.222 1.00 56.59 558 ALA H CA 1
ATOM 12210 C C . ALA H 2 115 ? -70.797 -2.464 59.153 1.00 56.33 558 ALA H C 1
ATOM 12211 O O . ALA H 2 115 ? -70.167 -1.735 58.399 1.00 54.07 558 ALA H O 1
ATOM 12213 N N . LEU H 2 116 ? -71.774 -2.007 59.938 1.00 58.91 559 LEU H N 1
ATOM 12214 C CA . LEU H 2 116 ? -72.173 -0.591 59.921 1.00 60.45 559 LEU H CA 1
ATOM 12215 C C . LEU H 2 116 ? -70.968 0.310 60.202 1.00 63.82 559 LEU H C 1
ATOM 12216 O O . LEU H 2 116 ? -71.043 1.534 60.085 1.00 63.21 559 LEU H O 1
ATOM 12221 N N . PHE H 2 117 ? -69.850 -0.296 60.576 1.00 69.26 560 PHE H N 1
ATOM 12222 C CA . PHE H 2 117 ? -68.655 0.485 60.862 1.00 74.47 560 PHE H CA 1
ATOM 12223 C C . PHE H 2 117 ? -67.437 0.080 60.000 1.00 76.95 560 PHE H C 1
ATOM 12224 O O . PHE H 2 117 ? -67.376 -1.059 59.472 1.00 77.59 560 PHE H O 1
ATOM 12232 N N . GLU H 2 118 ? -66.533 0.927 59.861 1.00 79.59 561 GLU H N 1
#

Solvent-accessible surface area: 66516 Å² total

CATH classification: 3.40.50.300

InterPro domains:
  IPR003395 RecF/RecN/SMC, N-terminal [PF02463] (5-1211)
  IPR010935 SMCs flexible hinge [PF06470] (526-641)
  IPR010935 SMCs flexible hinge [SM00968] (527-642)
  IPR024704 Structural maintenance of chromosomes protein [PIRSF005719] (2-1218)
  IPR027417 P-loop containing nucleoside triphosphate hydrolase [G3DSA:3.40.50.300] (1-218)
  IPR027417 P-loop containing nucleoside triphosphate hydrolase [G3DSA:3.40.50.300] (956-1225)
  IPR027417 P-loop containing nucleoside triphosphate hydrolase [SSF52540] (3-284)
  IPR027417 P-loop containing nucleoside triphosphate hydrolase [SSF52540] (990-1209)
  IPR028468 Smc1, ATP-binding cassette domain [cd03275] (4-162)
  IPR028468 Smc1, ATP-binding cassette domain [cd03275] (1117-1220)
  IPR036277 SMCs flexible hinge superfamily [SSF75553] (489-686)

Foldseek 3Di:
DDFQWKWKDQFALAHGIAIGGPHQWQFEEEEEDPPLQRLSVVVLVLVLLLDFLNRRYDCHQKMKMWTFPDDDPDTKIWMWMQGNVGDIWIDINRHTDDSVRSNVVSVVQVVPCPLVLQEQHPPRQLCLQVPDPVVVVVSDCVVQLQVCLQVQLVLLAAGWGDPQTFGAHPPGDDTHCVPADPARSLSSSVSSSVSSCVRPPRQEHEEEASCVSDDLVSLLSVLVVCLVPGDNRYGYYYYYHDCSRNVSTQKYWYWGADVVVSHIHTDIGGNVVD/DDFQWKWKDQFALAHGIAIGGPHLWLFEAAEEDPPLQRLSVVVLVLVLLPADCFLNGGHDCDFKMKMWTFPDDDPDTKIWMWMAGNVGDIWIAINRHTDDVVVSCVVQVVLVNNSQLCLQEQHPPRQLCLQVPWQLVVLVSLLRNLVLCVLVVVLVVLVPVPVSVVVNVVSQCVSVVSSCLQVVQLQVCLQVLLVLLAAGKGWAQDPVSRSSVTGIQIFTAGPPGDDTHCVPADPQRSLSSRVSSSVSSCVNRPNQEHEEEASCPVDDLVSLLSVLVVSLVPRDNRYGYYYYHHDCSRNVSTQKYWYWGADVVSSHIHTDIGGNVVD/DDFQWKWKDQFAQAHGIAIGGPHLWLFAAAEEDPPLQPLSVVVLVLVLLPADVHLNGGHDCHFKIKMWTFDDDDPDTKIWMWMAGNVGDIWIAINRHTDDPVVSQVVQVVQVNQSQLCLQEQHPPRLLCLQVPDQLVVLVSLLRLQVLVPLVVVLVVLVVVPVSVVVNVVSLCCSLVRSVVLVVQLQVQLQVLLVLLAAGKGKAQDPVSRSNVGGIAIFGGGPPGDDTHCVPADPARSLSSSVSSSVSSCVRRHRQEHEEEASCPVDDLVSLQSVLVVSLVPGDNRYGYYYHYHDCSRNVSTQKYWYWGADVVVSHIHTDIGGNVVD/DDFQWKWKDQFALAHGIAIGGPHLWQFEAAEEDPPLCRLSVVVLVLVLLPADVFLNTGHDCHFKIKMWTFPDDDPDTKIWMWMQGNVGDIWIAINRHTDDDVVSQVVQVVLLNQSQLCLQEAHPPRQLCLQVPDLLVVLQSLCSNLVLCVCVPVLCVLVVVPVSVVVNVVNQVVSQVSSCVLVVQLQVCLQVQLVLLAAGKGKAQDPVSRSSVTGIDIFGDGPPGDDTPCVPADPQRSLSSSVSSSVSSCPRSHRQEHEYEASCPPHDLVSLLSVLVVCLVPGDNRYGYYYYYHDCSRNVSTQKYWYWGADVVVSHIHTDIGGNVVD/DCLVVLLVLCLVVLVVDFKDWLVVSLVVPVVVSSVVSVVSLVVCVVVPQWDWDDDDDPGIIIIGGDPNSD/DCLVVLLVLCLVVLVVDFKDWLVVSLVVPVVVSSVVSVVSVVVCVVVPQWDWDDDDDPGIIIIGGDPVSD/DCLVVLLVLVVVVLVVDFKDWLVVSLVVPVVVSSVVSVVSVVVCVVVPQWDWDDDDDPGIIIIGGDPNSD/DCLVVLLVLVLVVLVVDFKDWLVVSLVVPVVVSSVVVVVSLVVCVVVPQWDWDADDDPGIIIIGGDPNSD

Organism: Saccharomyces cerevisiae (strain ATCC 204508 / S288c) (NCBI:txid559292)

B-factor: mean 66.24, std 22.89, range [13.86, 168.36]

Secondary structure (P-SEA, 3-state):
ccccbbbbccccccccbbbbbcccccbbbbcccccccaaaaaaaaaaaaccccccccccccccbbbbbcccccbbbbbbbbbccccbbbbbcccccccaaaaaaaaaaacccccccccccccccccccccccaaaaaacccaaaaaaaaaaaaaaaccccccccbbbbcccccccccccccaaaaaaaaaaaaaaaaccccccbbbbccccccccaaaaaaaaaaaaacccccbbbbbbbccccccccccccbbbbbcccccccbbbbbbcccc/ccccccccccccccccbbbbbcccccbbbbcccccccaaaaaaaaaaaaccccccccccccccccbbbbbcccccbbbbbbbbbccccbbbbbcccccccaaaaaaaaaaacccccccccccccccccccccccaaaaaaaaaaaaccccaaaaaaaaaaaccaaaaaaaaaaaaaaaaaacaaaaaaaaaaaaaaaccccccccccccccccbbbbbbbbcccccccccccccaaaaaaaaaaaaaaaaccccccbbbbccccccccaaaaaaaaaaaaacccccbbbbbbcccccccccccccbbbbbcccccbbbbbbbbcccc/ccccbbbbccccccccbbbbbcccccbbbbcccccccaaaaaaaaaaaaccccccccccccccccbbbbbcccccbbbbbbbbbccccbbbbbcccccccaaaaaaaaaaacccccccccccccccccccccccaaaaaaaaaaaaccccaaaaaaaaaaaccaaaaaaaaaaaaaaaaaaaaaaaaaaaaaaaaaaccccccccccccccccbbbbbbbbcccccccccccccaaaaaaaaaaaaaaaaccccccccccccccccccaaaaaaaaaaaaacccccbbbbbbcccccccccccccbbbbbcccccbbbbbbbbcccc/ccccccccccccccccbbbbbbccccbbbbcccccccaaaaaaaaaaaaccccccccccccccccbbbbbbbcccbbbbbbbbbccccbbbbbcccccccaaaaaaaaaaacccccccccccccccccccccccaaaaaaaaaaaaccccaaaaaaaccccccaaaaaaaaaaaaaaaaaaaaaaaaaaaaaaaaaaccccccccccccccccbbbbbbbbcccccccccccccaaaaaaaaaaaaaaaaccccccbbbbccccccccaaaaaaaaaaaaacccccbbbbbbcccccccccccccbbbbbcccccccbbbbbbcccc/caaaaaaaaaaaaaaacccccaaaaaaacccaaaaaaaaaaaaaaaaccbbbbbcccccbbbbbbccccc/caaaaaaaaaaaaaaacccccaaaaaaacccaaaaaaaaaaaaaaaaccbbbbbcccccbbbbbbccccc/caaaaaaaaaaaaaaacccccaaaaaaaaccaaaaaaaaaaaaaaaaccbbbbbcccccbbbbbbccccc/caaaaaaaaaaaaaaacccccaaaaaaaaccaaaaaaaaaaaaaaaaccbbbbbcccccbbbbbbccccc

Radius of gyration: 47.38 Å; Cα contacts (8 Å, |Δi|>4): 3197; chains: 8; bounding box: 80×150×75 Å